Protein 5AOR (pdb70)

B-factor: mean 45.07, std 19.81, range [15.74, 197.53]

Structure (mmCIF, N/CA/C/O backbone):
data_5AOR
#
_entry.id   5AOR
#
_cell.length_a   154.373
_cell.length_b   154.373
_cell.length_c   198.194
_cell.angle_alpha   90.00
_cell.angle_beta   90.00
_cell.angle_gamma   90.00
#
_symmetry.space_group_name_H-M   'P 43 21 2'
#
loop_
_entity.id
_entity.type
_entity.pdbx_description
1 polymer 'DOSAGE COMPENSATION REGULATOR'
2 polymer "5'-R(*UP*UP*UP*UP*UP*UP*UP*UP*UP*UP*UP)-3'"
3 non-polymer "ADENOSINE-5'-DIPHOSPHATE"
4 non-polymer 'MAGNESIUM ION'
5 non-polymer 'TETRAFLUOROALUMINATE ION'
6 non-polymer GLYCEROL
7 water water
#
loop_
_atom_site.group_PDB
_atom_site.id
_atom_site.type_symbol
_atom_site.label_atom_id
_atom_site.label_alt_id
_atom_site.label_comp_id
_atom_site.label_asym_id
_atom_site.label_entity_id
_atom_site.label_seq_id
_atom_site.pdbx_PDB_ins_code
_atom_site.Cartn_x
_atom_site.Cartn_y
_atom_site.Cartn_z
_atom_site.occupancy
_atom_site.B_iso_or_equiv
_atom_site.auth_seq_id
_atom_site.auth_comp_id
_atom_site.auth_asym_id
_atom_site.auth_atom_id
_atom_site.pdbx_PDB_model_num
ATOM 1 N N . LEU A 1 119 ? 118.401 66.055 208.204 1.00 85.53 119 LEU A N 1
ATOM 2 C CA . LEU A 1 119 ? 119.311 66.131 207.015 1.00 78.23 119 LEU A CA 1
ATOM 3 C C . LEU A 1 119 ? 120.382 67.221 207.215 1.00 84.05 119 LEU A C 1
ATOM 4 O O . LEU A 1 119 ? 120.383 67.925 208.234 1.00 71.50 119 LEU A O 1
ATOM 9 N N . GLY A 1 120 ? 121.298 67.329 206.253 1.00 83.15 120 GLY A N 1
ATOM 10 C CA . GLY A 1 120 ? 122.426 68.257 206.328 1.00 69.20 120 GLY A CA 1
ATOM 11 C C . GLY A 1 120 ? 123.670 67.516 206.774 1.00 66.48 120 GLY A C 1
ATOM 12 O O . GLY A 1 120 ? 123.620 66.741 207.734 1.00 60.09 120 GLY A O 1
ATOM 13 N N . GLU A 1 121 ? 124.788 67.762 206.089 1.00 57.36 121 GLU A N 1
ATOM 14 C CA . GLU A 1 121 ? 126.018 66.987 206.300 1.00 60.31 121 GLU A CA 1
ATOM 15 C C . GLU A 1 121 ? 126.643 67.234 207.680 1.00 59.17 121 GLU A C 1
ATOM 16 O O . GLU A 1 121 ? 127.099 66.293 208.341 1.00 49.88 121 GLU A O 1
ATOM 22 N N . ALA A 1 122 ? 126.646 68.495 208.108 1.00 56.43 122 ALA A N 1
ATOM 23 C CA . ALA A 1 122 ? 127.116 68.888 209.436 1.00 53.44 122 ALA A CA 1
ATOM 24 C C . ALA A 1 122 ? 126.422 68.125 210.577 1.00 53.71 122 ALA A C 1
ATOM 25 O O . ALA A 1 122 ? 127.073 67.810 211.578 1.00 50.75 122 ALA A O 1
ATOM 27 N N . TYR A 1 123 ? 125.125 67.841 210.410 1.00 45.70 123 TYR A N 1
ATOM 28 C CA . TYR A 1 123 ? 124.273 67.178 211.411 1.00 46.13 123 TYR A CA 1
ATOM 29 C C . TYR A 1 123 ? 123.939 65.706 211.160 1.00 45.34 123 TYR A C 1
ATOM 30 O O . TYR A 1 123 ? 123.198 65.149 211.944 1.00 42.93 123 TYR A O 1
ATOM 39 N N . ARG A 1 124 ? 124.466 65.073 210.109 1.00 46.98 124 ARG A N 1
ATOM 40 C CA . ARG A 1 124 ? 124.233 63.629 209.885 1.00 58.88 124 ARG A CA 1
ATOM 41 C C . ARG A 1 124 ? 124.780 62.776 211.065 1.00 46.39 124 ARG A C 1
ATOM 42 O O . ARG A 1 124 ? 125.973 62.835 211.354 1.00 43.35 124 ARG A O 1
ATOM 50 N N . PRO A 1 125 ? 123.912 61.992 211.748 1.00 48.23 125 PRO A N 1
ATOM 51 C CA . PRO A 1 125 ? 124.386 61.115 212.840 1.00 55.41 125 PRO A CA 1
ATOM 52 C C . PRO A 1 125 ? 124.996 59.815 212.310 1.00 57.61 125 PRO A C 1
ATOM 53 O O . PRO A 1 125 ? 124.876 59.540 211.112 1.00 56.79 125 PRO A O 1
ATOM 57 N N . LEU A 1 126 ? 125.661 59.063 213.194 1.00 66.18 126 LEU A N 1
ATOM 58 C CA . LEU A 1 126 ? 126.027 57.646 212.960 1.00 69.22 126 LEU A CA 1
ATOM 59 C C . LEU A 1 126 ? 124.782 56.745 212.920 1.00 52.73 126 LEU A C 1
ATOM 60 O O . LEU A 1 126 ? 124.452 56.146 211.877 1.00 66.24 126 LEU A O 1
ATOM 65 N N . GLU A 1 145 ? 216.984 101.888 191.612 1.00 79.76 145 GLU A N 1
ATOM 66 C CA . GLU A 1 145 ? 215.675 101.859 192.225 1.00 86.86 145 GLU A CA 1
ATOM 67 C C . GLU A 1 145 ? 215.063 100.460 192.058 1.00 96.81 145 GLU A C 1
ATOM 68 O O . GLU A 1 145 ? 215.340 99.769 191.067 1.00 111.35 145 GLU A O 1
ATOM 74 N N . GLN A 1 146 ? 214.313 100.005 193.068 1.00 92.74 146 GLN A N 1
ATOM 75 C CA . GLN A 1 146 ? 213.535 98.745 192.994 1.00 88.57 146 GLN A CA 1
ATOM 76 C C . GLN A 1 146 ? 214.349 97.484 192.637 1.00 87.01 146 GLN A C 1
ATOM 77 O O . GLN A 1 146 ? 213.763 96.471 192.321 1.00 81.19 146 GLN A O 1
ATOM 83 N N . ARG A 1 147 ? 215.680 97.549 192.706 1.00 86.17 147 ARG A N 1
ATOM 84 C CA . ARG A 1 147 ? 216.553 96.374 192.481 1.00 82.79 147 ARG A CA 1
ATOM 85 C C . ARG A 1 147 ? 216.277 95.286 193.505 1.00 80.55 147 ARG A C 1
ATOM 86 O O . ARG A 1 147 ? 216.309 94.088 193.196 1.00 75.83 147 ARG A O 1
ATOM 94 N N . ASP A 1 148 ? 216.006 95.741 194.724 1.00 77.15 148 ASP A N 1
ATOM 95 C CA . ASP A 1 148 ? 215.627 94.876 195.837 1.00 73.27 148 ASP A CA 1
ATOM 96 C C . ASP A 1 148 ? 214.421 94.001 195.537 1.00 68.62 148 ASP A C 1
ATOM 97 O O . ASP A 1 148 ? 214.415 92.841 195.912 1.00 61.86 148 ASP A O 1
ATOM 102 N N . MET A 1 149 ? 213.395 94.570 194.899 1.00 66.65 149 MET A N 1
ATOM 103 C CA . MET A 1 149 ? 212.160 93.827 194.547 1.00 60.57 149 MET A CA 1
ATOM 104 C C . MET A 1 149 ? 212.372 92.537 193.749 1.00 58.65 149 MET A C 1
ATOM 105 O O . MET A 1 149 ? 211.944 91.453 194.167 1.00 51.70 149 MET A O 1
ATOM 110 N N . ASN A 1 150 ? 213.026 92.650 192.606 1.00 63.34 150 ASN A N 1
ATOM 111 C CA . ASN A 1 150 ? 213.312 91.469 191.785 1.00 68.45 150 ASN A CA 1
ATOM 112 C C . ASN A 1 150 ? 214.160 90.444 192.495 1.00 61.11 150 ASN A C 1
ATOM 113 O O . ASN A 1 150 ? 213.941 89.239 192.324 1.00 70.11 150 ASN A O 1
ATOM 118 N N . GLU A 1 151 ? 215.119 90.936 193.274 1.00 53.98 151 GLU A N 1
ATOM 119 C CA . GLU A 1 151 ? 215.965 90.083 194.105 1.00 57.56 151 GLU A CA 1
ATOM 120 C C . GLU A 1 151 ? 215.174 89.378 195.219 1.00 49.30 151 GLU A C 1
ATOM 121 O O . GLU A 1 151 ? 215.410 88.204 195.481 1.00 43.68 151 GLU A O 1
ATOM 127 N N . ALA A 1 152 ? 214.247 90.095 195.855 1.00 41.63 152 ALA A N 1
ATOM 128 C CA . ALA A 1 152 ? 213.366 89.497 196.826 1.00 40.13 152 ALA A CA 1
ATOM 129 C C . ALA A 1 152 ? 212.469 88.472 196.159 1.00 43.41 152 ALA A C 1
ATOM 130 O O . ALA A 1 152 ? 212.283 87.396 196.715 1.00 37.83 152 ALA A O 1
ATOM 132 N N . GLU A 1 153 ? 211.965 88.778 194.957 1.00 39.85 153 GLU A N 1
ATOM 133 C CA . GLU A 1 153 ? 211.121 87.844 194.215 1.00 43.37 153 GLU A CA 1
ATOM 134 C C . GLU A 1 153 ? 211.851 86.641 193.638 1.00 44.57 153 GLU A C 1
ATOM 135 O O . GLU A 1 153 ? 211.219 85.614 193.386 1.00 42.71 153 GLU A O 1
ATOM 141 N N . ALA A 1 154 ? 213.148 86.759 193.394 1.00 45.08 154 ALA A N 1
ATOM 142 C CA . ALA A 1 154 ? 213.912 85.647 192.833 1.00 47.20 154 ALA A CA 1
ATOM 143 C C . ALA A 1 154 ? 214.306 84.632 193.896 1.00 45.04 154 ALA A C 1
ATOM 144 O O . ALA A 1 154 ? 214.627 83.503 193.542 1.00 50.71 154 ALA A O 1
ATOM 146 N N . PHE A 1 155 ? 214.273 85.038 195.172 1.00 40.37 155 PHE A N 1
ATOM 147 C CA . PHE A 1 155 ? 214.555 84.175 196.324 1.00 39.31 155 PHE A CA 1
ATOM 148 C C . PHE A 1 155 ? 213.777 82.872 196.201 1.00 36.51 155 PHE A C 1
ATOM 149 O O . PHE A 1 155 ? 212.600 82.859 195.817 1.00 38.83 155 PHE A O 1
ATOM 157 N N . ASP A 1 156 ? 214.447 81.773 196.494 1.00 35.16 156 ASP A N 1
ATOM 158 C CA . ASP A 1 156 ? 213.868 80.453 196.322 1.00 36.43 156 ASP A CA 1
ATOM 159 C C . ASP A 1 156 ? 214.230 79.594 197.524 1.00 37.22 156 ASP A C 1
ATOM 160 O O . ASP A 1 156 ? 215.399 79.223 197.683 1.00 36.94 156 ASP A O 1
ATOM 165 N N . VAL A 1 157 ? 213.226 79.268 198.345 1.00 36.86 157 VAL A N 1
ATOM 166 C CA . VAL A 1 157 ? 213.441 78.519 199.595 1.00 40.09 157 VAL A CA 1
ATOM 167 C C . VAL A 1 157 ? 213.407 77.005 199.482 1.00 38.47 157 VAL A C 1
ATOM 168 O O . VAL A 1 157 ? 213.735 76.335 200.446 1.00 40.71 157 VAL A O 1
ATOM 172 N N . ASN A 1 158 ? 212.953 76.444 198.373 1.00 35.83 158 ASN A N 1
ATOM 173 C CA . ASN A 1 158 ? 212.617 75.016 198.399 1.00 36.35 158 ASN A CA 1
ATOM 174 C C . ASN A 1 158 ? 213.002 74.232 197.160 1.00 32.25 158 ASN A C 1
ATOM 175 O O . ASN A 1 158 ? 212.376 73.229 196.863 1.00 34.19 158 ASN A O 1
ATOM 180 N N . ALA A 1 159 ? 214.027 74.665 196.442 1.00 31.12 159 ALA A N 1
ATOM 181 C CA . ALA A 1 159 ? 214.468 73.926 195.269 1.00 31.40 159 ALA A CA 1
ATOM 182 C C . ALA A 1 159 ? 214.866 72.490 195.606 1.00 31.74 159 ALA A C 1
ATOM 183 O O . ALA A 1 159 ? 214.667 71.603 194.796 1.00 29.68 159 ALA A O 1
ATOM 185 N N . ALA A 1 160 ? 215.423 72.259 196.798 1.00 31.99 160 ALA A N 1
ATOM 186 C CA . ALA A 1 160 ? 215.972 70.939 197.131 1.00 33.15 160 ALA A CA 1
ATOM 187 C C . ALA A 1 160 ? 214.910 69.833 197.158 1.00 34.25 160 ALA A C 1
ATOM 188 O O . ALA A 1 160 ? 215.222 68.671 196.953 1.00 36.24 160 ALA A O 1
ATOM 190 N N . ILE A 1 161 ? 213.652 70.183 197.369 1.00 33.29 161 ILE A N 1
ATOM 191 C CA . ILE A 1 161 ? 212.579 69.197 197.312 1.00 33.12 161 ILE A CA 1
ATOM 192 C C . ILE A 1 161 ? 211.946 69.083 195.914 1.00 32.93 161 ILE A C 1
ATOM 193 O O . ILE A 1 161 ? 211.080 68.234 195.690 1.00 34.79 161 ILE A O 1
ATOM 198 N N . HIS A 1 162 ? 212.368 69.931 194.979 1.00 32.69 162 HIS A N 1
ATOM 199 C CA . HIS A 1 162 ? 211.818 69.924 193.611 1.00 33.13 162 HIS A CA 1
ATOM 200 C C . HIS A 1 162 ? 212.935 69.735 192.605 1.00 33.94 162 HIS A C 1
ATOM 201 O O . HIS A 1 162 ? 213.001 70.472 191.625 1.00 33.35 162 HIS A O 1
ATOM 208 N N . GLY A 1 163 ? 213.797 68.740 192.835 1.00 33.67 163 GLY A N 1
ATOM 209 C CA . GLY A 1 163 ? 214.788 68.350 191.860 1.00 33.90 163 GLY A CA 1
ATOM 210 C C . GLY A 1 163 ? 215.883 69.374 191.616 1.00 33.64 163 GLY A C 1
ATOM 211 O O . GLY A 1 163 ? 216.501 69.386 190.566 1.00 33.37 163 GLY A O 1
ATOM 212 N N . ASN A 1 164 ? 216.089 70.258 192.568 1.00 32.53 164 ASN A N 1
ATOM 213 C CA . ASN A 1 164 ? 216.966 71.411 192.390 1.00 33.84 164 ASN A CA 1
ATOM 214 C C . ASN A 1 164 ? 216.613 72.394 191.253 1.00 34.59 164 ASN A C 1
ATOM 215 O O . ASN A 1 164 ? 217.459 73.162 190.784 1.00 35.54 164 ASN A O 1
ATOM 220 N N . TRP A 1 165 ? 215.338 72.409 190.874 1.00 33.91 165 TRP A N 1
ATOM 221 C CA . TRP A 1 165 ? 214.838 73.354 189.913 1.00 34.00 165 TRP A CA 1
ATOM 222 C C . TRP A 1 165 ? 214.480 74.616 190.667 1.00 33.07 165 TRP A C 1
ATOM 223 O O . TRP A 1 165 ? 213.704 74.598 191.625 1.00 33.70 165 TRP A O 1
ATOM 234 N N . THR A 1 166 ? 215.061 75.709 190.209 1.00 33.54 166 THR A N 1
ATOM 235 C CA . THR A 1 166 ? 215.006 76.974 190.888 1.00 35.34 166 THR A CA 1
ATOM 236 C C . THR A 1 166 ? 214.767 78.110 189.890 1.00 36.53 166 THR A C 1
ATOM 237 O O . THR A 1 166 ? 214.780 77.897 188.665 1.00 35.72 166 THR A O 1
ATOM 241 N N . ILE A 1 167 ? 214.526 79.303 190.412 1.00 37.43 167 ILE A N 1
ATOM 242 C CA . ILE A 1 167 ? 214.234 80.474 189.581 1.00 42.31 167 ILE A CA 1
ATOM 243 C C . ILE A 1 167 ? 215.262 80.705 188.491 1.00 42.62 167 ILE A C 1
ATOM 244 O O . ILE A 1 167 ? 214.917 80.918 187.348 1.00 48.03 167 ILE A O 1
ATOM 249 N N . GLU A 1 168 ? 216.531 80.651 188.818 1.00 45.32 168 GLU A N 1
ATOM 250 C CA . GLU A 1 168 ? 217.503 81.012 187.818 1.00 46.04 168 GLU A CA 1
ATOM 251 C C . GLU A 1 168 ? 217.739 79.949 186.745 1.00 44.61 168 GLU A C 1
ATOM 252 O O . GLU A 1 168 ? 218.324 80.288 185.753 1.00 46.48 168 GLU A O 1
ATOM 258 N N . ASN A 1 169 ? 217.302 78.697 186.922 1.00 39.63 169 ASN A N 1
ATOM 259 C CA . ASN A 1 169 ? 217.528 77.670 185.898 1.00 38.58 169 ASN A CA 1
ATOM 260 C C . ASN A 1 169 ? 216.265 77.192 185.192 1.00 37.59 169 ASN A C 1
ATOM 261 O O . ASN A 1 169 ? 216.367 76.453 184.212 1.00 35.16 169 ASN A O 1
ATOM 266 N N . ALA A 1 170 ? 215.081 77.597 185.681 1.00 35.35 170 ALA A N 1
ATOM 267 C CA . ALA A 1 170 ? 213.847 76.990 185.176 1.00 35.57 170 ALA A CA 1
ATOM 268 C C . ALA A 1 170 ? 213.546 77.416 183.728 1.00 37.48 170 ALA A C 1
ATOM 269 O O . ALA A 1 170 ? 213.288 76.560 182.863 1.00 34.89 170 ALA A O 1
ATOM 271 N N . LYS A 1 171 ? 213.642 78.716 183.459 1.00 39.40 171 LYS A N 1
ATOM 272 C CA . LYS A 1 171 ? 213.401 79.234 182.096 1.00 44.52 171 LYS A CA 1
ATOM 273 C C . LYS A 1 171 ? 214.284 78.612 181.039 1.00 45.19 171 LYS A C 1
ATOM 274 O O . LYS A 1 171 ? 213.793 78.190 179.971 1.00 45.56 171 LYS A O 1
ATOM 280 N N . GLU A 1 172 ? 215.584 78.540 181.320 1.00 43.78 172 GLU A N 1
ATOM 281 C CA . GLU A 1 172 ? 216.472 77.890 180.379 1.00 45.68 172 GLU A CA 1
ATOM 282 C C . GLU A 1 172 ? 216.064 76.430 180.149 1.00 43.07 172 GLU A C 1
ATOM 283 O O . GLU A 1 172 ? 216.057 75.976 179.002 1.00 44.76 172 GLU A O 1
ATOM 289 N N . ARG A 1 173 ? 215.714 75.690 181.204 1.00 39.77 173 ARG A N 1
ATOM 290 C CA . ARG A 1 173 ? 215.364 74.286 181.024 1.00 41.49 173 ARG A CA 1
ATOM 291 C C . ARG A 1 173 ? 214.115 74.168 180.162 1.00 43.96 173 ARG A C 1
ATOM 292 O O . ARG A 1 173 ? 214.014 73.286 179.318 1.00 41.94 173 ARG A O 1
ATOM 300 N N . LEU A 1 174 ? 213.163 75.052 180.430 1.00 45.60 174 LEU A N 1
ATOM 301 C CA . LEU A 1 174 ? 211.906 75.079 179.727 1.00 48.75 174 LEU A CA 1
ATOM 302 C C . LEU A 1 174 ? 212.117 75.441 178.263 1.00 48.85 174 LEU A C 1
ATOM 303 O O . LEU A 1 174 ? 211.490 74.834 177.425 1.00 49.63 174 LEU A O 1
ATOM 308 N N . ASN A 1 175 ? 213.005 76.400 177.977 1.00 49.78 175 ASN A N 1
ATOM 309 C CA . ASN A 1 175 ? 213.418 76.730 176.607 1.00 52.20 175 ASN A CA 1
ATOM 310 C C . ASN A 1 175 ? 213.997 75.513 175.868 1.00 55.23 175 ASN A C 1
ATOM 311 O O . ASN A 1 175 ? 213.658 75.280 174.698 1.00 53.80 175 ASN A O 1
ATOM 316 N N . ILE A 1 176 ? 214.842 74.734 176.554 1.00 49.56 176 ILE A N 1
ATOM 317 C CA . ILE A 1 176 ? 215.376 73.485 176.004 1.00 48.35 176 ILE A CA 1
ATOM 318 C C . ILE A 1 176 ? 214.229 72.487 175.737 1.00 47.77 176 ILE A C 1
ATOM 319 O O . ILE A 1 176 ? 214.218 71.807 174.704 1.00 47.05 176 ILE A O 1
ATOM 324 N N . TYR A 1 177 ? 213.287 72.388 176.665 1.00 44.73 177 TYR A N 1
ATOM 325 C CA . TYR A 1 177 ? 212.151 71.489 176.499 1.00 49.23 177 TYR A CA 1
ATOM 326 C C . TYR A 1 177 ? 211.325 71.908 175.281 1.00 58.72 177 TYR A C 1
ATOM 327 O O . TYR A 1 177 ? 211.001 71.076 174.444 1.00 57.13 177 TYR A O 1
ATOM 336 N N . LYS A 1 178 ? 210.990 73.195 175.203 1.00 66.25 178 LYS A N 1
ATOM 337 C CA . LYS A 1 178 ? 210.190 73.733 174.099 1.00 71.43 178 LYS A CA 1
ATOM 338 C C . LYS A 1 178 ? 210.844 73.515 172.715 1.00 68.57 178 LYS A C 1
ATOM 339 O O . LYS A 1 178 ? 210.124 73.234 171.759 1.00 71.47 178 LYS A O 1
ATOM 345 N N . GLN A 1 179 ? 212.176 73.601 172.632 1.00 69.20 179 GLN A N 1
ATOM 346 C CA . GLN A 1 179 ? 212.928 73.329 171.380 1.00 66.76 179 GLN A CA 1
ATOM 347 C C . GLN A 1 179 ? 212.932 71.836 170.974 1.00 69.11 179 GLN A C 1
ATOM 348 O O . GLN A 1 179 ? 212.892 71.514 169.797 1.00 66.46 179 GLN A O 1
ATOM 354 N N . THR A 1 180 ? 213.048 70.948 171.956 1.00 67.98 180 THR A N 1
ATOM 355 C CA . THR A 1 180 ? 213.050 69.495 171.741 1.00 67.97 180 THR A CA 1
ATOM 356 C C . THR A 1 180 ? 211.682 69.001 171.280 1.00 66.11 180 THR A C 1
ATOM 357 O O . THR A 1 180 ? 211.591 68.118 170.456 1.00 69.83 180 THR A O 1
ATOM 361 N N . ASN A 1 181 ? 210.628 69.571 171.837 1.00 64.39 181 ASN A N 1
ATOM 362 C CA . ASN A 1 181 ? 209.275 69.066 171.654 1.00 70.69 181 ASN A CA 1
ATOM 363 C C . ASN A 1 181 ? 208.401 69.969 170.779 1.00 79.34 181 ASN A C 1
ATOM 364 O O . ASN A 1 181 ? 207.176 69.819 170.764 1.00 71.12 181 ASN A O 1
ATOM 369 N N . ASN A 1 182 ? 209.041 70.879 170.033 1.00 89.34 182 ASN A N 1
ATOM 370 C CA . ASN A 1 182 ? 208.362 71.796 169.110 1.00 90.08 182 ASN A CA 1
ATOM 371 C C . ASN A 1 182 ? 207.090 72.463 169.686 1.00 84.69 182 ASN A C 1
ATOM 372 O O . ASN A 1 182 ? 206.064 72.536 169.018 1.00 77.75 182 ASN A O 1
ATOM 377 N N . ILE A 1 183 ? 207.202 72.948 170.926 1.00 81.45 183 ILE A N 1
ATOM 378 C CA . ILE A 1 183 ? 206.122 73.655 171.630 1.00 75.90 183 ILE A CA 1
ATOM 379 C C . ILE A 1 183 ? 206.191 75.148 171.290 1.00 80.43 183 ILE A C 1
ATOM 380 O O . ILE A 1 183 ? 207.163 75.841 171.648 1.00 78.19 183 ILE A O 1
ATOM 385 N N . ARG A 1 184 ? 205.168 75.627 170.589 1.00 86.99 184 ARG A N 1
ATOM 386 C CA . ARG A 1 184 ? 205.117 77.014 170.112 1.00 96.49 184 ARG A CA 1
ATOM 387 C C . ARG A 1 184 ? 204.461 77.963 171.113 1.00 96.47 184 ARG A C 1
ATOM 388 O O . ARG A 1 184 ? 204.623 79.177 171.005 1.00 103.95 184 ARG A O 1
ATOM 396 N N . ASP A 1 185 ? 203.733 77.423 172.085 1.00 87.84 185 ASP A N 1
ATOM 397 C CA . ASP A 1 185 ? 203.026 78.259 173.066 1.00 84.14 185 ASP A CA 1
ATOM 398 C C . ASP A 1 185 ? 203.999 79.212 173.773 1.00 76.40 185 ASP A C 1
ATOM 399 O O . ASP A 1 185 ? 205.118 78.810 174.123 1.00 67.75 185 ASP A O 1
ATOM 404 N N . ASP A 1 186 ? 203.560 80.454 173.988 1.00 69.14 186 ASP A N 1
ATOM 405 C CA . ASP A 1 186 ? 204.305 81.453 174.782 1.00 66.07 186 ASP A CA 1
ATOM 406 C C . ASP A 1 186 ? 203.494 81.866 176.012 1.00 57.48 186 ASP A C 1
ATOM 407 O O . ASP A 1 186 ? 202.338 81.445 176.171 1.00 60.18 186 ASP A O 1
ATOM 412 N N . TYR A 1 187 ? 204.115 82.648 176.903 1.00 56.24 187 TYR A N 1
ATOM 413 C CA . TYR A 1 187 ? 203.455 83.110 178.138 1.00 54.47 187 TYR A CA 1
ATOM 414 C C . TYR A 1 187 ? 202.278 83.983 177.763 1.00 49.63 187 TYR A C 1
ATOM 415 O O . TYR A 1 187 ? 202.384 84.804 176.873 1.00 49.40 187 TYR A O 1
ATOM 424 N N . LYS A 1 188 ? 201.162 83.763 178.428 1.00 48.11 188 LYS A N 1
ATOM 425 C CA . LYS A 1 188 ? 200.026 84.655 178.346 1.00 51.73 188 LYS A CA 1
ATOM 426 C C . LYS A 1 188 ? 200.070 85.553 179.601 1.00 46.82 188 LYS A C 1
ATOM 427 O O . LYS A 1 188 ? 199.941 85.054 180.717 1.00 41.39 188 LYS A O 1
ATOM 433 N N . TYR A 1 189 ? 200.217 86.862 179.388 1.00 45.27 189 TYR A N 1
ATOM 434 C CA . TYR A 1 189 ? 200.251 87.859 180.455 1.00 46.78 189 TYR A CA 1
ATOM 435 C C . TYR A 1 189 ? 198.920 88.541 180.711 1.00 46.70 189 TYR A C 1
ATOM 436 O O . TYR A 1 189 ? 198.228 88.926 179.782 1.00 46.28 189 TYR A O 1
ATOM 445 N N . THR A 1 190 ? 198.587 88.701 181.985 1.00 47.48 190 THR A N 1
ATOM 446 C CA . THR A 1 190 ? 197.415 89.456 182.405 1.00 50.18 190 THR A CA 1
ATOM 447 C C . THR A 1 190 ? 197.843 90.576 183.346 1.00 49.76 190 THR A C 1
ATOM 448 O O . THR A 1 190 ? 198.407 90.310 184.406 1.00 52.64 190 THR A O 1
ATOM 452 N N . PRO A 1 191 ? 197.562 91.837 182.982 1.00 51.06 191 PRO A N 1
ATOM 453 C CA . PRO A 1 191 ? 197.710 92.967 183.916 1.00 47.80 191 PRO A CA 1
ATOM 454 C C . PRO A 1 191 ? 196.804 92.855 185.134 1.00 44.16 191 PRO A C 1
ATOM 455 O O . PRO A 1 191 ? 195.680 92.400 185.027 1.00 44.28 191 PRO A O 1
ATOM 459 N N . VAL A 1 192 ? 197.328 93.229 186.286 1.00 42.09 192 VAL A N 1
ATOM 460 C CA . VAL A 1 192 ? 196.628 93.110 187.535 1.00 41.16 192 VAL A CA 1
ATOM 461 C C . VAL A 1 192 ? 196.766 94.473 188.179 1.00 42.32 192 VAL A C 1
ATOM 462 O O . VAL A 1 192 ? 197.819 95.106 188.055 1.00 36.30 192 VAL A O 1
ATOM 466 N N . GLY A 1 193 ? 195.711 94.901 188.864 1.00 40.28 193 GLY A N 1
ATOM 467 C CA . GLY A 1 193 ? 195.774 96.048 189.753 1.00 45.86 193 GLY A CA 1
ATOM 468 C C . GLY A 1 193 ? 195.477 97.377 189.090 1.00 50.01 193 GLY A C 1
ATOM 469 O O . GLY A 1 193 ? 195.354 97.449 187.864 1.00 47.57 193 GLY A O 1
ATOM 470 N N . PRO A 1 194 ? 195.388 98.454 189.897 1.00 54.19 194 PRO A N 1
ATOM 471 C CA . PRO A 1 194 ? 195.275 99.794 189.316 1.00 56.40 194 PRO A CA 1
ATOM 472 C C . PRO A 1 194 ? 196.607 100.199 188.669 1.00 61.10 194 PRO A C 1
ATOM 473 O O . PRO A 1 194 ? 197.639 99.552 188.913 1.00 56.08 194 PRO A O 1
ATOM 477 N N . GLU A 1 195 ? 196.580 101.238 187.839 1.00 70.11 195 GLU A N 1
ATOM 478 C CA . GLU A 1 195 ? 197.797 101.723 187.152 1.00 74.83 195 GLU A CA 1
ATOM 479 C C . GLU A 1 195 ? 198.956 102.123 188.097 1.00 66.18 195 GLU A C 1
ATOM 480 O O . GLU A 1 195 ? 200.120 102.000 187.725 1.00 69.42 195 GLU A O 1
ATOM 486 N N . HIS A 1 196 ? 198.624 102.584 189.302 1.00 60.91 196 HIS A N 1
ATOM 487 C CA . HIS A 1 196 ? 199.618 102.947 190.316 1.00 60.22 196 HIS A CA 1
ATOM 488 C C . HIS A 1 196 ? 200.125 101.763 191.147 1.00 58.99 196 HIS A C 1
ATOM 489 O O . HIS A 1 196 ? 200.952 101.948 192.026 1.00 59.39 196 HIS A O 1
ATOM 496 N N . ALA A 1 197 ? 199.586 100.565 190.934 1.00 56.15 197 ALA A N 1
ATOM 497 C CA . ALA A 1 197 ? 200.094 99.348 191.585 1.00 47.62 197 ALA A CA 1
ATOM 498 C C . ALA A 1 197 ? 199.898 98.159 190.632 1.00 46.71 197 ALA A C 1
ATOM 499 O O . ALA A 1 197 ? 199.136 97.222 190.913 1.00 46.51 197 ALA A O 1
ATOM 501 N N . ARG A 1 198 ? 200.548 98.265 189.480 1.00 41.75 198 ARG A N 1
ATOM 502 C CA . ARG A 1 198 ? 200.401 97.328 188.379 1.00 46.49 198 ARG A CA 1
ATOM 503 C C . ARG A 1 198 ? 201.291 96.108 188.617 1.00 46.99 198 ARG A C 1
ATOM 504 O O . ARG A 1 198 ? 202.478 96.267 188.869 1.00 52.70 198 ARG A O 1
ATOM 512 N N . SER A 1 199 ? 200.721 94.908 188.555 1.00 41.01 199 SER A N 1
ATOM 513 C CA . SER A 1 199 ? 201.523 93.689 188.570 1.00 39.23 199 SER A CA 1
ATOM 514 C C . SER A 1 199 ? 201.030 92.795 187.437 1.00 38.25 199 SER A C 1
ATOM 515 O O . SER A 1 199 ? 200.212 93.230 186.616 1.00 37.03 199 SER A O 1
ATOM 518 N N . PHE A 1 200 ? 201.547 91.576 187.347 1.00 37.17 200 PHE A N 1
ATOM 519 C CA . PHE A 1 200 ? 201.189 90.659 186.226 1.00 38.51 200 PHE A CA 1
ATOM 520 C C . PHE A 1 200 ? 200.989 89.210 186.663 1.00 37.65 200 PHE A C 1
ATOM 521 O O . PHE A 1 200 ? 201.636 88.736 187.611 1.00 34.14 200 PHE A O 1
ATOM 529 N N . LEU A 1 201 ? 200.045 88.546 186.004 1.00 36.51 201 LEU A N 1
ATOM 530 C CA . LEU A 1 201 ? 199.975 87.093 185.986 1.00 36.02 201 LEU A CA 1
ATOM 531 C C . LEU A 1 201 ? 200.652 86.614 184.712 1.00 38.05 201 LEU A C 1
ATOM 532 O O . LEU A 1 201 ? 200.612 87.295 183.675 1.00 36.03 201 LEU A O 1
ATOM 537 N N . ALA A 1 202 ? 201.286 85.454 184.802 1.00 36.91 202 ALA A N 1
ATOM 538 C CA . ALA A 1 202 ? 201.855 84.774 183.626 1.00 39.96 202 ALA A CA 1
ATOM 539 C C . ALA A 1 202 ? 201.378 83.338 183.651 1.00 38.76 202 ALA A C 1
ATOM 540 O O . ALA A 1 202 ? 201.434 82.672 184.684 1.00 34.85 202 ALA A O 1
ATOM 542 N N . GLU A 1 203 ? 200.887 82.883 182.514 1.00 41.11 203 GLU A N 1
ATOM 543 C CA . GLU A 1 203 ? 200.277 81.570 182.381 1.00 44.43 203 GLU A CA 1
ATOM 544 C C . GLU A 1 203 ? 200.950 80.855 181.227 1.00 43.06 203 GLU A C 1
ATOM 545 O O . GLU A 1 203 ? 201.282 81.505 180.233 1.00 43.94 203 GLU A O 1
ATOM 551 N N . LEU A 1 204 ? 201.150 79.539 181.365 1.00 42.73 204 LEU A N 1
ATOM 552 C CA . LEU A 1 204 ? 201.664 78.707 180.279 1.00 42.11 204 LEU A CA 1
ATOM 553 C C . LEU A 1 204 ? 201.201 77.266 180.437 1.00 40.84 204 LEU A C 1
ATOM 554 O O . LEU A 1 204 ? 201.277 76.683 181.522 1.00 38.83 204 LEU A O 1
ATOM 559 N N . SER A 1 205 ? 200.689 76.712 179.348 1.00 40.17 205 SER A N 1
ATOM 560 C CA . SER A 1 205 ? 200.183 75.342 179.306 1.00 41.70 205 SER A CA 1
ATOM 561 C C . SER A 1 205 ? 200.976 74.553 178.290 1.00 46.43 205 SER A C 1
ATOM 562 O O . SER A 1 205 ? 201.301 75.079 177.202 1.00 47.07 205 SER A O 1
ATOM 565 N N . ILE A 1 206 ? 201.306 73.316 178.648 1.00 42.84 206 ILE A N 1
ATOM 566 C CA . ILE A 1 206 ? 202.053 72.449 177.774 1.00 44.80 206 ILE A CA 1
ATOM 567 C C . ILE A 1 206 ? 201.400 71.092 177.780 1.00 45.57 206 ILE A C 1
ATOM 568 O O . ILE A 1 206 ? 201.237 70.480 178.842 1.00 41.31 206 ILE A O 1
ATOM 573 N N . TYR A 1 207 ? 201.013 70.644 176.580 1.00 47.55 207 TYR A N 1
ATOM 574 C CA . TYR A 1 207 ? 200.523 69.303 176.373 1.00 47.85 207 TYR A CA 1
ATOM 575 C C . TYR A 1 207 ? 201.722 68.372 176.290 1.00 45.64 207 TYR A C 1
ATOM 576 O O . TYR A 1 207 ? 202.639 68.618 175.525 1.00 45.75 207 TYR A O 1
ATOM 585 N N . VAL A 1 208 ? 201.686 67.309 177.087 1.00 45.45 208 VAL A N 1
ATOM 586 C CA . VAL A 1 208 ? 202.726 66.291 177.131 1.00 48.86 208 VAL A CA 1
ATOM 587 C C . VAL A 1 208 ? 202.147 65.007 176.528 1.00 48.76 208 VAL A C 1
ATOM 588 O O . VAL A 1 208 ? 201.353 64.342 177.188 1.00 52.94 208 VAL A O 1
ATOM 592 N N . PRO A 1 209 ? 202.515 64.671 175.272 1.00 54.61 209 PRO A N 1
ATOM 593 C CA . PRO A 1 209 ? 202.008 63.438 174.622 1.00 57.98 209 PRO A CA 1
ATOM 594 C C . PRO A 1 209 ? 202.229 62.168 175.444 1.00 58.53 209 PRO A C 1
ATOM 595 O O . PRO A 1 209 ? 201.274 61.429 175.692 1.00 60.31 209 PRO A O 1
ATOM 599 N N . ALA A 1 210 ? 203.454 61.977 175.924 1.00 59.88 210 ALA A N 1
ATOM 600 C CA . ALA A 1 210 ? 203.801 60.848 176.787 1.00 61.83 210 ALA A CA 1
ATOM 601 C C . ALA A 1 210 ? 202.824 60.573 177.969 1.00 63.90 210 ALA A C 1
ATOM 602 O O . ALA A 1 210 ? 202.669 59.425 178.357 1.00 65.93 210 ALA A O 1
ATOM 604 N N . LEU A 1 211 ? 202.204 61.612 178.537 1.00 61.75 211 LEU A N 1
ATOM 605 C CA . LEU A 1 211 ? 201.255 61.480 179.659 1.00 63.97 211 LEU A CA 1
ATOM 606 C C . LEU A 1 211 ? 199.797 61.668 179.242 1.00 63.73 211 LEU A C 1
ATOM 607 O O . LEU A 1 211 ? 198.889 61.504 180.070 1.00 55.91 211 LEU A O 1
ATOM 612 N N . ASN A 1 212 ? 199.577 62.036 177.979 1.00 66.75 212 ASN A N 1
ATOM 613 C CA . ASN A 1 212 ? 198.290 62.526 177.502 1.00 67.34 212 ASN A CA 1
ATOM 614 C C . ASN A 1 212 ? 197.673 63.475 178.527 1.00 66.49 212 ASN A C 1
ATOM 615 O O . ASN A 1 212 ? 196.634 63.191 179.125 1.00 63.11 212 ASN A O 1
ATOM 620 N N . ARG A 1 213 ? 198.354 64.596 178.743 1.00 62.90 213 ARG A N 1
ATOM 621 C CA . ARG A 1 213 ? 197.994 65.501 179.821 1.00 57.21 213 ARG A CA 1
ATOM 622 C C . ARG A 1 213 ? 198.555 66.871 179.548 1.00 54.01 213 ARG A C 1
ATOM 623 O O . ARG A 1 213 ? 199.659 67.005 178.993 1.00 49.87 213 ARG A O 1
ATOM 631 N N . THR A 1 214 ? 197.778 67.883 179.928 1.00 49.47 214 THR A N 1
ATOM 632 C CA . THR A 1 214 ? 198.202 69.257 179.818 1.00 47.17 214 THR A CA 1
ATOM 633 C C . THR A 1 214 ? 198.660 69.669 181.195 1.00 42.47 214 THR A C 1
ATOM 634 O O . THR A 1 214 ? 197.937 69.499 182.152 1.00 40.22 214 THR A O 1
ATOM 638 N N . VAL A 1 215 ? 199.886 70.170 181.272 1.00 40.35 215 VAL A N 1
ATOM 639 C CA . VAL A 1 215 ? 200.434 70.706 182.513 1.00 40.57 215 VAL A CA 1
ATOM 640 C C . VAL A 1 215 ? 200.384 72.227 182.358 1.00 38.17 215 VAL A C 1
ATOM 641 O O . VAL A 1 215 ? 200.891 72.778 181.367 1.00 36.10 215 VAL A O 1
ATOM 645 N N . THR A 1 216 ? 199.797 72.887 183.347 1.00 37.41 216 THR A N 1
ATOM 646 C CA . THR A 1 216 ? 199.621 74.335 183.354 1.00 37.50 216 THR A CA 1
ATOM 647 C C . THR A 1 216 ? 200.255 74.942 184.593 1.00 36.08 216 THR A C 1
ATOM 648 O O . THR A 1 216 ? 200.211 74.376 185.693 1.00 34.81 216 THR A O 1
ATOM 652 N N . ALA A 1 217 ? 200.831 76.117 184.389 1.00 35.28 217 ALA A N 1
ATOM 653 C CA . ALA A 1 217 ? 201.303 76.930 185.457 1.00 33.88 217 ALA A CA 1
ATOM 654 C C . ALA A 1 217 ? 200.716 78.327 185.279 1.00 36.76 217 ALA A C 1
ATOM 655 O O . ALA A 1 217 ? 200.561 78.813 184.160 1.00 36.56 217 ALA A O 1
ATOM 657 N N . ARG A 1 218 ? 200.447 78.966 186.409 1.00 38.82 218 ARG A N 1
ATOM 658 C CA . ARG A 1 218 ? 199.848 80.287 186.510 1.00 41.48 218 ARG A CA 1
ATOM 659 C C . ARG A 1 218 ? 200.455 80.931 187.775 1.00 37.36 218 ARG A C 1
ATOM 660 O O . ARG A 1 218 ? 200.284 80.415 188.873 1.00 37.27 218 ARG A O 1
ATOM 668 N N . GLU A 1 219 ? 201.218 81.999 187.613 1.00 34.51 219 GLU A N 1
ATOM 669 C CA . GLU A 1 219 ? 201.896 82.646 188.740 1.00 33.62 219 GLU A CA 1
ATOM 670 C C . GLU A 1 219 ? 201.873 84.141 188.523 1.00 35.13 219 GLU A C 1
ATOM 671 O O . GLU A 1 219 ? 201.617 84.609 187.423 1.00 38.54 219 GLU A O 1
ATOM 677 N N . SER A 1 220 ? 202.148 84.886 189.576 1.00 34.21 220 SER A N 1
ATOM 678 C CA . SER A 1 220 ? 202.209 86.332 189.519 1.00 36.89 220 SER A CA 1
ATOM 679 C C . SER A 1 220 ? 203.586 86.863 189.862 1.00 35.32 220 SER A C 1
ATOM 680 O O . SER A 1 220 ? 204.429 86.148 190.381 1.00 36.19 220 SER A O 1
ATOM 683 N N . GLY A 1 221 ? 203.800 88.129 189.557 1.00 34.93 221 GLY A N 1
ATOM 684 C CA . GLY A 1 221 ? 205.026 88.815 189.931 1.00 37.06 221 GLY A CA 1
ATOM 685 C C . GLY A 1 221 ? 204.832 90.285 189.705 1.00 38.16 221 GLY A C 1
ATOM 686 O O . GLY A 1 221 ? 203.833 90.674 189.080 1.00 35.05 221 GLY A O 1
ATOM 687 N N . SER A 1 222 ? 205.747 91.092 190.250 1.00 37.45 222 SER A N 1
ATOM 688 C CA . SER A 1 222 ? 205.665 92.554 190.158 1.00 37.11 222 SER A CA 1
ATOM 689 C C . SER A 1 222 ? 205.743 93.023 188.711 1.00 40.22 222 SER A C 1
ATOM 690 O O . SER A 1 222 ? 205.123 94.018 188.383 1.00 42.67 222 SER A O 1
ATOM 693 N N . ASN A 1 223 ? 206.499 92.305 187.874 1.00 38.39 223 ASN A N 1
ATOM 694 C CA . ASN A 1 223 ? 206.607 92.593 186.446 1.00 39.16 223 ASN A CA 1
ATOM 695 C C . ASN A 1 223 ? 206.570 91.287 185.658 1.00 40.40 223 ASN A C 1
ATOM 696 O O . ASN A 1 223 ? 206.577 90.208 186.244 1.00 37.86 223 ASN A O 1
ATOM 701 N N . LYS A 1 224 ? 206.573 91.394 184.333 1.00 42.27 224 LYS A N 1
ATOM 702 C CA . LYS A 1 224 ? 206.526 90.222 183.437 1.00 42.67 224 LYS A CA 1
ATOM 703 C C . LYS A 1 224 ? 207.688 89.276 183.592 1.00 39.73 224 LYS A C 1
ATOM 704 O O . LYS A 1 224 ? 207.538 88.068 183.482 1.00 37.46 224 LYS A O 1
ATOM 710 N N . LYS A 1 225 ? 208.847 89.837 183.863 1.00 41.32 225 LYS A N 1
ATOM 711 C CA . LYS A 1 225 ? 210.042 89.036 184.072 1.00 46.53 225 LYS A CA 1
ATOM 712 C C . LYS A 1 225 ? 209.875 88.106 185.306 1.00 40.30 225 LYS A C 1
ATOM 713 O O . LYS A 1 225 ? 210.031 86.899 185.171 1.00 37.22 225 LYS A O 1
ATOM 719 N N . SER A 1 226 ? 209.512 88.652 186.468 1.00 36.13 226 SER A N 1
ATOM 720 C CA . SER A 1 226 ? 209.340 87.806 187.655 1.00 35.62 226 SER A CA 1
ATOM 721 C C . SER A 1 226 ? 208.165 86.842 187.496 1.00 33.86 226 SER A C 1
ATOM 722 O O . SER A 1 226 ? 208.245 85.685 187.905 1.00 32.82 226 SER A O 1
ATOM 725 N N . ALA A 1 227 ? 207.072 87.303 186.887 1.00 34.53 227 ALA A N 1
ATOM 726 C CA . ALA A 1 227 ? 205.897 86.453 186.738 1.00 32.58 227 ALA A CA 1
ATOM 727 C C . ALA A 1 227 ? 206.209 85.268 185.836 1.00 33.31 227 ALA A C 1
ATOM 728 O O . ALA A 1 227 ? 205.787 84.150 186.112 1.00 33.01 227 ALA A O 1
ATOM 730 N N . SER A 1 228 ? 206.936 85.523 184.758 1.00 35.31 228 SER A N 1
ATOM 731 C CA . SER A 1 228 ? 207.262 84.474 183.799 1.00 34.94 228 SER A CA 1
ATOM 732 C C . SER A 1 228 ? 208.306 83.509 184.384 1.00 34.04 228 SER A C 1
ATOM 733 O O . SER A 1 228 ? 208.201 82.319 184.155 1.00 33.49 228 SER A O 1
ATOM 736 N N . LYS A 1 229 ? 209.270 84.011 185.155 1.00 34.15 229 LYS A N 1
ATOM 737 C CA . LYS A 1 229 ? 210.197 83.129 185.877 1.00 36.61 229 LYS A CA 1
ATOM 738 C C . LYS A 1 229 ? 209.477 82.204 186.865 1.00 34.63 229 LYS A C 1
ATOM 739 O O . LYS A 1 229 ? 209.756 81.008 186.908 1.00 31.87 229 LYS A O 1
ATOM 745 N N . SER A 1 230 ? 208.561 82.750 187.666 1.00 33.75 230 SER A N 1
ATOM 746 C CA . SER A 1 230 ? 207.806 81.926 188.626 1.00 32.63 230 SER A CA 1
ATOM 747 C C . SER A 1 230 ? 206.926 80.936 187.884 1.00 32.96 230 SER A C 1
ATOM 748 O O . SER A 1 230 ? 206.822 79.793 188.292 1.00 30.10 230 SER A O 1
ATOM 751 N N . CYS A 1 231 ? 206.320 81.367 186.769 1.00 32.97 231 CYS A N 1
ATOM 752 C CA . CYS A 1 231 ? 205.486 80.493 185.972 1.00 34.04 231 CYS A CA 1
ATOM 753 C C . CYS A 1 231 ? 206.310 79.319 185.442 1.00 33.16 231 CYS A C 1
ATOM 754 O O . CYS A 1 231 ? 205.910 78.156 185.550 1.00 31.53 231 CYS A O 1
ATOM 757 N N . ALA A 1 232 ? 207.445 79.649 184.833 1.00 33.19 232 ALA A N 1
ATOM 758 C CA . ALA A 1 232 ? 208.360 78.623 184.306 1.00 35.22 232 ALA A CA 1
ATOM 759 C C . ALA A 1 232 ? 208.839 77.679 185.419 1.00 34.24 232 ALA A C 1
ATOM 760 O O . ALA A 1 232 ? 208.891 76.492 185.205 1.00 32.36 232 ALA A O 1
ATOM 762 N N . LEU A 1 233 ? 209.108 78.210 186.617 1.00 33.36 233 LEU A N 1
ATOM 763 C CA . LEU A 1 233 ? 209.522 77.377 187.725 1.00 32.76 233 LEU A CA 1
ATOM 764 C C . LEU A 1 233 ? 208.472 76.344 188.103 1.00 34.68 233 LEU A C 1
ATOM 765 O O . LEU A 1 233 ? 208.791 75.157 188.211 1.00 33.32 233 LEU A O 1
ATOM 770 N N . SER A 1 234 ? 207.228 76.784 188.285 1.00 34.63 234 SER A N 1
ATOM 771 C CA . SER A 1 234 ? 206.126 75.863 188.553 1.00 34.55 234 SER A CA 1
ATOM 772 C C . SER A 1 234 ? 205.998 74.770 187.489 1.00 33.30 234 SER A C 1
ATOM 773 O O . SER A 1 234 ? 205.842 73.598 187.815 1.00 32.72 234 SER A O 1
ATOM 776 N N . LEU A 1 235 ? 206.068 75.155 186.222 1.00 33.82 235 LEU A N 1
ATOM 777 C CA . LEU A 1 235 ? 205.862 74.220 185.131 1.00 35.33 235 LEU A CA 1
ATOM 778 C C . LEU A 1 235 ? 206.990 73.169 185.072 1.00 34.18 235 LEU A C 1
ATOM 779 O O . LEU A 1 235 ? 206.734 71.983 185.001 1.00 31.36 235 LEU A O 1
ATOM 784 N N . VAL A 1 236 ? 208.235 73.626 185.187 1.00 32.71 236 VAL A N 1
ATOM 785 C CA . VAL A 1 236 ? 209.397 72.759 185.236 1.00 32.74 236 VAL A CA 1
ATOM 786 C C . VAL A 1 236 ? 209.347 71.809 186.443 1.00 32.13 236 VAL A C 1
ATOM 787 O O . VAL A 1 236 ? 209.644 70.627 186.294 1.00 31.88 236 VAL A O 1
ATOM 791 N N . ARG A 1 237 ? 208.947 72.318 187.611 1.00 31.06 237 ARG A N 1
ATOM 792 C CA . ARG A 1 237 ? 208.842 71.480 188.810 1.00 31.12 237 ARG A CA 1
ATOM 793 C C . ARG A 1 237 ? 207.774 70.388 188.700 1.00 31.45 237 ARG A C 1
ATOM 794 O O . ARG A 1 237 ? 207.984 69.239 189.135 1.00 29.47 237 ARG A O 1
ATOM 802 N N . GLN A 1 238 ? 206.642 70.747 188.108 1.00 31.54 238 GLN A N 1
ATOM 803 C CA . GLN A 1 238 ? 205.592 69.777 187.860 1.00 33.93 238 GLN A CA 1
ATOM 804 C C . GLN A 1 238 ? 206.081 68.702 186.934 1.00 33.86 238 GLN A C 1
ATOM 805 O O . GLN A 1 238 ? 205.913 67.510 187.205 1.00 34.26 238 GLN A O 1
ATOM 811 N N . LEU A 1 239 ? 206.711 69.125 185.842 1.00 35.80 239 LEU A N 1
ATOM 812 C CA . LEU A 1 239 ? 207.306 68.176 184.893 1.00 36.03 239 LEU A CA 1
ATOM 813 C C . LEU A 1 239 ? 208.358 67.281 185.527 1.00 36.71 239 LEU A C 1
ATOM 814 O O . LEU A 1 239 ? 208.467 66.096 185.157 1.00 36.82 239 LEU A O 1
ATOM 819 N N . PHE A 1 240 ? 209.145 67.833 186.461 1.00 36.86 240 PHE A N 1
ATOM 820 C CA . PHE A 1 240 ? 210.114 67.019 187.209 1.00 36.05 240 PHE A CA 1
ATOM 821 C C . PHE A 1 240 ? 209.392 65.938 188.011 1.00 34.83 240 PHE A C 1
ATOM 822 O O . PHE A 1 240 ? 209.743 64.772 187.923 1.00 33.85 240 PHE A O 1
ATOM 830 N N . HIS A 1 241 ? 208.369 66.326 188.777 1.00 35.15 241 HIS A N 1
ATOM 831 C CA . HIS A 1 241 ? 207.655 65.350 189.627 1.00 36.67 241 HIS A CA 1
ATOM 832 C C . HIS A 1 241 ? 206.846 64.312 188.857 1.00 39.78 241 HIS A C 1
ATOM 833 O O . HIS A 1 241 ? 206.658 63.200 189.352 1.00 42.61 241 HIS A O 1
ATOM 840 N N . LEU A 1 242 ? 206.419 64.660 187.643 1.00 41.53 242 LEU A N 1
ATOM 841 C CA . LEU A 1 242 ? 205.763 63.722 186.750 1.00 43.60 242 LEU A CA 1
ATOM 842 C C . LEU A 1 242 ? 206.767 62.891 185.921 1.00 46.32 242 LEU A C 1
ATOM 843 O O . LEU A 1 242 ? 206.362 62.176 185.013 1.00 45.60 242 LEU A O 1
ATOM 848 N N . ASN A 1 243 ? 208.069 63.000 186.218 1.00 46.94 243 ASN A N 1
ATOM 849 C CA . ASN A 1 243 ? 209.128 62.282 185.509 1.00 47.99 243 ASN A CA 1
ATOM 850 C C . ASN A 1 243 ? 209.242 62.545 184.009 1.00 47.53 243 ASN A C 1
ATOM 851 O O . ASN A 1 243 ? 209.745 61.702 183.282 1.00 47.65 243 ASN A O 1
ATOM 856 N N . VAL A 1 244 ? 208.813 63.719 183.560 1.00 45.56 244 VAL A N 1
ATOM 857 C CA . VAL A 1 244 ? 209.035 64.155 182.176 1.00 45.96 244 VAL A CA 1
ATOM 858 C C . VAL A 1 244 ? 210.416 64.817 182.028 1.00 46.19 244 VAL A C 1
ATOM 859 O O . VAL A 1 244 ? 211.016 64.749 180.971 1.00 47.42 244 VAL A O 1
ATOM 863 N N . ILE A 1 245 ? 210.909 65.474 183.072 1.00 43.87 245 ILE A N 1
ATOM 864 C CA . ILE A 1 245 ? 212.255 66.022 183.025 1.00 45.43 245 ILE A CA 1
ATOM 865 C C . ILE A 1 245 ? 213.060 65.570 184.236 1.00 42.35 245 ILE A C 1
ATOM 866 O O . ILE A 1 245 ? 212.517 65.248 185.297 1.00 40.88 245 ILE A O 1
ATOM 871 N N . GLU A 1 246 ? 214.362 65.524 184.017 1.00 41.50 246 GLU A N 1
ATOM 872 C CA . GLU A 1 246 ? 215.337 65.076 184.984 1.00 41.07 246 GLU A CA 1
ATOM 873 C C . GLU A 1 246 ? 215.495 66.037 186.156 1.00 39.13 246 GLU A C 1
ATOM 874 O O . GLU A 1 246 ? 215.144 67.225 186.058 1.00 37.53 246 GLU A O 1
ATOM 880 N N . PRO A 1 247 ? 216.054 65.546 187.276 1.00 37.94 247 PRO A N 1
ATOM 881 C CA . PRO A 1 247 ? 216.577 66.494 188.277 1.00 36.43 247 PRO A CA 1
ATOM 882 C C . PRO A 1 247 ? 217.673 67.417 187.702 1.00 34.91 247 PRO A C 1
ATOM 883 O O . PRO A 1 247 ? 218.405 67.009 186.824 1.00 34.56 247 PRO A O 1
ATOM 887 N N . PHE A 1 248 ? 217.780 68.638 188.198 1.00 35.24 248 PHE A N 1
ATOM 888 C CA . PHE A 1 248 ? 218.928 69.474 187.865 1.00 36.78 248 PHE A CA 1
ATOM 889 C C . PHE A 1 248 ? 220.182 68.878 188.532 1.00 37.19 248 PHE A C 1
ATOM 890 O O . PHE A 1 248 ? 220.164 68.539 189.706 1.00 36.24 248 PHE A O 1
ATOM 898 N N . SER A 1 249 ? 221.266 68.784 187.775 1.00 39.21 249 SER A N 1
ATOM 899 C CA . SER A 1 249 ? 222.435 67.984 188.199 1.00 40.10 249 SER A CA 1
ATOM 900 C C . SER A 1 249 ? 223.543 68.785 188.849 1.00 40.80 249 SER A C 1
ATOM 901 O O . SER A 1 249 ? 224.461 68.205 189.411 1.00 44.96 249 SER A O 1
ATOM 904 N N . GLY A 1 250 ? 223.449 70.108 188.770 1.00 41.13 250 GLY A N 1
ATOM 905 C CA . GLY A 1 250 ? 224.423 71.033 189.316 1.00 41.66 250 GLY A CA 1
ATOM 906 C C . GLY A 1 250 ? 224.161 71.493 190.720 1.00 41.21 250 GLY A C 1
ATOM 907 O O . GLY A 1 250 ? 223.104 71.252 191.308 1.00 42.08 250 GLY A O 1
ATOM 908 N N . THR A 1 251 ? 225.143 72.186 191.255 1.00 41.36 251 THR A N 1
ATOM 909 C CA . THR A 1 251 ? 225.076 72.635 192.644 1.00 45.41 251 THR A CA 1
ATOM 910 C C . THR A 1 251 ? 224.359 73.955 192.642 1.00 45.70 251 THR A C 1
ATOM 911 O O . THR A 1 251 ? 224.565 74.759 191.743 1.00 46.47 251 THR A O 1
ATOM 915 N N . LEU A 1 252 ? 223.524 74.178 193.638 1.00 45.69 252 LEU A N 1
ATOM 916 C CA . LEU A 1 252 ? 222.887 75.474 193.771 1.00 55.27 252 LEU A CA 1
ATOM 917 C C . LEU A 1 252 ? 223.765 76.430 194.586 1.00 61.82 252 LEU A C 1
ATOM 918 O O . LEU A 1 252 ? 224.514 76.004 195.467 1.00 60.96 252 LEU A O 1
ATOM 923 N N . LYS A 1 253 ? 223.627 77.716 194.247 1.00 74.09 253 LYS A N 1
ATOM 924 C CA . LYS A 1 253 ? 224.465 78.839 194.695 1.00 82.24 253 LYS A CA 1
ATOM 925 C C . LYS A 1 253 ? 224.045 79.323 196.096 1.00 86.00 253 LYS A C 1
ATOM 926 O O . LYS A 1 253 ? 222.935 79.822 196.266 1.00 92.44 253 LYS A O 1
ATOM 932 N N . LYS A 1 254 ? 224.927 79.172 197.089 1.00 94.43 254 LYS A N 1
ATOM 933 C CA . LYS A 1 254 ? 224.633 79.539 198.495 1.00 91.49 254 LYS A CA 1
ATOM 934 C C . LYS A 1 254 ? 225.435 80.761 198.930 1.00 93.13 254 LYS A C 1
ATOM 935 O O . LYS A 1 254 ? 225.623 81.690 198.149 1.00 99.15 254 LYS A O 1
ATOM 937 N N . ASP A 1 257 ? 227.308 87.586 198.858 1.00 76.96 257 ASP A N 1
ATOM 938 C CA . ASP A 1 257 ? 227.766 87.007 200.110 1.00 79.75 257 ASP A CA 1
ATOM 939 C C . ASP A 1 257 ? 227.577 88.090 201.182 1.00 72.84 257 ASP A C 1
ATOM 940 O O . ASP A 1 257 ? 226.435 88.360 201.531 1.00 77.64 257 ASP A O 1
ATOM 945 N N . GLU A 1 258 ? 228.635 88.791 201.602 1.00 71.66 258 GLU A N 1
ATOM 946 C CA . GLU A 1 258 ? 228.620 89.643 202.785 1.00 68.72 258 GLU A CA 1
ATOM 947 C C . GLU A 1 258 ? 227.915 89.270 204.108 1.00 63.52 258 GLU A C 1
ATOM 948 O O . GLU A 1 258 ? 226.870 89.828 204.458 1.00 66.38 258 GLU A O 1
ATOM 950 N N . GLN A 1 259 ? 228.358 88.221 204.751 1.00 54.45 259 GLN A N 1
ATOM 951 C CA . GLN A 1 259 ? 227.794 87.770 206.031 1.00 50.87 259 GLN A CA 1
ATOM 952 C C . GLN A 1 259 ? 227.457 88.928 206.949 1.00 46.87 259 GLN A C 1
ATOM 953 O O . GLN A 1 259 ? 228.201 89.899 207.014 1.00 48.45 259 GLN A O 1
ATOM 959 N N . LEU A 1 260 ? 226.370 88.800 207.698 1.00 42.49 260 LEU A N 1
ATOM 960 C CA . LEU A 1 260 ? 226.003 89.836 208.661 1.00 41.27 260 LEU A CA 1
ATOM 961 C C . LEU A 1 260 ? 226.901 89.791 209.889 1.00 38.78 260 LEU A C 1
ATOM 962 O O . LEU A 1 260 ? 227.381 88.729 210.278 1.00 35.25 260 LEU A O 1
ATOM 967 N N . LYS A 1 261 ? 227.115 90.957 210.496 1.00 40.64 2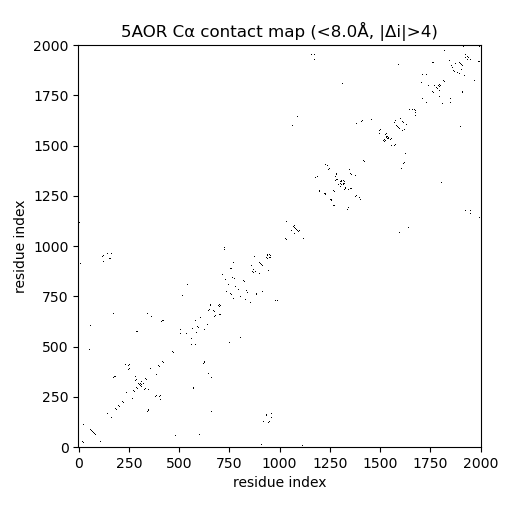61 LYS A N 1
ATOM 968 C CA . LYS A 1 261 ? 227.967 91.073 211.681 1.00 42.64 261 LYS A CA 1
ATOM 969 C C . LYS A 1 261 ? 227.463 90.147 212.819 1.00 37.39 261 LYS A C 1
ATOM 970 O O . LYS A 1 261 ? 226.250 90.015 213.021 1.00 36.37 261 LYS A O 1
ATOM 976 N N . PRO A 1 262 ? 228.384 89.485 213.538 1.00 35.86 262 PRO A N 1
ATOM 977 C CA . PRO A 1 262 ? 227.931 88.597 214.623 1.00 34.26 262 PRO A CA 1
ATOM 978 C C . PRO A 1 262 ? 227.311 89.376 215.788 1.00 32.70 262 PRO A C 1
ATOM 979 O O . PRO A 1 262 ? 227.809 90.414 216.144 1.00 31.55 262 PRO A O 1
ATOM 983 N N . TYR A 1 263 ? 226.209 88.879 216.330 1.00 31.14 263 TYR A N 1
ATOM 984 C CA . TYR A 1 263 ? 225.516 89.532 217.407 1.00 30.43 263 TYR A CA 1
ATOM 985 C C . TYR A 1 263 ? 225.951 88.867 218.726 1.00 30.15 263 TYR A C 1
ATOM 986 O O . TYR A 1 263 ? 225.794 87.647 218.877 1.00 27.41 263 TYR A O 1
ATOM 995 N N . PRO A 1 264 ? 226.475 89.665 219.692 1.00 31.46 264 PRO A N 1
ATOM 996 C CA . PRO A 1 264 ? 226.947 89.075 220.953 1.00 30.74 264 PRO A CA 1
ATOM 997 C C . PRO A 1 264 ? 225.852 88.523 221.897 1.00 29.72 264 PRO A C 1
ATOM 998 O O . PRO A 1 264 ? 224.807 89.141 222.106 1.00 28.98 264 PRO A O 1
ATOM 1002 N N . VAL A 1 265 ? 226.092 87.341 222.454 1.00 29.35 265 VAL A N 1
ATOM 1003 C CA . VAL A 1 265 ? 225.142 86.734 223.398 1.00 29.31 265 VAL A CA 1
ATOM 1004 C C . VAL A 1 265 ? 225.918 86.084 224.543 1.00 29.58 265 VAL A C 1
ATOM 1005 O O . VAL A 1 265 ? 226.869 85.329 224.316 1.00 30.21 265 VAL A O 1
ATOM 1009 N N . LYS A 1 266 ? 225.506 86.400 225.758 1.00 29.86 266 LYS A N 1
ATOM 1010 C CA . LYS A 1 266 ? 226.155 85.913 226.953 1.00 30.41 266 LYS A CA 1
ATOM 1011 C C . LYS A 1 266 ? 225.148 85.599 228.011 1.00 28.53 266 LYS A C 1
ATOM 1012 O O . LYS A 1 266 ? 224.220 86.355 228.181 1.00 26.49 266 LYS A O 1
ATOM 1018 N N . LEU A 1 267 ? 225.356 84.494 228.739 1.00 29.70 267 LEU A N 1
ATOM 1019 C CA . LEU A 1 267 ? 224.431 83.981 229.768 1.00 30.54 267 LEU A CA 1
ATOM 1020 C C . LEU A 1 267 ? 225.107 83.963 231.125 1.00 32.66 267 LEU A C 1
ATOM 1021 O O . LEU A 1 267 ? 226.323 83.841 231.204 1.00 35.68 267 LEU A O 1
ATOM 1026 N N . SER A 1 268 ? 224.328 84.019 232.196 1.00 33.71 268 SER A N 1
ATOM 1027 C CA . SER A 1 268 ? 224.891 83.936 233.555 1.00 36.06 268 SER A CA 1
ATOM 1028 C C . SER A 1 268 ? 225.354 82.496 233.860 1.00 37.03 268 SER A C 1
ATOM 1029 O O . SER A 1 268 ? 224.780 81.521 233.321 1.00 34.95 268 SER A O 1
ATOM 1032 N N . PRO A 1 269 ? 226.374 82.346 234.742 1.00 38.28 269 PRO A N 1
ATOM 1033 C CA . PRO A 1 269 ? 226.817 80.994 235.143 1.00 38.55 269 PRO A CA 1
ATOM 1034 C C . PRO A 1 269 ? 225.670 80.154 235.701 1.00 37.43 269 PRO A C 1
ATOM 1035 O O . PRO A 1 269 ? 225.540 78.961 235.401 1.00 35.71 269 PRO A O 1
ATOM 1039 N N . ASN A 1 270 ? 224.835 80.815 236.478 1.00 37.09 270 ASN A N 1
ATOM 1040 C CA . ASN A 1 270 ? 223.633 80.236 237.032 1.00 39.93 270 ASN A CA 1
ATOM 1041 C C . ASN A 1 270 ? 222.733 79.594 235.964 1.00 42.04 270 ASN A C 1
ATOM 1042 O O . ASN A 1 270 ? 222.283 78.441 236.109 1.00 38.74 270 ASN A O 1
ATOM 1047 N N . LEU A 1 271 ? 222.478 80.345 234.891 1.00 39.35 271 LEU A N 1
ATOM 1048 C CA . LEU A 1 271 ? 221.624 79.851 233.802 1.00 38.58 271 LEU A CA 1
ATOM 1049 C C . LEU A 1 271 ? 222.278 78.670 233.083 1.00 38.16 271 LEU A C 1
ATOM 1050 O O . LEU A 1 271 ? 221.625 77.652 232.811 1.00 35.52 271 LEU A O 1
ATOM 1055 N N . ILE A 1 272 ? 223.583 78.792 232.838 1.00 37.93 272 ILE A N 1
ATOM 1056 C CA . ILE A 1 272 ? 224.345 77.727 232.188 1.00 39.61 272 ILE A CA 1
ATOM 1057 C C . ILE A 1 272 ? 224.309 76.424 232.999 1.00 39.34 272 ILE A C 1
ATOM 1058 O O . ILE A 1 272 ? 224.136 75.359 232.419 1.00 39.07 272 ILE A O 1
ATOM 1063 N N . ASN A 1 273 ? 224.431 76.524 234.320 1.00 41.87 273 ASN A N 1
ATOM 1064 C CA . ASN A 1 273 ? 224.278 75.366 235.227 1.00 44.01 273 ASN A CA 1
ATOM 1065 C C . ASN A 1 273 ? 222.943 74.694 235.069 1.00 39.84 273 ASN A C 1
ATOM 1066 O O . ASN A 1 273 ? 222.878 73.474 234.975 1.00 41.24 273 ASN A O 1
ATOM 1071 N N . LYS A 1 274 ? 221.874 75.482 235.022 1.00 39.88 274 LYS A N 1
ATOM 1072 C CA . LYS A 1 274 ? 220.538 74.906 234.811 1.00 41.37 274 LYS A CA 1
ATOM 1073 C C . LYS A 1 274 ? 220.463 74.150 233.496 1.00 40.47 274 LYS A C 1
ATOM 1074 O O . LYS A 1 274 ? 219.837 73.075 233.441 1.00 39.97 274 LYS A O 1
ATOM 1080 N N . ILE A 1 275 ? 221.122 74.674 232.451 1.00 37.96 275 ILE A N 1
ATOM 1081 C CA . ILE A 1 275 ? 221.113 73.993 231.153 1.00 35.87 275 ILE A CA 1
ATOM 1082 C C . ILE A 1 275 ? 221.793 72.633 231.329 1.00 36.04 275 ILE A C 1
ATOM 1083 O O . ILE A 1 275 ? 221.251 71.604 230.890 1.00 34.39 275 ILE A O 1
ATOM 1088 N N . ASP A 1 276 ? 222.975 72.629 231.956 1.00 38.58 276 ASP A N 1
ATOM 1089 C CA . ASP A 1 276 ? 223.724 71.361 232.201 1.00 40.34 276 ASP A CA 1
ATOM 1090 C C . ASP A 1 276 ? 222.880 70.323 232.947 1.00 40.76 276 ASP A C 1
ATOM 1091 O O . ASP A 1 276 ? 222.808 69.179 232.508 1.00 40.30 276 ASP A O 1
ATOM 1096 N N . GLU A 1 277 ? 222.198 70.753 234.016 1.00 42.97 277 GLU A N 1
ATOM 1097 C CA . GLU A 1 277 ? 221.284 69.878 234.789 1.00 43.69 277 GLU A CA 1
ATOM 1098 C C . GLU A 1 277 ? 220.177 69.291 233.914 1.00 42.04 277 GLU A C 1
ATOM 1099 O O . GLU A 1 277 ? 219.875 68.092 234.017 1.00 42.24 277 GLU A O 1
ATOM 1105 N N . VAL A 1 278 ? 219.609 70.098 233.009 1.00 39.11 278 VAL A N 1
ATOM 1106 C CA . VAL A 1 278 ? 218.554 69.590 232.134 1.00 38.14 278 VAL A CA 1
ATOM 1107 C C . VAL A 1 278 ? 219.091 68.579 231.119 1.00 38.49 278 VAL A C 1
ATOM 1108 O O . VAL A 1 278 ? 218.474 67.519 230.898 1.00 36.99 278 VAL A O 1
ATOM 1112 N N . ILE A 1 279 ? 220.217 68.909 230.490 1.00 37.78 279 ILE A N 1
ATOM 1113 C CA . ILE A 1 279 ? 220.881 67.974 229.580 1.00 38.96 279 ILE A CA 1
ATOM 1114 C C . ILE A 1 279 ? 221.145 66.624 230.266 1.00 41.92 279 ILE A C 1
ATOM 1115 O O . ILE A 1 279 ? 220.857 65.575 229.707 1.00 38.59 279 ILE A O 1
ATOM 1120 N N . LYS A 1 280 ? 221.707 66.670 231.474 1.00 48.74 280 LYS A N 1
ATOM 1121 C CA . LYS A 1 280 ? 221.973 65.442 232.247 1.00 51.15 280 LYS A CA 1
ATOM 1122 C C . LYS A 1 280 ? 220.670 64.705 232.568 1.00 50.36 280 LYS A C 1
ATOM 1123 O O . LYS A 1 280 ? 220.547 63.524 232.259 1.00 49.83 280 LYS A O 1
ATOM 1129 N N . GLY A 1 281 ? 219.690 65.429 233.122 1.00 47.77 281 GLY A N 1
ATOM 1130 C CA . GLY A 1 281 ? 218.383 64.866 233.471 1.00 45.06 281 GLY A CA 1
ATOM 1131 C C . GLY A 1 281 ? 217.655 64.158 232.345 1.00 44.19 281 GLY A C 1
ATOM 1132 O O . GLY A 1 281 ? 216.982 63.178 232.588 1.00 43.73 281 GLY A O 1
ATOM 1133 N N . LEU A 1 282 ? 217.781 64.662 231.114 1.00 45.54 282 LEU A N 1
ATOM 1134 C CA . LEU A 1 282 ? 217.152 64.046 229.928 1.00 44.74 282 LEU A CA 1
ATOM 1135 C C . LEU A 1 282 ? 218.100 63.212 229.091 1.00 44.82 282 LEU A C 1
ATOM 1136 O O . LEU A 1 282 ? 217.706 62.701 228.038 1.00 45.66 282 LEU A O 1
ATOM 1141 N N . ASP A 1 283 ? 219.340 63.071 229.551 1.00 48.56 283 ASP A N 1
ATOM 1142 C CA . ASP A 1 283 ? 220.325 62.228 228.904 1.00 50.81 283 ASP A CA 1
ATOM 1143 C C . ASP A 1 283 ? 220.473 62.640 227.421 1.00 47.67 283 ASP A C 1
ATOM 1144 O O . ASP A 1 283 ? 220.446 61.795 226.506 1.00 47.43 283 ASP A O 1
ATOM 1149 N N . LEU A 1 284 ? 220.607 63.949 227.189 1.00 43.18 284 LEU A N 1
ATOM 1150 C CA . LEU A 1 284 ? 220.530 64.477 225.825 1.00 41.21 284 LEU A CA 1
ATOM 1151 C C . LEU A 1 284 ? 221.892 64.409 225.164 1.00 42.86 284 LEU A C 1
ATOM 1152 O O . LEU A 1 284 ? 222.899 64.745 225.779 1.00 41.03 284 LEU A O 1
ATOM 1157 N N . PRO A 1 285 ? 221.923 63.986 223.895 1.00 47.41 285 PRO A N 1
ATOM 1158 C CA . PRO A 1 285 ? 223.155 64.102 223.128 1.00 49.68 285 PRO A CA 1
ATOM 1159 C C . PRO A 1 285 ? 223.465 65.569 222.801 1.00 50.74 285 PRO A C 1
ATOM 1160 O O . PRO A 1 285 ? 222.578 66.311 222.351 1.00 45.58 285 PRO A O 1
ATOM 1164 N N . VAL A 1 286 ? 224.722 65.953 223.031 1.00 51.18 286 VAL A N 1
ATOM 1165 C CA . VAL A 1 286 ? 225.208 67.312 222.805 1.00 48.50 286 VAL A CA 1
ATOM 1166 C C . VAL A 1 286 ? 226.435 67.243 221.892 1.00 48.24 286 VAL A C 1
ATOM 1167 O O . VAL A 1 286 ? 227.349 66.459 222.140 1.00 42.93 286 VAL A O 1
ATOM 1171 N N . VAL A 1 287 ? 226.465 68.066 220.843 1.00 44.28 287 VAL A N 1
ATOM 1172 C CA . VAL A 1 287 ? 227.658 68.159 219.988 1.00 44.65 287 VAL A CA 1
ATOM 1173 C C . VAL A 1 287 ? 228.770 68.861 220.774 1.00 44.44 287 VAL A C 1
ATOM 1174 O O . VAL A 1 287 ? 228.524 69.837 221.445 1.00 43.41 287 VAL A O 1
ATOM 1178 N N . ASN A 1 288 ? 229.980 68.338 220.692 1.00 45.99 288 ASN A N 1
ATOM 1179 C CA . ASN A 1 288 ? 231.146 68.918 221.348 1.00 48.88 288 ASN A CA 1
ATOM 1180 C C . ASN A 1 288 ? 232.045 69.617 220.313 1.00 48.70 288 ASN A C 1
ATOM 1181 O O . ASN A 1 288 ? 232.796 68.948 219.602 1.00 53.70 288 ASN A O 1
ATOM 1186 N N . PRO A 1 289 ? 231.962 70.952 220.210 1.00 49.34 289 PRO A N 1
ATOM 1187 C CA . PRO A 1 289 ? 232.725 71.675 219.180 1.00 52.42 289 PRO A CA 1
ATOM 1188 C C . PRO A 1 289 ? 234.254 71.765 219.420 1.00 57.96 289 PRO A C 1
ATOM 1189 O O . PRO A 1 289 ? 234.958 72.231 218.526 1.00 60.63 289 PRO A O 1
ATOM 1193 N N . ARG A 1 290 ? 234.766 71.339 220.583 1.00 65.49 290 ARG A N 1
ATOM 1194 C CA . ARG A 1 290 ? 236.214 71.066 220.731 1.00 78.24 290 ARG A CA 1
ATOM 1195 C C . ARG A 1 290 ? 236.704 70.124 219.634 1.00 83.88 290 ARG A C 1
ATOM 1196 O O . ARG A 1 290 ? 237.756 70.347 219.033 1.00 81.64 290 ARG A O 1
ATOM 1204 N N . ASN A 1 291 ? 235.912 69.078 219.375 1.00 96.14 291 ASN A N 1
ATOM 1205 C CA . ASN A 1 291 ? 236.199 68.083 218.332 1.00 102.96 291 ASN A CA 1
ATOM 1206 C C . ASN A 1 291 ? 235.654 68.468 216.937 1.00 104.07 291 ASN A C 1
ATOM 1207 O O . ASN A 1 291 ? 235.317 67.590 216.131 1.00 97.52 291 ASN A O 1
ATOM 1212 N N . ILE A 1 292 ? 235.555 69.782 216.678 1.00 106.99 292 ILE A N 1
ATOM 1213 C CA . ILE A 1 292 ? 235.207 70.351 215.379 1.00 101.69 292 ILE A CA 1
ATOM 1214 C C . ILE A 1 292 ? 236.482 71.075 214.899 1.00 97.26 292 ILE A C 1
ATOM 1215 O O . ILE A 1 292 ? 236.827 72.161 215.380 1.00 79.66 292 ILE A O 1
ATOM 1220 N N . LYS A 1 293 ? 237.161 70.453 213.934 1.00 104.51 293 LYS A N 1
ATOM 1221 C CA . LYS A 1 293 ? 238.503 70.853 213.525 1.00 106.55 293 LYS A CA 1
ATOM 1222 C C . LYS A 1 293 ? 238.470 72.094 212.618 1.00 108.55 293 LYS A C 1
ATOM 1223 O O . LYS A 1 293 ? 238.800 73.208 213.051 1.00 95.57 293 LYS A O 1
ATOM 1229 N N . ILE A 1 294 ? 238.026 71.895 211.377 1.00 115.96 294 ILE A N 1
ATOM 1230 C CA . ILE A 1 294 ? 238.168 72.889 210.301 1.00 118.94 294 ILE A CA 1
ATOM 1231 C C . ILE A 1 294 ? 237.326 74.159 210.588 1.00 117.15 294 ILE A C 1
ATOM 1232 O O . ILE A 1 294 ? 236.093 74.116 210.644 1.00 115.28 294 ILE A O 1
ATOM 1237 N N . GLU A 1 295 ? 238.032 75.263 210.847 1.00 120.76 295 GLU A N 1
ATOM 1238 C CA . GLU A 1 295 ? 237.468 76.614 210.910 1.00 122.21 295 GLU A CA 1
ATOM 1239 C C . GLU A 1 295 ? 238.335 77.461 209.926 1.00 127.53 295 GLU A C 1
ATOM 1240 O O . GLU A 1 295 ? 238.804 78.549 210.297 1.00 136.77 295 GLU A O 1
ATOM 1246 N N . LEU A 1 296 ? 238.531 76.965 208.688 1.00 118.87 296 LEU A N 1
ATOM 1247 C CA . LEU A 1 296 ? 239.365 77.646 207.661 1.00 108.81 296 LEU A CA 1
ATOM 1248 C C . LEU A 1 296 ? 238.351 78.138 206.617 1.00 103.87 296 LEU A C 1
ATOM 1249 O O . LEU A 1 296 ? 237.838 79.268 206.693 1.00 84.56 296 LEU A O 1
ATOM 1254 N N . ASP A 1 297 ? 238.020 77.251 205.691 1.00 103.99 297 ASP A N 1
ATOM 1255 C CA . ASP A 1 297 ? 237.351 77.604 204.446 1.00 109.48 297 ASP A CA 1
ATOM 1256 C C . ASP A 1 297 ? 236.670 76.332 203.965 1.00 103.19 297 ASP A C 1
ATOM 1257 O O . ASP A 1 297 ? 237.027 75.724 202.951 1.00 112.95 297 ASP A O 1
ATOM 1262 N N . GLY A 1 298 ? 235.702 75.938 204.772 1.00 81.54 298 GLY A N 1
ATOM 1263 C CA . GLY A 1 298 ? 234.854 74.804 204.522 1.00 74.06 298 GLY A CA 1
ATOM 1264 C C . GLY A 1 298 ? 233.488 75.200 205.021 1.00 64.61 298 GLY A C 1
ATOM 1265 O O . GLY A 1 298 ? 233.276 76.342 205.456 1.00 61.51 298 GLY A O 1
ATOM 1266 N N . PRO A 1 299 ? 232.543 74.268 204.938 1.00 57.35 299 PRO A N 1
ATOM 1267 C CA . PRO A 1 299 ? 231.194 74.574 205.338 1.00 52.55 299 PRO A CA 1
ATOM 1268 C C . PRO A 1 299 ? 231.031 74.586 206.868 1.00 47.08 299 PRO A C 1
ATOM 1269 O O . PRO A 1 299 ? 231.777 73.915 207.572 1.00 40.57 299 PRO A O 1
ATOM 1273 N N . PRO A 1 300 ? 230.046 75.342 207.371 1.00 43.72 300 PRO A N 1
ATOM 1274 C CA . PRO A 1 300 ? 229.782 75.251 208.802 1.00 43.83 300 PRO A CA 1
ATOM 1275 C C . PRO A 1 300 ? 229.406 73.823 209.266 1.00 44.07 300 PRO A C 1
ATOM 1276 O O . PRO A 1 300 ? 228.871 73.029 208.472 1.00 41.02 300 PRO A O 1
ATOM 1280 N N . ILE A 1 301 ? 229.683 73.518 210.529 1.00 42.27 301 ILE A N 1
ATOM 1281 C CA . ILE A 1 301 ? 229.442 72.184 211.101 1.00 43.76 301 ILE A CA 1
ATOM 1282 C C . ILE A 1 301 ? 228.212 72.222 212.001 1.00 40.75 301 ILE A C 1
ATOM 1283 O O . ILE A 1 301 ? 228.096 73.125 212.833 1.00 37.20 301 ILE A O 1
ATOM 1288 N N . PRO A 1 302 ? 227.291 71.242 211.862 1.00 40.49 302 PRO A N 1
ATOM 1289 C CA . PRO A 1 302 ? 226.080 71.296 212.721 1.00 39.00 302 PRO A CA 1
ATOM 1290 C C . PRO A 1 302 ? 226.380 71.169 214.217 1.00 37.60 302 PRO A C 1
ATOM 1291 O O . PRO A 1 302 ? 227.312 70.456 214.602 1.00 36.24 302 PRO A O 1
ATOM 1295 N N . LEU A 1 303 ? 225.623 71.899 215.036 1.00 36.91 303 LEU A N 1
ATOM 1296 C CA . LEU A 1 303 ? 225.743 71.798 216.491 1.00 37.61 303 LEU A CA 1
ATOM 1297 C C . LEU A 1 303 ? 224.495 71.172 217.100 1.00 38.05 303 LEU A C 1
ATOM 1298 O O . LEU A 1 303 ? 224.408 71.114 218.334 1.00 39.52 303 LEU A O 1
ATOM 1303 N N . ILE A 1 304 ? 223.571 70.677 216.258 1.00 36.05 304 ILE A N 1
ATOM 1304 C CA . ILE A 1 304 ? 222.359 69.958 216.707 1.00 37.24 304 ILE A CA 1
ATOM 1305 C C . ILE A 1 304 ? 222.387 68.559 216.126 1.00 39.14 304 ILE A C 1
ATOM 1306 O O . ILE A 1 304 ? 222.769 68.385 214.966 1.00 39.20 304 ILE A O 1
ATOM 1311 N N . VAL A 1 305 ? 222.002 67.580 216.952 1.00 40.41 305 VAL A N 1
ATOM 1312 C CA . VAL A 1 305 ? 221.712 66.214 216.547 1.00 41.14 305 VAL A CA 1
ATOM 1313 C C . VAL A 1 305 ? 220.198 66.100 216.605 1.00 42.80 305 VAL A C 1
ATOM 1314 O O . VAL A 1 305 ? 219.642 65.978 217.693 1.00 42.62 305 VAL A O 1
ATOM 1318 N N . ASN A 1 306 ? 219.516 66.181 215.468 1.00 48.07 306 ASN A N 1
ATOM 1319 C CA . ASN A 1 306 ? 218.040 66.178 215.497 1.00 57.16 306 ASN A CA 1
ATOM 1320 C C . ASN A 1 306 ? 217.507 64.753 215.410 1.00 59.28 306 ASN A C 1
ATOM 1321 O O . ASN A 1 306 ? 217.216 64.225 214.343 1.00 62.49 306 ASN A O 1
ATOM 1326 N N . LEU A 1 307 ? 217.425 64.141 216.587 1.00 63.12 307 LEU A N 1
ATOM 1327 C CA . LEU A 1 307 ? 216.941 62.779 216.774 1.00 69.32 307 LEU A CA 1
ATOM 1328 C C . LEU A 1 307 ? 215.861 62.800 217.886 1.00 73.32 307 LEU A C 1
ATOM 1329 O O . LEU A 1 307 ? 215.981 63.544 218.864 1.00 65.32 307 LEU A O 1
ATOM 1334 N N . SER A 1 308 ? 214.807 61.997 217.731 1.00 87.68 308 SER A N 1
ATOM 1335 C CA . SER A 1 308 ? 213.721 61.901 218.738 1.00 95.64 308 SER A CA 1
ATOM 1336 C C . SER A 1 308 ? 214.014 60.833 219.821 1.00 96.88 308 SER A C 1
ATOM 1337 O O . SER A 1 308 ? 215.156 60.396 219.961 1.00 89.14 308 SER A O 1
ATOM 1340 N N . ARG A 1 309 ? 212.994 60.435 220.593 1.00 105.28 309 ARG A N 1
ATOM 1341 C CA . ARG A 1 309 ? 213.120 59.316 221.545 1.00 103.23 309 ARG A CA 1
ATOM 1342 C C . ARG A 1 309 ? 211.771 58.621 221.897 1.00 107.99 309 ARG A C 1
ATOM 1343 O O . ARG A 1 309 ? 211.523 58.305 223.064 1.00 113.65 309 ARG A O 1
ATOM 1351 N N . ILE A 1 310 ? 210.930 58.368 220.878 1.00 111.72 310 ILE A N 1
ATOM 1352 C CA . ILE A 1 310 ? 209.599 57.692 221.011 1.00 108.71 310 ILE A CA 1
ATOM 1353 C C . ILE A 1 310 ? 208.757 58.214 222.199 1.00 100.30 310 ILE A C 1
ATOM 1354 O O . ILE A 1 310 ? 208.798 59.401 222.549 1.00 86.85 310 ILE A O 1
ATOM 1359 N N . GLU A 1 322 ? 193.839 50.247 206.953 1.00 111.41 322 GLU A N 1
ATOM 1360 C CA . GLU A 1 322 ? 192.468 50.742 206.870 1.00 118.98 322 GLU A CA 1
ATOM 1361 C C . GLU A 1 322 ? 192.421 52.274 206.645 1.00 118.43 322 GLU A C 1
ATOM 1362 O O . GLU A 1 322 ? 192.952 53.045 207.457 1.00 122.28 322 GLU A O 1
ATOM 1368 N N . SER A 1 323 ? 191.799 52.691 205.535 1.00 111.09 323 SER A N 1
ATOM 1369 C CA . SER A 1 323 ? 191.518 54.110 205.234 1.00 100.60 323 SER A CA 1
ATOM 1370 C C . SER A 1 323 ? 190.050 54.268 204.784 1.00 93.78 323 SER A C 1
ATOM 1371 O O . SER A 1 323 ? 189.701 54.017 203.623 1.00 89.34 323 SER A O 1
ATOM 1374 N N . SER A 1 324 ? 189.224 54.728 205.726 1.00 83.11 324 SER A N 1
ATOM 1375 C CA . SER A 1 324 ? 187.762 54.633 205.694 1.00 74.60 324 SER A CA 1
ATOM 1376 C C . SER A 1 324 ? 186.991 55.523 204.686 1.00 68.34 324 SER A C 1
ATOM 1377 O O . SER A 1 324 ? 187.548 56.269 203.850 1.00 71.64 324 SER A O 1
ATOM 1380 N N . VAL A 1 325 ? 185.676 55.386 204.782 1.00 63.41 325 VAL A N 1
ATOM 1381 C CA . VAL A 1 325 ? 184.710 56.277 204.142 1.00 62.79 325 VAL A CA 1
ATOM 1382 C C . VAL A 1 325 ? 184.031 57.051 205.262 1.00 55.47 325 VAL A C 1
ATOM 1383 O O . VAL A 1 325 ? 184.042 56.574 206.385 1.00 48.70 325 VAL A O 1
ATOM 1387 N N . ILE A 1 326 ? 183.480 58.237 204.973 1.00 51.23 326 ILE A N 1
ATOM 1388 C CA . ILE A 1 326 ? 182.766 59.012 206.001 1.00 44.13 326 ILE A CA 1
ATOM 1389 C C . ILE A 1 326 ? 181.517 58.217 206.409 1.00 38.86 326 ILE A C 1
ATOM 1390 O O . ILE A 1 326 ? 180.754 57.814 205.527 1.00 41.85 326 ILE A O 1
ATOM 1395 N N . PRO A 1 327 ? 181.286 58.012 207.716 1.00 37.20 327 PRO A N 1
ATOM 1396 C CA . PRO A 1 327 ? 180.057 57.297 208.137 1.00 35.53 327 PRO A CA 1
ATOM 1397 C C . PRO A 1 327 ? 178.756 58.000 207.713 1.00 34.18 327 PRO A C 1
ATOM 1398 O O . PRO A 1 327 ? 178.701 59.237 207.641 1.00 32.15 327 PRO A O 1
ATOM 1402 N N . TRP A 1 328 ? 177.747 57.194 207.392 1.00 36.34 328 TRP A N 1
ATOM 1403 C CA . TRP A 1 328 ? 176.388 57.641 207.075 1.00 34.57 328 TRP A CA 1
ATOM 1404 C C . TRP A 1 328 ? 175.413 56.556 207.519 1.00 36.16 328 TRP A C 1
ATOM 1405 O O . TRP A 1 328 ? 175.781 55.396 207.605 1.00 36.27 328 TRP A O 1
ATOM 1416 N N . ALA A 1 329 ? 174.166 56.936 207.778 1.00 35.63 329 ALA A N 1
ATOM 1417 C CA . ALA A 1 329 ? 173.114 55.970 208.068 1.00 36.65 329 ALA A CA 1
ATOM 1418 C C . ALA A 1 329 ? 171.782 56.648 207.841 1.00 34.95 329 ALA A C 1
ATOM 1419 O O . ALA A 1 329 ? 171.704 57.887 207.842 1.00 33.13 329 ALA A O 1
ATOM 1421 N N . PRO A 1 330 ? 170.727 55.853 207.640 1.00 37.01 330 PRO A N 1
ATOM 1422 C CA . PRO A 1 330 ? 169.403 56.486 207.550 1.00 38.23 330 PRO A CA 1
ATOM 1423 C C . PRO A 1 330 ? 168.971 57.049 208.923 1.00 37.15 330 PRO A C 1
ATOM 1424 O O . PRO A 1 330 ? 169.733 56.939 209.897 1.00 35.51 330 PRO A O 1
ATOM 1428 N N . PRO A 1 331 ? 167.804 57.702 208.987 1.00 36.52 331 PRO A N 1
ATOM 1429 C CA . PRO A 1 331 ? 167.361 58.281 210.270 1.00 36.93 331 PRO A CA 1
ATOM 1430 C C . PRO A 1 331 ? 167.165 57.222 211.346 1.00 37.34 331 PRO A C 1
ATOM 1431 O O . PRO A 1 331 ? 166.788 56.099 211.037 1.00 36.88 331 PRO A O 1
ATOM 1435 N N . GLN A 1 332 ? 167.458 57.564 212.592 1.00 37.20 332 GLN A N 1
ATOM 1436 C CA . GLN A 1 332 ? 167.355 56.605 213.699 1.00 39.78 332 GLN A CA 1
ATOM 1437 C C . GLN A 1 332 ? 166.734 57.309 214.935 1.00 39.37 332 GLN A C 1
ATOM 1438 O O . GLN A 1 332 ? 166.950 58.530 215.144 1.00 35.35 332 GLN A O 1
ATOM 1444 N N . ALA A 1 333 ? 165.984 56.542 215.736 1.00 37.89 333 ALA A N 1
ATOM 1445 C CA . ALA A 1 333 ? 165.441 57.054 216.990 1.00 38.94 333 ALA A CA 1
ATOM 1446 C C . ALA A 1 333 ? 166.580 57.428 217.938 1.00 37.53 333 ALA A C 1
ATOM 1447 O O . ALA A 1 333 ? 167.669 56.861 217.868 1.00 35.76 333 ALA A O 1
ATOM 1449 N N . ASN A 1 334 ? 166.308 58.394 218.815 1.00 37.74 334 ASN A N 1
ATOM 1450 C CA . ASN A 1 334 ? 167.233 58.821 219.864 1.00 36.40 334 ASN A CA 1
ATOM 1451 C C . ASN A 1 334 ? 168.566 59.342 219.335 1.00 35.51 334 ASN A C 1
ATOM 1452 O O . ASN A 1 334 ? 169.605 59.195 219.989 1.00 33.96 334 ASN A O 1
ATOM 1457 N N . TRP A 1 335 ? 168.546 59.957 218.147 1.00 34.25 335 TRP A N 1
ATOM 1458 C CA . TRP A 1 335 ? 169.759 60.513 217.537 1.00 33.88 335 TRP A CA 1
ATOM 1459 C C . TRP A 1 335 ? 169.506 61.944 217.067 1.00 32.30 335 TRP A C 1
ATOM 1460 O O . TRP A 1 335 ? 168.522 62.207 216.383 1.00 33.20 335 TRP A O 1
ATOM 1471 N N . ASN A 1 336 ? 170.385 62.851 217.465 1.00 32.52 336 ASN A N 1
ATOM 1472 C CA . ASN A 1 336 ? 170.388 64.202 216.925 1.00 32.90 336 ASN A CA 1
ATOM 1473 C C . ASN A 1 336 ? 171.407 64.267 215.788 1.00 31.71 336 ASN A C 1
ATOM 1474 O O . ASN A 1 336 ? 172.624 64.186 216.004 1.00 34.13 336 ASN A O 1
ATOM 1479 N N . THR A 1 337 ? 170.897 64.408 214.579 1.00 31.38 337 THR A N 1
ATOM 1480 C CA . THR A 1 337 ? 171.718 64.445 213.348 1.00 30.94 337 THR A CA 1
ATOM 1481 C C . THR A 1 337 ? 172.715 65.609 213.362 1.00 29.68 337 THR A C 1
ATOM 1482 O O . THR A 1 337 ? 173.899 65.445 213.032 1.00 29.25 337 THR A O 1
ATOM 1486 N N . TRP A 1 338 ? 172.226 66.774 213.758 1.00 29.37 338 TRP A N 1
ATOM 1487 C CA . TRP A 1 338 ? 172.998 68.004 213.701 1.00 27.46 338 TRP A CA 1
ATOM 1488 C C . TRP A 1 338 ? 174.196 67.981 214.653 1.00 29.32 338 TRP A C 1
ATOM 1489 O O . TRP A 1 338 ? 175.271 68.487 214.300 1.00 29.37 338 TRP A O 1
ATOM 1500 N N . HIS A 1 339 ? 174.033 67.372 215.821 1.00 30.21 339 HIS A N 1
ATOM 1501 C CA . HIS A 1 339 ? 175.122 67.263 216.802 1.00 30.48 339 HIS A CA 1
ATOM 1502 C C . HIS A 1 339 ? 175.808 65.905 216.790 1.00 30.56 339 HIS A C 1
ATOM 1503 O O . HIS A 1 339 ? 176.828 65.741 217.454 1.00 32.20 339 HIS A O 1
ATOM 1510 N N . ALA A 1 340 ? 175.273 64.942 216.052 1.00 30.53 340 ALA A N 1
ATOM 1511 C CA . ALA A 1 340 ? 175.856 63.591 215.981 1.00 32.82 340 ALA A CA 1
ATOM 1512 C C . ALA A 1 340 ? 176.056 62.960 217.370 1.00 32.90 340 ALA A C 1
ATOM 1513 O O . ALA A 1 340 ? 177.145 62.537 217.723 1.00 33.65 340 ALA A O 1
ATOM 1515 N N . CYS A 1 341 ? 174.981 62.906 218.141 1.00 33.01 341 CYS A N 1
ATOM 1516 C CA . CYS A 1 341 ? 175.015 62.307 219.466 1.00 34.72 341 CYS A CA 1
ATOM 1517 C C . CYS A 1 341 ? 173.678 61.723 219.760 1.00 35.38 341 CYS A C 1
ATOM 1518 O O . CYS A 1 341 ? 172.666 62.070 219.142 1.00 31.47 341 CYS A O 1
ATOM 1521 N N . ASN A 1 342 ? 173.679 60.813 220.715 1.00 36.31 342 ASN A N 1
ATOM 1522 C CA . ASN A 1 342 ? 172.443 60.201 221.172 1.00 39.67 342 ASN A CA 1
ATOM 1523 C C . ASN A 1 342 ? 171.710 61.249 221.989 1.00 40.40 342 ASN A C 1
ATOM 1524 O O . ASN A 1 342 ? 172.332 62.101 222.584 1.00 41.31 342 ASN A O 1
ATOM 1529 N N . ILE A 1 343 ? 170.389 61.206 221.998 1.00 43.19 343 ILE A N 1
ATOM 1530 C CA . ILE A 1 343 ? 169.600 62.229 222.692 1.00 43.83 343 ILE A CA 1
ATOM 1531 C C . ILE A 1 343 ? 169.497 61.895 224.222 1.00 44.84 343 ILE A C 1
ATOM 1532 O O . ILE A 1 343 ? 169.868 62.705 225.057 1.00 41.17 343 ILE A O 1
ATOM 1537 N N . ASP A 1 344 ? 168.972 60.720 224.560 1.00 45.10 344 ASP A N 1
ATOM 1538 C CA . ASP A 1 344 ? 168.903 60.196 225.952 1.00 52.24 344 ASP A CA 1
ATOM 1539 C C . ASP A 1 344 ? 168.000 60.919 226.999 1.00 61.80 344 ASP A C 1
ATOM 1540 O O . ASP A 1 344 ? 167.690 60.336 228.049 1.00 68.51 344 ASP A O 1
ATOM 1545 N N . GLU A 1 345 ? 167.535 62.133 226.688 1.00 71.17 345 GLU A N 1
ATOM 1546 C CA . GLU A 1 345 ? 166.729 62.944 227.606 1.00 74.99 345 GLU A CA 1
ATOM 1547 C C . GLU A 1 345 ? 165.288 63.069 227.156 1.00 77.94 345 GLU A C 1
ATOM 1548 O O . GLU A 1 345 ? 165.014 63.155 225.967 1.00 71.53 345 GLU A O 1
ATOM 1554 N N . GLY A 1 346 ? 164.385 63.078 228.134 1.00 91.62 346 GLY A N 1
ATOM 1555 C CA . GLY A 1 346 ? 162.996 63.467 227.943 1.00 98.82 346 GLY A CA 1
ATOM 1556 C C . GLY A 1 346 ? 162.124 62.461 227.216 1.00 106.00 346 GLY A C 1
ATOM 1557 O O . GLY A 1 346 ? 161.746 61.413 227.775 1.00 106.60 346 GLY A O 1
ATOM 1558 N N . GLU A 1 347 ? 161.807 62.789 225.964 1.00 103.16 347 GLU A N 1
ATOM 1559 C CA . GLU A 1 347 ? 160.775 62.080 225.221 1.00 108.36 347 GLU A CA 1
ATOM 1560 C C . GLU A 1 347 ? 161.076 61.875 223.722 1.00 106.43 347 GLU A C 1
ATOM 1561 O O . GLU A 1 347 ? 160.242 62.161 222.869 1.00 107.42 347 GLU A O 1
ATOM 1567 N N . LEU A 1 348 ? 162.292 61.412 223.422 1.00 107.10 348 LEU A N 1
ATOM 1568 C CA . LEU A 1 348 ? 162.477 60.299 222.467 1.00 106.95 348 LEU A CA 1
ATOM 1569 C C . LEU A 1 348 ? 162.871 59.136 223.398 1.00 105.05 348 LEU A C 1
ATOM 1570 O O . LEU A 1 348 ? 164.024 58.682 223.460 1.00 100.22 348 LEU A O 1
ATOM 1575 N N . ALA A 1 349 ? 161.856 58.754 224.180 1.00 96.64 349 ALA A N 1
ATOM 1576 C CA . ALA A 1 349 ? 161.875 57.657 225.141 1.00 94.04 349 ALA A CA 1
ATOM 1577 C C . ALA A 1 349 ? 160.732 56.730 224.748 1.00 89.21 349 ALA A C 1
ATOM 1578 O O . ALA A 1 349 ? 160.958 55.558 224.446 1.00 86.61 349 ALA A O 1
ATOM 1580 N N . THR A 1 350 ? 159.513 57.279 224.735 1.00 88.77 350 THR A N 1
ATOM 1581 C CA . THR A 1 350 ? 158.313 56.612 224.205 1.00 86.43 350 THR A CA 1
ATOM 1582 C C . THR A 1 350 ? 157.911 57.105 222.779 1.00 81.86 350 THR A C 1
ATOM 1583 O O . THR A 1 350 ? 156.854 56.711 222.268 1.00 83.13 350 THR A O 1
ATOM 1587 N N . THR A 1 351 ? 158.763 57.923 222.139 1.00 74.79 351 THR A N 1
ATOM 1588 C CA . THR A 1 351 ? 158.412 58.656 220.900 1.00 65.35 351 THR A CA 1
ATOM 1589 C C . THR A 1 351 ? 159.260 58.198 219.700 1.00 56.92 351 THR A C 1
ATOM 1590 O O . THR A 1 351 ? 160.455 58.484 219.618 1.00 54.14 351 THR A O 1
ATOM 1594 N N . SER A 1 352 ? 158.618 57.506 218.766 1.00 52.71 352 SER A N 1
ATOM 1595 C CA . SER A 1 352 ? 159.289 56.972 217.600 1.00 51.28 352 SER A CA 1
ATOM 1596 C C . SER A 1 352 ? 159.288 58.051 216.494 1.00 51.76 352 SER A C 1
ATOM 1597 O O . SER A 1 352 ? 158.617 59.101 216.612 1.00 52.00 352 SER A O 1
ATOM 1600 N N . ILE A 1 353 ? 160.008 57.766 215.411 1.00 48.47 353 ILE A N 1
ATOM 1601 C CA . ILE A 1 353 ? 160.077 58.669 214.264 1.00 44.70 353 ILE A CA 1
ATOM 1602 C C . ILE A 1 353 ? 158.718 58.749 213.559 1.00 44.68 353 ILE A C 1
ATOM 1603 O O . ILE A 1 353 ? 158.338 59.809 213.058 1.00 45.21 353 ILE A O 1
ATOM 1608 N N . ASP A 1 354 ? 157.986 57.637 213.520 1.00 46.37 354 ASP A N 1
ATOM 1609 C CA . ASP A 1 354 ? 156.622 57.628 212.951 1.00 46.94 354 ASP A CA 1
ATOM 1610 C C . ASP A 1 354 ? 155.665 58.556 213.716 1.00 47.67 354 ASP A C 1
ATOM 1611 O O . ASP A 1 354 ? 154.902 59.288 213.084 1.00 47.37 354 ASP A O 1
ATOM 1616 N N . ASP A 1 355 ? 155.725 58.548 215.056 1.00 46.52 355 ASP A N 1
ATOM 1617 C CA . ASP A 1 355 ? 154.850 59.382 215.869 1.00 45.45 355 ASP A CA 1
ATOM 1618 C C . ASP A 1 355 ? 155.141 60.847 215.616 1.00 43.89 355 ASP A C 1
ATOM 1619 O O . ASP A 1 355 ? 154.239 61.648 215.451 1.00 45.11 355 ASP A O 1
ATOM 1624 N N . LEU A 1 356 ? 156.416 61.182 215.573 1.00 43.57 356 LEU A N 1
ATOM 1625 C CA . LEU A 1 356 ? 156.869 62.500 215.184 1.00 43.51 356 LEU A CA 1
ATOM 1626 C C . LEU A 1 356 ? 156.300 62.918 213.845 1.00 41.25 356 LEU A C 1
ATOM 1627 O O . LEU A 1 356 ? 155.762 64.013 213.715 1.00 42.30 356 LEU A O 1
ATOM 1632 N N . SER A 1 357 ? 156.433 62.034 212.866 1.00 40.79 357 SER A N 1
ATOM 1633 C CA . SER A 1 357 ? 155.966 62.304 211.498 1.00 42.15 357 SER A CA 1
ATOM 1634 C C . SER A 1 357 ? 154.486 62.653 211.515 1.00 42.60 357 SER A C 1
ATOM 1635 O O . SER A 1 357 ? 154.101 63.620 210.903 1.00 42.48 357 SER A O 1
ATOM 1638 N N . MET A 1 358 ? 153.703 61.850 212.236 1.00 47.49 358 MET A N 1
ATOM 1639 C CA . MET A 1 358 ? 152.241 62.045 212.478 1.00 52.03 358 MET A CA 1
ATOM 1640 C C . MET A 1 358 ? 151.935 63.436 213.030 1.00 49.26 358 MET A C 1
ATOM 1641 O O . MET A 1 358 ? 151.061 64.138 212.505 1.00 50.35 358 MET A O 1
ATOM 1646 N N . ASP A 1 359 ? 152.700 63.852 214.037 1.00 48.04 359 ASP A N 1
ATOM 1647 C CA . ASP A 1 359 ? 152.538 65.181 214.621 1.00 46.64 359 ASP A CA 1
ATOM 1648 C C . ASP A 1 359 ? 152.841 66.294 213.587 1.00 44.58 359 ASP A C 1
ATOM 1649 O O . ASP A 1 359 ? 152.110 67.267 213.498 1.00 42.20 359 ASP A O 1
ATOM 1654 N N . TYR A 1 360 ? 153.912 66.143 212.808 1.00 41.76 360 TYR A N 1
ATOM 1655 C CA . TYR A 1 360 ? 154.292 67.178 211.832 1.00 42.64 360 TYR A CA 1
ATOM 1656 C C . TYR A 1 360 ? 153.273 67.299 210.721 1.00 40.79 360 TYR A C 1
ATOM 1657 O O . TYR A 1 360 ? 152.966 68.400 210.280 1.00 41.56 360 TYR A O 1
ATOM 1666 N N . GLU A 1 361 ? 152.748 66.173 210.262 1.00 42.97 361 GLU A N 1
ATOM 1667 C CA . GLU A 1 361 ? 151.752 66.204 209.195 1.00 44.33 361 GLU A CA 1
ATOM 1668 C C . GLU A 1 361 ? 150.444 66.883 209.660 1.00 47.41 361 GLU A C 1
ATOM 1669 O O . GLU A 1 361 ? 149.917 67.759 208.958 1.00 47.27 361 GLU A O 1
ATOM 1675 N N . ARG A 1 362 ? 149.970 66.523 210.852 1.00 48.26 362 ARG A N 1
ATOM 1676 C CA . ARG A 1 362 ? 148.763 67.141 211.421 1.00 53.22 362 ARG A CA 1
ATOM 1677 C C . ARG A 1 362 ? 148.965 68.637 211.574 1.00 48.27 362 ARG A C 1
ATOM 1678 O O . ARG A 1 362 ? 148.110 69.424 211.218 1.00 48.16 362 ARG A O 1
ATOM 1686 N N . SER A 1 363 ? 150.108 69.021 212.103 1.00 45.43 363 SER A N 1
ATOM 1687 C CA . SER A 1 363 ? 150.400 70.424 212.345 1.00 47.07 363 SER A CA 1
ATOM 1688 C C . SER A 1 363 ? 150.478 71.206 211.026 1.00 46.72 363 SER A C 1
ATOM 1689 O O . SER A 1 363 ? 149.919 72.291 210.911 1.00 45.85 363 SER A O 1
ATOM 1692 N N . LEU A 1 364 ? 151.142 70.645 210.015 1.00 47.37 364 LEU A N 1
ATOM 1693 C CA . LEU A 1 364 ? 151.311 71.364 208.748 1.00 45.80 364 LEU A CA 1
ATOM 1694 C C . LEU A 1 364 ? 149.965 71.495 208.051 1.00 46.90 364 LEU A C 1
ATOM 1695 O O . LEU A 1 364 ? 149.635 72.556 207.514 1.00 46.11 364 LEU A O 1
ATOM 1700 N N . ARG A 1 365 ? 149.209 70.400 208.043 1.00 47.71 365 ARG A N 1
ATOM 1701 C CA . ARG A 1 365 ? 147.915 70.343 207.385 1.00 50.03 365 ARG A CA 1
ATOM 1702 C C . ARG A 1 365 ? 146.915 71.280 208.073 1.00 51.08 365 ARG A C 1
ATOM 1703 O O . ARG A 1 365 ? 146.074 71.890 207.417 1.00 49.76 365 ARG A O 1
ATOM 1711 N N . ASP A 1 366 ? 147.027 71.394 209.387 1.00 51.20 366 ASP A N 1
ATOM 1712 C CA . ASP A 1 366 ? 146.231 72.346 210.170 1.00 55.16 366 ASP A CA 1
ATOM 1713 C C . ASP A 1 366 ? 146.585 73.766 209.730 1.00 54.72 366 ASP A C 1
ATOM 1714 O O . ASP A 1 366 ? 145.695 74.537 209.361 1.00 52.77 366 ASP A O 1
ATOM 1719 N N . ARG A 1 367 ? 147.878 74.089 209.720 1.00 52.69 367 ARG A N 1
ATOM 1720 C CA . ARG A 1 367 ? 148.301 75.424 209.299 1.00 55.25 367 ARG A CA 1
ATOM 1721 C C . ARG A 1 367 ? 147.894 75.760 207.879 1.00 54.04 367 ARG A C 1
ATOM 1722 O O . ARG A 1 367 ? 147.550 76.903 207.615 1.00 54.67 367 ARG A O 1
ATOM 1730 N N . ARG A 1 368 ? 147.972 74.782 206.966 1.00 52.10 368 ARG A N 1
ATOM 1731 C CA . ARG A 1 368 ? 147.621 74.982 205.560 1.00 57.74 368 ARG A CA 1
ATOM 1732 C C . ARG A 1 368 ? 146.179 75.475 205.425 1.00 60.39 368 ARG A C 1
ATOM 1733 O O . ARG A 1 368 ? 145.887 76.292 204.553 1.00 67.50 368 ARG A O 1
ATOM 1741 N N . GLN A 1 369 ? 145.293 74.998 206.288 1.00 63.44 369 GLN A N 1
ATOM 1742 C CA . GLN A 1 369 ? 143.893 75.438 206.276 1.00 68.45 369 GLN A CA 1
ATOM 1743 C C . GLN A 1 369 ? 143.599 76.701 207.068 1.00 66.34 369 GLN A C 1
ATOM 1744 O O . GLN A 1 369 ? 142.822 77.548 206.625 1.00 67.18 369 GLN A O 1
ATOM 1750 N N . ASN A 1 370 ? 144.242 76.831 208.220 1.00 62.73 370 ASN A N 1
ATOM 1751 C CA . ASN A 1 370 ? 143.804 77.745 209.258 1.00 59.81 370 ASN A CA 1
ATOM 1752 C C . ASN A 1 370 ? 144.681 78.989 209.438 1.00 60.47 370 ASN A C 1
ATOM 1753 O O . ASN A 1 370 ? 144.231 79.962 210.039 1.00 64.83 370 ASN A O 1
ATOM 1758 N N . ASP A 1 371 ? 145.918 78.967 208.945 1.00 54.65 371 ASP A N 1
ATOM 1759 C CA . ASP A 1 371 ? 146.859 80.049 209.196 1.00 54.53 371 ASP A CA 1
ATOM 1760 C C . ASP A 1 371 ? 146.896 80.931 207.948 1.00 52.89 371 ASP A C 1
ATOM 1761 O O . ASP A 1 371 ? 147.434 80.560 206.919 1.00 54.90 371 ASP A O 1
ATOM 1766 N N . ASN A 1 372 ? 146.317 82.116 208.058 1.00 54.91 372 ASN A N 1
ATOM 1767 C CA . ASN A 1 372 ? 146.141 82.994 206.916 1.00 54.86 372 ASN A CA 1
ATOM 1768 C C . ASN A 1 372 ? 147.476 83.508 206.360 1.00 52.41 372 ASN A C 1
ATOM 1769 O O . ASN A 1 372 ? 147.654 83.612 205.154 1.00 50.33 372 ASN A O 1
ATOM 1774 N N . GLU A 1 373 ? 148.397 83.847 207.254 1.00 50.03 373 GLU A N 1
ATOM 1775 C CA . GLU A 1 373 ? 149.701 84.321 206.861 1.00 49.81 373 GLU A CA 1
ATOM 1776 C C . GLU A 1 373 ? 150.443 83.211 206.097 1.00 47.78 373 GLU A C 1
ATOM 1777 O O . GLU A 1 373 ? 151.065 83.458 205.064 1.00 44.99 373 GLU A O 1
ATOM 1783 N N . TYR A 1 374 ? 150.354 81.986 206.605 1.00 44.87 374 TYR A N 1
ATOM 1784 C CA . TYR A 1 374 ? 150.981 80.844 205.963 1.00 44.11 374 TYR A CA 1
ATOM 1785 C C . TYR A 1 374 ? 150.347 80.574 204.613 1.00 42.56 374 TYR A C 1
ATOM 1786 O O . TYR A 1 374 ? 151.053 80.347 203.641 1.00 40.09 374 TYR A O 1
ATOM 1795 N N . ARG A 1 375 ? 149.020 80.628 204.557 1.00 46.58 375 ARG A N 1
ATOM 1796 C CA . ARG A 1 375 ? 148.278 80.521 203.283 1.00 48.63 375 ARG A CA 1
ATOM 1797 C C . ARG A 1 375 ? 148.743 81.543 202.251 1.00 45.66 375 ARG A C 1
ATOM 1798 O O . ARG A 1 375 ? 148.937 81.216 201.092 1.00 46.71 375 ARG A O 1
ATOM 1806 N N . GLN A 1 376 ? 148.896 82.785 202.672 1.00 48.36 376 GLN A N 1
ATOM 1807 C CA . GLN A 1 376 ? 149.399 83.813 201.771 1.00 49.92 376 GLN A CA 1
ATOM 1808 C C . GLN A 1 376 ? 150.788 83.489 201.234 1.00 46.54 376 GLN A C 1
ATOM 1809 O O . GLN A 1 376 ? 151.054 83.692 200.061 1.00 45.97 376 GLN A O 1
ATOM 1815 N N . PHE A 1 377 ? 151.662 83.000 202.105 1.00 41.90 377 PHE A N 1
ATOM 1816 C CA . PHE A 1 377 ? 153.011 82.653 201.710 1.00 41.98 377 PHE A CA 1
ATOM 1817 C C . PHE A 1 377 ? 153.016 81.517 200.705 1.00 41.43 377 PHE A C 1
ATOM 1818 O O . PHE A 1 377 ? 153.777 81.578 199.747 1.00 36.97 377 PHE A O 1
ATOM 1826 N N . LEU A 1 378 ? 152.141 80.524 200.896 1.00 41.12 378 LEU A N 1
ATOM 1827 C CA . LEU A 1 378 ? 151.979 79.446 199.917 1.00 42.22 378 LEU A CA 1
ATOM 1828 C C . LEU A 1 378 ? 151.540 79.998 198.558 1.00 42.98 378 LEU A C 1
ATOM 1829 O O . LEU A 1 378 ? 152.083 79.597 197.522 1.00 39.28 378 LEU A O 1
ATOM 1834 N N . GLU A 1 379 ? 150.587 80.926 198.579 1.00 43.18 379 GLU A N 1
ATOM 1835 C CA . GLU A 1 379 ? 150.138 81.590 197.346 1.00 47.40 379 GLU A CA 1
ATOM 1836 C C . GLU A 1 379 ? 151.272 82.321 196.653 1.00 43.79 379 GLU A C 1
ATOM 1837 O O . GLU A 1 379 ? 151.410 82.214 195.437 1.00 41.03 379 GLU A O 1
ATOM 1843 N N . PHE A 1 380 ? 152.083 83.043 197.430 1.00 42.18 380 PHE A N 1
ATOM 1844 C CA . PHE A 1 380 ? 153.238 83.722 196.881 1.00 39.59 380 PHE A CA 1
ATOM 1845 C C . PHE A 1 380 ? 154.215 82.712 196.282 1.00 38.04 380 PHE A C 1
ATOM 1846 O O . PHE A 1 380 ? 154.681 82.879 195.148 1.00 39.64 380 PHE A O 1
ATOM 1854 N N . ARG A 1 381 ? 154.503 81.658 197.029 1.00 36.75 381 ARG A N 1
ATOM 1855 C CA . ARG A 1 381 ? 155.516 80.661 196.639 1.00 36.33 381 ARG A CA 1
ATOM 1856 C C . ARG A 1 381 ? 155.199 79.911 195.322 1.00 39.48 381 ARG A C 1
ATOM 1857 O O . ARG A 1 381 ? 156.098 79.616 194.519 1.00 36.04 381 ARG A O 1
ATOM 1865 N N . GLU A 1 382 ? 153.922 79.610 195.135 1.00 41.95 382 GLU A N 1
ATOM 1866 C CA . GLU A 1 382 ? 153.403 78.983 193.921 1.00 44.60 382 GLU A CA 1
ATOM 1867 C C . GLU A 1 382 ? 153.664 79.773 192.639 1.00 41.67 382 GLU A C 1
ATOM 1868 O O . GLU A 1 382 ? 153.667 79.198 191.582 1.00 37.70 382 GLU A O 1
ATOM 1874 N N . LYS A 1 383 ? 153.838 81.088 192.755 1.00 41.75 383 LYS A N 1
ATOM 1875 C CA . LYS A 1 383 ? 154.111 81.962 191.630 1.00 41.50 383 LYS A CA 1
ATOM 1876 C C . LYS A 1 383 ? 155.596 82.080 191.250 1.00 41.10 383 LYS A C 1
ATOM 1877 O O . LYS A 1 383 ? 155.899 82.682 190.232 1.00 40.22 383 LYS A O 1
ATOM 1883 N N . LEU A 1 384 ? 156.520 81.543 192.051 1.00 40.16 384 LEU A N 1
ATOM 1884 C CA . LEU A 1 384 ? 157.944 81.603 191.702 1.00 37.90 384 LEU A CA 1
ATOM 1885 C C . LEU A 1 384 ? 158.220 80.747 190.478 1.00 35.59 384 LEU A C 1
ATOM 1886 O O . LEU A 1 384 ? 157.585 79.702 190.304 1.00 34.66 384 LEU A O 1
ATOM 1891 N N . PRO A 1 385 ? 159.155 81.178 189.621 1.00 36.60 385 PRO A N 1
ATOM 1892 C CA . PRO A 1 385 ? 159.446 80.382 188.437 1.00 38.07 385 PRO A CA 1
ATOM 1893 C C . PRO A 1 385 ? 159.713 78.888 188.697 1.00 36.31 385 PRO A C 1
ATOM 1894 O O . PRO A 1 385 ? 159.291 78.061 187.921 1.00 33.54 385 PRO A O 1
ATOM 1898 N N . ILE A 1 386 ? 160.406 78.555 189.781 1.00 34.88 386 ILE A N 1
ATOM 1899 C CA . ILE A 1 386 ? 160.768 77.144 190.040 1.00 33.37 386 ILE A CA 1
ATOM 1900 C C . ILE A 1 386 ? 159.565 76.256 190.413 1.00 32.34 386 ILE A C 1
ATOM 1901 O O . ILE A 1 386 ? 159.628 75.038 190.280 1.00 32.65 386 ILE A O 1
ATOM 1906 N N . ALA A 1 387 ? 158.450 76.858 190.813 1.00 32.11 387 ALA A N 1
ATOM 1907 C CA . ALA A 1 387 ? 157.270 76.072 191.184 1.00 34.23 387 ALA A CA 1
ATOM 1908 C C . ALA A 1 387 ? 156.738 75.230 190.030 1.00 35.88 387 ALA A C 1
ATOM 1909 O O . ALA A 1 387 ? 156.172 74.158 190.237 1.00 36.28 387 ALA A O 1
ATOM 1911 N N . ALA A 1 388 ? 156.928 75.719 188.808 1.00 37.66 388 ALA A N 1
ATOM 1912 C CA . ALA A 1 388 ? 156.499 75.017 187.627 1.00 39.06 388 ALA A CA 1
ATOM 1913 C C . ALA A 1 388 ? 157.208 73.671 187.506 1.00 37.68 388 ALA A C 1
ATOM 1914 O O . ALA A 1 388 ? 156.720 72.805 186.781 1.00 39.39 388 ALA A O 1
ATOM 1916 N N . MET A 1 389 ? 158.328 73.482 188.220 1.00 35.91 389 MET A N 1
ATOM 1917 C CA . MET A 1 389 ? 159.069 72.223 188.127 1.00 36.03 389 MET A CA 1
ATOM 1918 C C . MET A 1 389 ? 159.192 71.405 189.409 1.00 35.97 389 MET A C 1
ATOM 1919 O O . MET A 1 389 ? 160.039 70.509 189.505 1.00 34.22 389 MET A O 1
ATOM 1924 N N . ARG A 1 390 ? 158.330 71.698 190.370 1.00 34.17 390 ARG A N 1
ATOM 1925 C CA . ARG A 1 390 ? 158.434 71.104 191.707 1.00 34.28 390 ARG A CA 1
ATOM 1926 C C . ARG A 1 390 ? 158.419 69.590 191.651 1.00 32.54 390 ARG A C 1
ATOM 1927 O O . ARG A 1 390 ? 159.315 68.931 192.179 1.00 29.79 390 ARG A O 1
ATOM 1935 N N . SER A 1 391 ? 157.406 69.057 190.976 1.00 32.85 391 SER A N 1
ATOM 1936 C CA . SER A 1 391 ? 157.192 67.626 190.870 1.00 33.72 391 SER A CA 1
ATOM 1937 C C . SER A 1 391 ? 158.341 66.938 190.123 1.00 33.73 391 SER A C 1
ATOM 1938 O O . SER A 1 391 ? 158.842 65.896 190.546 1.00 33.26 391 SER A O 1
ATOM 1941 N N . GLU A 1 392 ? 158.737 67.513 188.991 1.00 33.25 392 GLU A N 1
ATOM 1942 C CA . GLU A 1 392 ? 159.821 66.961 188.213 1.00 34.17 392 GLU A CA 1
ATOM 1943 C C . GLU A 1 392 ? 161.118 66.978 189.055 1.00 33.76 392 GLU A C 1
ATOM 1944 O O . GLU A 1 392 ? 161.876 66.017 189.044 1.00 32.00 392 GLU A O 1
ATOM 1950 N N . ILE A 1 393 ? 161.387 68.086 189.732 1.00 32.82 393 ILE A N 1
ATOM 1951 C CA . ILE A 1 393 ? 162.588 68.183 190.555 1.00 34.00 393 ILE A CA 1
ATOM 1952 C C . ILE A 1 393 ? 162.553 67.116 191.666 1.00 33.43 393 ILE A C 1
ATOM 1953 O O . ILE A 1 393 ? 163.544 66.414 191.863 1.00 31.76 393 ILE A O 1
ATOM 1958 N N . LEU A 1 394 ? 161.426 67.005 192.376 1.00 33.48 394 LEU A N 1
ATOM 1959 C CA . LEU A 1 394 ? 161.299 66.001 193.451 1.00 34.16 394 LEU A CA 1
ATOM 1960 C C . LEU A 1 394 ? 161.471 64.565 192.952 1.00 34.83 394 LEU A C 1
ATOM 1961 O O . LEU A 1 394 ? 162.141 63.773 193.575 1.00 35.01 394 LEU A O 1
ATOM 1966 N N . THR A 1 395 ? 160.898 64.251 191.799 1.00 35.23 395 THR A N 1
ATOM 1967 C CA . THR A 1 395 ? 161.066 62.929 191.210 1.00 34.92 395 THR A CA 1
ATOM 1968 C C . THR A 1 395 ? 162.529 62.644 190.869 1.00 33.52 395 THR A C 1
ATOM 1969 O O . THR A 1 395 ? 163.046 61.544 191.176 1.00 32.09 395 THR A O 1
ATOM 1973 N N . ALA A 1 396 ? 163.193 63.604 190.224 1.00 31.20 396 ALA A N 1
ATOM 1974 C CA . ALA A 1 396 ? 164.607 63.439 189.895 1.00 30.93 396 ALA A CA 1
ATOM 1975 C C . ALA A 1 396 ? 165.454 63.209 191.175 1.00 31.86 396 ALA A C 1
ATOM 1976 O O . ALA A 1 396 ? 166.306 62.309 191.226 1.00 29.52 396 ALA A O 1
ATOM 1978 N N . ILE A 1 397 ? 165.204 64.012 192.206 1.00 33.23 397 ILE A N 1
ATOM 1979 C CA . ILE A 1 397 ? 165.969 63.902 193.458 1.00 32.70 397 ILE A CA 1
ATOM 1980 C C . ILE A 1 397 ? 165.709 62.516 194.034 1.00 32.88 397 ILE A C 1
ATOM 1981 O O . ILE A 1 397 ? 166.635 61.826 194.417 1.00 31.32 397 ILE A O 1
ATOM 1986 N N . ASN A 1 398 ? 164.439 62.126 194.092 1.00 34.64 398 ASN A N 1
ATOM 1987 C CA . ASN A 1 398 ? 164.071 60.865 194.713 1.00 37.59 398 ASN A CA 1
ATOM 1988 C C . ASN A 1 398 ? 164.699 59.635 194.065 1.00 35.01 398 ASN A C 1
ATOM 1989 O O . ASN A 1 398 ? 165.084 58.710 194.755 1.00 35.39 398 ASN A O 1
ATOM 1994 N N . ASP A 1 399 ? 164.816 59.650 192.749 1.00 34.09 399 ASP A N 1
ATOM 1995 C CA . ASP A 1 399 ? 165.273 58.493 191.986 1.00 34.28 399 ASP A CA 1
ATOM 1996 C C . ASP A 1 399 ? 166.768 58.485 191.677 1.00 33.75 399 ASP A C 1
ATOM 1997 O O . ASP A 1 399 ? 167.257 57.511 191.133 1.00 34.35 399 ASP A O 1
ATOM 2002 N N . ASN A 1 400 ? 167.498 59.553 192.013 1.00 32.84 400 ASN A N 1
ATOM 2003 C CA . ASN A 1 400 ? 168.931 59.626 191.686 1.00 32.28 400 ASN A CA 1
ATOM 2004 C C . ASN A 1 400 ? 169.763 60.068 192.888 1.00 33.16 400 ASN A C 1
ATOM 2005 O O . ASN A 1 400 ? 169.331 60.922 193.680 1.00 34.74 400 ASN A O 1
ATOM 2010 N N . PRO A 1 401 ? 170.945 59.471 193.050 1.00 32.48 401 PRO A N 1
ATOM 2011 C CA . PRO A 1 401 ? 171.756 59.894 194.212 1.00 32.55 401 PRO A CA 1
ATOM 2012 C C . PRO A 1 401 ? 172.324 61.323 194.044 1.00 31.95 401 PRO A C 1
ATOM 2013 O O . PRO A 1 401 ? 172.513 62.032 195.043 1.00 30.28 401 PRO A O 1
ATOM 2017 N N . VAL A 1 402 ? 172.524 61.757 192.792 1.00 31.20 402 VAL A N 1
ATOM 2018 C CA . VAL A 1 402 ? 173.025 63.101 192.491 1.00 30.33 402 VAL A CA 1
ATOM 2019 C C . VAL A 1 402 ? 172.220 63.751 191.407 1.00 29.65 402 VAL A C 1
ATOM 2020 O O . VAL A 1 402 ? 171.987 63.144 190.371 1.00 29.45 402 VAL A O 1
ATOM 2024 N N . VAL A 1 403 ? 171.845 65.003 191.631 1.00 29.34 403 VAL A N 1
ATOM 2025 C CA . VAL A 1 403 ? 171.114 65.813 190.658 1.00 33.21 403 VAL A CA 1
ATOM 2026 C C . VAL A 1 403 ? 171.733 67.222 190.559 1.00 31.44 403 VAL A C 1
ATOM 2027 O O . VAL A 1 403 ? 172.221 67.762 191.550 1.00 27.34 403 VAL A O 1
ATOM 2031 N N . ILE A 1 404 ? 171.725 67.800 189.363 1.00 30.22 404 ILE A N 1
ATOM 2032 C CA . ILE A 1 404 ? 172.108 69.212 189.160 1.00 29.37 404 ILE A CA 1
ATOM 2033 C C . ILE A 1 404 ? 170.872 70.048 188.790 1.00 29.11 404 ILE A C 1
ATOM 2034 O O . ILE A 1 404 ? 170.094 69.668 187.897 1.00 27.77 404 ILE A O 1
ATOM 2039 N N . ILE A 1 405 ? 170.702 71.193 189.460 1.00 28.01 405 ILE A N 1
ATOM 2040 C CA . ILE A 1 405 ? 169.621 72.135 189.179 1.00 29.49 405 ILE A CA 1
ATOM 2041 C C . ILE A 1 405 ? 170.267 73.414 188.664 1.00 31.15 405 ILE A C 1
ATOM 2042 O O . ILE A 1 405 ? 171.017 74.084 189.387 1.00 29.46 405 ILE A O 1
ATOM 2047 N N . ARG A 1 406 ? 169.948 73.769 187.439 1.00 30.24 406 ARG A N 1
ATOM 2048 C CA . ARG A 1 406 ? 170.413 75.002 186.820 1.00 32.66 406 ARG A CA 1
ATOM 2049 C C . ARG A 1 406 ? 169.170 75.859 186.649 1.00 32.60 406 ARG A C 1
ATOM 2050 O O . ARG A 1 406 ? 168.263 75.495 185.878 1.00 34.80 406 ARG A O 1
ATOM 2058 N N . GLY A 1 407 ? 169.144 77.006 187.317 1.00 30.96 407 GLY A N 1
ATOM 2059 C CA . GLY A 1 407 ? 168.029 77.948 187.230 1.00 30.78 407 GLY A CA 1
ATOM 2060 C C . GLY A 1 407 ? 168.477 79.380 187.433 1.00 29.18 407 GLY A C 1
ATOM 2061 O O . GLY A 1 407 ? 169.421 79.632 188.167 1.00 28.30 407 GLY A O 1
ATOM 2062 N N . ASN A 1 408 ? 167.772 80.329 186.817 1.00 29.60 408 ASN A N 1
ATOM 2063 C CA . ASN A 1 408 ? 168.242 81.694 186.790 1.00 30.74 408 ASN A CA 1
ATOM 2064 C C . ASN A 1 408 ? 168.285 82.300 188.181 1.00 28.54 408 ASN A C 1
ATOM 2065 O O . ASN A 1 408 ? 167.649 81.801 189.130 1.00 28.27 408 ASN A O 1
ATOM 2070 N N . THR A 1 409 ? 169.035 83.395 188.275 1.00 28.47 409 THR A N 1
ATOM 2071 C CA . THR A 1 409 ? 169.144 84.139 189.514 1.00 27.45 409 THR A CA 1
ATOM 2072 C C . THR A 1 409 ? 167.745 84.552 189.927 1.00 27.64 409 THR A C 1
ATOM 2073 O O . THR A 1 409 ? 166.951 85.037 189.145 1.00 28.04 409 THR A O 1
ATOM 2077 N N . GLY A 1 410 ? 167.415 84.238 191.156 1.00 28.10 410 GLY A N 1
ATOM 2078 C CA . GLY A 1 410 ? 166.125 84.582 191.720 1.00 28.83 410 GLY A CA 1
ATOM 2079 C C . GLY A 1 410 ? 164.966 83.661 191.482 1.00 29.04 410 GLY A C 1
ATOM 2080 O O . GLY A 1 410 ? 163.881 83.942 191.982 1.00 29.15 410 GLY A O 1
ATOM 2081 N N . CYS A 1 411 ? 165.194 82.564 190.770 1.00 29.12 411 CYS A N 1
ATOM 2082 C CA . CYS A 1 411 ? 164.094 81.724 190.330 1.00 30.05 411 CYS A CA 1
ATOM 2083 C C . CYS A 1 411 ? 163.498 80.889 191.484 1.00 31.24 411 CYS A C 1
ATOM 2084 O O . CYS A 1 411 ? 162.355 80.460 191.374 1.00 30.06 411 CYS A O 1
ATOM 2087 N N . GLY A 1 412 ? 164.248 80.719 192.581 1.00 31.61 412 GLY A N 1
ATOM 2088 C CA . GLY A 1 412 ? 163.761 80.016 193.780 1.00 30.74 412 GLY A CA 1
ATOM 2089 C C . GLY A 1 412 ? 164.513 78.773 194.234 1.00 29.62 412 GLY A C 1
ATOM 2090 O O . GLY A 1 412 ? 163.983 77.978 195.009 1.00 29.58 412 GLY A O 1
ATOM 2091 N N . LYS A 1 413 ? 165.747 78.593 193.783 1.00 28.42 413 LYS A N 1
ATOM 2092 C CA . LYS A 1 413 ? 166.482 77.356 194.063 1.00 28.04 413 LYS A CA 1
ATOM 2093 C C . LYS A 1 413 ? 166.680 77.129 195.580 1.00 29.70 413 LYS A C 1
ATOM 2094 O O . LYS A 1 413 ? 166.354 76.040 196.117 1.00 28.96 413 LYS A O 1
ATOM 2100 N N . THR A 1 414 ? 167.178 78.156 196.266 1.00 28.58 414 THR A N 1
ATOM 2101 C CA . THR A 1 414 ? 167.605 78.009 197.660 1.00 29.06 414 THR A CA 1
ATOM 2102 C C . THR A 1 414 ? 166.476 78.077 198.683 1.00 27.98 414 THR A C 1
ATOM 2103 O O . THR A 1 414 ? 166.419 77.256 199.615 1.00 28.95 414 THR A O 1
ATOM 2107 N N . THR A 1 415 ? 165.566 79.021 198.474 1.00 26.87 415 THR A N 1
ATOM 2108 C CA . THR A 1 415 ? 164.403 79.153 199.313 1.00 27.30 415 THR A CA 1
ATOM 2109 C C . THR A 1 415 ? 163.414 78.005 199.152 1.00 28.83 415 THR A C 1
ATOM 2110 O O . THR A 1 415 ? 162.774 77.583 200.137 1.00 28.11 415 THR A O 1
ATOM 2114 N N . GLN A 1 416 ? 163.301 77.460 197.942 1.00 29.16 416 GLN A N 1
ATOM 2115 C CA . GLN A 1 416 ? 162.227 76.481 197.655 1.00 30.65 416 GLN A CA 1
ATOM 2116 C C . GLN A 1 416 ? 162.589 75.002 197.720 1.00 30.63 416 GLN A C 1
ATOM 2117 O O . GLN A 1 416 ? 161.793 74.219 198.236 1.00 30.25 416 GLN A O 1
ATOM 2123 N N . ILE A 1 417 ? 163.734 74.596 197.158 1.00 31.45 417 ILE A N 1
ATOM 2124 C CA . ILE A 1 417 ? 163.951 73.149 196.945 1.00 30.47 417 ILE A CA 1
ATOM 2125 C C . ILE A 1 417 ? 163.974 72.390 198.278 1.00 31.07 417 ILE A C 1
ATOM 2126 O O . ILE A 1 417 ? 163.377 71.309 198.387 1.00 29.71 417 ILE A O 1
ATOM 2131 N N . ALA A 1 418 ? 164.660 72.958 199.270 1.00 28.86 418 ALA A N 1
ATOM 2132 C CA . ALA A 1 418 ? 164.728 72.337 200.577 1.00 28.12 418 ALA A CA 1
ATOM 2133 C C . ALA A 1 418 ? 163.334 72.184 201.168 1.00 28.84 418 ALA A C 1
ATOM 2134 O O . ALA A 1 418 ? 163.009 71.135 201.743 1.00 28.13 418 ALA A O 1
ATOM 2136 N N . GLN A 1 419 ? 162.493 73.205 200.993 1.00 29.29 419 GLN A N 1
ATOM 2137 C CA . GLN A 1 419 ? 161.106 73.119 201.462 1.00 29.93 419 GLN A CA 1
ATOM 2138 C C . GLN A 1 419 ? 160.309 72.063 200.691 1.00 30.33 419 GLN A C 1
ATOM 2139 O O . GLN A 1 419 ? 159.565 71.309 201.301 1.00 30.08 419 GLN A O 1
ATOM 2145 N N . TYR A 1 420 ? 160.478 72.004 199.372 1.00 28.53 420 TYR A N 1
ATOM 2146 C CA . TYR A 1 420 ? 159.793 70.997 198.572 1.00 29.13 420 TYR A CA 1
ATOM 2147 C C . TYR A 1 420 ? 160.086 69.600 199.090 1.00 28.13 420 TYR A C 1
ATOM 2148 O O . TYR A 1 420 ? 159.184 68.789 199.231 1.00 28.02 420 TYR A O 1
ATOM 2157 N N . ILE A 1 421 ? 161.352 69.319 199.337 1.00 28.20 421 ILE A N 1
ATOM 2158 C CA . ILE A 1 421 ? 161.759 68.001 199.814 1.00 29.56 421 ILE A CA 1
ATOM 2159 C C . ILE A 1 421 ? 161.119 67.748 201.188 1.00 30.19 421 ILE A C 1
ATOM 2160 O O . ILE A 1 421 ? 160.457 66.742 201.395 1.00 29.79 421 ILE A O 1
ATOM 2165 N N . LEU A 1 422 ? 161.318 68.673 202.123 1.00 30.37 422 LEU A N 1
ATOM 2166 C CA . LEU A 1 422 ? 160.825 68.489 203.493 1.00 30.45 422 LEU A CA 1
ATOM 2167 C C . LEU A 1 422 ? 159.315 68.373 203.532 1.00 32.14 422 LEU A C 1
ATOM 2168 O O . LEU A 1 422 ? 158.766 67.491 204.206 1.00 31.19 422 LEU A O 1
ATOM 2173 N N . ASP A 1 423 ? 158.635 69.223 202.776 1.00 33.05 423 ASP A N 1
ATOM 2174 C CA . ASP A 1 423 ? 157.162 69.187 202.769 1.00 35.90 423 ASP A CA 1
ATOM 2175 C C . ASP A 1 423 ? 156.610 67.944 202.102 1.00 34.92 423 ASP A C 1
ATOM 2176 O O . ASP A 1 423 ? 155.554 67.440 202.502 1.00 35.52 423 ASP A O 1
ATOM 2181 N N . ASP A 1 424 ? 157.348 67.417 201.139 1.00 35.33 424 ASP A N 1
ATOM 2182 C CA . ASP A 1 424 ? 156.942 66.154 200.502 1.00 38.23 424 ASP A CA 1
ATOM 2183 C C . ASP A 1 424 ? 157.014 64.987 201.520 1.00 36.13 424 ASP A C 1
ATOM 2184 O O . ASP A 1 424 ? 156.122 64.160 201.591 1.00 38.22 424 ASP A O 1
ATOM 2189 N N . TYR A 1 425 ? 158.064 64.946 202.322 1.00 33.84 425 TYR A N 1
ATOM 2190 C CA . TYR A 1 425 ? 158.119 63.970 203.425 1.00 33.85 425 TYR A CA 1
ATOM 2191 C C . TYR A 1 425 ? 156.995 64.210 204.456 1.00 33.78 425 TYR A C 1
ATOM 2192 O O . TYR A 1 425 ? 156.241 63.291 204.785 1.00 32.07 425 TYR A O 1
ATOM 2201 N N . ILE A 1 426 ? 156.834 65.449 204.889 1.00 33.31 426 ILE A N 1
ATOM 2202 C CA . ILE A 1 426 ? 155.822 65.746 205.912 1.00 36.16 426 ILE A CA 1
ATOM 2203 C C . ILE A 1 426 ? 154.395 65.354 205.456 1.00 36.90 426 ILE A C 1
ATOM 2204 O O . ILE A 1 426 ? 153.669 64.619 206.162 1.00 35.59 426 ILE A O 1
ATOM 2209 N N . CYS A 1 427 ? 154.012 65.825 204.270 1.00 36.92 427 CYS A N 1
ATOM 2210 C CA . CYS A 1 427 ? 152.670 65.579 203.768 1.00 38.92 427 CYS A CA 1
ATOM 2211 C C . CYS A 1 427 ? 152.385 64.124 203.535 1.00 39.43 427 CYS A C 1
ATOM 2212 O O . CYS A 1 427 ? 151.246 63.760 203.562 1.00 40.01 427 CYS A O 1
ATOM 2215 N N . SER A 1 428 ? 153.397 63.287 203.340 1.00 39.34 428 SER A N 1
ATOM 2216 C CA . SER A 1 428 ? 153.156 61.881 203.137 1.00 41.55 428 SER A CA 1
ATOM 2217 C C . SER A 1 428 ? 153.297 61.062 204.457 1.00 40.85 428 SER A C 1
ATOM 2218 O O . SER A 1 428 ? 153.392 59.838 204.442 1.00 43.13 428 SER A O 1
ATOM 2221 N N . GLY A 1 429 ? 153.278 61.725 205.601 1.00 41.48 429 GLY A N 1
ATOM 2222 C CA . GLY A 1 429 ? 153.423 61.032 206.888 1.00 42.01 429 GLY A CA 1
ATOM 2223 C C . GLY A 1 429 ? 154.825 60.521 207.185 1.00 41.58 429 GLY A C 1
ATOM 2224 O O . GLY A 1 429 ? 154.981 59.558 207.942 1.00 39.46 429 GLY A O 1
ATOM 2225 N N . GLN A 1 430 ? 155.850 61.126 206.584 1.00 39.89 430 GLN A N 1
ATOM 2226 C CA . GLN A 1 430 ? 157.226 60.662 206.788 1.00 40.94 430 GLN A CA 1
ATOM 2227 C C . GLN A 1 430 ? 158.174 61.792 207.137 1.00 37.08 430 GLN A C 1
ATOM 2228 O O . GLN A 1 430 ? 159.402 61.672 206.939 1.00 33.86 430 GLN A O 1
ATOM 2234 N N . GLY A 1 431 ? 157.624 62.862 207.710 1.00 36.17 431 GLY A N 1
ATOM 2235 C CA . GLY A 1 431 ? 158.389 64.087 207.998 1.00 36.63 431 GLY A CA 1
ATOM 2236 C C . GLY A 1 431 ? 159.622 63.895 208.865 1.00 36.28 431 GLY A C 1
ATOM 2237 O O . GLY A 1 431 ? 160.659 64.547 208.650 1.00 36.65 431 GLY A O 1
ATOM 2238 N N . GLY A 1 432 ? 159.546 62.955 209.802 1.00 36.20 432 GLY A N 1
ATOM 2239 C CA . GLY A 1 432 ? 160.699 62.638 210.652 1.00 36.86 432 GLY A CA 1
ATOM 2240 C C . GLY A 1 432 ? 161.885 61.936 209.990 1.00 35.68 432 GLY A C 1
ATOM 2241 O O . GLY A 1 432 ? 162.943 61.830 210.592 1.00 34.62 432 GLY A O 1
ATOM 2242 N N . TYR A 1 433 ? 161.701 61.435 208.767 1.00 36.48 433 TYR A N 1
ATOM 2243 C CA . TYR A 1 433 ? 162.764 60.749 208.002 1.00 35.34 433 TYR A CA 1
ATOM 2244 C C . TYR A 1 433 ? 163.545 61.682 207.061 1.00 33.03 433 TYR A C 1
ATOM 2245 O O . TYR A 1 433 ? 164.374 61.210 206.283 1.00 33.44 433 TYR A O 1
ATOM 2254 N N . ALA A 1 434 ? 163.297 62.992 207.157 1.00 33.48 434 ALA A N 1
ATOM 2255 C CA . ALA A 1 434 ? 164.003 63.999 206.373 1.00 33.06 434 ALA A CA 1
ATOM 2256 C C . ALA A 1 434 ? 164.904 64.871 207.255 1.00 32.44 434 ALA A C 1
ATOM 2257 O O . ALA A 1 434 ? 164.501 65.331 208.313 1.00 31.52 434 ALA A O 1
ATOM 2259 N N . ASN A 1 435 ? 166.113 65.132 206.760 1.00 31.55 435 ASN A N 1
ATOM 2260 C CA . ASN A 1 435 ? 167.027 66.125 207.354 1.00 30.62 435 ASN A CA 1
ATOM 2261 C C . ASN A 1 435 ? 167.926 66.623 206.234 1.00 28.52 435 ASN A C 1
ATOM 2262 O O . ASN A 1 435 ? 168.616 65.844 205.598 1.00 27.75 435 ASN A O 1
ATOM 2267 N N . ILE A 1 436 ? 167.862 67.920 205.987 1.00 28.05 436 ILE A N 1
ATOM 2268 C CA . ILE A 1 436 ? 168.489 68.518 204.845 1.00 28.77 436 ILE A CA 1
ATOM 2269 C C . ILE A 1 436 ? 169.527 69.545 205.290 1.00 27.94 436 ILE A C 1
ATOM 2270 O O . ILE A 1 436 ? 169.211 70.501 206.009 1.00 29.00 436 ILE A O 1
ATOM 2275 N N . TYR A 1 437 ? 170.760 69.322 204.871 1.00 26.27 437 TYR A N 1
ATOM 2276 C CA . TYR A 1 437 ? 171.811 70.357 204.884 1.00 27.22 437 TYR A CA 1
ATOM 2277 C C . TYR A 1 437 ? 171.759 71.175 203.589 1.00 27.61 437 TYR A C 1
ATOM 2278 O O . TYR A 1 437 ? 171.565 70.607 202.492 1.00 28.93 437 TYR A O 1
ATOM 2287 N N . VAL A 1 438 ? 171.948 72.481 203.700 1.00 28.14 438 VAL A N 1
ATOM 2288 C CA . VAL A 1 438 ? 172.089 73.363 202.528 1.00 27.72 438 VAL A CA 1
ATOM 2289 C C . VAL A 1 438 ? 173.331 74.221 202.746 1.00 27.79 438 VAL A C 1
ATOM 2290 O O . VAL A 1 438 ? 173.325 75.088 203.645 1.00 26.76 438 VAL A O 1
ATOM 2294 N N . THR A 1 439 ? 174.379 73.974 201.962 1.00 26.56 439 THR A N 1
ATOM 2295 C CA . THR A 1 439 ? 175.615 74.739 202.083 1.00 29.10 439 THR A CA 1
ATOM 2296 C C . THR A 1 439 ? 175.534 75.994 201.223 1.00 29.78 439 THR A C 1
ATOM 2297 O O . THR A 1 439 ? 174.937 75.970 200.147 1.00 31.69 439 THR A O 1
ATOM 2301 N N . GLN A 1 440 ? 176.123 77.082 201.710 1.00 31.38 440 GLN A N 1
ATOM 2302 C CA . GLN A 1 440 ? 176.355 78.329 200.937 1.00 30.94 440 GLN A CA 1
ATOM 2303 C C . GLN A 1 440 ? 177.836 78.687 201.085 1.00 30.15 440 GLN A C 1
ATOM 2304 O O . GLN A 1 440 ? 178.446 78.371 202.097 1.00 28.31 440 GLN A O 1
ATOM 2310 N N . PRO A 1 441 ? 178.430 79.347 200.088 1.00 34.37 441 PRO A N 1
ATOM 2311 C CA . PRO A 1 441 ? 179.821 79.765 200.252 1.00 34.77 441 PRO A CA 1
ATOM 2312 C C . PRO A 1 441 ? 180.031 80.849 201.343 1.00 33.82 441 PRO A C 1
ATOM 2313 O O . PRO A 1 441 ? 181.044 80.813 202.011 1.00 33.93 441 PRO A O 1
ATOM 2317 N N . ARG A 1 442 ? 179.062 81.733 201.571 1.00 30.57 442 ARG A N 1
ATOM 2318 C CA . ARG A 1 442 ? 179.199 82.835 202.523 1.00 30.52 442 ARG A CA 1
ATOM 2319 C C . ARG A 1 442 ? 178.268 82.815 203.733 1.00 29.42 442 ARG A C 1
ATOM 2320 O O . ARG A 1 442 ? 177.149 82.360 203.668 1.00 27.38 442 ARG A O 1
ATOM 2328 N N . ARG A 1 443 ? 178.760 83.399 204.815 1.00 28.15 443 ARG A N 1
ATOM 2329 C CA . ARG A 1 443 ? 178.080 83.414 206.100 1.00 28.59 443 ARG A CA 1
ATOM 2330 C C . ARG A 1 443 ? 176.753 84.179 206.007 1.00 28.30 443 ARG A C 1
ATOM 2331 O O . ARG A 1 443 ? 175.710 83.716 206.491 1.00 29.39 443 ARG A O 1
ATOM 2339 N N . ILE A 1 444 ? 176.823 85.362 205.399 1.00 30.04 444 ILE A N 1
ATOM 2340 C CA . ILE A 1 444 ? 175.680 86.225 205.209 1.00 30.79 444 ILE A CA 1
ATOM 2341 C C . ILE A 1 444 ? 174.567 85.533 204.403 1.00 34.72 444 ILE A C 1
ATOM 2342 O O . ILE A 1 444 ? 173.410 85.752 204.686 1.00 33.66 444 ILE A O 1
ATOM 2347 N N . SER A 1 445 ? 174.927 84.709 203.418 1.00 33.19 445 SER A N 1
ATOM 2348 C CA . SER A 1 445 ? 173.957 83.917 202.649 1.00 33.48 445 SER A CA 1
ATOM 2349 C C . SER A 1 445 ? 173.269 82.878 203.495 1.00 29.76 445 SER A C 1
ATOM 2350 O O . SER A 1 445 ? 172.035 82.766 203.479 1.00 29.24 445 SER A O 1
ATOM 2353 N N . ALA A 1 446 ? 174.061 82.087 204.227 1.00 26.57 446 ALA A N 1
ATOM 2354 C CA . ALA A 1 446 ? 173.474 81.044 205.092 1.00 26.31 446 ALA A CA 1
ATOM 2355 C C . ALA A 1 446 ? 172.460 81.640 206.073 1.00 26.77 446 ALA A C 1
ATOM 2356 O O . ALA A 1 446 ? 171.356 81.103 206.254 1.00 30.35 446 ALA A O 1
ATOM 2358 N N . ILE A 1 447 ? 172.832 82.741 206.718 1.00 27.29 447 ILE A N 1
ATOM 2359 C CA . ILE A 1 447 ? 171.991 83.353 207.747 1.00 26.30 447 ILE A CA 1
ATOM 2360 C C . ILE A 1 447 ? 170.724 83.962 207.129 1.00 28.92 447 ILE A C 1
ATOM 2361 O O . ILE A 1 447 ? 169.590 83.667 207.560 1.00 28.92 447 ILE A O 1
ATOM 2366 N N . SER A 1 448 ? 170.947 84.836 206.150 1.00 28.84 448 SER A N 1
ATOM 2367 C CA . SER A 1 448 ? 169.901 85.581 205.467 1.00 29.47 448 SER A CA 1
ATOM 2368 C C . SER A 1 448 ? 168.844 84.673 204.824 1.00 28.37 448 SER A C 1
ATOM 2369 O O . SER A 1 448 ? 167.657 84.901 204.956 1.00 27.03 448 SER A O 1
ATOM 2372 N N . VAL A 1 449 ? 169.286 83.647 204.116 1.00 27.61 449 VAL A N 1
ATOM 2373 C CA . VAL A 1 449 ? 168.327 82.751 203.439 1.00 28.98 449 VAL A CA 1
ATOM 2374 C C . VAL A 1 449 ? 167.605 81.874 204.451 1.00 28.95 449 VAL A C 1
ATOM 2375 O O . VAL A 1 449 ? 166.403 81.655 204.316 1.00 28.61 449 VAL A O 1
ATOM 2379 N N . ALA A 1 450 ? 168.318 81.411 205.492 1.00 30.54 450 ALA A N 1
ATOM 2380 C CA . ALA A 1 450 ? 167.645 80.703 206.596 1.00 30.16 450 ALA A CA 1
ATOM 2381 C C . ALA A 1 450 ? 166.535 81.554 207.222 1.00 31.70 450 ALA A C 1
ATOM 2382 O O . ALA A 1 450 ? 165.421 81.052 207.445 1.00 30.88 450 ALA A O 1
ATOM 2384 N N . GLU A 1 451 ? 166.818 82.832 207.472 1.00 31.00 451 GLU A N 1
ATOM 2385 C CA . GLU A 1 451 ? 165.788 83.732 208.027 1.00 32.78 451 GLU A CA 1
ATOM 2386 C C . GLU A 1 451 ? 164.574 83.838 207.098 1.00 31.14 451 GLU A C 1
ATOM 2387 O O . GLU A 1 451 ? 163.429 83.748 207.543 1.00 31.55 451 GLU A O 1
ATOM 2393 N N . ARG A 1 452 ? 164.835 84.014 205.810 1.00 28.62 452 ARG A N 1
ATOM 2394 C CA . ARG A 1 452 ? 163.754 84.026 204.821 1.00 30.43 452 ARG A CA 1
ATOM 2395 C C . ARG A 1 452 ? 162.915 82.725 204.844 1.00 29.83 452 ARG A C 1
ATOM 2396 O O . ARG A 1 452 ? 161.691 82.782 204.845 1.00 29.60 452 ARG A O 1
ATOM 2404 N N . VAL A 1 453 ? 163.575 81.571 204.853 1.00 29.78 453 VAL A N 1
ATOM 2405 C CA . VAL A 1 453 ? 162.844 80.289 204.774 1.00 30.60 453 VAL A CA 1
ATOM 2406 C C . VAL A 1 453 ? 161.973 80.091 206.047 1.00 32.31 453 VAL A C 1
ATOM 2407 O O . VAL A 1 453 ? 160.835 79.627 205.954 1.00 32.14 453 VAL A O 1
ATOM 2411 N N . ALA A 1 454 ? 162.503 80.472 207.212 1.00 31.06 454 ALA A N 1
ATOM 2412 C CA . ALA A 1 454 ? 161.700 80.478 208.455 1.00 32.19 454 ALA A CA 1
ATOM 2413 C C . ALA A 1 454 ? 160.463 81.348 208.319 1.00 33.19 454 ALA A C 1
ATOM 2414 O O . ALA A 1 454 ? 159.359 80.910 208.658 1.00 31.88 454 ALA A O 1
ATOM 2416 N N . ARG A 1 455 ? 160.638 82.550 207.779 1.00 34.85 455 ARG A N 1
ATOM 2417 C CA . ARG A 1 455 ? 159.498 83.423 207.509 1.00 37.31 455 ARG A CA 1
ATOM 2418 C C . ARG A 1 455 ? 158.496 82.833 206.500 1.00 36.20 455 ARG A C 1
ATOM 2419 O O . ARG A 1 455 ? 157.297 82.946 206.728 1.00 34.42 455 ARG A O 1
ATOM 2427 N N . GLU A 1 456 ? 158.959 82.180 205.421 1.00 32.93 456 GLU A N 1
ATOM 2428 C CA . GLU A 1 456 ? 158.034 81.542 204.454 1.00 32.43 456 GLU A CA 1
ATOM 2429 C C . GLU A 1 456 ? 157.204 80.442 205.110 1.00 33.99 456 GLU A C 1
ATOM 2430 O O . GLU A 1 456 ? 156.093 80.127 204.655 1.00 36.09 456 GLU A O 1
ATOM 2436 N N . ARG A 1 457 ? 157.763 79.812 206.137 1.00 34.92 457 ARG A N 1
ATOM 2437 C CA . ARG A 1 457 ? 157.050 78.786 206.892 1.00 36.14 457 ARG A CA 1
ATOM 2438 C C . ARG A 1 457 ? 156.283 79.343 208.095 1.00 37.38 457 ARG A C 1
ATOM 2439 O O . ARG A 1 457 ? 155.650 78.579 208.828 1.00 37.31 457 ARG A O 1
ATOM 2447 N N . CYS A 1 458 ? 156.285 80.670 208.253 1.00 39.30 458 CYS A N 1
ATOM 2448 C CA . CYS A 1 458 ? 155.702 81.348 209.427 1.00 40.68 458 CYS A CA 1
ATOM 2449 C C . CYS A 1 458 ? 156.179 80.769 210.757 1.00 40.54 458 CYS A C 1
ATOM 2450 O O . CYS A 1 458 ? 155.391 80.571 211.660 1.00 42.25 458 CYS A O 1
ATOM 2453 N N . GLU A 1 459 ? 157.485 80.541 210.854 1.00 37.96 459 GLU A N 1
ATOM 2454 C CA . GLU A 1 459 ? 158.139 80.067 212.073 1.00 40.40 459 GLU A CA 1
ATOM 2455 C C . GLU A 1 459 ? 159.292 81.003 212.451 1.00 40.06 459 GLU A C 1
ATOM 2456 O O . GLU A 1 459 ? 159.769 81.798 211.620 1.00 42.55 459 GLU A O 1
ATOM 2462 N N . GLN A 1 460 ? 159.723 80.847 213.703 1.00 41.24 460 GLN A N 1
ATOM 2463 C CA . GLN A 1 460 ? 160.966 81.362 214.265 1.00 43.25 460 GLN A CA 1
ATOM 2464 C C . GLN A 1 460 ? 162.081 80.401 213.855 1.00 38.77 460 GLN A C 1
ATOM 2465 O O . GLN A 1 460 ? 161.823 79.205 213.744 1.00 33.90 460 GLN A O 1
ATOM 2471 N N . LEU A 1 461 ? 163.292 80.897 213.581 1.00 37.68 461 LEU A N 1
ATOM 2472 C CA . LEU A 1 461 ? 164.452 80.027 213.460 1.00 37.23 461 LEU A CA 1
ATOM 2473 C C . LEU A 1 461 ? 164.506 79.171 214.704 1.00 36.54 461 LEU A C 1
ATOM 2474 O O . LEU A 1 461 ? 164.215 79.657 215.771 1.00 37.06 461 LEU A O 1
ATOM 2479 N N . GLY A 1 462 ? 164.896 77.916 214.555 1.00 35.67 462 GLY A N 1
ATOM 2480 C CA . GLY A 1 462 ? 165.002 77.003 215.672 1.00 37.82 462 GLY A CA 1
ATOM 2481 C C . GLY A 1 462 ? 164.017 75.861 215.644 1.00 38.38 462 GLY A C 1
ATOM 2482 O O . GLY A 1 462 ? 164.190 74.899 216.382 1.00 40.22 462 GLY A O 1
ATOM 2483 N N . ASP A 1 463 ? 162.984 75.967 214.821 1.00 39.94 463 ASP A N 1
ATOM 2484 C CA . ASP A 1 463 ? 161.961 74.932 214.701 1.00 38.75 463 ASP A CA 1
ATOM 2485 C C . ASP A 1 463 ? 162.318 74.022 213.522 1.00 37.88 463 ASP A C 1
ATOM 2486 O O . ASP A 1 463 ? 163.182 73.173 213.695 1.00 35.22 463 ASP A O 1
ATOM 2491 N N . THR A 1 464 ? 161.733 74.208 212.326 1.00 36.81 464 THR A N 1
ATOM 2492 C CA . THR A 1 464 ? 162.115 73.401 211.179 1.00 36.74 464 THR A CA 1
ATOM 2493 C C . THR A 1 464 ? 163.363 73.933 210.513 1.00 36.02 464 THR A C 1
ATOM 2494 O O . THR A 1 464 ? 164.077 73.145 209.896 1.00 39.29 464 THR A O 1
ATOM 2498 N N . VAL A 1 465 ? 163.628 75.242 210.624 1.00 32.37 465 VAL A N 1
ATOM 2499 C CA . VAL A 1 465 ? 164.757 75.865 209.926 1.00 31.51 465 VAL A CA 1
ATOM 2500 C C . VAL A 1 465 ? 165.808 76.392 210.895 1.00 31.80 465 VAL A C 1
ATOM 2501 O O . VAL A 1 465 ? 165.487 77.080 211.874 1.00 30.65 465 VAL A O 1
ATOM 2505 N N . GLY A 1 466 ? 167.065 76.118 210.577 1.00 30.55 466 GLY A N 1
ATOM 2506 C CA . GLY A 1 466 ? 168.173 76.673 211.319 1.00 30.24 466 GLY A CA 1
ATOM 2507 C C . GLY A 1 466 ? 1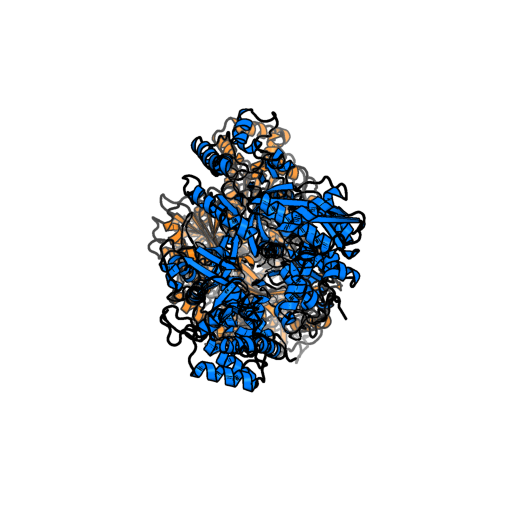69.346 77.078 210.449 1.00 28.94 466 GLY A C 1
ATOM 2508 O O . GLY A 1 466 ? 169.351 76.843 209.230 1.00 25.75 466 GLY A O 1
ATOM 2509 N N . TYR A 1 467 ? 170.342 77.698 211.095 1.00 27.78 467 TYR A N 1
ATOM 2510 C CA . TYR A 1 467 ? 171.617 77.962 210.462 1.00 27.95 467 TYR A CA 1
ATOM 2511 C C . TYR A 1 467 ? 172.791 77.661 211.383 1.00 29.76 467 TYR A C 1
ATOM 2512 O O . TYR A 1 467 ? 172.641 77.624 212.615 1.00 28.39 467 TYR A O 1
ATOM 2521 N N . SER A 1 468 ? 173.957 77.444 210.758 1.00 27.54 468 SER A N 1
ATOM 2522 C CA . SER A 1 468 ? 175.208 77.342 211.474 1.00 28.90 468 SER A CA 1
ATOM 2523 C C . SER A 1 468 ? 176.359 77.900 210.661 1.00 28.58 468 SER A C 1
ATOM 2524 O O . SER A 1 468 ? 176.653 77.423 209.560 1.00 28.74 468 SER A O 1
ATOM 2527 N N . VAL A 1 469 ? 176.968 78.959 211.201 1.00 28.03 469 VAL A N 1
ATOM 2528 C CA . VAL A 1 469 ? 178.190 79.536 210.675 1.00 28.47 469 VAL A CA 1
ATOM 2529 C C . VAL A 1 469 ? 179.136 79.669 211.839 1.00 30.34 469 VAL A C 1
ATOM 2530 O O . VAL A 1 469 ? 178.740 79.490 212.992 1.00 27.12 469 VAL A O 1
ATOM 2534 N N . ARG A 1 470 ? 180.394 79.963 211.546 1.00 29.59 470 ARG A N 1
ATOM 2535 C CA . ARG A 1 470 ? 181.368 80.014 212.611 1.00 31.89 470 ARG A CA 1
ATOM 2536 C C . ARG A 1 470 ? 180.922 81.047 213.657 1.00 28.47 470 ARG A C 1
ATOM 2537 O O . ARG A 1 470 ? 180.528 82.118 213.284 1.00 26.65 470 ARG A O 1
ATOM 2545 N N . PHE A 1 471 ? 180.952 80.685 214.933 1.00 28.47 471 PHE A N 1
ATOM 2546 C CA . PHE A 1 471 ? 180.612 81.609 216.038 1.00 32.30 471 PHE A CA 1
ATOM 2547 C C . PHE A 1 471 ? 179.133 81.908 216.205 1.00 36.11 471 PHE A C 1
ATOM 2548 O O . PHE A 1 471 ? 178.776 82.577 217.177 1.00 34.13 471 PHE A O 1
ATOM 2556 N N . GLU A 1 472 ? 178.267 81.399 215.326 1.00 32.68 472 GLU A N 1
ATOM 2557 C CA . GLU A 1 472 ? 176.871 81.734 215.408 1.00 33.98 472 GLU A CA 1
ATOM 2558 C C . GLU A 1 472 ? 175.991 80.614 214.807 1.00 35.38 472 GLU A C 1
ATOM 2559 O O . GLU A 1 472 ? 176.045 80.353 213.603 1.00 30.12 472 GLU A O 1
ATOM 2565 N N . SER A 1 473 ? 175.199 79.952 215.649 1.00 31.87 473 SER A N 1
ATOM 2566 C CA . SER A 1 473 ? 174.254 78.916 215.206 1.00 32.37 473 SER A CA 1
ATOM 2567 C C . SER A 1 473 ? 172.902 79.077 215.865 1.00 32.61 473 SER A C 1
ATOM 2568 O O . SER A 1 473 ? 172.831 79.459 217.014 1.00 28.28 473 SER A O 1
ATOM 2571 N N . VAL A 1 474 ? 171.837 78.825 215.116 1.00 30.96 474 VAL A N 1
ATOM 2572 C CA . VAL A 1 474 ? 170.526 78.542 215.681 1.00 30.85 474 VAL A CA 1
ATOM 2573 C C . VAL A 1 474 ? 170.138 77.180 215.079 1.00 33.10 474 VAL A C 1
ATOM 2574 O O . VAL A 1 474 ? 169.811 77.074 213.871 1.00 29.62 474 VAL A O 1
ATOM 2578 N N . PHE A 1 475 ? 170.233 76.139 215.894 1.00 33.45 475 PHE A N 1
ATOM 2579 C CA . PHE A 1 475 ? 169.970 74.777 215.433 1.00 34.92 475 PHE A CA 1
ATOM 2580 C C . PHE A 1 475 ? 168.471 74.503 215.407 1.00 32.86 475 PHE A C 1
ATOM 2581 O O . PHE A 1 475 ? 167.765 74.953 216.289 1.00 33.26 475 PHE A O 1
ATOM 2589 N N . PRO A 1 476 ? 167.985 73.799 214.366 1.00 31.71 476 PRO A N 1
ATOM 2590 C CA . PRO A 1 476 ? 166.596 73.413 214.304 1.00 32.03 476 PRO A CA 1
ATOM 2591 C C . PRO A 1 476 ? 166.370 72.150 215.104 1.00 32.37 476 PRO A C 1
ATOM 2592 O O . PRO A 1 476 ? 167.318 71.573 215.652 1.00 32.25 476 PRO A O 1
ATOM 2596 N N . ARG A 1 477 ? 165.114 71.726 215.139 1.00 32.69 477 ARG A N 1
ATOM 2597 C CA . ARG A 1 477 ? 164.736 70.473 215.757 1.00 33.42 477 ARG A CA 1
ATOM 2598 C C . ARG A 1 477 ? 165.493 69.290 215.130 1.00 31.76 477 ARG A C 1
ATOM 2599 O O . ARG A 1 477 ? 165.967 69.381 213.998 1.00 29.48 477 ARG A O 1
ATOM 2607 N N . PRO A 1 478 ? 165.624 68.179 215.878 1.00 32.34 478 PRO A N 1
ATOM 2608 C CA . PRO A 1 478 ? 166.479 67.101 215.361 1.00 30.29 478 PRO A CA 1
ATOM 2609 C C . PRO A 1 478 ? 165.944 66.269 214.183 1.00 30.98 478 PRO A C 1
ATOM 2610 O O . PRO A 1 478 ? 166.753 65.608 213.530 1.00 29.16 478 PRO A O 1
ATOM 2614 N N . TYR A 1 479 ? 164.625 66.222 213.958 1.00 31.53 479 TYR A N 1
ATOM 2615 C CA . TYR A 1 479 ? 164.044 65.437 212.850 1.00 32.73 479 TYR A CA 1
ATOM 2616 C C . TYR A 1 479 ? 163.166 66.346 211.984 1.00 33.12 479 TYR A C 1
ATOM 2617 O O . TYR A 1 479 ? 162.447 67.196 212.516 1.00 33.38 479 TYR A O 1
ATOM 2626 N N . GLY A 1 480 ? 163.215 66.168 210.662 1.00 32.43 480 GLY A N 1
ATOM 2627 C CA . GLY A 1 480 ? 162.328 66.919 209.758 1.00 32.28 480 GLY A CA 1
ATOM 2628 C C . GLY A 1 480 ? 162.704 68.375 209.671 1.00 31.65 480 GLY A C 1
ATOM 2629 O O . GLY A 1 480 ? 161.856 69.257 209.806 1.00 29.74 480 GLY A O 1
ATOM 2630 N N . ALA A 1 481 ? 163.985 68.629 209.423 1.00 31.90 481 ALA A N 1
ATOM 2631 C CA . ALA A 1 481 ? 164.496 69.982 209.511 1.00 30.38 481 ALA A CA 1
ATOM 2632 C C . ALA A 1 481 ? 165.507 70.303 208.429 1.00 28.05 481 ALA A C 1
ATOM 2633 O O . ALA A 1 481 ? 166.015 69.423 207.753 1.00 28.48 481 ALA A O 1
ATOM 2635 N N . ILE A 1 482 ? 165.757 71.598 208.281 1.00 27.68 482 ILE A N 1
ATOM 2636 C CA . ILE A 1 482 ? 166.682 72.156 207.296 1.00 27.74 482 ILE A CA 1
ATOM 2637 C C . ILE A 1 482 ? 167.717 73.009 208.023 1.00 27.18 482 ILE A C 1
ATOM 2638 O O . ILE A 1 482 ? 167.324 73.889 208.797 1.00 28.91 482 ILE A O 1
ATOM 2643 N N . LEU A 1 483 ? 169.005 72.726 207.795 1.00 27.07 483 LEU A N 1
ATOM 2644 C CA . LEU A 1 483 ? 170.120 73.487 208.368 1.00 26.27 483 LEU A CA 1
ATOM 2645 C C . LEU A 1 483 ? 170.950 74.117 207.271 1.00 26.20 483 LEU A C 1
ATOM 2646 O O . LEU A 1 483 ? 171.597 73.410 206.462 1.00 23.70 483 LEU A O 1
ATOM 2651 N N . PHE A 1 484 ? 170.917 75.456 207.220 1.00 27.45 484 PHE A N 1
ATOM 2652 C CA . PHE A 1 484 ? 171.755 76.252 206.289 1.00 27.34 484 PHE A CA 1
ATOM 2653 C C . PHE A 1 484 ? 173.120 76.472 206.929 1.00 27.96 484 PHE A C 1
ATOM 2654 O O . PHE A 1 484 ? 173.204 76.848 208.100 1.00 31.64 484 PHE A O 1
ATOM 2662 N N . CYS A 1 485 ? 174.191 76.237 206.194 1.00 26.71 485 CYS A N 1
ATOM 2663 C CA . CYS A 1 485 ? 175.512 76.439 206.763 1.00 28.33 485 CYS A CA 1
ATOM 2664 C C . CYS A 1 485 ? 176.505 76.836 205.683 1.00 29.46 485 CYS A C 1
ATOM 2665 O O . CYS A 1 485 ? 176.235 76.732 204.469 1.00 28.59 485 CYS A O 1
ATOM 2668 N N . THR A 1 486 ? 177.660 77.312 206.122 1.00 28.34 486 THR A N 1
ATOM 2669 C CA . THR A 1 486 ? 178.786 77.475 205.205 1.00 27.31 486 THR A CA 1
ATOM 2670 C C . THR A 1 486 ? 179.406 76.104 204.914 1.00 26.85 486 THR A C 1
ATOM 2671 O O . THR A 1 486 ? 179.269 75.140 205.700 1.00 25.56 486 THR A O 1
ATOM 2675 N N . VAL A 1 487 ? 180.086 76.018 203.783 1.00 25.15 487 VAL A N 1
ATOM 2676 C CA . VAL A 1 487 ? 180.676 74.765 203.342 1.00 25.70 487 VAL A CA 1
ATOM 2677 C C . VAL A 1 487 ? 181.645 74.278 204.439 1.00 25.08 487 VAL A C 1
ATOM 2678 O O . VAL A 1 487 ? 181.645 73.102 204.808 1.00 27.07 487 VAL A O 1
ATOM 2682 N N . GLY A 1 488 ? 182.469 75.191 204.952 1.00 27.53 488 GLY A N 1
ATOM 2683 C CA . GLY A 1 488 ? 183.450 74.876 206.013 1.00 25.89 488 GLY A CA 1
ATOM 2684 C C . GLY A 1 488 ? 182.827 74.219 207.219 1.00 26.55 488 GLY A C 1
ATOM 2685 O O . GLY A 1 488 ? 183.410 73.298 207.801 1.00 27.07 488 GLY A O 1
ATOM 2686 N N . VAL A 1 489 ? 181.642 74.680 207.617 1.00 27.69 489 VAL A N 1
ATOM 2687 C CA . VAL A 1 489 ? 180.940 74.042 208.740 1.00 27.61 489 VAL A CA 1
ATOM 2688 C C . VAL A 1 489 ? 180.614 72.595 208.404 1.00 27.97 489 VAL A C 1
ATOM 2689 O O . VAL A 1 489 ? 180.859 71.701 209.232 1.00 27.37 489 VAL A O 1
ATOM 2693 N N . LEU A 1 490 ? 180.077 72.334 207.203 1.00 26.12 490 LEU A N 1
ATOM 2694 C CA . LEU A 1 490 ? 179.769 70.949 206.848 1.00 26.35 490 LEU A CA 1
ATOM 2695 C C . LEU A 1 490 ? 181.026 70.067 206.830 1.00 27.07 490 LEU A C 1
ATOM 2696 O O . LEU A 1 490 ? 181.000 68.940 207.349 1.00 25.17 490 LEU A O 1
ATOM 2701 N N . LEU A 1 491 ? 182.123 70.581 206.268 1.00 27.12 491 LEU A N 1
ATOM 2702 C CA . LEU A 1 491 ? 183.397 69.828 206.293 1.00 28.50 491 LEU A CA 1
ATOM 2703 C C . LEU A 1 491 ? 183.823 69.469 207.730 1.00 30.41 491 LEU A C 1
ATOM 2704 O O . LEU A 1 491 ? 184.213 68.322 207.954 1.00 31.40 491 LEU A O 1
ATOM 2709 N N . ARG A 1 492 ? 183.687 70.403 208.681 1.00 27.92 492 ARG A N 1
ATOM 2710 C CA . ARG A 1 492 ? 183.978 70.093 210.096 1.00 33.13 492 ARG A CA 1
ATOM 2711 C C . ARG A 1 492 ? 183.045 69.086 210.711 1.00 35.11 492 ARG A C 1
ATOM 2712 O O . ARG A 1 492 ? 183.480 68.356 211.572 1.00 37.37 492 ARG A O 1
ATOM 2720 N N . LYS A 1 493 ? 181.782 69.050 210.280 1.00 37.44 493 LYS A N 1
ATOM 2721 C CA . LYS A 1 493 ? 180.814 68.058 210.764 1.00 39.88 493 LYS A CA 1
ATOM 2722 C C . LYS A 1 493 ? 181.126 66.649 210.252 1.00 38.79 493 LYS A C 1
ATOM 2723 O O . LYS A 1 493 ? 180.699 65.673 210.864 1.00 36.83 493 LYS A O 1
ATOM 2729 N N . LEU A 1 494 ? 181.846 66.540 209.134 1.00 35.01 494 LEU A N 1
ATOM 2730 C CA . LEU A 1 494 ? 182.209 65.237 208.556 1.00 35.75 494 LEU A CA 1
ATOM 2731 C C . LEU A 1 494 ? 182.991 64.338 209.502 1.00 34.87 494 LEU A C 1
ATOM 2732 O O . LEU A 1 494 ? 182.931 63.133 209.390 1.00 31.33 494 LEU A O 1
ATOM 2737 N N . GLU A 1 495 ? 183.695 64.939 210.445 1.00 36.55 495 GLU A N 1
ATOM 2738 C CA . GLU A 1 495 ? 184.492 64.218 211.427 1.00 37.81 495 GLU A CA 1
ATOM 2739 C C . GLU A 1 495 ? 183.593 63.252 212.223 1.00 37.81 495 GLU A C 1
ATOM 2740 O O . GLU A 1 495 ? 183.953 62.088 212.439 1.00 37.65 495 GLU A O 1
ATOM 2746 N N . ALA A 1 496 ? 182.392 63.715 212.577 1.00 34.26 496 ALA A N 1
ATOM 2747 C CA . ALA A 1 496 ? 181.459 62.916 213.367 1.00 34.16 496 ALA A CA 1
ATOM 2748 C C . ALA A 1 496 ? 180.551 62.049 212.524 1.00 32.25 496 ALA A C 1
ATOM 2749 O O . ALA A 1 496 ? 179.692 61.391 213.064 1.00 33.08 496 ALA A O 1
ATOM 2751 N N . GLY A 1 497 ? 180.728 62.033 211.203 1.00 33.03 497 GLY A N 1
ATOM 2752 C CA . GLY A 1 497 ? 179.835 61.300 210.292 1.00 30.87 497 GLY A CA 1
ATOM 2753 C C . GLY A 1 497 ? 178.588 62.098 209.995 1.00 30.16 497 GLY A C 1
ATOM 2754 O O . GLY A 1 497 ? 178.354 63.136 210.601 1.00 29.16 497 GLY A O 1
ATOM 2755 N N . LEU A 1 498 ? 177.810 61.625 209.031 1.00 30.47 498 LEU A N 1
ATOM 2756 C CA . LEU A 1 498 ? 176.563 62.281 208.621 1.00 29.77 498 LEU A CA 1
ATOM 2757 C C . LEU A 1 498 ? 175.351 61.361 208.806 1.00 32.01 498 LEU A C 1
ATOM 2758 O O . LEU A 1 498 ? 174.408 61.362 207.995 1.00 28.64 498 LEU A O 1
ATOM 2763 N N . ARG A 1 499 ? 175.364 60.592 209.895 1.00 29.77 499 ARG A N 1
ATOM 2764 C CA . ARG A 1 499 ? 174.228 59.716 210.207 1.00 30.63 499 ARG A CA 1
ATOM 2765 C C . ARG A 1 499 ? 172.966 60.566 210.342 1.00 29.42 499 ARG A C 1
ATOM 2766 O O . ARG A 1 499 ? 172.999 61.614 210.968 1.00 30.34 499 ARG A O 1
ATOM 2774 N N . GLY A 1 500 ? 171.890 60.143 209.703 1.00 29.62 500 GLY A N 1
ATOM 2775 C CA . GLY A 1 500 ? 170.608 60.841 209.771 1.00 30.41 500 GLY A CA 1
ATOM 2776 C C . GLY A 1 500 ? 170.360 62.010 208.817 1.00 30.36 500 GLY A C 1
ATOM 2777 O O . GLY A 1 500 ? 169.291 62.597 208.864 1.00 32.26 500 GLY A O 1
ATOM 2778 N N . VAL A 1 501 ? 171.325 62.364 207.973 1.00 28.59 501 VAL A N 1
ATOM 2779 C CA . VAL A 1 501 ? 171.115 63.351 206.948 1.00 28.69 501 VAL A CA 1
ATOM 2780 C C . VAL A 1 501 ? 170.489 62.617 205.767 1.00 29.72 501 VAL A C 1
ATOM 2781 O O . VAL A 1 501 ? 171.056 61.633 205.291 1.00 31.42 501 VAL A O 1
ATOM 2785 N N . SER A 1 502 ? 169.337 63.075 205.296 1.00 28.33 502 SER A N 1
ATOM 2786 C CA . SER A 1 502 ? 168.751 62.484 204.083 1.00 28.39 502 SER A CA 1
ATOM 2787 C C . SER A 1 502 ? 169.178 63.155 202.768 1.00 27.62 502 SER A C 1
ATOM 2788 O O . SER A 1 502 ? 169.303 62.488 201.714 1.00 28.16 502 SER A O 1
ATOM 2791 N N . HIS A 1 503 ? 169.371 64.464 202.816 1.00 27.85 503 HIS A N 1
ATOM 2792 C CA . HIS A 1 503 ? 169.680 65.257 201.631 1.00 27.67 503 HIS A CA 1
ATOM 2793 C C . HIS A 1 503 ? 170.761 66.314 201.918 1.00 27.86 503 HIS A C 1
ATOM 2794 O O . HIS A 1 503 ? 170.749 66.962 202.987 1.00 26.52 503 HIS A O 1
ATOM 2801 N N . ILE A 1 504 ? 171.693 66.479 200.973 1.00 26.66 504 ILE A N 1
ATOM 2802 C CA . ILE A 1 504 ? 172.687 67.549 201.034 1.00 26.04 504 ILE A CA 1
ATOM 2803 C C . ILE A 1 504 ? 172.573 68.362 199.763 1.00 26.70 504 ILE A C 1
ATOM 2804 O O . ILE A 1 504 ? 172.762 67.821 198.663 1.00 27.62 504 ILE A O 1
ATOM 2809 N N . ILE A 1 505 ? 172.248 69.642 199.924 1.00 26.35 505 ILE A N 1
ATOM 2810 C CA . ILE A 1 505 ? 172.136 70.578 198.825 1.00 28.51 505 ILE A CA 1
ATOM 2811 C C . ILE A 1 505 ? 173.397 71.441 198.868 1.00 27.22 505 ILE A C 1
ATOM 2812 O O . ILE A 1 505 ? 173.654 72.120 199.856 1.00 26.41 505 ILE A O 1
ATOM 2817 N N . VAL A 1 506 ? 174.200 71.346 197.821 1.00 27.58 506 VAL A N 1
ATOM 2818 C CA . VAL A 1 506 ? 175.416 72.151 197.682 1.00 27.34 506 VAL A CA 1
ATOM 2819 C C . VAL A 1 506 ? 175.103 73.294 196.731 1.00 26.89 506 VAL A C 1
ATOM 2820 O O . VAL A 1 506 ? 174.995 73.105 195.517 1.00 23.98 506 VAL A O 1
ATOM 2824 N N . ASP A 1 507 ? 174.946 74.483 197.307 1.00 26.65 507 ASP A N 1
ATOM 2825 C CA . ASP A 1 507 ? 174.449 75.623 196.593 1.00 28.88 507 ASP A CA 1
ATOM 2826 C C . ASP A 1 507 ? 175.623 76.486 196.117 1.00 31.14 507 ASP A C 1
ATOM 2827 O O . ASP A 1 507 ? 176.684 76.534 196.757 1.00 28.83 507 ASP A O 1
ATOM 2832 N N . GLU A 1 508 ? 175.397 77.206 195.020 1.00 29.04 508 GLU A N 1
ATOM 2833 C CA . GLU A 1 508 ? 176.398 78.090 194.411 1.00 27.98 508 GLU A CA 1
ATOM 2834 C C . GLU A 1 508 ? 177.665 77.321 194.119 1.00 30.90 508 GLU A C 1
ATOM 2835 O O . GLU A 1 508 ? 178.781 77.773 194.413 1.00 31.05 508 GLU A O 1
ATOM 2841 N N . ILE A 1 509 ? 177.468 76.153 193.510 1.00 31.45 509 ILE A N 1
ATOM 2842 C CA . ILE A 1 509 ? 178.525 75.182 193.295 1.00 32.32 509 ILE A CA 1
ATOM 2843 C C . ILE A 1 509 ? 179.559 75.626 192.266 1.00 29.87 509 ILE A C 1
ATOM 2844 O O . ILE A 1 509 ? 180.631 75.058 192.183 1.00 28.83 509 ILE A O 1
ATOM 2849 N N . HIS A 1 510 ? 179.250 76.667 191.500 1.00 30.46 510 HIS A N 1
ATOM 2850 C CA . HIS A 1 510 ? 180.205 77.283 190.577 1.00 30.58 510 HIS A CA 1
ATOM 2851 C C . HIS A 1 510 ? 181.347 78.051 191.278 1.00 31.57 510 HIS A C 1
ATOM 2852 O O . HIS A 1 510 ? 182.260 78.474 190.611 1.00 28.68 510 HIS A O 1
ATOM 2859 N N . GLU A 1 511 ? 181.277 78.298 192.589 1.00 30.57 511 GLU A N 1
ATOM 2860 C CA . GLU A 1 511 ? 182.271 79.177 193.198 1.00 32.51 511 GLU A CA 1
ATOM 2861 C C . GLU A 1 511 ? 183.720 78.737 192.998 1.00 32.18 511 GLU A C 1
ATOM 2862 O O . GLU A 1 511 ? 184.574 79.584 192.823 1.00 35.24 511 GLU A O 1
ATOM 2868 N N . ARG A 1 512 ? 184.000 77.438 193.088 1.00 31.76 512 ARG A N 1
ATOM 2869 C CA . ARG A 1 512 ? 185.370 76.883 192.949 1.00 33.89 512 ARG A CA 1
ATOM 2870 C C . ARG A 1 512 ? 186.380 77.329 194.035 1.00 32.88 512 ARG A C 1
ATOM 2871 O O . ARG A 1 512 ? 187.591 77.285 193.838 1.00 32.32 512 ARG A O 1
ATOM 2879 N N . ASP A 1 513 ? 185.891 77.719 195.196 1.00 32.62 513 ASP A N 1
ATOM 2880 C CA . ASP A 1 513 ? 186.773 77.837 196.348 1.00 33.44 513 ASP A CA 1
ATOM 2881 C C . ASP A 1 513 ? 187.198 76.428 196.751 1.00 34.45 513 ASP A C 1
ATOM 2882 O O . ASP A 1 513 ? 186.591 75.413 196.365 1.00 32.30 513 ASP A O 1
ATOM 2887 N N . VAL A 1 514 ? 188.277 76.365 197.514 1.00 32.91 514 VAL A N 1
ATOM 2888 C CA . VAL A 1 514 ? 188.911 75.096 197.810 1.00 32.49 514 VAL A CA 1
ATOM 2889 C C . VAL A 1 514 ? 188.007 74.189 198.657 1.00 29.40 514 VAL A C 1
ATOM 2890 O O . VAL A 1 514 ? 187.971 72.981 198.460 1.00 29.83 514 VAL A O 1
ATOM 2894 N N . ASN A 1 515 ? 187.267 74.777 199.588 1.00 29.40 515 ASN A N 1
ATOM 2895 C CA . ASN A 1 515 ? 186.316 74.013 200.406 1.00 30.52 515 ASN A CA 1
ATOM 2896 C C . ASN A 1 515 ? 185.217 73.321 199.590 1.00 29.22 515 ASN A C 1
ATOM 2897 O O . ASN A 1 515 ? 184.941 72.171 199.831 1.00 30.02 515 ASN A O 1
ATOM 2902 N N . SER A 1 516 ? 184.599 74.048 198.660 1.00 29.49 516 SER A N 1
ATOM 2903 C CA . SER A 1 516 ? 183.557 73.489 197.783 1.00 31.63 516 SER A CA 1
ATOM 2904 C C . SER A 1 516 ? 184.109 72.326 196.953 1.00 31.10 516 SER A C 1
ATOM 2905 O O . SER A 1 516 ? 183.501 71.253 196.933 1.00 29.35 516 SER A O 1
ATOM 2908 N N . ASP A 1 517 ? 185.251 72.532 196.284 1.00 30.14 517 ASP A N 1
ATOM 2909 C CA . ASP A 1 517 ? 185.841 71.465 195.467 1.00 32.16 517 ASP A CA 1
ATOM 2910 C C . ASP A 1 517 ? 186.183 70.270 196.337 1.00 30.02 517 ASP A C 1
ATOM 2911 O O . ASP A 1 517 ? 186.010 69.132 195.929 1.00 29.48 517 ASP A O 1
ATOM 2916 N N . PHE A 1 518 ? 186.663 70.529 197.549 1.00 29.51 518 PHE A N 1
ATOM 2917 C CA . PHE A 1 518 ? 187.010 69.454 198.473 1.00 29.83 518 PHE A CA 1
ATOM 2918 C C . PHE A 1 518 ? 185.755 68.638 198.849 1.00 28.87 518 PHE A C 1
ATOM 2919 O O . PHE A 1 518 ? 185.765 67.384 198.860 1.00 27.15 518 PHE A O 1
ATOM 2927 N N . LEU A 1 519 ? 184.684 69.360 199.186 1.00 28.62 519 LEU A N 1
ATOM 2928 C CA . LEU A 1 519 ? 183.391 68.741 199.494 1.00 29.16 519 LEU A CA 1
ATOM 2929 C C . LEU A 1 519 ? 182.863 67.893 198.329 1.00 30.09 519 LEU A C 1
ATOM 2930 O O . LEU A 1 519 ? 182.393 66.794 198.565 1.00 29.86 519 LEU A O 1
ATOM 2935 N N . LEU A 1 520 ? 182.994 68.370 197.094 1.00 31.89 520 LEU A N 1
ATOM 2936 C CA . LEU A 1 520 ? 182.557 67.563 195.928 1.00 33.99 520 LEU A CA 1
ATOM 2937 C C . LEU A 1 520 ? 183.253 66.202 195.868 1.00 34.76 520 LEU A C 1
ATOM 2938 O O . LEU A 1 520 ? 182.596 65.194 195.642 1.00 32.92 520 LEU A O 1
ATOM 2943 N N . VAL A 1 521 ? 184.559 66.163 196.115 1.00 33.82 521 VAL A N 1
ATOM 2944 C CA . VAL A 1 521 ? 185.283 64.885 196.084 1.00 34.75 521 VAL A CA 1
ATOM 2945 C C . VAL A 1 521 ? 184.675 63.921 197.085 1.00 36.13 521 VAL A C 1
ATOM 2946 O O . VAL A 1 521 ? 184.464 62.736 196.790 1.00 35.00 521 VAL A O 1
ATOM 2950 N N . ILE A 1 522 ? 184.449 64.431 198.291 1.00 33.20 522 ILE A N 1
ATOM 2951 C CA . ILE A 1 522 ? 183.939 63.612 199.397 1.00 33.67 522 ILE A CA 1
ATOM 2952 C C . ILE A 1 522 ? 182.558 63.067 199.043 1.00 31.10 522 ILE A C 1
ATOM 2953 O O . ILE A 1 522 ? 182.290 61.877 199.251 1.00 31.19 522 ILE A O 1
ATOM 2958 N N . LEU A 1 523 ? 181.685 63.961 198.574 1.00 28.23 523 LEU A N 1
ATOM 2959 C CA . LEU A 1 523 ? 180.282 63.613 198.343 1.00 31.54 523 LEU A CA 1
ATOM 2960 C C . LEU A 1 523 ? 180.143 62.616 197.178 1.00 32.25 523 LEU A C 1
ATOM 2961 O O . LEU A 1 523 ? 179.354 61.687 197.279 1.00 32.51 523 LEU A O 1
ATOM 2966 N N . ARG A 1 524 ? 180.947 62.772 196.130 1.00 31.13 524 ARG A N 1
ATOM 2967 C CA . ARG A 1 524 ? 180.962 61.781 195.067 1.00 32.28 524 ARG A CA 1
ATOM 2968 C C . ARG A 1 524 ? 181.326 60.398 195.592 1.00 34.28 524 ARG A C 1
ATOM 2969 O O . ARG A 1 524 ? 180.694 59.413 195.205 1.00 35.63 524 ARG A O 1
ATOM 2977 N N . ASP A 1 525 ? 182.312 60.309 196.484 1.00 32.71 525 ASP A N 1
ATOM 2978 C CA . ASP A 1 525 ? 182.633 59.011 197.098 1.00 35.36 525 ASP A CA 1
ATOM 2979 C C . ASP A 1 525 ? 181.501 58.512 198.007 1.00 37.38 525 ASP A C 1
ATOM 2980 O O . ASP A 1 525 ? 181.212 57.314 198.032 1.00 37.74 525 ASP A O 1
ATOM 2985 N N . MET A 1 526 ? 180.892 59.421 198.772 1.00 37.29 526 MET A N 1
ATOM 2986 C CA . MET A 1 526 ? 179.814 59.029 199.682 1.00 35.84 526 MET A CA 1
ATOM 2987 C C . MET A 1 526 ? 178.609 58.445 198.980 1.00 34.49 526 MET A C 1
ATOM 2988 O O . MET A 1 526 ? 178.095 57.428 199.446 1.00 30.24 526 MET A O 1
ATOM 2993 N N . VAL A 1 527 ? 178.191 59.022 197.845 1.00 33.79 527 VAL A N 1
ATOM 2994 C CA . VAL A 1 527 ? 177.020 58.469 197.128 1.00 34.81 527 VAL A CA 1
ATOM 2995 C C . VAL A 1 527 ? 177.317 57.118 196.498 1.00 36.34 527 VAL A C 1
ATOM 2996 O O . VAL A 1 527 ? 176.449 56.267 196.400 1.00 35.13 527 VAL A O 1
ATOM 3000 N N . ASP A 1 528 ? 178.563 56.914 196.108 1.00 36.67 528 ASP A N 1
ATOM 3001 C CA . ASP A 1 528 ? 178.978 55.610 195.637 1.00 40.96 528 ASP A CA 1
ATOM 3002 C C . ASP A 1 528 ? 178.877 54.560 196.755 1.00 41.52 528 ASP A C 1
ATOM 3003 O O . ASP A 1 528 ? 178.480 53.458 196.488 1.00 44.43 528 ASP A O 1
ATOM 3008 N N . THR A 1 529 ? 179.300 54.904 197.970 1.00 39.50 529 THR A N 1
ATOM 3009 C CA . THR A 1 529 ? 179.204 54.002 199.117 1.00 41.13 529 THR A CA 1
ATOM 3010 C C . THR A 1 529 ? 177.791 53.909 199.667 1.00 41.11 529 THR A C 1
ATOM 3011 O O . THR A 1 529 ? 177.393 52.854 200.096 1.00 42.87 529 THR A O 1
ATOM 3015 N N . TYR A 1 530 ? 177.045 55.012 199.658 1.00 40.16 530 TYR A N 1
ATOM 3016 C CA . TYR A 1 530 ? 175.713 55.065 200.244 1.00 39.09 530 TYR A CA 1
ATOM 3017 C C . TYR A 1 530 ? 174.738 55.522 199.194 1.00 39.30 530 TYR A C 1
ATOM 3018 O O . TYR A 1 530 ? 174.413 56.707 199.115 1.00 39.77 530 TYR A O 1
ATOM 3027 N N . PRO A 1 531 ? 174.230 54.579 198.383 1.00 42.28 531 PRO A N 1
ATOM 3028 C CA . PRO A 1 531 ? 173.379 54.991 197.288 1.00 41.56 531 PRO A CA 1
ATOM 3029 C C . PRO A 1 531 ? 172.004 55.513 197.705 1.00 41.29 531 PRO A C 1
ATOM 3030 O O . PRO A 1 531 ? 171.292 56.041 196.847 1.00 38.28 531 PRO A O 1
ATOM 3034 N N . ASP A 1 532 ? 171.612 55.371 198.980 1.00 39.14 532 ASP A N 1
ATOM 3035 C CA . ASP A 1 532 ? 170.396 56.037 199.499 1.00 36.95 532 ASP A CA 1
ATOM 3036 C C . ASP A 1 532 ? 170.548 57.516 199.870 1.00 36.73 532 ASP A C 1
ATOM 3037 O O . ASP A 1 532 ? 169.551 58.194 200.089 1.00 36.77 532 ASP A O 1
ATOM 3042 N N . LEU A 1 533 ? 171.776 58.023 199.958 1.00 35.24 533 LEU A N 1
ATOM 3043 C CA . LEU A 1 533 ? 171.990 59.437 200.214 1.00 34.60 533 LEU A CA 1
ATOM 3044 C C . LEU A 1 533 ? 171.610 60.221 198.955 1.00 32.34 533 LEU A C 1
ATOM 3045 O O . LEU A 1 533 ? 171.810 59.729 197.842 1.00 31.57 533 LEU A O 1
ATOM 3050 N N . HIS A 1 534 ? 171.072 61.419 199.130 1.00 30.07 534 HIS A N 1
ATOM 3051 C CA . HIS A 1 534 ? 170.787 62.312 198.022 1.00 30.22 534 HIS A CA 1
ATOM 3052 C C . HIS A 1 534 ? 171.650 63.576 198.095 1.00 30.63 534 HIS A C 1
ATOM 3053 O O . HIS A 1 534 ? 171.736 64.221 199.156 1.00 31.80 534 HIS A O 1
ATOM 3060 N N . VAL A 1 535 ? 172.264 63.925 196.959 1.00 28.92 535 VAL A N 1
ATOM 3061 C CA . VAL A 1 535 ? 173.039 65.141 196.816 1.00 29.25 535 VAL A CA 1
ATOM 3062 C C . VAL A 1 535 ? 172.440 65.981 195.677 1.00 29.93 535 VAL A C 1
ATOM 3063 O O . VAL A 1 535 ? 172.188 65.456 194.586 1.00 28.25 535 VAL A O 1
ATOM 3067 N N . ILE A 1 536 ? 172.222 67.271 195.939 1.00 27.99 536 ILE A N 1
ATOM 3068 C CA . ILE A 1 536 ? 171.651 68.192 194.957 1.00 28.80 536 ILE A CA 1
ATOM 3069 C C . ILE A 1 536 ? 172.617 69.370 194.771 1.00 30.28 536 ILE A C 1
ATOM 3070 O O . ILE A 1 536 ? 172.914 70.079 195.741 1.00 30.68 536 ILE A O 1
ATOM 3075 N N . LEU A 1 537 ? 173.107 69.565 193.549 1.00 26.28 537 LEU A N 1
ATOM 3076 C CA . LEU A 1 537 ? 174.009 70.654 193.228 1.00 27.57 537 LEU A CA 1
ATOM 3077 C C . LEU A 1 537 ? 173.212 71.738 192.512 1.00 28.42 537 LEU A C 1
ATOM 3078 O O . LEU A 1 537 ? 172.486 71.422 191.558 1.00 27.45 537 LEU A O 1
ATOM 3083 N N . MET A 1 538 ? 173.370 72.999 192.905 1.00 26.46 538 MET A N 1
ATOM 3084 C CA . MET A 1 538 ? 172.564 74.086 192.354 1.00 26.58 538 MET A CA 1
ATOM 3085 C C . MET A 1 538 ? 173.395 75.314 192.019 1.00 27.06 538 MET A C 1
ATOM 3086 O O . MET A 1 538 ? 174.283 75.720 192.814 1.00 26.09 538 MET A O 1
ATOM 3091 N N . SER A 1 539 ? 173.067 75.947 190.883 1.00 25.64 539 SER A N 1
ATOM 3092 C CA . SER A 1 539 ? 173.620 77.266 190.497 1.00 26.86 539 SER A CA 1
ATOM 3093 C C . SER A 1 539 ? 172.884 77.848 189.309 1.00 27.39 539 SER A C 1
ATOM 3094 O O . SER A 1 539 ? 172.384 77.107 188.476 1.00 27.36 539 SER A O 1
ATOM 3097 N N . ALA A 1 540 ? 172.857 79.183 189.225 1.00 28.08 540 ALA A N 1
ATOM 3098 C CA . ALA A 1 540 ? 172.433 79.886 187.990 1.00 28.77 540 ALA A CA 1
ATOM 3099 C C . ALA A 1 540 ? 173.473 79.881 186.870 1.00 28.71 540 ALA A C 1
ATOM 3100 O O . ALA A 1 540 ? 173.141 80.142 185.738 1.00 28.22 540 ALA A O 1
ATOM 3102 N N . THR A 1 541 ? 174.718 79.537 187.180 1.00 28.70 541 THR A N 1
ATOM 3103 C CA . THR A 1 541 ? 175.845 80.036 186.441 1.00 29.74 541 THR A CA 1
ATOM 3104 C C . THR A 1 541 ? 176.943 78.946 186.433 1.00 31.33 541 THR A C 1
ATOM 3105 O O . THR A 1 541 ? 177.948 79.059 187.122 1.00 31.96 541 THR A O 1
ATOM 3109 N N . ILE A 1 542 ? 176.704 77.842 185.713 1.00 31.75 542 ILE A N 1
ATOM 3110 C CA . ILE A 1 542 ? 177.590 76.647 185.735 1.00 32.69 542 ILE A CA 1
ATOM 3111 C C . ILE A 1 542 ? 177.667 75.976 184.393 1.00 33.67 542 ILE A C 1
ATOM 3112 O O . ILE A 1 542 ? 176.704 75.999 183.616 1.00 35.63 542 ILE A O 1
ATOM 3117 N N . ASP A 1 543 ? 178.781 75.294 184.180 1.00 33.72 543 ASP A N 1
ATOM 3118 C CA . ASP A 1 543 ? 178.962 74.390 183.045 1.00 36.60 543 ASP A CA 1
ATOM 3119 C C . ASP A 1 543 ? 178.395 73.040 183.485 1.00 35.68 543 ASP A C 1
ATOM 3120 O O . ASP A 1 543 ? 179.049 72.262 184.169 1.00 35.71 543 ASP A O 1
ATOM 3125 N N . THR A 1 544 ? 177.139 72.802 183.147 1.00 35.53 544 THR A N 1
ATOM 3126 C CA . THR A 1 544 ? 176.439 71.586 183.596 1.00 35.12 544 THR A CA 1
ATOM 3127 C C . THR A 1 544 ? 177.093 70.304 183.089 1.00 33.39 544 THR A C 1
ATOM 3128 O O . THR A 1 544 ? 177.088 69.288 183.781 1.00 32.39 544 THR A O 1
ATOM 3132 N N . THR A 1 545 ? 177.645 70.355 181.877 1.00 33.25 545 THR A N 1
ATOM 3133 C CA . THR A 1 545 ? 178.326 69.207 181.285 1.00 36.77 545 THR A CA 1
ATOM 3134 C C . THR A 1 545 ? 179.542 68.774 182.102 1.00 35.28 545 THR A C 1
ATOM 3135 O O . THR A 1 545 ? 179.712 67.593 182.360 1.00 34.33 545 THR A O 1
ATOM 3139 N N . LYS A 1 546 ? 180.345 69.733 182.543 1.00 34.78 546 LYS A N 1
ATOM 3140 C CA . LYS A 1 546 ? 181.524 69.435 183.362 1.00 33.90 546 LYS A CA 1
ATOM 3141 C C . LYS A 1 546 ? 181.155 68.811 184.716 1.00 31.58 546 LYS A C 1
ATOM 3142 O O . LYS A 1 546 ? 181.760 67.829 185.133 1.00 30.90 546 LYS A O 1
ATOM 3148 N N . PHE A 1 547 ? 180.151 69.364 185.385 1.00 30.66 547 PHE A N 1
ATOM 3149 C CA . PHE A 1 547 ? 179.715 68.813 186.671 1.00 30.90 547 PHE A CA 1
ATOM 3150 C C . PHE A 1 547 ? 179.023 67.457 186.494 1.00 30.35 547 PHE A C 1
ATOM 3151 O O . PHE A 1 547 ? 179.290 66.523 187.239 1.00 30.91 547 PHE A O 1
ATOM 3159 N N . SER A 1 548 ? 178.179 67.339 185.476 1.00 28.38 548 SER A N 1
ATOM 3160 C CA . SER A 1 548 ? 177.509 66.067 185.167 1.00 30.68 548 SER A CA 1
ATOM 3161 C C . SER A 1 548 ? 178.514 64.951 184.899 1.00 30.20 548 SER A C 1
ATOM 3162 O O . SER A 1 548 ? 178.423 63.879 185.507 1.00 30.53 548 SER A O 1
ATOM 3165 N N . LYS A 1 549 ? 179.482 65.226 184.025 1.00 31.54 549 LYS A N 1
ATOM 3166 C CA . LYS A 1 549 ? 180.594 64.302 183.766 1.00 33.50 549 LYS A CA 1
ATOM 3167 C C . LYS A 1 549 ? 181.354 63.923 185.028 1.00 33.76 549 LYS A C 1
ATOM 3168 O O . LYS A 1 549 ? 181.591 62.742 185.260 1.00 32.65 549 LYS A O 1
ATOM 3174 N N . TYR A 1 550 ? 181.710 64.906 185.863 1.00 31.22 550 TYR A N 1
ATOM 3175 C CA . TYR A 1 550 ? 182.438 64.587 187.084 1.00 32.34 550 TYR A CA 1
ATOM 3176 C C . TYR A 1 550 ? 181.693 63.516 187.916 1.00 33.90 550 TYR A C 1
ATOM 3177 O O . TYR A 1 550 ? 182.306 62.597 188.461 1.00 30.89 550 TYR A O 1
ATOM 3186 N N . PHE A 1 551 ? 180.361 63.631 187.975 1.00 35.26 551 PHE A N 1
ATOM 3187 C CA . PHE A 1 551 ? 179.517 62.721 188.768 1.00 35.16 551 PHE A CA 1
ATOM 3188 C C . PHE A 1 551 ? 179.050 61.479 187.998 1.00 34.40 551 PHE A C 1
ATOM 3189 O O . PHE A 1 551 ? 178.153 60.798 188.441 1.00 39.40 551 PHE A O 1
ATOM 3197 N N . GLY A 1 552 ? 179.654 61.203 186.846 1.00 33.42 552 GLY A N 1
ATOM 3198 C CA . GLY A 1 552 ? 179.385 59.992 186.063 1.00 33.50 552 GLY A CA 1
ATOM 3199 C C . GLY A 1 552 ? 178.180 60.129 185.147 1.00 34.62 552 GLY A C 1
ATOM 3200 O O . GLY A 1 552 ? 177.586 59.127 184.766 1.00 34.20 552 GLY A O 1
ATOM 3201 N N . ILE A 1 553 ? 177.811 61.374 184.806 1.00 37.07 553 ILE A N 1
ATOM 3202 C CA . ILE A 1 553 ? 176.550 61.743 184.123 1.00 38.12 553 ILE A CA 1
ATOM 3203 C C . ILE A 1 553 ? 175.379 61.595 185.098 1.00 38.11 553 ILE A C 1
ATOM 3204 O O . ILE A 1 553 ? 175.056 60.491 185.501 1.00 39.57 553 ILE A O 1
ATOM 3209 N N . CYS A 1 554 ? 174.821 62.708 185.555 1.00 34.46 554 CYS A N 1
ATOM 3210 C CA . CYS A 1 554 ? 173.626 62.701 186.392 1.00 33.87 554 CYS A CA 1
ATOM 3211 C C . CYS A 1 554 ? 172.594 63.597 185.733 1.00 31.70 554 CYS A C 1
ATOM 3212 O O . CYS A 1 554 ? 172.943 64.381 184.854 1.00 33.45 554 CYS A O 1
ATOM 3215 N N . PRO A 1 555 ? 171.341 63.532 186.186 1.00 31.13 555 PRO A N 1
ATOM 3216 C CA . PRO A 1 555 ? 170.345 64.456 185.691 1.00 31.48 555 PRO A CA 1
ATOM 3217 C C . PRO A 1 555 ? 170.718 65.928 185.865 1.00 30.57 555 PRO A C 1
ATOM 3218 O O . PRO A 1 555 ? 171.264 66.328 186.915 1.00 28.72 555 PRO A O 1
ATOM 3222 N N . VAL A 1 556 ? 170.400 66.712 184.844 1.00 28.81 556 VAL A N 1
ATOM 3223 C CA . VAL A 1 556 ? 170.499 68.156 184.869 1.00 29.77 556 VAL A CA 1
ATOM 3224 C C . VAL A 1 556 ? 169.112 68.711 184.668 1.00 29.54 556 VAL A C 1
ATOM 3225 O O . VAL A 1 556 ? 168.534 68.523 183.624 1.00 29.76 556 VAL A O 1
ATOM 3229 N N . LEU A 1 557 ? 168.561 69.406 185.659 1.00 32.26 557 LEU A N 1
ATOM 3230 C CA . LEU A 1 557 ? 167.249 70.048 185.501 1.00 33.98 557 LEU A CA 1
ATOM 3231 C C . LEU A 1 557 ? 167.393 71.544 185.220 1.00 34.09 557 LEU A C 1
ATOM 3232 O O . LEU A 1 557 ? 167.917 72.289 186.037 1.00 32.82 557 LEU A O 1
ATOM 3237 N N . GLU A 1 558 ? 166.871 71.968 184.072 1.00 34.74 558 GLU A N 1
ATOM 3238 C CA . GLU A 1 558 ? 166.884 73.349 183.611 1.00 37.40 558 GLU A CA 1
ATOM 3239 C C . GLU A 1 558 ? 165.595 74.030 183.998 1.00 36.29 558 GLU A C 1
ATOM 3240 O O . GLU A 1 558 ? 164.530 73.641 183.548 1.00 35.60 558 GLU A O 1
ATOM 3246 N N . VAL A 1 559 ? 165.686 75.024 184.878 1.00 36.06 559 VAL A N 1
ATOM 3247 C CA . VAL A 1 559 ? 164.507 75.756 185.295 1.00 37.14 559 VAL A CA 1
ATOM 3248 C C . VAL A 1 559 ? 164.416 77.002 184.423 1.00 38.01 559 VAL A C 1
ATOM 3249 O O . VAL A 1 559 ? 165.283 77.848 184.518 1.00 38.09 559 VAL A O 1
ATOM 3253 N N . PRO A 1 560 ? 163.352 77.130 183.601 1.00 40.35 560 PRO A N 1
ATOM 3254 C CA . PRO A 1 560 ? 163.226 78.386 182.866 1.00 40.07 560 PRO A CA 1
ATOM 3255 C C . PRO A 1 560 ? 162.606 79.529 183.704 1.00 39.93 560 PRO A C 1
ATOM 3256 O O . PRO A 1 560 ? 161.955 79.276 184.718 1.00 37.72 560 PRO A O 1
ATOM 3260 N N . GLY A 1 561 ? 162.863 80.772 183.290 1.00 37.95 561 GLY A N 1
ATOM 3261 C CA . GLY A 1 561 ? 162.163 81.953 183.773 1.00 36.19 561 GLY A CA 1
ATOM 3262 C C . GLY A 1 561 ? 162.920 82.714 184.835 1.00 38.54 561 GLY A C 1
ATOM 3263 O O . GLY A 1 561 ? 163.907 82.246 185.398 1.00 38.57 561 GLY A O 1
ATOM 3264 N N . ARG A 1 562 ? 162.437 83.910 185.124 1.00 42.13 562 ARG A N 1
ATOM 3265 C CA . ARG A 1 562 ? 162.923 84.654 186.263 1.00 42.38 562 ARG A CA 1
ATOM 3266 C C . ARG A 1 562 ? 161.792 85.397 186.923 1.00 43.19 562 ARG A C 1
ATOM 3267 O O . ARG A 1 562 ? 160.706 85.485 186.364 1.00 35.91 562 ARG A O 1
ATOM 3275 N N . ALA A 1 563 ? 162.030 85.877 188.149 1.00 42.66 563 ALA A N 1
ATOM 3276 C CA . ALA A 1 563 ? 160.975 86.611 188.875 1.00 47.19 563 ALA A CA 1
ATOM 3277 C C . ALA A 1 563 ? 160.585 87.919 188.147 1.00 45.18 563 ALA A C 1
ATOM 3278 O O . ALA A 1 563 ? 159.403 88.162 187.914 1.00 45.93 563 ALA A O 1
ATOM 3280 N N . PHE A 1 564 ? 161.582 88.731 187.775 1.00 40.78 564 PHE A N 1
ATOM 3281 C CA . PHE A 1 564 ? 161.344 90.027 187.116 1.00 39.52 564 PHE A CA 1
ATOM 3282 C C . PHE A 1 564 ? 162.500 90.358 186.183 1.00 39.48 564 PHE A C 1
ATOM 3283 O O . PHE A 1 564 ? 163.598 89.861 186.370 1.00 37.22 564 PHE A O 1
ATOM 3291 N N . PRO A 1 565 ? 162.263 91.190 185.171 1.00 38.33 565 PRO A N 1
ATOM 3292 C CA . PRO A 1 565 ? 163.375 91.458 184.252 1.00 38.14 565 PRO A CA 1
ATOM 3293 C C . PRO A 1 565 ? 164.397 92.461 184.828 1.00 38.57 565 PRO A C 1
ATOM 3294 O O . PRO A 1 565 ? 164.064 93.247 185.731 1.00 36.54 565 PRO A O 1
ATOM 3298 N N . VAL A 1 566 ? 165.633 92.392 184.331 1.00 36.86 566 VAL A N 1
ATOM 3299 C CA . VAL A 1 566 ? 166.686 93.364 184.657 1.00 36.86 566 VAL A CA 1
ATOM 3300 C C . VAL A 1 566 ? 167.242 93.941 183.358 1.00 37.90 566 VAL A C 1
ATOM 3301 O O . VAL A 1 566 ? 167.726 93.217 182.513 1.00 36.20 566 VAL A O 1
ATOM 3305 N N . GLN A 1 567 ? 167.174 95.249 183.208 1.00 39.04 567 GLN A N 1
ATOM 3306 C CA . GLN A 1 567 ? 167.632 95.896 182.003 1.00 38.69 567 GLN A CA 1
ATOM 3307 C C . GLN A 1 567 ? 169.132 96.164 182.134 1.00 38.47 567 GLN A C 1
ATOM 3308 O O . GLN A 1 567 ? 169.566 96.680 183.172 1.00 37.03 567 GLN A O 1
ATOM 3314 N N . GLN A 1 568 ? 169.941 95.711 181.167 1.00 35.65 568 GLN A N 1
ATOM 3315 C CA . GLN A 1 568 ? 171.405 95.775 181.295 1.00 36.13 568 GLN A CA 1
ATOM 3316 C C . GLN A 1 568 ? 171.963 96.861 180.439 1.00 35.21 568 GLN A C 1
ATOM 3317 O O . GLN A 1 568 ? 171.488 97.059 179.337 1.00 37.37 568 GLN A O 1
ATOM 3323 N N . PHE A 1 569 ? 172.970 97.570 180.952 1.00 34.06 569 PHE A N 1
ATOM 3324 C CA . PHE A 1 569 ? 173.687 98.623 180.213 1.00 35.60 569 PHE A CA 1
ATOM 3325 C C . PHE A 1 569 ? 175.178 98.474 180.411 1.00 35.21 569 PHE A C 1
ATOM 3326 O O . PHE A 1 569 ? 175.624 98.142 181.537 1.00 31.53 569 PHE A O 1
ATOM 3334 N N . PHE A 1 570 ? 175.947 98.743 179.348 1.00 31.48 570 PHE A N 1
ATOM 3335 C CA . PHE A 1 570 ? 177.404 98.673 179.428 1.00 31.16 570 PHE A CA 1
ATOM 3336 C C . PHE A 1 570 ? 177.998 100.092 179.430 1.00 31.30 570 PHE A C 1
ATOM 3337 O O . PHE A 1 570 ? 177.247 101.074 179.369 1.00 32.48 570 PHE A O 1
ATOM 3345 N N . LEU A 1 571 ? 179.325 100.198 179.520 1.00 30.58 571 LEU A N 1
ATOM 3346 C CA . LEU A 1 571 ? 179.981 101.492 179.688 1.00 31.92 571 LEU A CA 1
ATOM 3347 C C . LEU A 1 571 ? 179.586 102.505 178.602 1.00 34.02 571 LEU A C 1
ATOM 3348 O O . LEU A 1 571 ? 179.301 103.666 178.917 1.00 33.38 571 LEU A O 1
ATOM 3353 N N . GLU A 1 572 ? 179.536 102.060 177.344 1.00 35.03 572 GLU A N 1
ATOM 3354 C CA . GLU A 1 572 ? 179.126 102.913 176.218 1.00 37.42 572 GLU A CA 1
ATOM 3355 C C . GLU A 1 572 ? 177.767 103.493 176.447 1.00 36.66 572 GLU A C 1
ATOM 3356 O O . GLU A 1 572 ? 177.522 104.651 176.093 1.00 38.89 572 GLU A O 1
ATOM 3362 N N . ASP A 1 573 ? 176.843 102.638 176.884 1.00 35.25 573 ASP A N 1
ATOM 3363 C CA . ASP A 1 573 ? 175.462 103.046 177.070 1.00 35.78 573 ASP A CA 1
ATOM 3364 C C . ASP A 1 573 ? 175.424 104.062 178.201 1.00 35.97 573 ASP A C 1
ATOM 3365 O O . ASP A 1 573 ? 174.681 105.014 178.136 1.00 38.16 573 ASP A O 1
ATOM 3370 N N . ILE A 1 574 ? 176.232 103.831 179.228 1.00 35.32 574 ILE A N 1
ATOM 3371 C CA . ILE A 1 574 ? 176.239 104.685 180.403 1.00 36.40 574 ILE A CA 1
ATOM 3372 C C . ILE A 1 574 ? 176.808 106.066 180.068 1.00 37.68 574 ILE A C 1
ATOM 3373 O O . ILE A 1 574 ? 176.216 107.067 180.450 1.00 35.34 574 ILE A O 1
ATOM 3378 N N . ILE A 1 575 ? 177.911 106.107 179.313 1.00 39.20 575 ILE A N 1
ATOM 3379 C CA . ILE A 1 575 ? 178.483 107.374 178.825 1.00 41.35 575 ILE A CA 1
ATOM 3380 C C . ILE A 1 575 ? 177.484 108.134 177.962 1.00 43.70 575 ILE A C 1
ATOM 3381 O O . ILE A 1 575 ? 177.289 109.343 178.144 1.00 44.08 575 ILE A O 1
ATOM 3386 N N . GLN A 1 576 ? 176.827 107.430 177.041 1.00 43.64 576 GLN A N 1
ATOM 3387 C CA . GLN A 1 576 ? 175.885 108.079 176.148 1.00 42.14 576 GLN A CA 1
ATOM 3388 C C . GLN A 1 576 ? 174.629 108.613 176.855 1.00 42.67 576 GLN A C 1
ATOM 3389 O O . GLN A 1 576 ? 174.208 109.731 176.567 1.00 42.26 576 GLN A O 1
ATOM 3395 N N . MET A 1 577 ? 174.019 107.833 177.748 1.00 42.09 577 MET A N 1
ATOM 3396 C CA . MET A 1 577 ? 172.819 108.304 178.454 1.00 45.00 577 MET A CA 1
ATOM 3397 C C . MET A 1 577 ? 173.118 109.497 179.387 1.00 45.56 577 MET A C 1
ATOM 3398 O O . MET A 1 577 ? 172.271 110.362 179.561 1.00 47.15 577 MET A O 1
ATOM 3403 N N . THR A 1 578 ? 174.317 109.539 179.962 1.00 46.93 578 THR A N 1
ATOM 3404 C CA . THR A 1 578 ? 174.718 110.624 180.871 1.00 47.59 578 THR A CA 1
ATOM 3405 C C . THR A 1 578 ? 175.393 111.808 180.184 1.00 48.66 578 THR A C 1
ATOM 3406 O O . THR A 1 578 ? 175.624 112.821 180.829 1.00 50.59 578 THR A O 1
ATOM 3410 N N . ASP A 1 579 ? 175.754 111.651 178.910 1.00 46.32 579 ASP A N 1
ATOM 3411 C CA . ASP A 1 579 ? 176.584 112.604 178.192 1.00 48.86 579 ASP A CA 1
ATOM 3412 C C . ASP A 1 579 ? 177.894 112.889 178.951 1.00 48.27 579 ASP A C 1
ATOM 3413 O O . ASP A 1 579 ? 178.360 114.028 179.033 1.00 50.60 579 ASP A O 1
ATOM 3418 N N . PHE A 1 580 ? 178.499 111.827 179.471 1.00 42.95 580 PHE A N 1
ATOM 3419 C CA . PHE A 1 580 ? 179.657 111.955 180.313 1.00 43.84 580 PHE A CA 1
ATOM 3420 C C . PHE A 1 580 ? 180.875 112.292 179.485 1.00 45.58 580 PHE A C 1
ATOM 3421 O O . PHE A 1 580 ? 181.070 111.719 178.420 1.00 46.34 580 PHE A O 1
ATOM 3429 N N . VAL A 1 581 ? 181.692 113.201 180.007 1.00 47.05 581 VAL A N 1
ATOM 3430 C CA . VAL A 1 581 ? 183.046 113.439 179.512 1.00 49.00 581 VAL A CA 1
ATOM 3431 C C . VAL A 1 581 ? 183.937 113.621 180.723 1.00 49.15 581 VAL A C 1
ATOM 3432 O O . VAL A 1 581 ? 183.602 114.423 181.577 1.00 49.16 581 VAL A O 1
ATOM 3436 N N . PRO A 1 582 ? 185.048 112.850 180.837 1.00 53.04 582 PRO A N 1
ATOM 3437 C CA . PRO A 1 582 ? 185.882 112.988 182.044 1.00 53.23 582 PRO A CA 1
ATOM 3438 C C . PRO A 1 582 ? 186.551 114.353 182.074 1.00 55.22 582 PRO A C 1
ATOM 3439 O O . PRO A 1 582 ? 186.830 114.913 181.026 1.00 57.45 582 PRO A O 1
ATOM 3443 N N . SER A 1 583 ? 186.789 114.898 183.258 1.00 62.61 583 SER A N 1
ATOM 3444 C CA . SER A 1 583 ? 187.273 116.286 183.360 1.00 60.24 583 SER A CA 1
ATOM 3445 C C . SER A 1 583 ? 188.722 116.434 182.870 1.00 63.15 583 SER A C 1
ATOM 3446 O O . SER A 1 583 ? 189.520 115.468 182.886 1.00 65.54 583 SER A O 1
ATOM 3449 N N . ALA A 1 584 ? 189.040 117.651 182.427 1.00 68.61 584 ALA A N 1
ATOM 3450 C CA . ALA A 1 584 ? 190.405 118.057 182.087 1.00 70.77 584 ALA A CA 1
ATOM 3451 C C . ALA A 1 584 ? 191.387 117.579 183.154 1.00 67.30 584 ALA A C 1
ATOM 3452 O O . ALA A 1 584 ? 192.373 116.907 182.838 1.00 65.48 584 ALA A O 1
ATOM 3454 N N . GLU A 1 585 ? 191.057 117.877 184.413 1.00 69.42 585 GLU A N 1
ATOM 3455 C CA . GLU A 1 585 ? 191.852 117.484 185.588 1.00 74.47 585 GLU A CA 1
ATOM 3456 C C . GLU A 1 585 ? 192.169 115.977 185.634 1.00 79.86 585 GLU A C 1
ATOM 3457 O O . GLU A 1 585 ? 193.337 115.571 185.846 1.00 90.62 585 GLU A O 1
ATOM 3463 N N . SER A 1 586 ? 191.134 115.155 185.448 1.00 75.29 586 SER A N 1
ATOM 3464 C CA . SER A 1 586 ? 191.286 113.708 185.543 1.00 73.23 586 SER A CA 1
ATOM 3465 C C . SER A 1 586 ? 192.096 113.139 184.380 1.00 74.90 586 SER A C 1
ATOM 3466 O O . SER A 1 586 ? 192.872 112.210 184.595 1.00 72.88 586 SER A O 1
ATOM 3469 N N . ARG A 1 587 ? 191.943 113.692 183.175 1.00 72.39 587 ARG A N 1
ATOM 3470 C CA . ARG A 1 587 ? 192.761 113.262 182.034 1.00 79.17 587 ARG A CA 1
ATOM 3471 C C . ARG A 1 587 ? 194.246 113.541 182.255 1.00 90.00 587 ARG A C 1
ATOM 3472 O O . ARG A 1 587 ? 195.085 112.640 182.054 1.00 91.83 587 ARG A O 1
ATOM 3480 N N . ARG A 1 588 ? 194.558 114.769 182.694 1.00 96.89 588 ARG A N 1
ATOM 3481 C CA . ARG A 1 588 ? 195.959 115.170 182.948 1.00 95.82 588 ARG A CA 1
ATOM 3482 C C . ARG A 1 588 ? 196.614 114.292 184.040 1.00 99.84 588 ARG A C 1
ATOM 3483 O O . ARG A 1 588 ? 197.731 113.782 183.852 1.00 86.71 588 ARG A O 1
ATOM 3491 N N . LYS A 1 589 ? 195.892 114.078 185.145 1.00 100.30 589 LYS A N 1
ATOM 3492 C CA . LYS A 1 589 ? 196.392 113.247 186.258 1.00 108.34 589 LYS A CA 1
ATOM 3493 C C . LYS A 1 589 ? 196.734 111.798 185.821 1.00 120.68 589 LYS A C 1
ATOM 3494 O O . LYS A 1 589 ? 197.724 111.228 186.286 1.00 143.17 589 LYS A O 1
ATOM 3500 N N . ARG A 1 590 ? 195.959 111.235 184.889 1.00 119.80 590 ARG A N 1
ATOM 3501 C CA . ARG A 1 590 ? 196.177 109.861 184.398 1.00 112.36 590 ARG A CA 1
ATOM 3502 C C . ARG A 1 590 ? 197.382 109.745 183.445 1.00 108.41 590 ARG A C 1
ATOM 3503 O O . ARG A 1 590 ? 198.110 108.754 183.512 1.00 105.96 590 ARG A O 1
ATOM 3511 N N . LYS A 1 591 ? 197.591 110.740 182.572 1.00 110.78 591 LYS A N 1
ATOM 3512 C CA . LYS A 1 591 ? 198.815 110.791 181.734 1.00 112.23 591 LYS A CA 1
ATOM 3513 C C . LYS A 1 591 ? 200.074 110.977 182.582 1.00 113.06 591 LYS A C 1
ATOM 3514 O O . LYS A 1 591 ? 201.095 110.355 182.311 1.00 113.23 591 LYS A O 1
ATOM 3520 N N . GLU A 1 592 ? 199.979 111.834 183.599 1.00 111.19 592 GLU A N 1
ATOM 3521 C CA . GLU A 1 592 ? 201.031 112.033 184.614 1.00 118.02 592 GLU A CA 1
ATOM 3522 C C . GLU A 1 592 ? 201.498 110.749 185.343 1.00 124.67 592 GLU A C 1
ATOM 3523 O O . GLU A 1 592 ? 202.708 110.533 185.486 1.00 127.67 592 GLU A O 1
ATOM 3529 N N . VAL A 1 593 ? 200.551 109.916 185.794 1.00 133.54 593 VAL A N 1
ATOM 3530 C CA . VAL A 1 593 ? 200.867 108.585 186.370 1.00 128.06 593 VAL A CA 1
ATOM 3531 C C . VAL A 1 593 ? 201.400 107.625 185.275 1.00 134.78 593 VAL A C 1
ATOM 3532 O O . VAL A 1 593 ? 202.319 106.845 185.538 1.00 140.35 593 VAL A O 1
ATOM 3536 N N . GLU A 1 594 ? 200.840 107.698 184.061 1.00 136.69 594 GLU A N 1
ATOM 3537 C CA . GLU A 1 594 ? 201.297 106.890 182.904 1.00 140.08 594 GLU A CA 1
ATOM 3538 C C . GLU A 1 594 ? 202.730 107.228 182.421 1.00 157.36 594 GLU A C 1
ATOM 3539 O O . GLU A 1 594 ? 203.508 106.317 182.112 1.00 165.54 594 GLU A O 1
ATOM 3545 N N . ASP A 1 595 ? 203.073 108.520 182.358 1.00 164.07 595 ASP A N 1
ATOM 3546 C CA . ASP A 1 595 ? 204.400 108.975 181.871 1.00 153.28 595 ASP A CA 1
ATOM 3547 C C . ASP A 1 595 ? 205.599 108.626 182.791 1.00 152.30 595 ASP A C 1
ATOM 3548 O O . ASP A 1 595 ? 206.743 108.664 182.336 1.00 146.02 595 ASP A O 1
ATOM 3553 N N . GLU A 1 596 ? 205.335 108.297 184.062 1.00 147.37 596 GLU A N 1
ATOM 3554 C CA . GLU A 1 596 ? 206.348 107.734 184.995 1.00 135.29 596 GLU A CA 1
ATOM 3555 C C . GLU A 1 596 ? 206.382 106.185 184.978 1.00 139.96 596 GLU A C 1
ATOM 3556 O O . GLU A 1 596 ? 207.347 105.586 185.451 1.00 125.32 596 GLU A O 1
ATOM 3562 N N . GLU A 1 597 ? 205.310 105.568 184.461 1.00 151.37 597 GLU A N 1
ATOM 3563 C CA . GLU A 1 597 ? 205.292 104.140 184.022 1.00 153.02 597 GLU A CA 1
ATOM 3564 C C . GLU A 1 597 ? 206.064 103.956 182.695 1.00 160.71 597 GLU A C 1
ATOM 3565 O O . GLU A 1 597 ? 206.607 102.882 182.446 1.00 160.78 597 GLU A O 1
ATOM 3571 N N . GLN A 1 598 ? 206.079 104.989 181.842 1.00 163.55 598 GLN A N 1
ATOM 3572 C CA . GLN A 1 598 ? 206.812 104.971 180.547 1.00 150.16 598 GLN A CA 1
ATOM 3573 C C . GLN A 1 598 ? 208.322 104.677 180.720 1.00 150.88 598 GLN A C 1
ATOM 3574 O O . GLN A 1 598 ? 208.933 104.126 179.812 1.00 143.92 598 GLN A O 1
ATOM 3580 N N . LEU A 1 599 ? 208.895 105.021 181.883 1.00 152.16 599 LEU A N 1
ATOM 3581 C CA . LEU A 1 599 ? 210.289 104.674 182.232 1.00 146.19 599 LEU A CA 1
ATOM 3582 C C . LEU A 1 599 ? 210.447 103.235 182.740 1.00 147.66 599 LEU A C 1
ATOM 3583 O O . LEU A 1 599 ? 211.423 102.572 182.389 1.00 149.25 599 LEU A O 1
ATOM 3588 N N . LEU A 1 600 ? 209.505 102.757 183.556 1.00 150.53 600 LEU A N 1
ATOM 3589 C CA . LEU A 1 600 ? 209.538 101.372 184.061 1.00 150.35 600 LEU A CA 1
ATOM 3590 C C . LEU A 1 600 ? 208.790 100.353 183.153 1.00 156.87 600 LEU A C 1
ATOM 3591 O O . LEU A 1 600 ? 208.779 99.155 183.460 1.00 156.49 600 LEU A O 1
ATOM 3596 N N . SER A 1 601 ? 208.186 100.821 182.050 1.00 161.30 601 SER A N 1
ATOM 3597 C CA . SER A 1 601 ? 207.330 99.981 181.172 1.00 150.39 601 SER A CA 1
ATOM 3598 C C . SER A 1 601 ? 208.002 98.748 180.562 1.00 146.79 601 SER A C 1
ATOM 3599 O O . SER A 1 601 ? 209.151 98.784 180.145 1.00 136.57 601 SER A O 1
ATOM 3602 N N . GLU A 1 602 ? 207.229 97.673 180.487 1.00 147.30 602 GLU A N 1
ATOM 3603 C CA . GLU A 1 602 ? 207.604 96.472 179.744 1.00 145.30 602 GLU A CA 1
ATOM 3604 C C . GLU A 1 602 ? 206.903 96.490 178.402 1.00 157.28 602 GLU A C 1
ATOM 3605 O O . GLU A 1 602 ? 206.162 97.424 178.114 1.00 177.20 602 GLU A O 1
ATOM 3611 N N . ASP A 1 603 ? 207.147 95.471 177.582 1.00 153.50 603 ASP A N 1
ATOM 3612 C CA . ASP A 1 603 ? 206.479 95.348 176.282 1.00 154.49 603 ASP A CA 1
ATOM 3613 C C . ASP A 1 603 ? 204.964 95.314 176.473 1.00 167.73 603 ASP A C 1
ATOM 3614 O O . ASP A 1 603 ? 204.471 94.567 177.321 1.00 185.34 603 ASP A O 1
ATOM 3619 N N . LYS A 1 604 ? 204.250 96.146 175.709 1.00 157.37 604 LYS A N 1
ATOM 3620 C CA . LYS A 1 604 ? 202.791 96.077 175.605 1.00 143.28 604 LYS A CA 1
ATOM 3621 C C . LYS A 1 604 ? 202.451 95.059 174.516 1.00 152.78 604 LYS A C 1
ATOM 3622 O O . LYS A 1 604 ? 202.688 95.306 173.331 1.00 148.55 604 LYS A O 1
ATOM 3628 N N . ASP A 1 605 ? 201.926 93.902 174.923 1.00 165.23 605 ASP A N 1
ATOM 3629 C CA . ASP A 1 605 ? 201.537 92.853 173.978 1.00 168.63 605 ASP A CA 1
ATOM 3630 C C . ASP A 1 605 ? 200.028 92.968 173.682 1.00 181.42 605 ASP A C 1
ATOM 3631 O O . ASP A 1 605 ? 199.299 93.675 174.392 1.00 197.53 605 ASP A O 1
ATOM 3636 N N . GLU A 1 606 ? 199.567 92.298 172.622 1.00 175.61 606 GLU A N 1
ATOM 3637 C CA . GLU A 1 606 ? 198.117 92.157 172.315 1.00 160.23 606 GLU A CA 1
ATOM 3638 C C . GLU A 1 606 ? 197.259 91.670 173.517 1.00 166.33 606 GLU A C 1
ATOM 3639 O O . GLU A 1 606 ? 196.050 91.864 173.522 1.00 163.29 606 GLU A O 1
ATOM 3645 N N . ALA A 1 607 ? 197.882 91.068 174.537 1.00 166.32 607 ALA A N 1
ATOM 3646 C CA . ALA A 1 607 ? 197.227 90.836 175.845 1.00 148.39 607 ALA A CA 1
ATOM 3647 C C . ALA A 1 607 ? 196.952 92.106 176.699 1.00 143.75 607 ALA A C 1
ATOM 3648 O O . ALA A 1 607 ? 196.313 91.998 177.750 1.00 129.72 607 ALA A O 1
ATOM 3650 N N . GLU A 1 608 ? 197.439 93.284 176.273 1.00 131.26 608 GLU A N 1
ATOM 3651 C CA . GLU A 1 608 ? 197.099 94.590 176.895 1.00 104.13 608 GLU A CA 1
ATOM 3652 C C . GLU A 1 608 ? 196.436 95.568 175.926 1.00 85.35 608 GLU A C 1
ATOM 3653 O O . GLU A 1 608 ? 196.716 96.770 175.935 1.00 77.34 608 GLU A O 1
ATOM 3659 N N . ILE A 1 609 ? 195.525 95.027 175.121 1.00 72.23 609 ILE A N 1
ATOM 3660 C CA . ILE A 1 609 ? 194.564 95.826 174.377 1.00 64.14 609 ILE A CA 1
ATOM 3661 C C . ILE A 1 609 ? 193.777 96.715 175.350 1.00 53.90 609 ILE A C 1
ATOM 3662 O O . ILE A 1 609 ? 193.423 96.309 176.465 1.00 56.91 609 ILE A O 1
ATOM 3667 N N . ASN A 1 610 ? 193.522 97.938 174.922 1.00 48.93 610 ASN A N 1
ATOM 3668 C CA . ASN A 1 610 ? 192.637 98.831 175.623 1.00 45.47 610 ASN A CA 1
ATOM 3669 C C . ASN A 1 610 ? 191.219 98.697 175.047 1.00 43.99 610 ASN A C 1
ATOM 3670 O O . ASN A 1 610 ? 190.911 99.228 173.979 1.00 40.91 610 ASN A O 1
ATOM 3675 N N . TYR A 1 611 ? 190.356 97.976 175.764 1.00 39.77 611 TYR A N 1
ATOM 3676 C CA . TYR A 1 611 ? 189.024 97.698 175.244 1.00 40.34 611 TYR A CA 1
ATOM 3677 C C . TYR A 1 611 ? 188.071 98.880 175.379 1.00 39.46 611 TYR A C 1
ATOM 3678 O O . TYR A 1 611 ? 186.973 98.834 174.825 1.00 36.74 611 TYR A O 1
ATOM 3687 N N . ASN A 1 612 ? 188.482 99.938 176.085 1.00 37.58 612 ASN A N 1
ATOM 3688 C CA . ASN A 1 612 ? 187.743 101.205 176.022 1.00 37.65 612 ASN A CA 1
ATOM 3689 C C . ASN A 1 612 ? 187.949 101.997 174.729 1.00 38.88 612 ASN A C 1
ATOM 3690 O O . ASN A 1 612 ? 187.245 102.968 174.490 1.00 38.02 612 ASN A O 1
ATOM 3695 N N . LYS A 1 613 ? 188.897 101.590 173.895 1.00 41.69 613 LYS A N 1
ATOM 3696 C CA . LYS A 1 613 ? 189.037 102.164 172.555 1.00 44.15 613 LYS A CA 1
ATOM 3697 C C . LYS A 1 613 ? 188.435 101.272 171.485 1.00 42.40 613 LYS A C 1
ATOM 3698 O O . LYS A 1 613 ? 188.666 101.507 170.312 1.00 43.33 613 LYS A O 1
ATOM 3704 N N . VAL A 1 614 ? 187.664 100.266 171.881 1.00 39.45 614 VAL A N 1
ATOM 3705 C CA . VAL A 1 614 ? 186.880 99.462 170.957 1.00 40.84 614 VAL A CA 1
ATOM 3706 C C . VAL A 1 614 ? 185.412 99.725 171.254 1.00 40.42 614 VAL A C 1
ATOM 3707 O O . VAL A 1 614 ? 184.949 99.511 172.393 1.00 39.38 614 VAL A O 1
ATOM 3711 N N . CYS A 1 615 ? 184.690 100.152 170.234 1.00 38.56 615 CYS A N 1
ATOM 3712 C CA . CYS A 1 615 ? 183.292 100.497 170.357 1.00 40.73 615 CYS A CA 1
ATOM 3713 C C . CYS A 1 615 ? 182.650 100.515 168.977 1.00 41.01 615 CYS A C 1
ATOM 3714 O O . CYS A 1 615 ? 183.249 100.983 168.036 1.00 40.64 615 CYS A O 1
ATOM 3717 N N . GLU A 1 616 ? 181.435 100.004 168.858 1.00 40.93 616 GLU A N 1
ATOM 3718 C CA . GLU A 1 616 ? 180.760 99.999 167.553 1.00 43.86 616 GLU A CA 1
ATOM 3719 C C . GLU A 1 616 ? 180.194 101.380 167.247 1.00 44.59 616 GLU A C 1
ATOM 3720 O O . GLU A 1 616 ? 179.813 102.101 168.175 1.00 42.71 616 GLU A O 1
ATOM 3726 N N . ASP A 1 617 ? 180.086 101.714 165.949 1.00 47.48 617 ASP A N 1
ATOM 3727 C CA . ASP A 1 617 ? 179.575 103.023 165.508 1.00 46.82 617 ASP A CA 1
ATOM 3728 C C . ASP A 1 617 ? 178.069 103.222 165.750 1.00 46.51 617 ASP A C 1
ATOM 3729 O O . ASP A 1 617 ? 177.533 104.266 165.451 1.00 47.60 617 ASP A O 1
ATOM 3734 N N . LYS A 1 618 ? 177.393 102.200 166.265 1.00 46.66 618 LYS A N 1
ATOM 3735 C CA . LYS A 1 618 ? 176.045 102.308 166.871 1.00 47.59 618 LYS A CA 1
ATOM 3736 C C . LYS A 1 618 ? 175.958 103.421 167.918 1.00 45.98 618 LYS A C 1
ATOM 3737 O O . LYS A 1 618 ? 174.883 103.971 168.164 1.00 43.78 618 LYS A O 1
ATOM 3743 N N . TYR A 1 619 ? 177.099 103.695 168.557 1.00 44.38 619 TYR A N 1
ATOM 3744 C CA . TYR A 1 619 ? 177.238 104.773 169.539 1.00 42.74 619 TYR A CA 1
ATOM 3745 C C . TYR A 1 619 ? 177.784 106.024 168.868 1.00 43.55 619 TYR A C 1
ATOM 3746 O O . TYR A 1 619 ? 178.461 105.924 167.867 1.00 42.48 619 TYR A O 1
ATOM 3755 N N . SER A 1 620 ? 177.450 107.200 169.391 1.00 43.97 620 SER A N 1
ATOM 3756 C CA . SER A 1 620 ? 177.954 108.455 168.832 1.00 43.36 620 SER A CA 1
ATOM 3757 C C . SER A 1 620 ? 179.467 108.552 168.935 1.00 43.86 620 SER A C 1
ATOM 3758 O O . SER A 1 620 ? 180.110 107.945 169.809 1.00 41.73 620 SER A O 1
ATOM 3761 N N . GLN A 1 621 ? 180.019 109.362 168.046 1.00 46.37 621 GLN A N 1
ATOM 3762 C CA . GLN A 1 621 ? 181.440 109.666 168.007 1.00 48.85 621 GLN A CA 1
ATOM 3763 C C . GLN A 1 621 ? 181.885 110.260 169.347 1.00 47.62 621 GLN A C 1
ATOM 3764 O O . GLN A 1 621 ? 182.964 109.951 169.832 1.00 44.93 621 GLN A O 1
ATOM 3770 N N . LYS A 1 622 ? 181.025 111.072 169.951 1.00 47.48 622 LYS A N 1
ATOM 3771 C CA . LYS A 1 622 ? 181.313 111.654 171.252 1.00 47.44 622 LYS A CA 1
ATOM 3772 C C . LYS A 1 622 ? 181.414 110.580 1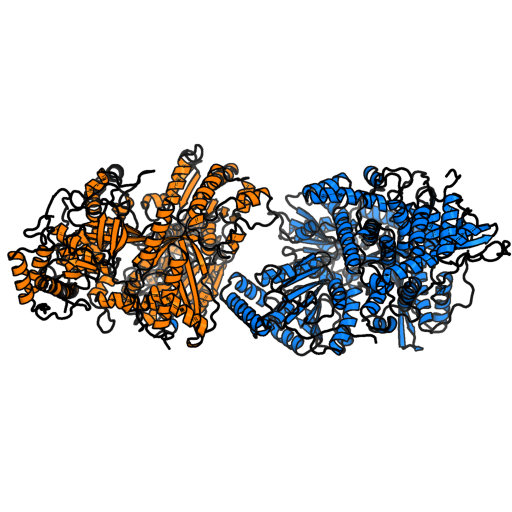72.354 1.00 43.89 622 LYS A C 1
ATOM 3773 O O . LYS A 1 622 ? 182.350 110.603 173.173 1.00 42.63 622 LYS A O 1
ATOM 3779 N N . THR A 1 623 ? 180.442 109.665 172.390 1.00 42.57 623 THR A N 1
ATOM 3780 C CA . THR A 1 623 ? 180.480 108.538 173.321 1.00 41.30 623 THR A CA 1
ATOM 3781 C C . THR A 1 623 ? 181.795 107.769 173.141 1.00 41.98 623 THR A C 1
ATOM 3782 O O . THR A 1 623 ? 182.463 107.470 174.115 1.00 39.48 623 THR A O 1
ATOM 3786 N N . ARG A 1 624 ? 182.183 107.487 171.899 1.00 42.92 624 ARG A N 1
ATOM 3787 C CA . ARG A 1 624 ? 183.413 106.725 171.658 1.00 44.60 624 ARG A CA 1
ATOM 3788 C C . ARG A 1 624 ? 184.674 107.439 172.112 1.00 43.15 624 ARG A C 1
ATOM 3789 O O . ARG A 1 624 ? 185.529 106.792 172.736 1.00 43.40 624 ARG A O 1
ATOM 3797 N N . ASN A 1 625 ? 184.771 108.751 171.842 1.00 43.74 625 ASN A N 1
ATOM 3798 C CA . ASN A 1 625 ? 185.926 109.578 172.262 1.00 44.20 625 ASN A CA 1
ATOM 3799 C C . ASN A 1 625 ? 186.058 109.604 173.779 1.00 41.67 625 ASN A C 1
ATOM 3800 O O . ASN A 1 625 ? 187.140 109.426 174.327 1.00 40.10 625 ASN A O 1
ATOM 3805 N N . ALA A 1 626 ? 184.931 109.831 174.443 1.00 41.16 626 ALA A N 1
ATOM 3806 C CA . ALA A 1 626 ? 184.865 109.857 175.903 1.00 39.88 626 ALA A CA 1
ATOM 3807 C C . ALA A 1 626 ? 185.283 108.520 176.513 1.00 38.74 626 ALA A C 1
ATOM 3808 O O . ALA A 1 626 ? 186.096 108.474 177.471 1.00 37.38 626 ALA A O 1
ATOM 3810 N N . MET A 1 627 ? 184.744 107.427 175.978 1.00 37.60 627 MET A N 1
ATOM 3811 C CA . MET A 1 627 ? 185.123 106.105 176.491 1.00 38.12 627 MET A CA 1
ATOM 3812 C C . MET A 1 627 ? 186.615 105.867 176.353 1.00 39.11 627 MET A C 1
ATOM 3813 O O . MET A 1 627 ? 187.251 105.314 177.282 1.00 40.68 627 MET A O 1
ATOM 3818 N N . ALA A 1 628 ? 187.160 106.281 175.210 1.00 41.05 628 ALA A N 1
ATOM 3819 C CA . ALA A 1 628 ? 188.591 106.147 174.926 1.00 43.00 628 ALA A CA 1
ATOM 3820 C C . ALA A 1 628 ? 189.476 106.962 175.867 1.00 43.11 628 ALA A C 1
ATOM 3821 O O . ALA A 1 628 ? 190.635 106.641 176.009 1.00 41.73 628 ALA A O 1
ATOM 3823 N N . MET A 1 629 ? 188.932 107.987 176.514 1.00 45.01 629 MET A N 1
ATOM 3824 C CA . MET A 1 629 ? 189.679 108.732 177.545 1.00 47.17 629 MET A CA 1
ATOM 3825 C C . MET A 1 629 ? 189.754 108.055 178.918 1.00 46.80 629 MET A C 1
ATOM 3826 O O . MET A 1 629 ? 190.562 108.450 179.730 1.00 49.11 629 MET A O 1
ATOM 3831 N N . LEU A 1 630 ? 188.911 107.066 179.197 1.00 45.33 630 LEU A N 1
ATOM 3832 C CA . LEU A 1 630 ? 188.852 106.448 180.530 1.00 41.44 630 LEU A CA 1
ATOM 3833 C C . LEU A 1 630 ? 189.787 105.265 180.741 1.00 40.64 630 LEU A C 1
ATOM 3834 O O . LEU A 1 630 ? 189.834 104.381 179.912 1.00 40.70 630 LEU A O 1
ATOM 3839 N N . SER A 1 631 ? 190.454 105.207 181.890 1.00 41.19 631 SER A N 1
ATOM 3840 C CA . SER A 1 631 ? 191.219 104.028 182.299 1.00 41.00 631 SER A CA 1
ATOM 3841 C C . SER A 1 631 ? 190.304 102.831 182.528 1.00 40.20 631 SER A C 1
ATOM 3842 O O . SER A 1 631 ? 189.299 102.956 183.184 1.00 41.46 631 SER A O 1
ATOM 3845 N N . GLU A 1 632 ? 190.710 101.671 182.029 1.00 39.40 632 GLU A N 1
ATOM 3846 C CA . GLU A 1 632 ? 190.085 100.408 182.377 1.00 40.05 632 GLU A CA 1
ATOM 3847 C C . GLU A 1 632 ? 190.458 99.896 183.775 1.00 40.49 632 GLU A C 1
ATOM 3848 O O . GLU A 1 632 ? 189.718 99.106 184.351 1.00 43.93 632 GLU A O 1
ATOM 3854 N N . SER A 1 633 ? 191.586 100.343 184.315 1.00 41.65 633 SER A N 1
ATOM 3855 C CA . SER A 1 633 ? 192.105 99.855 185.610 1.00 46.17 633 SER A CA 1
ATOM 3856 C C . SER A 1 633 ? 191.550 100.603 186.813 1.00 45.96 633 SER A C 1
ATOM 3857 O O . SER A 1 633 ? 191.257 100.003 187.836 1.00 50.31 633 SER A O 1
ATOM 3860 N N . ASP A 1 634 ? 191.422 101.914 186.682 1.00 49.87 634 ASP A N 1
ATOM 3861 C CA . ASP A 1 634 ? 191.005 102.762 187.789 1.00 51.30 634 ASP A CA 1
ATOM 3862 C C . ASP A 1 634 ? 189.506 103.023 187.682 1.00 48.77 634 ASP A C 1
ATOM 3863 O O . ASP A 1 634 ? 188.943 103.048 186.608 1.00 57.84 634 ASP A O 1
ATOM 3868 N N . VAL A 1 635 ? 188.869 103.220 188.811 1.00 44.19 635 VAL A N 1
ATOM 3869 C CA . VAL A 1 635 ? 187.437 103.519 188.895 1.00 43.72 635 VAL A CA 1
ATOM 3870 C C . VAL A 1 635 ? 187.297 105.046 188.770 1.00 41.34 635 VAL A C 1
ATOM 3871 O O . VAL A 1 635 ? 187.902 105.756 189.552 1.00 41.18 635 VAL A O 1
ATOM 3875 N N . SER A 1 636 ? 186.521 105.560 187.826 1.00 40.05 636 SER A N 1
ATOM 3876 C CA . SER A 1 636 ? 186.217 107.023 187.776 1.00 40.05 636 SER A CA 1
ATOM 3877 C C . SER A 1 636 ? 185.061 107.404 188.733 1.00 40.51 636 SER A C 1
ATOM 3878 O O . SER A 1 636 ? 183.890 107.105 188.461 1.00 36.85 636 SER A O 1
ATOM 3881 N N . PHE A 1 637 ? 185.380 108.044 189.855 1.00 37.87 637 PHE A N 1
ATOM 3882 C CA . PHE A 1 637 ? 184.323 108.500 190.761 1.00 40.11 637 PHE A CA 1
ATOM 3883 C C . PHE A 1 637 ? 183.444 109.570 190.119 1.00 39.64 637 PHE A C 1
ATOM 3884 O O . PHE A 1 637 ? 182.292 109.671 190.485 1.00 39.96 637 PHE A O 1
ATOM 3892 N N . GLU A 1 638 ? 183.992 110.346 189.180 1.00 40.97 638 GLU A N 1
ATOM 3893 C CA . GLU A 1 638 ? 183.213 111.300 188.382 1.00 42.55 638 GLU A CA 1
ATOM 3894 C C . GLU A 1 638 ? 182.120 110.588 187.611 1.00 40.78 638 GLU A C 1
ATOM 3895 O O . GLU A 1 638 ? 180.977 111.033 187.578 1.00 38.03 638 GLU A O 1
ATOM 3901 N N . LEU A 1 639 ? 182.475 109.474 186.982 1.00 39.88 639 LEU A N 1
ATOM 3902 C CA . LEU A 1 639 ? 181.469 108.724 186.217 1.00 39.95 639 LEU A CA 1
ATOM 3903 C C . LEU A 1 639 ? 180.394 108.173 187.149 1.00 36.88 639 LEU A C 1
ATOM 3904 O O . LEU A 1 639 ? 179.219 108.242 186.835 1.00 35.76 639 LEU A O 1
ATOM 3909 N N . LEU A 1 640 ? 180.817 107.621 188.293 1.00 36.47 640 LEU A N 1
ATOM 3910 C CA . LEU A 1 640 ? 179.899 107.081 189.285 1.00 35.25 640 LEU A CA 1
ATOM 3911 C C . LEU A 1 640 ? 178.924 108.163 189.715 1.00 35.64 640 LEU A C 1
ATOM 3912 O O . LEU A 1 640 ? 177.717 107.933 189.737 1.00 32.76 640 LEU A O 1
ATOM 3917 N N . GLU A 1 641 ? 179.444 109.360 189.995 1.00 35.79 641 GLU A N 1
ATOM 3918 C CA . GLU A 1 641 ? 178.586 110.482 190.381 1.00 37.45 641 GLU A CA 1
ATOM 3919 C C . GLU A 1 641 ? 177.579 110.809 189.288 1.00 35.85 641 GLU A C 1
ATOM 3920 O O . GLU A 1 641 ? 176.400 110.925 189.562 1.00 36.47 641 GLU A O 1
ATOM 3926 N N . ALA A 1 642 ? 178.050 110.932 188.056 1.00 35.56 642 ALA A N 1
ATOM 3927 C CA . ALA A 1 642 ? 177.157 111.165 186.916 1.00 37.01 642 ALA A CA 1
ATOM 3928 C C . ALA A 1 642 ? 176.105 110.060 186.751 1.00 35.25 642 ALA A C 1
ATOM 3929 O O . ALA A 1 642 ? 174.951 110.338 186.460 1.00 36.39 642 ALA A O 1
ATOM 3931 N N . LEU A 1 643 ? 176.485 108.809 186.961 1.00 35.36 643 LEU A N 1
ATOM 3932 C CA . LEU A 1 643 ? 175.496 107.722 186.881 1.00 34.52 643 LEU A CA 1
ATOM 3933 C C . LEU A 1 643 ? 174.451 107.839 188.009 1.00 34.24 643 LEU A C 1
ATOM 3934 O O . LEU A 1 643 ? 173.240 107.670 187.788 1.00 33.08 643 LEU A O 1
ATOM 3939 N N . LEU A 1 644 ? 174.922 108.129 189.217 1.00 35.66 644 LEU A N 1
ATOM 3940 C CA . LEU A 1 644 ? 174.025 108.245 190.374 1.00 36.22 644 LEU A CA 1
ATOM 3941 C C . LEU A 1 644 ? 173.036 109.400 190.184 1.00 37.72 644 LEU A C 1
ATOM 3942 O O . LEU A 1 644 ? 171.858 109.269 190.555 1.00 38.17 644 LEU A O 1
ATOM 3947 N N . MET A 1 645 ? 173.508 110.506 189.592 1.00 38.92 645 MET A N 1
ATOM 3948 C CA . MET A 1 645 ? 172.637 111.664 189.260 1.00 40.37 645 MET A CA 1
ATOM 3949 C C . MET A 1 645 ? 171.612 111.325 188.182 1.00 39.21 645 MET A C 1
ATOM 3950 O O . MET A 1 645 ? 170.475 111.749 188.232 1.00 36.81 645 MET A O 1
ATOM 3955 N N . HIS A 1 646 ? 172.038 110.564 187.184 1.00 40.44 646 HIS A N 1
ATOM 3956 C CA . HIS A 1 646 ? 171.136 110.130 186.142 1.00 40.38 646 HIS A CA 1
ATOM 3957 C C . HIS A 1 646 ? 170.037 109.237 186.740 1.00 38.70 646 HIS A C 1
ATOM 3958 O O . HIS A 1 646 ? 168.875 109.411 186.431 1.00 40.41 646 HIS A O 1
ATOM 3965 N N . ILE A 1 647 ? 170.410 108.305 187.611 1.00 37.70 647 ILE A N 1
ATOM 3966 C CA . ILE A 1 647 ? 169.435 107.455 188.292 1.00 38.75 647 ILE A CA 1
ATOM 3967 C C . ILE A 1 647 ? 168.430 108.330 189.079 1.00 40.75 647 ILE A C 1
ATOM 3968 O O . ILE A 1 647 ? 167.220 108.153 188.937 1.00 38.50 647 ILE A O 1
ATOM 3973 N N . LYS A 1 648 ? 168.951 109.271 189.877 1.00 40.39 648 LYS A N 1
ATOM 3974 C CA . LYS A 1 648 ? 168.126 110.227 190.613 1.00 40.78 648 LYS A CA 1
ATOM 3975 C C . LYS A 1 648 ? 167.114 110.910 189.683 1.00 42.88 648 LYS A C 1
ATOM 3976 O O . LYS A 1 648 ? 165.936 110.943 190.002 1.00 43.84 648 LYS A O 1
ATOM 3982 N N . SER A 1 649 ? 167.567 111.418 188.532 1.00 43.92 649 SER A N 1
ATOM 3983 C CA . SER A 1 649 ? 166.693 112.152 187.586 1.00 46.62 649 SER A CA 1
ATOM 3984 C C . SER A 1 649 ? 165.487 111.336 187.073 1.00 48.03 649 SER A C 1
ATOM 3985 O O . SER A 1 649 ? 164.479 111.908 186.716 1.00 48.26 649 SER A O 1
ATOM 3988 N N . LYS A 1 650 ? 165.589 110.009 187.039 1.00 52.00 650 LYS A N 1
ATOM 3989 C CA . LYS A 1 650 ? 164.487 109.156 186.566 1.00 51.55 650 LYS A CA 1
ATOM 3990 C C . LYS A 1 650 ? 163.278 109.109 187.526 1.00 52.17 650 LYS A C 1
ATOM 3991 O O . LYS A 1 650 ? 162.180 108.685 187.137 1.00 50.68 650 LYS A O 1
ATOM 3997 N N . ASN A 1 651 ? 163.504 109.506 188.781 1.00 53.18 651 ASN A N 1
ATOM 3998 C CA . ASN A 1 651 ? 162.496 109.497 189.842 1.00 54.38 651 ASN A CA 1
ATOM 3999 C C . ASN A 1 651 ? 161.864 108.129 190.098 1.00 49.15 651 ASN A C 1
ATOM 4000 O O . ASN A 1 651 ? 160.665 108.004 190.311 1.00 52.70 651 ASN A O 1
ATOM 4005 N N . ILE A 1 652 ? 162.692 107.096 190.080 1.00 48.82 652 ILE A N 1
ATOM 4006 C CA . ILE A 1 652 ? 162.259 105.712 190.331 1.00 47.45 652 ILE A CA 1
ATOM 4007 C C . ILE A 1 652 ? 162.783 105.350 191.723 1.00 45.61 652 ILE A C 1
ATOM 4008 O O . ILE A 1 652 ? 163.980 105.362 191.933 1.00 38.53 652 ILE A O 1
ATOM 4013 N N . PRO A 1 653 ? 161.882 105.052 192.681 1.00 49.63 653 PRO A N 1
ATOM 4014 C CA . PRO A 1 653 ? 162.399 104.695 194.004 1.00 44.57 653 PRO A CA 1
ATOM 4015 C C . PRO A 1 653 ? 163.071 103.348 194.001 1.00 40.13 653 PRO A C 1
ATOM 4016 O O . PRO A 1 653 ? 162.759 102.496 193.180 1.00 37.60 653 PRO A O 1
ATOM 4020 N N . GLY A 1 654 ? 164.015 103.176 194.919 1.00 37.36 654 GLY A N 1
ATOM 4021 C CA . GLY A 1 654 ? 164.741 101.913 195.035 1.00 36.79 654 GLY A CA 1
ATOM 4022 C C . GLY A 1 654 ? 166.197 102.071 195.413 1.00 34.82 654 GLY A C 1
ATOM 4023 O O . GLY A 1 654 ? 166.827 103.102 195.142 1.00 36.40 654 GLY A O 1
ATOM 4024 N N . ALA A 1 655 ? 166.715 101.035 196.049 1.00 32.76 655 ALA A N 1
ATOM 4025 C CA . ALA A 1 655 ? 168.073 101.031 196.560 1.00 31.60 655 ALA A CA 1
ATOM 4026 C C . ALA A 1 655 ? 169.060 100.749 195.431 1.00 30.95 655 ALA A C 1
ATOM 4027 O O . ALA A 1 655 ? 168.698 100.134 194.423 1.00 29.82 655 ALA A O 1
ATOM 4029 N N . ILE A 1 656 ? 170.293 101.225 195.626 1.00 29.61 656 ILE A N 1
ATOM 4030 C CA . ILE A 1 656 ? 171.379 101.122 194.677 1.00 29.48 656 ILE A CA 1
ATOM 4031 C C . ILE A 1 656 ? 172.498 100.305 195.316 1.00 30.20 656 ILE A C 1
ATOM 4032 O O . ILE A 1 656 ? 172.935 100.655 196.399 1.00 29.94 656 ILE A O 1
ATOM 4037 N N . LEU A 1 657 ? 172.941 99.231 194.630 1.00 28.28 657 LEU A N 1
ATOM 4038 C CA . LEU A 1 657 ? 173.972 98.322 195.089 1.00 26.64 657 LEU A CA 1
ATOM 4039 C C . LEU A 1 657 ? 175.155 98.417 194.161 1.00 25.99 657 LEU A C 1
ATOM 4040 O O . LEU A 1 657 ? 175.051 98.098 192.958 1.00 25.15 657 LEU A O 1
ATOM 4045 N N . VAL A 1 658 ? 176.289 98.850 194.709 1.00 25.51 658 VAL A N 1
ATOM 4046 C CA . VAL A 1 658 ? 177.542 99.090 193.943 1.00 26.56 658 VAL A CA 1
ATOM 4047 C C . VAL A 1 658 ? 178.576 98.029 194.344 1.00 26.79 658 VAL A C 1
ATOM 4048 O O . VAL A 1 658 ? 178.940 97.943 195.517 1.00 26.04 658 VAL A O 1
ATOM 4052 N N . PHE A 1 659 ? 179.024 97.223 193.381 1.00 25.75 659 PHE A N 1
ATOM 4053 C CA . PHE A 1 659 ? 180.040 96.181 193.615 1.00 25.75 659 PHE A CA 1
ATOM 4054 C C . PHE A 1 659 ? 181.465 96.698 193.374 1.00 25.88 659 PHE A C 1
ATOM 4055 O O . PHE A 1 659 ? 181.817 97.133 192.270 1.00 26.18 659 PHE A O 1
ATOM 4063 N N . LEU A 1 660 ? 182.250 96.689 194.439 1.00 25.59 660 LEU A N 1
ATOM 4064 C CA . LEU A 1 660 ? 183.639 97.163 194.448 1.00 26.82 660 LEU A CA 1
ATOM 4065 C C . LEU A 1 660 ? 184.540 96.035 194.969 1.00 26.32 660 LEU A C 1
ATOM 4066 O O . LEU A 1 660 ? 184.079 95.171 195.702 1.00 23.93 660 LEU A O 1
ATOM 4071 N N . PRO A 1 661 ? 185.820 96.038 194.595 1.00 27.16 661 PRO A N 1
ATOM 4072 C CA . PRO A 1 661 ? 186.665 94.879 194.945 1.00 27.88 661 PRO A CA 1
ATOM 4073 C C . PRO A 1 661 ? 187.099 94.778 196.418 1.00 28.35 661 PRO A C 1
ATOM 4074 O O . PRO A 1 661 ? 187.389 93.688 196.875 1.00 27.77 661 PRO A O 1
ATOM 4078 N N . GLY A 1 662 ? 187.134 95.884 197.146 1.00 28.45 662 GLY A N 1
ATOM 4079 C CA . GLY A 1 662 ? 187.649 95.856 198.510 1.00 29.05 662 GLY A CA 1
ATOM 4080 C C . GLY A 1 662 ? 187.399 97.116 199.323 1.00 28.82 662 GLY A C 1
ATOM 4081 O O . GLY A 1 662 ? 186.801 98.100 198.848 1.00 26.47 662 GLY A O 1
ATOM 4082 N N . TRP A 1 663 ? 187.884 97.044 200.553 1.00 28.47 663 TRP A N 1
ATOM 4083 C CA . TRP A 1 663 ? 187.673 98.046 201.600 1.00 31.29 663 TRP A CA 1
ATOM 4084 C C . TRP A 1 663 ? 188.080 99.433 201.120 1.00 30.16 663 TRP A C 1
ATOM 4085 O O . TRP A 1 663 ? 187.334 100.395 201.240 1.00 28.81 663 TRP A O 1
ATOM 4096 N N . ASN A 1 664 ? 189.269 99.512 200.559 1.00 31.69 664 ASN A N 1
ATOM 4097 C CA . ASN A 1 664 ? 189.858 100.795 200.219 1.00 36.25 664 ASN A CA 1
ATOM 4098 C C . ASN A 1 664 ? 188.966 101.597 199.253 1.00 34.35 664 ASN A C 1
ATOM 4099 O O . ASN A 1 664 ? 188.701 102.791 199.474 1.00 33.88 664 ASN A O 1
ATOM 4104 N N . LEU A 1 665 ? 188.480 100.939 198.202 1.00 31.27 665 LEU A N 1
ATOM 4105 C CA . LEU A 1 665 ? 187.589 101.607 197.273 1.00 32.77 665 LEU A CA 1
ATOM 4106 C C . LEU A 1 665 ? 186.230 101.916 197.874 1.00 30.38 665 LEU A C 1
ATOM 4107 O O . LEU A 1 665 ? 185.646 102.959 197.584 1.00 29.58 665 LEU A O 1
ATOM 4112 N N . ILE A 1 666 ? 185.727 101.008 198.707 1.00 30.06 666 ILE A N 1
ATOM 4113 C CA . ILE A 1 666 ? 184.450 101.205 199.360 1.00 29.32 666 ILE A CA 1
ATOM 4114 C C . ILE A 1 666 ? 184.494 102.493 200.188 1.00 31.05 666 ILE A C 1
ATOM 4115 O O . ILE A 1 666 ? 183.643 103.368 200.045 1.00 29.97 666 ILE A O 1
ATOM 4120 N N . PHE A 1 667 ? 185.495 102.607 201.054 1.00 30.28 667 PHE A N 1
ATOM 4121 C CA . PHE A 1 667 ? 185.584 103.759 201.935 1.00 31.57 667 PHE A CA 1
ATOM 4122 C C . PHE A 1 667 ? 186.015 105.026 201.219 1.00 30.30 667 PHE A C 1
ATOM 4123 O O . PHE A 1 667 ? 185.511 106.077 201.567 1.00 29.79 667 PHE A O 1
ATOM 4131 N N . ALA A 1 668 ? 186.818 104.933 200.155 1.00 29.65 668 ALA A N 1
ATOM 4132 C CA . ALA A 1 668 ? 187.151 106.132 199.361 1.00 29.97 668 ALA A CA 1
ATOM 4133 C C . ALA A 1 668 ? 185.953 106.677 198.626 1.00 31.06 668 ALA A C 1
ATOM 4134 O O . ALA A 1 668 ? 185.709 107.885 198.642 1.00 30.68 668 ALA A O 1
ATOM 4136 N N . LEU A 1 669 ? 185.175 105.788 198.016 1.00 32.95 669 LEU A N 1
ATOM 4137 C CA . LEU A 1 669 ? 183.929 106.212 197.339 1.00 34.14 669 LEU A CA 1
ATOM 4138 C C . LEU A 1 669 ? 182.881 106.751 198.317 1.00 35.77 669 LEU A C 1
ATOM 4139 O O . LEU A 1 669 ? 182.194 107.733 198.001 1.00 37.50 669 LEU A O 1
ATOM 4144 N N . MET A 1 670 ? 182.775 106.134 199.500 1.00 35.00 670 MET A N 1
ATOM 4145 C CA . MET A 1 670 ? 181.874 106.624 200.557 1.00 37.58 670 MET A CA 1
ATOM 4146 C C . MET A 1 670 ? 182.207 108.074 200.921 1.00 38.74 670 MET A C 1
ATOM 4147 O O . MET A 1 670 ? 181.339 108.946 200.867 1.00 36.42 670 MET A O 1
ATOM 4152 N N . LYS A 1 671 ? 183.488 108.313 201.226 1.00 42.10 671 LYS A N 1
ATOM 4153 C CA . LYS A 1 671 ? 184.001 109.667 201.539 1.00 44.31 671 LYS A CA 1
ATOM 4154 C C . LYS A 1 671 ? 183.710 110.645 200.396 1.00 41.14 671 LYS A C 1
ATOM 4155 O O . LYS A 1 671 ? 183.126 111.690 200.623 1.00 39.11 671 LYS A O 1
ATOM 4161 N N . PHE A 1 672 ? 184.082 110.266 199.174 1.00 40.20 672 PHE A N 1
ATOM 4162 C CA . PHE A 1 672 ? 183.788 111.074 197.979 1.00 37.70 672 PHE A CA 1
ATOM 4163 C C . PHE A 1 672 ? 182.309 111.464 197.890 1.00 37.39 672 PHE A C 1
ATOM 4164 O O . PHE A 1 672 ? 181.981 112.650 197.761 1.00 37.96 672 PHE A O 1
ATOM 4172 N N . LEU A 1 673 ? 181.416 110.488 198.017 1.00 35.51 673 LEU A N 1
ATOM 4173 C CA . LEU A 1 673 ? 179.977 110.766 197.928 1.00 38.12 673 LEU A CA 1
ATOM 4174 C C . LEU A 1 673 ? 179.458 111.620 199.106 1.00 39.44 673 LEU A C 1
ATOM 4175 O O . LEU A 1 673 ? 178.648 112.521 198.905 1.00 40.64 673 LEU A O 1
ATOM 4180 N N . GLN A 1 674 ? 179.954 111.360 200.313 1.00 39.25 674 GLN A N 1
ATOM 4181 C CA . GLN A 1 674 ? 179.506 112.101 201.499 1.00 42.64 674 GLN A CA 1
ATOM 4182 C C . GLN A 1 674 ? 179.920 113.545 201.468 1.00 45.19 674 GLN A C 1
ATOM 4183 O O . GLN A 1 674 ? 179.245 114.380 202.031 1.00 49.57 674 GLN A O 1
ATOM 4189 N N . ASN A 1 675 ? 181.010 113.838 200.774 1.00 48.61 675 ASN A N 1
ATOM 4190 C CA . ASN A 1 675 ? 181.419 115.204 200.537 1.00 47.08 675 ASN A CA 1
ATOM 4191 C C . ASN A 1 675 ? 180.616 115.975 199.491 1.00 48.08 675 ASN A C 1
ATOM 4192 O O . ASN A 1 675 ? 180.785 117.189 199.397 1.00 48.78 675 ASN A O 1
ATOM 4197 N N . THR A 1 676 ? 179.768 115.320 198.694 1.00 44.21 676 THR A N 1
ATOM 4198 C CA . THR A 1 676 ? 178.909 116.047 197.768 1.00 44.65 676 THR A CA 1
ATOM 4199 C C . THR A 1 676 ? 177.662 116.615 198.447 1.00 44.67 676 THR A C 1
ATOM 4200 O O . THR A 1 676 ? 177.173 116.083 199.446 1.00 45.42 676 THR A O 1
ATOM 4204 N N . ASN A 1 677 ? 177.126 117.681 197.865 1.00 46.27 677 ASN A N 1
ATOM 4205 C CA . ASN A 1 677 ? 175.891 118.285 198.356 1.00 47.49 677 ASN A CA 1
ATOM 4206 C C . ASN A 1 677 ? 174.718 117.337 198.245 1.00 46.58 677 ASN A C 1
ATOM 4207 O O . ASN A 1 677 ? 173.917 117.255 199.156 1.00 49.38 677 ASN A O 1
ATOM 4212 N N . ILE A 1 678 ? 174.612 116.612 197.139 1.00 44.57 678 ILE A N 1
ATOM 4213 C CA . ILE A 1 678 ? 173.451 115.737 196.913 1.00 43.44 678 ILE A CA 1
ATOM 4214 C C . ILE A 1 678 ? 173.562 114.464 197.762 1.00 40.96 678 ILE A C 1
ATOM 4215 O O . ILE A 1 678 ? 172.669 114.137 198.528 1.00 39.80 678 ILE A O 1
ATOM 4220 N N . PHE A 1 679 ? 174.662 113.744 197.607 1.00 40.23 679 PHE A N 1
ATOM 4221 C CA . PHE A 1 679 ? 174.765 112.395 198.167 1.00 40.60 679 PHE A CA 1
ATOM 4222 C C . PHE A 1 679 ? 175.240 112.424 199.596 1.00 40.69 679 PHE A C 1
ATOM 4223 O O . PHE A 1 679 ? 175.084 111.437 200.293 1.00 40.76 679 PHE A O 1
ATOM 4231 N N . GLY A 1 680 ? 175.767 113.569 200.040 1.00 41.20 680 GLY A N 1
ATOM 4232 C CA . GLY A 1 680 ? 176.096 113.780 201.447 1.00 43.54 680 GLY A CA 1
ATOM 4233 C C . GLY A 1 680 ? 174.952 114.257 202.325 1.00 44.22 680 GLY A C 1
ATOM 4234 O O . GLY A 1 680 ? 175.120 114.411 203.528 1.00 46.38 680 GLY A O 1
ATOM 4235 N N . ASP A 1 681 ? 173.782 114.468 201.732 1.00 45.75 681 ASP A N 1
ATOM 4236 C CA . ASP A 1 681 ? 172.599 114.899 202.463 1.00 46.99 681 ASP A CA 1
ATOM 4237 C C . ASP A 1 681 ? 171.854 113.664 202.982 1.00 45.40 681 ASP A C 1
ATOM 4238 O O . ASP A 1 681 ? 171.164 112.986 202.216 1.00 46.17 681 ASP A O 1
ATOM 4243 N N . THR A 1 682 ? 171.925 113.424 204.295 1.00 47.31 682 THR A N 1
ATOM 4244 C CA . THR A 1 682 ? 171.298 112.237 204.908 1.00 46.49 682 THR A CA 1
ATOM 4245 C C . THR A 1 682 ? 169.761 112.208 204.889 1.00 46.40 682 THR A C 1
ATOM 4246 O O . THR A 1 682 ? 169.161 111.180 205.204 1.00 45.50 682 THR A O 1
ATOM 4250 N N . SER A 1 683 ? 169.124 113.324 204.548 1.00 48.42 683 SER A N 1
ATOM 4251 C CA . SER A 1 683 ? 167.677 113.338 204.321 1.00 52.30 683 SER A CA 1
ATOM 4252 C C . SER A 1 683 ? 167.312 112.790 202.939 1.00 51.88 683 SER A C 1
ATOM 4253 O O . SER A 1 683 ? 166.164 112.461 202.695 1.00 54.21 683 SER A O 1
ATOM 4256 N N . GLN A 1 684 ? 168.303 112.697 202.049 1.00 52.42 684 GLN A N 1
ATOM 4257 C CA . GLN A 1 684 ? 168.125 112.170 200.701 1.00 49.13 684 GLN A CA 1
ATOM 4258 C C . GLN A 1 684 ? 168.802 110.810 200.473 1.00 46.18 684 GLN A C 1
ATOM 4259 O O . GLN A 1 684 ? 168.257 109.994 199.741 1.00 42.79 684 GLN A O 1
ATOM 4265 N N . TYR A 1 685 ? 169.981 110.574 201.071 1.00 42.05 685 TYR A N 1
ATOM 4266 C CA . TYR A 1 685 ? 170.749 109.348 200.851 1.00 40.15 685 TYR A CA 1
ATOM 4267 C C . TYR A 1 685 ? 171.415 108.855 202.111 1.00 42.72 685 TYR A C 1
ATOM 4268 O O . TYR A 1 685 ? 171.873 109.651 202.928 1.00 45.47 685 TYR A O 1
ATOM 4277 N N . GLN A 1 686 ? 171.470 107.533 202.246 1.00 41.54 686 GLN A N 1
ATOM 4278 C CA . GLN A 1 686 ? 172.249 106.871 203.253 1.00 41.44 686 GLN A CA 1
ATOM 4279 C C . GLN A 1 686 ? 173.163 105.895 202.529 1.00 40.08 686 GLN A C 1
ATOM 4280 O O . GLN A 1 686 ? 172.690 105.000 201.781 1.00 38.95 686 GLN A O 1
ATOM 4286 N N . ILE A 1 687 ? 174.461 106.051 202.762 1.00 35.62 687 ILE A N 1
ATOM 4287 C CA . ILE A 1 687 ? 175.465 105.255 202.110 1.00 36.45 687 ILE A CA 1
ATOM 4288 C C . ILE A 1 687 ? 175.950 104.213 203.097 1.00 35.47 687 ILE A C 1
ATOM 4289 O O . ILE A 1 687 ? 176.425 104.568 204.153 1.00 36.17 687 ILE A O 1
ATOM 4294 N N . LEU A 1 688 ? 175.808 102.932 202.770 1.00 33.41 688 LEU A N 1
ATOM 4295 C CA . LEU A 1 688 ? 176.114 101.843 203.692 1.00 34.14 688 LEU A CA 1
ATOM 4296 C C . LEU A 1 688 ? 177.215 100.964 203.105 1.00 34.86 688 LEU A C 1
ATOM 4297 O O . LEU A 1 688 ? 177.083 100.475 201.983 1.00 32.94 688 LEU A O 1
ATOM 4302 N N . PRO A 1 689 ? 178.297 100.753 203.853 1.00 33.69 689 PRO A N 1
ATOM 4303 C CA . PRO A 1 689 ? 179.285 99.782 203.398 1.00 34.11 689 PRO A CA 1
ATOM 4304 C C . PRO A 1 689 ? 178.851 98.351 203.652 1.00 31.50 689 PRO A C 1
ATOM 4305 O O . PRO A 1 689 ? 178.071 98.087 204.539 1.00 29.98 689 PRO A O 1
ATOM 4309 N N . CYS A 1 690 ? 179.401 97.425 202.885 1.00 30.11 690 CYS A N 1
ATOM 4310 C CA . CYS A 1 690 ? 179.096 96.010 203.055 1.00 30.31 690 CYS A CA 1
ATOM 4311 C C . CYS A 1 690 ? 180.352 95.207 202.728 1.00 28.66 690 CYS A C 1
ATOM 4312 O O . CYS A 1 690 ? 180.798 95.149 201.567 1.00 25.21 690 CYS A O 1
ATOM 4315 N N . HIS A 1 691 ? 180.925 94.631 203.776 1.00 26.66 691 HIS A N 1
ATOM 4316 C CA . HIS A 1 691 ? 182.228 93.975 203.726 1.00 27.67 691 HIS A CA 1
ATOM 4317 C C . HIS A 1 691 ? 182.223 93.000 204.882 1.00 28.03 691 HIS A C 1
ATOM 4318 O O . HIS A 1 691 ? 181.551 93.264 205.877 1.00 29.66 691 HIS A O 1
ATOM 4325 N N . SER A 1 692 ? 182.991 91.919 204.797 1.00 28.89 692 SER A N 1
ATOM 4326 C CA . SER A 1 692 ? 183.023 90.893 205.867 1.00 30.85 692 SER A CA 1
ATOM 4327 C C . SER A 1 692 ? 183.513 91.396 207.222 1.00 31.24 692 SER A C 1
ATOM 4328 O O . SER A 1 692 ? 183.186 90.819 208.240 1.00 34.13 692 SER A O 1
ATOM 4331 N N . GLN A 1 693 ? 184.224 92.504 207.229 1.00 31.71 693 GLN A N 1
ATOM 4332 C CA . GLN A 1 693 ? 184.946 92.957 208.366 1.00 37.93 693 GLN A CA 1
ATOM 4333 C C . GLN A 1 693 ? 184.413 94.259 208.929 1.00 40.55 693 GLN A C 1
ATOM 4334 O O . GLN A 1 693 ? 185.114 94.950 209.643 1.00 46.35 693 GLN A O 1
ATOM 4340 N N . ILE A 1 694 ? 183.160 94.587 208.613 1.00 37.48 694 ILE A N 1
ATOM 4341 C CA . ILE A 1 694 ? 182.444 95.593 209.352 1.00 38.31 694 ILE A CA 1
ATOM 4342 C C . ILE A 1 694 ? 181.604 94.874 210.421 1.00 38.46 694 ILE A C 1
ATOM 4343 O O . ILE A 1 694 ? 181.308 93.682 210.277 1.00 36.80 694 ILE A O 1
ATOM 4348 N N . PRO A 1 695 ? 181.208 95.594 211.489 1.00 36.50 695 PRO A N 1
ATOM 4349 C CA . PRO A 1 695 ? 180.413 94.941 212.562 1.00 41.52 695 PRO A CA 1
ATOM 4350 C C . PRO A 1 695 ? 179.148 94.243 212.047 1.00 46.96 695 PRO A C 1
ATOM 4351 O O . PRO A 1 695 ? 178.531 94.726 211.100 1.00 50.98 695 PRO A O 1
ATOM 4355 N N . ARG A 1 696 ? 178.824 93.088 212.617 1.00 48.53 696 ARG A N 1
ATOM 4356 C CA . ARG A 1 696 ? 177.653 92.277 212.220 1.00 55.39 696 ARG A CA 1
ATOM 4357 C C . ARG A 1 696 ? 176.354 93.074 212.087 1.00 58.06 696 ARG A C 1
ATOM 4358 O O . ARG A 1 696 ? 175.601 92.888 211.129 1.00 58.17 696 ARG A O 1
ATOM 4366 N N . ASP A 1 697 ? 176.130 93.990 213.021 1.00 55.48 697 ASP A N 1
ATOM 4367 C CA . ASP A 1 697 ? 174.946 94.839 213.004 1.00 56.87 697 ASP A CA 1
ATOM 4368 C C . ASP A 1 697 ? 174.924 95.804 211.802 1.00 60.88 697 ASP A C 1
ATOM 4369 O O . ASP A 1 697 ? 173.853 96.058 211.243 1.00 63.56 697 ASP A O 1
ATOM 4374 N N . GLU A 1 698 ? 176.092 96.296 211.372 1.00 58.88 698 GLU A N 1
ATOM 4375 C CA . GLU A 1 698 ? 176.177 97.185 210.209 1.00 56.41 698 GLU A CA 1
ATOM 4376 C C . GLU A 1 698 ? 175.931 96.438 208.890 1.00 53.97 698 GLU A C 1
ATOM 4377 O O . GLU A 1 698 ? 175.439 97.031 207.931 1.00 52.35 698 GLU A O 1
ATOM 4383 N N . GLN A 1 699 ? 176.274 95.149 208.854 1.00 47.79 699 GLN A N 1
ATOM 4384 C CA . GLN A 1 699 ? 175.979 94.298 207.706 1.00 48.63 699 GLN A CA 1
ATOM 4385 C C . GLN A 1 699 ? 174.488 94.107 207.568 1.00 50.81 699 GLN A C 1
ATOM 4386 O O . GLN A 1 699 ? 173.968 94.090 206.459 1.00 45.14 699 GLN A O 1
ATOM 4392 N N . ARG A 1 700 ? 173.816 93.948 208.703 1.00 50.12 700 ARG A N 1
ATOM 4393 C CA . ARG A 1 700 ? 172.392 93.685 208.719 1.00 52.21 700 ARG A CA 1
ATOM 4394 C C . ARG A 1 700 ? 171.617 94.922 208.257 1.00 47.66 700 ARG A C 1
ATOM 4395 O O . ARG A 1 700 ? 170.588 94.792 207.617 1.00 45.40 700 ARG A O 1
ATOM 4403 N N . LYS A 1 701 ? 172.138 96.114 208.541 1.00 45.16 701 LYS A N 1
ATOM 4404 C CA . LYS A 1 701 ? 171.562 97.372 208.012 1.00 46.24 701 LYS A CA 1
ATOM 4405 C C . LYS A 1 701 ? 171.359 97.433 206.494 1.00 40.23 701 LYS A C 1
ATOM 4406 O O . LYS A 1 701 ? 170.478 98.162 206.037 1.00 37.20 701 LYS A O 1
ATOM 4412 N N . VAL A 1 702 ? 172.159 96.695 205.715 1.00 37.02 702 VAL A N 1
ATOM 4413 C CA . VAL A 1 702 ? 171.989 96.711 204.245 1.00 38.31 702 VAL A CA 1
ATOM 4414 C C . VAL A 1 702 ? 170.634 96.115 203.848 1.00 36.47 702 VAL A C 1
ATOM 4415 O O . VAL A 1 702 ? 170.057 96.531 202.866 1.00 34.76 702 VAL A O 1
ATOM 4419 N N . PHE A 1 703 ? 170.138 95.154 204.625 1.00 36.97 703 PHE A N 1
ATOM 4420 C CA . PHE A 1 703 ? 168.830 94.515 204.377 1.00 41.34 703 PHE A CA 1
ATOM 4421 C C . PHE A 1 703 ? 167.626 95.348 204.789 1.00 44.18 703 PHE A C 1
ATOM 4422 O O . PHE A 1 703 ? 166.537 95.095 204.308 1.00 42.90 703 PHE A O 1
ATOM 4430 N N . GLU A 1 704 ? 167.829 96.290 205.713 1.00 46.26 704 GLU A N 1
ATOM 4431 C CA . GLU A 1 704 ? 166.753 97.021 206.381 1.00 45.60 704 GLU A CA 1
ATOM 4432 C C . GLU A 1 704 ? 166.319 98.271 205.633 1.00 49.38 704 GLU A C 1
ATOM 4433 O O . GLU A 1 704 ? 167.094 98.844 204.876 1.00 47.96 704 GLU A O 1
ATOM 4439 N N . PRO A 1 705 ? 165.073 98.726 205.856 1.00 51.89 705 PRO A N 1
ATOM 4440 C CA . PRO A 1 705 ? 164.677 99.983 205.215 1.00 48.76 705 PRO A CA 1
ATOM 4441 C C . PRO A 1 705 ? 165.403 101.222 205.748 1.00 48.11 705 PRO A C 1
ATOM 4442 O O . PRO A 1 705 ? 166.025 101.192 206.811 1.00 52.93 705 PRO A O 1
ATOM 4446 N N . VAL A 1 706 ? 165.260 102.313 205.012 1.00 46.00 706 VAL A N 1
ATOM 4447 C CA . VAL A 1 706 ? 165.749 103.634 205.409 1.00 43.94 706 VAL A CA 1
ATOM 4448 C C . VAL A 1 706 ? 164.533 104.556 205.525 1.00 45.77 706 VAL A C 1
ATOM 4449 O O . VAL A 1 706 ? 163.441 104.172 205.092 1.00 45.09 706 VAL A O 1
ATOM 4453 N N . PRO A 1 707 ? 164.689 105.762 206.126 1.00 50.02 707 PRO A N 1
ATOM 4454 C CA . PRO A 1 707 ? 163.501 106.625 206.308 1.00 51.33 707 PRO A CA 1
ATOM 4455 C C . PRO A 1 707 ? 162.857 107.059 204.988 1.00 53.57 707 PRO A C 1
ATOM 4456 O O . PRO A 1 707 ? 163.418 106.825 203.897 1.00 53.32 707 PRO A O 1
ATOM 4460 N N . GLU A 1 708 ? 161.668 107.647 205.107 1.00 54.30 708 GLU A N 1
ATOM 4461 C CA . GLU A 1 708 ? 160.837 108.037 203.976 1.00 55.53 708 GLU A CA 1
ATOM 4462 C C . GLU A 1 708 ? 161.564 109.029 203.095 1.00 52.28 708 GLU A C 1
ATOM 4463 O O . GLU A 1 708 ? 162.174 109.965 203.603 1.00 50.07 708 GLU A O 1
ATOM 4469 N N . GLY A 1 709 ? 161.514 108.799 201.782 1.00 51.12 709 GLY A N 1
ATOM 4470 C CA . GLY A 1 709 ? 162.248 109.628 200.832 1.00 53.88 709 GLY A CA 1
ATOM 4471 C C . GLY A 1 709 ? 163.777 109.526 200.845 1.00 50.12 709 GLY A C 1
ATOM 4472 O O . GLY A 1 709 ? 164.437 110.304 200.172 1.00 52.63 709 GLY A O 1
ATOM 4473 N N . VAL A 1 710 ? 164.357 108.604 201.612 1.00 47.26 710 VAL A N 1
ATOM 4474 C CA . VAL A 1 710 ? 165.810 108.426 201.629 1.00 44.87 710 VAL A CA 1
ATOM 4475 C C . VAL A 1 710 ? 166.113 107.257 200.699 1.00 42.68 710 VAL A C 1
ATOM 4476 O O . VAL A 1 710 ? 165.419 106.245 200.724 1.00 41.46 710 VAL A O 1
ATOM 4480 N N . THR A 1 711 ? 167.157 107.395 199.892 1.00 40.08 711 THR A N 1
ATOM 4481 C CA . THR A 1 711 ? 167.614 106.312 199.022 1.00 38.11 711 THR A CA 1
ATOM 4482 C C . THR A 1 711 ? 168.842 105.662 199.630 1.00 36.07 711 THR A C 1
ATOM 4483 O O . THR A 1 711 ? 169.810 106.343 199.979 1.00 35.12 711 THR A O 1
ATOM 4487 N N . LYS A 1 712 ? 168.809 104.336 199.717 1.00 35.12 712 LYS A N 1
ATOM 4488 C CA . LYS A 1 712 ? 169.926 103.532 200.229 1.00 34.26 712 LYS A CA 1
ATOM 4489 C C . LYS A 1 712 ? 170.948 103.263 199.100 1.00 34.22 712 LYS A C 1
ATOM 4490 O O . LYS A 1 712 ? 170.560 102.778 198.036 1.00 32.10 712 LYS A O 1
ATOM 4496 N N . ILE A 1 713 ? 172.222 103.617 199.321 1.00 32.02 713 ILE A N 1
ATOM 4497 C CA . ILE A 1 713 ? 173.310 103.245 198.424 1.00 32.22 713 ILE A CA 1
ATOM 4498 C C . ILE A 1 713 ? 174.214 102.279 199.183 1.00 31.31 713 ILE A C 1
ATOM 4499 O O . ILE A 1 713 ? 174.765 102.659 200.200 1.00 30.58 713 ILE A O 1
ATOM 4504 N N . ILE A 1 714 ? 174.374 101.053 198.691 1.00 28.95 714 ILE A N 1
ATOM 4505 C CA . ILE A 1 714 ? 175.197 100.065 199.344 1.00 28.07 714 ILE A CA 1
ATOM 4506 C C . ILE A 1 714 ? 176.489 99.925 198.534 1.00 29.82 714 ILE A C 1
ATOM 4507 O O . ILE A 1 714 ? 176.430 99.726 197.316 1.00 26.56 714 ILE A O 1
ATOM 4512 N N . LEU A 1 715 ? 177.638 100.035 199.204 1.00 27.95 715 LEU A N 1
ATOM 4513 C CA . LEU A 1 715 ? 178.929 99.904 198.572 1.00 28.97 715 LEU A CA 1
ATOM 4514 C C . LEU A 1 715 ? 179.519 98.604 199.107 1.00 30.11 715 LEU A C 1
ATOM 4515 O O . LEU A 1 715 ? 179.898 98.536 200.294 1.00 25.76 715 LEU A O 1
ATOM 4520 N N . SER A 1 716 ? 179.575 97.579 198.236 1.00 26.89 716 SER A N 1
ATOM 4521 C CA . SER A 1 716 ? 179.741 96.202 198.699 1.00 26.38 716 SER A CA 1
ATOM 4522 C C . SER A 1 716 ? 180.820 95.436 197.981 1.00 25.87 716 SER A C 1
ATOM 4523 O O . SER A 1 716 ? 181.110 95.658 196.792 1.00 25.15 716 SER A O 1
ATOM 4526 N N . THR A 1 717 ? 181.428 94.507 198.701 1.00 26.82 717 THR A N 1
ATOM 4527 C CA . THR A 1 717 ? 182.249 93.501 198.078 1.00 26.50 717 THR A CA 1
ATOM 4528 C C . THR A 1 717 ? 181.330 92.376 197.578 1.00 29.06 717 THR A C 1
ATOM 4529 O O . THR A 1 717 ? 180.089 92.425 197.708 1.00 29.83 717 THR A O 1
ATOM 4533 N N . ASN A 1 718 ? 181.972 91.339 197.047 1.00 27.65 718 ASN A N 1
ATOM 4534 C CA . ASN A 1 718 ? 181.303 90.153 196.615 1.00 30.27 718 ASN A CA 1
ATOM 4535 C C . ASN A 1 718 ? 180.670 89.333 197.750 1.00 30.61 718 ASN A C 1
ATOM 4536 O O . ASN A 1 718 ? 180.120 88.280 197.476 1.00 31.04 718 ASN A O 1
ATOM 4541 N N . ILE A 1 719 ? 180.714 89.756 199.020 1.00 29.56 719 ILE A N 1
ATOM 4542 C CA . ILE A 1 719 ? 179.852 89.063 199.983 1.00 31.74 719 ILE A CA 1
ATOM 4543 C C . ILE A 1 719 ? 178.363 89.172 199.643 1.00 31.15 719 ILE A C 1
ATOM 4544 O O . ILE A 1 719 ? 177.590 88.357 200.131 1.00 29.87 719 ILE A O 1
ATOM 4549 N N . ALA A 1 720 ? 177.979 90.199 198.875 1.00 26.75 720 ALA A N 1
ATOM 4550 C CA . ALA A 1 720 ? 176.612 90.376 198.429 1.00 28.31 720 ALA A CA 1
ATOM 4551 C C . ALA A 1 720 ? 176.393 89.917 196.971 1.00 28.74 720 ALA A C 1
ATOM 4552 O O . ALA A 1 720 ? 175.390 90.268 196.370 1.00 29.69 720 ALA A O 1
ATOM 4554 N N . GLU A 1 721 ? 177.345 89.166 196.407 1.00 30.59 721 GLU A N 1
ATOM 4555 C CA . GLU A 1 721 ? 177.305 88.816 194.997 1.00 31.29 721 GLU A CA 1
ATOM 4556 C C . GLU A 1 721 ? 176.257 87.741 194.677 1.00 29.51 721 GLU A C 1
ATOM 4557 O O . GLU A 1 721 ? 175.643 87.806 193.639 1.00 29.03 721 GLU A O 1
ATOM 4563 N N . THR A 1 722 ? 176.115 86.730 195.526 1.00 28.46 722 THR A N 1
ATOM 4564 C CA . THR A 1 722 ? 175.215 85.608 195.252 1.00 29.91 722 THR A CA 1
ATOM 4565 C C . THR A 1 722 ? 174.196 85.497 196.364 1.00 31.17 722 THR A C 1
ATOM 4566 O O . THR A 1 722 ? 174.348 86.130 197.414 1.00 27.96 722 THR A O 1
ATOM 4570 N N . SER A 1 723 ? 173.158 84.683 196.132 1.00 29.63 723 SER A N 1
ATOM 4571 C CA . SER A 1 723 ? 172.339 84.103 197.217 1.00 31.74 723 SER A CA 1
ATOM 4572 C C . SER A 1 723 ? 171.325 85.034 197.868 1.00 28.64 723 SER A C 1
ATOM 4573 O O . SER A 1 723 ? 170.192 84.615 198.133 1.00 31.09 723 SER A O 1
ATOM 4576 N N . ILE A 1 724 ? 171.715 86.283 198.140 1.00 28.46 724 ILE A N 1
ATOM 4577 C CA . ILE A 1 724 ? 170.892 87.158 198.984 1.00 27.77 724 ILE A CA 1
ATOM 4578 C C . ILE A 1 724 ? 169.866 87.985 198.232 1.00 28.92 724 ILE A C 1
ATOM 4579 O O . ILE A 1 724 ? 170.080 88.374 197.064 1.00 29.49 724 ILE A O 1
ATOM 4584 N N . THR A 1 725 ? 168.746 88.221 198.906 1.00 27.61 725 THR A N 1
ATOM 4585 C CA . THR A 1 725 ? 167.725 89.147 198.461 1.00 29.27 725 THR A CA 1
ATOM 4586 C C . THR A 1 725 ? 167.714 90.349 199.395 1.00 31.52 725 THR A C 1
ATOM 4587 O O . THR A 1 725 ? 167.280 90.257 200.544 1.00 30.42 725 THR A O 1
ATOM 4591 N N . ILE A 1 726 ? 168.210 91.480 198.901 1.00 30.96 726 ILE A N 1
ATOM 4592 C CA . ILE A 1 726 ? 168.022 92.755 199.577 1.00 31.00 726 ILE A CA 1
ATOM 4593 C C . ILE A 1 726 ? 166.803 93.305 198.898 1.00 32.85 726 ILE A C 1
ATOM 4594 O O . ILE A 1 726 ? 166.841 93.652 197.706 1.00 33.78 726 ILE A O 1
ATOM 4599 N N . ASP A 1 727 ? 165.704 93.385 199.652 1.00 33.26 727 ASP A N 1
ATOM 4600 C CA . ASP A 1 727 ? 164.396 93.469 199.027 1.00 33.60 727 ASP A CA 1
ATOM 4601 C C . ASP A 1 727 ? 164.096 94.774 198.306 1.00 32.45 727 ASP A C 1
ATOM 4602 O O . ASP A 1 727 ? 163.175 94.805 197.509 1.00 34.04 727 ASP A O 1
ATOM 4607 N N . ASP A 1 728 ? 164.848 95.842 198.581 1.00 30.45 728 ASP A N 1
ATOM 4608 C CA . ASP A 1 728 ? 164.587 97.120 197.937 1.00 31.65 728 ASP A CA 1
ATOM 4609 C C . ASP A 1 728 ? 165.546 97.479 196.779 1.00 32.46 728 ASP A C 1
ATOM 4610 O O . ASP A 1 728 ? 165.430 98.577 196.224 1.00 32.31 728 ASP A O 1
ATOM 4615 N N . ILE A 1 729 ? 166.407 96.555 196.355 1.00 32.33 729 ILE A N 1
ATOM 4616 C CA . ILE A 1 729 ? 167.333 96.841 195.262 1.00 32.74 729 ILE A CA 1
ATOM 4617 C C . ILE A 1 729 ? 166.549 97.029 193.963 1.00 32.07 729 ILE A C 1
ATOM 4618 O O . ILE A 1 729 ? 165.785 96.159 193.569 1.00 33.36 729 ILE A O 1
ATOM 4623 N N . VAL A 1 730 ? 166.769 98.155 193.312 1.00 30.86 730 VAL A N 1
ATOM 4624 C CA . VAL A 1 730 ? 166.329 98.372 191.941 1.00 31.87 730 VAL A CA 1
ATOM 4625 C C . VAL A 1 730 ? 167.512 98.567 190.966 1.00 31.89 730 VAL A C 1
ATOM 4626 O O . VAL A 1 730 ? 167.381 98.222 189.791 1.00 30.43 730 VAL A O 1
ATOM 4630 N N . PHE A 1 731 ? 168.651 99.092 191.443 1.00 31.34 731 PHE A N 1
ATOM 4631 C CA . PHE A 1 731 ? 169.781 99.403 190.573 1.00 31.76 731 PHE A CA 1
ATOM 4632 C C . PHE A 1 731 ? 171.059 98.751 191.074 1.00 31.21 731 PHE A C 1
ATOM 4633 O O . PHE A 1 731 ? 171.397 98.895 192.248 1.00 29.25 731 PHE A O 1
ATOM 4641 N N . VAL A 1 732 ? 171.757 98.051 190.186 1.00 28.29 732 VAL A N 1
ATOM 4642 C CA . VAL A 1 732 ? 173.056 97.488 190.466 1.00 27.77 732 VAL A CA 1
ATOM 4643 C C . VAL A 1 732 ? 174.078 98.246 189.611 1.00 27.72 732 VAL A C 1
ATOM 4644 O O . VAL A 1 732 ? 173.828 98.472 188.422 1.00 28.54 732 VAL A O 1
ATOM 4648 N N . ILE A 1 733 ? 175.199 98.630 190.226 1.00 25.48 733 ILE A N 1
ATOM 4649 C CA . ILE A 1 733 ? 176.312 99.232 189.543 1.00 26.30 733 ILE A CA 1
ATOM 4650 C C . ILE A 1 733 ? 177.517 98.336 189.745 1.00 26.15 733 ILE A C 1
ATOM 4651 O O . ILE A 1 733 ? 177.939 98.098 190.885 1.00 27.27 733 ILE A O 1
ATOM 4656 N N . ASP A 1 734 ? 178.082 97.815 188.658 1.00 26.13 734 ASP A N 1
ATOM 4657 C CA . ASP A 1 734 ? 179.124 96.800 188.769 1.00 26.94 734 ASP A CA 1
ATOM 4658 C C . ASP A 1 734 ? 180.424 97.345 188.201 1.00 27.41 734 ASP A C 1
ATOM 4659 O O . ASP A 1 734 ? 180.490 97.652 187.022 1.00 29.66 734 ASP A O 1
ATOM 4664 N N . ILE A 1 735 ? 181.436 97.474 189.058 1.00 28.59 735 ILE A N 1
ATOM 4665 C CA . ILE A 1 735 ? 182.768 97.928 188.658 1.00 29.77 735 ILE A CA 1
ATOM 4666 C C . ILE A 1 735 ? 183.541 96.799 187.960 1.00 29.51 735 ILE A C 1
ATOM 4667 O O . ILE A 1 735 ? 184.539 97.070 187.312 1.00 28.98 735 ILE A O 1
ATOM 4672 N N . CYS A 1 736 ? 183.042 95.565 188.009 1.00 27.97 736 CYS A N 1
ATOM 4673 C CA . CYS A 1 736 ? 183.575 94.440 187.220 1.00 29.38 736 CYS A CA 1
ATOM 4674 C C . CYS A 1 736 ? 184.954 93.955 187.685 1.00 30.76 736 CYS A C 1
ATOM 4675 O O . CYS A 1 736 ? 185.722 93.415 186.880 1.00 30.75 736 CYS A O 1
ATOM 4678 N N . LYS A 1 737 ? 185.274 94.154 188.960 1.00 27.84 737 LYS A N 1
ATOM 4679 C CA . LYS A 1 737 ? 186.528 93.687 189.488 1.00 30.61 737 LYS A CA 1
ATOM 4680 C C . LYS A 1 737 ? 186.299 92.745 190.644 1.00 29.54 737 LYS A C 1
ATOM 4681 O O . LYS A 1 737 ? 185.201 92.666 191.209 1.00 28.19 737 LYS A O 1
ATOM 4687 N N . ALA A 1 738 ? 187.360 92.022 190.971 1.00 29.64 738 ALA A N 1
ATOM 4688 C CA . ALA A 1 738 ? 187.383 91.160 192.160 1.00 30.17 738 ALA A CA 1
ATOM 4689 C C . ALA A 1 738 ? 188.801 91.177 192.711 1.00 31.21 738 ALA A C 1
ATOM 4690 O O . ALA A 1 738 ? 189.753 91.464 191.981 1.00 29.39 738 ALA A O 1
ATOM 4692 N N . ARG A 1 739 ? 188.934 90.803 193.969 1.00 29.52 739 ARG A N 1
ATOM 4693 C CA . ARG A 1 739 ? 190.223 90.770 194.641 1.00 33.19 739 ARG A CA 1
ATOM 4694 C C . ARG A 1 739 ? 190.567 89.355 195.086 1.00 31.47 739 ARG A C 1
ATOM 4695 O O . ARG A 1 739 ? 189.731 88.665 195.640 1.00 31.06 739 ARG A O 1
ATOM 4703 N N . MET A 1 740 ? 191.806 88.958 194.840 1.00 30.06 740 MET A N 1
ATOM 4704 C CA . MET A 1 740 ? 192.342 87.689 195.294 1.00 34.08 740 MET A CA 1
ATOM 4705 C C . MET A 1 740 ? 193.561 87.948 196.175 1.00 32.77 740 MET A C 1
ATOM 4706 O O . MET A 1 740 ? 194.287 88.906 195.971 1.00 30.37 740 MET A O 1
ATOM 4711 N N . LYS A 1 741 ? 193.797 87.039 197.107 1.00 39.26 741 LYS A N 1
ATOM 4712 C CA . LYS A 1 741 ? 195.021 87.009 197.896 1.00 41.47 741 LYS A CA 1
ATOM 4713 C C . LYS A 1 741 ? 195.904 85.904 197.354 1.00 37.39 741 LYS A C 1
ATOM 4714 O O . LYS A 1 741 ? 195.514 84.752 197.376 1.00 36.51 741 LYS A O 1
ATOM 4720 N N . LEU A 1 742 ? 197.066 86.270 196.814 1.00 36.92 742 LEU A N 1
ATOM 4721 C CA . LEU A 1 742 ? 198.011 85.340 196.221 1.00 35.65 742 LEU A CA 1
ATOM 4722 C C . LEU A 1 742 ? 199.164 85.030 197.188 1.00 41.64 742 LEU A C 1
ATOM 4723 O O . LEU A 1 742 ? 199.490 85.839 198.074 1.00 36.30 742 LEU A O 1
ATOM 4728 N N . PHE A 1 743 ? 199.747 83.838 197.031 1.00 40.03 743 PHE A N 1
ATOM 4729 C CA . PHE A 1 743 ? 200.906 83.386 197.797 1.00 37.95 743 PHE A CA 1
ATOM 4730 C C . PHE A 1 743 ? 201.801 82.677 196.811 1.00 43.51 743 PHE A C 1
ATOM 4731 O O . PHE A 1 743 ? 201.338 81.747 196.181 1.00 42.89 743 PHE A O 1
ATOM 4739 N N . THR A 1 744 ? 203.049 83.132 196.649 1.00 40.89 744 THR A N 1
ATOM 4740 C CA . THR A 1 744 ? 204.048 82.401 195.888 1.00 42.39 744 THR A CA 1
ATOM 4741 C C . THR A 1 744 ? 204.921 81.628 196.879 1.00 44.03 744 THR A C 1
ATOM 4742 O O . THR A 1 744 ? 205.650 82.232 197.714 1.00 39.40 744 THR A O 1
ATOM 4746 N N . SER A 1 745 ? 204.826 80.301 196.807 1.00 41.68 745 SER A N 1
ATOM 4747 C CA . SER A 1 745 ? 205.520 79.403 197.759 1.00 48.57 745 SER A CA 1
ATOM 4748 C C . SER A 1 745 ? 207.059 79.533 197.740 1.00 44.92 745 SER A C 1
ATOM 4749 O O . SER A 1 745 ? 207.683 79.590 198.788 1.00 43.61 745 SER A O 1
ATOM 4752 N N . HIS A 1 746 ? 207.663 79.630 196.563 1.00 38.81 746 HIS A N 1
ATOM 4753 C CA . HIS A 1 746 ? 209.125 79.611 196.504 1.00 39.16 746 HIS A CA 1
ATOM 4754 C C . HIS A 1 746 ? 209.823 80.794 197.196 1.00 41.64 746 HIS A C 1
ATOM 4755 O O . HIS A 1 746 ? 210.957 80.659 197.637 1.00 38.54 746 HIS A O 1
ATOM 4762 N N . ASN A 1 747 ? 209.159 81.945 197.268 1.00 39.01 747 ASN A N 1
ATOM 4763 C CA . ASN A 1 747 ? 209.744 83.143 197.888 1.00 35.83 747 ASN A CA 1
ATOM 4764 C C . ASN A 1 747 ? 209.001 83.611 199.142 1.00 35.93 747 ASN A C 1
ATOM 4765 O O . ASN A 1 747 ? 209.384 84.631 199.727 1.00 36.84 747 ASN A O 1
ATOM 4770 N N . ASN A 1 748 ? 207.965 82.859 199.556 1.00 36.64 748 ASN A N 1
ATOM 4771 C CA . ASN A 1 748 ? 207.125 83.204 200.695 1.00 41.92 748 ASN A CA 1
ATOM 4772 C C . ASN A 1 748 ? 206.425 84.604 200.648 1.00 37.61 748 ASN A C 1
ATOM 4773 O O . ASN A 1 748 ? 206.066 85.153 201.686 1.00 38.02 748 ASN A O 1
ATOM 4778 N N . LEU A 1 749 ? 206.205 85.142 199.448 1.00 33.07 749 LEU A N 1
ATOM 4779 C CA . LEU A 1 749 ? 205.557 86.446 199.267 1.00 32.60 749 LEU A CA 1
ATOM 4780 C C . LEU A 1 749 ? 204.058 86.327 199.110 1.00 32.73 749 LEU A C 1
ATOM 4781 O O . LEU A 1 749 ? 203.581 85.512 198.326 1.00 31.58 749 LEU A O 1
ATOM 4786 N N . THR A 1 750 ? 203.314 87.137 199.863 1.00 31.90 750 THR A N 1
ATOM 4787 C CA . THR A 1 750 ? 201.877 87.270 199.650 1.00 33.90 750 THR A CA 1
ATOM 4788 C C . THR A 1 750 ? 201.651 88.601 198.970 1.00 32.65 750 THR A C 1
ATOM 4789 O O . THR A 1 750 ? 202.463 89.541 199.097 1.00 31.75 750 THR A O 1
ATOM 4793 N N . SER A 1 751 ? 200.549 88.680 198.241 1.00 29.99 751 SER A N 1
ATOM 4794 C CA . SER A 1 751 ? 200.094 89.930 197.662 1.00 31.88 751 SER A CA 1
ATOM 4795 C C . SER A 1 751 ? 198.593 89.860 197.404 1.00 35.02 751 SER A C 1
ATOM 4796 O O . SER A 1 751 ? 197.996 88.788 197.387 1.00 30.70 751 SER A O 1
ATOM 4799 N N . TYR A 1 752 ? 197.983 91.030 197.289 1.00 38.93 752 TYR A N 1
ATOM 4800 C CA . TYR A 1 752 ? 196.596 91.140 196.893 1.00 39.87 752 TYR A CA 1
ATOM 4801 C C . TYR A 1 752 ? 196.603 91.513 195.415 1.00 39.07 752 TYR A C 1
ATOM 4802 O O . TYR A 1 752 ? 197.423 92.298 194.978 1.00 37.46 752 TYR A O 1
ATOM 4811 N N . ALA A 1 753 ? 195.701 90.923 194.653 1.00 37.78 753 ALA A N 1
ATOM 4812 C CA . ALA A 1 753 ? 195.576 91.200 193.227 1.00 34.84 753 ALA A CA 1
ATOM 4813 C C . ALA A 1 753 ? 194.150 91.649 192.927 1.00 33.69 753 ALA A C 1
ATOM 4814 O O . ALA A 1 753 ? 193.180 90.947 193.265 1.00 31.18 753 ALA A O 1
ATOM 4816 N N . THR A 1 754 ? 194.005 92.834 192.345 1.00 31.33 754 THR A N 1
ATOM 4817 C CA . THR A 1 754 ? 192.707 93.264 191.830 1.00 32.20 754 THR A CA 1
ATOM 4818 C C . THR A 1 754 ? 192.656 92.862 190.365 1.00 30.19 754 THR A C 1
ATOM 4819 O O . THR A 1 754 ? 193.435 93.354 189.524 1.00 30.24 754 THR A O 1
ATOM 4823 N N . VAL A 1 755 ? 191.752 91.938 190.080 1.00 29.10 755 VAL A N 1
ATOM 4824 C CA . VAL A 1 755 ? 191.620 91.363 188.744 1.00 30.91 755 VAL A CA 1
ATOM 4825 C C . VAL A 1 755 ? 190.240 91.667 188.179 1.00 29.40 755 VAL A C 1
ATOM 4826 O O . VAL A 1 755 ? 189.331 92.039 188.935 1.00 29.06 755 VAL A O 1
ATOM 4830 N N . TRP A 1 756 ? 190.113 91.539 186.862 1.00 28.08 756 TRP A N 1
ATOM 4831 C CA . TRP A 1 756 ? 188.817 91.480 186.201 1.00 29.07 756 TRP A CA 1
ATOM 4832 C C . TRP A 1 756 ? 187.957 90.346 186.769 1.00 28.79 756 TRP A C 1
ATOM 4833 O O . TRP A 1 756 ? 188.392 89.214 186.939 1.00 27.66 756 TRP A O 1
ATOM 4844 N N . ALA A 1 757 ? 186.735 90.697 187.115 1.00 28.59 757 ALA A N 1
ATOM 4845 C CA . ALA A 1 757 ? 185.737 89.719 187.444 1.00 28.58 757 ALA A CA 1
ATOM 4846 C C . ALA A 1 757 ? 185.424 88.878 186.189 1.00 28.20 757 ALA A C 1
ATOM 4847 O O . ALA A 1 757 ? 185.743 89.283 185.062 1.00 29.74 757 ALA A O 1
ATOM 4849 N N . SER A 1 758 ? 184.814 87.716 186.415 1.00 27.73 758 SER A N 1
ATOM 4850 C CA . SER A 1 758 ? 184.412 86.817 185.357 1.00 27.37 758 SER A CA 1
ATOM 4851 C C . SER A 1 758 ? 182.969 87.107 184.937 1.00 27.89 758 SER A C 1
ATOM 4852 O O . SER A 1 758 ? 182.243 87.838 185.618 1.00 25.23 758 SER A O 1
ATOM 4855 N N . LYS A 1 759 ? 182.575 86.565 183.782 1.00 27.28 759 LYS A N 1
ATOM 4856 C CA . LYS A 1 759 ? 181.191 86.679 183.325 1.00 27.84 759 LYS A CA 1
ATOM 4857 C C . LYS A 1 759 ? 180.214 86.086 184.340 1.00 25.44 759 LYS A C 1
ATOM 4858 O O . LYS A 1 759 ? 179.168 86.646 184.588 1.00 25.69 759 LYS A O 1
ATOM 4864 N N . THR A 1 760 ? 180.586 84.970 184.935 1.00 25.02 760 THR A N 1
ATOM 4865 C CA . THR A 1 760 ? 179.853 84.416 186.083 1.00 27.57 760 THR A CA 1
ATOM 4866 C C . THR A 1 760 ? 179.624 85.422 187.209 1.00 26.23 760 THR A C 1
ATOM 4867 O O . THR A 1 760 ? 178.489 85.557 187.710 1.00 26.57 760 THR A O 1
ATOM 4871 N N . ASN A 1 761 ? 180.688 86.096 187.632 1.00 26.99 761 ASN A N 1
ATOM 4872 C CA . ASN A 1 761 ? 180.565 87.112 188.692 1.00 27.59 761 ASN A CA 1
ATOM 4873 C C . ASN A 1 761 ? 179.556 88.221 188.291 1.00 29.02 761 ASN A C 1
ATOM 4874 O O . ASN A 1 761 ? 178.676 88.571 189.090 1.00 29.81 761 ASN A O 1
ATOM 4879 N N . LEU A 1 762 ? 179.666 88.735 187.065 1.00 26.03 762 LEU A N 1
ATOM 4880 C CA . LEU A 1 762 ? 178.802 89.818 186.572 1.00 27.83 762 LEU A CA 1
ATOM 4881 C C . LEU A 1 762 ? 177.333 89.399 186.548 1.00 28.15 762 LEU A C 1
ATOM 4882 O O . LEU A 1 762 ? 176.457 90.189 186.879 1.00 27.90 762 LEU A O 1
ATOM 4887 N N . GLU A 1 763 ? 177.079 88.166 186.140 1.00 27.56 763 GLU A N 1
ATOM 4888 C CA . GLU A 1 763 ? 175.713 87.652 186.075 1.00 29.14 763 GLU A CA 1
ATOM 4889 C C . GLU A 1 763 ? 175.104 87.494 187.486 1.00 28.95 763 GLU A C 1
ATOM 4890 O O . GLU A 1 763 ? 173.953 87.817 187.693 1.00 29.66 763 GLU A O 1
ATOM 4896 N N . GLN A 1 764 ? 175.890 87.021 188.451 1.00 27.20 764 GLN A N 1
ATOM 4897 C CA . GLN A 1 764 ? 175.413 86.910 189.822 1.00 26.13 764 GLN A CA 1
ATOM 4898 C C . GLN A 1 764 ? 175.139 88.271 190.432 1.00 26.34 764 GLN A C 1
ATOM 4899 O O . GLN A 1 764 ? 174.093 88.468 191.075 1.00 24.66 764 GLN A O 1
ATOM 4905 N N . ARG A 1 765 ? 176.044 89.214 190.194 1.00 25.27 765 ARG A N 1
ATOM 4906 C CA . ARG A 1 765 ? 175.887 90.578 190.684 1.00 27.58 765 ARG A CA 1
ATOM 4907 C C . ARG A 1 765 ? 174.613 91.228 190.120 1.00 28.02 765 ARG A C 1
ATOM 4908 O O . ARG A 1 765 ? 173.816 91.831 190.867 1.00 27.13 765 ARG A O 1
ATOM 4916 N N . LYS A 1 766 ? 174.429 91.078 188.816 1.00 26.79 766 LYS A N 1
ATOM 4917 C CA . LYS A 1 766 ? 173.228 91.560 188.113 1.00 28.44 766 LYS A CA 1
ATOM 4918 C C . LYS A 1 766 ? 171.948 90.999 188.772 1.00 29.03 766 LYS A C 1
ATOM 4919 O O . LYS A 1 766 ? 170.964 91.724 188.979 1.00 28.61 766 LYS A O 1
ATOM 4925 N N . GLY A 1 767 ? 171.994 89.704 189.087 1.00 27.49 767 GLY A N 1
ATOM 4926 C CA . GLY A 1 767 ? 170.898 89.008 189.716 1.00 27.71 767 GLY A CA 1
ATOM 4927 C C . GLY A 1 767 ? 170.577 89.426 191.151 1.00 28.73 767 GLY A C 1
ATOM 4928 O O . GLY A 1 767 ? 169.698 88.843 191.722 1.00 27.41 767 GLY A O 1
ATOM 4929 N N . ARG A 1 768 ? 171.252 90.420 191.739 1.00 28.88 768 ARG A N 1
ATOM 4930 C CA . ARG A 1 768 ? 170.772 91.013 192.996 1.00 30.26 768 ARG A CA 1
ATOM 4931 C C . ARG A 1 768 ? 169.540 91.890 192.775 1.00 31.19 768 ARG A C 1
ATOM 4932 O O . ARG A 1 768 ? 168.816 92.151 193.730 1.00 30.60 768 ARG A O 1
ATOM 4940 N N . ALA A 1 769 ? 169.299 92.318 191.560 1.00 29.76 769 ALA A N 1
ATOM 4941 C CA . ALA A 1 769 ? 168.069 93.015 191.179 1.00 31.39 769 ALA A CA 1
ATOM 4942 C C . ALA A 1 769 ? 167.178 92.043 190.405 1.00 31.33 769 ALA A C 1
ATOM 4943 O O . ALA A 1 769 ? 167.622 90.972 190.035 1.00 30.87 769 ALA A O 1
ATOM 4945 N N . GLY A 1 770 ? 165.942 92.442 190.134 1.00 33.10 770 GLY A N 1
ATOM 4946 C CA . GLY A 1 770 ? 165.011 91.596 189.348 1.00 33.49 770 GLY A CA 1
ATOM 4947 C C . GLY A 1 770 ? 164.466 90.408 190.143 1.00 32.64 770 GLY A C 1
ATOM 4948 O O . GLY A 1 770 ? 164.128 89.370 189.579 1.00 29.95 770 GLY A O 1
ATOM 4949 N N . ARG A 1 771 ? 164.426 90.574 191.466 1.00 33.18 771 ARG A N 1
ATOM 4950 C CA A ARG A 1 771 ? 164.023 89.519 192.402 0.50 35.32 771 ARG A CA 1
ATOM 4951 C CA B ARG A 1 771 ? 164.019 89.518 192.395 0.50 30.89 771 ARG A CA 1
ATOM 4952 C C . ARG A 1 771 ? 162.621 89.766 192.956 1.00 34.79 771 ARG A C 1
ATOM 4953 O O . ARG A 1 771 ? 161.764 88.882 192.918 1.00 33.25 771 ARG A O 1
ATOM 4968 N N . VAL A 1 772 ? 162.411 90.969 193.481 1.00 36.05 772 VAL A N 1
ATOM 4969 C CA . VAL A 1 772 ? 161.132 91.353 194.026 1.00 38.79 772 VAL A CA 1
ATOM 4970 C C . VAL A 1 772 ? 160.422 92.355 193.108 1.00 41.36 772 VAL A C 1
ATOM 4971 O O . VAL A 1 772 ? 159.240 92.484 193.216 1.00 39.88 772 VAL A O 1
ATOM 4975 N N . ARG A 1 773 ? 161.084 93.093 192.264 1.00 40.14 773 ARG A N 1
ATOM 4976 C CA . ARG A 1 773 ? 160.490 93.941 191.222 1.00 39.03 773 ARG A CA 1
ATOM 4977 C C . ARG A 1 773 ? 161.493 94.108 190.063 1.00 35.32 773 ARG A C 1
ATOM 4978 O O . ARG A 1 773 ? 162.613 93.629 190.177 1.00 33.43 773 ARG A O 1
ATOM 4986 N N . PRO A 1 774 ? 161.084 94.744 188.946 1.00 34.38 774 PRO A N 1
ATOM 4987 C CA . PRO A 1 774 ? 162.053 94.969 187.871 1.00 33.90 774 PRO A CA 1
ATOM 4988 C C . PRO A 1 774 ? 163.241 95.836 188.316 1.00 33.52 774 PRO A C 1
ATOM 4989 O O . PRO A 1 774 ? 163.121 96.647 189.229 1.00 34.11 774 PRO A O 1
ATOM 4993 N N . GLY A 1 775 ? 164.376 95.648 187.667 1.00 33.68 775 GLY A N 1
ATOM 4994 C CA . GLY A 1 775 ? 165.585 96.388 188.000 1.00 33.91 775 GLY A CA 1
ATOM 4995 C C . GLY A 1 775 ? 166.432 96.741 186.804 1.00 34.61 775 GLY A C 1
ATOM 4996 O O . GLY A 1 775 ? 166.042 96.540 185.650 1.00 34.04 775 GLY A O 1
ATOM 4997 N N . PHE A 1 776 ? 167.612 97.268 187.108 1.00 33.37 776 PHE A N 1
ATOM 4998 C CA . PHE A 1 776 ? 168.545 97.823 186.128 1.00 33.29 776 PHE A CA 1
ATOM 4999 C C . PHE A 1 776 ? 169.945 97.460 186.591 1.00 33.09 776 PHE A C 1
ATOM 5000 O O . PHE A 1 776 ? 170.199 97.457 187.796 1.00 30.97 776 PHE A O 1
ATOM 5008 N N . CYS A 1 777 ? 170.819 97.107 185.643 1.00 32.74 777 CYS A N 1
ATOM 5009 C CA . CYS A 1 777 ? 172.196 96.742 185.930 1.00 31.21 777 CYS A CA 1
ATOM 5010 C C . CYS A 1 777 ? 173.090 97.589 185.036 1.00 31.56 777 CYS A C 1
ATOM 5011 O O . CYS A 1 777 ? 172.968 97.548 183.819 1.00 30.45 777 CYS A O 1
ATOM 5014 N N . PHE A 1 778 ? 173.930 98.411 185.673 1.00 31.77 778 PHE A N 1
ATOM 5015 C CA . PHE A 1 778 ? 174.892 99.271 184.983 1.00 32.05 778 PHE A CA 1
ATOM 5016 C C . PHE A 1 778 ? 176.259 98.610 185.158 1.00 32.83 778 PHE A C 1
ATOM 5017 O O . PHE A 1 778 ? 176.905 98.717 186.232 1.00 30.17 778 PHE A O 1
ATOM 5025 N N . THR A 1 779 ? 176.666 97.898 184.105 1.00 30.08 779 THR A N 1
ATOM 5026 C CA . THR A 1 779 ? 177.912 97.141 184.087 1.00 29.42 779 THR A CA 1
ATOM 5027 C C . THR A 1 779 ? 179.004 98.041 183.485 1.00 30.02 779 THR A C 1
ATOM 5028 O O . THR A 1 779 ? 178.986 98.339 182.294 1.00 27.57 779 THR A O 1
ATOM 5032 N N . LEU A 1 780 ? 179.955 98.471 184.329 1.00 30.90 780 LEU A N 1
ATOM 5033 C CA . LEU A 1 780 ? 180.922 99.507 183.942 1.00 33.16 780 LEU A CA 1
ATOM 5034 C C . LEU A 1 780 ? 182.180 98.989 183.226 1.00 32.91 780 LEU A C 1
ATOM 5035 O O . LEU A 1 780 ? 183.298 99.291 183.614 1.00 29.83 780 LEU A O 1
ATOM 5040 N N . CYS A 1 781 ? 181.986 98.237 182.154 1.00 31.88 781 CYS A N 1
ATOM 5041 C CA . CYS A 1 781 ? 183.071 97.871 181.260 1.00 30.97 781 CYS A CA 1
ATOM 5042 C C . CYS A 1 781 ? 182.517 97.980 179.868 1.00 31.37 781 CYS A C 1
ATOM 5043 O O . CYS A 1 781 ? 181.294 97.910 179.674 1.00 30.51 781 CYS A O 1
ATOM 5046 N N . SER A 1 782 ? 183.392 98.154 178.895 1.00 31.08 782 SER A N 1
ATOM 5047 C CA . SER A 1 782 ? 182.924 98.248 177.515 1.00 32.83 782 SER A CA 1
ATOM 5048 C C . SER A 1 782 ? 182.356 96.873 177.040 1.00 32.59 782 SER A C 1
ATOM 5049 O O . SER A 1 782 ? 182.672 95.843 177.632 1.00 31.55 782 SER A O 1
ATOM 5052 N N . ARG A 1 783 ? 181.496 96.881 176.009 1.00 31.21 783 ARG A N 1
ATOM 5053 C CA . ARG A 1 783 ? 180.973 95.645 175.476 1.00 32.61 783 ARG A CA 1
ATOM 5054 C C . ARG A 1 783 ? 182.125 94.756 174.995 1.00 32.86 783 ARG A C 1
ATOM 5055 O O . ARG A 1 783 ? 182.099 93.560 175.198 1.00 32.92 783 ARG A O 1
ATOM 5063 N N . ALA A 1 784 ? 183.153 95.355 174.410 1.00 33.90 784 ALA A N 1
ATOM 5064 C CA . ALA A 1 784 ? 184.297 94.592 173.947 1.00 34.36 784 ALA A CA 1
ATOM 5065 C C . ALA A 1 784 ? 185.090 94.016 175.146 1.00 36.27 784 ALA A C 1
ATOM 5066 O O . ALA A 1 784 ? 185.517 92.863 175.090 1.00 36.63 784 ALA A O 1
ATOM 5068 N N . ARG A 1 785 ? 185.245 94.781 176.233 1.00 34.64 785 ARG A N 1
ATOM 5069 C CA . ARG A 1 785 ? 185.862 94.222 177.439 1.00 33.94 785 ARG A CA 1
ATOM 5070 C C . ARG A 1 785 ? 185.058 93.024 177.959 1.00 32.49 785 ARG A C 1
ATOM 5071 O O . ARG A 1 785 ? 185.634 91.992 178.308 1.00 32.26 785 ARG A O 1
ATOM 5079 N N . PHE A 1 786 ? 183.742 93.154 177.999 1.00 31.58 786 PHE A N 1
ATOM 5080 C CA . PHE A 1 786 ? 182.897 92.058 178.472 1.00 32.62 786 PHE A CA 1
ATOM 5081 C C . PHE A 1 786 ? 183.175 90.753 177.716 1.00 34.14 786 PHE A C 1
ATOM 5082 O O . PHE A 1 786 ? 183.344 89.709 178.340 1.00 32.62 786 PHE A O 1
ATOM 5090 N N . GLN A 1 787 ? 183.218 90.823 176.384 1.00 36.04 787 GLN A N 1
ATOM 5091 C CA . GLN A 1 787 ? 183.480 89.647 175.549 1.00 40.27 787 GLN A CA 1
ATOM 5092 C C . GLN A 1 787 ? 184.838 89.019 175.822 1.00 38.98 787 GLN A C 1
ATOM 5093 O O . GLN A 1 787 ? 184.985 87.807 175.674 1.00 41.65 787 GLN A O 1
ATOM 5099 N N . ALA A 1 788 ? 185.803 89.830 176.247 1.00 37.88 788 ALA A N 1
ATOM 5100 C CA . ALA A 1 788 ? 187.144 89.361 176.602 1.00 36.55 788 ALA A CA 1
ATOM 5101 C C . ALA A 1 788 ? 187.296 88.849 178.040 1.00 36.37 788 ALA A C 1
ATOM 5102 O O . ALA A 1 788 ? 188.380 88.402 178.411 1.00 35.60 788 ALA A O 1
ATOM 5104 N N . LEU A 1 789 ? 186.253 88.954 178.869 1.00 35.44 789 LEU A N 1
ATOM 5105 C CA . LEU A 1 789 ? 186.311 88.437 180.245 1.00 35.15 789 LEU A CA 1
ATOM 5106 C C . LEU A 1 789 ? 186.299 86.917 180.235 1.00 33.50 789 LEU A C 1
ATOM 5107 O O . LEU A 1 789 ? 185.734 86.323 179.358 1.00 30.30 789 LEU A O 1
ATOM 5112 N N . GLU A 1 790 ? 186.966 86.311 181.203 1.00 33.89 790 GLU A N 1
ATOM 5113 C CA . GLU A 1 790 ? 186.874 84.866 181.437 1.00 35.13 790 GLU A CA 1
ATOM 5114 C C . GLU A 1 790 ? 185.454 84.491 181.807 1.00 33.48 790 GLU A C 1
ATOM 5115 O O . GLU A 1 790 ? 184.753 85.256 182.495 1.00 31.73 790 GLU A O 1
ATOM 5121 N N . ASP A 1 791 ? 185.026 83.310 181.394 1.00 32.59 791 ASP A N 1
ATOM 5122 C CA . ASP A 1 791 ? 183.736 82.775 181.862 1.00 36.67 791 ASP A CA 1
ATOM 5123 C C . ASP A 1 791 ? 183.714 82.618 183.379 1.00 34.45 791 ASP A C 1
ATOM 5124 O O . ASP A 1 791 ? 182.709 82.927 184.003 1.00 32.71 791 ASP A O 1
ATOM 5129 N N . ASN A 1 792 ? 184.829 82.131 183.936 1.00 34.94 792 ASN A N 1
ATOM 5130 C CA . ASN A 1 792 ? 185.019 81.937 185.369 1.00 37.31 792 ASN A CA 1
ATOM 5131 C C . ASN A 1 792 ? 186.410 82.314 185.813 1.00 38.10 792 ASN A C 1
ATOM 5132 O O . ASN A 1 792 ? 187.329 82.297 185.011 1.00 39.91 792 ASN A O 1
ATOM 5137 N N . LEU A 1 793 ? 186.559 82.670 187.086 1.00 42.04 793 LEU A N 1
ATOM 5138 C CA . LEU A 1 793 ? 187.893 82.879 187.672 1.00 41.71 793 LEU A CA 1
ATOM 5139 C C . LEU A 1 793 ? 188.511 81.502 187.930 1.00 40.50 793 LEU A C 1
ATOM 5140 O O . LEU A 1 793 ? 187.805 80.496 188.080 1.00 35.72 793 LEU A O 1
ATOM 5145 N N . THR A 1 794 ? 189.835 81.459 187.944 1.00 41.62 794 THR A N 1
ATOM 5146 C CA . THR A 1 794 ? 190.528 80.178 188.062 1.00 44.24 794 THR A CA 1
ATOM 5147 C C . THR A 1 794 ? 190.268 79.571 189.482 1.00 40.04 794 THR A C 1
ATOM 5148 O O . THR A 1 794 ? 190.246 80.292 190.475 1.00 37.76 794 THR A O 1
ATOM 5152 N N . PRO A 1 795 ? 190.006 78.253 189.567 1.00 37.24 795 PRO A N 1
ATOM 5153 C CA . PRO A 1 795 ? 189.721 77.608 190.852 1.00 33.46 795 PRO A CA 1
ATOM 5154 C C . PRO A 1 795 ? 190.793 77.854 191.922 1.00 32.37 795 PRO A C 1
ATOM 5155 O O . PRO A 1 795 ? 192.003 77.852 191.638 1.00 30.05 795 PRO A O 1
ATOM 5159 N N . GLU A 1 796 ? 190.345 78.077 193.140 1.00 31.59 796 GLU A N 1
ATOM 5160 C CA . GLU A 1 796 ? 191.245 78.344 194.247 1.00 32.95 796 GLU A CA 1
ATOM 5161 C C . GLU A 1 796 ? 192.276 77.218 194.471 1.00 37.43 796 GLU A C 1
ATOM 5162 O O . GLU A 1 796 ? 193.420 77.481 194.871 1.00 34.55 796 GLU A O 1
ATOM 5168 N N . MET A 1 797 ? 191.841 75.982 194.247 1.00 34.41 797 MET A N 1
ATOM 5169 C CA . MET A 1 797 ? 192.674 74.805 194.370 1.00 36.03 797 MET A CA 1
ATOM 5170 C C . MET A 1 797 ? 194.014 74.911 193.625 1.00 38.60 797 MET A C 1
ATOM 5171 O O . MET A 1 797 ? 194.986 74.312 194.057 1.00 36.93 797 MET A O 1
ATOM 5176 N N . PHE A 1 798 ? 194.050 75.667 192.525 1.00 38.94 798 PHE A N 1
ATOM 5177 C CA . PHE A 1 798 ? 195.221 75.787 191.667 1.00 43.99 798 PHE A CA 1
ATOM 5178 C C . PHE A 1 798 ? 196.286 76.745 192.252 1.00 40.03 798 PHE A C 1
ATOM 5179 O O . PHE A 1 798 ? 197.409 76.660 191.869 1.00 46.90 798 PHE A O 1
ATOM 5187 N N . ARG A 1 799 ? 195.958 77.586 193.220 1.00 39.97 799 ARG A N 1
ATOM 5188 C CA . ARG A 1 799 ? 196.853 78.662 193.657 1.00 42.35 799 ARG A CA 1
ATOM 5189 C C . ARG A 1 799 ? 196.832 78.830 195.176 1.00 45.80 799 ARG A C 1
ATOM 5190 O O . ARG A 1 799 ? 196.867 79.963 195.689 1.00 52.08 799 ARG A O 1
ATOM 5198 N N . THR A 1 800 ? 196.711 77.730 195.908 1.00 40.54 800 THR A N 1
ATOM 5199 C CA . THR A 1 800 ? 196.674 77.825 197.362 1.00 38.89 800 THR A CA 1
ATOM 5200 C C . THR A 1 800 ? 197.473 76.699 197.996 1.00 32.87 800 THR A C 1
ATOM 5201 O O . THR A 1 800 ? 197.446 75.593 197.510 1.00 31.60 800 THR A O 1
ATOM 5205 N N . PRO A 1 801 ? 198.212 76.992 199.075 1.00 34.14 801 PRO A N 1
ATOM 5206 C CA . PRO A 1 801 ? 198.926 75.872 199.751 1.00 34.41 801 PRO A CA 1
ATOM 5207 C C . PRO A 1 801 ? 197.936 74.809 200.238 1.00 31.11 801 PRO A C 1
ATOM 5208 O O . PRO A 1 801 ? 196.822 75.149 200.623 1.00 31.93 801 PRO A O 1
ATOM 5212 N N . LEU A 1 802 ? 198.355 73.559 200.222 1.00 28.89 802 LEU A N 1
ATOM 5213 C CA . LEU A 1 802 ? 197.456 72.440 200.376 1.00 30.42 802 LEU A CA 1
ATOM 5214 C C . LEU A 1 802 ? 197.600 71.686 201.700 1.00 29.74 802 LEU A C 1
ATOM 5215 O O . LEU A 1 802 ? 196.943 70.652 201.903 1.00 30.43 802 LEU A O 1
ATOM 5220 N N . HIS A 1 803 ? 198.462 72.172 202.591 1.00 27.96 803 HIS A N 1
ATOM 5221 C CA . HIS A 1 803 ? 198.808 71.408 203.806 1.00 28.10 803 HIS A CA 1
ATOM 5222 C C . HIS A 1 803 ? 197.644 71.281 204.807 1.00 27.00 803 HIS A C 1
ATOM 5223 O O . HIS A 1 803 ? 197.509 70.239 205.436 1.00 28.12 803 HIS A O 1
ATOM 5230 N N . GLU A 1 804 ? 196.791 72.299 204.910 1.00 26.83 804 GLU A N 1
ATOM 5231 C CA . GLU A 1 804 ? 195.588 72.202 205.760 1.00 28.96 804 GLU A CA 1
ATOM 5232 C C . GLU A 1 804 ? 194.615 71.162 205.203 1.00 27.23 804 GLU A C 1
ATOM 5233 O O . GLU A 1 804 ? 194.108 70.329 205.922 1.00 25.40 804 GLU A O 1
ATOM 5239 N N . MET A 1 805 ? 194.410 71.170 203.906 1.00 28.37 805 MET A N 1
ATOM 5240 C CA . MET A 1 805 ? 193.547 70.169 203.274 1.00 30.60 805 MET A CA 1
ATOM 5241 C C . MET A 1 805 ? 194.104 68.758 203.396 1.00 30.08 805 MET A C 1
ATOM 5242 O O . MET A 1 805 ? 193.354 67.816 203.652 1.00 30.89 805 MET A O 1
ATOM 5247 N N . ALA A 1 806 ? 195.416 68.615 203.255 1.00 26.95 806 ALA A N 1
ATOM 5248 C CA . ALA A 1 806 ? 196.080 67.314 203.434 1.00 27.83 806 ALA A CA 1
ATOM 5249 C C . ALA A 1 806 ? 195.887 66.724 204.826 1.00 27.27 806 ALA A C 1
ATOM 5250 O O . ALA A 1 806 ? 195.724 65.512 204.981 1.00 24.71 806 ALA A O 1
ATOM 5252 N N . LEU A 1 807 ? 195.934 67.593 205.830 1.00 27.06 807 LEU A N 1
ATOM 5253 C CA . LEU A 1 807 ? 195.653 67.197 207.192 1.00 28.46 807 LEU A CA 1
ATOM 5254 C C . LEU A 1 807 ? 194.219 66.704 207.312 1.00 28.24 807 LEU A C 1
ATOM 5255 O O . LEU A 1 807 ? 193.981 65.703 207.962 1.00 29.70 807 LEU A O 1
ATOM 5260 N N . THR A 1 808 ? 193.287 67.402 206.680 1.00 27.05 808 THR A N 1
ATOM 5261 C CA . THR A 1 808 ? 191.889 67.011 206.720 1.00 28.87 808 THR A CA 1
ATOM 5262 C C . THR A 1 808 ? 191.679 65.648 206.065 1.00 28.92 808 THR A C 1
ATOM 5263 O O . THR A 1 808 ? 190.991 64.793 206.615 1.00 29.05 808 THR A O 1
ATOM 5267 N N . ILE A 1 809 ? 192.336 65.431 204.936 1.00 29.13 809 ILE A N 1
ATOM 5268 C CA . ILE A 1 809 ? 192.262 64.146 204.256 1.00 31.16 809 ILE A CA 1
ATOM 5269 C C . ILE A 1 809 ? 192.676 63.024 205.215 1.00 33.94 809 ILE A C 1
ATOM 5270 O O . ILE A 1 809 ? 191.970 62.005 205.330 1.00 33.77 809 ILE A O 1
ATOM 5275 N N . LYS A 1 810 ? 193.787 63.236 205.921 1.00 33.23 810 LYS A N 1
ATOM 5276 C CA . LYS A 1 810 ? 194.291 62.251 206.870 1.00 35.68 810 LYS A CA 1
ATOM 5277 C C . LYS A 1 810 ? 193.400 62.124 208.113 1.00 36.65 810 LYS A C 1
ATOM 5278 O O . LYS A 1 810 ? 193.169 61.024 208.568 1.00 38.33 810 LYS A O 1
ATOM 5284 N N . LEU A 1 811 ? 192.909 63.239 208.659 1.00 34.49 811 LEU A N 1
ATOM 5285 C CA . LEU A 1 811 ? 192.010 63.201 209.802 1.00 35.22 811 LEU A CA 1
ATOM 5286 C C . LEU A 1 811 ? 190.767 62.366 209.498 1.00 37.69 811 LEU A C 1
ATOM 5287 O O . LEU A 1 811 ? 190.380 61.518 210.287 1.00 37.38 811 LEU A O 1
ATOM 5292 N N . LEU A 1 812 ? 190.171 62.602 208.332 1.00 38.80 812 LEU A N 1
ATOM 5293 C CA . LEU A 1 812 ? 188.961 61.902 207.902 1.00 38.19 812 LEU A CA 1
ATOM 5294 C C . LEU A 1 812 ? 189.243 60.521 207.358 1.00 42.60 812 LEU A C 1
ATOM 5295 O O . LEU A 1 812 ? 188.335 59.867 206.851 1.00 42.29 812 LEU A O 1
ATOM 5300 N N . ARG A 1 813 ? 190.505 60.095 207.420 1.00 47.82 813 ARG A N 1
ATOM 5301 C CA . ARG A 1 813 ? 190.936 58.763 207.004 1.00 51.69 813 ARG A CA 1
ATOM 5302 C C . ARG A 1 813 ? 190.483 58.429 205.592 1.00 47.35 813 ARG A C 1
ATOM 5303 O O . ARG A 1 813 ? 190.019 57.333 205.327 1.00 51.56 813 ARG A O 1
ATOM 5311 N N . LEU A 1 814 ? 190.615 59.388 204.682 1.00 46.48 814 LEU A N 1
ATOM 5312 C CA . LEU A 1 814 ? 190.233 59.182 203.286 1.00 42.72 814 LEU A CA 1
ATOM 5313 C C . LEU A 1 814 ? 191.401 58.679 202.421 1.00 45.63 814 LEU A C 1
ATOM 5314 O O . LEU A 1 814 ? 191.285 58.653 201.192 1.00 47.59 814 LEU A O 1
ATOM 5319 N N . GLY A 1 815 ? 192.521 58.303 203.053 1.00 45.41 815 GLY A N 1
ATOM 5320 C CA . GLY A 1 815 ? 193.601 57.603 202.392 1.00 47.83 815 GLY A CA 1
ATOM 5321 C C . GLY A 1 815 ? 194.724 58.516 201.950 1.00 45.11 815 GLY A C 1
ATOM 5322 O O . GLY A 1 815 ? 195.098 59.442 202.671 1.00 43.81 815 GLY A O 1
ATOM 5323 N N . SER A 1 816 ? 195.245 58.254 200.748 1.00 41.62 816 SER A N 1
ATOM 5324 C CA . SER A 1 816 ? 196.454 58.914 200.254 1.00 39.46 816 SER A CA 1
ATOM 5325 C C . SER A 1 816 ? 196.160 60.342 199.805 1.00 37.62 816 SER A C 1
ATOM 5326 O O . SER A 1 816 ? 195.142 60.622 199.163 1.00 37.21 816 SER A O 1
ATOM 5329 N N . ILE A 1 817 ? 197.051 61.251 200.179 1.00 36.51 817 ILE A N 1
ATOM 5330 C CA . ILE A 1 817 ? 196.897 62.659 199.839 1.00 35.83 817 ILE A CA 1
ATOM 5331 C C . ILE A 1 817 ? 196.896 62.853 198.309 1.00 40.38 817 ILE A C 1
ATOM 5332 O O . ILE A 1 817 ? 196.076 63.621 197.781 1.00 40.35 817 ILE A O 1
ATOM 5337 N N . HIS A 1 818 ? 197.819 62.185 197.616 1.00 36.13 818 HIS A N 1
ATOM 5338 C CA . HIS A 1 818 ? 197.931 62.307 196.151 1.00 41.22 818 HIS A CA 1
ATOM 5339 C C . HIS A 1 818 ? 196.701 61.741 195.474 1.00 39.87 818 HIS A C 1
ATOM 5340 O O . HIS A 1 818 ? 196.119 62.367 194.590 1.00 42.11 818 HIS A O 1
ATOM 5347 N N . HIS A 1 819 ? 196.294 60.561 195.908 1.00 41.87 819 HIS A N 1
ATOM 5348 C CA . HIS A 1 819 ? 195.157 59.890 195.304 1.00 44.03 819 HIS A CA 1
ATOM 5349 C C . HIS A 1 819 ? 193.860 60.695 195.480 1.00 41.52 819 HIS A C 1
ATOM 5350 O O . HIS A 1 819 ? 193.140 60.927 194.505 1.00 43.52 819 HIS A O 1
ATOM 5357 N N . PHE A 1 820 ? 193.583 61.140 196.707 1.00 36.30 820 PHE A N 1
ATOM 5358 C CA . PHE A 1 820 ? 192.413 61.962 196.968 1.00 34.18 820 PHE A CA 1
ATOM 5359 C C . PHE A 1 820 ? 192.407 63.217 196.091 1.00 33.87 820 PHE A C 1
ATOM 5360 O O . PHE A 1 820 ? 191.388 63.540 195.478 1.00 32.30 820 PHE A O 1
ATOM 5368 N N . LEU A 1 821 ? 193.525 63.948 196.048 1.00 33.66 821 LEU A N 1
ATOM 5369 C CA . LEU A 1 821 ? 193.579 65.208 195.288 1.00 32.83 821 LEU A CA 1
ATOM 5370 C C . LEU A 1 821 ? 193.520 64.979 193.768 1.00 34.45 821 LEU A C 1
ATOM 5371 O O . LEU A 1 821 ? 193.073 65.864 193.042 1.00 35.44 821 LEU A O 1
ATOM 5376 N N . SER A 1 822 ? 193.950 63.812 193.299 1.00 35.89 822 SER A N 1
ATOM 5377 C CA . SER A 1 822 ? 193.852 63.460 191.855 1.00 38.18 822 SER A CA 1
ATOM 5378 C C . SER A 1 822 ? 192.396 63.276 191.417 1.00 35.88 822 SER A C 1
ATOM 5379 O O . SER A 1 822 ? 192.114 63.333 190.261 1.00 34.43 822 SER A O 1
ATOM 5382 N N . LYS A 1 823 ? 191.494 63.061 192.382 1.00 36.52 823 LYS A N 1
ATOM 5383 C CA . LYS A 1 823 ? 190.051 62.939 192.161 1.00 34.48 823 LYS A CA 1
ATOM 5384 C C . LYS A 1 823 ? 189.291 64.284 192.194 1.00 35.81 823 LYS A C 1
ATOM 5385 O O . LYS A 1 823 ? 188.070 64.299 191.978 1.00 35.44 823 LYS A O 1
ATOM 5391 N N . ALA A 1 824 ? 189.986 65.391 192.476 1.00 32.45 824 ALA A N 1
ATOM 5392 C CA . ALA A 1 824 ? 189.371 66.712 192.490 1.00 33.02 824 ALA A CA 1
ATOM 5393 C C . ALA A 1 824 ? 188.877 67.120 191.114 1.00 31.39 824 ALA A C 1
ATOM 5394 O O . ALA A 1 824 ? 189.398 66.663 190.116 1.00 31.51 824 ALA A O 1
ATOM 5396 N N . LEU A 1 825 ? 187.845 67.951 191.098 1.00 32.96 825 LEU A N 1
ATOM 5397 C CA . LEU A 1 825 ? 187.272 68.437 189.859 1.00 35.02 825 LEU A CA 1
ATOM 5398 C C . LEU A 1 825 ? 188.369 69.056 188.992 1.00 38.56 825 LEU A C 1
ATOM 5399 O O . LEU A 1 825 ? 188.421 68.803 187.784 1.00 45.37 825 LEU A O 1
ATOM 5404 N N . GLU A 1 826 ? 189.270 69.820 189.600 1.00 38.55 826 GLU A N 1
ATOM 5405 C CA . GLU A 1 826 ? 190.541 70.178 188.944 1.00 44.87 826 GLU A CA 1
ATOM 5406 C C . GLU A 1 826 ? 191.723 69.845 189.842 1.00 37.59 826 GLU A C 1
ATOM 5407 O O . GLU A 1 826 ? 191.982 70.560 190.793 1.00 37.12 826 GLU A O 1
ATOM 5413 N N . PRO A 1 827 ? 192.423 68.738 189.554 1.00 35.00 827 PRO A N 1
ATOM 5414 C CA . PRO A 1 827 ? 193.515 68.382 190.451 1.00 33.26 827 PRO A CA 1
ATOM 5415 C C . PRO A 1 827 ? 194.570 69.487 190.577 1.00 32.46 827 PRO A C 1
ATOM 5416 O O . PRO A 1 827 ? 194.856 70.177 189.592 1.00 33.26 827 PRO A O 1
ATOM 5420 N N . PRO A 1 828 ? 195.075 69.731 191.809 1.00 30.77 828 PRO A N 1
ATOM 5421 C CA . PRO A 1 828 ? 196.076 70.782 191.960 1.00 31.83 828 PRO A CA 1
ATOM 5422 C C . PRO A 1 828 ? 197.414 70.378 191.350 1.00 30.29 828 PRO A C 1
ATOM 5423 O O . PRO A 1 828 ? 197.673 69.194 191.189 1.00 28.39 828 PRO A O 1
ATOM 5427 N N . PRO A 1 829 ? 198.256 71.360 191.052 1.00 32.19 829 PRO A N 1
ATOM 5428 C CA . PRO A 1 829 ? 199.574 71.026 190.518 1.00 33.10 829 PRO A CA 1
ATOM 5429 C C . PRO A 1 829 ? 200.388 70.215 191.532 1.00 32.73 829 PRO A C 1
ATOM 5430 O O . PRO A 1 829 ? 200.349 70.483 192.743 1.00 32.00 829 PRO A O 1
ATOM 5434 N N . VAL A 1 830 ? 201.076 69.200 191.027 1.00 32.11 830 VAL A N 1
ATOM 5435 C CA . VAL A 1 830 ? 201.749 68.217 191.862 1.00 32.70 830 VAL A CA 1
ATOM 5436 C C . VAL A 1 830 ? 202.891 68.785 192.752 1.00 33.38 830 VAL A C 1
ATOM 5437 O O . VAL A 1 830 ? 203.159 68.240 193.828 1.00 33.03 830 VAL A O 1
ATOM 5441 N N . ASP A 1 831 ? 203.550 69.864 192.325 1.00 34.11 831 ASP A N 1
ATOM 5442 C CA . ASP A 1 831 ? 204.562 70.501 193.184 1.00 33.58 831 ASP A CA 1
ATOM 5443 C C . ASP A 1 831 ? 203.952 71.035 194.482 1.00 31.37 831 ASP A C 1
ATOM 5444 O O . ASP A 1 831 ? 204.583 70.969 195.524 1.00 29.70 831 ASP A O 1
ATOM 5449 N N . ALA A 1 832 ? 202.738 71.574 194.417 1.00 31.54 832 ALA A N 1
ATOM 5450 C CA . ALA A 1 832 ? 202.043 72.040 195.640 1.00 31.01 832 ALA A CA 1
ATOM 5451 C C . ALA A 1 832 ? 201.652 70.877 196.558 1.00 29.76 832 ALA A C 1
ATOM 5452 O O . ALA A 1 832 ? 201.694 70.992 197.781 1.00 30.01 832 ALA A O 1
ATOM 5454 N N . VAL A 1 833 ? 201.338 69.739 195.968 1.00 30.54 833 VAL A N 1
ATOM 5455 C CA . VAL A 1 833 ? 201.023 68.551 196.750 1.00 31.86 833 VAL A CA 1
ATOM 5456 C C . VAL A 1 833 ? 202.274 68.085 197.511 1.00 35.04 833 VAL A C 1
ATOM 5457 O O . VAL A 1 833 ? 202.214 67.809 198.730 1.00 30.44 833 VAL A O 1
ATOM 5461 N N . ILE A 1 834 ? 203.406 68.047 196.800 1.00 35.22 834 ILE A N 1
ATOM 5462 C CA . ILE A 1 834 ? 204.689 67.645 197.376 1.00 34.87 834 ILE A CA 1
ATOM 5463 C C . ILE A 1 834 ? 205.094 68.577 198.518 1.00 33.35 834 ILE A C 1
ATOM 5464 O O . ILE A 1 834 ? 205.488 68.103 199.576 1.00 30.08 834 ILE A O 1
ATOM 5469 N N . GLU A 1 835 ? 204.999 69.887 198.289 1.00 32.19 835 GLU A N 1
ATOM 5470 C CA . GLU A 1 835 ? 205.282 70.886 199.321 1.00 35.20 835 GLU A CA 1
ATOM 5471 C C . GLU A 1 835 ? 204.490 70.619 200.605 1.00 33.87 835 GLU A C 1
ATOM 5472 O O . GLU A 1 835 ? 205.050 70.645 201.699 1.00 30.83 835 GLU A O 1
ATOM 5478 N N . ALA A 1 836 ? 203.196 70.355 200.448 1.00 30.79 836 ALA A N 1
ATOM 5479 C CA . ALA A 1 836 ? 202.315 70.072 201.578 1.00 30.73 836 ALA A CA 1
ATOM 5480 C C . ALA A 1 836 ? 202.775 68.845 202.352 1.00 30.68 836 ALA A C 1
ATOM 5481 O O . ALA A 1 836 ? 202.801 68.874 203.566 1.00 28.69 836 ALA A O 1
ATOM 5483 N N . GLU A 1 837 ? 203.106 67.768 201.642 1.00 31.54 837 GLU A N 1
ATOM 5484 C CA . GLU A 1 837 ? 203.513 66.534 202.296 1.00 33.16 837 GLU A CA 1
ATOM 5485 C C . GLU A 1 837 ? 204.798 66.774 203.078 1.00 32.86 837 GLU A C 1
ATOM 5486 O O . GLU A 1 837 ? 204.911 66.381 204.250 1.00 30.27 837 GLU A O 1
ATOM 5492 N N . VAL A 1 838 ? 205.761 67.422 202.426 1.00 33.45 838 VAL A N 1
ATOM 5493 C CA . VAL A 1 838 ? 207.075 67.699 203.057 1.00 34.27 838 VAL A CA 1
ATOM 5494 C C . VAL A 1 838 ? 206.920 68.586 204.284 1.00 33.56 838 VAL A C 1
ATOM 5495 O O . VAL A 1 838 ? 207.512 68.303 205.333 1.00 34.27 838 VAL A O 1
ATOM 5499 N N . LEU A 1 839 ? 206.090 69.616 204.184 1.00 32.15 839 LEU A N 1
ATOM 5500 C CA . LEU A 1 839 ? 205.834 70.490 205.343 1.00 33.01 839 LEU A CA 1
ATOM 5501 C C . LEU A 1 839 ? 205.323 69.680 206.559 1.00 32.55 839 LEU A C 1
ATOM 5502 O O . LEU A 1 839 ? 205.794 69.838 207.684 1.00 31.33 839 LEU A O 1
ATOM 5507 N N . LEU A 1 840 ? 204.319 68.855 206.319 1.00 30.89 840 LEU A N 1
ATOM 5508 C CA . LEU A 1 840 ? 203.681 68.089 207.386 1.00 30.51 840 LEU A CA 1
ATOM 5509 C C . LEU A 1 840 ? 204.612 67.013 207.974 1.00 31.40 840 LEU A C 1
ATOM 5510 O O . LEU A 1 840 ? 204.603 66.772 209.199 1.00 29.14 840 LEU A O 1
ATOM 5515 N N . ARG A 1 841 ? 205.433 66.392 207.123 1.00 31.06 841 ARG A N 1
ATOM 5516 C CA . ARG A 1 841 ? 206.453 65.454 207.611 1.00 31.87 841 ARG A CA 1
ATOM 5517 C C . ARG A 1 841 ? 207.460 66.184 208.498 1.00 33.98 841 ARG A C 1
ATOM 5518 O O . ARG A 1 841 ? 207.792 65.710 209.577 1.00 32.14 841 ARG A O 1
ATOM 5526 N N . GLU A 1 842 ? 207.944 67.335 208.046 1.00 34.52 842 GLU A N 1
ATOM 5527 C CA . GLU A 1 842 ? 208.963 68.068 208.796 1.00 36.75 842 GLU A CA 1
ATOM 5528 C C . GLU A 1 842 ? 208.423 68.641 210.115 1.00 37.37 842 GLU A C 1
ATOM 5529 O O . GLU A 1 842 ? 209.132 68.694 211.108 1.00 34.90 842 GLU A O 1
ATOM 5535 N N . MET A 1 843 ? 207.155 69.009 210.117 1.00 32.69 843 MET A N 1
ATOM 5536 C CA . MET A 1 843 ? 206.482 69.455 211.342 1.00 33.10 843 MET A CA 1
ATOM 5537 C C . MET A 1 843 ? 206.115 68.304 212.315 1.00 33.02 843 MET A C 1
ATOM 5538 O O . MET A 1 843 ? 205.694 68.560 213.457 1.00 33.90 843 MET A O 1
ATOM 5543 N N . ARG A 1 844 ? 206.277 67.066 211.859 1.00 31.78 844 ARG A N 1
ATOM 5544 C CA . ARG A 1 844 ? 205.961 65.840 212.607 1.00 36.42 844 ARG A CA 1
ATOM 5545 C C . ARG A 1 844 ? 204.454 65.594 212.780 1.00 33.96 844 ARG A C 1
ATOM 5546 O O . ARG A 1 844 ? 204.054 64.867 213.683 1.00 33.40 844 ARG A O 1
ATOM 5554 N N . CYS A 1 845 ? 203.650 66.148 211.873 1.00 31.86 845 CYS A N 1
ATOM 5555 C CA . CYS A 1 845 ? 202.217 65.803 211.745 1.00 32.16 845 CYS A CA 1
ATOM 5556 C C . CYS A 1 845 ? 201.966 64.443 211.095 1.00 33.08 845 CYS A C 1
ATOM 5557 O O . CYS A 1 845 ? 200.918 63.825 211.297 1.00 31.52 845 CYS A O 1
ATOM 5560 N N . LEU A 1 846 ? 202.908 64.035 210.255 1.00 35.96 846 LEU A N 1
ATOM 5561 C CA . LEU A 1 846 ? 202.913 62.738 209.607 1.00 39.11 846 LEU A CA 1
ATOM 5562 C C . LEU A 1 846 ? 204.186 62.021 210.037 1.00 41.85 846 LEU A C 1
ATOM 5563 O O . LEU A 1 846 ? 205.237 62.654 210.161 1.00 43.08 846 LEU A O 1
ATOM 5568 N N . ASP A 1 847 ? 204.085 60.717 210.247 1.00 41.23 847 ASP A N 1
ATOM 5569 C CA . ASP A 1 847 ? 205.225 59.899 210.636 1.00 46.78 847 ASP A CA 1
ATOM 5570 C C . ASP A 1 847 ? 205.988 59.421 209.378 1.00 49.67 847 ASP A C 1
ATOM 5571 O O . ASP A 1 847 ? 205.781 59.958 208.281 1.00 50.92 847 ASP A O 1
ATOM 5576 N N . ALA A 1 848 ? 206.881 58.448 209.548 1.00 51.85 848 ALA A N 1
ATOM 5577 C CA . ALA A 1 848 ? 207.614 57.841 208.431 1.00 57.16 848 ALA A CA 1
ATOM 5578 C C . ALA A 1 848 ? 206.740 57.115 207.379 1.00 53.93 848 ALA A C 1
ATOM 5579 O O . ALA A 1 848 ? 207.162 56.980 206.240 1.00 63.55 848 ALA A O 1
ATOM 5581 N N . ASN A 1 849 ? 205.538 56.665 207.749 1.00 53.79 849 ASN A N 1
ATOM 5582 C CA . ASN A 1 849 ? 204.583 56.043 206.808 1.00 50.87 849 ASN A CA 1
ATOM 5583 C C . ASN A 1 849 ? 203.496 56.965 206.258 1.00 47.82 849 ASN A C 1
ATOM 5584 O O . ASN A 1 849 ? 202.489 56.495 205.722 1.00 48.36 849 ASN A O 1
ATOM 5589 N N . ASP A 1 850 ? 203.695 58.273 206.385 1.00 47.73 850 ASP A N 1
ATOM 5590 C CA . ASP A 1 850 ? 202.676 59.280 206.037 1.00 45.17 850 ASP A CA 1
ATOM 5591 C C . ASP A 1 850 ? 201.329 59.100 206.738 1.00 45.00 850 ASP A C 1
ATOM 5592 O O . ASP A 1 850 ? 200.273 59.469 206.202 1.00 43.42 850 ASP A O 1
ATOM 5597 N N . GLU A 1 851 ? 201.377 58.536 207.940 1.00 44.50 851 GLU A N 1
ATOM 5598 C CA . GLU A 1 851 ? 200.199 58.417 208.780 1.00 43.65 851 GLU A CA 1
ATOM 5599 C C . GLU A 1 851 ? 200.209 59.531 209.815 1.00 40.46 851 GLU A C 1
ATOM 5600 O O . GLU A 1 851 ? 201.258 60.028 210.237 1.00 37.65 851 GLU A O 1
ATOM 5606 N N . LEU A 1 852 ? 199.015 59.880 210.254 1.00 39.70 852 LEU A N 1
ATOM 5607 C CA . LEU A 1 852 ? 198.804 61.003 211.131 1.00 39.17 852 LEU A CA 1
ATOM 5608 C C . LEU A 1 852 ? 199.356 60.694 212.526 1.00 37.54 852 LEU A C 1
ATOM 5609 O O . LEU A 1 852 ? 199.128 59.624 213.061 1.00 36.22 852 LEU A O 1
ATOM 5614 N N . THR A 1 853 ? 200.155 61.597 213.074 1.00 34.41 853 THR A N 1
ATOM 5615 C CA . THR A 1 853 ? 200.624 61.452 214.447 1.00 33.31 853 THR A CA 1
ATOM 5616 C C . THR A 1 853 ? 199.564 62.063 215.366 1.00 31.76 853 THR A C 1
ATOM 5617 O O . THR A 1 853 ? 198.699 62.786 214.882 1.00 30.20 853 THR A O 1
ATOM 5621 N N . PRO A 1 854 ? 199.659 61.828 216.695 1.00 32.21 854 PRO A N 1
ATOM 5622 C CA . PRO A 1 854 ? 198.765 62.563 217.591 1.00 31.97 854 PRO A CA 1
ATOM 5623 C C . PRO A 1 854 ? 198.865 64.078 217.469 1.00 31.58 854 PRO A C 1
ATOM 5624 O O . PRO A 1 854 ? 197.844 64.767 217.568 1.00 30.16 854 PRO A O 1
ATOM 5628 N N . LEU A 1 855 ? 200.066 64.603 217.235 1.00 32.27 855 LEU A N 1
ATOM 5629 C CA . LEU A 1 855 ? 200.199 66.052 217.000 1.00 31.83 855 LEU A CA 1
ATOM 5630 C C . LEU A 1 855 ? 199.387 66.476 215.773 1.00 29.08 855 LEU A C 1
ATOM 5631 O O . LEU A 1 855 ? 198.613 67.421 215.831 1.00 26.36 855 LEU A O 1
ATOM 5636 N N . GLY A 1 856 ? 199.585 65.755 214.681 1.00 30.52 856 GLY A N 1
ATOM 5637 C CA . GLY A 1 856 ? 198.876 66.005 213.414 1.00 30.89 856 GLY A CA 1
ATOM 5638 C C . GLY A 1 856 ? 197.364 65.955 213.541 1.00 29.38 856 GLY A C 1
ATOM 5639 O O . GLY A 1 856 ? 196.654 66.791 212.974 1.00 26.69 856 GLY A O 1
ATOM 5640 N N . ARG A 1 857 ? 196.880 64.989 214.308 1.00 31.75 857 ARG A N 1
ATOM 5641 C CA . ARG A 1 857 ? 195.427 64.826 214.536 1.00 34.84 857 ARG A CA 1
ATOM 5642 C C . ARG A 1 857 ? 194.840 66.027 215.279 1.00 31.27 857 ARG A C 1
ATOM 5643 O O . ARG A 1 857 ? 193.775 66.542 214.911 1.00 30.17 857 ARG A O 1
ATOM 5651 N N . LEU A 1 858 ? 195.541 66.457 216.326 1.00 32.16 858 LEU A N 1
ATOM 5652 C CA . LEU A 1 858 ? 195.156 67.645 217.079 1.00 30.77 858 LEU A CA 1
ATOM 5653 C C . LEU A 1 858 ? 195.161 68.889 216.202 1.00 29.90 858 LEU A C 1
ATOM 5654 O O . LEU A 1 858 ? 194.183 69.663 216.200 1.00 27.42 858 LEU A O 1
ATOM 5659 N N . LEU A 1 859 ? 196.234 69.055 215.418 1.00 27.29 859 LEU A N 1
ATOM 5660 C CA . LEU A 1 859 ? 196.362 70.217 214.575 1.00 29.62 859 LEU A CA 1
ATOM 5661 C C . LEU A 1 859 ? 195.313 70.240 213.453 1.00 29.46 859 LEU A C 1
ATOM 5662 O O . LEU A 1 859 ? 194.803 71.298 213.112 1.00 29.49 859 LEU A O 1
ATOM 5667 N N . ALA A 1 860 ? 194.957 69.071 212.927 1.00 29.61 860 ALA A N 1
ATOM 5668 C CA . ALA A 1 860 ? 193.888 68.974 211.932 1.00 29.91 860 ALA A CA 1
ATOM 5669 C C . ALA A 1 860 ? 192.547 69.473 212.463 1.00 29.95 860 ALA A C 1
ATOM 5670 O O . ALA A 1 860 ? 191.701 69.904 211.695 1.00 28.60 860 ALA A O 1
ATOM 5672 N N . ARG A 1 861 ? 192.361 69.391 213.769 1.00 32.73 861 ARG A N 1
ATOM 5673 C CA . ARG A 1 861 ? 191.131 69.830 214.402 1.00 37.09 861 ARG A CA 1
ATOM 5674 C C . ARG A 1 861 ? 191.115 71.297 214.776 1.00 36.41 861 ARG A C 1
ATOM 5675 O O . ARG A 1 861 ? 190.074 71.778 215.142 1.00 42.98 861 ARG A O 1
ATOM 5683 N N . LEU A 1 862 ? 192.230 72.016 214.716 1.00 34.74 862 LEU A N 1
ATOM 5684 C CA . LEU A 1 862 ? 192.208 73.425 215.077 1.00 33.40 862 LEU A CA 1
ATOM 5685 C C . LEU A 1 862 ? 192.045 74.292 213.823 1.00 33.96 862 LEU A C 1
ATOM 5686 O O . LEU A 1 862 ? 192.611 73.957 212.774 1.00 35.46 862 LEU A O 1
ATOM 5691 N N . PRO A 1 863 ? 191.247 75.380 213.900 1.00 35.74 863 PRO A N 1
ATOM 5692 C CA . PRO A 1 863 ? 191.005 76.182 212.704 1.00 36.86 863 PRO A CA 1
ATOM 5693 C C . PRO A 1 863 ? 192.086 77.254 212.567 1.00 35.93 863 PRO A C 1
ATOM 5694 O O . PRO A 1 863 ? 191.776 78.416 212.472 1.00 34.20 863 PRO A O 1
ATOM 5698 N N . ILE A 1 864 ? 193.354 76.833 212.574 1.00 34.09 864 ILE A N 1
ATOM 5699 C CA . ILE A 1 864 ? 194.476 77.725 212.375 1.00 31.06 864 ILE A CA 1
ATOM 5700 C C . ILE A 1 864 ? 195.550 76.949 211.641 1.00 30.91 864 ILE A C 1
ATOM 5701 O O . ILE A 1 864 ? 195.542 75.706 211.646 1.00 27.49 864 ILE A O 1
ATOM 5706 N N . GLU A 1 865 ? 196.488 77.683 211.063 1.00 27.52 865 GLU A N 1
ATOM 5707 C CA . GLU A 1 865 ? 197.676 77.079 210.481 1.00 29.67 865 GLU A CA 1
ATOM 5708 C C . GLU A 1 865 ? 198.278 76.061 211.434 1.00 27.10 865 GLU A C 1
ATOM 5709 O O . GLU A 1 865 ? 198.406 76.344 212.648 1.00 26.36 865 GLU A O 1
ATOM 5715 N N . PRO A 1 866 ? 198.653 74.889 210.914 1.00 27.87 866 PRO A N 1
ATOM 5716 C CA . PRO A 1 866 ? 199.277 73.833 211.756 1.00 27.85 866 PRO A CA 1
ATOM 5717 C C . PRO A 1 866 ? 200.478 74.316 212.577 1.00 26.93 866 PRO A C 1
ATOM 5718 O O . PRO A 1 866 ? 200.646 73.933 213.748 1.00 24.62 866 PRO A O 1
ATOM 5722 N N . ARG A 1 867 ? 201.300 75.169 211.980 1.00 27.51 867 ARG A N 1
ATOM 5723 C CA . ARG A 1 867 ? 202.440 75.742 212.697 1.00 30.00 867 ARG A CA 1
ATOM 5724 C C . ARG A 1 867 ? 201.997 76.577 213.924 1.00 28.46 867 ARG A C 1
ATOM 5725 O O . ARG A 1 867 ? 202.648 76.540 214.976 1.00 28.63 867 ARG A O 1
ATOM 5733 N N . LEU A 1 868 ? 200.923 77.357 213.771 1.00 26.16 868 LEU A N 1
ATOM 5734 C CA . LEU A 1 868 ? 200.331 78.058 214.909 1.00 27.29 868 LEU A CA 1
ATOM 5735 C C . LEU A 1 868 ? 199.727 77.082 215.930 1.00 27.23 868 LEU A C 1
ATOM 5736 O O . LEU A 1 868 ? 199.799 77.310 217.133 1.00 25.60 868 LEU A O 1
ATOM 5741 N N . GLY A 1 869 ? 199.167 75.975 215.443 1.00 27.23 869 GLY A N 1
ATOM 5742 C CA . GLY A 1 869 ? 198.648 74.943 216.320 1.00 28.95 869 GLY A CA 1
ATOM 5743 C C . GLY A 1 869 ? 199.739 74.311 217.189 1.00 30.04 869 GLY A C 1
ATOM 5744 O O . GLY A 1 869 ? 199.540 74.085 218.389 1.00 29.18 869 GLY A O 1
ATOM 5745 N N . LYS A 1 870 ? 200.882 74.039 216.570 1.00 27.56 870 LYS A N 1
ATOM 5746 C CA . LYS A 1 870 ? 201.987 73.440 217.238 1.00 26.93 870 LYS A CA 1
ATOM 5747 C C . LYS A 1 870 ? 202.512 74.381 218.311 1.00 25.86 870 LYS A C 1
ATOM 5748 O O . LYS A 1 870 ? 202.862 73.961 219.417 1.00 24.86 870 LYS A O 1
ATOM 5754 N N . MET A 1 871 ? 202.550 75.660 217.975 1.00 26.47 871 MET A N 1
ATOM 5755 C CA . MET A 1 871 ? 202.894 76.705 218.935 1.00 27.61 871 MET A CA 1
ATOM 5756 C C . MET A 1 871 ? 201.932 76.685 220.152 1.00 28.24 871 MET A C 1
ATOM 5757 O O . MET A 1 871 ? 202.370 76.845 221.299 1.00 28.98 871 MET A O 1
ATOM 5762 N N . MET A 1 872 ? 200.646 76.534 219.888 1.00 27.65 872 MET A N 1
ATOM 5763 C CA . MET A 1 872 ? 199.615 76.420 220.950 1.00 29.75 872 MET A CA 1
ATOM 5764 C C . MET A 1 872 ? 199.844 75.287 221.938 1.00 29.15 872 MET A C 1
ATOM 5765 O O . MET A 1 872 ? 199.651 75.468 223.149 1.00 27.94 872 MET A O 1
ATOM 5770 N N . VAL A 1 873 ? 200.245 74.135 221.410 1.00 30.36 873 VAL A N 1
ATOM 5771 C CA . VAL A 1 873 ? 200.566 72.964 222.241 1.00 32.49 873 VAL A CA 1
ATOM 5772 C C . VAL A 1 873 ? 201.683 73.335 223.230 1.00 35.55 873 VAL A C 1
ATOM 5773 O O . VAL A 1 873 ? 201.537 73.125 224.443 1.00 33.24 873 VAL A O 1
ATOM 5777 N N . LEU A 1 874 ? 202.753 73.966 222.744 1.00 33.45 874 LEU A N 1
ATOM 5778 C CA . LEU A 1 874 ? 203.785 74.415 223.670 1.00 33.28 874 LEU A CA 1
ATOM 5779 C C . LEU A 1 874 ? 203.282 75.509 224.591 1.00 31.42 874 LEU A C 1
ATOM 5780 O O . LEU A 1 874 ? 203.617 75.509 225.765 1.00 29.50 874 LEU A O 1
ATOM 5785 N N . GLY A 1 875 ? 202.459 76.415 224.083 1.00 26.11 875 GLY A N 1
ATOM 5786 C CA . GLY A 1 875 ? 201.776 77.385 224.924 1.00 28.14 875 GLY A CA 1
ATOM 5787 C C . GLY A 1 875 ? 201.083 76.747 226.141 1.00 28.49 875 GLY A C 1
ATOM 5788 O O . GLY A 1 875 ? 201.288 77.174 227.275 1.00 28.18 875 GLY A O 1
ATOM 5789 N N . ALA A 1 876 ? 200.318 75.694 225.883 1.00 29.08 876 ALA A N 1
ATOM 5790 C CA . ALA A 1 876 ? 199.632 74.970 226.936 1.00 29.63 876 ALA A CA 1
ATOM 5791 C C . ALA A 1 876 ? 200.641 74.431 227.955 1.00 29.37 876 ALA A C 1
ATOM 5792 O O . ALA A 1 876 ? 200.518 74.699 229.138 1.00 28.39 876 ALA A O 1
ATOM 5794 N N . VAL A 1 877 ? 201.688 73.772 227.474 1.00 29.39 877 VAL A N 1
ATOM 5795 C CA . VAL A 1 877 ? 202.712 73.207 228.313 1.00 30.04 877 VAL A CA 1
ATOM 5796 C C . VAL A 1 877 ? 203.386 74.255 229.197 1.00 31.98 877 VAL A C 1
ATOM 5797 O O . VAL A 1 877 ? 203.670 73.988 230.368 1.00 30.38 877 VAL A O 1
ATOM 5801 N N . PHE A 1 878 ? 203.606 75.437 228.637 1.00 28.27 878 PHE A N 1
ATOM 5802 C CA . PHE A 1 878 ? 204.241 76.525 229.330 1.00 28.88 878 PHE A CA 1
ATOM 5803 C C . PHE A 1 878 ? 203.262 77.412 230.122 1.00 29.98 878 PHE A C 1
ATOM 5804 O O . PHE A 1 878 ? 203.688 78.376 230.734 1.00 34.38 878 PHE A O 1
ATOM 5812 N N . GLY A 1 879 ? 201.977 77.065 230.175 1.00 29.60 879 GLY A N 1
ATOM 5813 C CA . GLY A 1 879 ? 201.012 77.801 231.021 1.00 29.54 879 GLY A CA 1
ATOM 5814 C C . GLY A 1 879 ? 200.573 79.142 230.456 1.00 31.28 879 GLY A C 1
ATOM 5815 O O . GLY A 1 879 ? 200.013 79.965 231.181 1.00 32.25 879 GLY A O 1
ATOM 5816 N N . CYS A 1 880 ? 200.823 79.373 229.164 1.00 29.77 880 CYS A N 1
ATOM 5817 C CA . CYS A 1 880 ? 200.518 80.658 228.545 1.00 29.84 880 CYS A CA 1
ATOM 5818 C C . CYS A 1 880 ? 199.629 80.478 227.305 1.00 29.86 880 CYS A C 1
ATOM 5819 O O . CYS A 1 880 ? 199.680 81.281 226.362 1.00 29.35 880 CYS A O 1
ATOM 5822 N N . ALA A 1 881 ? 198.780 79.448 227.327 1.00 27.40 881 ALA A N 1
ATOM 5823 C CA . ALA A 1 881 ? 197.914 79.165 226.192 1.00 27.05 881 ALA A CA 1
ATOM 5824 C C . ALA A 1 881 ? 196.979 80.311 225.872 1.00 27.80 881 ALA A C 1
ATOM 5825 O O . ALA A 1 881 ? 196.609 80.464 224.735 1.00 24.56 881 ALA A O 1
ATOM 5827 N N . ASP A 1 882 ? 196.572 81.086 226.885 1.00 31.00 882 ASP A N 1
ATOM 5828 C CA . ASP A 1 882 ? 195.659 82.203 226.656 1.00 30.99 882 ASP A CA 1
ATOM 5829 C C . ASP A 1 882 ? 196.303 83.256 225.739 1.00 28.55 882 ASP A C 1
ATOM 5830 O O . ASP A 1 882 ? 195.729 83.673 224.739 1.00 23.89 882 ASP A O 1
ATOM 5835 N N . LEU A 1 883 ? 197.494 83.693 226.115 1.00 27.21 883 LEU A N 1
ATOM 5836 C CA . LEU A 1 883 ? 198.250 84.630 225.301 1.00 28.81 883 LEU A CA 1
ATOM 5837 C C . LEU A 1 883 ? 198.565 84.056 223.912 1.00 29.23 883 LEU A C 1
ATOM 5838 O O . LEU A 1 883 ? 198.446 84.792 222.907 1.00 28.89 883 LEU A O 1
ATOM 5843 N N . MET A 1 884 ? 198.922 82.762 223.840 1.00 26.70 884 MET A N 1
ATOM 5844 C CA . MET A 1 884 ? 199.210 82.128 222.551 1.00 29.02 884 MET A CA 1
ATOM 5845 C C . MET A 1 884 ? 197.978 82.068 221.645 1.00 28.20 884 MET A C 1
ATOM 5846 O O . MET A 1 884 ? 198.088 82.299 220.437 1.00 25.67 884 MET A O 1
ATOM 5851 N N . ALA A 1 885 ? 196.828 81.767 222.237 1.00 26.74 885 ALA A N 1
ATOM 5852 C CA . ALA A 1 885 ? 195.582 81.688 221.478 1.00 26.41 885 ALA A CA 1
ATOM 5853 C C . ALA A 1 885 ? 195.226 83.044 220.869 1.00 26.31 885 ALA A C 1
ATOM 5854 O O . ALA A 1 885 ? 194.881 83.117 219.690 1.00 24.17 885 ALA A O 1
ATOM 5856 N N . ILE A 1 886 ? 195.355 84.114 221.653 1.00 26.14 886 ILE A N 1
ATOM 5857 C CA . ILE A 1 886 ? 194.996 85.414 221.129 1.00 28.09 886 ILE A CA 1
ATOM 5858 C C . ILE A 1 886 ? 195.967 85.850 220.023 1.00 24.67 886 ILE A C 1
ATOM 5859 O O . ILE A 1 886 ? 195.552 86.430 219.041 1.00 23.72 886 ILE A O 1
ATOM 5864 N N . MET A 1 887 ? 197.230 85.524 220.163 1.00 24.86 887 MET A N 1
ATOM 5865 C CA . MET A 1 887 ? 198.211 85.833 219.119 1.00 26.92 887 MET A CA 1
ATOM 5866 C C . MET A 1 887 ? 198.004 84.977 217.882 1.00 25.12 887 MET A C 1
ATOM 5867 O O . MET A 1 887 ? 198.201 85.457 216.760 1.00 26.10 887 MET A O 1
ATOM 5872 N N . ALA A 1 888 ? 197.647 83.704 218.077 1.00 26.09 888 ALA A N 1
ATOM 5873 C CA . ALA A 1 888 ? 197.347 82.824 216.932 1.00 25.96 888 ALA A CA 1
ATOM 5874 C C . ALA A 1 888 ? 196.128 83.339 216.170 1.00 25.82 888 ALA A C 1
ATOM 5875 O O . ALA A 1 888 ? 196.092 83.329 214.935 1.00 23.88 888 ALA A O 1
ATOM 5877 N N . SER A 1 889 ? 195.133 83.787 216.942 1.00 24.93 889 SER A N 1
ATOM 5878 C CA . SER A 1 889 ? 193.900 84.297 216.400 1.00 25.71 889 SER A CA 1
ATOM 5879 C C . SER A 1 889 ? 194.151 85.588 215.558 1.00 24.54 889 SER A C 1
ATOM 5880 O O . SER A 1 889 ? 193.730 85.690 214.389 1.00 24.67 889 SER A O 1
ATOM 5883 N N . TYR A 1 890 ? 194.920 86.515 216.105 1.00 23.73 890 TYR A N 1
ATOM 5884 C CA . TYR A 1 890 ? 195.365 87.723 215.376 1.00 25.01 890 TYR A CA 1
ATOM 5885 C C . TYR A 1 890 ? 196.134 87.386 214.107 1.00 27.09 890 TYR A C 1
ATOM 5886 O O . TYR A 1 890 ? 195.965 88.046 213.095 1.00 26.66 890 TYR A O 1
ATOM 5895 N N . SER A 1 891 ? 196.993 86.365 214.190 1.00 27.36 891 SER A N 1
ATOM 5896 C CA . SER A 1 891 ? 197.749 85.857 213.044 1.00 27.43 891 SER A CA 1
ATOM 5897 C C . SER A 1 891 ? 196.883 85.136 211.981 1.00 31.75 891 SER A C 1
ATOM 5898 O O . SER A 1 891 ? 197.377 84.853 210.906 1.00 35.34 891 SER A O 1
ATOM 5901 N N . SER A 1 892 ? 195.613 84.850 212.285 1.00 31.63 892 SER A N 1
ATOM 5902 C CA . SER A 1 892 ? 194.711 84.073 211.416 1.00 32.71 892 SER A CA 1
ATOM 5903 C C . SER A 1 892 ? 193.539 84.872 210.842 1.00 34.00 892 SER A C 1
ATOM 5904 O O . SER A 1 892 ? 192.546 84.281 210.390 1.00 33.83 892 SER A O 1
ATOM 5907 N N . THR A 1 893 ? 193.609 86.194 210.906 1.00 31.68 893 THR A N 1
ATOM 5908 C CA . THR A 1 893 ? 192.571 87.046 210.319 1.00 33.69 893 THR A CA 1
ATOM 5909 C C . THR A 1 893 ? 193.202 88.187 209.549 1.00 32.09 893 THR A C 1
ATOM 5910 O O . THR A 1 893 ? 194.262 88.669 209.929 1.00 34.20 893 THR A O 1
ATOM 5914 N N . PHE A 1 894 ? 192.553 88.613 208.466 1.00 33.30 894 PHE A N 1
ATOM 5915 C CA . PHE A 1 894 ? 193.013 89.767 207.690 1.00 36.04 894 PHE A CA 1
ATOM 5916 C C . PHE A 1 894 ? 192.377 91.044 208.227 1.00 34.81 894 PHE A C 1
ATOM 5917 O O . PHE A 1 894 ? 192.760 92.136 207.830 1.00 35.09 894 PHE A O 1
ATOM 5925 N N . SER A 1 895 ? 191.466 90.907 209.193 1.00 32.46 895 SER A N 1
ATOM 5926 C CA . SER A 1 895 ? 190.782 92.055 209.775 1.00 33.68 895 SER A CA 1
ATOM 5927 C C . SER A 1 895 ? 191.811 92.863 210.595 1.00 34.12 895 SER A C 1
ATOM 5928 O O . SER A 1 895 ? 192.562 92.282 211.367 1.00 28.47 895 SER A O 1
ATOM 5931 N N . GLU A 1 896 ? 191.881 94.178 210.376 1.00 30.56 896 GLU A N 1
ATOM 5932 C CA . GLU A 1 896 ? 192.951 95.016 210.945 1.00 30.77 896 GLU A CA 1
ATOM 5933 C C . GLU A 1 896 ? 192.579 95.574 212.335 1.00 28.46 896 GLU A C 1
ATOM 5934 O O . GLU A 1 896 ? 191.423 95.931 212.578 1.00 24.04 896 GLU A O 1
ATOM 5940 N N . VAL A 1 897 ? 193.571 95.664 213.222 1.00 27.45 897 VAL A N 1
ATOM 5941 C CA . VAL A 1 897 ? 193.340 96.096 214.576 1.00 26.98 897 VAL A CA 1
ATOM 5942 C C . VAL A 1 897 ? 193.108 97.595 214.682 1.00 28.05 897 VAL A C 1
ATOM 5943 O O . VAL A 1 897 ? 192.202 98.037 215.389 1.00 23.57 897 VAL A O 1
ATOM 5947 N N . PHE A 1 898 ? 193.961 98.373 214.024 1.00 26.61 898 PHE A N 1
ATOM 5948 C CA . PHE A 1 898 ? 193.914 99.822 214.128 1.00 27.82 898 PHE A CA 1
ATOM 5949 C C . PHE A 1 898 ? 193.283 100.417 212.879 1.00 30.64 898 PHE A C 1
ATOM 5950 O O . PHE A 1 898 ? 193.538 99.949 211.776 1.00 29.69 898 PHE A O 1
ATOM 5958 N N . SER A 1 899 ? 192.485 101.452 213.064 1.00 34.59 899 SER A N 1
ATOM 5959 C CA . SER A 1 899 ? 191.984 102.225 211.937 1.00 39.14 899 SER A CA 1
ATOM 5960 C C . SER A 1 899 ? 192.962 103.365 211.631 1.00 38.45 899 SER A C 1
ATOM 5961 O O . SER A 1 899 ? 193.539 103.982 212.530 1.00 37.56 899 SER A O 1
ATOM 5964 N N . LEU A 1 900 ? 193.181 103.581 210.347 1.00 42.37 900 LEU A N 1
ATOM 5965 C CA . LEU A 1 900 ? 193.973 104.677 209.830 1.00 51.97 900 LEU A CA 1
ATOM 5966 C C . LEU A 1 900 ? 193.066 105.397 208.829 1.00 63.20 900 LEU A C 1
ATOM 5967 O O . LEU A 1 900 ? 192.270 104.754 208.135 1.00 53.48 900 LEU A O 1
ATOM 5972 N N . ASP A 1 901 ? 193.192 106.726 208.788 1.00 81.26 901 ASP A N 1
ATOM 5973 C CA . ASP A 1 901 ? 192.491 107.630 207.846 1.00 88.05 901 ASP A CA 1
ATOM 5974 C C . ASP A 1 901 ? 192.885 107.295 206.388 1.00 91.08 901 ASP A C 1
ATOM 5975 O O . ASP A 1 901 ? 193.776 106.478 206.137 1.00 80.99 901 ASP A O 1
ATOM 5980 N N . ILE A 1 902 ? 192.186 107.887 205.425 1.00 107.20 902 ILE A N 1
ATOM 5981 C CA . ILE A 1 902 ? 192.598 107.797 204.017 1.00 109.19 902 ILE A CA 1
ATOM 5982 C C . ILE A 1 902 ? 193.971 108.472 203.832 1.00 101.27 902 ILE A C 1
ATOM 5983 O O . ILE A 1 902 ? 194.210 109.583 204.328 1.00 93.67 902 ILE A O 1
ATOM 5988 N N . GLY A 1 903 ? 194.866 107.759 203.148 1.00 87.77 903 GLY A N 1
ATOM 5989 C CA . GLY A 1 903 ? 196.237 108.197 202.929 1.00 79.58 903 GLY A CA 1
ATOM 5990 C C . GLY A 1 903 ? 197.009 108.568 204.186 1.00 79.19 903 GLY A C 1
ATOM 5991 O O . GLY A 1 903 ? 197.888 109.423 204.109 1.00 74.99 903 GLY A O 1
ATOM 5992 N N . GLN A 1 904 ? 196.689 107.956 205.341 1.00 82.78 904 GLN A N 1
ATOM 5993 C CA . GLN A 1 904 ? 197.465 108.178 206.582 1.00 76.50 904 GLN A CA 1
ATOM 5994 C C . GLN A 1 904 ? 198.736 107.376 206.427 1.00 67.91 904 GLN A C 1
ATOM 5995 O O . GLN A 1 904 ? 198.695 106.203 206.036 1.00 70.84 904 GLN A O 1
ATOM 6001 N N . ARG A 1 905 ? 199.854 108.018 206.715 1.00 64.07 905 ARG A N 1
ATOM 6002 C CA . ARG A 1 905 ? 201.144 107.405 206.498 1.00 67.22 905 ARG A CA 1
ATOM 6003 C C . ARG A 1 905 ? 201.512 106.435 207.640 1.00 64.86 905 ARG A C 1
ATOM 6004 O O . ARG A 1 905 ? 202.275 105.505 207.415 1.00 63.64 905 ARG A O 1
ATOM 6012 N N . ARG A 1 906 ? 200.953 106.612 208.844 1.00 57.89 906 ARG A N 1
ATOM 6013 C CA . ARG A 1 906 ? 201.345 105.735 209.969 1.00 54.61 906 ARG A CA 1
ATOM 6014 C C . ARG A 1 906 ? 200.368 105.758 211.149 1.00 43.62 906 ARG A C 1
ATOM 6015 O O . ARG A 1 906 ? 199.426 106.539 211.156 1.00 42.41 906 ARG A O 1
ATOM 6023 N N . LEU A 1 907 ? 200.606 104.900 212.143 1.00 36.43 907 LEU A N 1
ATOM 6024 C CA . LEU A 1 907 ? 199.814 104.909 213.360 1.00 32.08 907 LEU A CA 1
ATOM 6025 C C . LEU A 1 907 ? 200.043 106.209 214.137 1.00 30.24 907 LEU A C 1
ATOM 6026 O O . LEU A 1 907 ? 201.143 106.719 214.194 1.00 29.48 907 LEU A O 1
ATOM 6031 N N . ALA A 1 908 ? 199.000 106.710 214.775 1.00 30.51 908 ALA A N 1
ATOM 6032 C CA . ALA A 1 908 ? 199.117 107.799 215.745 1.00 31.87 908 ALA A CA 1
ATOM 6033 C C . ALA A 1 908 ? 199.812 107.333 217.002 1.00 30.69 908 ALA A C 1
ATOM 6034 O O . ALA A 1 908 ? 199.934 106.109 217.263 1.00 30.76 908 ALA A O 1
ATOM 6036 N N . ASN A 1 909 ? 200.280 108.292 217.792 1.00 32.96 909 ASN A N 1
ATOM 6037 C CA . ASN A 1 909 ? 201.022 107.968 219.022 1.00 35.33 909 ASN A CA 1
ATOM 6038 C C . ASN A 1 909 ? 200.233 107.182 220.063 1.00 34.70 909 ASN A C 1
ATOM 6039 O O . ASN A 1 909 ? 200.804 106.333 220.762 1.00 35.11 909 ASN A O 1
ATOM 6044 N N . HIS A 1 910 ? 198.936 107.473 220.178 1.00 34.61 910 HIS A N 1
ATOM 6045 C CA . HIS A 1 910 ? 198.075 106.784 221.167 1.00 34.49 910 HIS A CA 1
ATOM 6046 C C . HIS A 1 910 ? 197.833 105.328 220.782 1.00 32.38 910 HIS A C 1
ATOM 6047 O O . HIS A 1 910 ? 197.565 104.498 221.655 1.00 35.77 910 HIS A O 1
ATOM 6054 N N . GLN A 1 911 ? 197.961 105.013 219.484 1.00 31.44 911 GLN A N 1
ATOM 6055 C CA . GLN A 1 911 ? 197.894 103.631 219.023 1.00 28.94 911 GLN A CA 1
ATOM 6056 C C . GLN A 1 911 ? 199.216 102.903 219.294 1.00 28.52 911 GLN A C 1
ATOM 6057 O O . GLN A 1 911 ? 199.207 101.819 219.843 1.00 28.98 911 GLN A O 1
ATOM 6063 N N . LYS A 1 912 ? 200.346 103.532 218.943 1.00 31.01 912 LYS A N 1
ATOM 6064 C CA . LYS A 1 912 ? 201.711 103.009 219.224 1.00 29.69 912 LYS A CA 1
ATOM 6065 C C . LYS A 1 912 ? 201.968 102.771 220.689 1.00 28.02 912 LYS A C 1
ATOM 6066 O O . LYS A 1 912 ? 202.638 101.823 221.045 1.00 25.76 912 LYS A O 1
ATOM 6072 N N . ALA A 1 913 ? 201.398 103.620 221.530 1.00 28.51 913 ALA A N 1
ATOM 6073 C CA . ALA A 1 913 ? 201.559 103.513 222.980 1.00 28.63 913 ALA A CA 1
ATOM 6074 C C . ALA A 1 913 ? 201.036 102.220 223.560 1.00 25.80 913 ALA A C 1
ATOM 6075 O O . ALA A 1 913 ? 201.499 101.803 224.582 1.00 26.75 913 ALA A O 1
ATOM 6077 N N . LEU A 1 914 ? 200.116 101.551 222.883 1.00 26.89 914 LEU A N 1
ATOM 6078 C CA . LEU A 1 914 ? 199.640 100.226 223.346 1.00 26.75 914 LEU A CA 1
ATOM 6079 C C . LEU A 1 914 ? 200.743 99.155 223.356 1.00 26.92 914 LEU A C 1
ATOM 6080 O O . LEU A 1 914 ? 200.629 98.155 224.092 1.00 27.53 914 LEU A O 1
ATOM 6085 N N . SER A 1 915 ? 201.815 99.376 222.589 1.00 25.28 915 SER A N 1
ATOM 6086 C CA . SER A 1 915 ? 203.001 98.496 222.621 1.00 26.20 915 SER A CA 1
ATOM 6087 C C . SER A 1 915 ? 203.874 98.740 223.864 1.00 26.67 915 SER A C 1
ATOM 6088 O O . SER A 1 915 ? 204.707 97.899 224.236 1.00 25.15 915 SER A O 1
ATOM 6091 N N . GLY A 1 916 ? 203.711 99.901 224.484 1.00 29.10 916 GLY A N 1
ATOM 6092 C CA . GLY A 1 916 ? 204.501 100.275 225.651 1.00 29.84 916 GLY A CA 1
ATOM 6093 C C . GLY A 1 916 ? 205.980 100.286 225.338 1.00 30.06 916 GLY A C 1
ATOM 6094 O O . GLY A 1 916 ? 206.419 100.959 224.432 1.00 31.25 916 GLY A O 1
ATOM 6095 N N . THR A 1 917 ? 206.741 99.502 226.087 1.00 32.02 917 THR A N 1
ATOM 6096 C CA . THR A 1 917 ? 208.177 99.387 225.915 1.00 31.78 917 THR A CA 1
ATOM 6097 C C . THR A 1 917 ? 208.563 98.233 224.972 1.00 31.51 917 THR A C 1
ATOM 6098 O O . THR A 1 917 ? 209.758 97.994 224.775 1.00 33.94 917 THR A O 1
ATOM 6102 N N . LYS A 1 918 ? 207.588 97.484 224.434 1.00 28.05 918 LYS A N 1
ATOM 6103 C CA . LYS A 1 918 ? 207.866 96.133 223.906 1.00 25.81 918 LYS A CA 1
ATOM 6104 C C . LYS A 1 918 ? 208.217 96.042 222.436 1.00 25.06 918 LYS A C 1
ATOM 6105 O O . LYS A 1 918 ? 208.688 94.999 221.998 1.00 24.72 918 LYS A O 1
ATOM 6111 N N . CYS A 1 919 ? 207.947 97.105 221.682 1.00 25.01 919 CYS A N 1
ATOM 6112 C CA . CYS A 1 919 ? 208.221 97.178 220.258 1.00 23.78 919 CYS A CA 1
ATOM 6113 C C . CYS A 1 919 ? 207.524 96.014 219.551 1.00 24.03 919 CYS A C 1
ATOM 6114 O O . CYS A 1 919 ? 208.168 95.192 218.890 1.00 23.39 919 CYS A O 1
ATOM 6117 N N . SER A 1 920 ? 206.216 95.904 219.771 1.00 22.74 920 SER A N 1
ATOM 6118 C CA . SER A 1 920 ? 205.496 94.692 219.433 1.00 22.35 920 SER A CA 1
ATOM 6119 C C . SER A 1 920 ? 204.058 95.008 219.052 1.00 21.99 920 SER A C 1
ATOM 6120 O O . SER A 1 920 ? 203.286 95.503 219.870 1.00 20.98 920 SER A O 1
ATOM 6123 N N . ASP A 1 921 ? 203.728 94.714 217.805 1.00 22.15 921 ASP A N 1
ATOM 6124 C CA . ASP A 1 921 ? 202.352 94.756 217.305 1.00 22.56 921 ASP A CA 1
ATOM 6125 C C . ASP A 1 921 ? 201.487 93.734 218.047 1.00 21.51 921 ASP A C 1
ATOM 6126 O O . ASP A 1 921 ? 200.327 94.021 218.321 1.00 21.98 921 ASP A O 1
ATOM 6131 N N . HIS A 1 922 ? 202.056 92.583 218.404 1.00 20.99 922 HIS A N 1
ATOM 6132 C CA . HIS A 1 922 ? 201.312 91.547 219.119 1.00 21.62 922 HIS A CA 1
ATOM 6133 C C . HIS A 1 922 ? 200.901 92.033 220.504 1.00 22.52 922 HIS A C 1
ATOM 6134 O O . HIS A 1 922 ? 199.754 91.873 220.907 1.00 22.14 922 HIS A O 1
ATOM 6141 N N . VAL A 1 923 ? 201.818 92.691 221.191 1.00 22.36 923 VAL A N 1
ATOM 6142 C CA . VAL A 1 923 ? 201.522 93.283 222.484 1.00 23.74 923 VAL A CA 1
ATOM 6143 C C . VAL A 1 923 ? 200.475 94.379 222.384 1.00 24.78 923 VAL A C 1
ATOM 6144 O O . VAL A 1 923 ? 199.538 94.431 223.221 1.00 22.02 923 VAL A O 1
ATOM 6148 N N . ALA A 1 924 ? 200.631 95.276 221.398 1.00 24.50 924 ALA A N 1
ATOM 6149 C CA . ALA A 1 924 ? 199.630 96.327 221.165 1.00 24.19 924 ALA A CA 1
ATOM 6150 C C . ALA A 1 924 ? 198.245 95.723 220.984 1.00 23.27 924 ALA A C 1
ATOM 6151 O O . ALA A 1 924 ? 197.276 96.189 221.607 1.00 23.56 924 ALA A O 1
ATOM 6153 N N . MET A 1 925 ? 198.165 94.670 220.179 1.00 22.45 925 MET A N 1
ATOM 6154 C CA . MET A 1 925 ? 196.906 93.943 219.990 1.00 23.76 925 MET A CA 1
ATOM 6155 C C . MET A 1 925 ? 196.388 93.317 221.305 1.00 23.82 925 MET A C 1
ATOM 6156 O O . MET A 1 925 ? 195.202 93.409 221.602 1.00 23.00 925 MET A O 1
ATOM 6161 N N . ILE A 1 926 ? 197.277 92.698 222.078 1.00 24.49 926 ILE A N 1
ATOM 6162 C CA . ILE A 1 926 ? 196.898 92.096 223.399 1.00 25.76 926 ILE A CA 1
ATOM 6163 C C . ILE A 1 926 ? 196.351 93.154 224.346 1.00 25.22 926 ILE A C 1
ATOM 6164 O O . ILE A 1 926 ? 195.301 92.962 224.962 1.00 25.30 926 ILE A O 1
ATOM 6169 N N . VAL A 1 927 ? 197.079 94.261 224.459 1.00 26.17 927 VAL A N 1
ATOM 6170 C CA . VAL A 1 927 ? 196.696 95.357 225.337 1.00 27.54 927 VAL A CA 1
ATOM 6171 C C . VAL A 1 927 ? 195.355 95.954 224.898 1.00 27.33 927 VAL A C 1
ATOM 6172 O O . VAL A 1 927 ? 194.484 96.193 225.735 1.00 26.57 927 VAL A O 1
ATOM 6176 N N . ALA A 1 928 ? 195.208 96.173 223.591 1.00 25.52 928 ALA A N 1
ATOM 6177 C CA . ALA A 1 928 ? 193.947 96.674 223.036 1.00 27.07 928 ALA A CA 1
ATOM 6178 C C . ALA A 1 928 ? 192.777 95.733 223.413 1.00 26.05 928 ALA A C 1
ATOM 6179 O O . ALA A 1 928 ? 191.719 96.196 223.837 1.00 26.00 928 ALA A O 1
ATOM 6181 N N . SER A 1 929 ? 193.010 94.438 223.271 1.00 25.49 929 SER A N 1
ATOM 6182 C CA . SER A 1 929 ? 192.051 93.408 223.622 1.00 28.02 929 SER A CA 1
ATOM 6183 C C . SER A 1 929 ? 191.666 93.391 225.106 1.00 26.67 929 SER A C 1
ATOM 6184 O O . SER A 1 929 ? 190.499 93.300 225.426 1.00 26.77 929 SER A O 1
ATOM 6187 N N . GLN A 1 930 ? 192.652 93.518 225.984 1.00 26.19 930 GLN A N 1
ATOM 6188 C CA . GLN A 1 930 ? 192.434 93.586 227.433 1.00 28.32 930 GLN A CA 1
ATOM 6189 C C . GLN A 1 930 ? 191.567 94.776 227.820 1.00 28.30 930 GLN A C 1
ATOM 6190 O O . GLN A 1 930 ? 190.624 94.637 228.612 1.00 28.15 930 GLN A O 1
ATOM 6196 N N . MET A 1 931 ? 191.815 95.920 227.204 1.00 28.76 931 MET A N 1
ATOM 6197 C CA . MET A 1 931 ? 190.998 97.084 227.477 1.00 30.52 931 MET A CA 1
ATOM 6198 C C . MET A 1 931 ? 189.614 96.946 226.866 1.00 30.00 931 MET A C 1
ATOM 6199 O O . MET A 1 931 ? 188.594 97.212 227.533 1.00 27.24 931 MET A O 1
ATOM 6204 N N . TRP A 1 932 ? 189.570 96.522 225.614 1.00 26.86 932 TRP A N 1
ATOM 6205 C CA . TRP A 1 932 ? 188.305 96.387 224.873 1.00 27.99 932 TRP A CA 1
ATOM 6206 C C . TRP A 1 932 ? 187.339 95.425 225.600 1.00 30.26 932 TRP A C 1
ATOM 6207 O O . TRP A 1 932 ? 186.151 95.697 225.703 1.00 28.80 932 TRP A O 1
ATOM 6218 N N . ARG A 1 933 ? 187.893 94.327 226.099 1.00 30.90 933 ARG A N 1
ATOM 6219 C CA . ARG A 1 933 ? 187.144 93.265 226.770 1.00 35.26 933 ARG A CA 1
ATOM 6220 C C . ARG A 1 933 ? 186.275 93.809 227.902 1.00 32.46 933 ARG A C 1
ATOM 6221 O O . ARG A 1 933 ? 185.103 93.458 228.018 1.00 32.88 933 ARG A O 1
ATOM 6229 N N . ARG A 1 934 ? 186.848 94.688 228.699 1.00 31.45 934 ARG A N 1
ATOM 6230 C CA . ARG A 1 934 ? 186.121 95.314 229.793 1.00 33.63 934 ARG A CA 1
ATOM 6231 C C . ARG A 1 934 ? 185.048 96.264 229.277 1.00 34.69 934 ARG A C 1
ATOM 6232 O O . ARG A 1 934 ? 183.942 96.320 229.836 1.00 31.70 934 ARG A O 1
ATOM 6240 N N . GLU A 1 935 ? 185.319 96.951 228.161 1.00 32.78 935 GLU A N 1
ATOM 6241 C CA . GLU A 1 935 ? 184.302 97.873 227.586 1.00 33.61 935 GLU A CA 1
ATOM 6242 C C . GLU A 1 935 ? 183.156 97.119 226.895 1.00 32.40 935 GLU A C 1
ATOM 6243 O O . GLU A 1 935 ? 181.995 97.509 227.020 1.00 34.98 935 GLU A O 1
ATOM 6249 N N . LYS A 1 936 ? 183.470 96.022 226.232 1.00 32.82 936 LYS A N 1
ATOM 6250 C CA . LYS A 1 936 ? 182.438 95.129 225.689 1.00 36.84 936 LYS A CA 1
ATOM 6251 C C . LYS A 1 936 ? 181.418 94.665 226.772 1.00 37.68 936 LYS A C 1
ATOM 6252 O O . LYS A 1 936 ? 180.240 94.576 226.492 1.00 34.32 936 LYS A O 1
ATOM 6258 N N . GLN A 1 937 ? 181.906 94.368 227.980 1.00 39.49 937 GLN A N 1
ATOM 6259 C CA . GLN A 1 937 ? 181.090 93.896 229.132 1.00 43.21 937 GLN A CA 1
ATOM 6260 C C . GLN A 1 937 ? 180.086 94.969 229.598 1.00 45.29 937 GLN A C 1
ATOM 6261 O O . GLN A 1 937 ? 178.997 94.649 230.084 1.00 54.40 937 GLN A O 1
ATOM 6267 N N . ARG A 1 938 ? 180.415 96.242 229.371 1.00 46.76 938 ARG A N 1
ATOM 6268 C CA . ARG A 1 938 ? 179.542 97.371 229.706 1.00 46.01 938 ARG A CA 1
ATOM 6269 C C . ARG A 1 938 ? 178.481 97.694 228.649 1.00 40.72 938 ARG A C 1
ATOM 6270 O O . ARG A 1 938 ? 177.638 98.538 228.884 1.00 49.40 938 ARG A O 1
ATOM 6278 N N . GLY A 1 939 ? 178.534 97.065 227.492 1.00 37.78 939 GLY A N 1
ATOM 6279 C CA . GLY A 1 939 ? 177.479 97.216 226.474 1.00 38.28 939 GLY A CA 1
ATOM 6280 C C . GLY A 1 939 ? 177.992 97.782 225.154 1.00 41.60 939 GLY A C 1
ATOM 6281 O O . GLY A 1 939 ? 179.114 98.282 225.093 1.00 43.68 939 GLY A O 1
ATOM 6282 N N . GLU A 1 940 ? 177.139 97.721 224.134 1.00 42.74 940 GLU A N 1
ATOM 6283 C CA . GLU A 1 940 ? 177.394 98.172 222.755 1.00 49.45 940 GLU A CA 1
ATOM 6284 C C . GLU A 1 940 ? 177.864 99.641 222.614 1.00 53.88 940 GLU A C 1
ATOM 6285 O O . GLU A 1 940 ? 178.900 99.919 221.982 1.00 51.23 940 GLU A O 1
ATOM 6291 N N . HIS A 1 941 ? 177.167 100.573 223.263 1.00 52.69 941 HIS A N 1
ATOM 6292 C CA . HIS A 1 941 ? 177.559 101.982 223.252 1.00 53.99 941 HIS A CA 1
ATOM 6293 C C . HIS A 1 941 ? 178.991 102.100 223.803 1.00 46.20 941 HIS A C 1
ATOM 6294 O O . HIS A 1 941 ? 179.857 102.720 223.175 1.00 46.07 941 HIS A O 1
ATOM 6301 N N . MET A 1 942 ? 179.249 101.505 224.962 1.00 40.27 942 MET A N 1
ATOM 6302 C CA . MET A 1 942 ? 180.564 101.641 225.575 1.00 40.36 942 MET A CA 1
ATOM 6303 C C . MET A 1 942 ? 181.660 101.035 224.719 1.00 35.13 942 MET A C 1
ATOM 6304 O O . MET A 1 942 ? 182.755 101.593 224.635 1.00 31.40 942 MET A O 1
ATOM 6309 N N . GLU A 1 943 ? 181.368 99.900 224.089 1.00 33.75 943 GLU A N 1
ATOM 6310 C CA . GLU A 1 943 ? 182.368 99.199 223.278 1.00 32.53 943 GLU A CA 1
ATOM 6311 C C . GLU A 1 943 ? 182.764 100.070 222.090 1.00 29.81 943 GLU A C 1
ATOM 6312 O O . GLU A 1 943 ? 183.940 100.253 221.823 1.00 28.18 943 GLU A O 1
ATOM 6318 N N . ALA A 1 944 ? 181.758 100.593 221.408 1.00 30.24 944 ALA A N 1
ATOM 6319 C CA . ALA A 1 944 ? 181.938 101.434 220.214 1.00 33.00 944 ALA A CA 1
ATOM 6320 C C . ALA A 1 944 ? 182.627 102.737 220.557 1.00 32.46 944 ALA A C 1
ATOM 6321 O O . ALA A 1 944 ? 183.567 103.150 219.895 1.00 30.60 944 ALA A O 1
ATOM 6323 N N . ARG A 1 945 ? 182.191 103.367 221.633 1.00 32.44 945 ARG A N 1
ATOM 6324 C CA . ARG A 1 945 ? 182.873 104.554 222.108 1.00 31.51 945 ARG A CA 1
ATOM 6325 C C . ARG A 1 945 ? 184.366 104.305 222.403 1.00 31.62 945 ARG A C 1
ATOM 6326 O O . ARG A 1 945 ? 185.221 105.170 222.116 1.00 30.04 945 ARG A O 1
ATOM 6334 N N . PHE A 1 946 ? 184.678 103.171 223.036 1.00 29.35 946 PHE A N 1
ATOM 6335 C CA . PHE A 1 946 ? 186.059 102.856 223.337 1.00 29.39 946 PHE A CA 1
ATOM 6336 C C . PHE A 1 946 ? 186.859 102.719 222.027 1.00 28.18 946 PHE A C 1
ATOM 6337 O O . PHE A 1 946 ? 187.949 103.245 221.909 1.00 27.19 946 PHE A O 1
ATOM 6345 N N . CYS A 1 947 ? 186.323 101.978 221.076 1.00 29.12 947 CYS A N 1
ATOM 6346 C CA . CYS A 1 947 ? 187.027 101.758 219.820 1.00 31.67 947 CYS A CA 1
ATOM 6347 C C . CYS A 1 947 ? 187.290 103.095 219.074 1.00 33.28 947 CYS A C 1
ATOM 6348 O O . CYS A 1 947 ? 188.392 103.301 218.558 1.00 32.37 947 CYS A O 1
ATOM 6351 N N . ASP A 1 948 ? 186.306 103.996 219.081 1.00 33.06 948 ASP A N 1
ATOM 6352 C CA . ASP A 1 948 ? 186.477 105.341 218.506 1.00 36.52 948 ASP A CA 1
ATOM 6353 C C . ASP A 1 948 ? 187.501 106.166 219.213 1.00 37.79 948 ASP A C 1
ATOM 6354 O O . ASP A 1 948 ? 188.276 106.838 218.566 1.00 41.68 948 ASP A O 1
ATOM 6359 N N . TRP A 1 949 ? 187.516 106.081 220.534 1.00 35.08 949 TRP A N 1
ATOM 6360 C CA . TRP A 1 949 ? 188.480 106.778 221.327 1.00 35.51 949 TRP A CA 1
ATOM 6361 C C . TRP A 1 949 ? 189.949 106.343 221.068 1.00 32.76 949 TRP A C 1
ATOM 6362 O O . TRP A 1 949 ? 190.829 107.182 221.052 1.00 35.42 949 TRP A O 1
ATOM 6373 N N . LYS A 1 950 ? 190.204 105.045 220.923 1.00 30.57 950 LYS A N 1
ATOM 6374 C CA . LYS A 1 950 ? 191.554 104.494 220.720 1.00 33.87 950 LYS A CA 1
ATOM 6375 C C . LYS A 1 950 ? 191.962 104.281 219.236 1.00 30.49 950 LYS A C 1
ATOM 6376 O O . LYS A 1 950 ? 193.127 103.955 218.953 1.00 30.65 950 LYS A O 1
ATOM 6382 N N . GLY A 1 951 ? 190.998 104.409 218.318 1.00 29.10 951 GLY A N 1
ATOM 6383 C CA . GLY A 1 951 ? 191.225 104.086 216.914 1.00 29.60 951 GLY A CA 1
ATOM 6384 C C . GLY A 1 951 ? 191.391 102.598 216.662 1.00 28.34 951 GLY A C 1
ATOM 6385 O O . GLY A 1 951 ? 192.286 102.170 215.898 1.00 27.41 951 GLY A O 1
ATOM 6386 N N . LEU A 1 952 ? 190.530 101.807 217.293 1.00 25.46 952 LEU A N 1
ATOM 6387 C CA . LEU A 1 952 ? 190.506 100.364 217.064 1.00 26.57 952 LEU A CA 1
ATOM 6388 C C . LEU A 1 952 ? 189.339 100.023 216.166 1.00 26.75 952 LEU A C 1
ATOM 6389 O O . LEU A 1 952 ? 188.316 100.681 216.179 1.00 25.67 952 LEU A O 1
ATOM 6394 N N . GLN A 1 953 ? 189.491 98.953 215.429 1.00 27.08 953 GLN A N 1
ATOM 6395 C CA . GLN A 1 953 ? 188.433 98.450 214.613 1.00 29.22 953 GLN A CA 1
ATOM 6396 C C . GLN A 1 953 ? 187.653 97.425 215.460 1.00 28.91 953 GLN A C 1
ATOM 6397 O O . GLN A 1 953 ? 188.125 96.308 215.728 1.00 27.26 953 GLN A O 1
ATOM 6403 N N . MET A 1 954 ? 186.444 97.817 215.848 1.00 29.39 954 MET A N 1
ATOM 6404 C CA . MET A 1 954 ? 185.559 96.987 216.680 1.00 29.30 954 MET A CA 1
ATOM 6405 C C . MET A 1 954 ? 185.356 95.562 216.196 1.00 28.32 954 MET A C 1
ATOM 6406 O O . MET A 1 954 ? 185.498 94.613 216.977 1.00 26.72 954 MET A O 1
ATOM 6411 N N . SER A 1 955 ? 185.074 95.386 214.914 1.00 27.48 955 SER A N 1
ATOM 6412 C CA . SER A 1 955 ? 184.843 94.044 214.394 1.00 29.87 955 SER A CA 1
ATOM 6413 C C . SER A 1 955 ? 186.079 93.144 214.547 1.00 28.11 955 SER A C 1
ATOM 6414 O O . SER A 1 955 ? 185.946 91.945 214.805 1.00 29.52 955 SER A O 1
ATOM 6417 N N . THR A 1 956 ? 187.278 93.709 214.356 1.00 26.91 956 THR A N 1
ATOM 6418 C CA . THR A 1 956 ? 188.535 92.956 214.539 1.00 26.13 956 THR A CA 1
ATOM 6419 C C . THR A 1 956 ? 188.691 92.491 215.988 1.00 25.20 956 THR A C 1
ATOM 6420 O O . THR A 1 956 ? 189.032 91.320 216.242 1.00 23.72 956 THR A O 1
ATOM 6424 N N . MET A 1 957 ? 188.431 93.394 216.932 1.00 24.67 957 MET A N 1
ATOM 6425 C CA . MET A 1 957 ? 188.520 93.000 218.359 1.00 26.18 957 MET A CA 1
ATOM 6426 C C . MET A 1 957 ? 187.597 91.776 218.644 1.00 26.44 957 MET A C 1
ATOM 6427 O O . MET A 1 957 ? 187.996 90.803 219.308 1.00 24.27 957 MET A O 1
ATOM 6432 N N . ASN A 1 958 ? 186.399 91.807 218.074 1.00 24.51 958 ASN A N 1
ATOM 6433 C CA . ASN A 1 958 ? 185.429 90.730 218.261 1.00 25.63 958 ASN A CA 1
ATOM 6434 C C . ASN A 1 958 ? 185.863 89.431 217.647 1.00 26.41 958 ASN A C 1
ATOM 6435 O O . ASN A 1 958 ? 185.792 88.391 218.312 1.00 25.61 958 ASN A O 1
ATOM 6440 N N . VAL A 1 959 ? 186.343 89.467 216.411 1.00 26.08 959 VAL A N 1
ATOM 6441 C CA . VAL A 1 959 ? 186.753 88.228 215.780 1.00 27.85 959 VAL A CA 1
ATOM 6442 C C . VAL A 1 959 ? 187.988 87.652 216.474 1.00 26.13 959 VAL A C 1
ATOM 6443 O O . VAL A 1 959 ? 188.117 86.440 216.583 1.00 23.45 959 VAL A O 1
ATOM 6447 N N . ILE A 1 960 ? 188.927 88.500 216.867 1.00 26.70 960 ILE A N 1
ATOM 6448 C CA . ILE A 1 960 ? 190.130 87.983 217.538 1.00 26.87 960 ILE A CA 1
ATOM 6449 C C . ILE A 1 960 ? 189.728 87.273 218.835 1.00 25.39 960 ILE A C 1
ATOM 6450 O O . ILE A 1 960 ? 190.152 86.140 219.091 1.00 23.31 960 ILE A O 1
ATOM 6455 N N . TRP A 1 961 ? 188.843 87.913 219.594 1.00 24.35 961 TRP A N 1
ATOM 6456 C CA . TRP A 1 961 ? 188.307 87.310 220.816 1.00 26.82 961 TRP A CA 1
ATOM 6457 C C . TRP A 1 961 ? 187.554 85.963 220.597 1.00 25.80 961 TRP A C 1
ATOM 6458 O O . TRP A 1 961 ? 187.837 84.950 221.246 1.00 25.55 961 TRP A O 1
ATOM 6469 N N . ASP A 1 962 ? 186.594 85.962 219.680 1.00 26.91 962 ASP A N 1
ATOM 6470 C CA . ASP A 1 962 ? 185.775 84.772 219.430 1.00 26.51 962 ASP A CA 1
ATOM 6471 C C . ASP A 1 962 ? 186.672 83.601 218.981 1.00 24.87 962 ASP A C 1
ATOM 6472 O O . ASP A 1 962 ? 186.518 82.482 219.444 1.00 24.89 962 ASP A O 1
ATOM 6477 N N . ALA A 1 963 ? 187.620 83.860 218.081 1.00 23.19 963 ALA A N 1
ATOM 6478 C CA . ALA A 1 963 ? 188.522 82.808 217.592 1.00 22.32 963 ALA A CA 1
ATOM 6479 C C . ALA A 1 963 ? 189.420 82.304 218.697 1.00 23.94 963 ALA A C 1
ATOM 6480 O O . ALA A 1 963 ? 189.694 81.121 218.794 1.00 24.07 963 ALA A O 1
ATOM 6482 N N . LYS A 1 964 ? 189.859 83.223 219.541 1.00 25.30 964 LYS A N 1
ATOM 6483 C CA . LYS A 1 964 ? 190.721 82.873 220.655 1.00 29.03 964 LYS A CA 1
ATOM 6484 C C . LYS A 1 964 ? 189.986 81.954 221.648 1.00 29.32 964 LYS A C 1
ATOM 6485 O O . LYS A 1 964 ? 190.528 80.920 222.069 1.00 26.94 964 LYS A O 1
ATOM 6491 N N . GLN A 1 965 ? 188.745 82.299 221.961 1.00 28.31 965 GLN A N 1
ATOM 6492 C CA . GLN A 1 965 ? 187.924 81.469 222.854 1.00 30.20 965 GLN A CA 1
ATOM 6493 C C . GLN A 1 965 ? 187.624 80.105 222.264 1.00 28.87 965 GLN A C 1
ATOM 6494 O O . GLN A 1 965 ? 187.673 79.089 222.969 1.00 28.48 965 GLN A O 1
ATOM 6500 N N . GLN A 1 966 ? 187.341 80.080 220.980 1.00 28.20 966 GLN A N 1
ATOM 6501 C CA . GLN A 1 966 ? 187.162 78.827 220.278 1.00 29.54 966 GLN A CA 1
ATOM 6502 C C . GLN A 1 966 ? 188.401 77.932 220.369 1.00 28.29 966 GLN A C 1
ATOM 6503 O O . GLN A 1 966 ? 188.260 76.740 220.643 1.00 26.36 966 GLN A O 1
ATOM 6509 N N . LEU A 1 967 ? 189.594 78.496 220.166 1.00 27.46 967 LEU A N 1
ATOM 6510 C CA . LEU A 1 967 ? 190.817 77.715 220.209 1.00 28.55 967 LEU A CA 1
ATOM 6511 C C . LEU A 1 967 ? 191.013 77.083 221.577 1.00 27.65 967 LEU A C 1
ATOM 6512 O O . LEU A 1 967 ? 191.406 75.908 221.667 1.00 25.68 967 LEU A O 1
ATOM 6517 N N . LEU A 1 968 ? 190.783 77.880 222.611 1.00 27.17 968 LEU A N 1
ATOM 6518 C CA . LEU A 1 968 ? 190.905 77.402 223.989 1.00 31.59 968 LEU A CA 1
ATOM 6519 C C . LEU A 1 968 ? 189.878 76.304 224.305 1.00 31.77 968 LEU A C 1
ATOM 6520 O O . LEU A 1 968 ? 190.237 75.290 224.899 1.00 34.11 968 LEU A O 1
ATOM 6525 N N . ASP A 1 969 ? 188.637 76.480 223.874 1.00 32.61 969 ASP A N 1
ATOM 6526 C CA . ASP A 1 969 ? 187.615 75.439 224.057 1.00 34.52 969 ASP A CA 1
ATOM 6527 C C . ASP A 1 969 ? 188.062 74.130 223.379 1.00 32.96 969 ASP A C 1
ATOM 6528 O O . ASP A 1 969 ? 187.954 73.063 223.963 1.00 31.32 969 ASP A O 1
ATOM 6533 N N . LEU A 1 970 ? 188.575 74.227 222.151 1.00 31.76 970 LEU A N 1
ATOM 6534 C CA . LEU A 1 970 ? 189.018 73.037 221.421 1.00 31.39 970 LEU A CA 1
ATOM 6535 C C . LEU A 1 970 ? 190.175 72.334 222.115 1.00 31.42 970 LEU A C 1
ATOM 6536 O O . LEU A 1 970 ? 190.209 71.115 222.157 1.00 32.02 970 LEU A O 1
ATOM 6541 N N . LEU A 1 971 ? 191.090 73.110 222.701 1.00 33.04 971 LEU A N 1
ATOM 6542 C CA . LEU A 1 971 ? 192.177 72.543 223.471 1.00 32.74 971 LEU A CA 1
ATOM 6543 C C . LEU A 1 971 ? 191.655 71.839 224.732 1.00 35.41 971 LEU A C 1
ATOM 6544 O O . LEU A 1 971 ? 192.153 70.756 225.077 1.00 31.71 971 LEU A O 1
ATOM 6549 N N . GLN A 1 972 ? 190.651 72.441 225.388 1.00 34.77 972 GLN A N 1
ATOM 6550 C CA . GLN A 1 972 ? 189.974 71.798 226.531 1.00 38.71 972 GLN A CA 1
ATOM 6551 C C . GLN A 1 972 ? 189.321 70.512 226.105 1.00 36.05 972 GLN A C 1
ATOM 6552 O O . GLN A 1 972 ? 189.497 69.512 226.761 1.00 33.13 972 GLN A O 1
ATOM 6558 N N . GLN A 1 973 ? 188.620 70.519 224.972 1.00 37.10 973 GLN A N 1
ATOM 6559 C CA . GLN A 1 973 ? 188.045 69.284 224.445 1.00 37.61 973 GLN A CA 1
ATOM 6560 C C . GLN A 1 973 ? 189.064 68.185 224.152 1.00 34.78 973 GLN A C 1
ATOM 6561 O O . GLN A 1 973 ? 188.757 67.030 224.349 1.00 37.22 973 GLN A O 1
ATOM 6567 N N . ALA A 1 974 ? 190.261 68.545 223.688 1.00 35.01 974 ALA A N 1
ATOM 6568 C CA . ALA A 1 974 ? 191.331 67.561 223.452 1.00 32.02 974 ALA A CA 1
ATOM 6569 C C . ALA A 1 974 ? 191.973 67.045 224.735 1.00 33.75 974 ALA A C 1
ATOM 6570 O O . ALA A 1 974 ? 192.803 66.152 224.678 1.00 35.57 974 ALA A O 1
ATOM 6572 N N . GLY A 1 975 ? 191.607 67.617 225.884 1.00 33.95 975 GLY A N 1
ATOM 6573 C CA . GLY A 1 975 ? 192.035 67.116 227.188 1.00 35.48 975 GLY A CA 1
ATOM 6574 C C . GLY A 1 975 ? 192.987 68.007 227.954 1.00 37.18 975 GLY A C 1
ATOM 6575 O O . GLY A 1 975 ? 193.332 67.677 229.064 1.00 38.05 975 GLY A O 1
ATOM 6576 N N . PHE A 1 976 ? 193.428 69.133 227.365 1.00 36.93 976 PHE A N 1
ATOM 6577 C CA . PHE A 1 976 ? 194.341 70.042 228.041 1.00 35.21 976 PHE A CA 1
ATOM 6578 C C . PHE A 1 976 ? 193.620 70.730 229.210 1.00 36.64 976 PHE A C 1
ATOM 6579 O O . PHE A 1 976 ? 192.482 71.165 229.051 1.00 36.67 976 PHE A O 1
ATOM 6587 N N . PRO A 1 977 ? 194.272 70.821 230.382 1.00 38.90 977 PRO A N 1
ATOM 6588 C CA . PRO A 1 977 ? 193.593 71.351 231.567 1.00 40.98 977 PRO A CA 1
ATOM 6589 C C . PRO A 1 977 ? 193.372 72.864 231.530 1.00 40.90 977 PRO A C 1
ATOM 6590 O O . PRO A 1 977 ? 194.184 73.607 230.946 1.00 35.63 977 PRO A O 1
ATOM 6594 N N . GLU A 1 978 ? 192.273 73.300 232.155 1.00 40.28 978 GLU A N 1
ATOM 6595 C CA . GLU A 1 978 ? 191.913 74.737 232.311 1.00 42.15 978 GLU A CA 1
ATOM 6596 C C . GLU A 1 978 ? 193.058 75.574 232.868 1.00 40.59 978 GLU A C 1
ATOM 6597 O O . GLU A 1 978 ? 193.230 76.753 232.509 1.00 36.71 978 GLU A O 1
ATOM 6603 N N . GLU A 1 979 ? 193.819 74.962 233.773 1.00 40.37 979 GLU A N 1
ATOM 6604 C CA . GLU A 1 979 ? 194.914 75.626 234.461 1.00 40.87 979 GLU A CA 1
ATOM 6605 C C . GLU A 1 979 ? 196.049 76.096 233.523 1.00 40.60 979 GLU A C 1
ATOM 6606 O O . GLU A 1 979 ? 196.771 77.004 233.874 1.00 39.84 979 GLU A O 1
ATOM 6612 N N . CYS A 1 980 ? 196.187 75.504 232.341 1.00 36.94 980 CYS A N 1
ATOM 6613 C CA . CYS A 1 980 ? 197.226 75.942 231.415 1.00 38.90 980 CYS A CA 1
ATOM 6614 C C . CYS A 1 980 ? 196.822 77.152 230.561 1.00 39.17 980 CYS A C 1
ATOM 6615 O O . CYS A 1 980 ? 197.648 77.666 229.813 1.00 35.90 980 CYS A O 1
ATOM 6618 N N . MET A 1 981 ? 195.569 77.605 230.699 1.00 38.92 981 MET A N 1
ATOM 6619 C CA . MET A 1 981 ? 195.016 78.687 229.893 1.00 37.43 981 MET A CA 1
ATOM 6620 C C . MET A 1 981 ? 194.298 79.769 230.735 1.00 39.42 981 MET A C 1
ATOM 6621 O O . MET A 1 981 ? 193.344 80.398 230.301 1.00 39.99 981 MET A O 1
ATOM 6626 N N . ILE A 1 982 ? 194.808 79.982 231.945 1.00 38.07 982 ILE A N 1
ATOM 6627 C CA . ILE A 1 982 ? 194.452 81.096 232.818 1.00 39.24 982 ILE A CA 1
ATOM 6628 C C . ILE A 1 982 ? 194.904 82.430 232.189 1.00 40.08 982 ILE A C 1
ATOM 6629 O O . ILE A 1 982 ? 196.021 82.545 231.682 1.00 39.72 982 ILE A O 1
ATOM 6634 N N . SER A 1 983 ? 194.034 83.432 232.242 1.00 39.38 983 SER A N 1
ATOM 6635 C CA . SER A 1 983 ? 194.358 84.783 231.813 1.00 39.50 983 SER A CA 1
ATOM 6636 C C . SER A 1 983 ? 195.491 85.348 232.620 1.00 40.51 983 SER A C 1
ATOM 6637 O O . SER A 1 983 ? 195.481 85.255 233.834 1.00 42.34 983 SER A O 1
ATOM 6640 N N . HIS A 1 984 ? 196.428 85.960 231.914 1.00 40.72 984 HIS A N 1
ATOM 6641 C CA . HIS A 1 984 ? 197.523 86.725 232.455 1.00 48.20 984 HIS A CA 1
ATOM 6642 C C . HIS A 1 984 ? 197.439 88.123 231.810 1.00 46.00 984 HIS A C 1
ATOM 6643 O O . HIS A 1 984 ? 197.544 88.255 230.589 1.00 47.31 984 HIS A O 1
ATOM 6650 N N . GLU A 1 985 ? 197.190 89.149 232.615 1.00 41.96 985 GLU A N 1
ATOM 6651 C CA . GLU A 1 985 ? 197.104 90.516 232.102 1.00 46.38 985 GLU A CA 1
ATOM 6652 C C . GLU A 1 985 ? 198.525 90.946 231.783 1.00 41.11 985 GLU A C 1
ATOM 6653 O O . GLU A 1 985 ? 199.395 90.847 232.624 1.00 39.52 985 GLU A O 1
ATOM 6659 N N . VAL A 1 986 ? 198.746 91.446 230.584 1.00 34.86 986 VAL A N 1
ATOM 6660 C CA . VAL A 1 986 ? 200.049 92.016 230.228 1.00 33.49 986 VAL A CA 1
ATOM 6661 C C . VAL A 1 986 ? 200.092 93.485 230.631 1.00 31.04 986 VAL A C 1
ATOM 6662 O O . VAL A 1 986 ? 199.199 94.255 230.307 1.00 31.33 986 VAL A O 1
ATOM 6666 N N . ASP A 1 987 ? 201.142 93.870 231.322 1.00 29.97 987 ASP A N 1
ATOM 6667 C CA . ASP A 1 987 ? 201.421 95.272 231.578 1.00 31.01 987 ASP A CA 1
ATOM 6668 C C . ASP A 1 987 ? 202.527 95.730 230.617 1.00 30.25 987 ASP A C 1
ATOM 6669 O O . ASP A 1 987 ? 203.723 95.538 230.888 1.00 27.99 987 ASP A O 1
ATOM 6674 N N . GLU A 1 988 ? 202.111 96.348 229.507 1.00 30.08 988 GLU A N 1
ATOM 6675 C CA . GLU A 1 988 ? 203.038 96.880 228.482 1.00 31.47 988 GLU A CA 1
ATOM 6676 C C . GLU A 1 988 ? 204.032 97.942 228.965 1.00 32.75 988 GLU A C 1
ATOM 6677 O O . GLU A 1 988 ? 205.078 98.140 228.338 1.00 35.64 988 GLU A O 1
ATOM 6683 N N . ARG A 1 989 ? 203.698 98.621 230.049 1.00 35.10 989 ARG A N 1
ATOM 6684 C CA . ARG A 1 989 ? 204.527 99.711 230.603 1.00 39.73 989 ARG A CA 1
ATOM 6685 C C . ARG A 1 989 ? 205.774 99.243 231.351 1.00 35.83 989 ARG A C 1
ATOM 6686 O O . ARG A 1 989 ? 206.664 100.051 231.591 1.00 37.51 989 ARG A O 1
ATOM 6694 N N . ILE A 1 990 ? 205.846 97.960 231.706 1.00 37.07 990 ILE A N 1
ATOM 6695 C CA . ILE A 1 990 ? 207.056 97.384 232.339 1.00 36.30 990 ILE A CA 1
ATOM 6696 C C . ILE A 1 990 ? 208.224 97.458 231.367 1.00 35.12 990 ILE A C 1
ATOM 6697 O O . ILE A 1 990 ? 208.151 96.914 230.270 1.00 32.71 990 ILE A O 1
ATOM 6702 N N . ASP A 1 991 ? 209.294 98.125 231.789 1.00 37.30 991 ASP A N 1
ATOM 6703 C CA . ASP A 1 991 ? 210.520 98.265 230.999 1.00 39.91 991 ASP A CA 1
ATOM 6704 C C . ASP A 1 991 ? 211.523 97.248 231.487 1.00 37.45 991 ASP A C 1
ATOM 6705 O O . ASP A 1 991 ? 212.250 97.500 232.421 1.00 38.98 991 ASP A O 1
ATOM 6710 N N . GLY A 1 992 ? 211.528 96.065 230.885 1.00 38.86 992 GLY A N 1
ATOM 6711 C CA . GLY A 1 992 ? 212.455 95.005 231.298 1.00 37.48 992 GLY A CA 1
ATOM 6712 C C . GLY A 1 992 ? 211.788 93.648 231.201 1.00 37.50 992 GLY A C 1
ATOM 6713 O O . GLY A 1 992 ? 210.844 93.479 230.435 1.00 32.64 992 GLY A O 1
ATOM 6714 N N . ASP A 1 993 ? 212.273 92.698 231.998 1.00 32.55 993 ASP A N 1
ATOM 6715 C CA . ASP A 1 993 ? 211.823 91.322 231.915 1.00 34.30 993 ASP A CA 1
ATOM 6716 C C . ASP A 1 993 ? 210.401 91.139 232.381 1.00 36.74 993 ASP A C 1
ATOM 6717 O O . ASP A 1 993 ? 209.947 91.831 233.282 1.00 36.05 993 ASP A O 1
ATOM 6722 N N . ASP A 1 994 ? 209.702 90.194 231.759 1.00 35.33 994 ASP A N 1
ATOM 6723 C CA . ASP A 1 994 ? 208.358 89.834 232.147 1.00 35.68 994 ASP A CA 1
ATOM 6724 C C . ASP A 1 994 ? 208.178 88.377 231.746 1.00 34.05 994 ASP A C 1
ATOM 6725 O O . ASP A 1 994 ? 207.811 88.107 230.613 1.00 32.76 994 ASP A O 1
ATOM 6730 N N . PRO A 1 995 ? 208.390 87.437 232.688 1.00 37.62 995 PRO A N 1
ATOM 6731 C CA . PRO A 1 995 ? 208.541 86.005 232.312 1.00 37.26 995 PRO A CA 1
ATOM 6732 C C . PRO A 1 995 ? 207.456 85.397 231.435 1.00 36.24 995 PRO A C 1
ATOM 6733 O O . PRO A 1 995 ? 207.774 84.697 230.486 1.00 35.20 995 PRO A O 1
ATOM 6737 N N . VAL A 1 996 ? 206.192 85.660 231.745 1.00 35.61 996 VAL A N 1
ATOM 6738 C CA . VAL A 1 996 ? 205.106 85.047 231.011 1.00 35.71 996 VAL A CA 1
ATOM 6739 C C . VAL A 1 996 ? 205.002 85.655 229.589 1.00 33.76 996 VAL A C 1
ATOM 6740 O O . VAL A 1 996 ? 204.896 84.914 228.608 1.00 30.69 996 VAL A O 1
ATOM 6744 N N . LEU A 1 997 ? 205.038 86.984 229.500 1.00 31.28 997 LEU A N 1
ATOM 6745 C CA . LEU A 1 997 ? 205.088 87.625 228.193 1.00 29.32 997 LEU A CA 1
ATOM 6746 C C . LEU A 1 997 ? 206.289 87.163 227.362 1.00 27.02 997 LEU A C 1
ATOM 6747 O O . LEU A 1 997 ? 206.136 86.879 226.185 1.00 24.04 997 LEU A O 1
ATOM 6752 N N . ASP A 1 998 ? 207.457 87.074 227.988 1.00 27.07 998 ASP A N 1
ATOM 6753 C CA . ASP A 1 998 ? 208.693 86.790 227.293 1.00 27.44 998 ASP A CA 1
ATOM 6754 C C . ASP A 1 998 ? 208.678 85.410 226.635 1.00 28.77 998 ASP A C 1
ATOM 6755 O O . ASP A 1 998 ? 209.051 85.297 225.448 1.00 26.86 998 ASP A O 1
ATOM 6760 N N . VAL A 1 999 ? 208.234 84.381 227.364 1.00 27.05 999 VAL A N 1
ATOM 6761 C CA . VAL A 1 999 ? 208.133 83.051 226.782 1.00 28.51 999 VAL A CA 1
ATOM 6762 C C . VAL A 1 999 ? 207.032 82.982 225.690 1.00 27.45 999 VAL A C 1
ATOM 6763 O O . VAL A 1 999 ? 207.192 82.301 224.681 1.00 24.17 999 VAL A O 1
ATOM 6767 N N . SER A 1 1000 ? 205.966 83.743 225.889 1.00 26.04 1000 SER A N 1
ATOM 6768 C CA . SER A 1 1000 ? 204.912 83.894 224.904 1.00 28.02 1000 SER A CA 1
ATOM 6769 C C . SER A 1 1000 ? 205.395 84.454 223.558 1.00 28.33 1000 SER A C 1
ATOM 6770 O O . SER A 1 1000 ? 205.079 83.906 222.489 1.00 24.39 1000 SER A O 1
ATOM 6773 N N . LEU A 1 1001 ? 206.132 85.560 223.610 1.00 27.59 1001 LEU A N 1
ATOM 6774 C CA . LEU A 1 1001 ? 206.719 86.135 222.389 1.00 28.94 1001 LEU A CA 1
ATOM 6775 C C . LEU A 1 1001 ? 207.780 85.218 221.796 1.00 27.29 1001 LEU A C 1
ATOM 6776 O O . LEU A 1 1001 ? 207.877 85.136 220.592 1.00 26.70 1001 LEU A O 1
ATOM 6781 N N . ALA A 1 1002 ? 208.539 84.524 222.642 1.00 26.78 1002 ALA A N 1
ATOM 6782 C CA . ALA A 1 1002 ? 209.508 83.531 222.172 1.00 26.84 1002 ALA A CA 1
ATOM 6783 C C . ALA A 1 1002 ? 208.822 82.444 221.343 1.00 27.15 1002 ALA A C 1
ATOM 6784 O O . ALA A 1 1002 ? 209.312 82.071 220.285 1.00 27.44 1002 ALA A O 1
ATOM 6786 N N . LEU A 1 1003 ? 207.678 81.964 221.820 1.00 25.29 1003 LEU A N 1
ATOM 6787 C CA . LEU A 1 1003 ? 206.969 80.909 221.139 1.00 26.80 1003 LEU A CA 1
ATOM 6788 C C . LEU A 1 1003 ? 206.368 81.352 219.796 1.00 27.03 1003 LEU A C 1
ATOM 6789 O O . LEU A 1 1003 ? 206.200 80.505 218.911 1.00 25.97 1003 LEU A O 1
ATOM 6794 N N . LEU A 1 1004 ? 206.142 82.652 219.605 1.00 26.48 1004 LEU A N 1
ATOM 6795 C CA . LEU A 1 1004 ? 205.852 83.194 218.272 1.00 29.58 1004 LEU A CA 1
ATOM 6796 C C . LEU A 1 1004 ? 206.906 82.858 217.240 1.00 27.95 1004 LEU A C 1
ATOM 6797 O O . LEU A 1 1004 ? 206.587 82.735 216.050 1.00 28.77 1004 LEU A O 1
ATOM 6802 N N . CYS A 1 1005 ? 208.171 82.794 217.655 1.00 28.95 1005 CYS A N 1
ATOM 6803 C CA . CYS A 1 1005 ? 209.240 82.461 216.709 1.00 26.56 1005 CYS A CA 1
ATOM 6804 C C . CYS A 1 1005 ? 209.029 81.070 216.101 1.00 27.67 1005 CYS A C 1
ATOM 6805 O O . CYS A 1 1005 ? 209.440 80.840 214.970 1.00 27.00 1005 CYS A O 1
ATOM 6808 N N . LEU A 1 1006 ? 208.409 80.159 216.863 1.00 27.35 1006 LEU A N 1
ATOM 6809 C CA . LEU A 1 1006 ? 208.044 78.836 216.384 1.00 28.54 1006 LEU A CA 1
ATOM 6810 C C . LEU A 1 1006 ? 206.813 78.943 215.493 1.00 24.63 1006 LEU A C 1
ATOM 6811 O O . LEU A 1 1006 ? 206.809 78.428 214.398 1.00 25.76 1006 LEU A O 1
ATOM 6816 N N . GLY A 1 1007 ? 205.764 79.594 215.962 1.00 23.59 1007 GLY A N 1
ATOM 6817 C CA . GLY A 1 1007 ? 204.515 79.663 215.227 1.00 24.83 1007 GLY A CA 1
ATOM 6818 C C . GLY A 1 1007 ? 204.591 80.385 213.875 1.00 25.95 1007 GLY A C 1
ATOM 6819 O O . GLY A 1 1007 ? 203.842 80.054 212.956 1.00 26.41 1007 GLY A O 1
ATOM 6820 N N . LEU A 1 1008 ? 205.478 81.383 213.780 1.00 24.27 1008 LEU A N 1
ATOM 6821 C CA . LEU A 1 1008 ? 205.635 82.213 212.603 1.00 23.66 1008 LEU A CA 1
ATOM 6822 C C . LEU A 1 1008 ? 206.906 81.927 211.819 1.00 23.34 1008 LEU A C 1
ATOM 6823 O O . LEU A 1 1008 ? 207.178 82.606 210.844 1.00 21.96 1008 LEU A O 1
ATOM 6828 N N . TYR A 1 1009 ? 207.681 80.941 212.247 1.00 24.78 1009 TYR A N 1
ATOM 6829 C CA . TYR A 1 1009 ? 208.880 80.501 211.522 1.00 26.88 1009 TYR A CA 1
ATOM 6830 C C . TYR A 1 1009 ? 208.509 80.213 210.044 1.00 27.08 1009 TYR A C 1
ATOM 6831 O O . TYR A 1 1009 ? 207.492 79.563 209.813 1.00 25.92 1009 TYR A O 1
ATOM 6840 N N . PRO A 1 1010 ? 209.287 80.652 209.043 1.00 26.84 1010 PRO A N 1
ATOM 6841 C CA . PRO A 1 1010 ? 210.618 81.246 209.153 1.00 26.32 1010 PRO A CA 1
ATOM 6842 C C . PRO A 1 1010 ? 210.670 82.784 209.135 1.00 24.92 1010 PRO A C 1
ATOM 6843 O O . PRO A 1 1010 ? 211.663 83.352 208.708 1.00 24.15 1010 PRO A O 1
ATOM 6847 N N . ASN A 1 1011 ? 209.629 83.464 209.582 1.00 24.79 1011 ASN A N 1
ATOM 6848 C CA . ASN A 1 1011 ? 209.583 84.913 209.475 1.00 24.82 1011 ASN A CA 1
ATOM 6849 C C . ASN A 1 1011 ? 210.321 85.631 210.613 1.00 23.78 1011 ASN A C 1
ATOM 6850 O O . ASN A 1 1011 ? 209.695 86.128 211.554 1.00 22.00 1011 ASN A O 1
ATOM 6855 N N . ILE A 1 1012 ? 211.646 85.676 210.495 1.00 24.85 1012 ILE A N 1
ATOM 6856 C CA . ILE A 1 1012 ? 212.499 86.475 211.350 1.00 26.17 1012 ILE A CA 1
ATOM 6857 C C . ILE A 1 1012 ? 213.202 87.484 210.465 1.00 24.61 1012 ILE A C 1
ATOM 6858 O O . ILE A 1 1012 ? 213.757 87.107 209.460 1.00 25.08 1012 ILE A O 1
ATOM 6863 N N . CYS A 1 1013 ? 213.209 88.754 210.844 1.00 23.83 1013 CYS A N 1
ATOM 6864 C CA . CYS A 1 1013 ? 213.996 89.748 210.167 1.00 24.69 1013 CYS A CA 1
ATOM 6865 C C . CYS A 1 1013 ? 214.909 90.467 211.155 1.00 27.19 1013 CYS A C 1
ATOM 6866 O O . CYS A 1 1013 ? 214.799 90.294 212.380 1.00 26.72 1013 CYS A O 1
ATOM 6869 N N . VAL A 1 1014 ? 215.818 91.250 210.591 1.00 27.34 1014 VAL A N 1
ATOM 6870 C CA . VAL A 1 1014 ? 216.830 91.968 211.334 1.00 29.82 1014 VAL A CA 1
ATOM 6871 C C . VAL A 1 1014 ? 216.734 93.413 210.909 1.00 27.97 1014 VAL A C 1
ATOM 6872 O O . VAL A 1 1014 ? 216.799 93.705 209.720 1.00 25.55 1014 VAL A O 1
ATOM 6876 N N . HIS A 1 1015 ? 216.602 94.303 211.889 1.00 27.96 1015 HIS A N 1
ATOM 6877 C CA . HIS A 1 1015 ? 216.499 95.728 211.621 1.00 28.10 1015 HIS A CA 1
ATOM 6878 C C . HIS A 1 1015 ? 217.824 96.262 211.142 1.00 27.99 1015 HIS A C 1
ATOM 6879 O O . HIS A 1 1015 ? 218.849 95.911 211.696 1.00 28.40 1015 HIS A O 1
ATOM 6886 N N . LYS A 1 1016 ? 217.809 97.047 210.074 1.00 29.98 1016 LYS A N 1
ATOM 6887 C CA . LYS A 1 1016 ? 219.024 97.629 209.556 1.00 32.57 1016 LYS A CA 1
ATOM 6888 C C . LYS A 1 1016 ? 219.088 99.104 209.920 1.00 32.29 1016 LYS A C 1
ATOM 6889 O O . LYS A 1 1016 ? 220.023 99.527 210.555 1.00 32.29 1016 LYS A O 1
ATOM 6895 N N . GLU A 1 1017 ? 218.103 99.885 209.486 1.00 32.09 1017 GLU A N 1
ATOM 6896 C CA . GLU A 1 1017 ? 218.006 101.306 209.833 1.00 33.92 1017 GLU A CA 1
ATOM 6897 C C . GLU A 1 1017 ? 216.634 101.824 209.385 1.00 32.88 1017 GLU A C 1
ATOM 6898 O O . GLU A 1 1017 ? 216.098 101.374 208.363 1.00 29.05 1017 GLU A O 1
ATOM 6904 N N . LYS A 1 1018 ? 216.073 102.755 210.160 1.00 32.53 1018 LYS A N 1
ATOM 6905 C CA . LYS A 1 1018 ? 214.795 103.386 209.848 1.00 32.04 1018 LYS A CA 1
ATOM 6906 C C . LYS A 1 1018 ? 213.737 102.311 209.594 1.00 29.51 1018 LYS A C 1
ATOM 6907 O O . LYS A 1 1018 ? 213.584 101.449 210.445 1.00 27.84 1018 LYS A O 1
ATOM 6913 N N . ARG A 1 1019 ? 213.060 102.296 208.438 1.00 28.21 1019 ARG A N 1
ATOM 6914 C CA . ARG A 1 1019 ? 212.107 101.259 208.117 1.00 29.52 1019 ARG A CA 1
ATOM 6915 C C . ARG A 1 1019 ? 212.739 100.013 207.492 1.00 28.42 1019 ARG A C 1
ATOM 6916 O O . ARG A 1 1019 ? 212.035 99.046 207.267 1.00 27.78 1019 ARG A O 1
ATOM 6924 N N . LYS A 1 1020 ? 214.020 100.051 207.149 1.00 28.24 1020 LYS A N 1
ATOM 6925 C CA . LYS A 1 1020 ? 214.648 98.943 206.418 1.00 28.75 1020 LYS A CA 1
ATOM 6926 C C . LYS A 1 1020 ? 214.996 97.794 207.352 1.00 26.80 1020 LYS A C 1
ATOM 6927 O O . LYS A 1 1020 ? 215.621 97.998 208.411 1.00 26.08 1020 LYS A O 1
ATOM 6933 N N . VAL A 1 1021 ? 214.639 96.593 206.921 1.00 25.51 1021 VAL A N 1
ATOM 6934 C CA . VAL A 1 1021 ? 215.021 95.366 207.595 1.00 27.02 1021 VAL A CA 1
ATOM 6935 C C . VAL A 1 1021 ? 215.580 94.400 206.529 1.00 27.73 1021 VAL A C 1
ATOM 6936 O O . VAL A 1 1021 ? 215.447 94.646 205.344 1.00 25.83 1021 VAL A O 1
ATOM 6940 N N . LEU A 1 1022 ? 216.190 93.321 206.987 1.00 27.67 1022 LEU A N 1
ATOM 6941 C CA . LEU A 1 1022 ? 216.659 92.238 206.145 1.00 28.67 1022 LEU A CA 1
ATOM 6942 C C . LEU A 1 1022 ? 215.923 90.957 206.527 1.00 29.28 1022 LEU A C 1
ATOM 6943 O O . LEU A 1 1022 ? 215.801 90.633 207.722 1.00 27.97 1022 LEU A O 1
ATOM 6948 N N . THR A 1 1023 ? 215.396 90.253 205.527 1.00 30.23 1023 THR A N 1
ATOM 6949 C CA . THR A 1 1023 ? 214.806 88.927 205.705 1.00 30.45 1023 THR A CA 1
ATOM 6950 C C . THR A 1 1023 ? 215.837 87.862 205.306 1.00 32.16 1023 THR A C 1
ATOM 6951 O O . THR A 1 1023 ? 216.965 88.197 204.919 1.00 31.72 1023 THR A O 1
ATOM 6955 N N . THR A 1 1024 ? 215.440 86.596 205.383 1.00 34.89 1024 THR A N 1
ATOM 6956 C CA . THR A 1 1024 ? 216.335 85.434 205.091 1.00 39.52 1024 THR A CA 1
ATOM 6957 C C . THR A 1 1024 ? 217.309 85.677 203.939 1.00 36.94 1024 THR A C 1
ATOM 6958 O O . THR A 1 1024 ? 216.895 86.074 202.856 1.00 33.64 1024 THR A O 1
ATOM 6962 N N . GLU A 1 1025 ? 218.593 85.433 204.217 1.00 42.90 1025 GLU A N 1
ATOM 6963 C CA . GLU A 1 1025 ? 219.718 85.640 203.285 1.00 44.25 1025 GLU A CA 1
ATOM 6964 C C . GLU A 1 1025 ? 219.869 87.084 202.832 1.00 42.41 1025 GLU A C 1
ATOM 6965 O O . GLU A 1 1025 ? 220.239 87.356 201.694 1.00 39.26 1025 GLU A O 1
ATOM 6971 N N . SER A 1 1026 ? 219.593 87.998 203.760 1.00 42.03 1026 SER A N 1
ATOM 6972 C CA . SER A 1 1026 ? 219.786 89.430 203.575 1.00 40.54 1026 SER A CA 1
ATOM 6973 C C . SER A 1 1026 ? 219.058 90.055 202.366 1.00 39.21 1026 SER A C 1
ATOM 6974 O O . SER A 1 1026 ? 219.605 90.900 201.678 1.00 42.92 1026 SER A O 1
ATOM 6977 N N . LYS A 1 1027 ? 217.805 89.667 202.149 1.00 39.38 1027 LYS A N 1
ATOM 6978 C CA . LYS A 1 1027 ? 216.938 90.350 201.181 1.00 37.86 1027 LYS A CA 1
ATOM 6979 C C . LYS A 1 1027 ? 216.307 91.551 201.857 1.00 37.61 1027 LYS A C 1
ATOM 6980 O O . LYS A 1 1027 ? 215.879 91.467 203.010 1.00 38.56 1027 LYS A O 1
ATOM 6986 N N . ALA A 1 1028 ? 216.202 92.654 201.131 1.00 38.97 1028 ALA A N 1
ATOM 6987 C CA . ALA A 1 1028 ? 215.699 93.907 201.699 1.00 37.53 1028 ALA A CA 1
ATOM 6988 C C . ALA A 1 1028 ? 214.177 93.839 201.881 1.00 35.71 1028 ALA A C 1
ATOM 6989 O O . ALA A 1 1028 ? 213.448 93.199 201.086 1.00 39.42 1028 ALA A O 1
ATOM 6991 N N . ALA A 1 1029 ? 213.686 94.490 202.930 1.00 30.42 1029 ALA A N 1
ATOM 6992 C CA . ALA A 1 1029 ? 212.238 94.706 203.099 1.00 28.68 1029 ALA A CA 1
ATOM 6993 C C . ALA A 1 1029 ? 212.018 95.904 203.990 1.00 26.96 1029 ALA A C 1
ATOM 6994 O O . ALA A 1 1029 ? 212.980 96.446 204.557 1.00 28.59 1029 ALA A O 1
ATOM 6996 N N . LEU A 1 1030 ? 210.763 96.318 204.096 1.00 25.95 1030 LEU A N 1
ATOM 6997 C CA . LEU A 1 1030 ? 210.385 97.474 204.921 1.00 28.01 1030 LEU A CA 1
ATOM 6998 C C . LEU A 1 1030 ? 209.446 97.060 206.046 1.00 26.42 1030 LEU A C 1
ATOM 6999 O O . LEU A 1 1030 ? 208.666 96.118 205.911 1.00 26.79 1030 LEU A O 1
ATOM 7004 N N . LEU A 1 1031 ? 209.530 97.749 207.169 1.00 27.52 1031 LEU A N 1
ATOM 7005 C CA . LEU A 1 1031 ? 208.495 97.612 208.199 1.00 27.42 1031 LEU A CA 1
ATOM 7006 C C . LEU A 1 1031 ? 207.209 98.202 207.666 1.00 26.81 1031 LEU A C 1
ATOM 7007 O O . LEU A 1 1031 ? 207.191 99.319 207.165 1.00 25.22 1031 LEU A O 1
ATOM 7012 N N . HIS A 1 1032 ? 206.130 97.437 207.749 1.00 27.35 1032 HIS A N 1
ATOM 7013 C CA . HIS A 1 1032 ? 204.836 97.879 207.227 1.00 27.43 1032 HIS A CA 1
ATOM 7014 C C . HIS A 1 1032 ? 204.397 99.175 207.930 1.00 27.98 1032 HIS A C 1
ATOM 7015 O O . HIS A 1 1032 ? 204.639 99.359 209.139 1.00 23.69 1032 HIS A O 1
ATOM 7022 N N . LYS A 1 1033 ? 203.766 100.075 207.170 1.00 26.86 1033 LYS A N 1
ATOM 7023 C CA . LYS A 1 1033 ? 203.348 101.375 207.687 1.00 28.87 1033 LYS A CA 1
ATOM 7024 C C . LYS A 1 1033 ? 202.387 101.331 208.876 1.00 27.73 1033 LYS A C 1
ATOM 7025 O O . LYS A 1 1033 ? 202.263 102.261 209.617 1.00 28.63 1033 LYS A O 1
ATOM 7031 N N . THR A 1 1034 ? 201.765 100.197 209.057 1.00 26.22 1034 THR A N 1
ATOM 7032 C CA . THR A 1 1034 ? 200.760 99.958 210.053 1.00 28.49 1034 THR A CA 1
ATOM 7033 C C . THR A 1 1034 ? 201.396 99.399 211.381 1.00 26.35 1034 THR A C 1
ATOM 7034 O O . THR A 1 1034 ? 200.703 99.227 212.386 1.00 25.35 1034 THR A O 1
ATOM 7038 N N . SER A 1 1035 ? 202.708 99.113 211.372 1.00 24.10 1035 SER A N 1
ATOM 7039 C CA . SER A 1 1035 ? 203.371 98.563 212.550 1.00 22.71 1035 SER A CA 1
ATOM 7040 C C . SER A 1 1035 ? 203.610 99.669 213.580 1.00 23.07 1035 SER A C 1
ATOM 7041 O O . SER A 1 1035 ? 203.917 100.801 213.226 1.00 21.76 1035 SER A O 1
ATOM 7044 N N . VAL A 1 1036 ? 203.495 99.306 214.853 1.00 22.47 1036 VAL A N 1
ATOM 7045 C CA . VAL A 1 1036 ? 203.928 100.178 215.932 1.00 23.61 1036 VAL A CA 1
ATOM 7046 C C . VAL A 1 1036 ? 205.421 100.438 215.827 1.00 24.08 1036 VAL A C 1
ATOM 7047 O O . VAL A 1 1036 ? 205.915 101.384 216.413 1.00 23.63 1036 VAL A O 1
ATOM 7051 N N . ASN A 1 1037 ? 206.152 99.597 215.095 1.00 24.04 1037 ASN A N 1
ATOM 7052 C CA . ASN A 1 1037 ? 207.601 99.776 214.989 1.00 23.89 1037 ASN A CA 1
ATOM 7053 C C . ASN A 1 1037 ? 208.052 100.655 213.816 1.00 24.63 1037 ASN A C 1
ATOM 7054 O O . ASN A 1 1037 ? 209.231 100.907 213.663 1.00 23.23 1037 ASN A O 1
ATOM 7059 N N . CYS A 1 1038 ? 207.113 101.108 213.006 1.00 25.83 1038 CYS A N 1
ATOM 7060 C CA . CYS A 1 1038 ? 207.421 101.846 211.794 1.00 29.15 1038 CYS A CA 1
ATOM 7061 C C . CYS A 1 1038 ? 207.632 103.306 212.094 1.00 32.25 1038 CYS A C 1
ATOM 7062 O O . CYS A 1 1038 ? 206.781 103.953 212.666 1.00 36.16 1038 CYS A O 1
ATOM 7065 N N . SER A 1 1039 ? 208.786 103.807 211.690 1.00 35.57 1039 SER A N 1
ATOM 7066 C CA . SER A 1 1039 ? 209.097 105.209 211.797 1.00 41.67 1039 SER A CA 1
ATOM 7067 C C . SER A 1 1039 ? 210.024 105.593 210.648 1.00 46.90 1039 SER A C 1
ATOM 7068 O O . SER A 1 1039 ? 210.925 104.824 210.247 1.00 49.50 1039 SER A O 1
ATOM 7071 N N . ASN A 1 1040 ? 209.843 106.804 210.149 1.00 54.67 1040 ASN A N 1
ATOM 7072 C CA . ASN A 1 1040 ? 210.811 107.356 209.189 1.00 65.61 1040 ASN A CA 1
ATOM 7073 C C . ASN A 1 1040 ? 212.043 107.969 209.846 1.00 61.16 1040 ASN A C 1
ATOM 7074 O O . ASN A 1 1040 ? 213.094 108.105 209.195 1.00 62.94 1040 ASN A O 1
ATOM 7079 N N . LEU A 1 1041 ? 211.940 108.243 211.146 1.00 51.06 1041 LEU A N 1
ATOM 7080 C CA . LEU A 1 1041 ? 213.083 108.706 211.926 1.00 50.08 1041 LEU A CA 1
ATOM 7081 C C . LEU A 1 1041 ? 214.066 107.554 212.219 1.00 47.09 1041 LEU A C 1
ATOM 7082 O O . LEU A 1 1041 ? 213.709 106.380 212.117 1.00 51.27 1041 LEU A O 1
ATOM 7087 N N . ALA A 1 1042 ? 215.281 107.908 212.624 1.00 41.90 1042 ALA A N 1
ATOM 7088 C CA . ALA A 1 1042 ? 216.389 106.977 212.791 1.00 41.74 1042 ALA A CA 1
ATOM 7089 C C . ALA A 1 1042 ? 216.369 106.190 214.118 1.00 42.66 1042 ALA A C 1
ATOM 7090 O O . ALA A 1 1042 ? 217.307 106.260 214.924 1.00 52.91 1042 ALA A O 1
ATOM 7092 N N . VAL A 1 1043 ? 215.327 105.401 214.305 1.00 38.28 1043 VAL A N 1
ATOM 7093 C CA . VAL A 1 1043 ? 215.139 104.577 215.503 1.00 36.93 1043 VAL A CA 1
ATOM 7094 C C . VAL A 1 1043 ? 216.172 103.445 215.665 1.00 36.84 1043 VAL A C 1
ATOM 7095 O O . VAL A 1 1043 ? 216.674 102.916 214.698 1.00 42.13 1043 VAL A O 1
ATOM 7099 N N . THR A 1 1044 ? 216.545 103.126 216.890 1.00 35.51 1044 THR A N 1
ATOM 7100 C CA . THR A 1 1044 ? 217.289 101.898 217.176 1.00 36.47 1044 THR A CA 1
ATOM 7101 C C . THR A 1 1044 ? 216.515 101.113 218.234 1.00 34.01 1044 THR A C 1
ATOM 7102 O O . THR A 1 1044 ? 215.916 101.707 219.130 1.00 36.13 1044 THR A O 1
ATOM 7106 N N . PHE A 1 1045 ? 216.509 99.790 218.108 1.00 27.69 1045 PHE A N 1
ATOM 7107 C CA . PHE A 1 1045 ? 215.711 98.946 218.981 1.00 27.08 1045 PHE A CA 1
ATOM 7108 C C . PHE A 1 1045 ? 216.621 98.234 219.983 1.00 26.46 1045 PHE A C 1
ATOM 7109 O O . PHE A 1 1045 ? 217.766 97.944 219.667 1.00 26.89 1045 PHE A O 1
ATOM 7117 N N . PRO A 1 1046 ? 216.110 97.928 221.174 1.00 26.64 1046 PRO A N 1
ATOM 7118 C CA . PRO A 1 1046 ? 216.928 97.194 222.135 1.00 27.37 1046 PRO A CA 1
ATOM 7119 C C . PRO A 1 1046 ? 217.538 95.894 221.572 1.00 27.27 1046 PRO A C 1
ATOM 7120 O O . PRO A 1 1046 ? 218.678 95.599 221.897 1.00 30.50 1046 PRO A O 1
ATOM 7124 N N . TYR A 1 1047 ? 216.775 95.133 220.769 1.00 25.98 1047 TYR A N 1
ATOM 7125 C CA . TYR A 1 1047 ? 217.284 94.001 219.971 1.00 24.62 1047 TYR A CA 1
ATOM 7126 C C . TYR A 1 1047 ? 216.871 94.179 218.505 1.00 24.79 1047 TYR A C 1
ATOM 7127 O O . TYR A 1 1047 ? 215.840 94.803 218.213 1.00 23.40 1047 TYR A O 1
ATOM 7136 N N . PRO A 1 1048 ? 217.705 93.708 217.574 1.00 25.16 1048 PRO A N 1
ATOM 7137 C CA . PRO A 1 1048 ? 217.383 93.976 216.177 1.00 24.77 1048 PRO A CA 1
ATOM 7138 C C . PRO A 1 1048 ? 216.523 92.915 215.540 1.00 23.98 1048 PRO A C 1
ATOM 7139 O O . PRO A 1 1048 ? 216.149 93.081 214.367 1.00 24.90 1048 PRO A O 1
ATOM 7143 N N . PHE A 1 1049 ? 216.150 91.877 216.284 1.00 23.51 1049 PHE A N 1
ATOM 7144 C CA . PHE A 1 1049 ? 215.443 90.750 215.696 1.00 23.43 1049 PHE A CA 1
ATOM 7145 C C . PHE A 1 1049 ? 213.959 90.972 215.849 1.00 23.75 1049 PHE A C 1
ATOM 7146 O O . PHE A 1 1049 ? 213.514 91.409 216.907 1.00 22.48 1049 PHE A O 1
ATOM 7154 N N . PHE A 1 1050 ? 213.208 90.736 214.765 1.00 22.75 1050 PHE A N 1
ATOM 7155 C CA . PHE A 1 1050 ? 211.751 90.779 214.789 1.00 22.79 1050 PHE A CA 1
ATOM 7156 C C . PHE A 1 1050 ? 211.149 89.488 214.192 1.00 23.84 1050 PHE A C 1
ATOM 7157 O O . PHE A 1 1050 ? 211.563 89.022 213.124 1.00 23.58 1050 PHE A O 1
ATOM 7165 N N . VAL A 1 1051 ? 210.169 88.938 214.877 1.00 22.48 1051 VAL A N 1
ATOM 7166 C CA . VAL A 1 1051 ? 209.334 87.911 214.309 1.00 24.17 1051 VAL A CA 1
ATOM 7167 C C . VAL A 1 1051 ? 208.158 88.612 213.614 1.00 25.30 1051 VAL A C 1
ATOM 7168 O O . VAL A 1 1051 ? 207.664 89.647 214.091 1.00 25.00 1051 VAL A O 1
ATOM 7172 N N . PHE A 1 1052 ? 207.695 88.077 212.498 1.00 24.73 1052 PHE A N 1
ATOM 7173 C CA . PHE A 1 1052 ? 206.582 88.724 211.810 1.00 24.94 1052 PHE A CA 1
ATOM 7174 C C . PHE A 1 1052 ? 205.579 87.772 211.149 1.00 25.71 1052 PHE A C 1
ATOM 7175 O O . PHE A 1 1052 ? 205.894 86.623 210.858 1.00 23.02 1052 PHE A O 1
ATOM 7183 N N . GLY A 1 1053 ? 204.345 88.252 211.005 1.00 24.00 1053 GLY A N 1
ATOM 7184 C CA . GLY A 1 1053 ? 203.252 87.422 210.551 1.00 24.67 1053 GLY A CA 1
ATOM 7185 C C . GLY A 1 1053 ? 203.271 87.219 209.036 1.00 25.25 1053 GLY A C 1
ATOM 7186 O O . GLY A 1 1053 ? 203.015 86.145 208.586 1.00 23.83 1053 GLY A O 1
ATOM 7187 N N . GLU A 1 1054 ? 203.631 88.231 208.268 1.00 24.91 1054 GLU A N 1
ATOM 7188 C CA . GLU A 1 1054 ? 203.385 88.192 206.821 1.00 29.89 1054 GLU A CA 1
ATOM 7189 C C . GLU A 1 1054 ? 204.438 89.000 206.089 1.00 29.00 1054 GLU A C 1
ATOM 7190 O O . GLU A 1 1054 ? 204.791 90.114 206.535 1.00 25.38 1054 GLU A O 1
ATOM 7196 N N . LYS A 1 1055 ? 204.920 88.458 204.966 1.00 28.00 1055 LYS A N 1
ATOM 7197 C CA . LYS A 1 1055 ? 205.837 89.145 204.057 1.00 30.50 1055 LYS A CA 1
ATOM 7198 C C . LYS A 1 1055 ? 205.017 89.507 202.797 1.00 30.90 1055 LYS A C 1
ATOM 7199 O O . LYS A 1 1055 ? 204.658 88.628 202.008 1.00 30.36 1055 LYS A O 1
ATOM 7205 N N . ILE A 1 1056 ? 204.717 90.789 202.623 1.00 28.69 1056 ILE A N 1
ATOM 7206 C CA . ILE A 1 1056 ? 203.779 91.262 201.602 1.00 31.67 1056 ILE A CA 1
ATOM 7207 C C . ILE A 1 1056 ? 204.521 91.971 200.458 1.00 31.80 1056 ILE A C 1
ATOM 7208 O O . ILE A 1 1056 ? 205.399 92.818 200.719 1.00 32.27 1056 ILE A O 1
ATOM 7213 N N . ARG A 1 1057 ? 204.123 91.666 199.221 1.00 30.18 1057 ARG A N 1
ATOM 7214 C CA . ARG A 1 1057 ? 204.670 92.338 198.029 1.00 34.08 1057 ARG A CA 1
ATOM 7215 C C . ARG A 1 1057 ? 203.768 93.466 197.551 1.00 34.55 1057 ARG A C 1
ATOM 7216 O O . ARG A 1 1057 ? 202.689 93.216 197.059 1.00 34.27 1057 ARG A O 1
ATOM 7224 N N . THR A 1 1058 ? 204.317 94.673 197.593 1.00 40.50 1058 THR A N 1
ATOM 7225 C CA . THR A 1 1058 ? 203.700 95.939 197.177 1.00 48.60 1058 THR A CA 1
ATOM 7226 C C . THR A 1 1058 ? 204.670 96.512 196.099 1.00 54.60 1058 THR A C 1
ATOM 7227 O O . THR A 1 1058 ? 205.218 95.724 195.312 1.00 57.70 1058 THR A O 1
ATOM 7231 N N . ARG A 1 1059 ? 204.827 97.827 195.961 1.00 58.19 1059 ARG A N 1
ATOM 7232 C CA . ARG A 1 1059 ? 206.017 98.398 195.303 1.00 57.16 1059 ARG A CA 1
ATOM 7233 C C . ARG A 1 1059 ? 207.320 98.010 196.026 1.00 51.63 1059 ARG A C 1
ATOM 7234 O O . ARG A 1 1059 ? 208.384 97.962 195.400 1.00 50.52 1059 ARG A O 1
ATOM 7242 N N . ALA A 1 1060 ? 207.250 97.756 197.338 1.00 45.67 1060 ALA A N 1
ATOM 7243 C CA . ALA A 1 1060 ? 208.357 97.127 198.085 1.00 44.78 1060 ALA A CA 1
ATOM 7244 C C . ALA A 1 1060 ? 207.869 95.863 198.779 1.00 35.06 1060 ALA A C 1
ATOM 7245 O O . ALA A 1 1060 ? 206.704 95.564 198.774 1.00 42.13 1060 ALA A O 1
ATOM 7247 N N . VAL A 1 1061 ? 208.797 95.094 199.307 1.00 32.81 1061 VAL A N 1
ATOM 7248 C CA . VAL A 1 1061 ? 208.477 93.985 200.160 1.00 33.29 1061 VAL A CA 1
ATOM 7249 C C . VAL A 1 1061 ? 208.326 94.536 201.573 1.00 31.47 1061 VAL A C 1
ATOM 7250 O O . VAL A 1 1061 ? 209.200 95.272 202.027 1.00 32.06 1061 VAL A O 1
ATOM 7254 N N . SER A 1 1062 ? 207.227 94.187 202.225 1.00 29.69 1062 SER A N 1
ATOM 7255 C CA . SER A 1 1062 ? 206.923 94.635 203.593 1.00 34.58 1062 SER A CA 1
ATOM 7256 C C . SER A 1 1062 ? 206.778 93.475 204.559 1.00 30.25 1062 SER A C 1
ATOM 7257 O O . SER A 1 1062 ? 206.127 92.505 204.230 1.00 30.05 1062 SER A O 1
ATOM 7260 N N . CYS A 1 1063 ? 207.318 93.628 205.766 1.00 29.03 1063 CYS A N 1
ATOM 7261 C CA . CYS A 1 1063 ? 207.019 92.716 206.876 1.00 27.39 1063 CYS A CA 1
ATOM 7262 C C . CYS A 1 1063 ? 205.896 93.310 207.734 1.00 27.58 1063 CYS A C 1
ATOM 7263 O O . CYS A 1 1063 ? 205.955 94.472 208.154 1.00 29.71 1063 CYS A O 1
ATOM 7266 N N . LYS A 1 1064 ? 204.917 92.490 208.062 1.00 26.06 1064 LYS A N 1
ATOM 7267 C CA . LYS A 1 1064 ? 203.743 92.952 208.757 1.00 27.61 1064 LYS A CA 1
ATOM 7268 C C . LYS A 1 1064 ? 203.434 92.054 209.960 1.00 24.90 1064 LYS A C 1
ATOM 7269 O O . LYS A 1 1064 ? 203.563 90.842 209.883 1.00 23.65 1064 LYS A O 1
ATOM 7275 N N . GLN A 1 1065 ? 202.961 92.690 211.042 1.00 25.45 1065 GLN A N 1
ATOM 7276 C CA . GLN A 1 1065 ? 202.713 92.070 212.344 1.00 24.15 1065 GLN A CA 1
ATOM 7277 C C . GLN A 1 1065 ? 204.035 91.681 212.961 1.00 22.44 1065 GLN A C 1
ATOM 7278 O O . GLN A 1 1065 ? 204.415 90.500 212.950 1.00 20.76 1065 GLN A O 1
ATOM 7284 N N . LEU A 1 1066 ? 204.686 92.656 213.579 1.00 21.32 1066 LEU A N 1
ATOM 7285 C CA . LEU A 1 1066 ? 206.051 92.482 214.061 1.00 23.68 1066 LEU A CA 1
ATOM 7286 C C . LEU A 1 1066 ? 206.225 92.546 215.580 1.00 24.08 1066 LEU A C 1
ATOM 7287 O O . LEU A 1 1066 ? 205.667 93.438 216.225 1.00 24.56 1066 LEU A O 1
ATOM 7292 N N . SER A 1 1067 ? 206.990 91.606 216.146 1.00 24.17 1067 SER A N 1
ATOM 7293 C CA . SER A 1 1067 ? 207.440 91.679 217.556 1.00 25.20 1067 SER A CA 1
ATOM 7294 C C . SER A 1 1067 ? 208.958 91.575 217.664 1.00 24.63 1067 SER A C 1
ATOM 7295 O O . SER A 1 1067 ? 209.555 90.648 217.110 1.00 23.88 1067 SER A O 1
ATOM 7298 N N . MET A 1 1068 ? 209.570 92.526 218.362 1.00 24.19 1068 MET A N 1
ATOM 7299 C CA . MET A 1 1068 ? 210.977 92.435 218.738 1.00 23.20 1068 MET A CA 1
ATOM 7300 C C . MET A 1 1068 ? 211.177 91.190 219.602 1.00 24.50 1068 MET A C 1
ATOM 7301 O O . MET A 1 1068 ? 210.394 90.942 220.530 1.00 23.26 1068 MET A O 1
ATOM 7306 N N . VAL A 1 1069 ? 212.198 90.405 219.267 1.00 21.32 1069 VAL A N 1
ATOM 7307 C CA . VAL A 1 1069 ? 212.545 89.215 220.032 1.00 22.54 1069 VAL A CA 1
ATOM 7308 C C . VAL A 1 1069 ? 214.033 89.253 220.404 1.00 22.39 1069 VAL A C 1
ATOM 7309 O O . VAL A 1 1069 ? 214.851 89.828 219.678 1.00 22.89 1069 VAL A O 1
ATOM 7313 N N . SER A 1 1070 ? 214.380 88.645 221.533 1.00 22.95 1070 SER A N 1
ATOM 7314 C CA A SER A 1 1070 ? 215.789 88.601 221.975 0.50 22.77 1070 SER A CA 1
ATOM 7315 C CA B SER A 1 1070 ? 215.755 88.552 221.987 0.50 22.16 1070 SER A CA 1
ATOM 7316 C C . SER A 1 1070 ? 216.555 87.468 221.266 1.00 23.24 1070 SER A C 1
ATOM 7317 O O . SER A 1 1070 ? 215.943 86.533 220.689 1.00 22.48 1070 SER A O 1
ATOM 7322 N N . PRO A 1 1071 ? 217.908 87.533 221.314 1.00 23.73 1071 PRO A N 1
ATOM 7323 C CA . PRO A 1 1071 ? 218.675 86.527 220.534 1.00 26.52 1071 PRO A CA 1
ATOM 7324 C C . PRO A 1 1071 ? 218.398 85.070 220.897 1.00 26.91 1071 PRO A C 1
ATOM 7325 O O . PRO A 1 1071 ? 218.320 84.228 219.992 1.00 26.92 1071 PRO A O 1
ATOM 7329 N N . LEU A 1 1072 ? 218.275 84.757 222.181 1.00 25.49 1072 LEU A N 1
ATOM 7330 C CA . LEU A 1 1072 ? 218.043 83.372 222.591 1.00 25.27 1072 LEU A CA 1
ATOM 7331 C C . LEU A 1 1072 ? 216.678 82.862 222.171 1.00 24.93 1072 LEU A C 1
ATOM 7332 O O . LEU A 1 1072 ? 216.507 81.665 221.922 1.00 25.85 1072 LEU A O 1
ATOM 7337 N N . GLN A 1 1073 ? 215.701 83.755 222.113 1.00 24.75 1073 GLN A N 1
ATOM 7338 C CA . GLN A 1 1073 ? 214.373 83.387 221.636 1.00 25.13 1073 GLN A CA 1
ATOM 7339 C C . GLN A 1 1073 ? 214.448 82.920 220.175 1.00 25.76 1073 GLN A C 1
ATOM 7340 O O . GLN A 1 1073 ? 213.870 81.884 219.821 1.00 27.53 1073 GLN A O 1
ATOM 7346 N N . VAL A 1 1074 ? 215.218 83.642 219.365 1.00 25.09 1074 VAL A N 1
ATOM 7347 C CA . VAL A 1 1074 ? 215.486 83.251 217.982 1.00 25.60 1074 VAL A CA 1
ATOM 7348 C C . VAL A 1 1074 ? 216.252 81.941 217.907 1.00 26.17 1074 VAL A C 1
ATOM 7349 O O . VAL A 1 1074 ? 215.879 81.043 217.135 1.00 27.23 1074 VAL A O 1
ATOM 7353 N N . ILE A 1 1075 ? 217.336 81.820 218.675 1.00 26.66 1075 ILE A N 1
ATOM 7354 C CA . ILE A 1 1075 ? 218.198 80.621 218.596 1.00 26.29 1075 ILE A CA 1
ATOM 7355 C C . ILE A 1 1075 ? 217.427 79.357 218.978 1.00 26.95 1075 ILE A C 1
ATOM 7356 O O . ILE A 1 1075 ? 217.593 78.315 218.375 1.00 27.10 1075 ILE A O 1
ATOM 7361 N N . LEU A 1 1076 ? 216.591 79.465 219.997 1.00 28.54 1076 LEU A N 1
ATOM 7362 C CA . LEU A 1 1076 ? 215.894 78.305 220.517 1.00 30.49 1076 LEU A CA 1
ATOM 7363 C C . LEU A 1 1076 ? 214.685 77.960 219.679 1.00 29.06 1076 LEU A C 1
ATOM 7364 O O . LEU A 1 1076 ? 214.545 76.827 219.243 1.00 29.57 1076 LEU A O 1
ATOM 7369 N N . PHE A 1 1077 ? 213.830 78.945 219.434 1.00 26.70 1077 PHE A N 1
ATOM 7370 C CA . PHE A 1 1077 ? 212.536 78.712 218.808 1.00 26.10 1077 PHE A CA 1
ATOM 7371 C C . PHE A 1 1077 ? 212.402 79.201 217.360 1.00 26.22 1077 PHE A C 1
ATOM 7372 O O . PHE A 1 1077 ? 211.453 78.811 216.679 1.00 26.74 1077 PHE A O 1
ATOM 7380 N N . GLY A 1 1078 ? 213.313 80.049 216.912 1.00 26.28 1078 GLY A N 1
ATOM 7381 C CA . GLY A 1 1078 ? 213.254 80.615 215.580 1.00 26.52 1078 GLY A CA 1
ATOM 7382 C C . GLY A 1 1078 ? 214.274 80.077 214.589 1.00 26.98 1078 GLY A C 1
ATOM 7383 O O . GLY A 1 1078 ? 214.708 80.816 213.702 1.00 26.25 1078 GLY A O 1
ATOM 7384 N N . SER A 1 1079 ? 214.658 78.807 214.744 1.00 26.59 1079 SER A N 1
ATOM 7385 C CA . SER A 1 1079 ? 215.778 78.220 214.024 1.00 27.26 1079 SER A CA 1
ATOM 7386 C C . SER A 1 1079 ? 215.554 76.744 213.712 1.00 29.52 1079 SER A C 1
ATOM 7387 O O . SER A 1 1079 ? 214.912 76.044 214.485 1.00 26.84 1079 SER A O 1
ATOM 7390 N N . ARG A 1 1080 ? 216.089 76.282 212.584 1.00 33.22 1080 ARG A N 1
ATOM 7391 C CA . ARG A 1 1080 ? 216.188 74.849 212.287 1.00 36.65 1080 ARG A CA 1
ATOM 7392 C C . ARG A 1 1080 ? 217.606 74.351 212.435 1.00 34.15 1080 ARG A C 1
ATOM 7393 O O . ARG A 1 1080 ? 217.799 73.239 212.909 1.00 35.68 1080 ARG A O 1
ATOM 7401 N N . LYS A 1 1081 ? 218.569 75.145 211.991 1.00 31.77 1081 LYS A N 1
ATOM 7402 C CA . LYS A 1 1081 ? 219.988 74.818 212.094 1.00 34.36 1081 LYS A CA 1
ATOM 7403 C C . LYS A 1 1081 ? 220.736 75.789 213.018 1.00 31.47 1081 LYS A C 1
ATOM 7404 O O . LYS A 1 1081 ? 220.549 77.016 212.938 1.00 29.34 1081 LYS A O 1
ATOM 7410 N N . ILE A 1 1082 ? 221.611 75.232 213.837 1.00 31.83 1082 ILE A N 1
ATOM 7411 C CA . ILE A 1 1082 ? 222.563 76.008 214.609 1.00 33.13 1082 ILE A CA 1
ATOM 7412 C C . ILE A 1 1082 ? 223.910 75.387 214.299 1.00 34.66 1082 ILE A C 1
ATOM 7413 O O . ILE A 1 1082 ? 224.215 74.309 214.797 1.00 36.54 1082 ILE A O 1
ATOM 7418 N N . ASP A 1 1083 ? 224.695 76.077 213.472 1.00 33.95 1083 ASP A N 1
ATOM 7419 C CA . ASP A 1 1083 ? 225.989 75.602 213.017 1.00 34.73 1083 ASP A CA 1
ATOM 7420 C C . ASP A 1 1083 ? 227.152 76.448 213.537 1.00 36.54 1083 ASP A C 1
ATOM 7421 O O . ASP A 1 1083 ? 226.970 77.612 213.861 1.00 35.43 1083 ASP A O 1
ATOM 7426 N N . LEU A 1 1084 ? 228.343 75.840 213.599 1.00 37.73 1084 LEU A N 1
ATOM 7427 C CA . LEU A 1 1084 ? 229.581 76.532 213.896 1.00 37.86 1084 LEU A CA 1
ATOM 7428 C C . LEU A 1 1084 ? 230.208 76.874 212.564 1.00 40.58 1084 LEU A C 1
ATOM 7429 O O . LEU A 1 1084 ? 230.463 75.991 211.753 1.00 42.28 1084 LEU A O 1
ATOM 7434 N N . ALA A 1 1085 ? 230.412 78.166 212.329 1.00 41.23 1085 ALA A N 1
ATOM 7435 C CA . ALA A 1 1085 ? 231.078 78.659 211.134 1.00 40.65 1085 ALA A CA 1
ATOM 7436 C C . ALA A 1 1085 ? 232.517 78.957 211.490 1.00 40.28 1085 ALA A C 1
ATOM 7437 O O . ALA A 1 1085 ? 232.930 78.780 212.629 1.00 38.03 1085 ALA A O 1
ATOM 7439 N N . ALA A 1 1086 ? 233.258 79.422 210.494 1.00 42.47 1086 ALA A N 1
ATOM 7440 C CA . ALA A 1 1086 ? 234.616 79.936 210.653 1.00 44.72 1086 ALA A CA 1
ATOM 7441 C C . ALA A 1 1086 ? 234.734 80.986 211.775 1.00 43.81 1086 ALA A C 1
ATOM 7442 O O . ALA A 1 1086 ? 233.784 81.730 212.054 1.00 44.22 1086 ALA A O 1
ATOM 7444 N N . ASN A 1 1087 ? 235.911 81.040 212.383 1.00 46.62 1087 ASN A N 1
ATOM 7445 C CA . ASN A 1 1087 ? 236.238 81.993 213.449 1.00 48.50 1087 ASN A CA 1
ATOM 7446 C C . ASN A 1 1087 ? 235.316 81.967 214.652 1.00 49.02 1087 ASN A C 1
ATOM 7447 O O . ASN A 1 1087 ? 235.051 82.988 215.275 1.00 45.14 1087 ASN A O 1
ATOM 7452 N N . ASN A 1 1088 ? 234.848 80.769 214.985 1.00 50.83 1088 ASN A N 1
ATOM 7453 C CA . ASN A 1 1088 ? 233.988 80.556 216.143 1.00 49.85 1088 ASN A CA 1
ATOM 7454 C C . ASN A 1 1088 ? 232.660 81.315 216.162 1.00 43.97 1088 ASN A C 1
ATOM 7455 O O . ASN A 1 1088 ? 232.065 81.487 217.222 1.00 39.84 1088 ASN A O 1
ATOM 7460 N N . ILE A 1 1089 ? 232.192 81.704 214.979 1.00 40.72 1089 ILE A N 1
ATOM 7461 C CA . ILE A 1 1089 ? 230.899 82.348 214.828 1.00 38.32 1089 ILE A CA 1
ATOM 7462 C C . ILE A 1 1089 ? 229.857 81.240 214.682 1.00 36.34 1089 ILE A C 1
ATOM 7463 O O . ILE A 1 1089 ? 230.035 80.287 213.924 1.00 34.05 1089 ILE A O 1
ATOM 7468 N N . VAL A 1 1090 ? 228.768 81.373 215.410 1.00 33.71 1090 VAL A N 1
ATOM 7469 C CA . VAL A 1 1090 ? 227.676 80.416 215.364 1.00 31.24 1090 VAL A CA 1
ATOM 7470 C C . VAL A 1 1090 ? 226.657 81.014 214.430 1.00 30.70 1090 VAL A C 1
ATOM 7471 O O . VAL A 1 1090 ? 226.262 82.173 214.596 1.00 31.49 1090 VAL A O 1
ATOM 7475 N N . ARG A 1 1091 ? 226.257 80.238 213.432 1.00 30.85 1091 ARG A N 1
ATOM 7476 C CA . ARG A 1 1091 ? 225.351 80.704 212.402 1.00 30.15 1091 ARG A CA 1
ATOM 7477 C C . ARG A 1 1091 ? 224.037 79.933 212.463 1.00 31.07 1091 ARG A C 1
ATOM 7478 O O . ARG A 1 1091 ? 224.036 78.699 212.477 1.00 31.08 1091 ARG A O 1
ATOM 7486 N N . VAL A 1 1092 ? 222.933 80.684 212.480 1.00 29.62 1092 VAL A N 1
ATOM 7487 C CA . VAL A 1 1092 ? 221.601 80.148 212.521 1.00 28.10 1092 VAL A CA 1
ATOM 7488 C C . VAL A 1 1092 ? 220.976 80.265 211.126 1.00 28.23 1092 VAL A C 1
ATOM 7489 O O . VAL A 1 1092 ? 221.004 81.351 210.509 1.00 26.46 1092 VAL A O 1
ATOM 7493 N N . ASP A 1 1093 ? 220.433 79.135 210.638 1.00 27.66 1093 ASP A N 1
ATOM 7494 C CA . ASP A 1 1093 ? 219.748 79.028 209.344 1.00 27.98 1093 ASP A CA 1
ATOM 7495 C C . ASP A 1 1093 ? 220.519 79.645 208.197 1.00 28.97 1093 ASP A C 1
ATOM 7496 O O . ASP A 1 1093 ? 219.934 80.278 207.322 1.00 26.14 1093 ASP A O 1
ATOM 7501 N N . ASN A 1 1094 ? 221.844 79.472 208.227 1.00 30.66 1094 ASN A N 1
ATOM 7502 C CA . ASN A 1 1094 ? 222.739 80.023 207.208 1.00 33.80 1094 ASN A CA 1
ATOM 7503 C C . ASN A 1 1094 ? 222.727 81.537 206.946 1.00 32.67 1094 ASN A C 1
ATOM 7504 O O . ASN A 1 1094 ? 223.146 81.976 205.878 1.00 33.53 1094 ASN A O 1
ATOM 7509 N N . TRP A 1 1095 ? 222.286 82.341 207.905 1.00 31.81 1095 TRP A N 1
ATOM 7510 C CA . TRP A 1 1095 ? 222.384 83.809 207.750 1.00 31.78 1095 TRP A CA 1
ATOM 7511 C C . TRP A 1 1095 ? 222.445 84.689 209.019 1.00 29.32 1095 TRP A C 1
ATOM 7512 O O . TRP A 1 1095 ? 222.895 85.803 208.918 1.00 29.76 1095 TRP A O 1
ATOM 7523 N N . LEU A 1 1096 ? 221.956 84.242 210.168 1.00 28.38 1096 LEU A N 1
ATOM 7524 C CA . LEU A 1 1096 ? 222.067 85.048 211.414 1.00 28.76 1096 LEU A CA 1
ATOM 7525 C C . LEU A 1 1096 ? 223.288 84.616 212.161 1.00 29.28 1096 LEU A C 1
ATOM 7526 O O . LEU A 1 1096 ? 223.392 83.437 212.562 1.00 31.27 1096 LEU A O 1
ATOM 7531 N N . ASN A 1 1097 ? 224.224 85.539 212.331 1.00 27.29 1097 ASN A N 1
ATOM 7532 C CA . ASN A 1 1097 ? 225.470 85.231 213.003 1.00 28.81 1097 ASN A CA 1
ATOM 7533 C C . ASN A 1 1097 ? 225.489 85.716 214.442 1.00 29.77 1097 ASN A C 1
ATOM 7534 O O . ASN A 1 1097 ? 225.053 86.837 214.733 1.00 29.03 1097 ASN A O 1
ATOM 7539 N N . PHE A 1 1098 ? 226.018 84.868 215.324 1.00 30.08 1098 PHE A N 1
ATOM 7540 C CA . PHE A 1 1098 ? 226.052 85.125 216.741 1.00 29.61 1098 PHE A CA 1
ATOM 7541 C C . PHE A 1 1098 ? 227.448 84.908 217.285 1.00 32.72 1098 PHE A C 1
ATOM 7542 O O . PHE A 1 1098 ? 228.106 83.928 216.933 1.00 32.21 1098 PHE A O 1
ATOM 7550 N N . ASP A 1 1099 ? 227.894 85.853 218.122 1.00 31.27 1099 ASP A N 1
ATOM 7551 C CA . ASP A 1 1099 ? 229.072 85.705 218.908 1.00 32.23 1099 ASP A CA 1
ATOM 7552 C C . ASP A 1 1099 ? 228.659 85.173 220.290 1.00 31.90 1099 ASP A C 1
ATOM 7553 O O . ASP A 1 1099 ? 228.332 85.923 221.209 1.00 30.42 1099 ASP A O 1
ATOM 7558 N N . ILE A 1 1100 ? 228.651 83.860 220.393 1.00 30.50 1100 ILE A N 1
ATOM 7559 C CA . ILE A 1 1100 ? 228.267 83.155 221.580 1.00 31.95 1100 ILE A CA 1
ATOM 7560 C C . ILE A 1 1100 ? 229.191 81.948 221.652 1.00 33.23 1100 ILE A C 1
ATOM 7561 O O . ILE A 1 1100 ? 229.699 81.494 220.625 1.00 35.10 1100 ILE A O 1
ATOM 7566 N N . GLU A 1 1101 ? 229.465 81.468 222.862 1.00 37.32 1101 GLU A N 1
ATOM 7567 C CA . GLU A 1 1101 ? 230.424 80.361 223.062 1.00 39.13 1101 GLU A CA 1
ATOM 7568 C C . GLU A 1 1101 ? 229.882 79.160 222.281 1.00 37.75 1101 GLU A C 1
ATOM 7569 O O . GLU A 1 1101 ? 228.736 78.787 222.489 1.00 35.56 1101 GLU A O 1
ATOM 7575 N N . PRO A 1 1102 ? 230.675 78.585 221.360 1.00 38.27 1102 PRO A N 1
ATOM 7576 C CA . PRO A 1 1102 ? 230.098 77.496 220.547 1.00 38.15 1102 PRO A CA 1
ATOM 7577 C C . PRO A 1 1102 ? 229.579 76.300 221.367 1.00 38.58 1102 PRO A C 1
ATOM 7578 O O . PRO A 1 1102 ? 228.531 75.731 221.021 1.00 37.71 1102 PRO A O 1
ATOM 7582 N N . GLU A 1 1103 ? 230.302 75.952 222.440 1.00 38.97 1103 GLU A N 1
ATOM 7583 C CA . GLU A 1 1103 ? 229.922 74.891 223.392 1.00 40.99 1103 GLU A CA 1
ATOM 7584 C C . GLU A 1 1103 ? 228.534 75.177 223.997 1.00 36.58 1103 GLU A C 1
ATOM 7585 O O . GLU A 1 1103 ? 227.683 74.293 224.114 1.00 33.90 1103 GLU A O 1
ATOM 7591 N N . LEU A 1 1104 ? 228.294 76.440 224.317 1.00 35.21 1104 LEU A N 1
ATOM 7592 C CA . LEU A 1 1104 ? 227.023 76.858 224.870 1.00 36.19 1104 LEU A CA 1
ATOM 7593 C C . LEU A 1 1104 ? 225.878 76.790 223.826 1.00 33.10 1104 LEU A C 1
ATOM 7594 O O . LEU A 1 1104 ? 224.779 76.351 224.129 1.00 32.31 1104 LEU A O 1
ATOM 7599 N N . ALA A 1 1105 ? 226.147 77.248 222.607 1.00 32.63 1105 ALA A N 1
ATOM 7600 C CA . ALA A 1 1105 ? 225.206 77.120 221.500 1.00 31.97 1105 ALA A CA 1
ATOM 7601 C C . ALA A 1 1105 ? 224.815 75.644 221.261 1.00 31.08 1105 ALA A C 1
ATOM 7602 O O . ALA A 1 1105 ? 223.657 75.351 220.974 1.00 31.34 1105 ALA A O 1
ATOM 7604 N N . ALA A 1 1106 ? 225.786 74.737 221.362 1.00 31.69 1106 ALA A N 1
ATOM 7605 C CA . ALA A 1 1106 ? 225.512 73.308 221.202 1.00 33.25 1106 ALA A CA 1
ATOM 7606 C C . ALA A 1 1106 ? 224.585 72.811 222.318 1.00 34.01 1106 ALA A C 1
ATOM 7607 O O . ALA A 1 1106 ? 223.654 72.043 222.062 1.00 32.34 1106 ALA A O 1
ATOM 7609 N N . LYS A 1 1107 ? 224.820 73.282 223.545 1.00 32.71 1107 LYS A N 1
ATOM 7610 C CA . LYS A 1 1107 ? 223.962 72.920 224.682 1.00 33.99 1107 LYS A CA 1
ATOM 7611 C C . LYS A 1 1107 ? 222.540 73.420 224.541 1.00 32.52 1107 LYS A C 1
ATOM 7612 O O . LYS A 1 1107 ? 221.585 72.675 224.785 1.00 31.98 1107 LYS A O 1
ATOM 7618 N N . ILE A 1 1108 ? 222.405 74.673 224.107 1.00 30.58 1108 ILE A N 1
ATOM 7619 C CA . ILE A 1 1108 ? 221.092 75.255 223.834 1.00 30.47 1108 ILE A CA 1
ATOM 7620 C C . ILE A 1 1108 ? 220.436 74.511 222.685 1.00 30.65 1108 ILE A C 1
ATOM 7621 O O . ILE A 1 1108 ? 219.230 74.186 222.734 1.00 28.67 1108 ILE A O 1
ATOM 7626 N N . GLY A 1 1109 ? 221.221 74.229 221.654 1.00 31.31 1109 GLY A N 1
ATOM 7627 C CA . GLY A 1 1109 ? 220.706 73.488 220.499 1.00 32.40 1109 GLY A CA 1
ATOM 7628 C C . GLY A 1 1109 ? 220.202 72.106 220.869 1.00 32.30 1109 GLY A C 1
ATOM 7629 O O . GLY A 1 1109 ? 219.225 71.648 220.282 1.00 33.92 1109 GLY A O 1
ATOM 7630 N N . ALA A 1 1110 ? 220.875 71.440 221.815 1.00 31.94 1110 ALA A N 1
ATOM 7631 C CA . ALA A 1 1110 ? 220.456 70.108 222.272 1.00 33.39 1110 ALA A CA 1
ATOM 7632 C C . ALA A 1 1110 ? 219.071 70.111 222.930 1.00 32.50 1110 ALA A C 1
ATOM 7633 O O . ALA A 1 1110 ? 218.443 69.058 223.027 1.00 31.43 1110 ALA A O 1
ATOM 7635 N N . LEU A 1 1111 ? 218.597 71.276 223.364 1.00 29.96 1111 LEU A N 1
ATOM 7636 C CA . LEU A 1 1111 ? 217.251 71.400 223.898 1.00 30.31 1111 LEU A CA 1
ATOM 7637 C C . LEU A 1 1111 ? 216.147 71.343 222.853 1.00 30.54 1111 LEU A C 1
ATOM 7638 O O . LEU A 1 1111 ? 215.018 71.042 223.200 1.00 33.81 1111 LEU A O 1
ATOM 7643 N N . LYS A 1 1112 ? 216.465 71.594 221.581 1.00 29.58 1112 LYS A N 1
ATOM 7644 C CA . LYS A 1 1112 ? 215.457 71.647 220.530 1.00 29.85 1112 LYS A CA 1
ATOM 7645 C C . LYS A 1 1112 ? 214.804 70.303 220.230 1.00 29.88 1112 LYS A C 1
ATOM 7646 O O . LYS A 1 1112 ? 213.584 70.239 220.134 1.00 29.05 1112 LYS A O 1
ATOM 7652 N N . PRO A 1 1113 ? 215.601 69.219 220.102 1.00 32.85 1113 PRO A N 1
ATOM 7653 C CA . PRO A 1 1113 ? 214.974 67.897 219.986 1.00 33.31 1113 PRO A CA 1
ATOM 7654 C C . PRO A 1 1113 ? 214.202 67.491 221.253 1.00 33.46 1113 PRO A C 1
ATOM 7655 O O . PRO A 1 1113 ? 213.197 66.788 221.157 1.00 31.75 1113 PRO A O 1
ATOM 7659 N N . ALA A 1 1114 ? 214.673 67.930 222.416 1.00 32.35 1114 ALA A N 1
ATOM 7660 C CA . ALA A 1 1114 ? 213.965 67.657 223.672 1.00 33.00 1114 ALA A CA 1
ATOM 7661 C C . ALA A 1 1114 ? 212.576 68.324 223.651 1.00 32.84 1114 ALA A C 1
ATOM 7662 O O . ALA A 1 1114 ? 211.579 67.699 224.044 1.00 33.74 1114 ALA A O 1
ATOM 7664 N N . LEU A 1 1115 ? 212.522 69.578 223.181 1.00 29.74 1115 LEU A N 1
ATOM 7665 C CA . LEU A 1 1115 ? 211.253 70.293 223.008 1.00 29.76 1115 LEU A CA 1
ATOM 7666 C C . LEU A 1 1115 ? 210.279 69.621 222.043 1.00 29.44 1115 LEU A C 1
ATOM 7667 O O . LEU A 1 1115 ? 209.075 69.617 222.301 1.00 30.13 1115 LEU A O 1
ATOM 7672 N N . GLU A 1 1116 ? 210.781 69.038 220.950 1.00 30.26 1116 GLU A N 1
ATOM 7673 C CA . GLU A 1 1116 ? 209.931 68.196 220.073 1.00 33.29 1116 GLU A CA 1
ATOM 7674 C C . GLU A 1 1116 ? 209.395 66.957 220.799 1.00 32.99 1116 GLU A C 1
ATOM 7675 O O . GLU A 1 1116 ? 208.223 66.597 220.653 1.00 35.81 1116 GLU A O 1
ATOM 7681 N N . ASP A 1 1117 ? 210.264 66.281 221.549 1.00 33.73 1117 ASP A N 1
ATOM 7682 C CA . ASP A 1 1117 ? 209.848 65.141 222.378 1.00 33.00 1117 ASP A CA 1
ATOM 7683 C C . ASP A 1 1117 ? 208.792 65.586 223.395 1.00 32.48 1117 ASP A C 1
ATOM 7684 O O . ASP A 1 1117 ? 207.806 64.870 223.626 1.00 31.86 1117 ASP A O 1
ATOM 7689 N N . LEU A 1 1118 ? 208.980 66.769 223.976 1.00 31.88 1118 LEU A N 1
ATOM 7690 C CA . LEU A 1 1118 ? 207.996 67.328 224.902 1.00 32.99 1118 LEU A CA 1
ATOM 7691 C C . LEU A 1 1118 ? 206.621 67.469 224.236 1.00 32.15 1118 LEU A C 1
ATOM 7692 O O . LEU A 1 1118 ? 205.611 67.136 224.852 1.00 30.48 1118 LEU A O 1
ATOM 7697 N N . ILE A 1 1119 ? 206.597 67.943 222.985 1.00 28.65 1119 ILE A N 1
ATOM 7698 C CA . ILE A 1 1119 ? 205.351 68.082 222.255 1.00 29.98 1119 ILE A CA 1
ATOM 7699 C C . ILE A 1 1119 ? 204.717 66.692 222.043 1.00 30.40 1119 ILE A C 1
ATOM 7700 O O . ILE A 1 1119 ? 203.506 66.531 222.213 1.00 30.54 1119 ILE A O 1
ATOM 7705 N N . THR A 1 1120 ? 205.530 65.690 221.706 1.00 29.91 1120 THR A N 1
ATOM 7706 C CA . THR A 1 1120 ? 205.031 64.323 221.616 1.00 30.37 1120 THR A CA 1
ATOM 7707 C C . THR A 1 1120 ? 204.437 63.872 222.958 1.00 30.56 1120 THR A C 1
ATOM 7708 O O . THR A 1 1120 ? 203.328 63.331 222.997 1.00 30.87 1120 THR A O 1
ATOM 7712 N N . VAL A 1 1121 ? 205.152 64.134 224.049 1.00 31.93 1121 VAL A N 1
ATOM 7713 C CA . VAL A 1 1121 ? 204.679 63.755 225.380 1.00 33.58 1121 VAL A CA 1
ATOM 7714 C C . VAL A 1 1121 ? 203.342 64.444 225.684 1.00 33.83 1121 VAL A C 1
ATOM 7715 O O . VAL A 1 1121 ? 202.428 63.804 226.165 1.00 34.43 1121 VAL A O 1
ATOM 7719 N N . ALA A 1 1122 ? 203.228 65.728 225.349 1.00 33.85 1122 ALA A N 1
ATOM 7720 C CA . ALA A 1 1122 ? 202.002 66.491 225.598 1.00 33.56 1122 ALA A CA 1
ATOM 7721 C C . ALA A 1 1122 ? 200.818 65.978 224.806 1.00 33.09 1122 ALA A C 1
ATOM 7722 O O . ALA A 1 1122 ? 199.696 65.883 225.341 1.00 30.10 1122 ALA A O 1
ATOM 7724 N N . CYS A 1 1123 ? 201.054 65.670 223.530 1.00 31.74 1123 CYS A N 1
ATOM 7725 C CA . CYS A 1 1123 ? 199.968 65.221 222.662 1.00 32.73 1123 CYS A CA 1
ATOM 7726 C C . CYS A 1 1123 ? 199.527 63.788 222.993 1.00 33.81 1123 CYS A C 1
ATOM 7727 O O . CYS A 1 1123 ? 198.387 63.459 222.776 1.00 32.68 1123 CYS A O 1
ATOM 7730 N N . ASP A 1 1124 ? 200.436 62.949 223.487 1.00 36.94 1124 ASP A N 1
ATOM 7731 C CA . ASP A 1 1124 ? 200.089 61.596 223.949 1.00 40.16 1124 ASP A CA 1
ATOM 7732 C C . ASP A 1 1124 ? 199.172 61.637 225.171 1.00 38.64 1124 ASP A C 1
ATOM 7733 O O . ASP A 1 1124 ? 198.318 60.790 225.275 1.00 40.06 1124 ASP A O 1
ATOM 7738 N N . ASN A 1 1125 ? 199.349 62.622 226.057 1.00 39.51 1125 ASN A N 1
ATOM 7739 C CA . ASN A 1 1125 ? 198.554 62.781 227.299 1.00 40.57 1125 ASN A CA 1
ATOM 7740 C C . ASN A 1 1125 ? 198.272 64.247 227.657 1.00 36.97 1125 ASN A C 1
ATOM 7741 O O . ASN A 1 1125 ? 198.909 64.820 228.550 1.00 35.00 1125 ASN A O 1
ATOM 7746 N N . PRO A 1 1126 ? 197.298 64.874 226.961 1.00 35.22 1126 PRO A N 1
ATOM 7747 C CA . PRO A 1 1126 ? 197.065 66.302 227.207 1.00 34.06 1126 PRO A CA 1
ATOM 7748 C C . PRO A 1 1126 ? 196.720 66.636 228.657 1.00 33.97 1126 PRO A C 1
ATOM 7749 O O . PRO A 1 1126 ? 197.133 67.683 229.155 1.00 31.97 1126 PRO A O 1
ATOM 7753 N N . SER A 1 1127 ? 196.021 65.722 229.336 1.00 34.91 1127 SER A N 1
ATOM 7754 C CA . SER A 1 1127 ? 195.568 65.948 230.713 1.00 38.19 1127 SER A CA 1
ATOM 7755 C C . SER A 1 1127 ? 196.730 66.057 231.745 1.00 37.60 1127 SER A C 1
ATOM 7756 O O . SER A 1 1127 ? 196.558 66.682 232.790 1.00 38.27 1127 SER A O 1
ATOM 7759 N N . ASP A 1 1128 ? 197.921 65.552 231.404 1.00 36.54 1128 ASP A N 1
ATOM 7760 C CA . ASP A 1 1128 ? 199.055 65.502 232.322 1.00 39.37 1128 ASP A CA 1
ATOM 7761 C C . ASP A 1 1128 ? 200.149 66.530 232.100 1.00 36.73 1128 ASP A C 1
ATOM 7762 O O . ASP A 1 1128 ? 201.180 66.470 232.757 1.00 37.32 1128 ASP A O 1
ATOM 7767 N N . ILE A 1 1129 ? 199.919 67.516 231.242 1.00 35.71 1129 ILE A N 1
ATOM 7768 C CA . ILE A 1 1129 ? 200.992 68.429 230.863 1.00 35.44 1129 ILE A CA 1
ATOM 7769 C C . ILE A 1 1129 ? 201.531 69.299 231.975 1.00 34.86 1129 ILE A C 1
ATOM 7770 O O . ILE A 1 1129 ? 202.646 69.803 231.860 1.00 36.19 1129 ILE A O 1
ATOM 7775 N N . LEU A 1 1130 ? 200.725 69.576 232.991 1.00 39.08 1130 LEU A N 1
ATOM 7776 C CA . LEU A 1 1130 ? 201.188 70.360 234.154 1.00 41.66 1130 LEU A CA 1
ATOM 7777 C C . LEU A 1 1130 ? 201.686 69.487 235.317 1.00 44.57 1130 LEU A C 1
ATOM 7778 O O . LEU A 1 1130 ? 202.001 69.997 236.393 1.00 44.99 1130 LEU A O 1
ATOM 7783 N N . ARG A 1 1131 ? 201.775 68.177 235.112 1.00 48.48 1131 ARG A N 1
ATOM 7784 C CA . ARG A 1 1131 ? 202.484 67.306 236.072 1.00 49.94 1131 ARG A CA 1
ATOM 7785 C C . ARG A 1 1131 ? 203.325 66.341 235.254 1.00 48.07 1131 ARG A C 1
ATOM 7786 O O . ARG A 1 1131 ? 203.047 65.152 235.149 1.00 43.55 1131 ARG A O 1
ATOM 7794 N N . LEU A 1 1132 ? 204.364 66.921 234.661 1.00 46.65 1132 LEU A N 1
ATOM 7795 C CA . LEU A 1 1132 ? 205.345 66.201 233.867 1.00 45.44 1132 LEU A CA 1
ATOM 7796 C C . LEU A 1 1132 ? 206.305 65.407 234.763 1.00 44.92 1132 LEU A C 1
ATOM 7797 O O . LEU A 1 1132 ? 206.649 65.847 235.878 1.00 38.74 1132 LEU A O 1
ATOM 7802 N N . GLU A 1 1133 ? 206.794 64.281 234.235 1.00 48.47 1133 GLU A N 1
ATOM 7803 C CA . GLU A 1 1133 ? 207.945 63.595 234.838 1.00 49.33 1133 GLU A CA 1
ATOM 7804 C C . GLU A 1 1133 ? 209.050 64.640 234.944 1.00 49.28 1133 GLU A C 1
ATOM 7805 O O . GLU A 1 1133 ? 209.160 65.544 234.095 1.00 47.65 1133 GLU A O 1
ATOM 7811 N N . GLU A 1 1134 ? 209.850 64.510 235.996 1.00 49.61 1134 GLU A N 1
ATOM 7812 C CA . GLU A 1 1134 ? 210.757 65.576 236.450 1.00 49.76 1134 GLU A CA 1
ATOM 7813 C C . GLU A 1 1134 ? 211.776 66.094 235.415 1.00 45.38 1134 GLU A C 1
ATOM 7814 O O . GLU A 1 1134 ? 212.035 67.290 235.390 1.00 40.47 1134 GLU A O 1
ATOM 7820 N N . PRO A 1 1135 ? 212.366 65.206 234.590 1.00 44.94 1135 PRO A N 1
ATOM 7821 C CA . PRO A 1 1135 ? 213.295 65.716 233.571 1.00 44.83 1135 PRO A CA 1
ATOM 7822 C C . PRO A 1 1135 ? 212.634 66.648 232.533 1.00 42.05 1135 PRO A C 1
ATOM 7823 O O . PRO A 1 1135 ? 213.269 67.614 232.102 1.00 43.63 1135 PRO A O 1
ATOM 7827 N N . TYR A 1 1136 ? 211.384 66.377 232.165 1.00 38.00 1136 TYR A N 1
ATOM 7828 C CA . TYR A 1 1136 ? 210.642 67.298 231.317 1.00 35.99 1136 TYR A CA 1
ATOM 7829 C C . TYR A 1 1136 ? 210.173 68.546 232.064 1.00 35.28 1136 TYR A C 1
ATOM 7830 O O . TYR A 1 1136 ? 210.203 69.634 231.491 1.00 34.31 1136 TYR A O 1
ATOM 7839 N N . ALA A 1 1137 ? 209.802 68.436 233.345 1.00 36.65 1137 ALA A N 1
ATOM 7840 C CA . ALA A 1 1137 ? 209.437 69.644 234.131 1.00 36.30 1137 ALA A CA 1
ATOM 7841 C C . ALA A 1 1137 ? 210.599 70.641 234.263 1.00 35.15 1137 ALA A C 1
ATOM 7842 O O . ALA A 1 1137 ? 210.388 71.861 234.210 1.00 34.71 1137 ALA A O 1
ATOM 7844 N N . GLN A 1 1138 ? 211.810 70.119 234.408 1.00 34.64 1138 GLN A N 1
ATOM 7845 C CA . GLN A 1 1138 ? 213.008 70.960 234.471 1.00 35.49 1138 GLN A CA 1
ATOM 7846 C C . GLN A 1 1138 ? 213.362 71.553 233.097 1.00 32.91 1138 GLN A C 1
ATOM 7847 O O . GLN A 1 1138 ? 213.898 72.649 233.032 1.00 33.17 1138 GLN A O 1
ATOM 7853 N N . LEU A 1 1139 ? 213.104 70.818 232.015 1.00 32.26 1139 LEU A N 1
ATOM 7854 C CA . LEU A 1 1139 ? 213.226 71.383 230.669 1.00 31.50 1139 LEU A CA 1
ATOM 7855 C C . LEU A 1 1139 ? 212.340 72.623 230.530 1.00 30.42 1139 LEU A C 1
ATOM 7856 O O . LEU A 1 1139 ? 212.795 73.670 230.077 1.00 30.34 1139 LEU A O 1
ATOM 7861 N N . VAL A 1 1140 ? 211.071 72.489 230.907 1.00 31.30 1140 VAL A N 1
ATOM 7862 C CA . VAL A 1 1140 ? 210.134 73.606 230.863 1.00 31.65 1140 VAL A CA 1
ATOM 7863 C C . VAL A 1 1140 ? 210.681 74.814 231.655 1.00 32.20 1140 VAL A C 1
ATOM 7864 O O . VAL A 1 1140 ? 210.626 75.936 231.159 1.00 30.34 1140 VAL A O 1
ATOM 7868 N N . LYS A 1 1141 ? 211.214 74.578 232.855 1.00 33.54 1141 LYS A N 1
ATOM 7869 C CA . LYS A 1 1141 ? 211.755 75.651 233.687 1.00 36.82 1141 LYS A CA 1
ATOM 7870 C C . LYS A 1 1141 ? 212.942 76.361 233.069 1.00 34.27 1141 LYS A C 1
ATOM 7871 O O . LYS A 1 1141 ? 212.985 77.577 233.076 1.00 33.62 1141 LYS A O 1
ATOM 7877 N N . VAL A 1 1142 ? 213.925 75.610 232.572 1.00 33.42 1142 VAL A N 1
ATOM 7878 C CA . VAL A 1 1142 ? 215.116 76.247 231.989 1.00 32.73 1142 VAL A CA 1
ATOM 7879 C C . VAL A 1 1142 ? 214.790 76.995 230.696 1.00 30.44 1142 VAL A C 1
ATOM 7880 O O . VAL A 1 1142 ? 215.441 77.991 230.362 1.00 32.49 1142 VAL A O 1
ATOM 7884 N N . VAL A 1 1143 ? 213.788 76.519 229.963 1.00 31.68 1143 VAL A N 1
ATOM 7885 C CA . VAL A 1 1143 ? 213.372 77.184 228.707 1.00 29.09 1143 VAL A CA 1
ATOM 7886 C C . VAL A 1 1143 ? 212.675 78.498 229.023 1.00 28.79 1143 VAL A C 1
ATOM 7887 O O . VAL A 1 1143 ? 212.918 79.513 228.350 1.00 29.42 1143 VAL A O 1
ATOM 7891 N N . LYS A 1 1144 ? 211.828 78.499 230.050 1.00 30.02 1144 LYS A N 1
ATOM 7892 C CA . LYS A 1 1144 ? 211.276 79.769 230.572 1.00 30.74 1144 LYS A CA 1
ATOM 7893 C C . LYS A 1 1144 ? 212.374 80.758 230.942 1.00 30.13 1144 LYS A C 1
ATOM 7894 O O . LYS A 1 1144 ? 212.302 81.928 230.594 1.00 31.09 1144 LYS A O 1
ATOM 7900 N N . ASP A 1 1145 ? 213.398 80.280 231.650 1.00 31.60 1145 ASP A N 1
ATOM 7901 C CA . ASP A 1 1145 ? 214.563 81.121 231.997 1.00 31.69 1145 ASP A CA 1
ATOM 7902 C C . ASP A 1 1145 ? 215.311 81.652 230.772 1.00 31.69 1145 ASP A C 1
ATOM 7903 O O . ASP A 1 1145 ? 215.690 82.822 230.727 1.00 28.06 1145 ASP A O 1
ATOM 7908 N N . LEU A 1 1146 ? 215.534 80.780 229.794 1.00 30.71 1146 LEU A N 1
ATOM 7909 C CA . LEU A 1 1146 ? 216.205 81.169 228.545 1.00 30.66 1146 LEU A CA 1
ATOM 7910 C C . LEU A 1 1146 ? 215.456 82.231 227.744 1.00 29.77 1146 LEU A C 1
ATOM 7911 O O . LEU A 1 1146 ? 216.067 83.051 227.055 1.00 30.50 1146 LEU A O 1
ATOM 7916 N N . CYS A 1 1147 ? 214.137 82.202 227.850 1.00 29.60 1147 CYS A N 1
ATOM 7917 C CA . CYS A 1 1147 ? 213.272 83.110 227.111 1.00 31.24 1147 CYS A CA 1
ATOM 7918 C C . CYS A 1 1147 ? 213.045 84.448 227.780 1.00 31.66 1147 CYS A C 1
ATOM 7919 O O . CYS A 1 1147 ? 212.490 85.336 227.152 1.00 30.81 1147 CYS A O 1
ATOM 7922 N N . VAL A 1 1148 ? 213.483 84.605 229.023 1.00 31.09 1148 VAL A N 1
ATOM 7923 C CA . VAL A 1 1148 ? 213.419 85.905 229.687 1.00 31.37 1148 VAL A CA 1
ATOM 7924 C C . VAL A 1 1148 ? 214.164 86.918 228.790 1.00 30.35 1148 VAL A C 1
ATOM 7925 O O . VAL A 1 1148 ? 215.243 86.600 228.287 1.00 29.77 1148 VAL A O 1
ATOM 7929 N N . LYS A 1 1149 ? 213.606 88.116 228.631 1.00 28.60 1149 LYS A N 1
ATOM 7930 C CA . LYS A 1 1149 ? 214.090 89.114 227.675 1.00 29.09 1149 LYS A CA 1
ATOM 7931 C C . LYS A 1 1149 ? 215.590 89.336 227.739 1.00 30.18 1149 LYS A C 1
ATOM 7932 O O . LYS A 1 1149 ? 216.273 89.306 226.706 1.00 29.43 1149 LYS A O 1
ATOM 7938 N N . SER A 1 1150 ? 216.105 89.555 228.956 1.00 28.75 1150 SER A N 1
ATOM 7939 C CA . SER A 1 1150 ? 217.518 89.851 229.185 1.00 28.93 1150 SER A CA 1
ATOM 7940 C C . SER A 1 1150 ? 218.434 88.633 229.331 1.00 28.40 1150 SER A C 1
ATOM 7941 O O . SER A 1 1150 ? 219.622 88.808 229.586 1.00 28.79 1150 SER A O 1
ATOM 7944 N N . ALA A 1 1151 ? 217.930 87.412 229.154 1.00 27.72 1151 ALA A N 1
ATOM 7945 C CA . ALA A 1 1151 ? 218.735 86.229 229.466 1.00 29.08 1151 ALA A CA 1
ATOM 7946 C C . ALA A 1 1151 ? 220.006 86.099 228.623 1.00 30.11 1151 ALA A C 1
ATOM 7947 O O . ALA A 1 1151 ? 220.957 85.442 229.066 1.00 30.09 1151 ALA A O 1
ATOM 7949 N N . GLY A 1 1152 ? 220.054 86.748 227.453 1.00 28.24 1152 GLY A N 1
ATOM 7950 C CA . GLY A 1 1152 ? 221.244 86.726 226.604 1.00 27.56 1152 GLY A CA 1
ATOM 7951 C C . GLY A 1 1152 ? 222.142 87.937 226.711 1.00 29.04 1152 GLY A C 1
ATOM 7952 O O . GLY A 1 1152 ? 223.041 88.112 225.896 1.00 28.03 1152 GLY A O 1
ATOM 7953 N N . ASP A 1 1153 ? 221.920 88.763 227.741 1.00 30.86 1153 ASP A N 1
ATOM 7954 C CA . ASP A 1 1153 ? 222.632 90.040 227.927 1.00 30.11 1153 ASP A CA 1
ATOM 7955 C C . ASP A 1 1153 ? 223.619 90.066 229.122 1.00 33.96 1153 ASP A C 1
ATOM 7956 O O . ASP A 1 1153 ? 224.014 91.141 229.542 1.00 33.95 1153 ASP A O 1
ATOM 7961 N N . PHE A 1 1154 ? 224.041 88.900 229.645 1.00 35.89 1154 PHE A N 1
ATOM 7962 C CA . PHE A 1 1154 ? 224.872 88.852 230.865 1.00 36.72 1154 PHE A CA 1
ATOM 7963 C C . PHE A 1 1154 ? 226.204 89.555 230.652 1.00 36.87 1154 PHE A C 1
ATOM 7964 O O . PHE A 1 1154 ? 227.001 89.160 229.786 1.00 35.35 1154 PHE A O 1
ATOM 7972 N N . GLY A 1 1155 ? 226.404 90.631 231.414 1.00 36.89 1155 GLY A N 1
ATOM 7973 C CA . GLY A 1 1155 ? 227.603 91.443 231.325 1.00 38.31 1155 GLY A CA 1
ATOM 7974 C C . GLY A 1 1155 ? 227.769 92.181 230.007 1.00 42.71 1155 GLY A C 1
ATOM 7975 O O . GLY A 1 1155 ? 228.881 92.559 229.666 1.00 47.25 1155 GLY A O 1
ATOM 7976 N N . LEU A 1 1156 ? 226.679 92.400 229.277 1.00 43.99 1156 LEU A N 1
ATOM 7977 C CA . LEU A 1 1156 ? 226.714 93.079 227.982 1.00 46.59 1156 LEU A CA 1
ATOM 7978 C C . LEU A 1 1156 ? 225.932 94.363 228.058 1.00 45.80 1156 LEU A C 1
ATOM 7979 O O . LEU A 1 1156 ? 224.873 94.408 228.688 1.00 48.89 1156 LEU A O 1
ATOM 7984 N N . GLN A 1 1157 ? 226.419 95.394 227.375 1.00 50.92 1157 GLN A N 1
ATOM 7985 C CA . GLN A 1 1157 ? 225.785 96.704 227.485 1.00 62.56 1157 GLN A CA 1
ATOM 7986 C C . GLN A 1 1157 ? 224.505 96.795 226.669 1.00 62.35 1157 GLN A C 1
ATOM 7987 O O . GLN A 1 1157 ? 223.471 97.047 227.268 1.00 79.62 1157 GLN A O 1
ATOM 7993 N N . ARG A 1 1158 ? 224.531 96.565 225.358 1.00 58.28 1158 ARG A N 1
ATOM 7994 C CA . ARG A 1 1158 ? 223.300 96.629 224.550 1.00 60.95 1158 ARG A CA 1
ATOM 7995 C C . ARG A 1 1158 ? 223.041 98.123 224.259 1.00 64.97 1158 ARG A C 1
ATOM 7996 O O . ARG A 1 1158 ? 221.910 98.562 224.004 1.00 65.93 1158 ARG A O 1
ATOM 8004 N N . SER B 1 138 ? 136.783 87.469 254.959 1.00 79.45 138 SER B N 1
ATOM 8005 C CA . SER B 1 138 ? 137.243 88.279 253.786 1.00 85.54 138 SER B CA 1
ATOM 8006 C C . SER B 1 138 ? 137.818 87.363 252.708 1.00 87.46 138 SER B C 1
ATOM 8007 O O . SER B 1 138 ? 137.174 87.160 251.683 1.00 92.94 138 SER B O 1
ATOM 8010 N N . VAL B 1 139 ? 139.002 86.793 252.947 1.00 84.87 139 VAL B N 1
ATOM 8011 C CA . VAL B 1 139 ? 139.587 85.782 252.040 1.00 80.57 139 VAL B CA 1
ATOM 8012 C C . VAL B 1 139 ? 138.725 84.497 252.048 1.00 72.63 139 VAL B C 1
ATOM 8013 O O . VAL B 1 139 ? 138.457 83.938 250.987 1.00 66.50 139 VAL B O 1
ATOM 8017 N N . ILE B 1 140 ? 138.294 84.057 253.238 1.00 65.01 140 ILE B N 1
ATOM 8018 C CA . ILE B 1 140 ? 137.288 82.982 253.390 1.00 61.03 140 ILE B CA 1
ATOM 8019 C C . ILE B 1 140 ? 136.016 83.282 252.560 1.00 62.05 140 ILE B C 1
ATOM 8020 O O . ILE B 1 140 ? 135.460 82.377 251.924 1.00 56.40 140 ILE B O 1
ATOM 8025 N N . ASP B 1 141 ? 135.578 84.546 252.551 1.00 60.96 141 ASP B N 1
ATOM 8026 C CA . ASP B 1 141 ? 134.347 84.930 251.825 1.00 59.92 141 ASP B CA 1
ATOM 8027 C C . ASP B 1 141 ? 134.541 84.939 250.305 1.00 52.23 141 ASP B C 1
ATOM 8028 O O . ASP B 1 141 ? 133.666 84.489 249.577 1.00 48.48 141 ASP B O 1
ATOM 8033 N N . ARG B 1 142 ? 135.691 85.426 249.843 1.00 52.38 142 ARG B N 1
ATOM 8034 C CA . ARG B 1 142 ? 136.002 85.494 248.407 1.00 56.71 142 ARG B CA 1
ATOM 8035 C C . ARG B 1 142 ? 136.108 84.091 247.784 1.00 55.82 142 ARG B C 1
ATOM 8036 O O . ARG B 1 142 ? 135.741 83.880 246.623 1.00 50.60 142 ARG B O 1
ATOM 8044 N N . ILE B 1 143 ? 136.621 83.147 248.574 1.00 53.55 143 ILE B N 1
ATOM 8045 C CA . ILE B 1 143 ? 136.694 81.730 248.201 1.00 53.14 143 ILE B CA 1
ATOM 8046 C C . ILE B 1 143 ? 135.260 81.156 248.203 1.00 49.90 143 ILE B C 1
ATOM 8047 O O . ILE B 1 143 ? 134.812 80.588 247.199 1.00 46.70 143 ILE B O 1
ATOM 8052 N N . GLN B 1 144 ? 134.525 81.337 249.307 1.00 46.64 144 GLN B N 1
ATOM 8053 C CA . GLN B 1 144 ? 133.112 80.922 249.347 1.00 47.21 144 GLN B CA 1
ATOM 8054 C C . GLN B 1 144 ? 132.230 81.521 248.223 1.00 47.81 144 GLN B C 1
ATOM 8055 O O . GLN B 1 144 ? 131.340 80.843 247.726 1.00 48.79 144 GLN B O 1
ATOM 8061 N N . GLU B 1 145 ? 132.456 82.776 247.850 1.00 46.43 145 GLU B N 1
ATOM 8062 C CA . GLU B 1 145 ? 131.645 83.394 246.809 1.00 49.27 145 GLU B CA 1
ATOM 8063 C C . GLU B 1 145 ? 131.985 82.744 245.453 1.00 45.69 145 GLU B C 1
ATOM 8064 O O . GLU B 1 145 ? 131.083 82.529 244.668 1.00 43.40 145 GLU B O 1
ATOM 8070 N N . GLN B 1 146 ? 133.268 82.456 245.185 1.00 45.14 146 GLN B N 1
ATOM 8071 C CA . GLN B 1 146 ? 133.680 81.708 243.968 1.00 43.89 146 GLN B CA 1
ATOM 8072 C C . GLN B 1 146 ? 133.081 80.252 243.878 1.00 42.98 146 GLN B C 1
ATOM 8073 O O . GLN B 1 146 ? 132.841 79.729 242.768 1.00 41.53 146 GLN B O 1
ATOM 8079 N N . ARG B 1 147 ? 132.817 79.628 245.029 1.00 40.03 147 ARG B N 1
ATOM 8080 C CA . ARG B 1 147 ? 132.228 78.303 245.078 1.00 43.22 147 ARG B CA 1
ATOM 8081 C C . ARG B 1 147 ? 130.735 78.355 244.840 1.00 43.83 147 ARG B C 1
ATOM 8082 O O . ARG B 1 147 ? 130.237 77.549 244.055 1.00 47.33 147 ARG B O 1
ATOM 8090 N N . ASP B 1 148 ? 130.022 79.275 245.507 1.00 44.58 148 ASP B N 1
ATOM 8091 C CA . ASP B 1 148 ? 128.576 79.505 245.270 1.00 44.09 148 ASP B CA 1
ATOM 8092 C C . ASP B 1 148 ? 128.326 79.892 243.811 1.00 40.52 148 ASP B C 1
ATOM 8093 O O . ASP B 1 148 ? 127.361 79.453 243.193 1.00 43.15 148 ASP B O 1
ATOM 8098 N N . MET B 1 149 ? 129.167 80.776 243.311 1.00 36.82 149 MET B N 1
ATOM 8099 C CA . MET B 1 149 ? 129.255 81.055 241.884 1.00 39.28 149 MET B CA 1
ATOM 8100 C C . MET B 1 149 ? 129.423 79.776 241.029 1.00 37.19 149 MET B C 1
ATOM 8101 O O . MET B 1 149 ? 128.646 79.562 240.114 1.00 34.88 149 MET B O 1
ATOM 8106 N N . ASN B 1 150 ? 130.430 78.952 241.328 1.00 37.28 150 ASN B N 1
ATOM 8107 C CA . ASN B 1 150 ? 130.635 77.665 240.611 1.00 40.56 150 ASN B CA 1
ATOM 8108 C C . ASN B 1 150 ? 129.413 76.731 240.707 1.00 41.10 150 ASN B C 1
ATOM 8109 O O . ASN B 1 150 ? 129.032 76.101 239.708 1.00 40.47 150 ASN B O 1
ATOM 8114 N N . GLU B 1 151 ? 128.770 76.710 241.865 1.00 39.35 151 GLU B N 1
ATOM 8115 C CA . GLU B 1 151 ? 127.516 75.974 242.024 1.00 43.77 151 GLU B CA 1
ATOM 8116 C C . GLU B 1 151 ? 126.341 76.565 241.205 1.00 40.57 151 GLU B C 1
ATOM 8117 O O . GLU B 1 151 ? 125.557 75.832 240.631 1.00 42.76 151 GLU B O 1
ATOM 8123 N N . ALA B 1 152 ? 126.216 77.884 241.150 1.00 38.48 152 ALA B N 1
ATOM 8124 C CA . ALA B 1 152 ? 125.236 78.539 240.247 1.00 38.65 152 ALA B CA 1
ATOM 8125 C C . ALA B 1 152 ? 125.545 78.208 238.789 1.00 36.58 152 ALA B C 1
ATOM 8126 O O . ALA B 1 152 ? 124.639 77.972 238.003 1.00 38.71 152 ALA B O 1
ATOM 8128 N N . GLU B 1 153 ? 126.831 78.217 238.432 1.00 37.02 153 GLU B N 1
ATOM 8129 C CA . GLU B 1 153 ? 127.261 77.883 237.063 1.00 35.13 153 GLU B CA 1
ATOM 8130 C C . GLU B 1 153 ? 127.112 76.398 236.720 1.00 36.14 153 GLU B C 1
ATOM 8131 O O . GLU B 1 153 ? 127.044 76.056 235.560 1.00 38.14 153 GLU B O 1
ATOM 8137 N N . ALA B 1 154 ? 127.091 75.529 237.723 1.00 38.13 154 ALA B N 1
ATOM 8138 C CA . ALA B 1 154 ? 126.912 74.095 237.524 1.00 39.56 154 ALA B CA 1
ATOM 8139 C C . ALA B 1 154 ? 125.468 73.724 237.260 1.00 40.51 154 ALA B C 1
ATOM 8140 O O . ALA B 1 154 ? 125.191 72.645 236.765 1.00 42.35 154 ALA B O 1
ATOM 8142 N N . PHE B 1 155 ? 124.538 74.589 237.648 1.00 41.72 155 PHE B N 1
ATOM 8143 C CA . PHE B 1 155 ? 123.108 74.388 237.427 1.00 41.09 155 PHE B CA 1
ATOM 8144 C C . PHE B 1 155 ? 122.842 73.986 235.974 1.00 41.17 155 PHE B C 1
ATOM 8145 O O . PHE B 1 155 ? 123.421 74.572 235.036 1.00 38.08 155 PHE B O 1
ATOM 8153 N N . ASP B 1 156 ? 121.950 73.020 235.780 1.00 40.79 156 ASP B N 1
ATOM 8154 C CA . ASP B 1 156 ? 121.657 72.494 234.444 1.00 41.75 156 ASP B CA 1
ATOM 8155 C C . ASP B 1 156 ? 120.150 72.282 234.247 1.00 43.11 156 ASP B C 1
ATOM 8156 O O . ASP B 1 156 ? 119.567 71.418 234.872 1.00 42.27 156 ASP B O 1
ATOM 8161 N N . VAL B 1 157 ? 119.554 73.078 233.353 1.00 43.52 157 VAL B N 1
ATOM 8162 C CA . VAL B 1 157 ? 118.094 73.117 233.130 1.00 45.06 157 VAL B CA 1
ATOM 8163 C C . VAL B 1 157 ? 117.566 72.121 232.083 1.00 44.37 157 VAL B C 1
ATOM 8164 O O . VAL B 1 157 ? 116.374 71.892 232.002 1.00 48.80 157 VAL B O 1
ATOM 8168 N N . ASN B 1 158 ? 118.429 71.521 231.282 1.00 42.39 158 ASN B N 1
ATOM 8169 C CA . ASN B 1 158 ? 117.932 70.848 230.081 1.00 43.04 158 ASN B CA 1
ATOM 8170 C C . ASN B 1 158 ? 118.621 69.542 229.707 1.00 41.26 158 ASN B C 1
ATOM 8171 O O . ASN B 1 158 ? 118.625 69.185 228.534 1.00 42.32 158 ASN B O 1
ATOM 8176 N N . ALA B 1 159 ? 119.180 68.828 230.676 1.00 37.38 159 ALA B N 1
ATOM 8177 C CA . ALA B 1 159 ? 119.795 67.546 230.389 1.00 37.95 159 ALA B CA 1
ATOM 8178 C C . ALA B 1 159 ? 118.834 66.547 229.744 1.00 38.07 159 ALA B C 1
ATOM 8179 O O . ALA B 1 159 ? 119.247 65.767 228.905 1.00 37.53 159 ALA B O 1
ATOM 8181 N N . ALA B 1 160 ? 117.557 66.576 230.109 1.00 38.98 160 ALA B N 1
ATOM 8182 C CA . ALA B 1 160 ? 116.601 65.567 229.633 1.00 40.40 160 ALA B CA 1
ATOM 8183 C C . ALA B 1 160 ? 116.386 65.590 228.106 1.00 41.80 160 ALA B C 1
ATOM 8184 O O . ALA B 1 160 ? 116.039 64.582 227.518 1.00 43.19 160 ALA B O 1
ATOM 8186 N N . ILE B 1 161 ? 116.634 66.723 227.458 1.00 42.07 161 ILE B N 1
ATOM 8187 C CA . ILE B 1 161 ? 116.590 66.780 225.997 1.00 43.92 161 ILE B CA 1
ATOM 8188 C C . ILE B 1 161 ? 117.945 66.472 225.324 1.00 43.74 161 ILE B C 1
ATOM 8189 O O . ILE B 1 161 ? 118.023 66.419 224.087 1.00 42.48 161 ILE B O 1
ATOM 8194 N N . HIS B 1 162 ? 119.000 66.276 226.117 1.00 41.68 162 HIS B N 1
ATOM 8195 C CA . HIS B 1 162 ? 120.336 66.018 225.571 1.00 42.00 162 HIS B CA 1
ATOM 8196 C C . HIS B 1 162 ? 120.894 64.719 226.105 1.00 42.08 162 HIS B C 1
ATOM 8197 O O . HIS B 1 162 ? 122.013 64.680 226.601 1.00 42.60 162 HIS B O 1
ATOM 8204 N N . GLY B 1 163 ? 120.090 63.661 226.058 1.00 42.77 163 GLY B N 1
ATOM 8205 C CA . GLY B 1 163 ? 120.520 62.328 226.478 1.00 43.05 163 GLY B CA 1
ATOM 8206 C C . GLY B 1 163 ? 120.873 62.173 227.945 1.00 43.81 163 GLY B C 1
ATOM 8207 O O . GLY B 1 163 ? 121.644 61.294 228.308 1.00 43.70 163 GLY B O 1
ATOM 8208 N N . ASN B 1 164 ? 120.328 63.035 228.795 1.00 44.47 164 ASN B N 1
ATOM 8209 C CA . ASN B 1 164 ? 120.715 63.105 230.210 1.00 45.33 164 ASN B CA 1
ATOM 8210 C C . ASN B 1 164 ? 122.197 63.391 230.514 1.00 44.15 164 ASN B C 1
ATOM 8211 O O . ASN B 1 164 ? 122.692 63.102 231.598 1.00 43.65 164 ASN B O 1
ATOM 8216 N N . TRP B 1 165 ? 122.862 64.045 229.566 1.00 41.31 165 TRP B N 1
ATOM 8217 C CA . TRP B 1 165 ? 124.208 64.495 229.752 1.00 39.72 165 TRP B CA 1
ATOM 8218 C C . TRP B 1 165 ? 124.152 65.867 230.400 1.00 38.72 165 TRP B C 1
ATOM 8219 O O . TRP B 1 165 ? 123.462 66.786 229.929 1.00 36.97 165 TRP B O 1
ATOM 8230 N N . THR B 1 166 ? 124.850 65.966 231.522 1.00 37.90 166 THR B N 1
ATOM 8231 C CA . THR B 1 166 ? 124.746 67.095 232.414 1.00 37.75 166 THR B CA 1
ATOM 8232 C C . THR B 1 166 ? 126.140 67.492 232.919 1.00 37.65 166 THR B C 1
ATOM 8233 O O . THR B 1 166 ? 127.111 66.785 232.680 1.00 37.22 166 THR B O 1
ATOM 8237 N N . ILE B 1 167 ? 126.226 68.625 233.599 1.00 37.79 167 ILE B N 1
ATOM 8238 C CA . ILE B 1 167 ? 127.500 69.122 234.105 1.00 38.71 167 ILE B CA 1
ATOM 8239 C C . ILE B 1 167 ? 128.259 68.066 234.953 1.00 40.96 167 ILE B C 1
ATOM 8240 O O . ILE B 1 167 ? 129.440 67.895 234.749 1.00 42.34 167 ILE B O 1
ATOM 8245 N N . GLU B 1 168 ? 127.566 67.359 235.849 1.00 41.55 168 GLU B N 1
ATOM 8246 C CA . GLU B 1 168 ? 128.160 66.349 236.738 1.00 44.19 168 GLU B CA 1
ATOM 8247 C C . GLU B 1 168 ? 128.853 65.187 236.012 1.00 44.58 168 GLU B C 1
ATOM 8248 O O . GLU B 1 168 ? 129.858 64.631 236.505 1.00 43.09 168 GLU B O 1
ATOM 8254 N N . ASN B 1 169 ? 128.294 64.781 234.880 1.00 42.35 169 ASN B N 1
ATOM 8255 C CA . ASN B 1 169 ? 128.748 63.566 234.226 1.00 42.81 169 ASN B CA 1
ATOM 8256 C C . ASN B 1 169 ? 129.486 63.793 232.918 1.00 41.85 169 ASN B C 1
ATOM 8257 O O . ASN B 1 169 ? 130.058 62.847 232.403 1.00 42.19 169 ASN B O 1
ATOM 8262 N N . ALA B 1 170 ? 129.526 65.020 232.399 1.00 40.95 170 ALA B N 1
ATOM 8263 C CA . ALA B 1 170 ? 130.059 65.230 231.059 1.00 40.93 170 ALA B CA 1
ATOM 8264 C C . ALA B 1 170 ? 131.582 65.031 230.988 1.00 42.67 170 ALA B C 1
ATOM 8265 O O . ALA B 1 170 ? 132.072 64.311 230.106 1.00 42.88 170 ALA B O 1
ATOM 8267 N N . LYS B 1 171 ? 132.319 65.689 231.883 1.00 43.80 171 LYS B N 1
ATOM 8268 C CA . LYS B 1 171 ? 133.786 65.585 231.921 1.00 44.86 171 LYS B CA 1
ATOM 8269 C C . LYS B 1 171 ? 134.222 64.149 232.048 1.00 44.92 171 LYS B C 1
ATOM 8270 O O . LYS B 1 171 ? 135.111 63.719 231.319 1.00 45.31 171 LYS B O 1
ATOM 8276 N N . GLU B 1 172 ? 133.580 63.409 232.945 1.00 44.67 172 GLU B N 1
ATOM 8277 C CA . GLU B 1 172 ? 133.861 61.994 233.076 1.00 47.37 172 GLU B CA 1
ATOM 8278 C C . GLU B 1 172 ? 133.653 61.233 231.757 1.00 45.34 172 GLU B C 1
ATOM 8279 O O . GLU B 1 172 ? 134.517 60.439 231.357 1.00 44.23 172 GLU B O 1
ATOM 8285 N N . ARG B 1 173 ? 132.516 61.449 231.107 1.00 41.86 173 ARG B N 1
ATOM 8286 C CA . ARG B 1 173 ? 132.239 60.732 229.878 1.00 42.51 173 ARG B CA 1
ATOM 8287 C C . ARG B 1 173 ? 133.253 61.096 228.794 1.00 41.24 173 ARG B C 1
ATOM 8288 O O . ARG B 1 173 ? 133.723 60.224 228.068 1.00 41.48 173 ARG B O 1
ATOM 8296 N N . LEU B 1 174 ? 133.601 62.376 228.733 1.00 39.61 174 LEU B N 1
ATOM 8297 C CA . LEU B 1 174 ? 134.565 62.884 227.776 1.00 40.37 174 LEU B CA 1
ATOM 8298 C C . LEU B 1 174 ? 135.942 62.315 228.036 1.00 42.12 174 LEU B C 1
ATOM 8299 O O . LEU B 1 174 ? 136.629 61.971 227.089 1.00 42.03 174 LEU B O 1
ATOM 8304 N N . ASN B 1 175 ? 136.344 62.221 229.311 1.00 42.25 175 ASN B N 1
ATOM 8305 C CA . ASN B 1 175 ? 137.600 61.567 229.681 1.00 42.63 175 ASN B CA 1
ATOM 8306 C C . ASN B 1 175 ? 137.637 60.133 229.220 1.00 44.13 175 ASN B C 1
ATOM 8307 O O . ASN B 1 175 ? 138.679 59.691 228.758 1.00 45.37 175 ASN B O 1
ATOM 8312 N N . ILE B 1 176 ? 136.529 59.400 229.391 1.00 44.02 176 ILE B N 1
ATOM 8313 C CA . ILE B 1 176 ? 136.408 58.032 228.903 1.00 45.61 176 ILE B CA 1
ATOM 8314 C C . ILE B 1 176 ? 136.534 58.002 227.377 1.00 45.86 176 ILE B C 1
ATOM 8315 O O . ILE B 1 176 ? 137.222 57.136 226.834 1.00 46.24 176 ILE B O 1
ATOM 8320 N N . TYR B 1 177 ? 135.887 58.945 226.694 1.00 44.30 177 TYR B N 1
ATOM 8321 C CA . TYR B 1 177 ? 135.986 59.037 225.228 1.00 44.90 177 TYR B CA 1
ATOM 8322 C C . TYR B 1 177 ? 137.429 59.310 224.796 1.00 44.71 177 TYR B C 1
ATOM 8323 O O . TYR B 1 177 ? 137.946 58.586 223.964 1.00 45.65 177 TYR B O 1
ATOM 8332 N N . LYS B 1 178 ? 138.076 60.308 225.406 1.00 44.72 178 LYS B N 1
ATOM 8333 C CA . LYS B 1 178 ? 139.464 60.669 225.090 1.00 46.35 178 LYS B CA 1
ATOM 8334 C C . LYS B 1 178 ? 140.458 59.519 225.308 1.00 48.27 178 LYS B C 1
ATOM 8335 O O . LYS B 1 178 ? 141.378 59.354 224.503 1.00 47.18 178 LYS B O 1
ATOM 8341 N N . GLN B 1 179 ? 140.260 58.716 226.364 1.00 48.40 179 GLN B N 1
ATOM 8342 C CA . GLN B 1 179 ? 141.146 57.594 226.650 1.00 49.62 179 GLN B CA 1
ATOM 8343 C C . GLN B 1 179 ? 140.914 56.402 225.690 1.00 50.81 179 GLN B C 1
ATOM 8344 O O . GLN B 1 179 ? 141.848 55.710 225.339 1.00 51.80 179 GLN B O 1
ATOM 8350 N N . THR B 1 180 ? 139.675 56.156 225.286 1.00 53.89 180 THR B N 1
ATOM 8351 C CA . THR B 1 180 ? 139.335 55.097 224.298 1.00 57.56 180 THR B CA 1
ATOM 8352 C C . THR B 1 180 ? 139.881 55.419 222.904 1.00 55.72 180 THR B C 1
ATOM 8353 O O . THR B 1 180 ? 140.310 54.528 222.190 1.00 58.98 180 THR B O 1
ATOM 8357 N N . ASN B 1 181 ? 139.836 56.682 222.524 1.00 53.64 181 ASN B N 1
ATOM 8358 C CA . ASN B 1 181 ? 140.135 57.113 221.152 1.00 55.92 181 ASN B CA 1
ATOM 8359 C C . ASN B 1 181 ? 141.464 57.835 221.012 1.00 56.04 181 ASN B C 1
ATOM 8360 O O . ASN B 1 181 ? 141.691 58.513 220.011 1.00 55.10 181 ASN B O 1
ATOM 8365 N N . ASN B 1 182 ? 142.319 57.700 222.030 1.00 57.52 182 ASN B N 1
ATOM 8366 C CA . ASN B 1 182 ? 143.636 58.308 222.037 1.00 60.03 182 ASN B CA 1
ATOM 8367 C C . ASN B 1 182 ? 143.670 59.794 221.624 1.00 58.37 182 ASN B C 1
ATOM 8368 O O . ASN B 1 182 ? 144.542 60.209 220.861 1.00 62.68 182 ASN B O 1
ATOM 8373 N N . ILE B 1 183 ? 142.717 60.585 222.130 1.00 55.88 183 ILE B N 1
ATOM 8374 C CA . ILE B 1 183 ? 142.621 62.018 221.847 1.00 53.79 183 ILE B CA 1
ATOM 8375 C C . ILE B 1 183 ? 143.485 62.786 222.855 1.00 56.23 183 ILE B C 1
ATOM 8376 O O . ILE B 1 183 ? 143.197 62.793 224.049 1.00 58.17 183 ILE B O 1
ATOM 8381 N N . ARG B 1 184 ? 144.532 63.445 222.374 1.00 59.77 184 ARG B N 1
ATOM 8382 C CA . ARG B 1 184 ? 145.456 64.198 223.249 1.00 64.31 184 ARG B CA 1
ATOM 8383 C C . ARG B 1 184 ? 145.133 65.679 223.378 1.00 57.18 184 ARG B C 1
ATOM 8384 O O . ARG B 1 184 ? 145.684 66.333 224.244 1.00 57.61 184 ARG B O 1
ATOM 8392 N N . ASP B 1 185 ? 144.228 66.192 222.559 1.00 57.64 185 ASP B N 1
ATOM 8393 C CA . ASP B 1 185 ? 143.827 67.610 222.646 1.00 59.90 185 ASP B CA 1
ATOM 8394 C C . ASP B 1 185 ? 143.312 67.945 224.044 1.00 58.52 185 ASP B C 1
ATOM 8395 O O . ASP B 1 185 ? 142.623 67.130 224.669 1.00 55.38 185 ASP B O 1
ATOM 8400 N N . ASP B 1 186 ? 143.690 69.127 224.531 1.00 58.31 186 ASP B N 1
ATOM 8401 C CA . ASP B 1 186 ? 143.236 69.651 225.815 1.00 55.99 186 ASP B CA 1
ATOM 8402 C C . ASP B 1 186 ? 142.471 70.961 225.588 1.00 49.33 186 ASP B C 1
ATOM 8403 O O . ASP B 1 186 ? 142.464 71.503 224.482 1.00 43.88 186 ASP B O 1
ATOM 8408 N N . TYR B 1 187 ? 141.855 71.481 226.652 1.00 45.32 187 TYR B N 1
ATOM 8409 C CA . TYR B 1 187 ? 141.121 72.746 226.585 1.00 42.10 187 TYR B CA 1
ATOM 8410 C C . TYR B 1 187 ? 142.079 73.864 226.200 1.00 41.08 187 TYR B C 1
ATOM 8411 O O . TYR B 1 187 ? 143.187 73.927 226.699 1.00 43.08 187 TYR B O 1
ATOM 8420 N N . LYS B 1 188 ? 141.635 74.733 225.315 1.00 40.33 188 LYS B N 1
ATOM 8421 C CA . LYS B 1 188 ? 142.309 75.994 225.032 1.00 43.03 188 LYS B CA 1
ATOM 8422 C C . LYS B 1 188 ? 141.560 77.110 225.784 1.00 41.03 188 LYS B C 1
ATOM 8423 O O . LYS B 1 188 ? 140.387 77.368 225.513 1.00 38.39 188 LYS B O 1
ATOM 8429 N N . TYR B 1 189 ? 142.245 77.745 226.729 1.00 39.04 189 TYR B N 1
ATOM 8430 C CA . TYR B 1 189 ? 141.680 78.815 227.551 1.00 39.17 189 TYR B CA 1
ATOM 8431 C C . TYR B 1 189 ? 142.030 80.195 227.020 1.00 40.65 189 TYR B C 1
ATOM 8432 O O . TYR B 1 189 ? 143.172 80.452 226.657 1.00 45.42 189 TYR B O 1
ATOM 8441 N N . THR B 1 190 ? 141.048 81.085 227.029 1.00 40.29 190 THR B N 1
ATOM 8442 C CA . THR B 1 190 ? 141.260 82.500 226.732 1.00 41.75 190 THR B CA 1
ATOM 8443 C C . THR B 1 190 ? 140.816 83.374 227.916 1.00 39.90 190 THR B C 1
ATOM 8444 O O . THR B 1 190 ? 139.678 83.281 228.342 1.00 34.78 190 THR B O 1
ATOM 8448 N N . PRO B 1 191 ? 141.734 84.186 228.471 1.00 44.65 191 PRO B N 1
ATOM 8449 C CA . PRO B 1 191 ? 141.371 85.158 229.499 1.00 39.74 191 PRO B CA 1
ATOM 8450 C C . PRO B 1 191 ? 140.459 86.205 228.950 1.00 35.01 191 PRO B C 1
ATOM 8451 O O . PRO B 1 191 ? 140.606 86.617 227.809 1.00 37.10 191 PRO B O 1
ATOM 8455 N N . VAL B 1 192 ? 139.499 86.602 229.764 1.00 31.78 192 VAL B N 1
ATOM 8456 C CA . VAL B 1 192 ? 138.505 87.565 229.389 1.00 32.53 192 VAL B CA 1
ATOM 8457 C C . VAL B 1 192 ? 138.499 88.597 230.490 1.00 30.80 192 VAL B C 1
ATOM 8458 O O . VAL B 1 192 ? 138.659 88.258 231.648 1.00 29.58 192 VAL B O 1
ATOM 8462 N N . GLY B 1 193 ? 138.314 89.854 230.117 1.00 30.98 193 GLY B N 1
ATOM 8463 C CA . GLY B 1 193 ? 138.024 90.923 231.053 1.00 33.93 193 GLY B CA 1
ATOM 8464 C C . GLY B 1 193 ? 139.252 91.620 231.624 1.00 34.34 193 GLY B C 1
ATOM 8465 O O . GLY B 1 193 ? 140.386 91.187 231.392 1.00 32.18 193 GLY B O 1
ATOM 8466 N N . PRO B 1 194 ? 139.035 92.716 232.373 1.00 38.60 194 PRO B N 1
ATOM 8467 C CA . PRO B 1 194 ? 140.134 93.310 233.139 1.00 42.02 194 PRO B CA 1
ATOM 8468 C C . PRO B 1 194 ? 140.586 92.380 234.287 1.00 42.40 194 PRO B C 1
ATOM 8469 O O . PRO B 1 194 ? 139.856 91.445 234.635 1.00 36.72 194 PRO B O 1
ATOM 8473 N N . GLU B 1 195 ? 141.763 92.634 234.853 1.00 41.43 195 GLU B N 1
ATOM 8474 C CA . GLU B 1 195 ? 142.297 91.817 235.966 1.00 47.62 195 GLU B CA 1
ATOM 8475 C C . GLU B 1 195 ? 141.401 91.753 237.219 1.00 44.02 195 GLU B C 1
ATOM 8476 O O . GLU B 1 195 ? 141.398 90.750 237.929 1.00 47.70 195 GLU B O 1
ATOM 8482 N N . HIS B 1 196 ? 140.621 92.799 237.461 1.00 46.62 196 HIS B N 1
ATOM 8483 C CA . HIS B 1 196 ? 139.679 92.835 238.599 1.00 47.93 196 HIS B CA 1
ATOM 8484 C C . HIS B 1 196 ? 138.331 92.157 238.291 1.00 47.54 196 HIS B C 1
ATOM 8485 O O . HIS B 1 196 ? 137.454 92.141 239.139 1.00 48.80 196 HIS B O 1
ATOM 8492 N N . ALA B 1 197 ? 138.113 91.713 237.049 1.00 43.38 197 ALA B N 1
ATOM 8493 C CA . ALA B 1 197 ? 136.909 90.962 236.690 1.00 39.35 197 ALA B CA 1
ATOM 8494 C C . ALA B 1 197 ? 137.280 89.970 235.594 1.00 38.57 197 ALA B C 1
ATOM 8495 O O . ALA B 1 197 ? 136.782 90.022 234.454 1.00 42.60 197 ALA B O 1
ATOM 8497 N N . ARG B 1 198 ? 138.185 89.076 235.964 1.00 38.53 198 ARG B N 1
ATOM 8498 C CA . ARG B 1 198 ? 138.764 88.108 235.050 1.00 39.02 198 ARG B CA 1
ATOM 8499 C C . ARG B 1 198 ? 137.811 86.927 234.906 1.00 36.27 198 ARG B C 1
ATOM 8500 O O . ARG B 1 198 ? 137.387 86.350 235.908 1.00 35.00 198 ARG B O 1
ATOM 8508 N N . SER B 1 199 ? 137.483 86.555 233.672 1.00 30.95 199 SER B N 1
ATOM 8509 C CA . SER B 1 199 ? 136.752 85.282 233.428 1.00 30.72 199 SER B CA 1
ATOM 8510 C C . SER B 1 199 ? 137.463 84.531 232.302 1.00 30.16 199 SER B C 1
ATOM 8511 O O . SER B 1 199 ? 138.559 84.933 231.907 1.00 28.59 199 SER B O 1
ATOM 8514 N N . PHE B 1 200 ? 136.898 83.415 231.852 1.00 30.67 200 PHE B N 1
ATOM 8515 C CA . PHE B 1 200 ? 137.552 82.571 230.845 1.00 32.92 200 PHE B CA 1
ATOM 8516 C C . PHE B 1 200 ? 136.606 82.025 229.780 1.00 32.69 200 PHE B C 1
ATOM 8517 O O . PHE B 1 200 ? 135.458 81.673 230.075 1.00 34.88 200 PHE B O 1
ATOM 8525 N N . LEU B 1 201 ? 137.122 81.909 228.551 1.00 31.84 201 LEU B N 1
ATOM 8526 C CA . LEU B 1 201 ? 136.576 80.995 227.538 1.00 30.35 201 LEU B CA 1
ATOM 8527 C C . LEU B 1 201 ? 137.347 79.683 227.566 1.00 31.48 201 LEU B C 1
ATOM 8528 O O . LEU B 1 201 ? 138.551 79.663 227.857 1.00 31.46 201 LEU B O 1
ATOM 8533 N N . ALA B 1 202 ? 136.649 78.576 227.319 1.00 32.48 202 ALA B N 1
ATOM 8534 C CA . ALA B 1 202 ? 137.280 77.268 227.145 1.00 34.13 202 ALA B CA 1
ATOM 8535 C C . ALA B 1 202 ? 136.777 76.691 225.824 1.00 37.46 202 ALA B C 1
ATOM 8536 O O . ALA B 1 202 ? 135.580 76.662 225.565 1.00 37.14 202 ALA B O 1
ATOM 8538 N N . GLU B 1 203 ? 137.708 76.214 225.012 1.00 39.46 203 GLU B N 1
ATOM 8539 C CA . GLU B 1 203 ? 137.430 75.690 223.689 1.00 42.11 203 GLU B CA 1
ATOM 8540 C C . GLU B 1 203 ? 138.033 74.280 223.611 1.00 42.28 203 GLU B C 1
ATOM 8541 O O . GLU B 1 203 ? 139.089 74.043 224.172 1.00 39.71 203 GLU B O 1
ATOM 8547 N N . LEU B 1 204 ? 137.354 73.358 222.939 1.00 39.56 204 LEU B N 1
ATOM 8548 C CA . LEU B 1 204 ? 137.889 72.023 222.668 1.00 40.86 204 LEU B CA 1
ATOM 8549 C C . LEU B 1 204 ? 137.329 71.480 221.362 1.00 43.31 204 LEU B C 1
ATOM 8550 O O . LEU B 1 204 ? 136.114 71.515 221.151 1.00 40.96 204 LEU B O 1
ATOM 8555 N N . SER B 1 205 ? 138.225 70.965 220.518 1.00 44.19 205 SER B N 1
ATOM 8556 C CA . SER B 1 205 ? 137.874 70.379 219.235 1.00 42.85 205 SER B CA 1
ATOM 8557 C C . SER B 1 205 ? 138.297 68.920 219.201 1.00 43.36 205 SER B C 1
ATOM 8558 O O . SER B 1 205 ? 139.380 68.565 219.664 1.00 44.73 205 SER B O 1
ATOM 8561 N N . ILE B 1 206 ? 137.419 68.069 218.689 1.00 43.17 206 ILE B N 1
ATOM 8562 C CA . ILE B 1 206 ? 137.694 66.653 218.581 1.00 45.14 206 ILE B CA 1
ATOM 8563 C C . ILE B 1 206 ? 137.315 66.229 217.180 1.00 45.95 206 ILE B C 1
ATOM 8564 O O . ILE B 1 206 ? 136.162 66.394 216.763 1.00 45.11 206 ILE B O 1
ATOM 8569 N N . TYR B 1 207 ? 138.291 65.654 216.483 1.00 47.99 207 TYR B N 1
ATOM 8570 C CA . TYR B 1 207 ? 138.065 65.020 215.201 1.00 50.17 207 TYR B CA 1
ATOM 8571 C C . TYR B 1 207 ? 137.483 63.640 215.453 1.00 48.32 207 TYR B C 1
ATOM 8572 O O . TYR B 1 207 ? 138.047 62.856 216.220 1.00 54.81 207 TYR B O 1
ATOM 8581 N N . VAL B 1 208 ? 136.363 63.355 214.791 1.00 46.89 208 VAL B N 1
ATOM 8582 C CA . VAL B 1 208 ? 135.669 62.077 214.878 1.00 49.41 208 VAL B CA 1
ATOM 8583 C C . VAL B 1 208 ? 135.835 61.362 213.524 1.00 50.89 208 VAL B C 1
ATOM 8584 O O . VAL B 1 208 ? 135.179 61.745 212.564 1.00 46.06 208 VAL B O 1
ATOM 8588 N N . PRO B 1 209 ? 136.731 60.342 213.443 1.00 53.66 209 PRO B N 1
ATOM 8589 C CA . PRO B 1 209 ? 136.946 59.616 212.189 1.00 55.33 209 PRO B CA 1
ATOM 8590 C C . PRO B 1 209 ? 135.651 59.060 211.589 1.00 56.11 209 PRO B C 1
ATOM 8591 O O . PRO B 1 209 ? 135.372 59.288 210.414 1.00 54.60 209 PRO B O 1
ATOM 8595 N N . ALA B 1 210 ? 134.859 58.384 212.412 1.00 56.98 210 ALA B N 1
ATOM 8596 C CA . ALA B 1 210 ? 133.571 57.815 212.005 1.00 60.19 210 ALA B CA 1
ATOM 8597 C C . ALA B 1 210 ? 132.635 58.767 211.241 1.00 60.43 210 ALA B C 1
ATOM 8598 O O . ALA B 1 210 ? 131.883 58.308 210.390 1.00 63.40 210 ALA B O 1
ATOM 8600 N N . LEU B 1 211 ? 132.697 60.071 211.523 1.00 61.67 211 LEU B N 1
ATOM 8601 C CA . LEU B 1 211 ? 131.887 61.101 210.831 1.00 60.02 211 LEU B CA 1
ATOM 8602 C C . LEU B 1 211 ? 132.677 61.953 209.838 1.00 58.04 211 LEU B C 1
ATOM 8603 O O . LEU B 1 211 ? 132.091 62.793 209.135 1.00 52.65 211 LEU B O 1
ATOM 8608 N N . ASN B 1 212 ? 133.994 61.752 209.797 1.00 57.00 212 ASN B N 1
ATOM 8609 C CA . ASN B 1 212 ? 134.913 62.658 209.121 1.00 58.43 212 ASN B CA 1
ATOM 8610 C C . ASN B 1 212 ? 134.529 64.106 209.401 1.00 57.31 212 ASN B C 1
ATOM 8611 O O . ASN B 1 212 ? 134.135 64.851 208.498 1.00 53.37 212 ASN B O 1
ATOM 8616 N N . ARG B 1 213 ? 134.638 64.492 210.674 1.00 55.16 213 ARG B N 1
ATOM 8617 C CA . ARG B 1 213 ? 134.146 65.784 211.112 1.00 50.45 213 ARG B CA 1
ATOM 8618 C C . ARG B 1 213 ? 134.803 66.154 212.409 1.00 50.13 213 ARG B C 1
ATOM 8619 O O . ARG B 1 213 ? 135.046 65.290 213.273 1.00 49.08 213 ARG B O 1
ATOM 8627 N N . THR B 1 214 ? 135.027 67.446 212.570 1.00 46.44 214 THR B N 1
ATOM 8628 C CA . THR B 1 214 ? 135.534 67.982 213.798 1.00 45.50 214 THR B CA 1
ATOM 8629 C C . THR B 1 214 ? 134.362 68.568 214.549 1.00 44.71 214 THR B C 1
ATOM 8630 O O . THR B 1 214 ? 133.599 69.346 213.990 1.00 42.18 214 THR B O 1
ATOM 8634 N N . VAL B 1 215 ? 134.196 68.140 215.799 1.00 44.31 215 VAL B N 1
ATOM 8635 C CA . VAL B 1 215 ? 133.171 68.680 216.692 1.00 40.94 215 VAL B CA 1
ATOM 8636 C C . VAL B 1 215 ? 133.883 69.597 217.676 1.00 39.10 215 VAL B C 1
ATOM 8637 O O . VAL B 1 215 ? 134.883 69.199 218.294 1.00 40.45 215 VAL B O 1
ATOM 8641 N N . THR B 1 216 ? 133.376 70.821 217.786 1.00 36.02 216 THR B N 1
ATOM 8642 C CA . THR B 1 216 ? 133.965 71.869 218.582 1.00 34.85 216 THR B CA 1
ATOM 8643 C C . THR B 1 216 ? 132.951 72.390 219.590 1.00 34.01 216 THR B C 1
ATOM 8644 O O . THR B 1 216 ? 131.779 72.553 219.289 1.00 31.27 216 THR B O 1
ATOM 8648 N N . ALA B 1 217 ? 133.440 72.657 220.792 1.00 35.18 217 ALA B N 1
ATOM 8649 C CA . ALA B 1 217 ? 132.695 73.360 221.811 1.00 35.59 217 ALA B CA 1
ATOM 8650 C C . ALA B 1 217 ? 133.496 74.559 222.286 1.00 33.90 217 ALA B C 1
ATOM 8651 O O . ALA B 1 217 ? 134.718 74.510 222.316 1.00 30.92 217 ALA B O 1
ATOM 8653 N N . ARG B 1 218 ? 132.766 75.623 222.625 1.00 35.93 218 ARG B N 1
ATOM 8654 C CA . ARG B 1 218 ? 133.317 76.915 223.034 1.00 39.19 218 ARG B CA 1
ATOM 8655 C C . ARG B 1 218 ? 132.321 77.481 224.064 1.00 36.65 218 ARG B C 1
ATOM 8656 O O . ARG B 1 218 ? 131.171 77.734 223.737 1.00 33.02 218 ARG B O 1
ATOM 8664 N N . GLU B 1 219 ? 132.746 77.612 225.316 1.00 34.17 219 GLU B N 1
ATOM 8665 C CA . GLU B 1 219 ? 131.881 78.101 226.381 1.00 34.58 219 GLU B CA 1
ATOM 8666 C C . GLU B 1 219 ? 132.699 79.000 227.312 1.00 35.62 219 GLU B C 1
ATOM 8667 O O . GLU B 1 219 ? 133.917 79.007 227.275 1.00 42.64 219 GLU B O 1
ATOM 8673 N N . SER B 1 220 ? 132.010 79.746 228.159 1.00 36.33 220 SER B N 1
ATOM 8674 C CA . SER B 1 220 ? 132.641 80.609 229.135 1.00 34.28 220 SER B CA 1
ATOM 8675 C C . SER B 1 220 ? 132.239 80.242 230.546 1.00 32.70 220 SER B C 1
ATOM 8676 O O . SER B 1 220 ? 131.317 79.458 230.755 1.00 30.22 220 SER B O 1
ATOM 8679 N N . GLY B 1 221 ? 132.972 80.801 231.503 1.00 30.97 221 GLY B N 1
ATOM 8680 C CA . GLY B 1 221 ? 132.665 80.623 232.896 1.00 30.09 221 GLY B CA 1
ATOM 8681 C C . GLY B 1 221 ? 133.491 81.610 233.677 1.00 31.01 221 GLY B C 1
ATOM 8682 O O . GLY B 1 221 ? 134.466 82.169 233.136 1.00 31.60 221 GLY B O 1
ATOM 8683 N N . SER B 1 222 ? 133.174 81.750 234.970 1.00 30.25 222 SER B N 1
ATOM 8684 C CA . SER B 1 222 ? 133.903 82.648 235.867 1.00 30.80 222 SER B CA 1
ATOM 8685 C C . SER B 1 222 ? 135.354 82.246 236.058 1.00 31.51 222 SER B C 1
ATOM 8686 O O . SER B 1 222 ? 136.201 83.094 236.238 1.00 32.45 222 SER B O 1
ATOM 8689 N N . ASN B 1 223 ? 135.616 80.948 236.042 1.00 32.52 223 ASN B N 1
ATOM 8690 C CA . ASN B 1 223 ? 136.963 80.401 236.176 1.00 33.46 223 ASN B CA 1
ATOM 8691 C C . ASN B 1 223 ? 137.125 79.234 235.213 1.00 33.56 223 ASN B C 1
ATOM 8692 O O . ASN B 1 223 ? 136.156 78.845 234.538 1.00 35.09 223 ASN B O 1
ATOM 8697 N N . LYS B 1 224 ? 138.340 78.714 235.111 1.00 33.43 224 LYS B N 1
ATOM 8698 C CA . LYS B 1 224 ? 138.650 77.618 234.187 1.00 36.24 224 LYS B CA 1
ATOM 8699 C C . LYS B 1 224 ? 137.826 76.362 234.457 1.00 37.12 224 LYS B C 1
ATOM 8700 O O . LYS B 1 224 ? 137.484 75.622 233.533 1.00 36.77 224 LYS B O 1
ATOM 8706 N N . LYS B 1 225 ? 137.546 76.116 235.725 1.00 37.48 225 LYS B N 1
ATOM 8707 C CA . LYS B 1 225 ? 136.779 74.948 236.126 1.00 39.58 225 LYS B CA 1
ATOM 8708 C C . LYS B 1 225 ? 135.370 75.016 235.505 1.00 37.73 225 LYS B C 1
ATOM 8709 O O . LYS B 1 225 ? 134.956 74.069 234.832 1.00 35.85 225 LYS B O 1
ATOM 8715 N N . SER B 1 226 ? 134.655 76.138 235.686 1.00 33.72 226 SER B N 1
ATOM 8716 C CA . SER B 1 226 ? 133.290 76.226 235.155 1.00 33.23 226 SER B CA 1
ATOM 8717 C C . SER B 1 226 ? 133.281 76.296 233.625 1.00 32.10 226 SER B C 1
ATOM 8718 O O . SER B 1 226 ? 132.461 75.640 232.992 1.00 33.16 226 SER B O 1
ATOM 8721 N N . ALA B 1 227 ? 134.236 77.024 233.044 1.00 30.21 227 ALA B N 1
ATOM 8722 C CA . ALA B 1 227 ? 134.314 77.140 231.592 1.00 29.91 227 ALA B CA 1
ATOM 8723 C C . ALA B 1 227 ? 134.591 75.784 230.959 1.00 30.42 227 ALA B C 1
ATOM 8724 O O . ALA B 1 227 ? 133.976 75.446 229.960 1.00 29.31 227 ALA B O 1
ATOM 8726 N N . SER B 1 228 ? 135.469 74.984 231.578 1.00 30.15 228 SER B N 1
ATOM 8727 C CA . SER B 1 228 ? 135.812 73.666 231.029 1.00 30.72 228 SER B CA 1
ATOM 8728 C C . SER B 1 228 ? 134.676 72.664 231.222 1.00 31.86 228 SER B C 1
ATOM 8729 O O . SER B 1 228 ? 134.423 71.859 230.321 1.00 31.35 228 SER B O 1
ATOM 8732 N N . LYS B 1 229 ? 133.988 72.697 232.381 1.00 31.98 229 LYS B N 1
ATOM 8733 C CA . LYS B 1 229 ? 132.774 71.867 232.556 1.00 32.43 229 LYS B CA 1
ATOM 8734 C C . LYS B 1 229 ? 131.677 72.153 231.519 1.00 32.08 229 LYS B C 1
ATOM 8735 O O . LYS B 1 229 ? 131.122 71.219 230.907 1.00 30.91 229 LYS B O 1
ATOM 8741 N N . SER B 1 230 ? 131.424 73.438 231.269 1.00 31.90 230 SER B N 1
ATOM 8742 C CA . SER B 1 230 ? 130.434 73.804 230.267 1.00 33.46 230 SER B CA 1
ATOM 8743 C C . SER B 1 230 ? 130.879 73.418 228.873 1.00 34.58 230 SER B C 1
ATOM 8744 O O . SER B 1 230 ? 130.082 72.941 228.084 1.00 35.50 230 SER B O 1
ATOM 8747 N N . CYS B 1 231 ? 132.156 73.629 228.572 1.00 36.30 231 CYS B N 1
ATOM 8748 C CA . CYS B 1 231 ? 132.720 73.241 227.283 1.00 35.35 231 CYS B CA 1
ATOM 8749 C C . CYS B 1 231 ? 132.588 71.723 227.047 1.00 34.89 231 CYS B C 1
ATOM 8750 O O . CYS B 1 231 ? 132.093 71.280 226.010 1.00 34.08 231 CYS B O 1
ATOM 8753 N N . ALA B 1 232 ? 132.990 70.934 228.037 1.00 33.75 232 ALA B N 1
ATOM 8754 C CA . ALA B 1 232 ? 132.818 69.487 227.990 1.00 33.52 232 ALA B CA 1
ATOM 8755 C C . ALA B 1 232 ? 131.364 69.079 227.805 1.00 33.12 232 ALA B C 1
ATOM 8756 O O . ALA B 1 232 ? 131.068 68.150 227.072 1.00 33.92 232 ALA B O 1
ATOM 8758 N N . LEU B 1 233 ? 130.451 69.750 228.493 1.00 33.52 233 LEU B N 1
ATOM 8759 C CA . LEU B 1 233 ? 129.044 69.411 228.379 1.00 34.10 233 LEU B CA 1
ATOM 8760 C C . LEU B 1 233 ? 128.548 69.595 226.940 1.00 33.86 233 LEU B C 1
ATOM 8761 O O . LEU B 1 233 ? 127.898 68.704 226.402 1.00 33.26 233 LEU B O 1
ATOM 8766 N N . SER B 1 234 ? 128.851 70.746 226.346 1.00 34.41 234 SER B N 1
ATOM 8767 C CA . SER B 1 234 ? 128.490 71.006 224.955 1.00 36.05 234 SER B CA 1
ATOM 8768 C C . SER B 1 234 ? 129.040 69.929 224.011 1.00 36.92 234 SER B C 1
ATOM 8769 O O . SER B 1 234 ? 128.330 69.429 223.156 1.00 36.17 234 SER B O 1
ATOM 8772 N N . LEU B 1 235 ? 130.295 69.563 224.206 1.00 36.50 235 LEU B N 1
ATOM 8773 C CA . LEU B 1 235 ? 130.937 68.617 223.321 1.00 38.65 235 LEU B CA 1
ATOM 8774 C C . LEU B 1 235 ? 130.288 67.215 223.432 1.00 37.92 235 LEU B C 1
ATOM 8775 O O . LEU B 1 235 ? 129.972 66.591 222.432 1.00 37.86 235 LEU B O 1
ATOM 8780 N N . VAL B 1 236 ? 130.077 66.759 224.661 1.00 36.35 236 VAL B N 1
ATOM 8781 C CA . VAL B 1 236 ? 129.434 65.488 224.920 1.00 37.47 236 VAL B CA 1
ATOM 8782 C C . VAL B 1 236 ? 128.012 65.472 224.354 1.00 37.47 236 VAL B C 1
ATOM 8783 O O . VAL B 1 236 ? 127.597 64.469 223.761 1.00 36.91 236 VAL B O 1
ATOM 8787 N N . ARG B 1 237 ? 127.281 66.576 224.515 1.00 36.15 237 ARG B N 1
ATOM 8788 C CA . ARG B 1 237 ? 125.910 66.663 223.997 1.00 36.99 237 ARG B CA 1
ATOM 8789 C C . ARG B 1 237 ? 125.832 66.621 222.464 1.00 37.36 237 ARG B C 1
ATOM 8790 O O . ARG B 1 237 ? 124.938 65.975 221.890 1.00 37.14 237 ARG B O 1
ATOM 8798 N N . GLN B 1 238 ? 126.770 67.297 221.818 1.00 35.82 238 GLN B N 1
ATOM 8799 C CA . GLN B 1 238 ? 126.878 67.253 220.380 1.00 37.24 238 GLN B CA 1
ATOM 8800 C C . GLN B 1 238 ? 127.139 65.839 219.920 1.00 38.92 238 GLN B C 1
ATOM 8801 O O . GLN B 1 238 ? 126.457 65.334 219.007 1.00 38.32 238 GLN B O 1
ATOM 8807 N N . LEU B 1 239 ? 128.109 65.198 220.570 1.00 38.83 239 LEU B N 1
ATOM 8808 C CA . LEU B 1 239 ? 128.427 63.807 220.263 1.00 39.12 239 LEU B CA 1
ATOM 8809 C C . LEU B 1 239 ? 127.243 62.874 220.492 1.00 40.85 239 LEU B C 1
ATOM 8810 O O . LEU B 1 239 ? 127.078 61.897 219.728 1.00 39.19 239 LEU B O 1
ATOM 8815 N N . PHE B 1 240 ? 126.454 63.123 221.553 1.00 39.65 240 PHE B N 1
ATOM 8816 C CA . PHE B 1 240 ? 125.227 62.339 221.790 1.00 40.91 240 PHE B CA 1
ATOM 8817 C C . PHE B 1 240 ? 124.251 62.505 220.592 1.00 41.46 240 PHE B C 1
ATOM 8818 O O . PHE B 1 240 ? 123.788 61.524 220.041 1.00 41.21 240 PHE B O 1
ATOM 8826 N N . HIS B 1 241 ? 123.992 63.737 220.181 1.00 40.24 241 HIS B N 1
ATOM 8827 C CA . HIS B 1 241 ? 123.049 63.992 219.072 1.00 42.29 241 HIS B CA 1
ATOM 8828 C C . HIS B 1 241 ? 123.512 63.482 217.708 1.00 44.20 241 HIS B C 1
ATOM 8829 O O . HIS B 1 241 ? 122.673 63.168 216.872 1.00 43.86 241 HIS B O 1
ATOM 8836 N N . LEU B 1 242 ? 124.828 63.424 217.504 1.00 44.28 242 LEU B N 1
ATOM 8837 C CA . LEU B 1 242 ? 125.396 62.852 216.309 1.00 44.53 242 LEU B CA 1
ATOM 8838 C C . LEU B 1 242 ? 125.547 61.334 216.416 1.00 46.47 242 LEU B C 1
ATOM 8839 O O . LEU B 1 242 ? 126.161 60.727 215.544 1.00 46.83 242 LEU B O 1
ATOM 8844 N N . ASN B 1 243 ? 124.998 60.719 217.477 1.00 46.54 243 ASN B N 1
ATOM 8845 C CA . ASN B 1 243 ? 125.043 59.274 217.709 1.00 48.37 243 ASN B CA 1
ATOM 8846 C C . ASN B 1 243 ? 126.466 58.674 217.818 1.00 49.21 243 ASN B C 1
ATOM 8847 O O . ASN B 1 243 ? 126.669 57.497 217.533 1.00 46.90 243 ASN B O 1
ATOM 8852 N N . VAL B 1 244 ? 127.448 59.483 218.229 1.00 49.76 244 VAL B N 1
ATOM 8853 C CA . VAL B 1 244 ? 128.801 58.980 218.541 1.00 51.28 244 VAL B CA 1
ATOM 8854 C C . VAL B 1 244 ? 128.864 58.435 219.969 1.00 51.82 244 VAL B C 1
ATOM 8855 O O . VAL B 1 244 ? 129.638 57.532 220.254 1.00 52.72 244 VAL B O 1
ATOM 8859 N N . ILE B 1 245 ? 128.092 59.009 220.885 1.00 53.64 245 ILE B N 1
ATOM 8860 C CA . ILE B 1 245 ? 128.011 58.451 222.241 1.00 53.62 245 ILE B CA 1
ATOM 8861 C C . ILE B 1 245 ? 126.557 58.195 222.623 1.00 51.57 245 ILE B C 1
ATOM 8862 O O . ILE B 1 245 ? 125.630 58.840 222.121 1.00 49.50 245 ILE B O 1
ATOM 8867 N N . GLU B 1 246 ? 126.405 57.225 223.506 1.00 50.44 246 GLU B N 1
ATOM 8868 C CA . GLU B 1 246 ? 125.132 56.761 223.992 1.00 50.19 246 GLU B CA 1
ATOM 8869 C C . GLU B 1 246 ? 124.440 57.787 224.903 1.00 49.37 246 GLU B C 1
ATOM 8870 O O . GLU B 1 246 ? 125.084 58.728 225.428 1.00 46.56 246 GLU B O 1
ATOM 8876 N N . PRO B 1 247 ? 123.119 57.604 225.109 1.00 49.17 247 PRO B N 1
ATOM 8877 C CA . PRO B 1 247 ? 122.464 58.361 226.188 1.00 49.54 247 PRO B CA 1
ATOM 8878 C C . PRO B 1 247 ? 123.034 57.968 227.550 1.00 49.34 247 PRO B C 1
ATOM 8879 O O . PRO B 1 247 ? 123.480 56.849 227.725 1.00 48.20 247 PRO B O 1
ATOM 8883 N N . PHE B 1 248 ? 123.062 58.892 228.496 1.00 49.53 248 PHE B N 1
ATOM 8884 C CA . PHE B 1 248 ? 123.401 58.521 229.867 1.00 52.02 248 PHE B CA 1
ATOM 8885 C C . PHE B 1 248 ? 122.232 57.698 230.435 1.00 55.03 248 PHE B C 1
ATOM 8886 O O . PHE B 1 248 ? 121.080 58.065 230.299 1.00 57.34 248 PHE B O 1
ATOM 8894 N N . SER B 1 249 ? 122.501 56.527 230.949 1.00 58.52 249 SER B N 1
ATOM 8895 C CA . SER B 1 249 ? 121.480 55.795 231.680 1.00 66.58 249 SER B CA 1
ATOM 8896 C C . SER B 1 249 ? 121.992 55.248 233.011 1.00 66.78 249 SER B C 1
ATOM 8897 O O . SER B 1 249 ? 121.296 54.471 233.631 1.00 75.79 249 SER B O 1
ATOM 8900 N N . GLY B 1 250 ? 123.161 55.700 233.488 1.00 65.95 250 GLY B N 1
ATOM 8901 C CA . GLY B 1 250 ? 123.641 55.349 234.830 1.00 66.07 250 GLY B CA 1
ATOM 8902 C C . GLY B 1 250 ? 122.888 56.219 235.828 1.00 66.20 250 GLY B C 1
ATOM 8903 O O . GLY B 1 250 ? 121.850 56.758 235.472 1.00 67.46 250 GLY B O 1
ATOM 8904 N N . THR B 1 251 ? 123.401 56.374 237.054 1.00 69.27 251 THR B N 1
ATOM 8905 C CA . THR B 1 251 ? 122.735 57.152 238.123 1.00 70.72 251 THR B CA 1
ATOM 8906 C C . THR B 1 251 ? 123.501 58.386 238.627 1.00 71.75 251 THR B C 1
ATOM 8907 O O . THR B 1 251 ? 124.716 58.357 238.763 1.00 72.45 251 THR B O 1
ATOM 8911 N N . LEU B 1 252 ? 122.785 59.468 238.920 1.00 71.79 252 LEU B N 1
ATOM 8912 C CA . LEU B 1 252 ? 123.413 60.641 239.533 1.00 71.66 252 LEU B CA 1
ATOM 8913 C C . LEU B 1 252 ? 123.383 60.536 241.070 1.00 76.36 252 LEU B C 1
ATOM 8914 O O . LEU B 1 252 ? 122.515 59.878 241.636 1.00 79.40 252 LEU B O 1
ATOM 8919 N N . LYS B 1 253 ? 124.318 61.194 241.749 1.00 80.45 253 LYS B N 1
ATOM 8920 C CA . LYS B 1 253 ? 124.306 61.214 243.226 1.00 87.06 253 LYS B CA 1
ATOM 8921 C C . LYS B 1 253 ? 123.325 62.303 243.677 1.00 96.77 253 LYS B C 1
ATOM 8922 O O . LYS B 1 253 ? 123.648 63.494 243.625 1.00 90.89 253 LYS B O 1
ATOM 8928 N N . LYS B 1 254 ? 122.132 61.871 244.112 1.00 118.10 254 LYS B N 1
ATOM 8929 C CA . LYS B 1 254 ? 120.955 62.750 244.325 1.00 120.19 254 LYS B CA 1
ATOM 8930 C C . LYS B 1 254 ? 121.102 63.793 245.451 1.00 127.70 254 LYS B C 1
ATOM 8931 O O . LYS B 1 254 ? 120.443 64.838 245.415 1.00 130.99 254 LYS B O 1
ATOM 8933 N N . LYS B 1 255 ? 121.940 63.499 246.450 1.00 126.07 255 LYS B N 1
ATOM 8934 C CA . LYS B 1 255 ? 122.308 64.442 247.537 1.00 121.47 255 LYS B CA 1
ATOM 8935 C C . LYS B 1 255 ? 121.201 64.842 248.560 1.00 120.38 255 LYS B C 1
ATOM 8936 O O . LYS B 1 255 ? 121.480 65.622 249.480 1.00 114.17 255 LYS B O 1
ATOM 8942 N N . LYS B 1 256 ? 119.973 64.324 248.403 1.00 117.34 256 LYS B N 1
ATOM 8943 C CA . LYS B 1 256 ? 118.829 64.573 249.325 1.00 108.56 256 LYS B CA 1
ATOM 8944 C C . LYS B 1 256 ? 118.629 66.043 249.737 1.00 105.53 256 LYS B C 1
ATOM 8945 O O . LYS B 1 256 ? 117.990 66.327 250.749 1.00 96.65 256 LYS B O 1
ATOM 8951 N N . ASP B 1 257 ? 119.121 66.957 248.898 1.00 110.48 257 ASP B N 1
ATOM 8952 C CA . ASP B 1 257 ? 119.390 68.359 249.279 1.00 110.48 257 ASP B CA 1
ATOM 8953 C C . ASP B 1 257 ? 118.122 69.051 249.788 1.00 104.13 257 ASP B C 1
ATOM 8954 O O . ASP B 1 257 ? 117.021 68.699 249.386 1.00 109.61 257 ASP B O 1
ATOM 8959 N N . GLU B 1 258 ? 118.285 70.042 250.658 1.00 92.20 258 GLU B N 1
ATOM 8960 C CA . GLU B 1 258 ? 117.157 70.558 251.449 1.00 88.46 258 GLU B CA 1
ATOM 8961 C C . GLU B 1 258 ? 116.099 71.336 250.655 1.00 77.01 258 GLU B C 1
ATOM 8962 O O . GLU B 1 258 ? 116.440 72.268 249.934 1.00 71.10 258 GLU B O 1
ATOM 8968 N N . GLN B 1 259 ? 114.826 71.001 250.883 1.00 68.07 259 GLN B N 1
ATOM 8969 C CA . GLN B 1 259 ? 113.673 71.678 250.269 1.00 65.72 259 GLN B CA 1
ATOM 8970 C C . GLN B 1 259 ? 113.304 72.979 250.965 1.00 60.76 259 GLN B C 1
ATOM 8971 O O . GLN B 1 259 ? 113.344 73.061 252.183 1.00 63.85 259 GLN B O 1
ATOM 8977 N N . LEU B 1 260 ? 112.882 73.976 250.202 1.00 54.79 260 LEU B N 1
ATOM 8978 C CA . LEU B 1 260 ? 112.445 75.244 250.788 1.00 54.62 260 LEU B CA 1
ATOM 8979 C C . LEU B 1 260 ? 111.121 75.113 251.533 1.00 56.53 260 LEU B C 1
ATOM 8980 O O . LEU B 1 260 ? 110.268 74.305 251.171 1.00 54.09 260 LEU B O 1
ATOM 8985 N N . LYS B 1 261 ? 110.950 75.931 252.567 1.00 59.78 261 LYS B N 1
ATOM 8986 C CA . LYS B 1 261 ? 109.739 75.897 253.378 1.00 61.66 261 LYS B CA 1
ATOM 8987 C C . LYS B 1 261 ? 108.484 76.139 252.506 1.00 61.21 261 LYS B C 1
ATOM 8988 O O . LYS B 1 261 ? 108.519 76.980 251.600 1.00 60.78 261 LYS B O 1
ATOM 8994 N N . PRO B 1 262 ? 107.370 75.417 252.786 1.00 60.01 262 PRO B N 1
ATOM 8995 C CA . PRO B 1 262 ? 106.169 75.632 251.983 1.00 57.92 262 PRO B CA 1
ATOM 8996 C C . PRO B 1 262 ? 105.555 77.015 252.218 1.00 57.18 262 PRO B C 1
ATOM 8997 O O . PRO B 1 262 ? 105.507 77.468 253.344 1.00 57.24 262 PRO B O 1
ATOM 9001 N N . TYR B 1 263 ? 105.124 77.689 251.156 1.00 55.25 263 TYR B N 1
ATOM 9002 C CA . TYR B 1 263 ? 104.542 79.027 251.263 1.00 53.80 263 TYR B CA 1
ATOM 9003 C C . TYR B 1 263 ? 103.017 78.909 251.253 1.00 54.87 263 TYR B C 1
ATOM 9004 O O . TYR B 1 263 ? 102.462 78.320 250.322 1.00 56.74 263 TYR B O 1
ATOM 9013 N N . PRO B 1 264 ? 102.335 79.476 252.268 1.00 56.01 264 PRO B N 1
ATOM 9014 C CA . PRO B 1 264 ? 100.882 79.261 252.369 1.00 58.68 264 PRO B CA 1
ATOM 9015 C C . PRO B 1 264 ? 100.054 80.043 251.333 1.00 58.42 264 PRO B C 1
ATOM 9016 O O . PRO B 1 264 ? 100.302 81.229 251.079 1.00 61.21 264 PRO B O 1
ATOM 9020 N N . VAL B 1 265 ? 99.078 79.378 250.727 1.00 58.17 265 VAL B N 1
ATOM 9021 C CA . VAL B 1 265 ? 98.176 80.043 249.787 1.00 57.54 265 VAL B CA 1
ATOM 9022 C C . VAL B 1 265 ? 96.743 79.585 250.065 1.00 58.68 265 VAL B C 1
ATOM 9023 O O . VAL B 1 265 ? 96.467 78.398 250.121 1.00 55.96 265 VAL B O 1
ATOM 9027 N N . LYS B 1 266 ? 95.841 80.556 250.194 1.00 60.27 266 LYS B N 1
ATOM 9028 C CA . LYS B 1 266 ? 94.432 80.303 250.441 1.00 63.66 266 LYS B CA 1
ATOM 9029 C C . LYS B 1 266 ? 93.565 81.264 249.615 1.00 62.65 266 LYS B C 1
ATOM 9030 O O . LYS B 1 266 ? 93.914 82.434 249.473 1.00 62.66 266 LYS B O 1
ATOM 9036 N N . LEU B 1 267 ? 92.461 80.746 249.067 1.00 62.30 267 LEU B N 1
ATOM 9037 C CA . LEU B 1 267 ? 91.547 81.474 248.176 1.00 61.04 267 LEU B CA 1
ATOM 9038 C C . LEU B 1 267 ? 90.174 81.567 248.794 1.00 63.88 267 LEU B C 1
ATOM 9039 O O . LEU B 1 267 ? 89.810 80.707 249.579 1.00 61.48 267 LEU B O 1
ATOM 9044 N N . SER B 1 268 ? 89.411 82.595 248.429 1.00 63.22 268 SER B N 1
ATOM 9045 C CA . SER B 1 268 ? 88.050 82.741 248.924 1.00 65.25 268 SER B CA 1
ATOM 9046 C C . SER B 1 268 ? 87.133 81.685 248.271 1.00 68.57 268 SER B C 1
ATOM 9047 O O . SER B 1 268 ? 87.388 81.250 247.129 1.00 66.12 268 SER B O 1
ATOM 9050 N N . PRO B 1 269 ? 86.061 81.264 248.989 1.00 69.86 269 PRO B N 1
ATOM 9051 C CA . PRO B 1 269 ? 85.118 80.299 248.404 1.00 68.84 269 PRO B CA 1
ATOM 9052 C C . PRO B 1 269 ? 84.549 80.806 247.090 1.00 67.68 269 PRO B C 1
ATOM 9053 O O . PRO B 1 269 ? 84.397 80.050 246.128 1.00 64.19 269 PRO B O 1
ATOM 9057 N N . ASN B 1 270 ? 84.243 82.096 247.084 1.00 69.47 270 ASN B N 1
ATOM 9058 C CA . ASN B 1 270 ? 83.780 82.809 245.911 1.00 72.44 270 ASN B CA 1
ATOM 9059 C C . ASN B 1 270 ? 84.692 82.601 244.698 1.00 68.90 270 ASN B C 1
ATOM 9060 O O . ASN B 1 270 ? 84.235 82.254 243.606 1.00 70.52 270 ASN B O 1
ATOM 9065 N N . LEU B 1 271 ? 85.992 82.786 244.906 1.00 67.12 271 LEU B N 1
ATOM 9066 C CA . LEU B 1 271 ? 86.987 82.604 243.831 1.00 64.72 271 LEU B CA 1
ATOM 9067 C C . LEU B 1 271 ? 87.059 81.140 243.359 1.00 62.71 271 LEU B C 1
ATOM 9068 O O . LEU B 1 271 ? 87.067 80.869 242.156 1.00 61.04 271 LEU B O 1
ATOM 9073 N N . ILE B 1 272 ? 87.057 80.211 244.312 1.00 63.85 272 ILE B N 1
ATOM 9074 C CA . ILE B 1 272 ? 87.091 78.779 244.004 1.00 65.09 272 ILE B CA 1
ATOM 9075 C C . ILE B 1 272 ? 85.873 78.369 243.171 1.00 68.30 272 ILE B C 1
ATOM 9076 O O . ILE B 1 272 ? 86.024 77.605 242.223 1.00 69.07 272 ILE B O 1
ATOM 9081 N N . ASN B 1 273 ? 84.690 78.892 243.512 1.00 71.97 273 ASN B N 1
ATOM 9082 C CA . ASN B 1 273 ? 83.465 78.664 242.719 1.00 74.23 273 ASN B CA 1
ATOM 9083 C C . ASN B 1 273 ? 83.640 79.102 241.286 1.00 72.42 273 ASN B C 1
ATOM 9084 O O . ASN B 1 273 ? 83.273 78.369 240.372 1.00 70.25 273 ASN B O 1
ATOM 9089 N N . LYS B 1 274 ? 84.190 80.300 241.088 1.00 72.31 274 LYS B N 1
ATOM 9090 C CA . LYS B 1 274 ? 84.444 80.787 239.733 1.00 69.98 274 LYS B CA 1
ATOM 9091 C C . LYS B 1 274 ? 85.363 79.841 238.968 1.00 65.79 274 LYS B C 1
ATOM 9092 O O . LYS B 1 274 ? 85.130 79.605 237.778 1.00 67.73 274 LYS B O 1
ATOM 9098 N N . ILE B 1 275 ? 86.363 79.271 239.646 1.00 62.90 275 ILE B N 1
ATOM 9099 C CA . ILE B 1 275 ? 87.279 78.314 238.997 1.00 63.11 275 ILE B CA 1
ATOM 9100 C C . ILE B 1 275 ? 86.485 77.095 238.537 1.00 64.90 275 ILE B C 1
ATOM 9101 O O . ILE B 1 275 ? 86.591 76.695 237.372 1.00 66.25 275 ILE B O 1
ATOM 9106 N N . ASP B 1 276 ? 85.673 76.536 239.438 1.00 66.32 276 ASP B N 1
ATOM 9107 C CA . ASP B 1 276 ? 84.821 75.385 239.100 1.00 67.32 276 ASP B CA 1
ATOM 9108 C C . ASP B 1 276 ? 83.933 75.646 237.887 1.00 65.97 276 ASP B C 1
ATOM 9109 O O . ASP B 1 276 ? 83.886 74.823 236.973 1.00 65.53 276 ASP B O 1
ATOM 9114 N N . GLU B 1 277 ? 83.268 76.803 237.865 1.00 66.01 277 GLU B N 1
ATOM 9115 C CA . GLU B 1 277 ? 82.427 77.207 236.717 1.00 65.86 277 GLU B CA 1
ATOM 9116 C C . GLU B 1 277 ? 83.215 77.256 235.416 1.00 65.19 277 GLU B C 1
ATOM 9117 O O . GLU B 1 277 ? 82.721 76.810 234.380 1.00 63.55 277 GLU B O 1
ATOM 9123 N N . VAL B 1 278 ? 84.445 77.777 235.463 1.00 62.56 278 VAL B N 1
ATOM 9124 C CA . VAL B 1 278 ? 85.254 77.853 234.249 1.00 60.91 278 VAL B CA 1
ATOM 9125 C C . VAL B 1 278 ? 85.679 76.457 233.781 1.00 60.59 278 VAL B C 1
ATOM 9126 O O . VAL B 1 278 ? 85.592 76.150 232.591 1.00 60.38 278 VAL B O 1
ATOM 9130 N N . ILE B 1 279 ? 86.140 75.628 234.710 1.00 62.79 279 ILE B N 1
ATOM 9131 C CA . ILE B 1 279 ? 86.459 74.226 234.401 1.00 66.26 279 ILE B CA 1
ATOM 9132 C C . ILE B 1 279 ? 85.268 73.508 233.741 1.00 69.89 279 ILE B C 1
ATOM 9133 O O . ILE B 1 279 ? 85.441 72.850 232.711 1.00 69.60 279 ILE B O 1
ATOM 9138 N N . LYS B 1 280 ? 84.078 73.655 234.323 1.00 70.33 280 LYS B N 1
ATOM 9139 C CA . LYS B 1 280 ? 82.871 73.066 233.735 1.00 77.76 280 LYS B CA 1
ATOM 9140 C C . LYS B 1 280 ? 82.581 73.653 232.346 1.00 78.31 280 LYS B C 1
ATOM 9141 O O . LYS B 1 280 ? 82.437 72.902 231.375 1.00 78.80 280 LYS B O 1
ATOM 9147 N N . GLY B 1 281 ? 82.548 74.985 232.259 1.00 75.96 281 GLY B N 1
ATOM 9148 C CA . GLY B 1 281 ? 82.283 75.695 231.013 1.00 73.92 281 GLY B CA 1
ATOM 9149 C C . GLY B 1 281 ? 83.174 75.313 229.846 1.00 73.75 281 GLY B C 1
ATOM 9150 O O . GLY B 1 281 ? 82.712 75.308 228.703 1.00 71.62 281 GLY B O 1
ATOM 9151 N N . LEU B 1 282 ? 84.447 75.014 230.123 1.00 72.82 282 LEU B N 1
ATOM 9152 C CA . LEU B 1 282 ? 85.409 74.594 229.085 1.00 71.84 282 LEU B CA 1
ATOM 9153 C C . LEU B 1 282 ? 85.666 73.076 229.046 1.00 73.48 282 LEU B C 1
ATOM 9154 O O . LEU B 1 282 ? 86.496 72.616 228.257 1.00 69.60 282 LEU B O 1
ATOM 9159 N N . ASP B 1 283 ? 84.960 72.313 229.886 1.00 76.65 283 ASP B N 1
ATOM 9160 C CA . ASP B 1 283 ? 85.039 70.847 229.901 1.00 77.68 283 ASP B CA 1
ATOM 9161 C C . ASP B 1 283 ? 86.502 70.406 230.074 1.00 74.45 283 ASP B C 1
ATOM 9162 O O . ASP B 1 283 ? 87.029 69.568 229.332 1.00 71.92 283 ASP B O 1
ATOM 9167 N N . LEU B 1 284 ? 87.166 71.008 231.054 1.00 72.70 284 LEU B N 1
ATOM 9168 C CA . LEU B 1 284 ? 88.609 70.821 231.192 1.00 72.23 284 LEU B CA 1
ATOM 9169 C C . LEU B 1 284 ? 88.917 69.566 231.987 1.00 69.90 284 LEU B C 1
ATOM 9170 O O . LEU B 1 284 ? 88.278 69.333 233.012 1.00 68.34 284 LEU B O 1
ATOM 9175 N N . PRO B 1 285 ? 89.901 68.767 231.525 1.00 68.04 285 PRO B N 1
ATOM 9176 C CA . PRO B 1 285 ? 90.405 67.671 232.351 1.00 69.76 285 PRO B CA 1
ATOM 9177 C C . PRO B 1 285 ? 91.194 68.205 233.554 1.00 71.22 285 PRO B C 1
ATOM 9178 O O . PRO B 1 285 ? 92.040 69.100 233.404 1.00 66.20 285 PRO B O 1
ATOM 9182 N N . VAL B 1 286 ? 90.880 67.668 234.729 1.00 72.21 286 VAL B N 1
ATOM 9183 C CA . VAL B 1 286 ? 91.492 68.066 236.002 1.00 71.52 286 VAL B CA 1
ATOM 9184 C C . VAL B 1 286 ? 92.050 66.819 236.676 1.00 72.21 286 VAL B C 1
ATOM 9185 O O . VAL B 1 286 ? 91.344 65.821 236.774 1.00 77.61 286 VAL B O 1
ATOM 9189 N N . VAL B 1 287 ? 93.296 66.865 237.147 1.00 72.39 287 VAL B N 1
ATOM 9190 C CA . VAL B 1 287 ? 93.857 65.739 237.922 1.00 75.93 287 VAL B CA 1
ATOM 9191 C C . VAL B 1 287 ? 93.165 65.688 239.283 1.00 76.41 287 VAL B C 1
ATOM 9192 O O . VAL B 1 287 ? 92.951 66.716 239.912 1.00 73.16 287 VAL B O 1
ATOM 9196 N N . ASN B 1 288 ? 92.800 64.487 239.708 1.00 83.01 288 ASN B N 1
ATOM 9197 C CA . ASN B 1 288 ? 92.198 64.268 241.011 1.00 87.73 288 ASN B CA 1
ATOM 9198 C C . ASN B 1 288 ? 93.238 63.672 241.977 1.00 95.14 288 ASN B C 1
ATOM 9199 O O . ASN B 1 288 ? 93.492 62.464 241.934 1.00 99.30 288 ASN B O 1
ATOM 9204 N N . PRO B 1 289 ? 93.810 64.506 242.880 1.00 100.26 289 PRO B N 1
ATOM 9205 C CA . PRO B 1 289 ? 94.847 64.007 243.801 1.00 103.82 289 PRO B CA 1
ATOM 9206 C C . PRO B 1 289 ? 94.373 63.051 244.922 1.00 111.27 289 PRO B C 1
ATOM 9207 O O . PRO B 1 289 ? 95.226 62.509 245.628 1.00 112.80 289 PRO B O 1
ATOM 9211 N N . ARG B 1 290 ? 93.058 62.847 245.099 1.00 114.36 290 ARG B N 1
ATOM 9212 C CA . ARG B 1 290 ? 92.552 61.699 245.891 1.00 119.75 290 ARG B CA 1
ATOM 9213 C C . ARG B 1 290 ? 93.174 60.393 245.399 1.00 113.21 290 ARG B C 1
ATOM 9214 O O . ARG B 1 290 ? 93.619 59.568 246.198 1.00 106.21 290 ARG B O 1
ATOM 9222 N N . ASN B 1 291 ? 93.211 60.245 244.075 1.00 110.63 291 ASN B N 1
ATOM 9223 C CA . ASN B 1 291 ? 93.808 59.092 243.404 1.00 108.50 291 ASN B CA 1
ATOM 9224 C C . ASN B 1 291 ? 95.306 59.292 243.078 1.00 104.37 291 ASN B C 1
ATOM 9225 O O . ASN B 1 291 ? 95.815 58.700 242.125 1.00 102.52 291 ASN B O 1
ATOM 9230 N N . ILE B 1 292 ? 96.006 60.100 243.888 1.00 105.25 292 ILE B N 1
ATOM 9231 C CA . ILE B 1 292 ? 97.438 60.392 243.712 1.00 102.92 292 ILE B CA 1
ATOM 9232 C C . ILE B 1 292 ? 98.210 59.556 244.736 1.00 106.72 292 ILE B C 1
ATOM 9233 O O . ILE B 1 292 ? 98.011 59.706 245.954 1.00 94.81 292 ILE B O 1
ATOM 9235 N N . LYS B 1 293 ? 99.091 58.694 244.222 1.00 110.89 293 LYS B N 1
ATOM 9236 C CA . LYS B 1 293 ? 99.638 57.547 244.961 1.00 116.63 293 LYS B CA 1
ATOM 9237 C C . LYS B 1 293 ? 100.941 57.758 245.759 1.00 121.71 293 LYS B C 1
ATOM 9238 O O . LYS B 1 293 ? 100.912 57.844 246.991 1.00 117.60 293 LYS B O 1
ATOM 9240 N N . ILE B 1 294 ? 102.054 57.880 245.029 1.00 129.55 294 ILE B N 1
ATOM 9241 C CA . ILE B 1 294 ? 103.429 57.560 245.499 1.00 128.58 294 ILE B CA 1
ATOM 9242 C C . ILE B 1 294 ? 103.872 58.305 246.775 1.00 124.20 294 ILE B C 1
ATOM 9243 O O . ILE B 1 294 ? 103.621 59.498 246.911 1.00 117.15 294 ILE B O 1
ATOM 9248 N N . GLU B 1 295 ? 104.564 57.594 247.672 1.00 120.09 295 GLU B N 1
ATOM 9249 C CA . GLU B 1 295 ? 105.111 58.185 248.912 1.00 120.83 295 GLU B CA 1
ATOM 9250 C C . GLU B 1 295 ? 106.404 57.445 249.386 1.00 120.61 295 GLU B C 1
ATOM 9251 O O . GLU B 1 295 ? 106.546 56.241 249.166 1.00 120.31 295 GLU B O 1
ATOM 9257 N N . LEU B 1 296 ? 107.339 58.179 250.008 1.00 115.74 296 LEU B N 1
ATOM 9258 C CA . LEU B 1 296 ? 108.637 57.643 250.481 1.00 108.09 296 LEU B CA 1
ATOM 9259 C C . LEU B 1 296 ? 109.422 56.934 249.371 1.00 107.74 296 LEU B C 1
ATOM 9260 O O . LEU B 1 296 ? 110.321 57.515 248.761 1.00 100.86 296 LEU B O 1
ATOM 9265 N N . GLY B 1 298 ? 110.233 57.534 245.445 1.00 110.88 298 GLY B N 1
ATOM 9266 C CA . GLY B 1 298 ? 109.062 58.329 245.792 1.00 111.22 298 GLY B CA 1
ATOM 9267 C C . GLY B 1 298 ? 108.999 59.705 245.125 1.00 110.49 298 GLY B C 1
ATOM 9268 O O . GLY B 1 298 ? 109.022 60.706 245.826 1.00 107.20 298 GLY B O 1
ATOM 9269 N N . PRO B 1 299 ? 108.926 59.782 243.774 1.00 109.84 299 PRO B N 1
ATOM 9270 C CA . PRO B 1 299 ? 108.879 61.112 243.137 1.00 101.85 299 PRO B CA 1
ATOM 9271 C C . PRO B 1 299 ? 107.513 61.824 243.243 1.00 98.38 299 PRO B C 1
ATOM 9272 O O . PRO B 1 299 ? 106.471 61.167 243.377 1.00 101.48 299 PRO B O 1
ATOM 9276 N N . PRO B 1 300 ? 107.501 63.169 243.171 1.00 92.53 300 PRO B N 1
ATOM 9277 C CA . PRO B 1 300 ? 106.200 63.871 243.155 1.00 90.76 300 PRO B CA 1
ATOM 9278 C C . PRO B 1 300 ? 105.335 63.475 241.940 1.00 86.24 300 PRO B C 1
ATOM 9279 O O . PRO B 1 300 ? 105.875 63.062 240.907 1.00 81.97 300 PRO B O 1
ATOM 9283 N N . ILE B 1 301 ? 104.015 63.603 242.076 1.00 85.03 301 ILE B N 1
ATOM 9284 C CA . ILE B 1 301 ? 103.056 63.206 241.027 1.00 85.82 301 ILE B CA 1
ATOM 9285 C C . ILE B 1 301 ? 102.527 64.457 240.307 1.00 79.27 301 ILE B C 1
ATOM 9286 O O . ILE B 1 301 ? 102.111 65.390 240.976 1.00 81.32 301 ILE B O 1
ATOM 9291 N N . PRO B 1 302 ? 102.521 64.473 238.953 1.00 73.07 302 PRO B N 1
ATOM 9292 C CA . PRO B 1 302 ? 101.957 65.641 238.259 1.00 70.55 302 PRO B CA 1
ATOM 9293 C C . PRO B 1 302 ? 100.475 65.953 238.560 1.00 71.95 302 PRO B C 1
ATOM 9294 O O . PRO B 1 302 ? 99.673 65.036 238.761 1.00 74.95 302 PRO B O 1
ATOM 9298 N N . LEU B 1 303 ? 100.143 67.247 238.658 1.00 71.20 303 LEU B N 1
ATOM 9299 C CA . LEU B 1 303 ? 98.748 67.722 238.828 1.00 72.13 303 LEU B CA 1
ATOM 9300 C C . LEU B 1 303 ? 98.244 68.437 237.596 1.00 71.29 303 LEU B C 1
ATOM 9301 O O . LEU B 1 303 ? 97.159 69.020 237.625 1.00 72.25 303 LEU B O 1
ATOM 9306 N N . ILE B 1 304 ? 99.036 68.385 236.522 1.00 75.41 304 ILE B N 1
ATOM 9307 C CA . ILE B 1 304 ? 98.688 68.953 235.219 1.00 76.29 304 ILE B CA 1
ATOM 9308 C C . ILE B 1 304 ? 98.583 67.788 234.234 1.00 76.99 304 ILE B C 1
ATOM 9309 O O . ILE B 1 304 ? 99.443 66.910 234.227 1.00 76.12 304 ILE B O 1
ATOM 9314 N N . VAL B 1 305 ? 97.529 67.782 233.418 1.00 73.76 305 VAL B N 1
ATOM 9315 C CA . VAL B 1 305 ? 97.188 66.578 232.628 1.00 78.16 305 VAL B CA 1
ATOM 9316 C C . VAL B 1 305 ? 98.137 66.251 231.461 1.00 72.95 305 VAL B C 1
ATOM 9317 O O . VAL B 1 305 ? 98.433 67.093 230.630 1.00 74.70 305 VAL B O 1
ATOM 9321 N N . SER B 1 324 ? 110.328 75.616 199.511 1.00 78.14 324 SER B N 1
ATOM 9322 C CA . SER B 1 324 ? 110.228 76.938 198.869 1.00 81.97 324 SER B CA 1
ATOM 9323 C C . SER B 1 324 ? 111.498 77.792 199.008 1.00 87.79 324 SER B C 1
ATOM 9324 O O . SER B 1 324 ? 112.280 77.576 199.917 1.00 91.80 324 SER B O 1
ATOM 9327 N N . VAL B 1 325 ? 111.703 78.737 198.087 1.00 91.41 325 VAL B N 1
ATOM 9328 C CA . VAL B 1 325 ? 112.786 79.741 198.163 1.00 82.90 325 VAL B CA 1
ATOM 9329 C C . VAL B 1 325 ? 112.127 81.147 197.999 1.00 75.69 325 VAL B C 1
ATOM 9330 O O . VAL B 1 325 ? 110.932 81.285 197.643 1.00 73.77 325 VAL B O 1
ATOM 9334 N N . ILE B 1 326 ? 112.881 82.185 198.339 1.00 62.70 326 ILE B N 1
ATOM 9335 C CA . ILE B 1 326 ? 112.378 83.564 198.380 1.00 53.12 326 ILE B CA 1
ATOM 9336 C C . ILE B 1 326 ? 112.000 84.038 196.948 1.00 54.32 326 ILE B C 1
ATOM 9337 O O . ILE B 1 326 ? 112.811 83.906 196.039 1.00 44.46 326 ILE B O 1
ATOM 9342 N N . PRO B 1 327 ? 110.779 84.601 196.752 1.00 57.46 327 PRO B N 1
ATOM 9343 C CA . PRO B 1 327 ? 110.435 85.146 195.426 1.00 59.22 327 PRO B CA 1
ATOM 9344 C C . PRO B 1 327 ? 111.408 86.241 194.919 1.00 56.47 327 PRO B C 1
ATOM 9345 O O . PRO B 1 327 ? 111.926 87.043 195.713 1.00 50.86 327 PRO B O 1
ATOM 9349 N N . TRP B 1 328 ? 111.639 86.238 193.607 1.00 50.88 328 TRP B N 1
ATOM 9350 C CA . TRP B 1 328 ? 112.406 87.269 192.895 1.00 51.22 328 TRP B CA 1
ATOM 9351 C C . TRP B 1 328 ? 111.807 87.411 191.493 1.00 53.23 328 TRP B C 1
ATOM 9352 O O . TRP B 1 328 ? 111.194 86.485 190.969 1.00 51.39 328 TRP B O 1
ATOM 9363 N N . ALA B 1 329 ? 112.003 88.567 190.883 1.00 53.08 329 ALA B N 1
ATOM 9364 C CA . ALA B 1 329 ? 111.654 88.759 189.485 1.00 55.66 329 ALA B CA 1
ATOM 9365 C C . ALA B 1 329 ? 112.470 89.949 188.949 1.00 57.76 329 ALA B C 1
ATOM 9366 O O . ALA B 1 329 ? 112.918 90.790 189.730 1.00 50.57 329 ALA B O 1
ATOM 9368 N N . PRO B 1 330 ? 112.649 90.038 187.616 1.00 64.91 330 PRO B N 1
ATOM 9369 C CA . PRO B 1 330 ? 113.263 91.256 187.093 1.00 64.15 330 PRO B CA 1
ATOM 9370 C C . PRO B 1 330 ? 112.357 92.493 187.311 1.00 71.79 330 PRO B C 1
ATOM 9371 O O . PRO B 1 330 ? 111.232 92.362 187.827 1.00 64.43 330 PRO B O 1
ATOM 9375 N N . PRO B 1 331 ? 112.845 93.697 186.950 1.00 84.64 331 PRO B N 1
ATOM 9376 C CA . PRO B 1 331 ? 112.019 94.908 187.073 1.00 80.54 331 PRO B CA 1
ATOM 9377 C C . PRO B 1 331 ? 110.710 94.837 186.277 1.00 75.25 331 PRO B C 1
ATOM 9378 O O . PRO B 1 331 ? 110.664 94.235 185.212 1.00 75.75 331 PRO B O 1
ATOM 9382 N N . GLN B 1 332 ? 109.655 95.432 186.815 1.00 78.38 332 GLN B N 1
ATOM 9383 C CA . GLN B 1 332 ? 108.322 95.412 186.204 1.00 82.87 332 GLN B CA 1
ATOM 9384 C C . GLN B 1 332 ? 107.715 96.801 186.287 1.00 80.55 332 GLN B C 1
ATOM 9385 O O . GLN B 1 332 ? 107.933 97.510 187.285 1.00 68.34 332 GLN B O 1
ATOM 9391 N N . ALA B 1 333 ? 106.923 97.178 185.274 1.00 84.22 333 ALA B N 1
ATOM 9392 C CA . ALA B 1 333 ? 106.139 98.426 185.325 1.00 83.91 333 ALA B CA 1
ATOM 9393 C C . ALA B 1 333 ? 105.101 98.332 186.437 1.00 85.62 333 ALA B C 1
ATOM 9394 O O . ALA B 1 333 ? 104.687 97.235 186.826 1.00 83.23 333 ALA B O 1
ATOM 9396 N N . ASN B 1 334 ? 104.746 99.490 186.985 1.00 92.81 334 ASN B N 1
ATOM 9397 C CA . ASN B 1 334 ? 103.735 99.604 188.036 1.00 100.06 334 ASN B CA 1
ATOM 9398 C C . ASN B 1 334 ? 104.057 98.784 189.330 1.00 95.37 334 ASN B C 1
ATOM 9399 O O . ASN B 1 334 ? 103.141 98.314 190.017 1.00 84.51 334 ASN B O 1
ATOM 9404 N N . TRP B 1 335 ? 105.352 98.637 189.651 1.00 83.56 335 TRP B N 1
ATOM 9405 C CA . TRP B 1 335 ? 105.808 97.923 190.852 1.00 80.22 335 TRP B CA 1
ATOM 9406 C C . TRP B 1 335 ? 106.842 98.760 191.631 1.00 76.87 335 TRP B C 1
ATOM 9407 O O . TRP B 1 335 ? 107.807 99.262 191.053 1.00 78.14 335 TRP B O 1
ATOM 9418 N N . ASN B 1 336 ? 106.612 98.950 192.932 1.00 67.36 336 ASN B N 1
ATOM 9419 C CA . ASN B 1 336 ? 107.600 99.577 193.800 1.00 62.22 336 ASN B CA 1
ATOM 9420 C C . ASN B 1 336 ? 108.382 98.453 194.494 1.00 67.58 336 ASN B C 1
ATOM 9421 O O . ASN B 1 336 ? 107.841 97.733 195.346 1.00 68.21 336 ASN B O 1
ATOM 9426 N N . THR B 1 337 ? 109.653 98.323 194.113 1.00 63.48 337 THR B N 1
ATOM 9427 C CA . THR B 1 337 ? 110.555 97.291 194.647 1.00 61.48 337 THR B CA 1
ATOM 9428 C C . THR B 1 337 ? 110.732 97.395 196.173 1.00 60.98 337 THR B C 1
ATOM 9429 O O . THR B 1 337 ? 110.649 96.392 196.890 1.00 55.24 337 THR B O 1
ATOM 9433 N N . TRP B 1 338 ? 110.931 98.622 196.650 1.00 58.09 338 TRP B N 1
ATOM 9434 C CA . TRP B 1 338 ? 111.262 98.873 198.050 1.00 62.49 338 TRP B CA 1
ATOM 9435 C C . TRP B 1 338 ? 110.111 98.533 198.997 1.00 59.57 338 TRP B C 1
ATOM 9436 O O . TRP B 1 338 ? 110.350 98.005 200.080 1.00 62.44 338 TRP B O 1
ATOM 9447 N N . HIS B 1 339 ? 108.877 98.773 198.554 1.00 62.45 339 HIS B N 1
ATOM 9448 C CA . HIS B 1 339 ? 107.661 98.437 199.331 1.00 65.54 339 HIS B CA 1
ATOM 9449 C C . HIS B 1 339 ? 106.977 97.126 198.907 1.00 63.39 339 HIS B C 1
ATOM 9450 O O . HIS B 1 339 ? 106.065 96.672 199.586 1.00 59.60 339 HIS B O 1
ATOM 9457 N N . ALA B 1 340 ? 107.414 96.523 197.800 1.00 65.04 340 ALA B N 1
ATOM 9458 C CA . ALA B 1 340 ? 106.827 95.268 197.294 1.00 68.05 340 ALA B CA 1
ATOM 9459 C C . ALA B 1 340 ? 105.296 95.363 197.102 1.00 75.60 340 ALA B C 1
ATOM 9460 O O . ALA B 1 340 ? 104.542 94.560 197.648 1.00 75.67 340 ALA B O 1
ATOM 9462 N N . CYS B 1 341 ? 104.851 96.368 196.339 1.00 79.73 341 CYS B N 1
ATOM 9463 C CA . CYS B 1 341 ? 103.414 96.570 196.029 1.00 74.13 341 CYS B CA 1
ATOM 9464 C C . CYS B 1 341 ? 103.259 97.199 194.660 1.00 74.91 341 CYS B C 1
ATOM 9465 O O . CYS B 1 341 ? 104.221 97.781 194.154 1.00 70.36 341 CYS B O 1
ATOM 9468 N N . SER B 1 352 ? 106.195 103.118 181.180 1.00 57.19 352 SER B N 1
ATOM 9469 C CA . SER B 1 352 ? 107.151 102.253 180.504 1.00 55.04 352 SER B CA 1
ATOM 9470 C C . SER B 1 352 ? 108.525 102.472 181.104 1.00 55.24 352 SER B C 1
ATOM 9471 O O . SER B 1 352 ? 108.953 103.608 181.291 1.00 53.38 352 SER B O 1
ATOM 9474 N N . ILE B 1 353 ? 109.200 101.374 181.414 1.00 53.16 353 ILE B N 1
ATOM 9475 C CA . ILE B 1 353 ? 110.498 101.427 182.053 1.00 49.60 353 ILE B CA 1
ATOM 9476 C C . ILE B 1 353 ? 111.550 101.991 181.081 1.00 46.31 353 ILE B C 1
ATOM 9477 O O . ILE B 1 353 ? 112.478 102.679 181.511 1.00 42.65 353 ILE B O 1
ATOM 9482 N N . ASP B 1 354 ? 111.407 101.698 179.793 1.00 42.42 354 ASP B N 1
ATOM 9483 C CA . ASP B 1 354 ? 112.291 102.259 178.781 1.00 43.31 354 ASP B CA 1
ATOM 9484 C C . ASP B 1 354 ? 112.203 103.786 178.724 1.00 43.75 354 ASP B C 1
ATOM 9485 O O . ASP B 1 354 ? 113.229 104.472 178.606 1.00 41.86 354 ASP B O 1
ATOM 9490 N N . ASP B 1 355 ? 110.993 104.321 178.822 1.00 43.28 355 ASP B N 1
ATOM 9491 C CA . ASP B 1 355 ? 110.805 105.780 178.743 1.00 45.29 355 ASP B CA 1
ATOM 9492 C C . ASP B 1 355 ? 111.451 106.451 179.947 1.00 41.39 355 ASP B C 1
ATOM 9493 O O . ASP B 1 355 ? 112.115 107.476 179.811 1.00 40.46 355 ASP B O 1
ATOM 9498 N N . LEU B 1 356 ? 111.241 105.884 181.122 1.00 42.01 356 LEU B N 1
ATOM 9499 C CA . LEU B 1 356 ? 111.905 106.357 182.328 1.00 43.49 356 LEU B CA 1
ATOM 9500 C C . LEU B 1 356 ? 113.422 106.336 182.139 1.00 41.90 356 LEU B C 1
ATOM 9501 O O . LEU B 1 356 ? 114.091 107.295 182.519 1.00 41.15 356 LEU B O 1
ATOM 9506 N N . SER B 1 357 ? 113.963 105.239 181.589 1.00 35.97 357 SER B N 1
ATOM 9507 C CA . SER B 1 357 ? 115.401 105.102 181.378 1.00 34.26 357 SER B CA 1
ATOM 9508 C C . SER B 1 357 ? 115.936 106.233 180.519 1.00 33.92 357 SER B C 1
ATOM 9509 O O . SER B 1 357 ? 116.965 106.818 180.856 1.00 32.56 357 SER B O 1
ATOM 9512 N N . MET B 1 358 ? 115.227 106.564 179.435 1.00 31.91 358 MET B N 1
ATOM 9513 C CA A MET B 1 358 ? 115.615 107.666 178.539 0.50 33.38 358 MET B CA 1
ATOM 9514 C CA B MET B 1 358 ? 115.716 107.638 178.589 0.50 31.91 358 MET B CA 1
ATOM 9515 C C . MET B 1 358 ? 115.637 109.001 179.299 1.00 32.90 358 MET B C 1
ATOM 9516 O O . MET B 1 358 ? 116.531 109.811 179.127 1.00 32.48 358 MET B O 1
ATOM 9525 N N . ASP B 1 359 ? 114.642 109.227 180.155 1.00 34.31 359 ASP B N 1
ATOM 9526 C CA . ASP B 1 359 ? 114.598 110.458 180.980 1.00 35.82 359 ASP B CA 1
ATOM 9527 C C . ASP B 1 359 ? 115.819 110.548 181.940 1.00 35.97 359 ASP B C 1
ATOM 9528 O O . ASP B 1 359 ? 116.439 111.603 182.060 1.00 35.78 359 ASP B O 1
ATOM 9533 N N . TYR B 1 360 ? 116.170 109.439 182.590 1.00 35.96 360 TYR B N 1
ATOM 9534 C CA . TYR B 1 360 ? 117.309 109.438 183.501 1.00 35.95 360 TYR B CA 1
ATOM 9535 C C . TYR B 1 360 ? 118.622 109.671 182.762 1.00 34.89 360 TYR B C 1
ATOM 9536 O O . TYR B 1 360 ? 119.503 110.340 183.268 1.00 34.44 360 TYR B O 1
ATOM 9545 N N . GLU B 1 361 ? 118.764 109.074 181.597 1.00 33.43 361 GLU B N 1
ATOM 9546 C CA . GLU B 1 361 ? 119.969 109.224 180.867 1.00 35.34 361 GLU B CA 1
ATOM 9547 C C . GLU B 1 361 ? 120.160 110.691 180.404 1.00 36.71 361 GLU B C 1
ATOM 9548 O O . GLU B 1 361 ? 121.258 111.241 180.555 1.00 35.23 361 GLU B O 1
ATOM 9554 N N . ARG B 1 362 ? 119.099 111.295 179.874 1.00 36.64 362 ARG B N 1
ATOM 9555 C CA . ARG B 1 362 ? 119.137 112.677 179.439 1.00 39.77 362 ARG B CA 1
ATOM 9556 C C . ARG B 1 362 ? 119.492 113.580 180.576 1.00 37.59 362 ARG B C 1
ATOM 9557 O O . ARG B 1 362 ? 120.343 114.441 180.442 1.00 35.52 362 ARG B O 1
ATOM 9565 N N . SER B 1 363 ? 118.873 113.339 181.715 1.00 37.55 363 SER B N 1
ATOM 9566 C CA . SER B 1 363 ? 119.095 114.168 182.874 1.00 37.02 363 SER B CA 1
ATOM 9567 C C . SER B 1 363 ? 120.546 114.019 183.374 1.00 36.11 363 SER B C 1
ATOM 9568 O O . SER B 1 363 ? 121.195 115.009 183.660 1.00 38.05 363 SER B O 1
ATOM 9571 N N . LEU B 1 364 ? 121.068 112.803 183.418 1.00 36.57 364 LEU B N 1
ATOM 9572 C CA . LEU B 1 364 ? 122.407 112.579 183.961 1.00 36.68 364 LEU B CA 1
ATOM 9573 C C . LEU B 1 364 ? 123.480 113.160 183.027 1.00 35.78 364 LEU B C 1
ATOM 9574 O O . LEU B 1 364 ? 124.400 113.861 183.489 1.00 33.49 364 LEU B O 1
ATOM 9579 N N . ARG B 1 365 ? 123.326 112.893 181.734 1.00 35.17 365 ARG B N 1
ATOM 9580 C CA . ARG B 1 365 ? 124.265 113.410 180.725 1.00 36.60 365 ARG B CA 1
ATOM 9581 C C . ARG B 1 365 ? 124.244 114.968 180.675 1.00 39.19 365 ARG B C 1
ATOM 9582 O O . ARG B 1 365 ? 125.294 115.625 180.481 1.00 38.01 365 ARG B O 1
ATOM 9590 N N . ASP B 1 366 ? 123.059 115.549 180.867 1.00 41.57 366 ASP B N 1
ATOM 9591 C CA . ASP B 1 366 ? 122.909 117.014 180.960 1.00 44.58 366 ASP B CA 1
ATOM 9592 C C . ASP B 1 366 ? 123.704 117.524 182.181 1.00 42.73 366 ASP B C 1
ATOM 9593 O O . ASP B 1 366 ? 124.522 118.432 182.064 1.00 40.35 366 ASP B O 1
ATOM 9598 N N . ARG B 1 367 ? 123.459 116.936 183.337 1.00 39.05 367 ARG B N 1
ATOM 9599 C CA . ARG B 1 367 ? 124.159 117.358 184.547 1.00 42.49 367 ARG B CA 1
ATOM 9600 C C . ARG B 1 367 ? 125.667 117.211 184.472 1.00 41.10 367 ARG B C 1
ATOM 9601 O O . ARG B 1 367 ? 126.362 118.086 184.993 1.00 38.11 367 ARG B O 1
ATOM 9609 N N . ARG B 1 368 ? 126.154 116.117 183.862 1.00 40.70 368 ARG B N 1
ATOM 9610 C CA . ARG B 1 368 ? 127.608 115.896 183.724 1.00 43.16 368 ARG B CA 1
ATOM 9611 C C . ARG B 1 368 ? 128.257 117.085 182.971 1.00 42.19 368 ARG B C 1
ATOM 9612 O O . ARG B 1 368 ? 129.376 117.438 183.267 1.00 42.62 368 ARG B O 1
ATOM 9620 N N . GLN B 1 369 ? 127.553 117.710 182.040 1.00 41.71 369 GLN B N 1
ATOM 9621 C CA . GLN B 1 369 ? 128.080 118.899 181.354 1.00 47.33 369 GLN B CA 1
ATOM 9622 C C . GLN B 1 369 ? 127.846 120.218 182.083 1.00 47.90 369 GLN B C 1
ATOM 9623 O O . GLN B 1 369 ? 128.688 121.095 182.027 1.00 52.50 369 GLN B O 1
ATOM 9629 N N . ASN B 1 370 ? 126.670 120.375 182.677 1.00 47.11 370 ASN B N 1
ATOM 9630 C CA . ASN B 1 370 ? 126.109 121.686 183.008 1.00 48.48 370 ASN B CA 1
ATOM 9631 C C . ASN B 1 370 ? 126.066 122.018 184.487 1.00 47.72 370 ASN B C 1
ATOM 9632 O O . ASN B 1 370 ? 125.932 123.181 184.846 1.00 49.08 370 ASN B O 1
ATOM 9637 N N . ASP B 1 371 ? 126.216 121.016 185.342 1.00 45.28 371 ASP B N 1
ATOM 9638 C CA . ASP B 1 371 ? 126.144 121.213 186.775 1.00 45.40 371 ASP B CA 1
ATOM 9639 C C . ASP B 1 371 ? 127.580 121.240 187.337 1.00 44.26 371 ASP B C 1
ATOM 9640 O O . ASP B 1 371 ? 128.263 120.214 187.394 1.00 42.52 371 ASP B O 1
ATOM 9645 N N . ASN B 1 372 ? 128.036 122.418 187.750 1.00 45.51 372 ASN B N 1
ATOM 9646 C CA . ASN B 1 372 ? 129.447 122.600 188.157 1.00 48.10 372 ASN B CA 1
ATOM 9647 C C . ASN B 1 372 ? 129.783 121.837 189.427 1.00 42.93 372 ASN B C 1
ATOM 9648 O O . ASN B 1 372 ? 130.866 121.268 189.547 1.00 44.13 372 ASN B O 1
ATOM 9653 N N . GLU B 1 373 ? 128.855 121.818 190.372 1.00 40.77 373 GLU B N 1
ATOM 9654 C CA . GLU B 1 373 ? 129.080 121.086 191.595 1.00 42.17 373 GLU B CA 1
ATOM 9655 C C . GLU B 1 373 ? 129.218 119.571 191.306 1.00 40.13 373 GLU B C 1
ATOM 9656 O O . GLU B 1 373 ? 130.087 118.886 191.850 1.00 40.06 373 GLU B O 1
ATOM 9662 N N . TYR B 1 374 ? 128.348 119.062 190.450 1.00 39.91 374 TYR B N 1
ATOM 9663 C CA . TYR B 1 374 ? 128.388 117.673 190.069 1.00 37.88 374 TYR B CA 1
ATOM 9664 C C . TYR B 1 374 ? 129.669 117.374 189.322 1.00 37.04 374 TYR B C 1
ATOM 9665 O O . TYR B 1 374 ? 130.282 116.358 189.566 1.00 36.25 374 TYR B O 1
ATOM 9674 N N . ARG B 1 375 ? 130.058 118.255 188.406 1.00 40.43 375 ARG B N 1
ATOM 9675 C CA . ARG B 1 375 ? 131.337 118.136 187.672 1.00 41.91 375 ARG B CA 1
ATOM 9676 C C . ARG B 1 375 ? 132.536 118.051 188.598 1.00 42.57 375 ARG B C 1
ATOM 9677 O O . ARG B 1 375 ? 133.398 117.209 188.423 1.00 43.75 375 ARG B O 1
ATOM 9685 N N . GLN B 1 376 ? 132.563 118.899 189.617 1.00 45.29 376 GLN B N 1
ATOM 9686 C CA . GLN B 1 376 ? 133.594 118.820 190.631 1.00 47.16 376 GLN B CA 1
ATOM 9687 C C . GLN B 1 376 ? 133.616 117.473 191.341 1.00 45.19 376 GLN B C 1
ATOM 9688 O O . GLN B 1 376 ? 134.693 116.920 191.582 1.00 45.36 376 GLN B O 1
ATOM 9694 N N . PHE B 1 377 ? 132.442 116.963 191.697 1.00 40.28 377 PHE B N 1
ATOM 9695 C CA . PHE B 1 377 ? 132.373 115.696 192.401 1.00 37.79 377 PHE B CA 1
ATOM 9696 C C . PHE B 1 377 ? 132.863 114.560 191.528 1.00 35.67 377 PHE B C 1
ATOM 9697 O O . PHE B 1 377 ? 133.561 113.679 192.026 1.00 34.20 377 PHE B O 1
ATOM 9705 N N . LEU B 1 378 ? 132.520 114.588 190.234 1.00 37.13 378 LEU B N 1
ATOM 9706 C CA . LEU B 1 378 ? 133.057 113.617 189.287 1.00 37.57 378 LEU B CA 1
ATOM 9707 C C . LEU B 1 378 ? 134.584 113.674 189.238 1.00 38.87 378 LEU B C 1
ATOM 9708 O O . LEU B 1 378 ? 135.239 112.632 189.260 1.00 38.13 378 LEU B O 1
ATOM 9713 N N . GLU B 1 379 ? 135.142 114.885 189.183 1.00 41.82 379 GLU B N 1
ATOM 9714 C CA . GLU B 1 379 ? 136.600 115.070 189.220 1.00 43.07 379 GLU B CA 1
ATOM 9715 C C . GLU B 1 379 ? 137.225 114.487 190.465 1.00 38.36 379 GLU B C 1
ATOM 9716 O O . GLU B 1 379 ? 138.244 113.797 190.383 1.00 37.79 379 GLU B O 1
ATOM 9722 N N . PHE B 1 380 ? 136.599 114.722 191.611 1.00 37.23 380 PHE B N 1
ATOM 9723 C CA . PHE B 1 380 ? 137.057 114.128 192.858 1.00 36.16 380 PHE B CA 1
ATOM 9724 C C . PHE B 1 380 ? 136.995 112.585 192.795 1.00 35.04 380 PHE B C 1
ATOM 9725 O O . PHE B 1 380 ? 137.948 111.895 193.159 1.00 33.61 380 PHE B O 1
ATOM 9733 N N . ARG B 1 381 ? 135.863 112.061 192.339 1.00 33.12 381 ARG B N 1
ATOM 9734 C CA . ARG B 1 381 ? 135.592 110.617 192.357 1.00 31.16 381 ARG B CA 1
ATOM 9735 C C . ARG B 1 381 ? 136.568 109.816 191.489 1.00 31.08 381 ARG B C 1
ATOM 9736 O O . ARG B 1 381 ? 136.950 108.687 191.828 1.00 29.36 381 ARG B O 1
ATOM 9744 N N . GLU B 1 382 ? 136.937 110.413 190.360 1.00 32.74 382 GLU B N 1
ATOM 9745 C CA . GLU B 1 382 ? 137.901 109.843 189.417 1.00 36.67 382 GLU B CA 1
ATOM 9746 C C . GLU B 1 382 ? 139.268 109.598 190.011 1.00 34.67 382 GLU B C 1
ATOM 9747 O O . GLU B 1 382 ? 139.990 108.755 189.508 1.00 35.73 382 GLU B O 1
ATOM 9753 N N . LYS B 1 383 ? 139.603 110.332 191.064 1.00 36.45 383 LYS B N 1
ATOM 9754 C CA . LYS B 1 383 ? 140.883 110.192 191.757 1.00 39.59 383 LYS B CA 1
ATOM 9755 C C . LYS B 1 383 ? 140.919 109.132 192.856 1.00 36.24 383 LYS B C 1
ATOM 9756 O O . LYS B 1 383 ? 141.984 108.840 193.366 1.00 36.67 383 LYS B O 1
ATOM 9762 N N . LEU B 1 384 ? 139.784 108.547 193.223 1.00 35.33 384 LEU B N 1
ATOM 9763 C CA . LEU B 1 384 ? 139.782 107.466 194.217 1.00 34.03 384 LEU B CA 1
ATOM 9764 C C . LEU B 1 384 ? 140.504 106.206 193.681 1.00 35.74 384 LEU B C 1
ATOM 9765 O O . LEU B 1 384 ? 140.414 105.906 192.480 1.00 33.97 384 LEU B O 1
ATOM 9770 N N . PRO B 1 385 ? 141.153 105.418 194.574 1.00 32.56 385 PRO B N 1
ATOM 9771 C CA . PRO B 1 385 ? 141.877 104.233 194.106 1.00 31.75 385 PRO B CA 1
ATOM 9772 C C . PRO B 1 385 ? 141.030 103.263 193.317 1.00 32.38 385 PRO B C 1
ATOM 9773 O O . PRO B 1 385 ? 141.511 102.668 192.359 1.00 37.79 385 PRO B O 1
ATOM 9777 N N . ILE B 1 386 ? 139.760 103.109 193.678 1.00 29.96 386 ILE B N 1
ATOM 9778 C CA . ILE B 1 386 ? 138.917 102.114 193.004 1.00 29.01 386 ILE B CA 1
ATOM 9779 C C . ILE B 1 386 ? 138.576 102.493 191.547 1.00 30.01 386 ILE B C 1
ATOM 9780 O O . ILE B 1 386 ? 138.161 101.624 190.780 1.00 25.74 386 ILE B O 1
ATOM 9785 N N . ALA B 1 387 ? 138.707 103.778 191.193 1.00 27.96 387 ALA B N 1
ATOM 9786 C CA . ALA B 1 387 ? 138.309 104.249 189.858 1.00 30.53 387 ALA B CA 1
ATOM 9787 C C . ALA B 1 387 ? 139.155 103.585 188.758 1.00 32.51 387 ALA B C 1
ATOM 9788 O O . ALA B 1 387 ? 138.676 103.340 187.679 1.00 31.56 387 ALA B O 1
ATOM 9790 N N . ALA B 1 388 ? 140.382 103.208 189.094 1.00 35.97 388 ALA B N 1
ATOM 9791 C CA . ALA B 1 388 ? 141.256 102.488 188.187 1.00 35.66 388 ALA B CA 1
ATOM 9792 C C . ALA B 1 388 ? 140.690 101.128 187.822 1.00 36.80 388 ALA B C 1
ATOM 9793 O O . ALA B 1 388 ? 141.084 100.567 186.792 1.00 36.97 388 ALA B O 1
ATOM 9795 N N . MET B 1 389 ? 139.762 100.591 188.613 1.00 33.52 389 MET B N 1
ATOM 9796 C CA . MET B 1 389 ? 139.169 99.284 188.315 1.00 37.04 389 MET B CA 1
ATOM 9797 C C . MET B 1 389 ? 137.672 99.261 187.991 1.00 34.73 389 MET B C 1
ATOM 9798 O O . MET B 1 389 ? 137.043 98.181 187.975 1.00 33.12 389 MET B O 1
ATOM 9803 N N . ARG B 1 390 ? 137.130 100.430 187.654 1.00 34.30 390 ARG B N 1
ATOM 9804 C CA . ARG B 1 390 ? 135.701 100.571 187.434 1.00 35.22 390 ARG B CA 1
ATOM 9805 C C . ARG B 1 390 ? 135.221 99.577 186.382 1.00 34.77 390 ARG B C 1
ATOM 9806 O O . ARG B 1 390 ? 134.259 98.834 186.621 1.00 31.72 390 ARG B O 1
ATOM 9814 N N . SER B 1 391 ? 135.889 99.589 185.223 1.00 35.45 391 SER B N 1
ATOM 9815 C CA . SER B 1 391 ? 135.522 98.730 184.082 1.00 36.57 391 SER B CA 1
ATOM 9816 C C . SER B 1 391 ? 135.597 97.282 184.418 1.00 34.09 391 SER B C 1
ATOM 9817 O O . SER B 1 391 ? 134.675 96.506 184.111 1.00 34.58 391 SER B O 1
ATOM 9820 N N . GLU B 1 392 ? 136.724 96.907 185.006 1.00 33.03 392 GLU B N 1
ATOM 9821 C CA . GLU B 1 392 ? 136.921 95.520 185.363 1.00 35.49 392 GLU B CA 1
ATOM 9822 C C . GLU B 1 392 ? 135.895 95.042 186.404 1.00 32.79 392 GLU B C 1
ATOM 9823 O O . GLU B 1 392 ? 135.288 93.978 186.236 1.00 34.79 392 GLU B O 1
ATOM 9829 N N . ILE B 1 393 ? 135.623 95.871 187.408 1.00 30.61 393 ILE B N 1
ATOM 9830 C CA . ILE B 1 393 ? 134.588 95.554 188.394 1.00 30.84 393 ILE B CA 1
ATOM 9831 C C . ILE B 1 393 ? 133.198 95.406 187.768 1.00 30.07 393 ILE B C 1
ATOM 9832 O O . ILE B 1 393 ? 132.510 94.406 188.011 1.00 29.65 393 ILE B O 1
ATOM 9837 N N . LEU B 1 394 ? 132.821 96.357 186.923 1.00 30.07 394 LEU B N 1
ATOM 9838 C CA . LEU B 1 394 ? 131.528 96.295 186.248 1.00 32.99 394 LEU B CA 1
ATOM 9839 C C . LEU B 1 394 ? 131.368 95.082 185.355 1.00 32.34 394 LEU B C 1
ATOM 9840 O O . LEU B 1 394 ? 130.329 94.446 185.371 1.00 30.64 394 LEU B O 1
ATOM 9845 N N . THR B 1 395 ? 132.416 94.745 184.621 1.00 35.27 395 THR B N 1
ATOM 9846 C CA . THR B 1 395 ? 132.390 93.567 183.769 1.00 37.59 395 THR B CA 1
ATOM 9847 C C . THR B 1 395 ? 132.211 92.298 184.598 1.00 37.34 395 THR B C 1
ATOM 9848 O O . THR B 1 395 ? 131.348 91.473 184.287 1.00 37.59 395 THR B O 1
ATOM 9852 N N . ALA B 1 396 ? 132.978 92.174 185.678 1.00 37.61 396 ALA B N 1
ATOM 9853 C CA . ALA B 1 396 ? 132.831 91.020 186.563 1.00 37.91 396 ALA B CA 1
ATOM 9854 C C . ALA B 1 396 ? 131.405 90.914 187.165 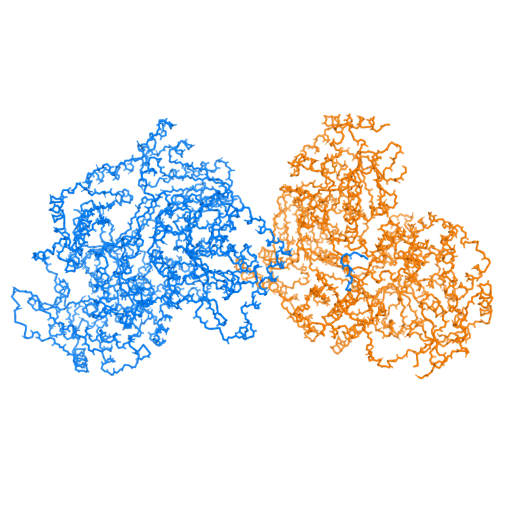1.00 38.45 396 ALA B C 1
ATOM 9855 O O . ALA B 1 396 ? 130.782 89.828 187.129 1.00 38.47 396 ALA B O 1
ATOM 9857 N N . ILE B 1 397 ? 130.865 92.037 187.662 1.00 35.31 397 ILE B N 1
ATOM 9858 C CA . ILE B 1 397 ? 129.521 92.036 188.234 1.00 33.15 397 ILE B CA 1
ATOM 9859 C C . ILE B 1 397 ? 128.477 91.658 187.181 1.00 35.46 397 ILE B C 1
ATOM 9860 O O . ILE B 1 397 ? 127.645 90.760 187.397 1.00 34.72 397 ILE B O 1
ATOM 9865 N N . ASN B 1 398 ? 128.568 92.284 186.008 1.00 38.78 398 ASN B N 1
ATOM 9866 C CA . ASN B 1 398 ? 127.615 92.019 184.924 1.00 42.90 398 ASN B CA 1
ATOM 9867 C C . ASN B 1 398 ? 127.592 90.575 184.478 1.00 42.12 398 ASN B C 1
ATOM 9868 O O . ASN B 1 398 ? 126.526 90.045 184.177 1.00 47.20 398 ASN B O 1
ATOM 9873 N N . ASP B 1 399 ? 128.756 89.921 184.444 1.00 42.24 399 ASP B N 1
ATOM 9874 C CA . ASP B 1 399 ? 128.868 88.556 183.894 1.00 42.96 399 ASP B CA 1
ATOM 9875 C C . ASP B 1 399 ? 128.804 87.427 184.907 1.00 42.25 399 ASP B C 1
ATOM 9876 O O . ASP B 1 399 ? 128.742 86.252 184.519 1.00 41.64 399 ASP B O 1
ATOM 9881 N N . ASN B 1 400 ? 128.736 87.745 186.192 1.00 39.32 400 ASN B N 1
ATOM 9882 C CA . ASN B 1 400 ? 128.672 86.695 187.203 1.00 39.59 400 ASN B CA 1
ATOM 9883 C C . ASN B 1 400 ? 127.554 86.947 188.202 1.00 37.97 400 ASN B C 1
ATOM 9884 O O . ASN B 1 400 ? 127.303 88.082 188.595 1.00 37.22 400 ASN B O 1
ATOM 9889 N N . PRO B 1 401 ? 126.873 85.879 188.641 1.00 39.90 401 PRO B N 1
ATOM 9890 C CA . PRO B 1 401 ? 125.851 86.112 189.680 1.00 39.04 401 PRO B CA 1
ATOM 9891 C C . PRO B 1 401 ? 126.434 86.568 191.047 1.00 36.81 401 PRO B C 1
ATOM 9892 O O . PRO B 1 401 ? 125.750 87.256 191.809 1.00 36.85 401 PRO B O 1
ATOM 9896 N N . VAL B 1 402 ? 127.656 86.143 191.364 1.00 36.38 402 VAL B N 1
ATOM 9897 C CA . VAL B 1 402 ? 128.301 86.482 192.634 1.00 34.84 402 VAL B CA 1
ATOM 9898 C C . VAL B 1 402 ? 129.719 86.931 192.387 1.00 33.12 402 VAL B C 1
ATOM 9899 O O . VAL B 1 402 ? 130.452 86.257 191.707 1.00 36.95 402 VAL B O 1
ATOM 9903 N N . VAL B 1 403 ? 130.094 88.058 192.966 1.00 30.95 403 VAL B N 1
ATOM 9904 C CA . VAL B 1 403 ? 131.446 88.583 192.888 1.00 31.30 403 VAL B CA 1
ATOM 9905 C C . VAL B 1 403 ? 131.932 89.004 194.286 1.00 29.95 403 VAL B C 1
ATOM 9906 O O . VAL B 1 403 ? 131.135 89.457 195.119 1.00 28.79 403 VAL B O 1
ATOM 9910 N N . ILE B 1 404 ? 133.231 88.876 194.532 1.00 28.21 404 ILE B N 1
ATOM 9911 C CA . ILE B 1 404 ? 133.851 89.412 195.752 1.00 29.52 404 ILE B CA 1
ATOM 9912 C C . ILE B 1 404 ? 134.795 90.565 195.394 1.00 29.60 404 ILE B C 1
ATOM 9913 O O . ILE B 1 404 ? 135.644 90.421 194.518 1.00 32.03 404 ILE B O 1
ATOM 9918 N N . ILE B 1 405 ? 134.654 91.688 196.098 1.00 29.55 405 ILE B N 1
ATOM 9919 C CA . ILE B 1 405 ? 135.544 92.842 195.961 1.00 29.41 405 ILE B CA 1
ATOM 9920 C C . ILE B 1 405 ? 136.347 92.980 197.246 1.00 27.69 405 ILE B C 1
ATOM 9921 O O . ILE B 1 405 ? 135.777 93.207 198.313 1.00 26.55 405 ILE B O 1
ATOM 9926 N N . ARG B 1 406 ? 137.657 92.859 197.124 1.00 27.19 406 ARG B N 1
ATOM 9927 C CA . ARG B 1 406 ? 138.586 93.015 198.242 1.00 30.71 406 ARG B CA 1
ATOM 9928 C C . ARG B 1 406 ? 139.395 94.266 197.930 1.00 30.75 406 ARG B C 1
ATOM 9929 O O . ARG B 1 406 ? 140.129 94.305 196.924 1.00 28.88 406 ARG B O 1
ATOM 9937 N N . GLY B 1 407 ? 139.243 95.291 198.763 1.00 27.52 407 GLY B N 1
ATOM 9938 C CA . GLY B 1 407 ? 139.935 96.565 198.562 1.00 27.96 407 GLY B CA 1
ATOM 9939 C C . GLY B 1 407 ? 140.180 97.253 199.878 1.00 27.78 407 GLY B C 1
ATOM 9940 O O . GLY B 1 407 ? 139.372 97.127 200.808 1.00 29.31 407 GLY B O 1
ATOM 9941 N N . ASN B 1 408 ? 141.250 98.034 199.958 1.00 26.30 408 ASN B N 1
ATOM 9942 C CA . ASN B 1 408 ? 141.681 98.573 201.225 1.00 25.94 408 ASN B CA 1
ATOM 9943 C C . ASN B 1 408 ? 140.667 99.563 201.785 1.00 25.24 408 ASN B C 1
ATOM 9944 O O . ASN B 1 408 ? 139.774 100.072 201.071 1.00 25.00 408 ASN B O 1
ATOM 9949 N N . THR B 1 409 ? 140.804 99.806 203.081 1.00 24.78 409 THR B N 1
ATOM 9950 C CA . THR B 1 409 ? 139.951 100.732 203.772 1.00 22.68 409 THR B CA 1
ATOM 9951 C C . THR B 1 409 ? 140.092 102.094 203.095 1.00 22.48 409 THR B C 1
ATOM 9952 O O . THR B 1 409 ? 141.171 102.541 202.749 1.00 20.62 409 THR B O 1
ATOM 9956 N N . GLY B 1 410 ? 138.959 102.652 202.790 1.00 23.22 410 GLY B N 1
ATOM 9957 C CA . GLY B 1 410 ? 138.902 103.923 202.143 1.00 24.69 410 GLY B CA 1
ATOM 9958 C C . GLY B 1 410 ? 139.093 104.004 200.665 1.00 24.61 410 GLY B C 1
ATOM 9959 O O . GLY B 1 410 ? 139.003 105.087 200.123 1.00 25.81 410 GLY B O 1
ATOM 9960 N N . CYS B 1 411 ? 139.240 102.865 200.006 1.00 25.66 411 CYS B N 1
ATOM 9961 C CA . CYS B 1 411 ? 139.556 102.870 198.594 1.00 26.67 411 CYS B CA 1
ATOM 9962 C C . CYS B 1 411 ? 138.380 103.279 197.727 1.00 26.88 411 CYS B C 1
ATOM 9963 O O . CYS B 1 411 ? 138.586 103.691 196.577 1.00 27.42 411 CYS B O 1
ATOM 9966 N N . GLY B 1 412 ? 137.159 103.165 198.256 1.00 28.12 412 GLY B N 1
ATOM 9967 C CA . GLY B 1 412 ? 135.940 103.565 197.528 1.00 27.59 412 GLY B CA 1
ATOM 9968 C C . GLY B 1 412 ? 134.866 102.496 197.272 1.00 28.44 412 GLY B C 1
ATOM 9969 O O . GLY B 1 412 ? 133.997 102.688 196.421 1.00 24.97 412 GLY B O 1
ATOM 9970 N N . LYS B 1 413 ? 134.881 101.393 198.012 1.00 25.34 413 LYS B N 1
ATOM 9971 C CA . LYS B 1 413 ? 133.995 100.268 197.706 1.00 25.44 413 LYS B CA 1
ATOM 9972 C C . LYS B 1 413 ? 132.528 100.654 197.817 1.00 25.17 413 LYS B C 1
ATOM 9973 O O . LYS B 1 413 ? 131.720 100.416 196.922 1.00 23.86 413 LYS B O 1
ATOM 9979 N N . THR B 1 414 ? 132.172 101.250 198.960 1.00 24.87 414 THR B N 1
ATOM 9980 C CA . THR B 1 414 ? 130.770 101.488 199.301 1.00 24.43 414 THR B CA 1
ATOM 9981 C C . THR B 1 414 ? 130.184 102.702 198.607 1.00 24.65 414 THR B C 1
ATOM 9982 O O . THR B 1 414 ? 129.032 102.671 198.171 1.00 26.63 414 THR B O 1
ATOM 9986 N N . THR B 1 415 ? 130.941 103.787 198.591 1.00 25.35 415 THR B N 1
ATOM 9987 C CA . THR B 1 415 ? 130.503 105.016 197.943 1.00 26.33 415 THR B CA 1
ATOM 9988 C C . THR B 1 415 ? 130.446 104.859 196.429 1.00 25.97 415 THR B C 1
ATOM 9989 O O . THR B 1 415 ? 129.563 105.439 195.799 1.00 27.10 415 THR B O 1
ATOM 9993 N N . GLN B 1 416 ? 131.359 104.081 195.862 1.00 26.69 416 GLN B N 1
ATOM 9994 C CA . GLN B 1 416 ? 131.519 104.043 194.396 1.00 26.73 416 GLN B CA 1
ATOM 9995 C C . GLN B 1 416 ? 130.835 102.915 193.661 1.00 26.97 416 GLN B C 1
ATOM 9996 O O . GLN B 1 416 ? 130.215 103.178 192.617 1.00 26.36 416 GLN B O 1
ATOM 10002 N N . ILE B 1 417 ? 130.911 101.675 194.155 1.00 25.91 417 ILE B N 1
ATOM 10003 C CA . ILE B 1 417 ? 130.468 100.541 193.320 1.00 26.73 417 ILE B CA 1
ATOM 10004 C C . ILE B 1 417 ? 128.976 100.620 192.978 1.00 27.86 417 ILE B C 1
ATOM 10005 O O . ILE B 1 417 ? 128.586 100.396 191.814 1.00 26.94 417 ILE B O 1
ATOM 10010 N N . ALA B 1 418 ? 128.148 100.968 193.960 1.00 25.95 418 ALA B N 1
ATOM 10011 C CA . ALA B 1 418 ? 126.719 101.097 193.699 1.00 26.88 418 ALA B CA 1
ATOM 10012 C C . ALA B 1 418 ? 126.489 102.162 192.625 1.00 26.84 418 ALA B C 1
ATOM 10013 O O . ALA B 1 418 ? 125.620 101.979 191.759 1.00 26.78 418 ALA B O 1
ATOM 10015 N N . GLN B 1 419 ? 127.225 103.275 192.705 1.00 25.44 419 GLN B N 1
ATOM 10016 C CA . GLN B 1 419 ? 127.090 104.326 191.685 1.00 28.11 419 GLN B CA 1
ATOM 10017 C C . GLN B 1 419 ? 127.567 103.845 190.309 1.00 26.89 419 GLN B C 1
ATOM 10018 O O . GLN B 1 419 ? 126.907 104.099 189.316 1.00 26.50 419 GLN B O 1
ATOM 10024 N N . TYR B 1 420 ? 128.694 103.135 190.268 1.00 26.55 420 TYR B N 1
ATOM 10025 C CA . TYR B 1 420 ? 129.186 102.586 188.998 1.00 28.16 420 TYR B CA 1
ATOM 10026 C C . TYR B 1 420 ? 128.116 101.744 188.330 1.00 26.98 420 TYR B C 1
ATOM 10027 O O . TYR B 1 420 ? 127.896 101.849 187.140 1.00 25.79 420 TYR B O 1
ATOM 10036 N N . ILE B 1 421 ? 127.455 100.888 189.106 1.00 26.68 421 ILE B N 1
ATOM 10037 C CA . ILE B 1 421 ? 126.448 99.974 188.564 1.00 26.63 421 ILE B CA 1
ATOM 10038 C C . ILE B 1 421 ? 125.273 100.786 188.034 1.00 26.68 421 ILE B C 1
ATOM 10039 O O . ILE B 1 421 ? 124.894 100.651 186.881 1.00 26.24 421 ILE B O 1
ATOM 10044 N N . LEU B 1 422 ? 124.733 101.658 188.880 1.00 26.32 422 LEU B N 1
ATOM 10045 C CA . LEU B 1 422 ? 123.599 102.451 188.522 1.00 27.21 422 LEU B CA 1
ATOM 10046 C C . LEU B 1 422 ? 123.903 103.334 187.311 1.00 28.35 422 LEU B C 1
ATOM 10047 O O . LEU B 1 422 ? 123.089 103.421 186.407 1.00 28.63 422 LEU B O 1
ATOM 10052 N N . ASP B 1 423 ? 125.059 103.975 187.307 1.00 27.45 423 ASP B N 1
ATOM 10053 C CA . ASP B 1 423 ? 125.408 104.895 186.218 1.00 28.51 423 ASP B CA 1
ATOM 10054 C C . ASP B 1 423 ? 125.666 104.169 184.926 1.00 28.68 423 ASP B C 1
ATOM 10055 O O . ASP B 1 423 ? 125.373 104.692 183.849 1.00 30.15 423 ASP B O 1
ATOM 10060 N N . ASP B 1 424 ? 126.146 102.950 185.026 1.00 28.85 424 ASP B N 1
ATOM 10061 C CA . ASP B 1 424 ? 126.327 102.118 183.839 1.00 30.85 424 ASP B CA 1
ATOM 10062 C C . ASP B 1 424 ? 124.967 101.753 183.178 1.00 31.04 424 ASP B C 1
ATOM 10063 O O . ASP B 1 424 ? 124.833 101.798 181.973 1.00 29.20 424 ASP B O 1
ATOM 10068 N N . TYR B 1 425 ? 123.972 101.414 183.986 1.00 29.60 425 TYR B N 1
ATOM 10069 C CA . TYR B 1 425 ? 122.606 101.202 183.485 1.00 30.10 425 TYR B CA 1
ATOM 10070 C C . TYR B 1 425 ? 122.063 102.506 182.914 1.00 29.87 425 TYR B C 1
ATOM 10071 O O . TYR B 1 425 ? 121.600 102.509 181.787 1.00 29.49 425 TYR B O 1
ATOM 10080 N N . ILE B 1 426 ? 122.182 103.622 183.660 1.00 29.21 426 ILE B N 1
ATOM 10081 C CA . ILE B 1 426 ? 121.645 104.902 183.196 1.00 28.97 426 ILE B CA 1
ATOM 10082 C C . ILE B 1 426 ? 122.239 105.287 181.813 1.00 30.58 426 ILE B C 1
ATOM 10083 O O . ILE B 1 426 ? 121.510 105.576 180.889 1.00 26.85 426 ILE B O 1
ATOM 10088 N N . CYS B 1 427 ? 123.570 105.232 181.701 1.00 30.83 427 CYS B N 1
ATOM 10089 C CA . CYS B 1 427 ? 124.263 105.654 180.477 1.00 32.09 427 CYS B CA 1
ATOM 10090 C C . CYS B 1 427 ? 124.209 104.625 179.327 1.00 32.34 427 CYS B C 1
ATOM 10091 O O . CYS B 1 427 ? 124.705 104.871 178.248 1.00 29.80 427 CYS B O 1
ATOM 10094 N N . SER B 1 428 ? 123.611 103.468 179.567 1.00 33.71 428 SER B N 1
ATOM 10095 C CA . SER B 1 428 ? 123.215 102.541 178.487 1.00 34.13 428 SER B CA 1
ATOM 10096 C C . SER B 1 428 ? 121.739 102.636 178.102 1.00 33.19 428 SER B C 1
ATOM 10097 O O . SER B 1 428 ? 121.260 101.805 177.377 1.00 32.47 428 SER B O 1
ATOM 10100 N N . GLY B 1 429 ? 121.009 103.630 178.579 1.00 34.86 429 GLY B N 1
ATOM 10101 C CA . GLY B 1 429 ? 119.575 103.720 178.305 1.00 36.59 429 GLY B CA 1
ATOM 10102 C C . GLY B 1 429 ? 118.764 102.648 179.033 1.00 36.89 429 GLY B C 1
ATOM 10103 O O . GLY B 1 429 ? 117.705 102.292 178.586 1.00 36.70 429 GLY B O 1
ATOM 10104 N N . GLN B 1 430 ? 119.240 102.172 180.175 1.00 35.05 430 GLN B N 1
ATOM 10105 C CA . GLN B 1 430 ? 118.536 101.130 180.925 1.00 36.42 430 GLN B CA 1
ATOM 10106 C C . GLN B 1 430 ? 118.423 101.432 182.426 1.00 34.17 430 GLN B C 1
ATOM 10107 O O . GLN B 1 430 ? 118.288 100.506 183.238 1.00 32.75 430 GLN B O 1
ATOM 10113 N N . GLY B 1 431 ? 118.466 102.717 182.780 1.00 32.56 431 GLY B N 1
ATOM 10114 C CA . GLY B 1 431 ? 118.503 103.161 184.173 1.00 32.86 431 GLY B CA 1
ATOM 10115 C C . GLY B 1 431 ? 117.352 102.631 185.021 1.00 33.53 431 GLY B C 1
ATOM 10116 O O . GLY B 1 431 ? 117.524 102.341 186.221 1.00 33.01 431 GLY B O 1
ATOM 10117 N N . GLY B 1 432 ? 116.184 102.507 184.410 1.00 35.09 432 GLY B N 1
ATOM 10118 C CA . GLY B 1 432 ? 114.998 102.010 185.101 1.00 37.89 432 GLY B CA 1
ATOM 10119 C C . GLY B 1 432 ? 115.017 100.533 185.453 1.00 38.09 432 GLY B C 1
ATOM 10120 O O . GLY B 1 432 ? 114.165 100.090 186.202 1.00 40.58 432 GLY B O 1
ATOM 10121 N N . TYR B 1 433 ? 115.956 99.771 184.892 1.00 39.26 433 TYR B N 1
ATOM 10122 C CA . TYR B 1 433 ? 116.103 98.351 185.175 1.00 38.51 433 TYR B CA 1
ATOM 10123 C C . TYR B 1 433 ? 117.078 98.039 186.317 1.00 38.40 433 TYR B C 1
ATOM 10124 O O . TYR B 1 433 ? 117.396 96.862 186.534 1.00 37.02 433 TYR B O 1
ATOM 10133 N N . ALA B 1 434 ? 117.574 99.065 187.008 1.00 34.98 434 ALA B N 1
ATOM 10134 C CA . ALA B 1 434 ? 118.520 98.892 188.115 1.00 35.86 434 ALA B CA 1
ATOM 10135 C C . ALA B 1 434 ? 117.882 99.266 189.454 1.00 35.19 434 ALA B C 1
ATOM 10136 O O . ALA B 1 434 ? 117.197 100.277 189.565 1.00 36.23 434 ALA B O 1
ATOM 10138 N N . ASN B 1 435 ? 118.108 98.424 190.446 1.00 34.90 435 ASN B N 1
ATOM 10139 C CA . ASN B 1 435 ? 117.704 98.711 191.814 1.00 34.78 435 ASN B CA 1
ATOM 10140 C C . ASN B 1 435 ? 118.661 97.961 192.698 1.00 29.71 435 ASN B C 1
ATOM 10141 O O . ASN B 1 435 ? 118.761 96.741 192.624 1.00 26.81 435 ASN B O 1
ATOM 10146 N N . ILE B 1 436 ? 119.392 98.715 193.507 1.00 30.15 436 ILE B N 1
ATOM 10147 C CA . ILE B 1 436 ? 120.499 98.185 194.258 1.00 30.68 436 ILE B CA 1
ATOM 10148 C C . ILE B 1 436 ? 120.254 98.345 195.762 1.00 29.81 436 ILE B C 1
ATOM 10149 O O . ILE B 1 436 ? 120.032 99.451 196.248 1.00 29.79 436 ILE B O 1
ATOM 10154 N N . TYR B 1 437 ? 120.273 97.215 196.476 1.00 29.89 437 TYR B N 1
ATOM 10155 C CA . TYR B 1 437 ? 120.371 97.189 197.938 1.00 30.46 437 TYR B CA 1
ATOM 10156 C C . TYR B 1 437 ? 121.848 97.151 198.326 1.00 28.79 437 TYR B C 1
ATOM 10157 O O . TYR B 1 437 ? 122.641 96.433 197.698 1.00 29.54 437 TYR B O 1
ATOM 10166 N N . VAL B 1 438 ? 122.211 97.882 199.373 1.00 25.82 438 VAL B N 1
ATOM 10167 C CA . VAL B 1 438 ? 123.546 97.813 199.953 1.00 25.34 438 VAL B CA 1
ATOM 10168 C C . VAL B 1 438 ? 123.366 97.643 201.460 1.00 26.67 438 VAL B C 1
ATOM 10169 O O . VAL B 1 438 ? 122.899 98.578 202.136 1.00 27.60 438 VAL B O 1
ATOM 10173 N N . THR B 1 439 ? 123.738 96.474 201.992 1.00 26.18 439 THR B N 1
ATOM 10174 C CA . THR B 1 439 ? 123.599 96.213 203.428 1.00 26.33 439 THR B CA 1
ATOM 10175 C C . THR B 1 439 ? 124.867 96.673 204.132 1.00 28.37 439 THR B C 1
ATOM 10176 O O . THR B 1 439 ? 125.967 96.578 203.564 1.00 27.26 439 THR B O 1
ATOM 10180 N N . GLN B 1 440 ? 124.705 97.190 205.346 1.00 28.63 440 GLN B N 1
ATOM 10181 C CA . GLN B 1 440 ? 125.817 97.486 206.251 1.00 32.68 440 GLN B CA 1
ATOM 10182 C C . GLN B 1 440 ? 125.470 96.814 207.606 1.00 32.88 440 GLN B C 1
ATOM 10183 O O . GLN B 1 440 ? 124.290 96.657 207.941 1.00 28.78 440 GLN B O 1
ATOM 10189 N N . PRO B 1 441 ? 126.481 96.435 208.388 1.00 31.86 441 PRO B N 1
ATOM 10190 C CA . PRO B 1 441 ? 126.162 95.844 209.691 1.00 33.78 441 PRO B CA 1
ATOM 10191 C C . PRO B 1 441 ? 125.562 96.858 210.696 1.00 32.20 441 PRO B C 1
ATOM 10192 O O . PRO B 1 441 ? 124.707 96.469 211.485 1.00 34.38 441 PRO B O 1
ATOM 10196 N N . ARG B 1 442 ? 125.944 98.132 210.607 1.00 31.11 442 ARG B N 1
ATOM 10197 C CA . ARG B 1 442 ? 125.482 99.151 211.557 1.00 37.71 442 ARG B CA 1
ATOM 10198 C C . ARG B 1 442 ? 124.618 100.263 210.998 1.00 32.27 442 ARG B C 1
ATOM 10199 O O . ARG B 1 442 ? 124.756 100.665 209.848 1.00 27.75 442 ARG B O 1
ATOM 10207 N N . ARG B 1 443 ? 123.741 100.764 211.865 1.00 27.76 443 ARG B N 1
ATOM 10208 C CA . ARG B 1 443 ? 122.738 101.774 211.495 1.00 29.17 443 ARG B CA 1
ATOM 10209 C C . ARG B 1 443 ? 123.426 103.058 211.042 1.00 28.34 443 ARG B C 1
ATOM 10210 O O . ARG B 1 443 ? 123.081 103.661 210.004 1.00 27.17 443 ARG B O 1
ATOM 10218 N N . ILE B 1 444 ? 124.430 103.447 211.818 1.00 28.12 444 ILE B N 1
ATOM 10219 C CA . ILE B 1 444 ? 125.206 104.664 211.551 1.00 33.98 444 ILE B CA 1
ATOM 10220 C C . ILE B 1 444 ? 125.933 104.609 210.206 1.00 32.28 444 ILE B C 1
ATOM 10221 O O . ILE B 1 444 ? 126.024 105.624 209.547 1.00 27.38 444 ILE B O 1
ATOM 10226 N N . SER B 1 445 ? 126.402 103.427 209.809 1.00 31.06 445 SER B N 1
ATOM 10227 C CA . SER B 1 445 ? 126.997 103.214 208.482 1.00 33.16 445 SER B CA 1
ATOM 10228 C C . SER B 1 445 ? 125.999 103.391 207.351 1.00 33.61 445 SER B C 1
ATOM 10229 O O . SER B 1 445 ? 126.277 104.120 206.384 1.00 35.00 445 SER B O 1
ATOM 10232 N N . ALA B 1 446 ? 124.852 102.726 207.458 1.00 29.13 446 ALA B N 1
ATOM 10233 C CA . ALA B 1 446 ? 123.832 102.829 206.425 1.00 29.71 446 ALA B CA 1
ATOM 10234 C C . ALA B 1 446 ? 123.388 104.278 206.188 1.00 30.39 446 ALA B C 1
ATOM 10235 O O . ALA B 1 446 ? 123.338 104.735 205.054 1.00 28.95 446 ALA B O 1
ATOM 10237 N N . ILE B 1 447 ? 123.156 105.013 207.283 1.00 29.48 447 ILE B N 1
ATOM 10238 C CA . ILE B 1 447 ? 122.705 106.386 207.206 1.00 29.35 447 ILE B CA 1
ATOM 10239 C C . ILE B 1 447 ? 123.795 107.325 206.645 1.00 31.50 447 ILE B C 1
ATOM 10240 O O . ILE B 1 447 ? 123.575 108.051 205.668 1.00 27.02 447 ILE B O 1
ATOM 10245 N N . SER B 1 448 ? 124.952 107.297 207.307 1.00 28.61 448 SER B N 1
ATOM 10246 C CA . SER B 1 448 ? 126.106 108.124 206.971 1.00 29.97 448 SER B CA 1
ATOM 10247 C C . SER B 1 448 ? 126.590 107.947 205.527 1.00 28.79 448 SER B C 1
ATOM 10248 O O . SER B 1 448 ? 126.856 108.922 204.823 1.00 31.22 448 SER B O 1
ATOM 10251 N N . VAL B 1 449 ? 126.739 106.709 205.085 1.00 28.00 449 VAL B N 1
ATOM 10252 C CA . VAL B 1 449 ? 127.239 106.488 203.712 1.00 30.90 449 VAL B CA 1
ATOM 10253 C C . VAL B 1 449 ? 126.168 106.861 202.701 1.00 29.11 449 VAL B C 1
ATOM 10254 O O . VAL B 1 449 ? 126.499 107.433 201.639 1.00 28.43 449 VAL B O 1
ATOM 10258 N N . ALA B 1 450 ? 124.900 106.559 203.004 1.00 28.09 450 ALA B N 1
ATOM 10259 C CA . ALA B 1 450 ? 123.807 107.019 202.126 1.00 28.89 450 ALA B CA 1
ATOM 10260 C C . ALA B 1 450 ? 123.842 108.536 201.956 1.00 30.81 450 ALA B C 1
ATOM 10261 O O . ALA B 1 450 ? 123.727 109.046 200.834 1.00 31.40 450 ALA B O 1
ATOM 10263 N N . GLU B 1 451 ? 124.025 109.266 203.059 1.00 32.09 451 GLU B N 1
ATOM 10264 C CA . GLU B 1 451 ? 124.144 110.743 202.975 1.00 35.95 451 GLU B CA 1
ATOM 10265 C C . GLU B 1 451 ? 125.290 111.168 202.054 1.00 32.40 451 GLU B C 1
ATOM 10266 O O . GLU B 1 451 ? 125.127 112.069 201.218 1.00 32.12 451 GLU B O 1
ATOM 10272 N N . ARG B 1 452 ? 126.458 110.544 202.240 1.00 27.94 452 ARG B N 1
ATOM 10273 C CA . ARG B 1 452 ? 127.607 110.825 201.381 1.00 29.75 452 ARG B CA 1
ATOM 10274 C C . ARG B 1 452 ? 127.290 110.571 199.884 1.00 29.23 452 ARG B C 1
ATOM 10275 O O . ARG B 1 452 ? 127.576 111.425 199.038 1.00 28.72 452 ARG B O 1
ATOM 10283 N N . VAL B 1 453 ? 126.676 109.429 199.574 1.00 27.56 453 VAL B N 1
ATOM 10284 C CA . VAL B 1 453 ? 126.427 109.071 198.162 1.00 28.18 453 VAL B CA 1
ATOM 10285 C C . VAL B 1 453 ? 125.417 110.036 197.503 1.00 28.41 453 VAL B C 1
ATOM 10286 O O . VAL B 1 453 ? 125.616 110.483 196.370 1.00 28.30 453 VAL B O 1
ATOM 10290 N N . ALA B 1 454 ? 124.374 110.414 198.246 1.00 29.60 454 ALA B N 1
ATOM 10291 C CA . ALA B 1 454 ? 123.492 111.520 197.811 1.00 29.08 454 ALA B CA 1
ATOM 10292 C C . ALA B 1 454 ? 124.276 112.810 197.487 1.00 30.91 454 ALA B C 1
ATOM 10293 O O . ALA B 1 454 ? 124.066 113.407 196.445 1.00 30.27 454 ALA B O 1
ATOM 10295 N N . ARG B 1 455 ? 125.149 113.239 198.394 1.00 31.89 455 ARG B N 1
ATOM 10296 C CA . ARG B 1 455 ? 125.977 114.400 198.150 1.00 35.41 455 ARG B CA 1
ATOM 10297 C C . ARG B 1 455 ? 126.885 114.241 196.916 1.00 34.45 455 ARG B C 1
ATOM 10298 O O . ARG B 1 455 ? 127.024 115.197 196.164 1.00 31.57 455 ARG B O 1
ATOM 10306 N N . GLU B 1 456 ? 127.475 113.062 196.689 1.00 31.14 456 GLU B N 1
ATOM 10307 C CA . GLU B 1 456 ? 128.326 112.845 195.484 1.00 30.26 456 GLU B CA 1
ATOM 10308 C C . GLU B 1 456 ? 127.541 112.983 194.189 1.00 31.32 456 GLU B C 1
ATOM 10309 O O . GLU B 1 456 ? 128.085 113.335 193.142 1.00 32.52 456 GLU B O 1
ATOM 10315 N N . ARG B 1 457 ? 126.250 112.703 194.265 1.00 32.38 457 ARG B N 1
ATOM 10316 C CA . ARG B 1 457 ? 125.363 112.874 193.123 1.00 33.54 457 ARG B CA 1
ATOM 10317 C C . ARG B 1 457 ? 124.686 114.249 193.103 1.00 35.02 457 ARG B C 1
ATOM 10318 O O . ARG B 1 457 ? 123.881 114.500 192.213 1.00 32.95 457 ARG B O 1
ATOM 10326 N N . CYS B 1 458 ? 125.044 115.129 194.050 1.00 35.69 458 CYS B N 1
ATOM 10327 C CA . CYS B 1 458 ? 124.407 116.452 194.238 1.00 39.98 458 CYS B CA 1
ATOM 10328 C C . CYS B 1 458 ? 122.903 116.393 194.367 1.00 40.57 458 CYS B C 1
ATOM 10329 O O . CYS B 1 458 ? 122.189 117.160 193.712 1.00 39.39 458 CYS B O 1
ATOM 10332 N N . GLU B 1 459 ? 122.438 115.429 195.160 1.00 37.28 459 GLU B N 1
ATOM 10333 C CA . GLU B 1 459 ? 121.035 115.219 195.454 1.00 38.75 459 GLU B CA 1
ATOM 10334 C C . GLU B 1 459 ? 120.865 115.207 196.965 1.00 40.66 459 GLU B C 1
ATOM 10335 O O . GLU B 1 459 ? 121.816 115.061 197.719 1.00 39.03 459 GLU B O 1
ATOM 10341 N N . GLN B 1 460 ? 119.642 115.354 197.431 1.00 46.48 460 GLN B N 1
ATOM 10342 C CA . GLN B 1 460 ? 119.420 114.930 198.808 1.00 46.09 460 GLN B CA 1
ATOM 10343 C C . GLN B 1 460 ? 118.864 113.526 198.738 1.00 43.89 460 GLN B C 1
ATOM 10344 O O . GLN B 1 460 ? 118.383 113.012 197.670 1.00 42.40 460 GLN B O 1
ATOM 10350 N N . LEU B 1 461 ? 118.872 112.937 199.922 1.00 38.38 461 LEU B N 1
ATOM 10351 C CA . LEU B 1 461 ? 118.263 111.659 200.121 1.00 37.13 461 LEU B CA 1
ATOM 10352 C C . LEU B 1 461 ? 116.824 111.673 199.697 1.00 36.54 461 LEU B C 1
ATOM 10353 O O . LEU B 1 461 ? 116.143 112.664 199.882 1.00 35.71 461 LEU B O 1
ATOM 10358 N N . GLY B 1 462 ? 116.369 110.579 199.089 1.00 38.86 462 GLY B N 1
ATOM 10359 C CA . GLY B 1 462 ? 114.977 110.464 198.604 1.00 40.02 462 GLY B CA 1
ATOM 10360 C C . GLY B 1 462 ? 114.798 110.400 197.100 1.00 40.05 462 GLY B C 1
ATOM 10361 O O . GLY B 1 462 ? 113.759 109.978 196.618 1.00 45.53 462 GLY B O 1
ATOM 10362 N N . ASP B 1 463 ? 115.826 110.778 196.349 1.00 39.67 463 ASP B N 1
ATOM 10363 C CA . ASP B 1 463 ? 115.787 110.728 194.888 1.00 35.83 463 ASP B CA 1
ATOM 10364 C C . ASP B 1 463 ? 116.415 109.402 194.402 1.00 35.05 463 ASP B C 1
ATOM 10365 O O . ASP B 1 463 ? 115.724 108.391 194.427 1.00 35.05 463 ASP B O 1
ATOM 10370 N N . THR B 1 464 ? 117.685 109.375 193.966 1.00 33.28 464 THR B N 1
ATOM 10371 C CA . THR B 1 464 ? 118.295 108.117 193.564 1.00 36.73 464 THR B CA 1
ATOM 10372 C C . THR B 1 464 ? 118.793 107.338 194.765 1.00 33.86 464 THR B C 1
ATOM 10373 O O . THR B 1 464 ? 118.850 106.117 194.693 1.00 35.39 464 THR B O 1
ATOM 10377 N N . VAL B 1 465 ? 119.125 108.030 195.859 1.00 33.02 465 VAL B N 1
ATOM 10378 C CA . VAL B 1 465 ? 119.706 107.374 197.038 1.00 32.67 465 VAL B CA 1
ATOM 10379 C C . VAL B 1 465 ? 118.784 107.449 198.269 1.00 32.99 465 VAL B C 1
ATOM 10380 O O . VAL B 1 465 ? 118.259 108.509 198.606 1.00 32.71 465 VAL B O 1
ATOM 10384 N N . GLY B 1 466 ? 118.650 106.324 198.958 1.00 33.02 466 GLY B N 1
ATOM 10385 C CA . GLY B 1 466 ? 117.921 106.272 200.219 1.00 32.10 466 GLY B CA 1
ATOM 10386 C C . GLY B 1 466 ? 118.558 105.384 201.261 1.00 32.41 466 GLY B C 1
ATOM 10387 O O . GLY B 1 466 ? 119.575 104.695 200.984 1.00 30.03 466 GLY B O 1
ATOM 10388 N N . TYR B 1 467 ? 117.997 105.433 202.472 1.00 30.11 467 TYR B N 1
ATOM 10389 C CA . TYR B 1 467 ? 118.344 104.478 203.517 1.00 33.50 467 TYR B CA 1
ATOM 10390 C C . TYR B 1 467 ? 117.107 103.932 204.248 1.00 32.81 467 TYR B C 1
ATOM 10391 O O . TYR B 1 467 ? 116.040 104.553 204.241 1.00 30.35 467 TYR B O 1
ATOM 10400 N N . SER B 1 468 ? 117.290 102.771 204.872 1.00 32.47 468 SER B N 1
ATOM 10401 C CA . SER B 1 468 ? 116.307 102.223 205.796 1.00 32.40 468 SER B CA 1
ATOM 10402 C C . SER B 1 468 ? 116.967 101.469 206.936 1.00 33.28 468 SER B C 1
ATOM 10403 O O . SER B 1 468 ? 117.704 100.506 206.709 1.00 32.84 468 SER B O 1
ATOM 10406 N N . VAL B 1 469 ? 116.741 101.957 208.163 1.00 31.37 469 VAL B N 1
ATOM 10407 C CA . VAL B 1 469 ? 117.141 101.296 209.391 1.00 30.81 469 VAL B CA 1
ATOM 10408 C C . VAL B 1 469 ? 115.903 101.253 210.301 1.00 31.96 469 VAL B C 1
ATOM 10409 O O . VAL B 1 469 ? 114.913 101.924 210.027 1.00 32.06 469 VAL B O 1
ATOM 10413 N N . ARG B 1 470 ? 115.969 100.487 211.383 1.00 31.37 470 ARG B N 1
ATOM 10414 C CA . ARG B 1 470 ? 114.820 100.397 212.296 1.00 32.90 470 ARG B CA 1
ATOM 10415 C C . ARG B 1 470 ? 114.422 101.783 212.781 1.00 30.18 470 ARG B C 1
ATOM 10416 O O . ARG B 1 470 ? 115.289 102.568 213.142 1.00 30.60 470 ARG B O 1
ATOM 10424 N N . PHE B 1 471 ? 113.137 102.098 212.736 1.00 31.19 471 PHE B N 1
ATOM 10425 C CA . PHE B 1 471 ? 112.603 103.390 213.197 1.00 34.92 471 PHE B CA 1
ATOM 10426 C C . PHE B 1 471 ? 112.891 104.591 212.285 1.00 38.28 471 PHE B C 1
ATOM 10427 O O . PHE B 1 471 ? 112.391 105.675 212.576 1.00 38.44 471 PHE B O 1
ATOM 10435 N N . GLU B 1 472 ? 113.685 104.438 211.219 1.00 36.70 472 GLU B N 1
ATOM 10436 C CA . GLU B 1 472 ? 114.079 105.596 210.400 1.00 40.46 472 GLU B CA 1
ATOM 10437 C C . GLU B 1 472 ? 114.394 105.194 208.935 1.00 38.77 472 GLU B C 1
ATOM 10438 O O . GLU B 1 472 ? 115.353 104.460 208.683 1.00 36.31 472 GLU B O 1
ATOM 10444 N N . SER B 1 473 ? 113.592 105.665 207.988 1.00 37.10 473 SER B N 1
ATOM 10445 C CA . SER B 1 473 ? 113.836 105.435 206.560 1.00 36.68 473 SER B CA 1
ATOM 10446 C C . SER B 1 473 ? 113.651 106.706 205.740 1.00 37.17 473 SER B C 1
ATOM 10447 O O . SER B 1 473 ? 112.774 107.503 206.037 1.00 35.36 473 SER B O 1
ATOM 10450 N N . VAL B 1 474 ? 114.498 106.905 204.729 1.00 35.30 474 VAL B N 1
ATOM 10451 C CA . VAL B 1 474 ? 114.206 107.822 203.625 1.00 35.57 474 VAL B CA 1
ATOM 10452 C C . VAL B 1 474 ? 114.314 106.967 202.351 1.00 38.31 474 VAL B C 1
ATOM 10453 O O . VAL B 1 474 ? 115.415 106.592 201.931 1.00 35.24 474 VAL B O 1
ATOM 10457 N N . PHE B 1 475 ? 113.175 106.641 201.758 1.00 39.32 475 PHE B N 1
ATOM 10458 C CA . PHE B 1 475 ? 113.134 105.771 200.596 1.00 40.20 475 PHE B CA 1
ATOM 10459 C C . PHE B 1 475 ? 113.432 106.554 199.322 1.00 41.30 475 PHE B C 1
ATOM 10460 O O . PHE B 1 475 ? 112.989 107.690 199.199 1.00 41.97 475 PHE B O 1
ATOM 10468 N N . PRO B 1 476 ? 114.185 105.945 198.382 1.00 37.30 476 PRO B N 1
ATOM 10469 C CA . PRO B 1 476 ? 114.441 106.591 197.101 1.00 37.35 476 PRO B CA 1
ATOM 10470 C C . PRO B 1 476 ? 113.283 106.327 196.144 1.00 36.67 476 PRO B C 1
ATOM 10471 O O . PRO B 1 476 ? 112.341 105.604 196.484 1.00 38.17 476 PRO B O 1
ATOM 10475 N N . ARG B 1 477 ? 113.381 106.900 194.960 1.00 35.90 477 ARG B N 1
ATOM 10476 C CA . ARG B 1 477 ? 112.458 106.628 193.883 1.00 35.72 477 ARG B CA 1
ATOM 10477 C C . ARG B 1 477 ? 112.376 105.125 193.566 1.00 34.40 477 ARG B C 1
ATOM 10478 O O . ARG B 1 477 ? 113.305 104.376 193.853 1.00 32.89 477 ARG B O 1
ATOM 10486 N N . PRO B 1 478 ? 111.246 104.672 193.003 1.00 34.10 478 PRO B N 1
ATOM 10487 C CA . PRO B 1 478 ? 111.087 103.234 192.816 1.00 34.27 478 PRO B CA 1
ATOM 10488 C C . PRO B 1 478 ? 111.960 102.538 191.752 1.00 35.14 478 PRO B C 1
ATOM 10489 O O . PRO B 1 478 ? 112.069 101.317 191.800 1.00 36.99 478 PRO B O 1
ATOM 10493 N N . TYR B 1 479 ? 112.520 103.259 190.775 1.00 36.74 479 TYR B N 1
ATOM 10494 C CA . TYR B 1 479 ? 113.353 102.631 189.718 1.00 35.18 479 TYR B CA 1
ATOM 10495 C C . TYR B 1 479 ? 114.666 103.368 189.605 1.00 34.06 479 TYR B C 1
ATOM 10496 O O . TYR B 1 479 ? 114.687 104.604 189.716 1.00 34.08 479 TYR B O 1
ATOM 10505 N N . GLY B 1 480 ? 115.750 102.639 189.363 1.00 31.71 480 GLY B N 1
ATOM 10506 C CA . GLY B 1 480 ? 117.064 103.281 189.162 1.00 31.23 480 GLY B CA 1
ATOM 10507 C C . GLY B 1 480 ? 117.608 103.910 190.429 1.00 30.90 480 GLY B C 1
ATOM 10508 O O . GLY B 1 480 ? 118.015 105.069 190.424 1.00 31.06 480 GLY B O 1
ATOM 10509 N N . ALA B 1 481 ? 117.601 103.141 191.514 1.00 29.32 481 ALA B N 1
ATOM 10510 C CA . ALA B 1 481 ? 117.911 103.690 192.814 1.00 30.64 481 ALA B CA 1
ATOM 10511 C C . ALA B 1 481 ? 118.752 102.765 193.653 1.00 29.04 481 ALA B C 1
ATOM 10512 O O . ALA B 1 481 ? 118.882 101.584 193.360 1.00 28.67 481 ALA B O 1
ATOM 10514 N N . ILE B 1 482 ? 119.307 103.344 194.706 1.00 29.72 482 ILE B N 1
ATOM 10515 C CA . ILE B 1 482 ? 120.168 102.659 195.651 1.00 29.71 482 ILE B CA 1
ATOM 10516 C C . ILE B 1 482 ? 119.603 102.857 197.045 1.00 28.81 482 ILE B C 1
ATOM 10517 O O . ILE B 1 482 ? 119.346 103.991 197.448 1.00 28.37 482 ILE B O 1
ATOM 10522 N N . LEU B 1 483 ? 119.394 101.749 197.761 1.00 30.15 483 LEU B N 1
ATOM 10523 C CA . LEU B 1 483 ? 118.887 101.750 199.153 1.00 29.70 483 LEU B CA 1
ATOM 10524 C C . LEU B 1 483 ? 119.911 101.108 200.091 1.00 27.18 483 LEU B C 1
ATOM 10525 O O . LEU B 1 483 ? 120.187 99.915 199.999 1.00 27.16 483 LEU B O 1
ATOM 10530 N N . PHE B 1 484 ? 120.480 101.925 200.960 1.00 26.58 484 PHE B N 1
ATOM 10531 C CA . PHE B 1 484 ? 121.370 101.467 202.040 1.00 28.82 484 PHE B CA 1
ATOM 10532 C C . PHE B 1 484 ? 120.532 101.019 203.244 1.00 28.28 484 PHE B C 1
ATOM 10533 O O . PHE B 1 484 ? 119.627 101.715 203.667 1.00 29.23 484 PHE B O 1
ATOM 10541 N N . CYS B 1 485 ? 120.843 99.869 203.804 1.00 30.66 485 CYS B N 1
ATOM 10542 C CA . CYS B 1 485 ? 120.108 99.394 204.975 1.00 27.91 485 CYS B CA 1
ATOM 10543 C C . CYS B 1 485 ? 120.975 98.506 205.838 1.00 28.86 485 CYS B C 1
ATOM 10544 O O . CYS B 1 485 ? 122.071 98.089 205.441 1.00 26.51 485 CYS B O 1
ATOM 10547 N N . THR B 1 486 ? 120.503 98.260 207.064 1.00 26.67 486 THR B N 1
ATOM 10548 C CA . THR B 1 486 ? 121.085 97.240 207.898 1.00 25.67 486 THR B CA 1
ATOM 10549 C C . THR B 1 486 ? 120.651 95.859 207.411 1.00 26.62 486 THR B C 1
ATOM 10550 O O . THR B 1 486 ? 119.630 95.704 206.731 1.00 29.03 486 THR B O 1
ATOM 10554 N N . VAL B 1 487 ? 121.460 94.864 207.738 1.00 27.35 487 VAL B N 1
ATOM 10555 C CA . VAL B 1 487 ? 121.225 93.518 207.285 1.00 28.73 487 VAL B CA 1
ATOM 10556 C C . VAL B 1 487 ? 119.845 93.078 207.773 1.00 31.10 487 VAL B C 1
ATOM 10557 O O . VAL B 1 487 ? 119.044 92.546 206.994 1.00 31.52 487 VAL B O 1
ATOM 10561 N N . GLY B 1 488 ? 119.545 93.352 209.046 1.00 30.98 488 GLY B N 1
ATOM 10562 C CA . GLY B 1 488 ? 118.237 93.032 209.647 1.00 31.51 488 GLY B CA 1
ATOM 10563 C C . GLY B 1 488 ? 117.042 93.570 208.867 1.00 31.20 488 GLY B C 1
ATOM 10564 O O . GLY B 1 488 ? 116.036 92.885 208.709 1.00 33.20 488 GLY B O 1
ATOM 10565 N N . VAL B 1 489 ? 117.143 94.794 208.368 1.00 30.47 489 VAL B N 1
ATOM 10566 C CA . VAL B 1 489 ? 116.074 95.341 207.507 1.00 31.08 489 VAL B CA 1
ATOM 10567 C C . VAL B 1 489 ? 115.896 94.490 206.264 1.00 31.20 489 VAL B C 1
ATOM 10568 O O . VAL B 1 489 ? 114.755 94.181 205.876 1.00 31.60 489 VAL B O 1
ATOM 10572 N N . LEU B 1 490 ? 116.997 94.115 205.613 1.00 30.84 490 LEU B N 1
ATOM 10573 C CA . LEU B 1 490 ? 116.852 93.318 204.380 1.00 30.83 490 LEU B CA 1
ATOM 10574 C C . LEU B 1 490 ? 116.209 91.978 204.680 1.00 30.62 490 LEU B C 1
ATOM 10575 O O . LEU B 1 490 ? 115.327 91.549 203.945 1.00 32.33 490 LEU B O 1
ATOM 10580 N N . LEU B 1 491 ? 116.636 91.334 205.761 1.00 31.50 491 LEU B N 1
ATOM 10581 C CA . LEU B 1 491 ? 116.013 90.073 206.177 1.00 33.29 491 LEU B CA 1
ATOM 10582 C C . LEU B 1 491 ? 114.515 90.228 206.376 1.00 35.98 491 LEU B C 1
ATOM 10583 O O . LEU B 1 491 ? 113.770 89.384 205.917 1.00 38.09 491 LEU B O 1
ATOM 10588 N N . ARG B 1 492 ? 114.067 91.317 207.005 1.00 38.36 492 ARG B N 1
ATOM 10589 C CA . ARG B 1 492 ? 112.610 91.584 207.142 1.00 44.39 492 ARG B CA 1
ATOM 10590 C C . ARG B 1 492 ? 111.891 91.812 205.839 1.00 44.30 492 ARG B C 1
ATOM 10591 O O . ARG B 1 492 ? 110.741 91.485 205.749 1.00 48.05 492 ARG B O 1
ATOM 10599 N N . LYS B 1 493 ? 112.551 92.410 204.852 1.00 48.13 493 LYS B N 1
ATOM 10600 C CA . LYS B 1 493 ? 111.957 92.622 203.521 1.00 47.66 493 LYS B CA 1
ATOM 10601 C C . LYS B 1 493 ? 111.789 91.314 202.753 1.00 44.76 493 LYS B C 1
ATOM 10602 O O . LYS B 1 493 ? 110.987 91.243 201.835 1.00 44.34 493 LYS B O 1
ATOM 10608 N N . LEU B 1 494 ? 112.581 90.297 203.094 1.00 43.59 494 LEU B N 1
ATOM 10609 C CA . LEU B 1 494 ? 112.507 88.989 202.418 1.00 44.37 494 LEU B CA 1
ATOM 10610 C C . LEU B 1 494 ? 111.128 88.350 202.471 1.00 43.67 494 LEU B C 1
ATOM 10611 O O . LEU B 1 494 ? 110.778 87.570 201.603 1.00 41.40 494 LEU B O 1
ATOM 10616 N N . GLU B 1 495 ? 110.360 88.698 203.491 1.00 50.41 495 GLU B N 1
ATOM 10617 C CA . GLU B 1 495 ? 109.012 88.182 203.707 1.00 54.77 495 GLU B CA 1
ATOM 10618 C C . GLU B 1 495 ? 108.127 88.501 202.499 1.00 55.59 495 GLU B C 1
ATOM 10619 O O . GLU B 1 495 ? 107.405 87.628 201.996 1.00 57.58 495 GLU B O 1
ATOM 10625 N N . ALA B 1 496 ? 108.267 89.712 201.960 1.00 52.42 496 ALA B N 1
ATOM 10626 C CA . ALA B 1 496 ? 107.505 90.131 200.773 1.00 48.06 496 ALA B CA 1
ATOM 10627 C C . ALA B 1 496 ? 108.169 89.764 199.428 1.00 49.15 496 ALA B C 1
ATOM 10628 O O . ALA B 1 496 ? 107.655 90.145 198.394 1.00 50.76 496 ALA B O 1
ATOM 10630 N N . GLY B 1 497 ? 109.293 89.044 199.428 1.00 48.19 497 GLY B N 1
ATOM 10631 C CA . GLY B 1 497 ? 110.048 88.769 198.199 1.00 46.12 497 GLY B CA 1
ATOM 10632 C C . GLY B 1 497 ? 110.952 89.923 197.821 1.00 43.99 497 GLY B C 1
ATOM 10633 O O . GLY B 1 497 ? 110.848 91.004 198.389 1.00 41.33 497 GLY B O 1
ATOM 10634 N N . LEU B 1 498 ? 111.823 89.696 196.836 1.00 45.67 498 LEU B N 1
ATOM 10635 C CA . LEU B 1 498 ? 112.724 90.737 196.319 1.00 47.79 498 LEU B CA 1
ATOM 10636 C C . LEU B 1 498 ? 112.501 91.015 194.833 1.00 44.72 498 LEU B C 1
ATOM 10637 O O . LEU B 1 498 ? 113.454 91.284 194.072 1.00 42.61 498 LEU B O 1
ATOM 10642 N N . ARG B 1 499 ? 111.239 91.017 194.419 1.00 47.76 499 ARG B N 1
ATOM 10643 C CA . ARG B 1 499 ? 110.904 91.341 193.018 1.00 49.26 499 ARG B CA 1
ATOM 10644 C C . ARG B 1 499 ? 111.414 92.740 192.687 1.00 45.28 499 ARG B C 1
ATOM 10645 O O . ARG B 1 499 ? 111.247 93.658 193.488 1.00 44.42 499 ARG B O 1
ATOM 10653 N N . GLY B 1 500 ? 112.090 92.877 191.547 1.00 42.44 500 GLY B N 1
ATOM 10654 C CA . GLY B 1 500 ? 112.596 94.170 191.088 1.00 42.43 500 GLY B CA 1
ATOM 10655 C C . GLY B 1 500 ? 113.938 94.649 191.629 1.00 41.33 500 GLY B C 1
ATOM 10656 O O . GLY B 1 500 ? 114.400 95.725 191.252 1.00 43.01 500 GLY B O 1
ATOM 10657 N N . VAL B 1 501 ? 114.597 93.866 192.483 1.00 37.01 501 VAL B N 1
ATOM 10658 C CA . VAL B 1 501 ? 115.954 94.162 192.882 1.00 33.51 501 VAL B CA 1
ATOM 10659 C C . VAL B 1 501 ? 116.874 93.593 191.827 1.00 33.41 501 VAL B C 1
ATOM 10660 O O . VAL B 1 501 ? 116.780 92.418 191.514 1.00 41.35 501 VAL B O 1
ATOM 10664 N N . SER B 1 502 ? 117.800 94.383 191.297 1.00 30.23 502 SER B N 1
ATOM 10665 C CA . SER B 1 502 ? 118.787 93.848 190.340 1.00 29.18 502 SER B CA 1
ATOM 10666 C C . SER B 1 502 ? 120.093 93.437 190.976 1.00 28.69 502 SER B C 1
ATOM 10667 O O . SER B 1 502 ? 120.743 92.504 190.516 1.00 28.44 502 SER B O 1
ATOM 10670 N N . HIS B 1 503 ? 120.512 94.171 192.010 1.00 29.66 503 HIS B N 1
ATOM 10671 C CA . HIS B 1 503 ? 121.785 93.934 192.664 1.00 28.83 503 HIS B CA 1
ATOM 10672 C C . HIS B 1 503 ? 121.658 94.028 194.186 1.00 30.01 503 HIS B C 1
ATOM 10673 O O . HIS B 1 503 ? 120.982 94.923 194.701 1.00 28.74 503 HIS B O 1
ATOM 10680 N N . ILE B 1 504 ? 122.331 93.117 194.891 1.00 29.81 504 ILE B N 1
ATOM 10681 C CA . ILE B 1 504 ? 122.463 93.173 196.342 1.00 29.94 504 ILE B CA 1
ATOM 10682 C C . ILE B 1 504 ? 123.954 93.181 196.645 1.00 28.18 504 ILE B C 1
ATOM 10683 O O . ILE B 1 504 ? 124.677 92.256 196.301 1.00 29.18 504 ILE B O 1
ATOM 10688 N N . ILE B 1 505 ? 124.392 94.243 197.297 1.00 26.39 505 ILE B N 1
ATOM 10689 C CA . ILE B 1 505 ? 125.751 94.411 197.748 1.00 25.87 505 ILE B CA 1
ATOM 10690 C C . ILE B 1 505 ? 125.712 94.134 199.245 1.00 26.58 505 ILE B C 1
ATOM 10691 O O . ILE B 1 505 ? 125.053 94.861 199.996 1.00 26.67 505 ILE B O 1
ATOM 10696 N N . VAL B 1 506 ? 126.432 93.105 199.659 1.00 25.46 506 VAL B N 1
ATOM 10697 C CA . VAL B 1 506 ? 126.582 92.778 201.083 1.00 28.90 506 VAL B CA 1
ATOM 10698 C C . VAL B 1 506 ? 127.934 93.263 201.546 1.00 25.26 506 VAL B C 1
ATOM 10699 O O . VAL B 1 506 ? 128.969 92.695 201.204 1.00 26.20 506 VAL B O 1
ATOM 10703 N N . ASP B 1 507 ? 127.908 94.359 202.270 1.00 23.73 507 ASP B N 1
ATOM 10704 C CA . ASP B 1 507 ? 129.114 95.102 202.592 1.00 24.76 507 ASP B CA 1
ATOM 10705 C C . ASP B 1 507 ? 129.597 94.699 203.995 1.00 24.78 507 ASP B C 1
ATOM 10706 O O . ASP B 1 507 ? 128.783 94.305 204.856 1.00 22.88 507 ASP B O 1
ATOM 10711 N N . GLU B 1 508 ? 130.908 94.828 204.205 1.00 24.50 508 GLU B N 1
ATOM 10712 C CA . GLU B 1 508 ? 131.544 94.434 205.463 1.00 26.78 508 GLU B CA 1
ATOM 10713 C C . GLU B 1 508 ? 131.166 92.999 205.809 1.00 29.34 508 GLU B C 1
ATOM 10714 O O . GLU B 1 508 ? 130.837 92.668 206.973 1.00 28.35 508 GLU B O 1
ATOM 10720 N N . ILE B 1 509 ? 131.273 92.140 204.792 1.00 31.84 509 ILE B N 1
ATOM 10721 C CA . ILE B 1 509 ? 130.854 90.740 204.900 1.00 35.27 509 ILE B CA 1
ATOM 10722 C C . ILE B 1 509 ? 131.712 89.879 205.868 1.00 31.15 509 ILE B C 1
ATOM 10723 O O . ILE B 1 509 ? 131.325 88.798 206.269 1.00 34.42 509 ILE B O 1
ATOM 10728 N N . HIS B 1 510 ? 132.869 90.376 206.254 1.00 29.06 510 HIS B N 1
ATOM 10729 C CA . HIS B 1 510 ? 133.685 89.718 207.277 1.00 29.10 510 HIS B CA 1
ATOM 10730 C C . HIS B 1 510 ? 133.080 89.755 208.699 1.00 30.37 510 HIS B C 1
ATOM 10731 O O . HIS B 1 510 ? 133.635 89.136 209.607 1.00 30.88 510 HIS B O 1
ATOM 10738 N N . GLU B 1 511 ? 132.021 90.522 208.941 1.00 29.63 511 GLU B N 1
ATOM 10739 C CA . GLU B 1 511 ? 131.578 90.701 210.338 1.00 34.82 511 GLU B CA 1
ATOM 10740 C C . GLU B 1 511 ? 131.227 89.419 211.101 1.00 34.62 511 GLU B C 1
ATOM 10741 O O . GLU B 1 511 ? 131.530 89.328 212.273 1.00 37.81 511 GLU B O 1
ATOM 10747 N N . ARG B 1 512 ? 130.569 88.474 210.448 1.00 30.96 512 ARG B N 1
ATOM 10748 C CA . ARG B 1 512 ? 130.156 87.202 211.060 1.00 30.19 512 ARG B CA 1
ATOM 10749 C C . ARG B 1 512 ? 129.138 87.321 212.215 1.00 31.43 512 ARG B C 1
ATOM 10750 O O . ARG B 1 512 ? 129.009 86.422 213.037 1.00 29.11 512 ARG B O 1
ATOM 10758 N N . ASP B 1 513 ? 128.371 88.400 212.263 1.00 30.97 513 ASP B N 1
ATOM 10759 C CA . ASP B 1 513 ? 127.187 88.413 213.117 1.00 32.21 513 ASP B CA 1
ATOM 10760 C C . ASP B 1 513 ? 126.164 87.438 212.519 1.00 34.13 513 ASP B C 1
ATOM 10761 O O . ASP B 1 513 ? 126.260 87.030 211.331 1.00 32.61 513 ASP B O 1
ATOM 10766 N N . VAL B 1 514 ? 125.191 87.056 213.329 1.00 33.83 514 VAL B N 1
ATOM 10767 C CA . VAL B 1 514 ? 124.270 86.010 212.904 1.00 35.12 514 VAL B CA 1
ATOM 10768 C C . VAL B 1 514 ? 123.442 86.421 211.713 1.00 31.10 514 VAL B C 1
ATOM 10769 O O . VAL B 1 514 ? 123.123 85.574 210.897 1.00 29.82 514 VAL B O 1
ATOM 10773 N N . ASN B 1 515 ? 123.009 87.678 211.684 1.00 29.55 515 ASN B N 1
ATOM 10774 C CA . ASN B 1 515 ? 122.187 88.188 210.582 1.00 31.99 515 ASN B CA 1
ATOM 10775 C C . ASN B 1 515 ? 122.903 88.106 209.244 1.00 30.84 515 ASN B C 1
ATOM 10776 O O . ASN B 1 515 ? 122.310 87.643 208.285 1.00 32.70 515 ASN B O 1
ATOM 10781 N N . SER B 1 516 ? 124.167 88.532 209.196 1.00 31.01 516 SER B N 1
ATOM 10782 C CA . SER B 1 516 ? 124.982 88.443 207.987 1.00 31.98 516 SER B CA 1
ATOM 10783 C C . SER B 1 516 ? 125.135 86.988 207.508 1.00 32.55 516 SER B C 1
ATOM 10784 O O . SER B 1 516 ? 124.885 86.701 206.327 1.00 35.93 516 SER B O 1
ATOM 10787 N N . ASP B 1 517 ? 125.540 86.083 208.402 1.00 31.68 517 ASP B N 1
ATOM 10788 C CA . ASP B 1 517 ? 125.711 84.661 208.024 1.00 31.62 517 ASP B CA 1
ATOM 10789 C C . ASP B 1 517 ? 124.379 84.082 207.558 1.00 30.92 517 ASP B C 1
ATOM 10790 O O . ASP B 1 517 ? 124.349 83.319 206.615 1.00 30.97 517 ASP B O 1
ATOM 10795 N N . PHE B 1 518 ? 123.280 84.496 208.185 1.00 29.69 518 PHE B N 1
ATOM 10796 C CA . PHE B 1 518 ? 121.945 84.034 207.800 1.00 33.42 518 PHE B CA 1
ATOM 10797 C C . PHE B 1 518 ? 121.582 84.519 206.389 1.00 33.14 518 PHE B C 1
ATOM 10798 O O . PHE B 1 518 ? 121.116 83.733 205.533 1.00 33.26 518 PHE B O 1
ATOM 10806 N N . LEU B 1 519 ? 121.838 85.802 206.139 1.00 30.25 519 LEU B N 1
ATOM 10807 C CA . LEU B 1 519 ? 121.648 86.371 204.794 1.00 32.80 519 LEU B CA 1
ATOM 10808 C C . LEU B 1 519 ? 122.473 85.633 203.730 1.00 32.31 519 LEU B C 1
ATOM 10809 O O . LEU B 1 519 ? 121.966 85.375 202.649 1.00 35.04 519 LEU B O 1
ATOM 10814 N N . LEU B 1 520 ? 123.724 85.293 204.030 1.00 33.98 520 LEU B N 1
ATOM 10815 C CA . LEU B 1 520 ? 124.564 84.569 203.054 1.00 38.07 520 LEU B CA 1
ATOM 10816 C C . LEU B 1 520 ? 123.959 83.236 202.628 1.00 37.62 520 LEU B C 1
ATOM 10817 O O . LEU B 1 520 ? 123.909 82.951 201.430 1.00 37.63 520 LEU B O 1
ATOM 10822 N N . VAL B 1 521 ? 123.406 82.481 203.580 1.00 36.42 521 VAL B N 1
ATOM 10823 C CA . VAL B 1 521 ? 122.723 81.224 203.238 1.00 36.66 521 VAL B CA 1
ATOM 10824 C C . VAL B 1 521 ? 121.599 81.465 202.244 1.00 36.73 521 VAL B C 1
ATOM 10825 O O . VAL B 1 521 ? 121.468 80.745 201.232 1.00 35.75 521 VAL B O 1
ATOM 10829 N N . ILE B 1 522 ? 120.791 82.476 202.537 1.00 38.26 522 ILE B N 1
ATOM 10830 C CA . ILE B 1 522 ? 119.617 82.809 201.706 1.00 39.26 522 ILE B CA 1
ATOM 10831 C C . ILE B 1 522 ? 120.052 83.210 200.291 1.00 38.02 522 ILE B C 1
ATOM 10832 O O . ILE B 1 522 ? 119.486 82.732 199.301 1.00 34.53 522 ILE B O 1
ATOM 10837 N N . LEU B 1 523 ? 121.056 84.090 200.217 1.00 36.37 523 LEU B N 1
ATOM 10838 C CA . LEU B 1 523 ? 121.476 84.665 198.924 1.00 37.36 523 LEU B CA 1
ATOM 10839 C C . LEU B 1 523 ? 122.136 83.630 198.040 1.00 36.62 523 LEU B C 1
ATOM 10840 O O . LEU B 1 523 ? 121.914 83.608 196.821 1.00 36.54 523 LEU B O 1
ATOM 10845 N N . ARG B 1 524 ? 122.933 82.751 198.637 1.00 38.32 524 ARG B N 1
ATOM 10846 C CA . ARG B 1 524 ? 123.501 81.662 197.855 1.00 38.56 524 ARG B CA 1
ATOM 10847 C C . ARG B 1 524 ? 122.417 80.783 197.217 1.00 40.00 524 ARG B C 1
ATOM 10848 O O . ARG B 1 524 ? 122.549 80.415 196.038 1.00 39.50 524 ARG B O 1
ATOM 10856 N N . ASP B 1 525 ? 121.356 80.470 197.972 1.00 39.40 525 ASP B N 1
ATOM 10857 C CA . ASP B 1 525 ? 120.197 79.729 197.401 1.00 42.25 525 ASP B CA 1
ATOM 10858 C C . ASP B 1 525 ? 119.478 80.546 196.343 1.00 42.20 525 ASP B C 1
ATOM 10859 O O . ASP B 1 525 ? 119.112 80.011 195.292 1.00 46.01 525 ASP B O 1
ATOM 10864 N N . MET B 1 526 ? 119.324 81.849 196.583 1.00 41.48 526 MET B N 1
ATOM 10865 C CA . MET B 1 526 ? 118.669 82.712 195.588 1.00 42.18 526 MET B CA 1
ATOM 10866 C C . MET B 1 526 ? 119.378 82.777 194.231 1.00 43.30 526 MET B C 1
ATOM 10867 O O . MET B 1 526 ? 118.704 82.702 193.212 1.00 48.18 526 MET B O 1
ATOM 10872 N N . VAL B 1 527 ? 120.699 82.915 194.201 1.00 42.74 527 VAL B N 1
ATOM 10873 C CA . VAL B 1 527 ? 121.395 82.995 192.902 1.00 46.39 527 VAL B CA 1
ATOM 10874 C C . VAL B 1 527 ? 121.364 81.663 192.145 1.00 49.13 527 VAL B C 1
ATOM 10875 O O . VAL B 1 527 ? 121.348 81.656 190.913 1.00 50.37 527 VAL B O 1
ATOM 10879 N N . ASP B 1 528 ? 121.362 80.557 192.894 1.00 52.36 528 ASP B N 1
ATOM 10880 C CA . ASP B 1 528 ? 121.188 79.207 192.344 1.00 57.15 528 ASP B CA 1
ATOM 10881 C C . ASP B 1 528 ? 119.827 79.114 191.626 1.00 57.08 528 ASP B C 1
ATOM 10882 O O . ASP B 1 528 ? 119.737 78.640 190.498 1.00 56.85 528 ASP B O 1
ATOM 10887 N N . THR B 1 529 ? 118.779 79.654 192.250 1.00 56.23 529 THR B N 1
ATOM 10888 C CA . THR B 1 529 ? 117.433 79.696 191.658 1.00 52.99 529 THR B CA 1
ATOM 10889 C C . THR B 1 529 ? 117.252 80.780 190.609 1.00 50.51 529 THR B C 1
ATOM 10890 O O . THR B 1 529 ? 116.543 80.567 189.643 1.00 52.65 529 THR B O 1
ATOM 10894 N N . TYR B 1 530 ? 117.839 81.952 190.821 1.00 48.74 530 TYR B N 1
ATOM 10895 C CA . TYR B 1 530 ? 117.647 83.116 189.948 1.00 50.84 530 TYR B CA 1
ATOM 10896 C C . TYR B 1 530 ? 118.988 83.592 189.411 1.00 51.10 530 TYR B C 1
ATOM 10897 O O . TYR B 1 530 ? 119.605 84.484 189.978 1.00 46.61 530 TYR B O 1
ATOM 10906 N N . PRO B 1 531 ? 119.440 82.997 188.304 1.00 56.01 531 PRO B N 1
ATOM 10907 C CA . PRO B 1 531 ? 120.796 83.303 187.867 1.00 56.45 531 PRO B CA 1
ATOM 10908 C C . PRO B 1 531 ? 120.962 84.704 187.242 1.00 51.48 531 PRO B C 1
ATOM 10909 O O . PRO B 1 531 ? 122.095 85.108 187.019 1.00 54.80 531 PRO B O 1
ATOM 10913 N N . ASP B 1 532 ? 119.874 85.434 186.994 1.00 46.13 532 ASP B N 1
ATOM 10914 C CA . ASP B 1 532 ? 119.960 86.855 186.640 1.00 43.05 532 ASP B CA 1
ATOM 10915 C C . ASP B 1 532 ? 120.146 87.843 187.809 1.00 40.47 532 ASP B C 1
ATOM 10916 O O . ASP B 1 532 ? 120.471 88.999 187.581 1.00 41.22 532 ASP B O 1
ATOM 10921 N N . LEU B 1 533 ? 119.960 87.404 189.044 1.00 38.83 533 LEU B N 1
ATOM 10922 C CA . LEU B 1 533 ? 120.237 88.244 190.202 1.00 38.47 533 LEU B CA 1
ATOM 10923 C C . LEU B 1 533 ? 121.756 88.435 190.314 1.00 35.57 533 LEU B C 1
ATOM 10924 O O . LEU B 1 533 ? 122.523 87.517 190.024 1.00 40.94 533 LEU B O 1
ATOM 10929 N N . HIS B 1 534 ? 122.187 89.610 190.760 1.00 33.22 534 HIS B N 1
ATOM 10930 C CA . HIS B 1 534 ? 123.601 89.853 191.078 1.00 31.68 534 HIS B CA 1
ATOM 10931 C C . HIS B 1 534 ? 123.809 90.087 192.581 1.00 30.12 534 HIS B C 1
ATOM 10932 O O . HIS B 1 534 ? 123.097 90.897 193.191 1.00 29.23 534 HIS B O 1
ATOM 10939 N N . VAL B 1 535 ? 124.804 89.408 193.144 1.00 29.29 535 VAL B N 1
ATOM 10940 C CA . VAL B 1 535 ? 125.236 89.600 194.533 1.00 28.62 535 VAL B CA 1
ATOM 10941 C C . VAL B 1 535 ? 126.700 90.013 194.530 1.00 27.80 535 VAL B C 1
ATOM 10942 O O . VAL B 1 535 ? 127.531 89.381 193.873 1.00 30.47 535 VAL B O 1
ATOM 10946 N N . ILE B 1 536 ? 127.020 91.082 195.251 1.00 27.22 536 ILE B N 1
ATOM 10947 C CA . ILE B 1 536 ? 128.393 91.583 195.360 1.00 26.98 536 ILE B CA 1
ATOM 10948 C C . ILE B 1 536 ? 128.787 91.599 196.843 1.00 27.32 536 ILE B C 1
ATOM 10949 O O . ILE B 1 536 ? 128.127 92.253 197.644 1.00 26.40 536 ILE B O 1
ATOM 10954 N N . LEU B 1 537 ? 129.848 90.879 197.196 1.00 27.43 537 LEU B N 1
ATOM 10955 C CA . LEU B 1 537 ? 130.337 90.807 198.572 1.00 29.74 537 LEU B CA 1
ATOM 10956 C C . LEU B 1 537 ? 131.584 91.653 198.681 1.00 28.66 537 LEU B C 1
ATOM 10957 O O . LEU B 1 537 ? 132.453 91.548 197.831 1.00 26.91 537 LEU B O 1
ATOM 10962 N N . MET B 1 538 ? 131.667 92.512 199.696 1.00 26.80 538 MET B N 1
ATOM 10963 C CA . MET B 1 538 ? 132.762 93.497 199.786 1.00 26.61 538 MET B CA 1
ATOM 10964 C C . MET B 1 538 ? 133.328 93.577 201.191 1.00 25.08 538 MET B C 1
ATOM 10965 O O . MET B 1 538 ? 132.555 93.600 202.158 1.00 23.05 538 MET B O 1
ATOM 10970 N N . SER B 1 539 ? 134.657 93.680 201.268 1.00 24.32 539 SER B N 1
ATOM 10971 C CA . SER B 1 539 ? 135.364 94.000 202.506 1.00 25.97 539 SER B CA 1
ATOM 10972 C C . SER B 1 539 ? 136.835 94.294 202.234 1.00 27.08 539 SER B C 1
ATOM 10973 O O . SER B 1 539 ? 137.416 93.781 201.265 1.00 25.14 539 SER B O 1
ATOM 10976 N N . ALA B 1 540 ? 137.441 95.082 203.109 1.00 23.51 540 ALA B N 1
ATOM 10977 C CA . ALA B 1 540 ? 138.905 95.241 203.144 1.00 25.30 540 ALA B CA 1
ATOM 10978 C C . ALA B 1 540 ? 139.636 94.093 203.818 1.00 25.35 540 ALA B C 1
ATOM 10979 O O . ALA B 1 540 ? 140.838 93.935 203.588 1.00 24.14 540 ALA B O 1
ATOM 10981 N N . THR B 1 541 ? 138.929 93.259 204.590 1.00 25.69 541 THR B N 1
ATOM 10982 C CA . THR B 1 541 ? 139.573 92.390 205.588 1.00 26.42 541 THR B CA 1
ATOM 10983 C C . THR B 1 541 ? 138.833 91.044 205.582 1.00 28.31 541 THR B C 1
ATOM 10984 O O . THR B 1 541 ? 138.018 90.781 206.462 1.00 28.12 541 THR B O 1
ATOM 10988 N N . ILE B 1 542 ? 139.093 90.215 204.581 1.00 31.12 542 ILE B N 1
ATOM 10989 C CA . ILE B 1 542 ? 138.380 88.926 204.410 1.00 34.41 542 ILE B CA 1
ATOM 10990 C C . ILE B 1 542 ? 139.271 87.865 203.857 1.00 31.52 542 ILE B C 1
ATOM 10991 O O . ILE B 1 542 ? 140.223 88.157 203.120 1.00 31.46 542 ILE B O 1
ATOM 10996 N N . ASP B 1 543 ? 138.928 86.628 204.201 1.00 32.13 543 ASP B N 1
ATOM 10997 C CA . ASP B 1 543 ? 139.552 85.456 203.626 1.00 35.30 543 ASP B CA 1
ATOM 10998 C C . ASP B 1 543 ? 138.768 85.189 202.341 1.00 32.52 543 ASP B C 1
ATOM 10999 O O . ASP B 1 543 ? 137.703 84.561 202.364 1.00 31.06 543 ASP B O 1
ATOM 11004 N N . THR B 1 544 ? 139.291 85.681 201.237 1.00 31.50 544 THR B N 1
ATOM 11005 C CA . THR B 1 544 ? 138.596 85.574 199.942 1.00 34.34 544 THR B CA 1
ATOM 11006 C C . THR B 1 544 ? 138.379 84.134 199.478 1.00 36.28 544 THR B C 1
ATOM 11007 O O . THR B 1 544 ? 137.347 83.809 198.889 1.00 33.63 544 THR B O 1
ATOM 11011 N N . THR B 1 545 ? 139.323 83.260 199.779 1.00 38.93 545 THR B N 1
ATOM 11012 C CA . THR B 1 545 ? 139.195 81.851 199.416 1.00 42.47 545 THR B CA 1
ATOM 11013 C C . THR B 1 545 ? 138.006 81.187 200.091 1.00 42.20 545 THR B C 1
ATOM 11014 O O . THR B 1 545 ? 137.288 80.431 199.461 1.00 47.73 545 THR B O 1
ATOM 11018 N N . LYS B 1 546 ? 137.804 81.458 201.367 1.00 40.94 546 LYS B N 1
ATOM 11019 C CA . LYS B 1 546 ? 136.719 80.842 202.114 1.00 41.48 546 LYS B CA 1
ATOM 11020 C C . LYS B 1 546 ? 135.372 81.302 201.568 1.00 40.68 546 LYS B C 1
ATOM 11021 O O . LYS B 1 546 ? 134.451 80.494 201.422 1.00 36.78 546 LYS B O 1
ATOM 11027 N N . PHE B 1 547 ? 135.243 82.602 201.302 1.00 36.70 547 PHE B N 1
ATOM 11028 C CA . PHE B 1 547 ? 133.979 83.120 200.778 1.00 35.21 547 PHE B CA 1
ATOM 11029 C C . PHE B 1 547 ? 133.761 82.629 199.336 1.00 35.35 547 PHE B C 1
ATOM 11030 O O . PHE B 1 547 ? 132.658 82.226 198.989 1.00 33.89 547 PHE B O 1
ATOM 11038 N N . SER B 1 548 ? 134.816 82.640 198.533 1.00 34.55 548 SER B N 1
ATOM 11039 C CA . SER B 1 548 ? 134.745 82.172 197.150 1.00 39.03 548 SER B CA 1
ATOM 11040 C C . SER B 1 548 ? 134.268 80.714 197.097 1.00 41.29 548 SER B C 1
ATOM 11041 O O . SER B 1 548 ? 133.330 80.400 196.356 1.00 38.69 548 SER B O 1
ATOM 11044 N N . LYS B 1 549 ? 134.909 79.857 197.894 1.00 39.60 549 LYS B N 1
ATOM 11045 C CA . LYS B 1 549 ? 134.520 78.454 198.027 1.00 41.87 549 LYS B CA 1
ATOM 11046 C C . LYS B 1 549 ? 133.086 78.278 198.468 1.00 40.82 549 LYS B C 1
ATOM 11047 O O . LYS B 1 549 ? 132.338 77.526 197.840 1.00 38.67 549 LYS B O 1
ATOM 11053 N N . TYR B 1 550 ? 132.669 79.000 199.504 1.00 37.25 550 TYR B N 1
ATOM 11054 C CA . TYR B 1 550 ? 131.274 78.910 199.939 1.00 37.83 550 TYR B CA 1
ATOM 11055 C C . TYR B 1 550 ? 130.281 79.132 198.764 1.00 37.73 550 TYR B C 1
ATOM 11056 O O . TYR B 1 550 ? 129.288 78.389 198.638 1.00 36.74 550 TYR B O 1
ATOM 11065 N N . PHE B 1 551 ? 130.592 80.104 197.898 1.00 37.06 551 PHE B N 1
ATOM 11066 C CA . PHE B 1 551 ? 129.737 80.456 196.761 1.00 39.94 551 PHE B CA 1
ATOM 11067 C C . PHE B 1 551 ? 130.043 79.692 195.461 1.00 43.09 551 PHE B C 1
ATOM 11068 O O . PHE B 1 551 ? 129.573 80.046 194.390 1.00 47.28 551 PHE B O 1
ATOM 11076 N N . GLY B 1 552 ? 130.802 78.622 195.556 1.00 46.54 552 GLY B N 1
ATOM 11077 C CA . GLY B 1 552 ? 131.090 77.822 194.391 1.00 52.69 552 GLY B CA 1
ATOM 11078 C C . GLY B 1 552 ? 132.030 78.544 193.466 1.00 52.19 552 GLY B C 1
ATOM 11079 O O . GLY B 1 552 ? 131.806 78.580 192.265 1.00 53.90 552 GLY B O 1
ATOM 11080 N N . ILE B 1 553 ? 133.073 79.105 194.058 1.00 48.34 553 ILE B N 1
ATOM 11081 C CA . ILE B 1 553 ? 134.200 79.689 193.336 1.00 52.16 553 ILE B CA 1
ATOM 11082 C C . ILE B 1 553 ? 133.765 80.839 192.423 1.00 51.31 553 ILE B C 1
ATOM 11083 O O . ILE B 1 553 ? 133.502 80.658 191.251 1.00 59.53 553 ILE B O 1
ATOM 11088 N N . CYS B 1 554 ? 133.748 82.037 192.955 1.00 51.15 554 CYS B N 1
ATOM 11089 C CA . CYS B 1 554 ? 133.317 83.176 192.195 1.00 46.23 554 CYS B CA 1
ATOM 11090 C C . CYS B 1 554 ? 134.525 84.078 192.004 1.00 45.28 554 CYS B C 1
ATOM 11091 O O . CYS B 1 554 ? 135.535 83.919 192.694 1.00 48.70 554 CYS B O 1
ATOM 11094 N N . PRO B 1 555 ? 134.435 85.039 191.072 1.00 41.37 555 PRO B N 1
ATOM 11095 C CA . PRO B 1 555 ? 135.517 86.017 190.908 1.00 39.23 555 PRO B CA 1
ATOM 11096 C C . PRO B 1 555 ? 135.847 86.786 192.198 1.00 38.07 555 PRO B C 1
ATOM 11097 O O . PRO B 1 555 ? 134.936 87.144 192.979 1.00 36.65 555 PRO B O 1
ATOM 11101 N N . VAL B 1 556 ? 137.135 87.007 192.401 1.00 34.40 556 VAL B N 1
ATOM 11102 C CA . VAL B 1 556 ? 137.632 87.860 193.452 1.00 33.20 556 VAL B CA 1
ATOM 11103 C C . VAL B 1 556 ? 138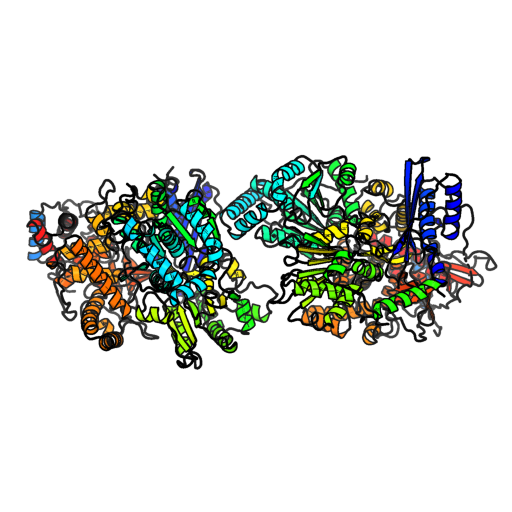.383 89.020 192.801 1.00 34.22 556 VAL B C 1
ATOM 11104 O O . VAL B 1 556 ? 139.371 88.790 192.136 1.00 32.58 556 VAL B O 1
ATOM 11108 N N . LEU B 1 557 ? 137.920 90.256 192.994 1.00 34.31 557 LEU B N 1
ATOM 11109 C CA . LEU B 1 557 ? 138.623 91.440 192.461 1.00 36.28 557 LEU B CA 1
ATOM 11110 C C . LEU B 1 557 ? 139.394 92.193 193.520 1.00 34.08 557 LEU B C 1
ATOM 11111 O O . LEU B 1 557 ? 138.822 92.646 194.510 1.00 32.67 557 LEU B O 1
ATOM 11116 N N . GLU B 1 558 ? 140.693 92.284 193.301 1.00 32.43 558 GLU B N 1
ATOM 11117 C CA . GLU B 1 558 ? 141.608 92.885 194.218 1.00 34.79 558 GLU B CA 1
ATOM 11118 C C . GLU B 1 558 ? 141.797 94.321 193.803 1.00 36.55 558 GLU B C 1
ATOM 11119 O O . GLU B 1 558 ? 142.335 94.564 192.738 1.00 35.60 558 GLU B O 1
ATOM 11125 N N . VAL B 1 559 ? 141.386 95.270 194.649 1.00 33.36 559 VAL B N 1
ATOM 11126 C CA . VAL B 1 559 ? 141.615 96.672 194.356 1.00 35.98 559 VAL B CA 1
ATOM 11127 C C . VAL B 1 559 ? 142.884 97.139 195.029 1.00 35.47 559 VAL B C 1
ATOM 11128 O O . VAL B 1 559 ? 142.942 97.123 196.243 1.00 41.77 559 VAL B O 1
ATOM 11132 N N . PRO B 1 560 ? 143.913 97.549 194.244 1.00 39.75 560 PRO B N 1
ATOM 11133 C CA . PRO B 1 560 ? 145.109 98.054 194.926 1.00 43.63 560 PRO B CA 1
ATOM 11134 C C . PRO B 1 560 ? 144.969 99.531 195.318 1.00 41.00 560 PRO B C 1
ATOM 11135 O O . PRO B 1 560 ? 144.150 100.252 194.748 1.00 40.15 560 PRO B O 1
ATOM 11139 N N . GLY B 1 561 ? 145.735 99.938 196.326 1.00 38.31 561 GLY B N 1
ATOM 11140 C CA . GLY B 1 561 ? 145.923 101.345 196.657 1.00 41.12 561 GLY B CA 1
ATOM 11141 C C . GLY B 1 561 ? 145.083 101.818 197.822 1.00 42.90 561 GLY B C 1
ATOM 11142 O O . GLY B 1 561 ? 144.176 101.121 198.287 1.00 43.94 561 GLY B O 1
ATOM 11143 N N . ARG B 1 562 ? 145.417 103.001 198.320 1.00 42.86 562 ARG B N 1
ATOM 11144 C CA . ARG B 1 562 ? 144.565 103.656 199.287 1.00 44.94 562 ARG B CA 1
ATOM 11145 C C . ARG B 1 562 ? 144.531 105.134 199.029 1.00 38.41 562 ARG B C 1
ATOM 11146 O O . ARG B 1 562 ? 145.332 105.632 198.256 1.00 39.42 562 ARG B O 1
ATOM 11154 N N . ALA B 1 563 ? 143.574 105.827 199.648 1.00 37.11 563 ALA B N 1
ATOM 11155 C CA . ALA B 1 563 ? 143.449 107.273 199.463 1.00 38.36 563 ALA B CA 1
ATOM 11156 C C . ALA B 1 563 ? 144.676 108.025 199.985 1.00 42.01 563 ALA B C 1
ATOM 11157 O O . ALA B 1 563 ? 145.258 108.849 199.253 1.00 41.20 563 ALA B O 1
ATOM 11159 N N . PHE B 1 564 ? 145.082 107.712 201.222 1.00 37.62 564 PHE B N 1
ATOM 11160 C CA . PHE B 1 564 ? 146.224 108.376 201.859 1.00 36.12 564 PHE B CA 1
ATOM 11161 C C . PHE B 1 564 ? 146.920 107.398 202.810 1.00 32.39 564 PHE B C 1
ATOM 11162 O O . PHE B 1 564 ? 146.298 106.474 203.280 1.00 34.16 564 PHE B O 1
ATOM 11170 N N . PRO B 1 565 ? 148.205 107.602 203.089 1.00 32.20 565 PRO B N 1
ATOM 11171 C CA . PRO B 1 565 ? 148.865 106.666 203.987 1.00 33.07 565 PRO B CA 1
ATOM 11172 C C . PRO B 1 565 ? 148.476 106.887 205.469 1.00 32.28 565 PRO B C 1
ATOM 11173 O O . PRO B 1 565 ? 148.058 107.988 205.849 1.00 31.63 565 PRO B O 1
ATOM 11177 N N . VAL B 1 566 ? 148.541 105.816 206.252 1.00 30.75 566 VAL B N 1
ATOM 11178 C CA . VAL B 1 566 ? 148.361 105.875 207.693 1.00 31.37 566 VAL B CA 1
ATOM 11179 C C . VAL B 1 566 ? 149.621 105.303 208.316 1.00 30.57 566 VAL B C 1
ATOM 11180 O O . VAL B 1 566 ? 149.943 104.142 208.079 1.00 32.36 566 VAL B O 1
ATOM 11184 N N . GLN B 1 567 ? 150.312 106.092 209.124 1.00 29.92 567 GLN B N 1
ATOM 11185 C CA . GLN B 1 567 ? 151.483 105.573 209.790 1.00 33.41 567 GLN B CA 1
ATOM 11186 C C . GLN B 1 567 ? 151.054 104.824 211.049 1.00 32.11 567 GLN B C 1
ATOM 11187 O O . GLN B 1 567 ? 150.301 105.364 211.836 1.00 32.04 567 GLN B O 1
ATOM 11193 N N . GLN B 1 568 ? 151.555 103.602 211.228 1.00 31.77 568 GLN B N 1
ATOM 11194 C CA . GLN B 1 568 ? 151.137 102.754 212.324 1.00 35.01 568 GLN B CA 1
ATOM 11195 C C . GLN B 1 568 ? 152.222 102.656 213.367 1.00 31.16 568 GLN B C 1
ATOM 11196 O O . GLN B 1 568 ? 153.384 102.587 213.030 1.00 32.54 568 GLN B O 1
ATOM 11202 N N . PHE B 1 569 ? 151.812 102.716 214.619 1.00 30.14 569 PHE B N 1
ATOM 11203 C CA . PHE B 1 569 ? 152.692 102.575 215.777 1.00 32.07 569 PHE B CA 1
ATOM 11204 C C . PHE B 1 569 ? 152.083 101.591 216.758 1.00 32.02 569 PHE B C 1
ATOM 11205 O O . PHE B 1 569 ? 150.846 101.603 216.990 1.00 29.13 569 PHE B O 1
ATOM 11213 N N . PHE B 1 570 ? 152.943 100.777 217.359 1.00 31.27 570 PHE B N 1
ATOM 11214 C CA . PHE B 1 570 ? 152.515 99.818 218.371 1.00 30.28 570 PHE B CA 1
ATOM 11215 C C . PHE B 1 570 ? 152.930 100.310 219.760 1.00 30.08 570 PHE B C 1
ATOM 11216 O O . PHE B 1 570 ? 153.549 101.383 219.882 1.00 28.31 570 PHE B O 1
ATOM 11224 N N . LEU B 1 571 ? 152.575 99.550 220.799 1.00 27.53 571 LEU B N 1
ATOM 11225 C CA . LEU B 1 571 ? 152.784 99.981 222.153 1.00 28.52 571 LEU B CA 1
ATOM 11226 C C . LEU B 1 571 ? 154.235 100.381 222.444 1.00 30.01 571 LEU B C 1
ATOM 11227 O O . LEU B 1 571 ? 154.469 101.402 223.086 1.00 31.65 571 LEU B O 1
ATOM 11232 N N . GLU B 1 572 ? 155.201 99.598 221.945 1.00 31.42 572 GLU B N 1
ATOM 11233 C CA . GLU B 1 572 ? 156.655 99.878 222.135 1.00 33.56 572 GLU B CA 1
ATOM 11234 C C . GLU B 1 572 ? 157.001 101.221 221.587 1.00 33.29 572 GLU B C 1
ATOM 11235 O O . GLU B 1 572 ? 157.787 101.928 222.169 1.00 32.63 572 GLU B O 1
ATOM 11241 N N . ASP B 1 573 ? 156.486 101.502 220.381 1.00 32.52 573 ASP B N 1
ATOM 11242 C CA . ASP B 1 573 ? 156.799 102.743 219.701 1.00 32.12 573 ASP B CA 1
ATOM 11243 C C . ASP B 1 573 ? 156.186 103.868 220.482 1.00 33.24 573 ASP B C 1
ATOM 11244 O O . ASP B 1 573 ? 156.803 104.916 220.627 1.00 35.92 573 ASP B O 1
ATOM 11249 N N . ILE B 1 574 ? 154.979 103.641 221.026 1.00 30.85 574 ILE B N 1
ATOM 11250 C CA . ILE B 1 574 ? 154.268 104.675 221.754 1.00 31.24 574 ILE B CA 1
ATOM 11251 C C . ILE B 1 574 ? 154.985 105.003 223.070 1.00 33.34 574 ILE B C 1
ATOM 11252 O O . ILE B 1 574 ? 155.156 106.184 223.397 1.00 33.74 574 ILE B O 1
ATOM 11257 N N . ILE B 1 575 ? 155.412 103.968 223.802 1.00 32.93 575 ILE B N 1
ATOM 11258 C CA . ILE B 1 575 ? 156.178 104.162 225.031 1.00 33.91 575 ILE B CA 1
ATOM 11259 C C . ILE B 1 575 ? 157.478 104.901 224.755 1.00 36.22 575 ILE B C 1
ATOM 11260 O O . ILE B 1 575 ? 157.828 105.839 225.488 1.00 38.86 575 ILE B O 1
ATOM 11265 N N . GLN B 1 576 ? 158.190 104.487 223.722 1.00 37.81 576 GLN B N 1
ATOM 11266 C CA . GLN B 1 576 ? 159.483 105.102 223.403 1.00 40.92 576 GLN B CA 1
ATOM 11267 C C . GLN B 1 576 ? 159.371 106.563 222.949 1.00 41.21 576 GLN B C 1
ATOM 11268 O O . GLN B 1 576 ? 160.135 107.388 223.420 1.00 42.68 576 GLN B O 1
ATOM 11274 N N . MET B 1 577 ? 158.411 106.893 222.074 1.00 40.27 577 MET B N 1
ATOM 11275 C CA . MET B 1 577 ? 158.250 108.286 221.637 1.00 41.16 577 MET B CA 1
ATOM 11276 C C . MET B 1 577 ? 157.796 109.222 222.781 1.00 41.79 577 MET B C 1
ATOM 11277 O O . MET B 1 577 ? 158.168 110.385 222.790 1.00 41.20 577 MET B O 1
ATOM 11282 N N . THR B 1 578 ? 156.997 108.713 223.723 1.00 38.36 578 THR B N 1
ATOM 11283 C CA . THR B 1 578 ? 156.500 109.510 224.858 1.00 39.06 578 THR B CA 1
ATOM 11284 C C . THR B 1 578 ? 157.387 109.445 226.104 1.00 39.27 578 THR B C 1
ATOM 11285 O O . THR B 1 578 ? 157.173 110.215 227.032 1.00 39.59 578 THR B O 1
ATOM 11289 N N . ASP B 1 579 ? 158.366 108.541 226.119 1.00 41.41 579 ASP B N 1
ATOM 11290 C CA . ASP B 1 579 ? 159.196 108.259 227.296 1.00 42.56 579 ASP B CA 1
ATOM 11291 C C . ASP B 1 579 ? 158.318 107.900 228.502 1.00 44.03 579 ASP B C 1
ATOM 11292 O O . ASP B 1 579 ? 158.556 108.333 229.642 1.00 43.82 579 ASP B O 1
ATOM 11297 N N . PHE B 1 580 ? 157.280 107.113 228.232 1.00 41.28 580 PHE B N 1
ATOM 11298 C CA . PHE B 1 580 ? 156.269 106.811 229.231 1.00 41.60 580 PHE B CA 1
ATOM 11299 C C . PHE B 1 580 ? 156.820 105.836 230.244 1.00 43.66 580 PHE B C 1
ATOM 11300 O O . PHE B 1 580 ? 157.533 104.897 229.877 1.00 46.85 580 PHE B O 1
ATOM 11308 N N . VAL B 1 581 ? 156.507 106.086 231.514 1.00 44.51 581 VAL B N 1
ATOM 11309 C CA . VAL B 1 581 ? 156.712 105.118 232.597 1.00 44.41 581 VAL B CA 1
ATOM 11310 C C . VAL B 1 581 ? 155.459 105.170 233.462 1.00 43.38 581 VAL B C 1
ATOM 11311 O O . VAL B 1 581 ? 155.082 106.249 233.888 1.00 42.48 581 VAL B O 1
ATOM 11315 N N . PRO B 1 582 ? 154.810 104.018 233.721 1.00 42.14 582 PRO B N 1
ATOM 11316 C CA . PRO B 1 582 ? 153.586 104.063 234.533 1.00 41.18 582 PRO B CA 1
ATOM 11317 C C . PRO B 1 582 ? 153.873 104.449 235.979 1.00 41.03 582 PRO B C 1
ATOM 11318 O O . PRO B 1 582 ? 154.964 104.174 236.458 1.00 41.18 582 PRO B O 1
ATOM 11322 N N . SER B 1 583 ? 152.927 105.116 236.640 1.00 39.68 583 SER B N 1
ATOM 11323 C CA . SER B 1 583 ? 153.206 105.704 237.944 1.00 40.66 583 SER B CA 1
ATOM 11324 C C . SER B 1 583 ? 153.342 104.624 239.028 1.00 43.17 583 SER B C 1
ATOM 11325 O O . SER B 1 583 ? 152.796 103.507 238.901 1.00 40.01 583 SER B O 1
ATOM 11328 N N . ALA B 1 584 ? 154.095 104.976 240.066 1.00 44.90 584 ALA B N 1
ATOM 11329 C CA . ALA B 1 584 ? 154.221 104.175 241.279 1.00 47.66 584 ALA B CA 1
ATOM 11330 C C . ALA B 1 584 ? 152.855 103.693 241.731 1.00 50.70 584 ALA B C 1
ATOM 11331 O O . ALA B 1 584 ? 152.655 102.484 241.919 1.00 47.65 584 ALA B O 1
ATOM 11333 N N . GLU B 1 585 ? 151.910 104.632 241.826 1.00 51.80 585 GLU B N 1
ATOM 11334 C CA . GLU B 1 585 ? 150.560 104.309 242.261 1.00 54.62 585 GLU B CA 1
ATOM 11335 C C . GLU B 1 585 ? 149.856 103.262 241.397 1.00 56.76 585 GLU B C 1
ATOM 11336 O O . GLU B 1 585 ? 149.214 102.388 241.929 1.00 51.94 585 GLU B O 1
ATOM 11342 N N . SER B 1 586 ? 149.975 103.353 240.070 1.00 53.14 586 SER B N 1
ATOM 11343 C CA . SER B 1 586 ? 149.331 102.380 239.172 1.00 52.95 586 SER B CA 1
ATOM 11344 C C . SER B 1 586 ? 149.958 100.981 239.268 1.00 53.80 586 SER B C 1
ATOM 11345 O O . SER B 1 586 ? 149.255 99.976 239.168 1.00 56.19 586 SER B O 1
ATOM 11348 N N . ARG B 1 587 ? 151.275 100.914 239.429 1.00 56.09 587 ARG B N 1
ATOM 11349 C CA . ARG B 1 587 ? 151.949 99.621 239.614 1.00 59.76 587 ARG B CA 1
ATOM 11350 C C . ARG B 1 587 ? 151.482 98.958 240.918 1.00 63.47 587 ARG B C 1
ATOM 11351 O O . ARG B 1 587 ? 151.190 97.758 240.947 1.00 62.23 587 ARG B O 1
ATOM 11359 N N . ARG B 1 588 ? 151.438 99.755 241.986 1.00 61.88 588 ARG B N 1
ATOM 11360 C CA . ARG B 1 588 ? 151.025 99.302 243.313 1.00 63.96 588 ARG B CA 1
ATOM 11361 C C . ARG B 1 588 ? 149.579 98.778 243.277 1.00 66.17 588 ARG B C 1
ATOM 11362 O O . ARG B 1 588 ? 149.290 97.691 243.771 1.00 58.24 588 ARG B O 1
ATOM 11370 N N . LYS B 1 589 ? 148.694 99.537 242.638 1.00 73.43 589 LYS B N 1
ATOM 11371 C CA . LYS B 1 589 ? 147.288 99.154 242.462 1.00 75.43 589 LYS B CA 1
ATOM 11372 C C . LYS B 1 589 ? 147.102 97.781 241.800 1.00 72.07 589 LYS B C 1
ATOM 11373 O O . LYS B 1 589 ? 146.218 97.010 242.191 1.00 69.45 589 LYS B O 1
ATOM 11379 N N . ARG B 1 590 ? 147.927 97.495 240.797 1.00 64.42 590 ARG B N 1
ATOM 11380 C CA . ARG B 1 590 ? 147.835 96.237 240.052 1.00 67.50 590 ARG B CA 1
ATOM 11381 C C . ARG B 1 590 ? 148.341 95.023 240.873 1.00 65.47 590 ARG B C 1
ATOM 11382 O O . ARG B 1 590 ? 147.766 93.935 240.786 1.00 58.33 590 ARG B O 1
ATOM 11390 N N . LYS B 1 591 ? 149.412 95.196 241.642 1.00 60.73 591 LYS B N 1
ATOM 11391 C CA . LYS B 1 591 ? 149.869 94.137 242.562 1.00 71.02 591 LYS B CA 1
ATOM 11392 C C . LYS B 1 591 ? 148.845 93.881 243.687 1.00 72.91 591 LYS B C 1
ATOM 11393 O O . LYS B 1 591 ? 148.625 92.725 244.064 1.00 71.13 591 LYS B O 1
ATOM 11399 N N . GLU B 1 592 ? 148.245 94.960 244.203 1.00 75.18 592 GLU B N 1
ATOM 11400 C CA . GLU B 1 592 ? 147.139 94.903 245.187 1.00 83.01 592 GLU B CA 1
ATOM 11401 C C . GLU B 1 592 ? 145.924 94.058 244.726 1.00 86.89 592 GLU B C 1
ATOM 11402 O O . GLU B 1 592 ? 145.407 93.248 245.508 1.00 79.99 592 GLU B O 1
ATOM 11408 N N . VAL B 1 593 ? 145.478 94.251 243.475 1.00 90.49 593 VAL B N 1
ATOM 11409 C CA . VAL B 1 593 ? 144.416 93.409 242.865 1.00 87.86 593 VAL B CA 1
ATOM 11410 C C . VAL B 1 593 ? 144.930 91.966 242.631 1.00 87.83 593 VAL B C 1
ATOM 11411 O O . VAL B 1 593 ? 144.180 91.010 242.841 1.00 96.89 593 VAL B O 1
ATOM 11415 N N . GLU B 1 594 ? 146.194 91.821 242.215 1.00 81.34 594 GLU B N 1
ATOM 11416 C CA . GLU B 1 594 ? 146.832 90.500 242.012 1.00 78.10 594 GLU B CA 1
ATOM 11417 C C . GLU B 1 594 ? 147.003 89.677 243.317 1.00 85.84 594 GLU B C 1
ATOM 11418 O O . GLU B 1 594 ? 146.749 88.466 243.309 1.00 78.95 594 GLU B O 1
ATOM 11424 N N . ASP B 1 595 ? 147.431 90.326 244.406 1.00 85.57 595 ASP B N 1
ATOM 11425 C CA . ASP B 1 595 ? 147.698 89.642 245.694 1.00 94.36 595 ASP B CA 1
ATOM 11426 C C . ASP B 1 595 ? 146.453 89.089 246.417 1.00 103.96 595 ASP B C 1
ATOM 11427 O O . ASP B 1 595 ? 146.587 88.225 247.295 1.00 112.59 595 ASP B O 1
ATOM 11432 N N . GLU B 1 596 ? 145.264 89.582 246.060 1.00 106.71 596 GLU B N 1
ATOM 11433 C CA . GLU B 1 596 ? 143.989 89.006 246.534 1.00 108.27 596 GLU B CA 1
ATOM 11434 C C . GLU B 1 596 ? 143.583 87.824 245.637 1.00 111.29 596 GLU B C 1
ATOM 11435 O O . GLU B 1 596 ? 142.995 86.827 246.098 1.00 113.68 596 GLU B O 1
ATOM 11441 N N . GLU B 1 597 ? 143.938 87.936 244.358 1.00 118.57 597 GLU B N 1
ATOM 11442 C CA . GLU B 1 597 ? 143.727 86.881 243.380 1.00 116.46 597 GLU B CA 1
ATOM 11443 C C . GLU B 1 597 ? 144.779 85.758 243.523 1.00 112.92 597 GLU B C 1
ATOM 11444 O O . GLU B 1 597 ? 144.532 84.668 243.047 1.00 114.86 597 GLU B O 1
ATOM 11450 N N . GLN B 1 598 ? 145.909 86.010 244.207 1.00 108.91 598 GLN B N 1
ATOM 11451 C CA . GLN B 1 598 ? 146.992 85.003 244.418 1.00 103.83 598 GLN B CA 1
ATOM 11452 C C . GLN B 1 598 ? 146.514 83.707 245.053 1.00 97.78 598 GLN B C 1
ATOM 11453 O O . GLN B 1 598 ? 147.078 82.645 244.783 1.00 97.51 598 GLN B O 1
ATOM 11459 N N . LEU B 1 599 ? 145.533 83.825 245.946 1.00 100.55 599 LEU B N 1
ATOM 11460 C CA . LEU B 1 599 ? 144.908 82.669 246.598 1.00 96.90 599 LEU B CA 1
ATOM 11461 C C . LEU B 1 599 ? 143.851 82.019 245.717 1.00 88.31 599 LEU B C 1
ATOM 11462 O O . LEU B 1 599 ? 143.757 80.795 245.695 1.00 84.88 599 LEU B O 1
ATOM 11467 N N . LEU B 1 600 ? 143.060 82.824 245.003 1.00 86.36 600 LEU B N 1
ATOM 11468 C CA . LEU B 1 600 ? 142.026 82.285 244.093 1.00 85.10 600 LEU B CA 1
ATOM 11469 C C . LEU B 1 600 ? 142.524 82.059 242.649 1.00 78.54 600 LEU B C 1
ATOM 11470 O O . LEU B 1 600 ? 141.744 81.629 241.797 1.00 80.38 600 LEU B O 1
ATOM 11475 N N . SER B 1 601 ? 143.802 82.348 242.376 1.00 72.21 601 SER B N 1
ATOM 11476 C CA . SER B 1 601 ? 144.378 82.214 241.023 1.00 67.82 601 SER B CA 1
ATOM 11477 C C . SER B 1 601 ? 144.353 80.766 240.505 1.00 56.77 601 SER B C 1
ATOM 11478 O O . SER B 1 601 ? 144.510 79.810 241.278 1.00 53.51 601 SER B O 1
ATOM 11481 N N . GLU B 1 602 ? 144.110 80.609 239.211 1.00 48.93 602 GLU B N 1
ATOM 11482 C CA . GLU B 1 602 ? 144.228 79.309 238.569 1.00 47.74 602 GLU B CA 1
ATOM 11483 C C . GLU B 1 602 ? 145.564 79.209 237.890 1.00 47.16 602 GLU B C 1
ATOM 11484 O O . GLU B 1 602 ? 146.329 80.158 237.899 1.00 50.61 602 GLU B O 1
ATOM 11490 N N . ASP B 1 603 ? 145.854 78.028 237.348 1.00 48.17 603 ASP B N 1
ATOM 11491 C CA . ASP B 1 603 ? 147.105 77.772 236.659 1.00 44.97 603 ASP B CA 1
ATOM 11492 C C . ASP B 1 603 ? 147.247 78.721 235.470 1.00 44.85 603 ASP B C 1
ATOM 11493 O O . ASP B 1 603 ? 146.305 78.929 234.715 1.00 39.72 603 ASP B O 1
ATOM 11498 N N . LYS B 1 604 ? 148.413 79.338 235.381 1.00 48.34 604 LYS B N 1
ATOM 11499 C CA . LYS B 1 604 ? 148.824 80.119 234.232 1.00 56.90 604 LYS B CA 1
ATOM 11500 C C . LYS B 1 604 ? 149.379 79.141 233.211 1.00 58.70 604 LYS B C 1
ATOM 11501 O O . LYS B 1 604 ? 150.452 78.587 233.430 1.00 59.22 604 LYS B O 1
ATOM 11507 N N . ASP B 1 605 ? 148.678 78.943 232.098 1.00 63.34 605 ASP B N 1
ATOM 11508 C CA . ASP B 1 605 ? 149.206 78.130 230.997 1.00 72.63 605 ASP B CA 1
ATOM 11509 C C . ASP B 1 605 ? 149.854 79.032 229.943 1.00 85.23 605 ASP B C 1
ATOM 11510 O O . ASP B 1 605 ? 149.677 80.258 229.963 1.00 80.91 605 ASP B O 1
ATOM 11515 N N . GLU B 1 606 ? 150.604 78.418 229.028 1.00 99.28 606 GLU B N 1
ATOM 11516 C CA . GLU B 1 606 ? 151.126 79.103 227.823 1.00 97.95 606 GLU B CA 1
ATOM 11517 C C . GLU B 1 606 ? 150.106 79.962 227.043 1.00 98.10 606 GLU B C 1
ATOM 11518 O O . GLU B 1 606 ? 150.498 80.858 226.286 1.00 102.21 606 GLU B O 1
ATOM 11524 N N . ALA B 1 607 ? 148.817 79.663 227.207 1.00 93.33 607 ALA B N 1
ATOM 11525 C CA . ALA B 1 607 ? 147.734 80.539 226.737 1.00 90.97 607 ALA B CA 1
ATOM 11526 C C . ALA B 1 607 ? 147.588 81.886 227.480 1.00 85.29 607 ALA B C 1
ATOM 11527 O O . ALA B 1 607 ? 146.773 82.711 227.060 1.00 88.05 607 ALA B O 1
ATOM 11529 N N . GLU B 1 608 ? 148.322 82.094 228.579 1.00 77.54 608 GLU B N 1
ATOM 11530 C CA . GLU B 1 608 ? 148.380 83.395 229.277 1.00 75.53 608 GLU B CA 1
ATOM 11531 C C . GLU B 1 608 ? 149.806 83.975 229.332 1.00 67.48 608 GLU B C 1
ATOM 11532 O O . GLU B 1 608 ? 150.219 84.560 230.347 1.00 61.10 608 GLU B O 1
ATOM 11538 N N . ILE B 1 609 ? 150.539 83.835 228.227 1.00 56.35 609 ILE B N 1
ATOM 11539 C CA . ILE B 1 609 ? 151.796 84.560 228.039 1.00 55.01 609 ILE B CA 1
ATOM 11540 C C . ILE B 1 609 ? 151.538 86.064 228.196 1.00 45.83 609 ILE B C 1
ATOM 11541 O O . ILE B 1 609 ? 150.494 86.562 227.811 1.00 43.13 609 ILE B O 1
ATOM 11546 N N . ASN B 1 610 ? 152.487 86.761 228.796 1.00 38.30 610 ASN B N 1
ATOM 11547 C CA . ASN B 1 610 ? 152.437 88.191 228.878 1.00 36.95 610 ASN B CA 1
ATOM 11548 C C . ASN B 1 610 ? 153.231 88.757 227.705 1.00 37.07 610 ASN B C 1
ATOM 11549 O O . ASN B 1 610 ? 154.471 88.814 227.728 1.00 35.76 610 ASN B O 1
ATOM 11554 N N . TYR B 1 611 ? 152.515 89.208 226.681 1.00 36.26 611 TYR B N 1
ATOM 11555 C CA . TYR B 1 611 ? 153.179 89.700 225.472 1.00 35.32 611 TYR B CA 1
ATOM 11556 C C . TYR B 1 611 ? 153.744 91.111 225.623 1.00 34.27 611 TYR B C 1
ATOM 11557 O O . TYR B 1 611 ? 154.478 91.565 224.751 1.00 33.51 611 TYR B O 1
ATOM 11566 N N . ASN B 1 612 ? 153.450 91.784 226.743 1.00 33.20 612 ASN B N 1
ATOM 11567 C CA . ASN B 1 612 ? 154.161 93.009 227.079 1.00 33.21 612 ASN B CA 1
ATOM 11568 C C . ASN B 1 612 ? 155.571 92.791 227.595 1.00 34.32 612 ASN B C 1
ATOM 11569 O O . ASN B 1 612 ? 156.314 93.762 227.744 1.00 33.97 612 ASN B O 1
ATOM 11574 N N . LYS B 1 613 ? 155.940 91.544 227.882 1.00 35.70 613 LYS B N 1
ATOM 11575 C CA . LYS B 1 613 ? 157.312 91.234 228.217 1.00 38.54 613 LYS B CA 1
ATOM 11576 C C . LYS B 1 613 ? 158.065 90.635 227.032 1.00 40.67 613 LYS B C 1
ATOM 11577 O O . LYS B 1 613 ? 159.137 90.110 227.226 1.00 46.10 613 LYS B O 1
ATOM 11583 N N . VAL B 1 614 ? 157.507 90.712 225.821 1.00 39.30 614 VAL B N 1
ATOM 11584 C CA . VAL B 1 614 ? 158.183 90.286 224.611 1.00 39.73 614 VAL B CA 1
ATOM 11585 C C . VAL B 1 614 ? 158.357 91.536 223.755 1.00 40.16 614 VAL B C 1
ATOM 11586 O O . VAL B 1 614 ? 157.376 92.220 223.448 1.00 38.80 614 VAL B O 1
ATOM 11590 N N . CYS B 1 615 ? 159.602 91.827 223.391 1.00 37.88 615 CYS B N 1
ATOM 11591 C CA . CYS B 1 615 ? 159.927 93.024 222.640 1.00 39.07 615 CYS B CA 1
ATOM 11592 C C . CYS B 1 615 ? 161.270 92.864 221.971 1.00 40.58 615 CYS B C 1
ATOM 11593 O O . CYS B 1 615 ? 162.182 92.333 222.576 1.00 41.20 615 CYS B O 1
ATOM 11596 N N . GLU B 1 616 ? 161.407 93.353 220.745 1.00 44.18 616 GLU B N 1
ATOM 11597 C CA . GLU B 1 616 ? 162.673 93.275 220.012 1.00 46.20 616 GLU B CA 1
ATOM 11598 C C . GLU B 1 616 ? 163.671 94.259 220.596 1.00 47.17 616 GLU B C 1
ATOM 11599 O O . GLU B 1 616 ? 163.300 95.363 221.046 1.00 42.41 616 GLU B O 1
ATOM 11605 N N . ASP B 1 617 ? 164.945 93.868 220.550 1.00 52.06 617 ASP B N 1
ATOM 11606 C CA . ASP B 1 617 ? 166.005 94.642 221.197 1.00 56.75 617 ASP B CA 1
ATOM 11607 C C . ASP B 1 617 ? 166.396 95.908 220.448 1.00 53.38 617 ASP B C 1
ATOM 11608 O O . ASP B 1 617 ? 167.207 96.673 220.922 1.00 59.99 617 ASP B O 1
ATOM 11613 N N . LYS B 1 618 ? 165.816 96.145 219.287 1.00 50.25 618 LYS B N 1
ATOM 11614 C CA . LYS B 1 618 ? 165.958 97.461 218.667 1.00 51.16 618 LYS B CA 1
ATOM 11615 C C . LYS B 1 618 ? 165.285 98.592 219.485 1.00 48.69 618 LYS B C 1
ATOM 11616 O O . LYS B 1 618 ? 165.634 99.760 219.306 1.00 46.62 618 LYS B O 1
ATOM 11622 N N . TYR B 1 619 ? 164.379 98.260 220.414 1.00 42.86 619 TYR B N 1
ATOM 11623 C CA . TYR B 1 619 ? 163.815 99.266 221.298 1.00 41.05 619 TYR B CA 1
ATOM 11624 C C . TYR B 1 619 ? 164.754 99.368 222.478 1.00 42.08 619 TYR B C 1
ATOM 11625 O O . TYR B 1 619 ? 165.420 98.392 222.815 1.00 43.73 619 TYR B O 1
ATOM 11634 N N . SER B 1 620 ? 164.813 100.542 223.098 1.00 42.41 620 SER B N 1
ATOM 11635 C CA . SER B 1 620 ? 165.635 100.728 224.296 1.00 45.42 620 SER B CA 1
ATOM 11636 C C . SER B 1 620 ? 165.206 99.836 225.453 1.00 45.23 620 SER B C 1
ATOM 11637 O O . SER B 1 620 ? 164.040 99.432 225.584 1.00 45.44 620 SER B O 1
ATOM 11640 N N . GLN B 1 621 ? 166.171 99.579 226.311 1.00 47.47 621 GLN B N 1
ATOM 11641 C CA . GLN B 1 621 ? 165.968 98.811 227.508 1.00 48.42 621 GLN B CA 1
ATOM 11642 C C . GLN B 1 621 ? 164.884 99.463 228.363 1.00 45.31 621 GLN B C 1
ATOM 11643 O O . GLN B 1 621 ? 164.090 98.773 228.981 1.00 43.20 621 GLN B O 1
ATOM 11649 N N . LYS B 1 622 ? 164.858 100.794 228.393 1.00 44.07 622 LYS B N 1
ATOM 11650 C CA . LYS B 1 622 ? 163.864 101.533 229.156 1.00 44.65 622 LYS B CA 1
ATOM 11651 C C . LYS B 1 622 ? 162.452 101.315 228.618 1.00 43.84 622 LYS B C 1
ATOM 11652 O O . LYS B 1 622 ? 161.507 101.058 229.388 1.00 41.96 622 LYS B O 1
ATOM 11658 N N . THR B 1 623 ? 162.306 101.409 227.297 1.00 39.81 623 THR B N 1
ATOM 11659 C CA . THR B 1 623 ? 161.037 101.090 226.649 1.00 36.87 623 THR B CA 1
ATOM 11660 C C . THR B 1 623 ? 160.587 99.677 227.010 1.00 35.93 623 THR B C 1
ATOM 11661 O O . THR B 1 623 ? 159.439 99.494 227.393 1.00 34.74 623 THR B O 1
ATOM 11665 N N . ARG B 1 624 ? 161.478 98.694 226.935 1.00 37.29 624 ARG B N 1
ATOM 11666 C CA . ARG B 1 624 ? 161.102 97.311 227.246 1.00 41.48 624 ARG B CA 1
ATOM 11667 C C . ARG B 1 624 ? 160.673 97.113 228.710 1.00 42.60 624 ARG B C 1
ATOM 11668 O O . ARG B 1 624 ? 159.674 96.442 228.950 1.00 39.09 624 ARG B O 1
ATOM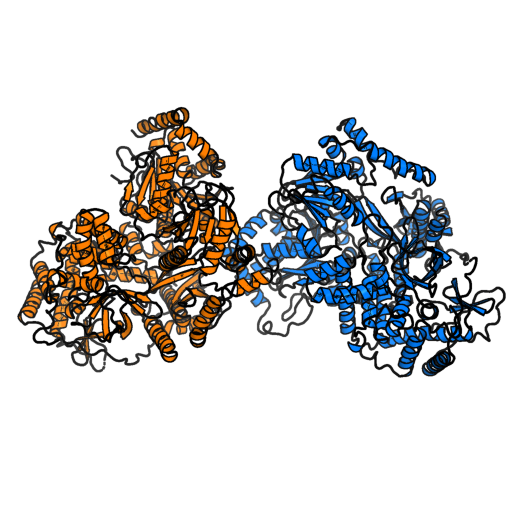 11676 N N . ASN B 1 625 ? 161.387 97.741 229.651 1.00 44.12 625 ASN B N 1
ATOM 11677 C CA . ASN B 1 625 ? 161.046 97.691 231.095 1.00 47.47 625 ASN B CA 1
ATOM 11678 C C . ASN B 1 625 ? 159.671 98.279 231.376 1.00 41.91 625 ASN B C 1
ATOM 11679 O O . ASN B 1 625 ? 158.881 97.718 232.115 1.00 41.17 625 ASN B O 1
ATOM 11684 N N . ALA B 1 626 ? 159.438 99.458 230.819 1.00 41.27 626 ALA B N 1
ATOM 11685 C CA . ALA B 1 626 ? 158.175 100.176 230.980 1.00 39.35 626 ALA B CA 1
ATOM 11686 C C . ALA B 1 626 ? 157.003 99.366 230.411 1.00 39.31 626 ALA B C 1
ATOM 11687 O O . ALA B 1 626 ? 155.968 99.207 231.067 1.00 36.92 626 ALA B O 1
ATOM 11689 N N . MET B 1 627 ? 157.191 98.818 229.212 1.00 39.41 627 MET B N 1
ATOM 11690 C CA . MET B 1 627 ? 156.156 97.978 228.611 1.00 37.49 627 MET B CA 1
ATOM 11691 C C . MET B 1 627 ? 155.854 96.771 229.487 1.00 34.37 627 MET B C 1
ATOM 11692 O O . MET B 1 627 ? 154.687 96.433 229.673 1.00 29.70 627 MET B O 1
ATOM 11697 N N . ALA B 1 628 ? 156.907 96.156 230.025 1.00 36.03 628 ALA B N 1
ATOM 11698 C CA . ALA B 1 628 ? 156.775 95.008 230.936 1.00 37.84 628 ALA B CA 1
ATOM 11699 C C . ALA B 1 628 ? 156.021 95.329 232.229 1.00 38.49 628 ALA B C 1
ATOM 11700 O O . ALA B 1 628 ? 155.496 94.418 232.848 1.00 40.14 628 ALA B O 1
ATOM 11702 N N . MET B 1 629 ? 155.976 96.597 232.641 1.00 40.57 629 MET B N 1
ATOM 11703 C CA . MET B 1 629 ? 155.183 97.006 233.820 1.00 44.21 629 MET B CA 1
ATOM 11704 C C . MET B 1 629 ? 153.692 97.169 233.560 1.00 41.53 629 MET B C 1
ATOM 11705 O O . MET B 1 629 ? 152.917 97.225 234.508 1.00 40.85 629 MET B O 1
ATOM 11710 N N . LEU B 1 630 ? 153.287 97.266 232.298 1.00 37.46 630 LEU B N 1
ATOM 11711 C CA . LEU B 1 630 ? 151.877 97.524 231.962 1.00 36.54 630 LEU B CA 1
ATOM 11712 C C . LEU B 1 630 ? 151.062 96.273 231.831 1.00 33.04 630 LEU B C 1
ATOM 11713 O O . LEU B 1 630 ? 151.444 95.317 231.171 1.00 30.75 630 LEU B O 1
ATOM 11718 N N . SER B 1 631 ? 149.884 96.321 232.404 1.00 33.09 631 SER B N 1
ATOM 11719 C CA . SER B 1 631 ? 148.892 95.291 232.200 1.00 34.04 631 SER B CA 1
ATOM 11720 C C . SER B 1 631 ? 148.423 95.257 230.751 1.00 34.03 631 SER B C 1
ATOM 11721 O O . SER B 1 631 ? 148.118 96.299 230.175 1.00 33.35 631 SER B O 1
ATOM 11724 N N . GLU B 1 632 ? 148.317 94.057 230.211 1.00 34.48 632 GLU B N 1
ATOM 11725 C CA . GLU B 1 632 ? 147.665 93.856 228.930 1.00 37.76 632 GLU B CA 1
ATOM 11726 C C . GLU B 1 632 ? 146.139 93.932 229.006 1.00 39.86 632 GLU B C 1
ATOM 11727 O O . GLU B 1 632 ? 145.494 94.204 228.023 1.00 45.26 632 GLU B O 1
ATOM 11733 N N . SER B 1 633 ? 145.575 93.717 230.177 1.00 42.91 633 SER B N 1
ATOM 11734 C CA . SER B 1 633 ? 144.123 93.683 230.380 1.00 44.22 633 SER B CA 1
ATOM 11735 C C . SER B 1 633 ? 143.507 95.059 230.637 1.00 45.42 633 SER B C 1
ATOM 11736 O O . SER B 1 633 ? 142.418 95.346 230.169 1.00 52.19 633 SER B O 1
ATOM 11739 N N . ASP B 1 634 ? 144.176 95.879 231.435 1.00 42.83 634 ASP B N 1
ATOM 11740 C CA . ASP B 1 634 ? 143.616 97.163 231.868 1.00 42.77 634 ASP B CA 1
ATOM 11741 C C . ASP B 1 634 ? 144.085 98.276 230.954 1.00 37.34 634 ASP B C 1
ATOM 11742 O O . ASP B 1 634 ? 145.172 98.191 230.395 1.00 43.42 634 ASP B O 1
ATOM 11747 N N . VAL B 1 635 ? 143.248 99.294 230.808 1.00 34.55 635 VAL B N 1
ATOM 11748 C CA . VAL B 1 635 ? 143.558 100.484 230.026 1.00 35.89 635 VAL B CA 1
ATOM 11749 C C . VAL B 1 635 ? 144.278 101.465 230.932 1.00 31.38 635 VAL B C 1
ATOM 11750 O O . VAL B 1 635 ? 143.741 101.850 231.955 1.00 35.46 635 VAL B O 1
ATOM 11754 N N . SER B 1 636 ? 145.475 101.877 230.582 1.00 30.11 636 SER B N 1
ATOM 11755 C CA . SER B 1 636 ? 146.169 102.913 231.362 1.00 30.07 636 SER B CA 1
ATOM 11756 C C . SER B 1 636 ? 145.727 104.320 230.899 1.00 30.95 636 SER B C 1
ATOM 11757 O O . SER B 1 636 ? 146.151 104.775 229.824 1.00 30.24 636 SER B O 1
ATOM 11760 N N . PHE B 1 637 ? 144.888 105.011 231.678 1.00 29.35 637 PHE B N 1
ATOM 11761 C CA . PHE B 1 637 ? 144.522 106.397 231.355 1.00 29.48 637 PHE B CA 1
ATOM 11762 C C . PHE B 1 637 ? 145.711 107.330 231.372 1.00 31.84 637 PHE B C 1
ATOM 11763 O O . PHE B 1 637 ? 145.729 108.318 230.647 1.00 30.83 637 PHE B O 1
ATOM 11771 N N . GLU B 1 638 ? 146.713 107.018 232.183 1.00 32.52 638 GLU B N 1
ATOM 11772 C CA . GLU B 1 638 ? 147.981 107.747 232.172 1.00 35.06 638 GLU B CA 1
ATOM 11773 C C . GLU B 1 638 ? 148.641 107.668 230.799 1.00 32.76 638 GLU B C 1
ATOM 11774 O O . GLU B 1 638 ? 149.160 108.677 230.311 1.00 33.19 638 GLU B O 1
ATOM 11780 N N . LEU B 1 639 ? 148.698 106.465 230.227 1.00 31.71 639 LEU B N 1
ATOM 11781 C CA . LEU B 1 639 ? 149.350 106.302 228.922 1.00 34.08 639 LEU B CA 1
ATOM 11782 C C . LEU B 1 639 ? 148.567 107.090 227.856 1.00 31.61 639 LEU B C 1
ATOM 11783 O O . LEU B 1 639 ? 149.166 107.788 227.057 1.00 29.62 639 LEU B O 1
ATOM 11788 N N . LEU B 1 640 ? 147.242 107.020 227.931 1.00 30.41 640 LEU B N 1
ATOM 11789 C CA . LEU B 1 640 ? 146.375 107.773 227.046 1.00 31.11 640 LEU B CA 1
ATOM 11790 C C . LEU B 1 640 ? 146.635 109.273 227.123 1.00 30.65 640 LEU B C 1
ATOM 11791 O O . LEU B 1 640 ? 146.826 109.918 226.100 1.00 30.96 640 LEU B O 1
ATOM 11796 N N . GLU B 1 641 ? 146.747 109.796 228.336 1.00 31.73 641 GLU B N 1
ATOM 11797 C CA . GLU B 1 641 ? 147.032 111.202 228.531 1.00 31.59 641 GLU B CA 1
ATOM 11798 C C . GLU B 1 641 ? 148.365 111.552 227.922 1.00 31.23 641 GLU B C 1
ATOM 11799 O O . GLU B 1 641 ? 148.459 112.529 227.189 1.00 33.56 641 GLU B O 1
ATOM 11805 N N . ALA B 1 642 ? 149.394 110.763 228.219 1.00 31.13 642 ALA B N 1
ATOM 11806 C CA . ALA B 1 642 ? 150.699 110.986 227.638 1.00 31.95 642 ALA B CA 1
ATOM 11807 C C . ALA B 1 642 ? 150.663 110.951 226.101 1.00 31.35 642 ALA B C 1
ATOM 11808 O O . ALA B 1 642 ? 151.349 111.730 225.433 1.00 31.75 642 ALA B O 1
ATOM 11810 N N . LEU B 1 643 ? 149.915 110.022 225.534 1.00 31.53 643 LEU B N 1
ATOM 11811 C CA . LEU B 1 643 ? 149.818 109.951 224.074 1.00 31.45 643 LEU B CA 1
ATOM 11812 C C . LEU B 1 643 ? 149.105 111.200 223.511 1.00 31.69 643 LEU B C 1
ATOM 11813 O O . LEU B 1 643 ? 149.552 111.791 222.504 1.00 29.49 643 LEU B O 1
ATOM 11818 N N . LEU B 1 644 ? 148.029 111.619 224.178 1.00 32.37 644 LEU B N 1
ATOM 11819 C CA . LEU B 1 644 ? 147.277 112.798 223.735 1.00 31.64 644 LEU B CA 1
ATOM 11820 C C . LEU B 1 644 ? 148.137 114.076 223.793 1.00 33.26 644 LEU B C 1
ATOM 11821 O O . LEU B 1 644 ? 148.054 114.914 222.899 1.00 29.77 644 LEU B O 1
ATOM 11826 N N . MET B 1 645 ? 148.981 114.178 224.820 1.00 33.48 645 MET B N 1
ATOM 11827 C CA . MET B 1 645 ? 149.921 115.288 224.947 1.00 37.34 645 MET B CA 1
ATOM 11828 C C . MET B 1 645 ? 150.990 115.236 223.861 1.00 35.99 645 MET B C 1
ATOM 11829 O O . MET B 1 645 ? 151.422 116.275 223.357 1.00 37.19 645 MET B O 1
ATOM 11834 N N . HIS B 1 646 ? 151.473 114.042 223.552 1.00 33.89 646 HIS B N 1
ATOM 11835 C CA . HIS B 1 646 ? 152.478 113.905 222.509 1.00 35.53 646 HIS B CA 1
ATOM 11836 C C . HIS B 1 646 ? 151.888 114.340 221.154 1.00 35.26 646 HIS B C 1
ATOM 11837 O O . HIS B 1 646 ? 152.519 115.072 220.408 1.00 34.35 646 HIS B O 1
ATOM 11844 N N . ILE B 1 647 ? 150.646 113.941 220.891 1.00 36.41 647 ILE B N 1
ATOM 11845 C CA . ILE B 1 647 ? 149.947 114.352 219.676 1.00 35.91 647 ILE B CA 1
ATOM 11846 C C . ILE B 1 647 ? 149.860 115.879 219.636 1.00 37.85 647 ILE B C 1
ATOM 11847 O O . ILE B 1 647 ? 150.202 116.487 218.623 1.00 37.80 647 ILE B O 1
ATOM 11852 N N . LYS B 1 648 ? 149.414 116.474 220.742 1.00 36.96 648 LYS B N 1
ATOM 11853 C CA . LYS B 1 648 ? 149.320 117.934 220.871 1.00 37.95 648 LYS B CA 1
ATOM 11854 C C . LYS B 1 648 ? 150.644 118.607 220.518 1.00 38.55 648 LYS B C 1
ATOM 11855 O O . LYS B 1 648 ? 150.648 119.522 219.707 1.00 39.62 648 LYS B O 1
ATOM 11861 N N . SER B 1 649 ? 151.753 118.123 221.094 1.00 37.49 649 SER B N 1
ATOM 11862 C CA . SER B 1 649 ? 153.083 118.699 220.863 1.00 40.32 649 SER B CA 1
ATOM 11863 C C . SER B 1 649 ? 153.512 118.752 219.365 1.00 43.16 649 SER B C 1
ATOM 11864 O O . SER B 1 649 ? 154.295 119.601 218.992 1.00 46.95 649 SER B O 1
ATOM 11867 N N . LYS B 1 650 ? 153.003 117.855 218.522 1.00 45.75 650 LYS B N 1
ATOM 11868 C CA . LYS B 1 650 ? 153.369 117.830 217.095 1.00 52.30 650 LYS B CA 1
ATOM 11869 C C . LYS B 1 650 ? 152.781 119.012 216.280 1.00 51.90 650 LYS B C 1
ATOM 11870 O O . LYS B 1 650 ? 153.229 119.282 215.150 1.00 49.77 650 LYS B O 1
ATOM 11876 N N . ASN B 1 651 ? 151.761 119.668 216.847 1.00 47.29 651 ASN B N 1
ATOM 11877 C CA . ASN B 1 651 ? 151.059 120.778 216.223 1.00 49.24 651 ASN B CA 1
ATOM 11878 C C . ASN B 1 651 ? 150.454 120.445 214.841 1.00 48.68 651 ASN B C 1
ATOM 11879 O O . ASN B 1 651 ? 150.537 121.247 213.892 1.00 44.89 651 ASN B O 1
ATOM 11884 N N . ILE B 1 652 ? 149.831 119.273 214.760 1.00 41.47 652 ILE B N 1
ATOM 11885 C CA . ILE B 1 652 ? 149.174 118.810 213.546 1.00 41.55 652 ILE B CA 1
ATOM 11886 C C . ILE B 1 652 ? 147.678 118.855 213.821 1.00 38.25 652 ILE B C 1
ATOM 11887 O O . ILE B 1 652 ? 147.206 118.162 214.698 1.00 38.78 652 ILE B O 1
ATOM 11892 N N . PRO B 1 653 ? 146.930 119.713 213.107 1.00 37.10 653 PRO B N 1
ATOM 11893 C CA . PRO B 1 653 ? 145.494 119.739 213.397 1.00 35.67 653 PRO B CA 1
ATOM 11894 C C . PRO B 1 653 ? 144.808 118.455 212.950 1.00 34.08 653 PRO B C 1
ATOM 11895 O O . PRO B 1 653 ? 145.272 117.793 212.008 1.00 34.30 653 PRO B O 1
ATOM 11899 N N . GLY B 1 654 ? 143.689 118.144 213.585 1.00 31.05 654 GLY B N 1
ATOM 11900 C CA . GLY B 1 654 ? 142.913 116.975 213.232 1.00 31.28 654 GLY B CA 1
ATOM 11901 C C . GLY B 1 654 ? 142.286 116.289 214.412 1.00 31.52 654 GLY B C 1
ATOM 11902 O O . GLY B 1 654 ? 142.773 116.382 215.523 1.00 29.72 654 GLY B O 1
ATOM 11903 N N . ALA B 1 655 ? 141.192 115.597 214.133 1.00 30.93 655 ALA B N 1
ATOM 11904 C CA . ALA B 1 655 ? 140.400 114.941 215.147 1.00 30.57 655 ALA B CA 1
ATOM 11905 C C . ALA B 1 655 ? 141.069 113.639 215.556 1.00 30.15 655 ALA B C 1
ATOM 11906 O O . ALA B 1 655 ? 141.816 113.043 214.774 1.00 26.94 655 ALA B O 1
ATOM 11908 N N . ILE B 1 656 ? 140.785 113.234 216.796 1.00 28.16 656 ILE B N 1
ATOM 11909 C CA . ILE B 1 656 ? 141.340 112.031 217.419 1.00 26.71 656 ILE B CA 1
ATOM 11910 C C . ILE B 1 656 ? 140.201 111.088 217.747 1.00 25.21 656 ILE B C 1
ATOM 11911 O O . ILE B 1 656 ? 139.247 111.489 218.405 1.00 25.57 656 ILE B O 1
ATOM 11916 N N . LEU B 1 657 ? 140.296 109.844 217.279 1.00 25.15 657 LEU B N 1
ATOM 11917 C CA . LEU B 1 657 ? 139.258 108.808 217.462 1.00 24.63 657 LEU B CA 1
ATOM 11918 C C . LEU B 1 657 ? 139.837 107.662 218.284 1.00 25.30 657 LEU B C 1
ATOM 11919 O O . LEU B 1 657 ? 140.792 107.006 217.845 1.00 24.21 657 LEU B O 1
ATOM 11924 N N . VAL B 1 658 ? 139.266 107.459 219.473 1.00 25.20 658 VAL B N 1
ATOM 11925 C CA . VAL B 1 658 ? 139.733 106.461 220.441 1.00 25.46 658 VAL B CA 1
ATOM 11926 C C . VAL B 1 658 ? 138.716 105.301 220.507 1.00 25.36 658 VAL B C 1
ATOM 11927 O O . VAL B 1 658 ? 137.544 105.537 220.818 1.00 26.61 658 VAL B O 1
ATOM 11931 N N . PHE B 1 659 ? 139.164 104.077 220.218 1.00 23.04 659 PHE B N 1
ATOM 11932 C CA . PHE B 1 659 ? 138.302 102.894 220.265 1.00 23.57 659 PHE B CA 1
ATOM 11933 C C . PHE B 1 659 ? 138.369 102.198 221.621 1.00 24.10 659 PHE B C 1
ATOM 11934 O O . PHE B 1 659 ? 139.430 101.730 222.028 1.00 24.52 659 PHE B O 1
ATOM 11942 N N . LEU B 1 660 ? 137.224 102.161 222.295 1.00 23.57 660 LEU B N 1
ATOM 11943 C CA . LEU B 1 660 ? 137.072 101.556 223.602 1.00 26.36 660 LEU B CA 1
ATOM 11944 C C . LEU B 1 660 ? 135.957 100.514 223.555 1.00 25.92 660 LEU B C 1
ATOM 11945 O O . LEU B 1 660 ? 135.061 100.613 222.745 1.00 24.74 660 LEU B O 1
ATOM 11950 N N . PRO B 1 661 ? 136.016 99.504 224.437 1.00 27.57 661 PRO B N 1
ATOM 11951 C CA . PRO B 1 661 ? 135.043 98.399 224.309 1.00 26.45 661 PRO B CA 1
ATOM 11952 C C . PRO B 1 661 ? 133.596 98.708 224.736 1.00 26.32 661 PRO B C 1
ATOM 11953 O O . PRO B 1 661 ? 132.694 98.061 224.240 1.00 28.33 661 PRO B O 1
ATOM 11957 N N . GLY B 1 662 ? 133.362 99.688 225.599 1.00 24.51 662 GLY B N 1
ATOM 11958 C CA . GLY B 1 662 ? 132.016 99.972 226.084 1.00 23.99 662 GLY B CA 1
ATOM 11959 C C . GLY B 1 662 ? 131.822 101.275 226.860 1.00 25.30 662 GLY B C 1
ATOM 11960 O O . GLY B 1 662 ? 132.753 102.071 227.033 1.00 23.71 662 GLY B O 1
ATOM 11961 N N . TRP B 1 663 ? 130.583 101.460 227.299 1.00 25.98 663 TRP B N 1
ATOM 11962 C CA . TRP B 1 663 ? 130.093 102.681 227.927 1.00 31.76 663 TRP B CA 1
ATOM 11963 C C . TRP B 1 663 ? 130.942 103.091 229.117 1.00 30.09 663 TRP B C 1
ATOM 11964 O O . TRP B 1 663 ? 131.384 104.225 229.224 1.00 28.44 663 TRP B O 1
ATOM 11975 N N . ASN B 1 664 ? 131.197 102.130 229.989 1.00 30.62 664 ASN B N 1
ATOM 11976 C CA . ASN B 1 664 ? 131.856 102.413 231.238 1.00 35.25 664 ASN B CA 1
ATOM 11977 C C . ASN B 1 664 ? 133.236 103.052 231.020 1.00 30.81 664 ASN B C 1
ATOM 11978 O O . ASN B 1 664 ? 133.574 104.044 231.647 1.00 28.62 664 ASN B O 1
ATOM 11983 N N . LEU B 1 665 ? 134.037 102.463 230.136 1.00 29.54 665 LEU B N 1
ATOM 11984 C CA . LEU B 1 665 ? 135.350 103.013 229.828 1.00 30.16 665 LEU B CA 1
ATOM 11985 C C . LEU B 1 665 ? 135.248 104.363 229.092 1.00 27.97 665 LEU B C 1
ATOM 11986 O O . LEU B 1 665 ? 136.049 105.252 229.345 1.00 27.60 665 LEU B O 1
ATOM 11991 N N . ILE B 1 666 ? 134.255 104.506 228.219 1.00 26.01 666 ILE B N 1
ATOM 11992 C CA . ILE B 1 666 ? 134.054 105.742 227.490 1.00 27.43 666 ILE B CA 1
ATOM 11993 C C . ILE B 1 666 ? 133.818 106.892 228.468 1.00 27.58 666 ILE B C 1
ATOM 11994 O O . ILE B 1 666 ? 134.486 107.911 228.410 1.00 26.26 666 ILE B O 1
ATOM 11999 N N . PHE B 1 667 ? 132.853 106.708 229.359 1.00 31.59 667 PHE B N 1
ATOM 12000 C CA . PHE B 1 667 ? 132.489 107.765 230.290 1.00 31.50 667 PHE B CA 1
ATOM 12001 C C . PHE B 1 667 ? 133.516 107.957 231.373 1.00 28.41 667 PHE B C 1
ATOM 12002 O O . PHE B 1 667 ? 133.749 109.093 231.749 1.00 26.77 667 PHE B O 1
ATOM 12010 N N . ALA B 1 668 ? 134.229 106.901 231.790 1.00 28.27 668 ALA B N 1
ATOM 12011 C CA . ALA B 1 668 ? 135.330 107.092 232.765 1.00 28.29 668 ALA B CA 1
ATOM 12012 C C . ALA B 1 668 ? 136.466 107.876 232.174 1.00 28.52 668 ALA B C 1
ATOM 12013 O O . ALA B 1 668 ? 137.001 108.783 232.805 1.00 27.71 668 ALA B O 1
ATOM 12015 N N . LEU B 1 669 ? 136.844 107.541 230.943 1.00 27.90 669 LEU B N 1
ATOM 12016 C CA . LEU B 1 669 ? 137.910 108.293 230.276 1.00 28.28 669 LEU B CA 1
ATOM 12017 C C . LEU B 1 669 ? 137.512 109.748 229.998 1.00 27.43 669 LEU B C 1
ATOM 12018 O O . LEU B 1 669 ? 138.363 110.652 230.100 1.00 26.54 669 LEU B O 1
ATOM 12023 N N . MET B 1 670 ? 136.257 109.954 229.613 1.00 27.67 670 MET B N 1
ATOM 12024 C CA . MET B 1 670 ? 135.733 111.305 229.380 1.00 30.84 670 MET B CA 1
ATOM 12025 C C . MET B 1 670 ? 135.902 112.156 230.633 1.00 32.74 670 MET B C 1
ATOM 12026 O O . MET B 1 670 ? 136.497 113.241 230.587 1.00 29.61 670 MET B O 1
ATOM 12031 N N . LYS B 1 671 ? 135.400 111.630 231.747 1.00 33.40 671 LYS B N 1
ATOM 12032 C CA . LYS B 1 671 ? 135.552 112.292 233.061 1.00 36.77 671 LYS B CA 1
ATOM 12033 C C . LYS B 1 671 ? 137.001 112.563 233.385 1.00 35.12 671 LYS B C 1
ATOM 12034 O O . LYS B 1 671 ? 137.360 113.691 233.733 1.00 34.09 671 LYS B O 1
ATOM 12040 N N . PHE B 1 672 ? 137.841 111.526 233.272 1.00 32.12 672 PHE B N 1
ATOM 12041 C CA . PHE B 1 672 ? 139.279 111.683 233.509 1.00 32.83 672 PHE B CA 1
ATOM 12042 C C . PHE B 1 672 ? 139.865 112.866 232.696 1.00 33.87 672 PHE B C 1
ATOM 12043 O O . PHE B 1 672 ? 140.546 113.727 233.248 1.00 33.59 672 PHE B O 1
ATOM 12051 N N . LEU B 1 673 ? 139.580 112.898 231.398 1.00 31.54 673 LEU B N 1
ATOM 12052 C CA . LEU B 1 673 ? 140.130 113.940 230.540 1.00 32.69 673 LEU B CA 1
ATOM 12053 C C . LEU B 1 673 ? 139.544 115.329 230.888 1.00 32.73 673 LEU B C 1
ATOM 12054 O O . LEU B 1 673 ? 140.263 116.322 230.863 1.00 32.72 673 LEU B O 1
ATOM 12059 N N . GLN B 1 674 ? 138.249 115.383 231.180 1.00 32.16 674 GLN B N 1
ATOM 12060 C CA . GLN B 1 674 ? 137.590 116.641 231.454 1.00 35.18 674 GLN B CA 1
ATOM 12061 C C . GLN B 1 674 ? 138.101 117.267 232.733 1.00 38.39 674 GLN B C 1
ATOM 12062 O O . GLN B 1 674 ? 138.067 118.485 232.863 1.00 38.20 674 GLN B O 1
ATOM 12068 N N . ASN B 1 675 ? 138.587 116.433 233.650 1.00 38.59 675 ASN B N 1
ATOM 12069 C CA . ASN B 1 675 ? 139.231 116.887 234.871 1.00 40.85 675 ASN B CA 1
ATOM 12070 C C . ASN B 1 675 ? 140.630 117.460 234.691 1.00 38.20 675 ASN B C 1
ATOM 12071 O O . ASN B 1 675 ? 141.149 118.071 235.618 1.00 36.95 675 ASN B O 1
ATOM 12076 N N . THR B 1 676 ? 141.259 117.278 233.539 1.00 34.62 676 THR B N 1
ATOM 12077 C CA . THR B 1 676 ? 142.576 117.879 233.307 1.00 35.57 676 THR B CA 1
ATOM 12078 C C . THR B 1 676 ? 142.480 119.343 232.850 1.00 36.55 676 THR B C 1
ATOM 12079 O O . THR B 1 676 ? 141.490 119.753 232.234 1.00 35.50 676 THR B O 1
ATOM 12083 N N . ASN B 1 677 ? 143.534 120.095 233.122 1.00 37.40 677 ASN B N 1
ATOM 12084 C CA . ASN B 1 677 ? 143.622 121.484 232.673 1.00 41.91 677 ASN B CA 1
ATOM 12085 C C . ASN B 1 677 ? 143.640 121.602 231.155 1.00 40.00 677 ASN B C 1
ATOM 12086 O O . ASN B 1 677 ? 142.975 122.462 230.603 1.00 39.20 677 ASN B O 1
ATOM 12091 N N . ILE B 1 678 ? 144.350 120.696 230.488 1.00 39.14 678 ILE B N 1
ATOM 12092 C CA . ILE B 1 678 ? 144.497 120.765 229.034 1.00 39.28 678 ILE B CA 1
ATOM 12093 C C . ILE B 1 678 ? 143.226 120.286 228.328 1.00 36.38 678 ILE B C 1
ATOM 12094 O O . ILE B 1 678 ? 142.617 121.017 227.537 1.00 38.04 678 ILE B O 1
ATOM 12099 N N . PHE B 1 679 ? 142.821 119.058 228.621 1.00 34.08 679 PHE B N 1
ATOM 12100 C CA . PHE B 1 679 ? 141.774 118.403 227.852 1.00 33.31 679 PHE B CA 1
ATOM 12101 C C . PHE B 1 679 ? 140.395 118.752 228.358 1.00 32.39 679 PHE B C 1
ATOM 12102 O O . PHE B 1 679 ? 139.424 118.539 227.656 1.00 30.85 679 PHE B O 1
ATOM 12110 N N . GLY B 1 680 ? 140.316 119.341 229.544 1.00 33.63 680 GLY B N 1
ATOM 12111 C CA . GLY B 1 680 ? 139.054 119.847 230.046 1.00 33.44 680 GLY B CA 1
ATOM 12112 C C . GLY B 1 680 ? 138.687 121.231 229.573 1.00 34.93 680 GLY B C 1
ATOM 12113 O O . GLY B 1 680 ? 137.613 121.720 229.909 1.00 38.23 680 GLY B O 1
ATOM 12114 N N . ASP B 1 681 ? 139.582 121.882 228.840 1.00 34.47 681 ASP B N 1
ATOM 12115 C CA . ASP B 1 681 ? 139.360 123.241 228.367 1.00 35.16 681 ASP B CA 1
ATOM 12116 C C . ASP B 1 681 ? 138.586 123.181 227.033 1.00 33.74 681 ASP B C 1
ATOM 12117 O O . ASP B 1 681 ? 139.187 122.869 226.003 1.00 32.25 681 ASP B O 1
ATOM 12122 N N . THR B 1 682 ? 137.297 123.523 227.052 1.00 33.15 682 THR B N 1
ATOM 12123 C CA . THR B 1 682 ? 136.439 123.457 225.857 1.00 36.32 682 THR B CA 1
ATOM 12124 C C . THR B 1 682 ? 136.788 124.435 224.719 1.00 37.48 682 THR B C 1
ATOM 12125 O O . THR B 1 682 ? 136.272 124.306 223.605 1.00 39.00 682 THR B O 1
ATOM 12129 N N . SER B 1 683 ? 137.659 125.403 224.986 1.00 36.11 683 SER B N 1
ATOM 12130 C CA . SER B 1 683 ? 138.209 126.237 223.928 1.00 38.70 683 SER B CA 1
ATOM 12131 C C . SER B 1 683 ? 139.308 125.519 223.148 1.00 37.46 683 SER B C 1
ATOM 12132 O O . SER B 1 683 ? 139.704 125.975 222.066 1.00 36.37 683 SER B O 1
ATOM 12135 N N . GLN B 1 684 ? 139.830 124.437 223.716 1.00 37.22 684 GLN B N 1
ATOM 12136 C CA . GLN B 1 684 ? 140.895 123.646 223.094 1.00 38.14 684 GLN B CA 1
ATOM 12137 C C . GLN B 1 684 ? 140.419 122.271 222.616 1.00 35.07 684 GLN B C 1
ATOM 12138 O O . GLN B 1 684 ? 140.924 121.784 221.635 1.00 33.98 684 GLN B O 1
ATOM 12144 N N . TYR B 1 685 ? 139.534 121.629 223.371 1.00 34.69 685 TYR B N 1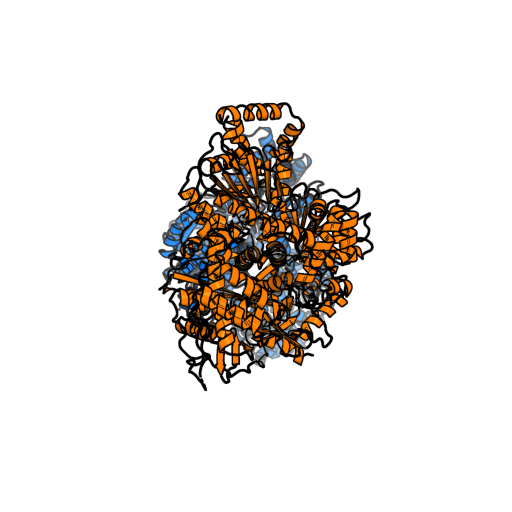
ATOM 12145 C CA . TYR B 1 685 ? 139.114 120.259 223.098 1.00 34.58 685 TYR B CA 1
ATOM 12146 C C . TYR B 1 685 ? 137.641 120.096 223.359 1.00 33.89 685 TYR B C 1
ATOM 12147 O O . TYR B 1 685 ? 137.113 120.640 224.309 1.00 35.84 685 TYR B O 1
ATOM 12156 N N . GLN B 1 686 ? 137.006 119.310 222.511 1.00 33.08 686 GLN B N 1
ATOM 12157 C CA . GLN B 1 686 ? 135.668 118.839 222.727 1.00 35.70 686 GLN B CA 1
ATOM 12158 C C . GLN B 1 686 ? 135.690 117.312 222.666 1.00 34.45 686 GLN B C 1
ATOM 12159 O O . GLN B 1 686 ? 136.145 116.722 221.679 1.00 31.81 686 GLN B O 1
ATOM 12165 N N . ILE B 1 687 ? 135.252 116.683 223.756 1.00 34.11 687 ILE B N 1
ATOM 12166 C CA . ILE B 1 687 ? 135.324 115.243 223.904 1.00 31.98 687 ILE B CA 1
ATOM 12167 C C . ILE B 1 687 ? 133.919 114.706 223.653 1.00 33.02 687 ILE B C 1
ATOM 12168 O O . ILE B 1 687 ? 133.014 115.094 224.354 1.00 33.17 687 ILE B O 1
ATOM 12173 N N . LEU B 1 688 ? 133.745 113.836 222.653 1.00 28.58 688 LEU B N 1
ATOM 12174 C CA . LEU B 1 688 ? 132.424 113.382 222.249 1.00 29.07 688 LEU B CA 1
ATOM 12175 C C . LEU B 1 688 ? 132.339 111.865 222.393 1.00 30.36 688 LEU B C 1
ATOM 12176 O O . LEU B 1 688 ? 133.179 111.155 221.866 1.00 28.79 688 LEU B O 1
ATOM 12181 N N . PRO B 1 689 ? 131.353 111.371 223.145 1.00 32.75 689 PRO B N 1
ATOM 12182 C CA . PRO B 1 689 ? 131.145 109.933 223.183 1.00 31.12 689 PRO B CA 1
ATOM 12183 C C . PRO B 1 689 ? 130.447 109.444 221.905 1.00 28.93 689 PRO B C 1
ATOM 12184 O O . PRO B 1 689 ? 129.753 110.190 221.246 1.00 28.17 689 PRO B O 1
ATOM 12188 N N . CYS B 1 690 ? 130.633 108.177 221.592 1.00 29.49 690 CYS B N 1
ATOM 12189 C CA . CYS B 1 690 ? 130.021 107.567 220.427 1.00 28.59 690 CYS B CA 1
ATOM 12190 C C . CYS B 1 690 ? 129.715 106.114 220.750 1.00 26.98 690 CYS B C 1
ATOM 12191 O O . CYS B 1 690 ? 130.626 105.292 220.949 1.00 24.24 690 CYS B O 1
ATOM 12194 N N . HIS B 1 691 ? 128.426 105.836 220.885 1.00 26.78 691 HIS B N 1
ATOM 12195 C CA . HIS B 1 691 ? 127.907 104.577 221.428 1.00 28.06 691 HIS B CA 1
ATOM 12196 C C . HIS B 1 691 ? 126.486 104.479 220.905 1.00 28.12 691 HIS B C 1
ATOM 12197 O O . HIS B 1 691 ? 125.859 105.514 220.704 1.00 28.61 691 HIS B O 1
ATOM 12204 N N . SER B 1 692 ? 125.951 103.264 220.760 1.00 28.36 692 SER B N 1
ATOM 12205 C CA . SER B 1 692 ? 124.599 103.070 220.220 1.00 30.60 692 SER B CA 1
ATOM 12206 C C . SER B 1 692 ? 123.472 103.671 221.067 1.00 34.68 692 SER B C 1
ATOM 12207 O O . SER B 1 692 ? 122.408 103.973 220.547 1.00 36.11 692 SER B O 1
ATOM 12210 N N . GLN B 1 693 ? 123.731 103.908 222.337 1.00 34.03 693 GLN B N 1
ATOM 12211 C CA . GLN B 1 693 ? 122.712 104.254 223.308 1.00 39.55 693 GLN B CA 1
ATOM 12212 C C . GLN B 1 693 ? 122.872 105.668 223.831 1.00 41.41 693 GLN B C 1
ATOM 12213 O O . GLN B 1 693 ? 122.361 105.986 224.898 1.00 48.85 693 GLN B O 1
ATOM 12219 N N . ILE B 1 694 ? 123.579 106.515 223.082 1.00 39.63 694 ILE B N 1
ATOM 12220 C CA . ILE B 1 694 ? 123.490 107.942 223.307 1.00 46.09 694 ILE B CA 1
ATOM 12221 C C . ILE B 1 694 ? 122.450 108.496 222.305 1.00 44.12 694 ILE B C 1
ATOM 12222 O O . ILE B 1 694 ? 122.184 107.869 221.281 1.00 41.14 694 ILE B O 1
ATOM 12227 N N . PRO B 1 695 ? 121.837 109.655 222.618 1.00 45.75 695 PRO B N 1
ATOM 12228 C CA . PRO B 1 695 ? 120.815 110.208 221.717 1.00 48.76 695 PRO B CA 1
ATOM 12229 C C . PRO B 1 695 ? 121.307 110.343 220.266 1.00 48.30 695 PRO B C 1
ATOM 12230 O O . PRO B 1 695 ? 122.482 110.667 220.039 1.00 46.97 695 PRO B O 1
ATOM 12234 N N . ARG B 1 696 ? 120.427 110.097 219.306 1.00 54.58 696 ARG B N 1
ATOM 12235 C CA . ARG B 1 696 ? 120.770 110.222 217.868 1.00 59.59 696 ARG B CA 1
ATOM 12236 C C . ARG B 1 696 ? 121.519 111.487 217.479 1.00 59.81 696 ARG B C 1
ATOM 12237 O O . ARG B 1 696 ? 122.439 111.438 216.665 1.00 59.81 696 ARG B O 1
ATOM 12245 N N . ASP B 1 697 ? 121.073 112.606 218.046 1.00 64.54 697 ASP B N 1
ATOM 12246 C CA . ASP B 1 697 ? 121.677 113.949 217.898 1.00 66.90 697 ASP B CA 1
ATOM 12247 C C . ASP B 1 697 ? 123.143 113.964 218.249 1.00 60.09 697 ASP B C 1
ATOM 12248 O O . ASP B 1 697 ? 123.955 114.584 217.554 1.00 58.94 697 ASP B O 1
ATOM 12253 N N . GLU B 1 698 ? 123.451 113.337 219.378 1.00 52.70 698 GLU B N 1
ATOM 12254 C CA . GLU B 1 698 ? 124.806 113.327 219.896 1.00 51.67 698 GLU B CA 1
ATOM 12255 C C . GLU B 1 698 ? 125.741 112.438 219.051 1.00 47.45 698 GLU B C 1
ATOM 12256 O O . GLU B 1 698 ? 126.939 112.705 218.980 1.00 47.00 698 GLU B O 1
ATOM 12262 N N . GLN B 1 699 ? 125.186 111.409 218.410 1.00 43.66 699 GLN B N 1
ATOM 12263 C CA . GLN B 1 699 ? 125.950 110.558 217.486 1.00 45.91 699 GLN B CA 1
ATOM 12264 C C . GLN B 1 699 ? 126.333 111.333 216.241 1.00 47.53 699 GLN B C 1
ATOM 12265 O O . GLN B 1 699 ? 127.454 111.197 215.749 1.00 43.25 699 GLN B O 1
ATOM 12271 N N . ARG B 1 700 ? 125.406 112.172 215.767 1.00 50.76 700 ARG B N 1
ATOM 12272 C CA . ARG B 1 700 ? 125.626 112.993 214.573 1.00 50.35 700 ARG B CA 1
ATOM 12273 C C . ARG B 1 700 ? 126.731 114.008 214.802 1.00 44.52 700 ARG B C 1
ATOM 12274 O O . ARG B 1 700 ? 127.490 114.314 213.880 1.00 43.94 700 ARG B O 1
ATOM 12282 N N . LYS B 1 701 ? 126.810 114.545 216.011 1.00 38.25 701 LYS B N 1
ATOM 12283 C CA . LYS B 1 701 ? 127.903 115.446 216.383 1.00 39.05 701 LYS B CA 1
ATOM 12284 C C . LYS B 1 701 ? 129.330 114.948 216.094 1.00 37.81 701 LYS B C 1
ATOM 12285 O O . LYS B 1 701 ? 130.236 115.784 215.901 1.00 35.54 701 LYS B O 1
ATOM 12291 N N . VAL B 1 702 ? 129.557 113.621 216.084 1.00 33.90 702 VAL B N 1
ATOM 12292 C CA . VAL B 1 702 ? 130.913 113.111 215.823 1.00 34.38 702 VAL B CA 1
ATOM 12293 C C . VAL B 1 702 ? 131.363 113.454 214.394 1.00 33.46 702 VAL B C 1
ATOM 12294 O O . VAL B 1 702 ? 132.537 113.656 214.160 1.00 32.76 702 VAL B O 1
ATOM 12298 N N . PHE B 1 703 ? 130.414 113.537 213.466 1.00 33.83 703 PHE B N 1
ATOM 12299 C CA . PHE B 1 703 ? 130.691 113.870 212.066 1.00 36.91 703 PHE B CA 1
ATOM 12300 C C . PHE B 1 703 ? 130.884 115.348 211.782 1.00 38.79 703 PHE B C 1
ATOM 12301 O O . PHE B 1 703 ? 131.489 115.679 210.782 1.00 39.73 703 PHE B O 1
ATOM 12309 N N . GLU B 1 704 ? 130.358 116.205 212.654 1.00 39.66 704 GLU B N 1
ATOM 12310 C CA . GLU B 1 704 ? 130.285 117.644 212.447 1.00 40.21 704 GLU B CA 1
ATOM 12311 C C . GLU B 1 704 ? 131.544 118.381 212.902 1.00 39.15 704 GLU B C 1
ATOM 12312 O O . GLU B 1 704 ? 132.302 117.897 213.760 1.00 32.79 704 GLU B O 1
ATOM 12318 N N . PRO B 1 705 ? 131.768 119.576 212.340 1.00 41.37 705 PRO B N 1
ATOM 12319 C CA . PRO B 1 705 ? 132.960 120.322 212.778 1.00 43.15 705 PRO B CA 1
ATOM 12320 C C . PRO B 1 705 ? 132.821 120.900 214.175 1.00 41.89 705 PRO B C 1
ATOM 12321 O O . PRO B 1 705 ? 131.727 120.942 214.751 1.00 42.83 705 PRO B O 1
ATOM 12325 N N . VAL B 1 706 ? 133.955 121.295 214.722 1.00 42.51 706 VAL B N 1
ATOM 12326 C CA . VAL B 1 706 ? 134.016 121.958 216.019 1.00 42.99 706 VAL B CA 1
ATOM 12327 C C . VAL B 1 706 ? 134.537 123.363 215.742 1.00 43.02 706 VAL B C 1
ATOM 12328 O O . VAL B 1 706 ? 135.048 123.612 214.652 1.00 40.63 706 VAL B O 1
ATOM 12332 N N . PRO B 1 707 ? 134.409 124.292 216.708 1.00 46.43 707 PRO B N 1
ATOM 12333 C CA . PRO B 1 707 ? 134.919 125.647 216.438 1.00 46.75 707 PRO B CA 1
ATOM 12334 C C . PRO B 1 707 ? 136.424 125.696 216.096 1.00 53.26 707 PRO B C 1
ATOM 12335 O O . PRO B 1 707 ? 137.173 124.713 216.311 1.00 52.15 707 PRO B O 1
ATOM 12339 N N . GLU B 1 708 ? 136.858 126.847 215.590 1.00 54.36 708 GLU B N 1
ATOM 12340 C CA . GLU B 1 708 ? 138.254 127.038 215.159 1.00 57.89 708 GLU B CA 1
ATOM 12341 C C . GLU B 1 708 ? 139.215 126.858 216.325 1.00 51.10 708 GLU B C 1
ATOM 12342 O O . GLU B 1 708 ? 138.954 127.326 217.439 1.00 49.96 708 GLU B O 1
ATOM 12348 N N . GLY B 1 709 ? 140.317 126.164 216.058 1.00 46.99 709 GLY B N 1
ATOM 12349 C CA . GLY B 1 709 ? 141.293 125.838 217.088 1.00 46.35 709 GLY B CA 1
ATOM 12350 C C . GLY B 1 709 ? 140.853 124.844 218.162 1.00 44.49 709 GLY B C 1
ATOM 12351 O O . GLY B 1 709 ? 141.579 124.639 219.126 1.00 42.92 709 GLY B O 1
ATOM 12352 N N . VAL B 1 710 ? 139.678 124.225 218.018 1.00 42.38 710 VAL B N 1
ATOM 12353 C CA . VAL B 1 710 ? 139.240 123.192 218.942 1.00 39.28 710 VAL B CA 1
ATOM 12354 C C . VAL B 1 710 ? 139.557 121.853 218.280 1.00 36.73 710 VAL B C 1
ATOM 12355 O O . VAL B 1 710 ? 139.310 121.668 217.100 1.00 34.76 710 VAL B O 1
ATOM 12359 N N . THR B 1 711 ? 140.085 120.925 219.058 1.00 33.05 711 THR B N 1
ATOM 12360 C CA . THR B 1 711 ? 140.337 119.570 218.602 1.00 31.48 711 THR B CA 1
ATOM 12361 C C . THR B 1 711 ? 139.258 118.627 219.138 1.00 32.07 711 THR B C 1
ATOM 12362 O O . THR B 1 711 ? 138.968 118.606 220.321 1.00 33.15 711 THR B O 1
ATOM 12366 N N . LYS B 1 712 ? 138.677 117.866 218.234 1.00 31.08 712 LYS B N 1
ATOM 12367 C CA . LYS B 1 712 ? 137.658 116.903 218.543 1.00 32.43 712 LYS B CA 1
ATOM 12368 C C . LYS B 1 712 ? 138.314 115.594 218.989 1.00 30.69 712 LYS B C 1
ATOM 12369 O O . LYS B 1 712 ? 139.164 115.063 218.281 1.00 32.40 712 LYS B O 1
ATOM 12375 N N . ILE B 1 713 ? 137.949 115.096 220.174 1.00 30.46 713 ILE B N 1
ATOM 12376 C CA . ILE B 1 713 ? 138.354 113.761 220.633 1.00 29.87 713 ILE B CA 1
ATOM 12377 C C . ILE B 1 713 ? 137.076 112.927 220.702 1.00 28.18 713 ILE B C 1
ATOM 12378 O O . ILE B 1 713 ? 136.187 113.236 221.476 1.00 31.15 713 ILE B O 1
ATOM 12383 N N . ILE B 1 714 ? 136.998 111.851 219.930 1.00 26.09 714 ILE B N 1
ATOM 12384 C CA . ILE B 1 714 ? 135.821 110.979 219.926 1.00 26.20 714 ILE B CA 1
ATOM 12385 C C . ILE B 1 714 ? 136.179 109.692 220.683 1.00 24.49 714 ILE B C 1
ATOM 12386 O O . ILE B 1 714 ? 137.208 109.078 220.408 1.00 25.86 714 ILE B O 1
ATOM 12391 N N . LEU B 1 715 ? 135.367 109.322 221.672 1.00 24.96 715 LEU B N 1
ATOM 12392 C CA . LEU B 1 715 ? 135.585 108.121 222.478 1.00 24.73 715 LEU B CA 1
ATOM 12393 C C . LEU B 1 715 ? 134.456 107.167 222.112 1.00 26.17 715 LEU B C 1
ATOM 12394 O O . LEU B 1 715 ? 133.278 107.410 222.454 1.00 26.75 715 LEU B O 1
ATOM 12399 N N . SER B 1 716 ? 134.803 106.115 221.364 1.00 23.88 716 SER B N 1
ATOM 12400 C CA . SER B 1 716 ? 133.825 105.352 220.600 1.00 22.74 716 SER B CA 1
ATOM 12401 C C . SER B 1 716 ? 133.921 103.853 220.814 1.00 22.83 716 SER B C 1
ATOM 12402 O O . SER B 1 716 ? 135.000 103.287 221.001 1.00 21.65 716 SER B O 1
ATOM 12405 N N . THR B 1 717 ? 132.769 103.203 220.722 1.00 23.47 717 THR B N 1
ATOM 12406 C CA . THR B 1 717 ? 132.743 101.759 220.541 1.00 23.42 717 THR B CA 1
ATOM 12407 C C . THR B 1 717 ? 132.975 101.430 219.054 1.00 24.94 717 THR B C 1
ATOM 12408 O O . THR B 1 717 ? 133.174 102.335 218.180 1.00 24.32 717 THR B O 1
ATOM 12412 N N . ASN B 1 718 ? 132.860 100.151 218.755 1.00 25.36 718 ASN B N 1
ATOM 12413 C CA . ASN B 1 718 ? 132.952 99.665 217.389 1.00 28.26 718 ASN B CA 1
ATOM 12414 C C . ASN B 1 718 ? 131.786 100.088 216.495 1.00 27.54 718 ASN B C 1
ATOM 12415 O O . ASN B 1 718 ? 131.755 99.691 215.337 1.00 30.37 718 ASN B O 1
ATOM 12420 N N . ILE B 1 719 ? 130.818 100.882 216.964 1.00 29.43 719 ILE B N 1
ATOM 12421 C CA . ILE B 1 719 ? 129.897 101.459 215.992 1.00 29.18 719 ILE B CA 1
ATOM 12422 C C . ILE B 1 719 ? 130.586 102.348 214.960 1.00 27.00 719 ILE B C 1
ATOM 12423 O O . ILE B 1 719 ? 130.030 102.536 213.890 1.00 26.72 719 ILE B O 1
ATOM 12428 N N . ALA B 1 720 ? 131.770 102.892 215.288 1.00 23.60 720 ALA B N 1
ATOM 12429 C CA . ALA B 1 720 ? 132.581 103.669 214.352 1.00 24.00 720 ALA B CA 1
ATOM 12430 C C . ALA B 1 720 ? 133.725 102.881 213.728 1.00 23.68 720 ALA B C 1
ATOM 12431 O O . ALA B 1 720 ? 134.655 103.477 213.154 1.00 22.95 720 ALA B O 1
ATOM 12433 N N . GLU B 1 721 ? 133.703 101.561 213.842 1.00 22.17 721 GLU B N 1
ATOM 12434 C CA . GLU B 1 721 ? 134.844 100.751 213.423 1.00 22.87 721 GLU B CA 1
ATOM 12435 C C . GLU B 1 721 ? 134.975 100.593 211.902 1.00 22.55 721 GLU B C 1
ATOM 12436 O O . GLU B 1 721 ? 136.076 100.586 211.383 1.00 21.85 721 GLU B O 1
ATOM 12442 N N . THR B 1 722 ? 133.864 100.425 211.201 1.00 24.02 722 THR B N 1
ATOM 12443 C CA . THR B 1 722 ? 133.909 100.200 209.755 1.00 24.95 722 THR B CA 1
ATOM 12444 C C . THR B 1 722 ? 133.113 101.291 209.058 1.00 27.41 722 THR B C 1
ATOM 12445 O O . THR B 1 722 ? 132.409 102.070 209.713 1.00 24.73 722 THR B O 1
ATOM 12449 N N . SER B 1 723 ? 133.251 101.361 207.730 1.00 25.26 723 SER B N 1
ATOM 12450 C CA . SER B 1 723 ? 132.266 102.022 206.851 1.00 26.19 723 SER B CA 1
ATOM 12451 C C . SER B 1 723 ? 132.293 103.561 206.815 1.00 28.51 723 SER B C 1
ATOM 12452 O O . SER B 1 723 ? 132.208 104.156 205.724 1.00 27.54 723 SER B O 1
ATOM 12455 N N . ILE B 1 724 ? 132.456 104.206 207.969 1.00 26.35 724 ILE B N 1
ATOM 12456 C CA . ILE B 1 724 ? 132.233 105.637 208.047 1.00 27.85 724 ILE B CA 1
ATOM 12457 C C . ILE B 1 724 ? 133.481 106.480 207.789 1.00 27.02 724 ILE B C 1
ATOM 12458 O O . ILE B 1 724 ? 134.614 106.075 208.098 1.00 26.22 724 ILE B O 1
ATOM 12463 N N . THR B 1 725 ? 133.225 107.654 207.203 1.00 25.03 725 THR B N 1
ATOM 12464 C CA . THR B 1 725 ? 134.215 108.697 207.038 1.00 25.67 725 THR B CA 1
ATOM 12465 C C . THR B 1 725 ? 133.850 109.865 207.946 1.00 25.57 725 THR B C 1
ATOM 12466 O O . THR B 1 725 ? 132.900 110.579 207.697 1.00 24.52 725 THR B O 1
ATOM 12470 N N . ILE B 1 726 ? 134.608 110.013 209.029 1.00 25.46 726 ILE B N 1
ATOM 12471 C CA . ILE B 1 726 ? 134.532 111.212 209.834 1.00 28.26 726 ILE B CA 1
ATOM 12472 C C . ILE B 1 726 ? 135.646 112.077 209.249 1.00 30.60 726 ILE B C 1
ATOM 12473 O O . ILE B 1 726 ? 136.827 111.729 209.369 1.00 30.35 726 ILE B O 1
ATOM 12478 N N . ASP B 1 727 ? 135.263 113.177 208.592 1.00 31.92 727 ASP B N 1
ATOM 12479 C CA . ASP B 1 727 ? 136.162 113.797 207.629 1.00 34.28 727 ASP B CA 1
ATOM 12480 C C . ASP B 1 727 ? 137.388 114.481 208.217 1.00 34.28 727 ASP B C 1
ATOM 12481 O O . ASP B 1 727 ? 138.347 114.726 207.486 1.00 35.88 727 ASP B O 1
ATOM 12486 N N . ASP B 1 728 ? 137.370 114.773 209.505 1.00 30.93 728 ASP B N 1
ATOM 12487 C CA . ASP B 1 728 ? 138.510 115.444 210.121 1.00 33.43 728 ASP B CA 1
ATOM 12488 C C . ASP B 1 728 ? 139.465 114.522 210.916 1.00 32.65 728 ASP B C 1
ATOM 12489 O O . ASP B 1 728 ? 140.400 115.019 211.529 1.00 30.21 728 ASP B O 1
ATOM 12494 N N . ILE B 1 729 ? 139.276 113.195 210.869 1.00 30.53 729 ILE B N 1
ATOM 12495 C CA . ILE B 1 729 ? 140.130 112.281 211.633 1.00 29.87 729 ILE B CA 1
ATOM 12496 C C . ILE B 1 729 ? 141.531 112.295 211.067 1.00 29.88 729 ILE B C 1
ATOM 12497 O O . ILE B 1 729 ? 141.723 112.102 209.855 1.00 27.58 729 ILE B O 1
ATOM 12502 N N . VAL B 1 730 ? 142.499 112.537 211.939 1.00 27.17 730 VAL B N 1
ATOM 12503 C CA . VAL B 1 730 ? 143.894 112.365 211.602 1.00 28.71 730 VAL B CA 1
ATOM 12504 C C . VAL B 1 730 ? 144.544 111.285 212.468 1.00 29.90 730 VAL B C 1
ATOM 12505 O O . VAL B 1 730 ? 145.518 110.671 212.025 1.00 27.07 730 VAL B O 1
ATOM 12509 N N . PHE B 1 731 ? 144.044 111.075 213.702 1.00 26.76 731 PHE B N 1
ATOM 12510 C CA . PHE B 1 731 ? 144.702 110.168 214.640 1.00 27.58 731 PHE B CA 1
ATOM 12511 C C . PHE B 1 731 ? 143.707 109.168 215.197 1.00 26.39 731 PHE B C 1
ATOM 12512 O O . PHE B 1 731 ? 142.643 109.560 215.669 1.00 25.17 731 PHE B O 1
ATOM 12520 N N . VAL B 1 732 ? 144.062 107.889 215.117 1.00 25.77 732 VAL B N 1
ATOM 12521 C CA . VAL B 1 732 ? 143.276 106.834 215.705 1.00 26.82 732 VAL B CA 1
ATOM 12522 C C . VAL B 1 732 ? 144.083 106.281 216.856 1.00 26.19 732 VAL B C 1
ATOM 12523 O O . VAL B 1 732 ? 145.292 106.065 216.722 1.00 24.89 732 VAL B O 1
ATOM 12527 N N . ILE B 1 733 ? 143.400 106.054 217.977 1.00 26.62 733 ILE B N 1
ATOM 12528 C CA . ILE B 1 733 ? 143.991 105.380 219.145 1.00 26.34 733 ILE B CA 1
ATOM 12529 C C . ILE B 1 733 ? 143.157 104.134 219.427 1.00 25.64 733 ILE B C 1
ATOM 12530 O O . ILE B 1 733 ? 141.962 104.232 219.699 1.00 24.64 733 ILE B O 1
ATOM 12535 N N . ASP B 1 734 ? 143.792 102.969 219.380 1.00 25.41 734 ASP B N 1
ATOM 12536 C CA . ASP B 1 734 ? 143.057 101.728 219.455 1.00 26.00 734 ASP B CA 1
ATOM 12537 C C . ASP B 1 734 ? 143.469 100.981 220.696 1.00 25.91 734 ASP B C 1
ATOM 12538 O O . ASP B 1 734 ? 144.619 100.583 220.800 1.00 27.66 734 ASP B O 1
ATOM 12543 N N . ILE B 1 735 ? 142.516 100.780 221.612 1.00 24.29 735 ILE B N 1
ATOM 12544 C CA . ILE B 1 735 ? 142.745 100.006 222.835 1.00 26.00 735 ILE B CA 1
ATOM 12545 C C . ILE B 1 735 ? 142.791 98.499 222.545 1.00 25.33 735 ILE B C 1
ATOM 12546 O O . ILE B 1 735 ? 143.204 97.732 223.377 1.00 24.52 735 ILE B O 1
ATOM 12551 N N . CYS B 1 736 ? 142.365 98.075 221.356 1.00 25.06 736 CYS B N 1
ATOM 12552 C CA . CYS B 1 736 ? 142.499 96.685 220.900 1.00 25.86 736 CYS B CA 1
ATOM 12553 C C . CYS B 1 736 ? 141.585 95.713 221.621 1.00 27.05 736 CYS B C 1
ATOM 12554 O O . CYS B 1 736 ? 141.887 94.505 221.686 1.00 30.28 736 CYS B O 1
ATOM 12557 N N . LYS B 1 737 ? 140.443 96.194 222.115 1.00 26.83 737 LYS B N 1
ATOM 12558 C CA . LYS B 1 737 ? 139.472 95.296 222.748 1.00 27.33 737 LYS B CA 1
ATOM 12559 C C . LYS B 1 737 ? 138.146 95.380 222.056 1.00 26.75 737 LYS B C 1
ATOM 12560 O O . LYS B 1 737 ? 137.862 96.316 221.303 1.00 27.54 737 LYS B O 1
ATOM 12566 N N . ALA B 1 738 ? 137.311 94.409 222.380 1.00 25.79 738 ALA B N 1
ATOM 12567 C CA . ALA B 1 738 ? 135.929 94.409 221.943 1.00 26.68 738 ALA B CA 1
ATOM 12568 C C . ALA B 1 738 ? 135.107 93.754 223.019 1.00 28.10 738 ALA B C 1
ATOM 12569 O O . ALA B 1 738 ? 135.637 92.976 223.829 1.00 29.75 738 ALA B O 1
ATOM 12571 N N . ARG B 1 739 ? 133.807 94.002 222.982 1.00 29.34 739 ARG B N 1
ATOM 12572 C CA . ARG B 1 739 ? 132.901 93.416 223.941 1.00 30.45 739 ARG B CA 1
ATOM 12573 C C . ARG B 1 739 ? 131.894 92.530 223.291 1.00 29.06 739 ARG B C 1
ATOM 12574 O O . ARG B 1 739 ? 131.309 92.892 222.284 1.00 26.39 739 ARG B O 1
ATOM 12582 N N . MET B 1 740 ? 131.631 91.394 223.919 1.00 31.65 740 MET B N 1
ATOM 12583 C CA . MET B 1 740 ? 130.574 90.475 223.505 1.00 32.88 740 MET B CA 1
ATOM 12584 C C . MET B 1 740 ? 129.590 90.253 224.647 1.00 35.56 740 MET B C 1
ATOM 12585 O O . MET B 1 740 ? 129.982 90.291 225.828 1.00 33.79 740 MET B O 1
ATOM 12590 N N . LYS B 1 741 ? 128.348 89.949 224.298 1.00 32.51 741 LYS B N 1
ATOM 12591 C CA . LYS B 1 741 ? 127.363 89.491 225.259 1.00 34.60 741 LYS B CA 1
ATOM 12592 C C . LYS B 1 741 ? 127.229 87.986 225.097 1.00 34.87 741 LYS B C 1
ATOM 12593 O O . LYS B 1 741 ? 126.835 87.519 224.051 1.00 39.15 741 LYS B O 1
ATOM 12599 N N . LEU B 1 742 ? 127.563 87.241 226.141 1.00 34.15 742 LEU B N 1
ATOM 12600 C CA . LEU B 1 742 ? 127.502 85.766 226.137 1.00 35.22 742 LEU B CA 1
ATOM 12601 C C . LEU B 1 742 ? 126.271 85.252 226.904 1.00 36.37 742 LEU B C 1
ATOM 12602 O O . LEU B 1 742 ? 125.718 85.950 227.766 1.00 36.05 742 LEU B O 1
ATOM 12607 N N . PHE B 1 743 ? 125.837 84.053 226.526 1.00 35.73 743 PHE B N 1
ATOM 12608 C CA . PHE B 1 743 ? 124.728 83.346 227.127 1.00 38.63 743 PHE B CA 1
ATOM 12609 C C . PHE B 1 743 ? 125.109 81.877 227.155 1.00 38.60 743 PHE B C 1
ATOM 12610 O O . PHE B 1 743 ? 125.408 81.316 226.122 1.00 38.61 743 PHE B O 1
ATOM 12618 N N . THR B 1 744 ? 125.086 81.266 228.331 1.00 36.52 744 THR B N 1
ATOM 12619 C CA . THR B 1 744 ? 125.206 79.817 228.459 1.00 37.83 744 THR B CA 1
ATOM 12620 C C . THR B 1 744 ? 123.812 79.234 228.695 1.00 38.94 744 THR B C 1
ATOM 12621 O O . THR B 1 744 ? 123.170 79.500 229.739 1.00 45.76 744 THR B O 1
ATOM 12625 N N . SER B 1 745 ? 123.352 78.422 227.749 1.00 40.69 745 SER B N 1
ATOM 12626 C CA . SER B 1 745 ? 122.002 77.844 227.776 1.00 40.07 745 SER B CA 1
ATOM 12627 C C . SER B 1 745 ? 121.707 76.944 228.976 1.00 37.61 745 SER B C 1
ATOM 12628 O O . SER B 1 745 ? 120.649 77.057 229.584 1.00 36.16 745 SER B O 1
ATOM 12631 N N . HIS B 1 746 ? 122.638 76.078 229.357 1.00 36.21 746 HIS B N 1
ATOM 12632 C CA . HIS B 1 746 ? 122.327 75.089 230.411 1.00 35.49 746 HIS B CA 1
ATOM 12633 C C . HIS B 1 746 ? 122.057 75.687 231.783 1.00 35.00 746 HIS B C 1
ATOM 12634 O O . HIS B 1 746 ? 121.307 75.106 232.569 1.00 34.19 746 HIS B O 1
ATOM 12641 N N . ASN B 1 747 ? 122.638 76.854 232.063 1.00 35.18 747 ASN B N 1
ATOM 12642 C CA . ASN B 1 747 ? 122.428 77.524 233.355 1.00 36.63 747 ASN B CA 1
ATOM 12643 C C . ASN B 1 747 ? 121.669 78.854 233.258 1.00 37.91 747 ASN B C 1
ATOM 12644 O O . ASN B 1 747 ? 121.476 79.500 234.269 1.00 36.87 747 ASN B O 1
ATOM 12649 N N . ASN B 1 748 ? 121.271 79.258 232.046 1.00 39.99 748 ASN B N 1
ATOM 12650 C CA . ASN B 1 748 ? 120.608 80.540 231.800 1.00 41.12 748 ASN B CA 1
ATOM 12651 C C . ASN B 1 748 ? 121.369 81.809 232.229 1.00 39.60 748 ASN B C 1
ATOM 12652 O O . ASN B 1 748 ? 120.752 82.853 232.457 1.00 36.88 748 ASN B O 1
ATOM 12657 N N . LEU B 1 749 ? 122.699 81.733 232.295 1.00 37.51 749 LEU B N 1
ATOM 12658 C CA . LEU B 1 749 ? 123.524 82.877 232.678 1.00 35.07 749 LEU B CA 1
ATOM 12659 C C . LEU B 1 749 ? 123.948 83.714 231.478 1.00 34.96 749 LEU B C 1
ATOM 12660 O O . LEU B 1 749 ? 124.439 83.169 230.506 1.00 35.06 749 LEU B O 1
ATOM 12665 N N . THR B 1 750 ? 123.798 85.033 231.589 1.00 35.13 750 THR B N 1
ATOM 12666 C CA . THR B 1 750 ? 124.359 85.976 230.632 1.00 35.95 750 THR B CA 1
ATOM 12667 C C . THR B 1 750 ? 125.524 86.692 231.294 1.00 33.80 750 THR B C 1
ATOM 12668 O O . THR B 1 750 ? 125.595 86.795 232.529 1.00 33.94 750 THR B O 1
ATOM 12672 N N . SER B 1 751 ? 126.439 87.156 230.460 1.00 30.87 751 SER B N 1
ATOM 12673 C CA . SER B 1 751 ? 127.537 87.986 230.901 1.00 33.36 751 SER B CA 1
ATOM 12674 C C . SER B 1 751 ? 128.052 88.803 229.749 1.00 33.10 751 SER B C 1
ATOM 12675 O O . SER B 1 751 ? 127.808 88.478 228.584 1.00 35.31 751 SER B O 1
ATOM 12678 N N . TYR B 1 752 ? 128.748 89.872 230.087 1.00 31.70 752 TYR B N 1
ATOM 12679 C CA . TYR B 1 752 ? 129.509 90.643 229.134 1.00 38.05 752 TYR B CA 1
ATOM 12680 C C . TYR B 1 752 ? 130.968 90.242 229.236 1.00 36.71 752 TYR B C 1
ATOM 12681 O O . TYR B 1 752 ? 131.488 90.007 230.328 1.00 40.82 752 TYR B O 1
ATOM 12690 N N . ALA B 1 753 ? 131.620 90.128 228.092 1.00 33.34 753 ALA B N 1
ATOM 12691 C CA . ALA B 1 753 ? 133.012 89.719 228.029 1.00 30.53 753 ALA B CA 1
ATOM 12692 C C . ALA B 1 753 ? 133.803 90.776 227.259 1.00 29.31 753 ALA B C 1
ATOM 12693 O O . ALA B 1 753 ? 133.476 91.057 226.114 1.00 30.92 753 ALA B O 1
ATOM 12695 N N . THR B 1 754 ? 134.828 91.346 227.884 1.00 28.06 754 THR B N 1
ATOM 12696 C CA . THR B 1 754 ? 135.774 92.167 227.183 1.00 27.49 754 THR B CA 1
ATOM 12697 C C . THR B 1 754 ? 136.929 91.272 226.719 1.00 28.00 754 THR B C 1
ATOM 12698 O O . THR B 1 754 ? 137.656 90.672 227.515 1.00 26.81 754 THR B O 1
ATOM 12702 N N . VAL B 1 755 ? 137.033 91.139 225.411 1.00 26.78 755 VAL B N 1
ATOM 12703 C CA . VAL B 1 755 ? 138.013 90.251 224.786 1.00 29.77 755 VAL B CA 1
ATOM 12704 C C . VAL B 1 755 ? 138.978 91.067 223.945 1.00 27.37 755 VAL B C 1
ATOM 12705 O O . VAL B 1 755 ? 138.661 92.218 223.604 1.00 25.47 755 VAL B O 1
ATOM 12709 N N . TRP B 1 756 ? 140.127 90.462 223.621 1.00 26.50 756 TRP B N 1
ATOM 12710 C CA . TRP B 1 756 ? 141.003 90.958 222.541 1.00 26.50 756 TRP B CA 1
ATOM 12711 C C . TRP B 1 756 ? 140.244 91.103 221.243 1.00 25.92 756 TRP B C 1
ATOM 12712 O O . TRP B 1 756 ? 139.563 90.192 220.797 1.00 27.13 756 TRP B O 1
ATOM 12723 N N . ALA B 1 757 ? 140.374 92.273 220.644 1.00 25.01 757 ALA B N 1
ATOM 12724 C CA . ALA B 1 757 ? 139.953 92.470 219.277 1.00 24.85 757 ALA B CA 1
ATOM 12725 C C . ALA B 1 757 ? 140.812 91.597 218.331 1.00 24.69 757 ALA B C 1
ATOM 12726 O O . ALA B 1 757 ? 141.889 91.102 218.711 1.00 23.00 757 ALA B O 1
ATOM 12728 N N . SER B 1 758 ? 140.292 91.372 217.128 1.00 23.97 758 SER B N 1
ATOM 12729 C CA . SER B 1 758 ? 140.993 90.593 216.120 1.00 24.88 758 SER B CA 1
ATOM 12730 C C . SER B 1 758 ? 141.839 91.506 215.261 1.00 25.72 758 SER B C 1
ATOM 12731 O O . SER B 1 758 ? 141.655 92.739 215.277 1.00 25.85 758 SER B O 1
ATOM 12734 N N . LYS B 1 759 ? 142.723 90.905 214.458 1.00 25.74 759 LYS B N 1
ATOM 12735 C CA . LYS B 1 759 ? 143.465 91.672 213.458 1.00 26.37 759 LYS B CA 1
ATOM 12736 C C . LYS B 1 759 ? 142.549 92.429 212.498 1.00 24.97 759 LYS B C 1
ATOM 12737 O O . LYS B 1 759 ? 142.826 93.563 212.132 1.00 25.19 759 LYS B O 1
ATOM 12743 N N . THR B 1 760 ? 141.474 91.781 212.091 1.00 23.16 760 THR B N 1
ATOM 12744 C CA . THR B 1 760 ? 140.424 92.411 211.311 1.00 24.95 760 THR B CA 1
ATOM 12745 C C . THR B 1 760 ? 139.851 93.689 211.949 1.00 24.56 760 THR B C 1
ATOM 12746 O O . THR B 1 760 ? 139.758 94.718 211.280 1.00 23.09 760 THR B O 1
ATOM 12750 N N . ASN B 1 761 ? 139.491 93.607 213.224 1.00 23.79 761 ASN B N 1
ATOM 12751 C CA . ASN B 1 761 ? 139.032 94.779 213.921 1.00 24.02 761 ASN B CA 1
ATOM 12752 C C . ASN B 1 761 ? 140.060 95.932 213.882 1.00 23.44 761 ASN B C 1
ATOM 12753 O O . ASN B 1 761 ? 139.698 97.070 213.591 1.00 24.06 761 ASN B O 1
ATOM 12758 N N . LEU B 1 762 ? 141.321 95.628 214.196 1.00 23.79 762 LEU B N 1
ATOM 12759 C CA . LEU B 1 762 ? 142.404 96.631 214.259 1.00 24.64 762 LEU B CA 1
ATOM 12760 C C . LEU B 1 762 ? 142.641 97.317 212.908 1.00 25.13 762 LEU B C 1
ATOM 12761 O O . LEU B 1 762 ? 142.823 98.535 212.839 1.00 23.81 762 LEU B O 1
ATOM 12766 N N . GLU B 1 763 ? 142.581 96.530 211.846 1.00 25.98 763 GLU B N 1
ATOM 12767 C CA . GLU B 1 763 ? 142.737 97.060 210.484 1.00 27.40 763 GLU B CA 1
ATOM 12768 C C . GLU B 1 763 ? 141.556 97.971 210.089 1.00 24.68 763 GLU B C 1
ATOM 12769 O O . GLU B 1 763 ? 141.775 99.034 209.525 1.00 24.41 763 GLU B O 1
ATOM 12775 N N . GLN B 1 764 ? 140.323 97.597 210.443 1.00 22.65 764 GLN B N 1
ATOM 12776 C CA . GLN B 1 764 ? 139.186 98.465 210.193 1.00 22.96 764 GLN B CA 1
ATOM 12777 C C . GLN B 1 764 ? 139.273 99.786 210.965 1.00 24.06 764 GLN B C 1
ATOM 12778 O O . GLN B 1 764 ? 138.996 100.850 210.434 1.00 21.85 764 GLN B O 1
ATOM 12784 N N . ARG B 1 765 ? 139.613 99.683 212.239 1.00 25.18 765 ARG B N 1
ATOM 12785 C CA . ARG B 1 765 ? 139.740 100.870 213.115 1.00 24.22 765 ARG B CA 1
ATOM 12786 C C . ARG B 1 765 ? 140.789 101.837 212.571 1.00 24.20 765 ARG B C 1
ATOM 12787 O O . ARG B 1 765 ? 140.539 103.024 212.467 1.00 22.20 765 ARG B O 1
ATOM 12795 N N . LYS B 1 766 ? 141.943 101.281 212.188 1.00 24.68 766 LYS B N 1
ATOM 12796 C CA . LYS B 1 766 ? 143.031 102.017 211.572 1.00 25.45 766 LYS B CA 1
ATOM 12797 C C . LYS B 1 766 ? 142.564 102.784 210.348 1.00 25.04 766 LYS B C 1
ATOM 12798 O O . LYS B 1 766 ? 142.880 103.976 210.156 1.00 26.02 766 LYS B O 1
ATOM 12804 N N . GLY B 1 767 ? 141.770 102.103 209.539 1.00 24.90 767 GLY B N 1
ATOM 12805 C CA . GLY B 1 767 ? 141.220 102.685 208.347 1.00 23.46 767 GLY B CA 1
ATOM 12806 C C . GLY B 1 767 ? 140.200 103.774 208.541 1.00 24.40 767 GLY B C 1
ATOM 12807 O O . GLY B 1 767 ? 139.666 104.240 207.554 1.00 23.81 767 GLY B O 1
ATOM 12808 N N . ARG B 1 768 ? 139.884 104.200 209.767 1.00 24.23 768 ARG B N 1
ATOM 12809 C CA . ARG B 1 768 ? 139.101 105.424 209.941 1.00 24.61 768 ARG B CA 1
ATOM 12810 C C . ARG B 1 768 ? 139.918 106.678 209.626 1.00 26.53 768 ARG B C 1
ATOM 12811 O O . ARG B 1 768 ? 139.339 107.732 209.393 1.00 25.64 768 ARG B O 1
ATOM 12819 N N . ALA B 1 769 ? 141.216 106.583 209.634 1.00 29.06 769 ALA B N 1
ATOM 12820 C CA . ALA B 1 769 ? 142.121 107.652 209.183 1.00 27.53 769 ALA B CA 1
ATOM 12821 C C . ALA B 1 769 ? 142.641 107.301 207.797 1.00 28.10 769 ALA B C 1
ATOM 12822 O O . ALA B 1 769 ? 142.463 106.173 207.342 1.00 28.42 769 ALA B O 1
ATOM 12824 N N . GLY B 1 770 ? 143.340 108.231 207.160 1.00 26.08 770 GLY B N 1
ATOM 12825 C CA . GLY B 1 770 ? 143.917 107.958 205.851 1.00 28.32 770 GLY B CA 1
ATOM 12826 C C . GLY B 1 770 ? 142.868 107.907 204.744 1.00 26.91 770 GLY B C 1
ATOM 12827 O O . GLY B 1 770 ? 143.096 107.258 203.699 1.00 25.21 770 GLY B O 1
ATOM 12828 N N . ARG B 1 771 ? 141.766 108.637 204.965 1.00 25.49 771 ARG B N 1
ATOM 12829 C CA A ARG B 1 771 ? 140.647 108.669 204.040 0.50 28.27 771 ARG B CA 1
ATOM 12830 C CA B ARG B 1 771 ? 140.631 108.678 204.049 0.50 25.44 771 ARG B CA 1
ATOM 12831 C C . ARG B 1 771 ? 140.610 109.975 203.248 1.00 28.17 771 ARG B C 1
ATOM 12832 O O . ARG B 1 771 ? 140.518 109.961 202.003 1.00 30.01 771 ARG B O 1
ATOM 12847 N N . VAL B 1 772 ? 140.693 111.088 203.962 1.00 29.25 772 VAL B N 1
ATOM 12848 C CA . VAL B 1 772 ? 140.622 112.421 203.408 1.00 33.17 772 VAL B CA 1
ATOM 12849 C C . VAL B 1 772 ? 141.986 113.079 203.416 1.00 33.52 772 VAL B C 1
ATOM 12850 O O . VAL B 1 772 ? 142.220 113.954 202.623 1.00 34.90 772 VAL B O 1
ATOM 12854 N N . ARG B 1 773 ? 142.866 112.714 204.286 1.00 33.08 773 ARG B N 1
ATOM 12855 C CA . ARG B 1 773 ? 144.267 113.159 204.296 1.00 33.91 773 ARG B CA 1
ATOM 12856 C C . ARG B 1 773 ? 145.130 112.095 204.995 1.00 32.65 773 ARG B C 1
ATOM 12857 O O . ARG B 1 773 ? 144.580 111.131 205.519 1.00 32.10 773 ARG B O 1
ATOM 12865 N N . PRO B 1 774 ? 146.472 112.236 204.974 1.00 31.79 774 PRO B N 1
ATOM 12866 C CA . PRO B 1 774 ? 147.292 111.301 205.768 1.00 31.78 774 PRO B CA 1
ATOM 12867 C C . PRO B 1 774 ? 146.944 111.267 207.277 1.00 31.00 774 PRO B C 1
ATOM 12868 O O . PRO B 1 774 ? 146.469 112.247 207.832 1.00 29.32 774 PRO B O 1
ATOM 12872 N N . GLY B 1 775 ? 147.169 110.113 207.899 1.00 32.17 775 GLY B N 1
ATOM 12873 C CA . GLY B 1 775 ? 146.843 109.921 209.297 1.00 32.77 775 GLY B CA 1
ATOM 12874 C C . GLY B 1 775 ? 147.843 109.066 210.040 1.00 31.82 775 GLY B C 1
ATOM 12875 O O . GLY B 1 775 ? 148.901 108.694 209.517 1.00 29.55 775 GLY B O 1
ATOM 12876 N N . PHE B 1 776 ? 147.477 108.757 211.277 1.00 30.90 776 PHE B N 1
ATOM 12877 C CA . PHE B 1 776 ? 148.341 108.041 212.218 1.00 30.10 776 PHE B CA 1
ATOM 12878 C C . PHE B 1 776 ? 147.442 107.121 212.996 1.00 28.20 776 PHE B C 1
ATOM 12879 O O . PHE B 1 776 ? 146.326 107.493 213.329 1.00 28.63 776 PHE B O 1
ATOM 12887 N N . CYS B 1 777 ? 147.941 105.931 213.296 1.00 27.55 777 CYS B N 1
ATOM 12888 C CA . CYS B 1 777 ? 147.213 104.957 214.069 1.00 27.84 777 CYS B CA 1
ATOM 12889 C C . CYS B 1 777 ? 148.131 104.493 215.191 1.00 26.85 777 CYS B C 1
ATOM 12890 O O . CYS B 1 777 ? 149.238 103.983 214.935 1.00 26.72 777 CYS B O 1
ATOM 12893 N N . PHE B 1 778 ? 147.677 104.711 216.420 1.00 25.83 778 PHE B N 1
ATOM 12894 C CA . PHE B 1 778 ? 148.397 104.290 217.618 1.00 27.05 778 PHE B CA 1
ATOM 12895 C C . PHE B 1 778 ? 147.674 103.071 218.184 1.00 26.43 778 PHE B C 1
ATOM 12896 O O . PHE B 1 778 ? 146.613 103.196 218.839 1.00 24.52 778 PHE B O 1
ATOM 12904 N N . THR B 1 779 ? 148.219 101.902 217.864 1.00 27.22 779 THR B N 1
ATOM 12905 C CA . THR B 1 779 ? 147.638 100.612 218.251 1.00 26.70 779 THR B CA 1
ATOM 12906 C C . THR B 1 779 ? 148.268 100.176 219.566 1.00 27.73 779 THR B C 1
ATOM 12907 O O . THR B 1 779 ? 149.470 99.858 219.613 1.00 28.14 779 THR B O 1
ATOM 12911 N N . LEU B 1 780 ? 147.474 100.184 220.635 1.00 28.49 780 LEU B N 1
ATOM 12912 C CA . LEU B 1 780 ? 147.994 100.025 221.983 1.00 31.59 780 LEU B CA 1
ATOM 12913 C C . LEU B 1 780 ? 148.137 98.572 222.447 1.00 28.79 780 LEU B C 1
ATOM 12914 O O . LEU B 1 780 ? 147.653 98.200 223.481 1.00 27.42 780 LEU B O 1
ATOM 12919 N N . CYS B 1 781 ? 148.823 97.754 221.661 1.00 29.34 781 CYS B N 1
ATOM 12920 C CA . CYS B 1 781 ? 149.233 96.419 222.075 1.00 28.53 781 CYS B CA 1
ATOM 12921 C C . CYS B 1 781 ? 150.640 96.231 221.576 1.00 28.84 781 CYS B C 1
ATOM 12922 O O . CYS B 1 781 ? 151.068 96.918 220.623 1.00 28.35 781 CYS B O 1
ATOM 12925 N N . SER B 1 782 ? 151.389 95.329 222.199 1.00 27.79 782 SER B N 1
ATOM 12926 C CA . SER B 1 782 ? 152.767 95.087 221.766 1.00 30.07 782 SER B CA 1
ATOM 12927 C C . SER B 1 782 ? 152.766 94.453 220.367 1.00 29.73 782 SER B C 1
ATOM 12928 O O . SER B 1 782 ? 151.777 93.836 219.953 1.00 30.85 782 SER B O 1
ATOM 12931 N N . ARG B 1 783 ? 153.877 94.575 219.649 1.00 31.10 783 ARG B N 1
ATOM 12932 C CA . ARG B 1 783 ? 154.004 93.884 218.348 1.00 31.52 783 ARG B CA 1
ATOM 12933 C C . ARG B 1 783 ? 153.819 92.373 218.513 1.00 30.54 783 ARG B C 1
ATOM 12934 O O . ARG B 1 783 ? 153.177 91.741 217.697 1.00 31.06 783 ARG B O 1
ATOM 12942 N N . ALA B 1 784 ? 154.328 91.811 219.604 1.00 31.84 784 ALA B N 1
ATOM 12943 C CA . ALA B 1 784 ? 154.182 90.380 219.842 1.00 33.89 784 ALA B CA 1
ATOM 12944 C C . ALA B 1 784 ? 152.729 90.030 220.150 1.00 32.38 784 ALA B C 1
ATOM 12945 O O . ALA B 1 784 ? 152.217 89.018 219.652 1.00 34.87 784 ALA B O 1
ATOM 12947 N N . ARG B 1 785 ? 152.031 90.890 220.895 1.00 31.23 785 ARG B N 1
ATOM 12948 C CA . ARG B 1 785 ? 150.578 90.675 221.122 1.00 29.78 785 ARG B CA 1
ATOM 12949 C C . ARG B 1 785 ? 149.834 90.684 219.796 1.00 28.82 785 ARG B C 1
ATOM 12950 O O . ARG B 1 785 ? 148.982 89.832 219.570 1.00 28.91 785 ARG B O 1
ATOM 12958 N N . PHE B 1 786 ? 150.154 91.645 218.937 1.00 30.02 786 PHE B N 1
ATOM 12959 C CA . PHE B 1 786 ? 149.495 91.744 217.646 1.00 29.81 786 PHE B CA 1
ATOM 12960 C C . PHE B 1 786 ? 149.591 90.437 216.860 1.00 31.72 786 PHE B C 1
ATOM 12961 O O . PHE B 1 786 ? 148.581 89.939 216.369 1.00 30.41 786 PHE B O 1
ATOM 12969 N N . GLN B 1 787 ? 150.799 89.871 216.776 1.00 34.14 787 GLN B N 1
ATOM 12970 C CA . GLN B 1 787 ? 151.010 88.590 216.063 1.00 36.11 787 GLN B CA 1
ATOM 12971 C C . GLN B 1 787 ? 150.212 87.420 216.650 1.00 35.17 787 GLN B C 1
ATOM 12972 O O . GLN B 1 787 ? 149.830 86.510 215.926 1.00 36.38 787 GLN B O 1
ATOM 12978 N N . ALA B 1 788 ? 149.930 87.470 217.945 1.00 33.34 788 ALA B N 1
ATOM 12979 C CA . ALA B 1 788 ? 149.109 86.466 218.625 1.00 32.94 788 ALA B CA 1
ATOM 12980 C C . ALA B 1 788 ? 147.597 86.688 218.575 1.00 31.48 788 ALA B C 1
ATOM 12981 O O . ALA B 1 788 ? 146.838 85.850 219.085 1.00 31.08 788 ALA B O 1
ATOM 12983 N N . LEU B 1 789 ? 147.146 87.822 218.052 1.00 30.08 789 LEU B N 1
ATOM 12984 C CA . LEU B 1 789 ? 145.718 88.054 217.940 1.00 29.19 789 LEU B CA 1
ATOM 12985 C C . LEU B 1 789 ? 145.124 87.102 216.912 1.00 32.90 789 LEU B C 1
ATOM 12986 O O . LEU B 1 789 ? 145.792 86.732 215.941 1.00 31.50 789 LEU B O 1
ATOM 12991 N N . GLU B 1 790 ? 143.865 86.729 217.115 1.00 32.29 790 GLU B N 1
ATOM 12992 C CA . GLU B 1 790 ? 143.099 86.019 216.101 1.00 34.15 790 GLU B CA 1
ATOM 12993 C C . GLU B 1 790 ? 142.938 86.883 214.843 1.00 31.61 790 GLU B C 1
ATOM 12994 O O . GLU B 1 790 ? 142.795 88.112 214.937 1.00 28.75 790 GLU B O 1
ATOM 13000 N N . ASP B 1 791 ? 142.923 86.246 213.678 1.00 29.22 791 ASP B N 1
ATOM 13001 C CA . ASP B 1 791 ? 142.599 86.957 212.433 1.00 31.50 791 ASP B CA 1
ATOM 13002 C C . ASP B 1 791 ? 141.204 87.543 212.493 1.00 31.17 791 ASP B C 1
ATOM 13003 O O . ASP B 1 791 ? 141.006 88.679 212.078 1.00 29.04 791 ASP B O 1
ATOM 13008 N N . ASN B 1 792 ? 140.260 86.774 213.040 1.00 30.64 792 ASN B N 1
ATOM 13009 C CA . ASN B 1 792 ? 138.865 87.202 213.233 1.00 34.61 792 ASN B CA 1
ATOM 13010 C C . ASN B 1 792 ? 138.301 86.737 214.542 1.00 34.30 792 ASN B C 1
ATOM 13011 O O . ASN B 1 792 ? 138.797 85.774 215.109 1.00 39.92 792 ASN B O 1
ATOM 13016 N N . LEU B 1 793 ? 137.275 87.421 215.036 1.00 38.49 793 LEU B N 1
ATOM 13017 C CA . LEU B 1 793 ? 136.545 86.932 216.235 1.00 40.49 793 LEU B CA 1
ATOM 13018 C C . LEU B 1 793 ? 135.642 85.784 215.818 1.00 39.55 793 LEU B C 1
ATOM 13019 O O . LEU B 1 793 ? 135.284 85.658 214.630 1.00 37.89 793 LEU B O 1
ATOM 13024 N N . THR B 1 794 ? 135.304 84.930 216.775 1.00 40.51 794 THR B N 1
ATOM 13025 C CA . THR B 1 794 ? 134.526 83.737 216.457 1.00 42.34 794 THR B CA 1
ATOM 13026 C C . THR B 1 794 ? 133.112 84.197 215.967 1.00 37.69 794 THR B C 1
ATOM 13027 O O . THR B 1 794 ? 132.531 85.145 216.492 1.00 35.19 794 THR B O 1
ATOM 13031 N N . PRO B 1 795 ? 132.581 83.545 214.945 1.00 33.45 795 PRO B N 1
ATOM 13032 C CA . PRO B 1 795 ? 131.255 83.909 214.456 1.00 31.99 795 PRO B CA 1
ATOM 13033 C C . PRO B 1 795 ? 130.171 83.872 215.543 1.00 33.13 795 PRO B C 1
ATOM 13034 O O . PRO B 1 795 ? 130.154 82.977 216.404 1.00 30.71 795 PRO B O 1
ATOM 13038 N N . GLU B 1 796 ? 129.256 84.831 215.477 1.00 30.49 796 GLU B N 1
ATOM 13039 C CA . GLU B 1 796 ? 128.176 84.919 216.436 1.00 32.74 796 GLU B CA 1
ATOM 13040 C C . GLU B 1 796 ? 127.273 83.681 216.450 1.00 33.89 796 GLU B C 1
ATOM 13041 O O . GLU B 1 796 ? 126.785 83.258 217.506 1.00 31.82 796 GLU B O 1
ATOM 13047 N N . MET B 1 797 ? 127.092 83.092 215.279 1.00 33.62 797 MET B N 1
ATOM 13048 C CA . MET B 1 797 ? 126.355 81.837 215.119 1.00 42.08 797 MET B CA 1
ATOM 13049 C C . MET B 1 797 ? 126.718 80.702 216.122 1.00 39.92 797 MET B C 1
ATOM 13050 O O . MET B 1 797 ? 125.882 79.879 216.438 1.00 39.10 797 MET B O 1
ATOM 13055 N N . PHE B 1 798 ? 127.968 80.630 216.558 1.00 46.67 798 PHE B N 1
ATOM 13056 C CA . PHE B 1 798 ? 128.417 79.543 217.430 1.00 50.76 798 PHE B CA 1
ATOM 13057 C C . PHE B 1 798 ? 127.984 79.704 218.881 1.00 50.47 798 PHE B C 1
ATOM 13058 O O . PHE B 1 798 ? 128.026 78.734 219.627 1.00 64.61 798 PHE B O 1
ATOM 13066 N N . ARG B 1 799 ? 127.619 80.913 219.281 1.00 45.31 799 ARG B N 1
ATOM 13067 C CA . ARG B 1 799 ? 127.456 81.228 220.676 1.00 47.19 799 ARG B CA 1
ATOM 13068 C C . ARG B 1 799 ? 126.205 82.053 220.914 1.00 47.70 799 ARG B C 1
ATOM 13069 O O . ARG B 1 799 ? 126.198 82.955 221.753 1.00 57.44 799 ARG B O 1
ATOM 13077 N N . THR B 1 800 ? 125.147 81.761 220.181 1.00 45.76 800 THR B N 1
ATOM 13078 C CA . THR B 1 800 ? 123.908 82.481 220.369 1.00 43.40 800 THR B CA 1
ATOM 13079 C C . THR B 1 800 ? 122.720 81.533 220.238 1.00 36.62 800 THR B C 1
ATOM 13080 O O . THR B 1 800 ? 122.733 80.641 219.412 1.00 37.80 800 THR B O 1
ATOM 13084 N N . PRO B 1 801 ? 121.698 81.683 221.090 1.00 34.11 801 PRO B N 1
ATOM 13085 C CA . PRO B 1 801 ? 120.500 80.831 220.919 1.00 35.00 801 PRO B CA 1
ATOM 13086 C C . PRO B 1 801 ? 119.862 81.043 219.537 1.00 33.99 801 PRO B C 1
ATOM 13087 O O . PRO B 1 801 ? 119.938 82.146 218.988 1.00 32.74 801 PRO B O 1
ATOM 13091 N N . LEU B 1 802 ? 119.280 79.993 218.993 1.00 32.47 802 LEU B N 1
ATOM 13092 C CA . LEU B 1 802 ? 118.930 79.936 217.590 1.00 35.24 802 LEU B CA 1
ATOM 13093 C C . LEU B 1 802 ? 117.428 79.987 217.305 1.00 36.71 802 LEU B C 1
ATOM 13094 O O . LEU B 1 802 ? 117.018 79.874 216.151 1.00 36.92 802 LEU B O 1
ATOM 13099 N N . HIS B 1 803 ? 116.621 80.145 218.346 1.00 36.26 803 HIS B N 1
ATOM 13100 C CA . HIS B 1 803 ? 115.183 80.006 218.195 1.00 36.64 803 HIS B CA 1
ATOM 13101 C C . HIS B 1 803 ? 114.544 81.144 217.378 1.00 35.35 803 HIS B C 1
ATOM 13102 O O . HIS B 1 803 ? 113.602 80.877 216.647 1.00 33.49 803 HIS B O 1
ATOM 13109 N N . GLU B 1 804 ? 115.057 82.378 217.483 1.00 34.67 804 GLU B N 1
ATOM 13110 C CA . GLU B 1 804 ? 114.569 83.502 216.644 1.00 35.63 804 GLU B CA 1
ATOM 13111 C C . GLU B 1 804 ? 114.890 83.258 215.175 1.00 36.15 804 GLU B C 1
ATOM 13112 O O . GLU B 1 804 ? 114.032 83.377 214.305 1.00 36.15 804 GLU B O 1
ATOM 13118 N N . MET B 1 805 ? 116.100 82.813 214.899 1.00 36.62 805 MET B N 1
ATOM 13119 C CA . MET B 1 805 ? 116.459 82.443 213.529 1.00 38.62 805 MET B CA 1
ATOM 13120 C C . MET B 1 805 ? 115.640 81.266 212.975 1.00 36.78 805 MET B C 1
ATOM 13121 O O . MET B 1 805 ? 115.228 81.283 211.828 1.00 33.04 805 MET B O 1
ATOM 13126 N N . ALA B 1 806 ? 115.383 80.254 213.811 1.00 37.16 806 ALA B N 1
ATOM 13127 C CA . ALA B 1 806 ? 114.561 79.103 213.417 1.00 35.98 806 ALA B CA 1
ATOM 13128 C C . ALA B 1 806 ? 113.143 79.515 213.006 1.00 38.19 806 ALA B C 1
ATOM 13129 O O . ALA B 1 806 ? 112.561 78.940 212.082 1.00 38.67 806 ALA B O 1
ATOM 13131 N N . LEU B 1 807 ? 112.584 80.479 213.732 1.00 37.59 807 LEU B N 1
ATOM 13132 C CA . LEU B 1 807 ? 111.279 81.043 213.407 1.00 39.31 807 LEU B CA 1
ATOM 13133 C C . LEU B 1 807 ? 111.321 81.704 212.057 1.00 38.58 807 LEU B C 1
ATOM 13134 O O . LEU B 1 807 ? 110.410 81.534 211.265 1.00 38.02 807 LEU B O 1
ATOM 13139 N N . THR B 1 808 ? 112.389 82.445 211.792 1.00 37.17 808 THR B N 1
ATOM 13140 C CA . THR B 1 808 ? 112.534 83.122 210.504 1.00 37.58 808 THR B CA 1
ATOM 13141 C C . THR B 1 808 ? 112.624 82.104 209.376 1.00 38.49 808 THR B C 1
ATOM 13142 O O . THR B 1 808 ? 111.973 82.280 208.339 1.00 37.95 808 THR B O 1
ATOM 13146 N N . ILE B 1 809 ? 113.373 81.029 209.597 1.00 35.51 809 ILE B N 1
ATOM 13147 C CA . ILE B 1 809 ? 113.505 79.985 208.601 1.00 35.15 809 ILE B CA 1
ATOM 13148 C C . ILE B 1 809 ? 112.118 79.471 208.232 1.00 38.54 809 ILE B C 1
ATOM 13149 O O . ILE B 1 809 ? 111.784 79.352 207.034 1.00 36.00 809 ILE B O 1
ATOM 13154 N N . LYS B 1 810 ? 111.305 79.200 209.253 1.00 38.25 810 LYS B N 1
ATOM 13155 C CA . LYS B 1 810 ? 109.944 78.721 209.049 1.00 43.08 810 LYS B CA 1
ATOM 13156 C C . LYS B 1 810 ? 108.992 79.778 208.445 1.00 44.69 810 LYS B C 1
ATOM 13157 O O . LYS B 1 810 ? 108.220 79.458 207.558 1.00 48.45 810 LYS B O 1
ATOM 13163 N N . LEU B 1 811 ? 109.072 81.026 208.897 1.00 45.93 811 LEU B N 1
ATOM 13164 C CA . LEU B 1 811 ? 108.265 82.102 208.331 1.00 44.82 811 LEU B CA 1
ATOM 13165 C C . LEU B 1 811 ? 108.509 82.231 206.826 1.00 45.44 811 LEU B C 1
ATOM 13166 O O . LEU B 1 811 ? 107.572 82.311 206.055 1.00 43.95 811 LEU B O 1
ATOM 13171 N N . LEU B 1 812 ? 109.780 82.236 206.432 1.00 44.79 812 LEU B N 1
ATOM 13172 C CA . LEU B 1 812 ? 110.182 82.377 205.036 1.00 41.82 812 LEU B CA 1
ATOM 13173 C C . LEU B 1 812 ? 110.065 81.081 204.241 1.00 44.93 812 LEU B C 1
ATOM 13174 O O . LEU B 1 812 ? 110.490 81.030 203.087 1.00 40.58 812 LEU B O 1
ATOM 13179 N N . ARG B 1 813 ? 109.546 80.033 204.880 1.00 48.13 813 ARG B N 1
ATOM 13180 C CA . ARG B 1 813 ? 109.287 78.764 204.242 1.00 52.93 813 ARG B CA 1
ATOM 13181 C C . ARG B 1 813 ? 110.533 78.210 203.533 1.00 49.11 813 ARG B C 1
ATOM 13182 O O . ARG B 1 813 ? 110.454 77.723 202.407 1.00 48.37 813 ARG B O 1
ATOM 13190 N N . LEU B 1 814 ? 111.677 78.281 204.203 1.00 43.83 814 LEU B N 1
ATOM 13191 C CA . LEU B 1 814 ? 112.937 77.760 203.650 1.00 44.67 814 LEU B CA 1
ATOM 13192 C C . LEU B 1 814 ? 113.229 76.320 204.050 1.00 45.46 814 LEU B C 1
ATOM 13193 O O . LEU B 1 814 ? 114.321 75.831 203.826 1.00 49.13 814 LEU B O 1
ATOM 13198 N N . GLY B 1 815 ? 112.251 75.656 204.663 1.00 47.69 815 GLY B N 1
ATOM 13199 C CA . GLY B 1 815 ? 112.300 74.234 204.898 1.00 47.37 815 GLY B CA 1
ATOM 13200 C C . GLY B 1 815 ? 112.743 73.893 206.302 1.00 46.85 815 GLY B C 1
ATOM 13201 O O . GLY B 1 815 ? 112.372 74.557 207.268 1.00 47.13 815 GLY B O 1
ATOM 13202 N N . SER B 1 816 ? 113.541 72.842 206.398 1.00 44.71 816 SER B N 1
ATOM 13203 C CA . SER B 1 816 ? 113.923 72.269 207.664 1.00 43.09 816 SER B CA 1
ATOM 13204 C C . SER B 1 816 ? 114.961 73.143 208.385 1.00 42.84 816 SER B C 1
ATOM 13205 O O . SER B 1 816 ? 115.903 73.678 207.781 1.00 39.83 816 SER B O 1
ATOM 13208 N N . ILE B 1 817 ? 114.789 73.258 209.694 1.00 41.04 817 ILE B N 1
ATOM 13209 C CA . ILE B 1 817 ? 115.697 74.058 210.504 1.00 40.11 817 ILE B CA 1
ATOM 13210 C C . ILE B 1 817 ? 117.129 73.507 210.502 1.00 38.79 817 ILE B C 1
ATOM 13211 O O . ILE B 1 817 ? 118.102 74.275 210.344 1.00 36.13 817 ILE B O 1
ATOM 13216 N N . HIS B 1 818 ? 117.253 72.195 210.660 1.00 39.14 818 HIS B N 1
ATOM 13217 C CA . HIS B 1 818 ? 118.557 71.533 210.633 1.00 40.75 818 HIS B CA 1
ATOM 13218 C C . HIS B 1 818 ? 119.215 71.719 209.273 1.00 38.86 818 HIS B C 1
ATOM 13219 O O . HIS B 1 818 ? 120.390 72.044 209.176 1.00 36.56 818 HIS B O 1
ATOM 13226 N N . HIS B 1 819 ? 118.460 71.451 208.218 1.00 41.69 819 HIS B N 1
ATOM 13227 C CA . HIS B 1 819 ? 119.009 71.475 206.870 1.00 44.51 819 HIS B CA 1
ATOM 13228 C C . HIS B 1 819 ? 119.497 72.874 206.520 1.00 40.96 819 HIS B C 1
ATOM 13229 O O . HIS B 1 819 ? 120.621 73.045 206.039 1.00 41.35 819 HIS B O 1
ATOM 13236 N N . PHE B 1 820 ? 118.672 73.875 206.784 1.00 39.30 820 PHE B N 1
ATOM 13237 C CA . PHE B 1 820 ? 119.059 75.270 206.518 1.00 38.41 820 PHE B CA 1
ATOM 13238 C C . PHE B 1 820 ? 120.321 75.656 207.266 1.00 36.52 820 PHE B C 1
ATOM 13239 O O . PHE B 1 820 ? 121.245 76.233 206.670 1.00 35.42 820 PHE B O 1
ATOM 13247 N N . LEU B 1 821 ? 120.378 75.342 208.560 1.00 35.88 821 LEU B N 1
ATOM 13248 C CA . LEU B 1 821 ? 121.544 75.742 209.368 1.00 35.44 821 LEU B CA 1
ATOM 13249 C C . LEU B 1 821 ? 122.796 74.959 209.023 1.00 34.94 821 LEU B C 1
ATOM 13250 O O . LEU B 1 821 ? 123.906 75.472 209.201 1.00 33.54 821 LEU B O 1
ATOM 13255 N N . SER B 1 822 ? 122.632 73.752 208.495 1.00 35.17 822 SER B N 1
ATOM 13256 C CA . SER B 1 822 ? 123.777 72.961 208.015 1.00 37.96 822 SER B CA 1
ATOM 13257 C C . SER B 1 822 ? 124.457 73.591 206.792 1.00 36.64 822 SER B C 1
ATOM 13258 O O . SER B 1 822 ? 125.581 73.263 206.498 1.00 38.12 822 SER B O 1
ATOM 13261 N N . LYS B 1 823 ? 123.754 74.491 206.102 1.00 36.26 823 LYS B N 1
ATOM 13262 C CA . LYS B 1 823 ? 124.269 75.240 204.945 1.00 36.47 823 LYS B CA 1
ATOM 13263 C C . LYS B 1 823 ? 124.936 76.559 205.285 1.00 36.46 823 LYS B C 1
ATOM 13264 O O . LYS B 1 823 ? 125.438 77.244 204.390 1.00 36.63 823 LYS B O 1
ATOM 13270 N N . ALA B 1 824 ? 124.965 76.920 206.574 1.00 35.67 824 ALA B N 1
ATOM 13271 C CA . ALA B 1 824 ? 125.626 78.139 207.014 1.00 34.92 824 ALA B CA 1
ATOM 13272 C C . ALA B 1 824 ? 127.115 78.059 206.765 1.00 36.56 824 ALA B C 1
ATOM 13273 O O . ALA B 1 824 ? 127.698 76.976 206.745 1.00 35.59 824 ALA B O 1
ATOM 13275 N N . LEU B 1 825 ? 127.727 79.227 206.601 1.00 37.94 825 LEU B N 1
ATOM 13276 C CA . LEU B 1 825 ? 129.161 79.333 206.371 1.00 38.47 825 LEU B CA 1
ATOM 13277 C C . LEU B 1 825 ? 129.904 78.590 207.493 1.00 42.41 825 LEU B C 1
ATOM 13278 O O . LEU B 1 825 ? 130.851 77.868 207.221 1.00 46.29 825 LEU B O 1
ATOM 13283 N N . GLU B 1 826 ? 129.452 78.743 208.736 1.00 43.97 826 GLU B N 1
ATOM 13284 C CA . GLU B 1 826 ? 129.874 77.856 209.823 1.00 43.83 826 GLU B CA 1
ATOM 13285 C C . GLU B 1 826 ? 128.657 77.311 210.564 1.00 38.26 826 GLU B C 1
ATOM 13286 O O . GLU B 1 826 ? 128.040 78.014 211.362 1.00 34.98 826 GLU B O 1
ATOM 13292 N N . PRO B 1 827 ? 128.272 76.070 210.266 1.00 35.34 827 PRO B N 1
ATOM 13293 C CA . PRO B 1 827 ? 127.078 75.554 210.956 1.00 35.44 827 PRO B CA 1
ATOM 13294 C C . PRO B 1 827 ? 127.180 75.631 212.508 1.00 35.74 827 PRO B C 1
ATOM 13295 O O . PRO B 1 827 ? 128.250 75.395 213.069 1.00 33.45 827 PRO B O 1
ATOM 13299 N N . PRO B 1 828 ? 126.094 76.029 213.184 1.00 34.84 828 PRO B N 1
ATOM 13300 C CA . PRO B 1 828 ? 126.109 76.034 214.637 1.00 33.28 828 PRO B CA 1
ATOM 13301 C C . PRO B 1 828 ? 126.131 74.636 215.246 1.00 34.34 828 PRO B C 1
ATOM 13302 O O . PRO B 1 828 ? 125.744 73.662 214.591 1.00 33.63 828 PRO B O 1
ATOM 13306 N N . PRO B 1 829 ? 126.556 74.526 216.514 1.00 32.56 829 PRO B N 1
ATOM 13307 C CA . PRO B 1 829 ? 126.576 73.207 217.151 1.00 33.35 829 PRO B CA 1
ATOM 13308 C C . PRO B 1 829 ? 125.156 72.631 217.282 1.00 33.48 829 PRO B C 1
ATOM 13309 O O . PRO B 1 829 ? 124.212 73.384 217.558 1.00 33.33 829 PRO B O 1
ATOM 13313 N N . VAL B 1 830 ? 125.018 71.324 217.047 1.00 33.02 830 VAL B N 1
ATOM 13314 C CA . VAL B 1 830 ? 123.731 70.675 216.935 1.00 34.81 830 VAL B CA 1
ATOM 13315 C C . VAL B 1 830 ? 122.890 70.680 218.230 1.00 36.52 830 VAL B C 1
ATOM 13316 O O . VAL B 1 830 ? 121.663 70.664 218.153 1.00 35.28 830 VAL B O 1
ATOM 13320 N N . ASP B 1 831 ? 123.531 70.717 219.407 1.00 35.51 831 ASP B N 1
ATOM 13321 C CA . ASP B 1 831 ? 122.772 70.867 220.660 1.00 37.10 831 ASP B CA 1
ATOM 13322 C C . ASP B 1 831 ? 121.998 72.187 220.727 1.00 35.93 831 ASP B C 1
ATOM 13323 O O . ASP B 1 831 ? 120.877 72.206 221.209 1.00 36.91 831 ASP B O 1
ATOM 13328 N N . ALA B 1 832 ? 122.585 73.270 220.244 1.00 34.40 832 ALA B N 1
ATOM 13329 C CA . ALA B 1 832 ? 121.859 74.556 220.161 1.00 36.63 832 ALA B CA 1
ATOM 13330 C C . ALA B 1 832 ? 120.682 74.499 219.170 1.00 35.71 832 ALA B C 1
ATOM 13331 O O . ALA B 1 832 ? 119.636 75.126 219.391 1.00 35.93 832 ALA B O 1
ATOM 13333 N N . VAL B 1 833 ? 120.831 73.713 218.106 1.00 35.49 833 VAL B N 1
ATOM 13334 C CA . VAL B 1 833 ? 119.753 73.573 217.132 1.00 35.64 833 VAL B CA 1
ATOM 13335 C C . VAL B 1 833 ? 118.573 72.842 217.785 1.00 37.56 833 VAL B C 1
ATOM 13336 O O . VAL B 1 833 ? 117.413 73.260 217.673 1.00 38.11 833 VAL B O 1
ATOM 13340 N N . ILE B 1 834 ? 118.896 71.765 218.494 1.00 39.43 834 ILE B N 1
ATOM 13341 C CA . ILE B 1 834 ? 117.909 70.950 219.190 1.00 39.99 834 ILE B CA 1
ATOM 13342 C C . ILE B 1 834 ? 117.161 71.788 220.216 1.00 39.17 834 ILE B C 1
ATOM 13343 O O . ILE B 1 834 ? 115.950 71.698 220.298 1.00 41.09 834 ILE B O 1
ATOM 13348 N N . GLU B 1 835 ? 117.895 72.543 221.020 1.00 38.28 835 GLU B N 1
ATOM 13349 C CA . GLU B 1 835 ? 117.313 73.431 222.032 1.00 40.16 835 GLU B CA 1
ATOM 13350 C C . GLU B 1 835 ? 116.282 74.357 221.403 1.00 36.86 835 GLU B C 1
ATOM 13351 O O . GLU B 1 835 ? 115.189 74.500 221.927 1.00 34.13 835 GLU B O 1
ATOM 13357 N N . ALA B 1 836 ? 116.656 74.973 220.293 1.00 36.09 836 ALA B N 1
ATOM 13358 C CA . ALA B 1 836 ? 115.766 75.882 219.567 1.00 37.41 836 ALA B CA 1
ATOM 13359 C C . ALA B 1 836 ? 114.490 75.197 219.119 1.00 37.45 836 ALA B C 1
ATOM 13360 O O . ALA B 1 836 ? 113.412 75.742 219.297 1.00 38.29 836 ALA B O 1
ATOM 13362 N N . GLU B 1 837 ? 114.604 73.999 218.550 1.00 40.63 837 GLU B N 1
ATOM 13363 C CA . GLU B 1 837 ? 113.423 73.266 218.075 1.00 42.77 837 GLU B CA 1
ATOM 13364 C C . GLU B 1 837 ? 112.500 72.911 219.232 1.00 44.30 837 GLU B C 1
ATOM 13365 O O . GLU B 1 837 ? 111.285 73.136 219.166 1.00 42.39 837 GLU B O 1
ATOM 13371 N N . VAL B 1 838 ? 113.092 72.364 220.297 1.00 42.99 838 VAL B N 1
ATOM 13372 C CA . VAL B 1 838 ? 112.332 71.973 221.482 1.00 42.62 838 VAL B CA 1
ATOM 13373 C C . VAL B 1 838 ? 111.629 73.197 222.092 1.00 43.89 838 VAL B C 1
ATOM 13374 O O . VAL B 1 838 ? 110.459 73.114 222.453 1.00 44.44 838 VAL B O 1
ATOM 13378 N N . LEU B 1 839 ? 112.339 74.319 222.196 1.00 42.31 839 LEU B N 1
ATOM 13379 C CA . LEU B 1 839 ? 111.757 75.534 222.744 1.00 44.57 839 LEU B CA 1
ATOM 13380 C C . LEU B 1 839 ? 110.501 75.961 221.957 1.00 41.48 839 LEU B C 1
ATOM 13381 O O . LEU B 1 839 ? 109.456 76.209 222.532 1.00 38.40 839 LEU B O 1
ATOM 13386 N N . LEU B 1 840 ? 110.628 76.013 220.638 1.00 43.69 840 LEU B N 1
ATOM 13387 C CA . LEU B 1 840 ? 109.528 76.420 219.767 1.00 43.76 840 LEU B CA 1
ATOM 13388 C C . LEU B 1 840 ? 108.353 75.426 219.784 1.00 45.57 840 LEU B C 1
ATOM 13389 O O . LEU B 1 840 ? 107.181 75.843 219.749 1.00 43.35 840 LEU B O 1
ATOM 13394 N N . ARG B 1 841 ? 108.652 74.125 219.868 1.00 47.91 841 ARG B N 1
ATOM 13395 C CA . ARG B 1 841 ? 107.599 73.113 220.019 1.00 48.24 841 ARG B CA 1
ATOM 13396 C C . ARG B 1 841 ? 106.860 73.298 221.329 1.00 47.21 841 ARG B C 1
ATOM 13397 O O . ARG B 1 841 ? 105.627 73.289 221.359 1.00 45.79 841 ARG B O 1
ATOM 13405 N N . GLU B 1 842 ? 107.598 73.479 222.407 1.00 45.37 842 GLU B N 1
ATOM 13406 C CA . GLU B 1 842 ? 106.968 73.606 223.724 1.00 49.18 842 GLU B CA 1
ATOM 13407 C C . GLU B 1 842 ? 106.179 74.899 223.860 1.00 48.78 842 GLU B C 1
ATOM 13408 O O . GLU B 1 842 ? 105.149 74.935 224.525 1.00 48.57 842 GLU B O 1
ATOM 13414 N N . MET B 1 843 ? 106.668 75.951 223.213 1.00 45.88 843 MET B N 1
ATOM 13415 C CA . MET B 1 843 ? 105.988 77.225 223.177 1.00 47.39 843 MET B CA 1
ATOM 13416 C C . MET B 1 843 ? 104.755 77.216 222.227 1.00 48.93 843 MET B C 1
ATOM 13417 O O . MET B 1 843 ? 103.986 78.161 222.224 1.00 47.09 843 MET B O 1
ATOM 13422 N N . ARG B 1 844 ? 104.599 76.161 221.422 1.00 46.78 844 ARG B N 1
ATOM 13423 C CA . ARG B 1 844 ? 103.500 75.960 220.473 1.00 51.11 844 ARG B CA 1
ATOM 13424 C C . ARG B 1 844 ? 103.608 76.849 219.224 1.00 48.20 844 ARG B C 1
ATOM 13425 O O . ARG B 1 844 ? 102.612 77.111 218.562 1.00 50.78 844 ARG B O 1
ATOM 13433 N N . CYS B 1 845 ? 104.825 77.289 218.913 1.00 45.50 845 CYS B N 1
ATOM 13434 C CA . CYS B 1 845 ? 105.142 77.969 217.654 1.00 46.46 845 CYS B CA 1
ATOM 13435 C C . CYS B 1 845 ? 105.234 77.014 216.477 1.00 46.62 845 CYS B C 1
ATOM 13436 O O . CYS B 1 845 ? 105.041 77.417 215.326 1.00 40.64 845 CYS B O 1
ATOM 13439 N N . LEU B 1 846 ? 105.563 75.763 216.787 1.00 48.42 846 LEU B N 1
ATOM 13440 C CA . LEU B 1 846 ? 105.601 74.676 215.835 1.00 52.60 846 LEU B CA 1
ATOM 13441 C C . LEU B 1 846 ? 104.622 73.626 216.297 1.00 57.22 846 LEU B C 1
ATOM 13442 O O . LEU B 1 846 ? 104.506 73.371 217.500 1.00 59.60 846 LEU B O 1
ATOM 13447 N N . ASP B 1 847 ? 103.937 73.003 215.345 1.00 63.04 847 ASP B N 1
ATOM 13448 C CA . ASP B 1 847 ? 102.980 71.935 215.656 1.00 65.46 847 ASP B CA 1
ATOM 13449 C C . ASP B 1 847 ? 103.710 70.572 215.750 1.00 68.11 847 ASP B C 1
ATOM 13450 O O . ASP B 1 847 ? 104.936 70.522 215.839 1.00 67.76 847 ASP B O 1
ATOM 13455 N N . ALA B 1 848 ? 102.952 69.477 215.746 1.00 73.76 848 ALA B N 1
ATOM 13456 C CA . ALA B 1 848 ? 103.514 68.115 215.720 1.00 71.58 848 ALA B CA 1
ATOM 13457 C C . ALA B 1 848 ? 104.360 67.771 214.468 1.00 68.65 848 ALA B C 1
ATOM 13458 O O . ALA B 1 848 ? 105.208 66.892 214.536 1.00 71.39 848 ALA B O 1
ATOM 13460 N N . ASN B 1 849 ? 104.130 68.449 213.343 1.00 67.13 849 ASN B N 1
ATOM 13461 C CA . ASN B 1 849 ? 104.921 68.248 212.114 1.00 67.60 849 ASN B CA 1
ATOM 13462 C C . ASN B 1 849 ? 106.063 69.261 211.905 1.00 67.16 849 ASN B C 1
ATOM 13463 O O . ASN B 1 849 ? 106.590 69.394 210.790 1.00 64.45 849 ASN B O 1
ATOM 13468 N N . ASP B 1 850 ? 106.450 69.968 212.970 1.00 63.18 850 ASP B N 1
ATOM 13469 C CA . ASP B 1 850 ? 107.412 71.073 212.884 1.00 61.36 850 ASP B CA 1
ATOM 13470 C C . ASP B 1 850 ? 107.056 72.164 211.855 1.00 60.23 850 ASP B C 1
ATOM 13471 O O . ASP B 1 850 ? 107.942 72.842 211.319 1.00 56.91 850 ASP B O 1
ATOM 13476 N N . GLU B 1 851 ? 105.754 72.362 211.640 1.00 55.92 851 GLU B N 1
ATOM 13477 C CA . GLU B 1 851 ? 105.266 73.455 210.824 1.00 57.74 851 GLU B CA 1
ATOM 13478 C C . GLU B 1 851 ? 104.792 74.600 211.712 1.00 53.12 851 GLU B C 1
ATOM 13479 O O . GLU B 1 851 ? 104.363 74.410 212.851 1.00 51.10 851 GLU B O 1
ATOM 13485 N N . LEU B 1 852 ? 104.835 75.787 211.136 1.00 48.27 852 LEU B N 1
ATOM 13486 C CA . LEU B 1 852 ? 104.557 76.995 211.849 1.00 45.36 852 LEU B CA 1
ATOM 13487 C C . LEU B 1 852 ? 103.067 77.074 212.198 1.00 45.21 852 LEU B C 1
ATOM 13488 O O . LEU B 1 852 ? 102.226 76.826 211.359 1.00 44.09 852 LEU B O 1
ATOM 13493 N N . THR B 1 853 ? 102.747 77.370 213.450 1.00 44.84 853 THR B N 1
ATOM 13494 C CA . THR B 1 853 ? 101.373 77.614 213.859 1.00 45.35 853 THR B CA 1
ATOM 13495 C C . THR B 1 853 ? 101.081 79.090 213.631 1.00 44.13 853 THR B C 1
ATOM 13496 O O . THR B 1 853 ? 102.000 79.866 213.408 1.00 44.42 853 THR B O 1
ATOM 13500 N N . PRO B 1 854 ? 99.801 79.494 213.693 1.00 45.40 854 PRO B N 1
ATOM 13501 C CA . PRO B 1 854 ? 99.530 80.940 213.619 1.00 44.18 854 PRO B CA 1
ATOM 13502 C C . PRO B 1 854 ? 100.215 81.760 214.726 1.00 41.96 854 PRO B C 1
ATOM 13503 O O . PRO B 1 854 ? 100.658 82.879 214.465 1.00 39.94 854 PRO B O 1
ATOM 13507 N N . LEU B 1 855 ? 100.324 81.204 215.937 1.00 42.42 855 LEU B N 1
ATOM 13508 C CA . LEU B 1 855 ? 101.101 81.866 216.986 1.00 40.87 855 LEU B CA 1
ATOM 13509 C C . LEU B 1 855 ? 102.526 82.085 216.528 1.00 40.15 855 LEU B C 1
ATOM 13510 O O . LEU B 1 855 ? 103.074 83.202 216.637 1.00 39.04 855 LEU B O 1
ATOM 13515 N N . GLY B 1 856 ? 103.142 81.011 216.042 1.00 40.10 856 GLY B N 1
ATOM 13516 C CA . GLY B 1 856 ? 104.537 81.064 215.588 1.00 40.32 856 GLY B CA 1
ATOM 13517 C C . GLY B 1 856 ? 104.766 82.085 214.494 1.00 40.77 856 GLY B C 1
ATOM 13518 O O . GLY B 1 856 ? 105.799 82.778 214.480 1.00 37.23 856 GLY B O 1
ATOM 13519 N N . ARG B 1 857 ? 103.795 82.182 213.571 1.00 40.64 857 ARG B N 1
ATOM 13520 C CA . ARG B 1 857 ? 103.893 83.112 212.445 1.00 40.91 857 ARG B CA 1
ATOM 13521 C C . ARG B 1 857 ? 103.870 84.563 212.921 1.00 39.46 857 ARG B C 1
ATOM 13522 O O . ARG B 1 857 ? 104.679 85.390 212.472 1.00 36.46 857 ARG B O 1
ATOM 13530 N N . LEU B 1 858 ? 102.957 84.859 213.839 1.00 40.84 858 LEU B N 1
ATOM 13531 C CA . LEU B 1 858 ? 102.865 86.175 214.475 1.00 41.00 858 LEU B CA 1
ATOM 13532 C C . LEU B 1 858 ? 104.147 86.519 215.242 1.00 41.17 858 LEU B C 1
ATOM 13533 O O . LEU B 1 858 ? 104.690 87.630 215.078 1.00 37.60 858 LEU B O 1
ATOM 13538 N N . LEU B 1 859 ? 104.640 85.569 216.051 1.00 38.28 859 LEU B N 1
ATOM 13539 C CA . LEU B 1 859 ? 105.855 85.801 216.838 1.00 37.65 859 LEU B CA 1
ATOM 13540 C C . LEU B 1 859 ? 107.092 85.977 215.965 1.00 36.89 859 LEU B C 1
ATOM 13541 O O . LEU B 1 859 ? 107.933 86.827 216.261 1.00 35.19 859 LEU B O 1
ATOM 13546 N N . ALA B 1 860 ? 107.174 85.231 214.860 1.00 39.15 860 ALA B N 1
ATOM 13547 C CA . ALA B 1 860 ? 108.265 85.423 213.885 1.00 39.65 860 ALA B CA 1
ATOM 13548 C C . ALA B 1 860 ? 108.309 86.846 213.331 1.00 39.75 860 ALA B C 1
ATOM 13549 O O . ALA B 1 860 ? 109.360 87.306 212.909 1.00 38.07 860 ALA B O 1
ATOM 13551 N N . ARG B 1 861 ? 107.164 87.528 213.319 1.00 41.78 861 ARG B N 1
ATOM 13552 C CA . ARG B 1 861 ? 107.072 88.893 212.803 1.00 44.83 861 ARG B CA 1
ATOM 13553 C C . ARG B 1 861 ? 107.329 89.989 213.839 1.00 42.57 861 ARG B C 1
ATOM 13554 O O . ARG B 1 861 ? 107.412 91.140 213.466 1.00 48.95 861 ARG B O 1
ATOM 13562 N N . LEU B 1 862 ? 107.400 89.673 215.126 1.00 40.46 862 LEU B N 1
ATOM 13563 C CA . LEU B 1 862 ? 107.627 90.720 216.134 1.00 38.91 862 LEU B CA 1
ATOM 13564 C C . LEU B 1 862 ? 109.110 90.791 216.449 1.00 38.28 862 LEU B C 1
ATOM 13565 O O . LEU B 1 862 ? 109.765 89.758 216.542 1.00 37.55 862 LEU B O 1
ATOM 13570 N N . PRO B 1 863 ? 109.659 92.010 216.596 1.00 39.26 863 PRO B N 1
ATOM 13571 C CA . PRO B 1 863 ? 111.082 92.122 216.862 1.00 38.66 863 PRO B CA 1
ATOM 13572 C C . PRO B 1 863 ? 111.397 91.997 218.364 1.00 39.11 863 PRO B C 1
ATOM 13573 O O . PRO B 1 863 ? 111.984 92.883 218.942 1.00 42.27 863 PRO B O 1
ATOM 13577 N N . ILE B 1 864 ? 110.952 90.917 218.994 1.00 36.75 864 ILE B N 1
ATOM 13578 C CA . ILE B 1 864 ? 111.220 90.637 220.402 1.00 36.97 864 ILE B CA 1
ATOM 13579 C C . ILE B 1 864 ? 111.334 89.130 220.545 1.00 36.87 864 ILE B C 1
ATOM 13580 O O . ILE B 1 864 ? 110.823 88.379 219.706 1.00 35.06 864 ILE B O 1
ATOM 13585 N N . GLU B 1 865 ? 111.943 88.695 221.639 1.00 37.97 865 GLU B N 1
ATOM 13586 C CA . GLU B 1 865 ? 111.912 87.286 222.015 1.00 39.34 865 GLU B CA 1
ATOM 13587 C C . GLU B 1 865 ? 110.507 86.709 221.850 1.00 35.94 865 GLU B C 1
ATOM 13588 O O . GLU B 1 865 ? 109.529 87.322 222.305 1.00 33.37 865 GLU B O 1
ATOM 13594 N N . PRO B 1 866 ? 110.409 85.509 221.253 1.00 36.80 866 PRO B N 1
ATOM 13595 C CA . PRO B 1 866 ? 109.095 84.852 221.088 1.00 40.04 866 PRO B CA 1
ATOM 13596 C C . PRO B 1 866 ? 108.287 84.728 222.388 1.00 38.84 866 PRO B C 1
ATOM 13597 O O . PRO B 1 866 ? 107.074 84.864 222.365 1.00 38.46 866 PRO B O 1
ATOM 13601 N N . ARG B 1 867 ? 108.964 84.443 223.492 1.00 37.93 867 ARG B N 1
ATOM 13602 C CA . ARG B 1 867 ? 108.311 84.314 224.778 1.00 38.78 867 ARG B CA 1
ATOM 13603 C C . ARG B 1 867 ? 107.674 85.639 225.215 1.00 35.27 867 ARG B C 1
ATOM 13604 O O . ARG B 1 867 ? 106.579 85.651 225.752 1.00 35.84 867 ARG B O 1
ATOM 13612 N N . LEU B 1 868 ? 108.354 86.746 224.973 1.00 32.52 868 LEU B N 1
ATOM 13613 C CA . LEU B 1 868 ? 107.755 88.068 225.171 1.00 32.16 868 LEU B CA 1
ATOM 13614 C C . LEU B 1 868 ? 106.606 88.355 224.173 1.00 33.38 868 LEU B C 1
ATOM 13615 O O . LEU B 1 868 ? 105.598 88.964 224.535 1.00 31.00 868 LEU B O 1
ATOM 13620 N N . GLY B 1 869 ? 106.738 87.875 222.938 1.00 34.59 869 GLY B N 1
ATOM 13621 C CA . GLY B 1 869 ? 105.650 87.968 221.941 1.00 35.03 869 GLY B CA 1
ATOM 13622 C C . GLY B 1 869 ? 104.398 87.236 222.378 1.00 36.75 869 GLY B C 1
ATOM 13623 O O . GLY B 1 869 ? 103.289 87.744 222.254 1.00 36.83 869 GLY B O 1
ATOM 13624 N N . LYS B 1 870 ? 104.588 86.037 222.913 1.00 36.74 870 LYS B N 1
ATOM 13625 C CA . LYS B 1 870 ? 103.494 85.238 223.391 1.00 39.20 870 LYS B CA 1
ATOM 13626 C C . LYS B 1 870 ? 102.784 85.931 224.572 1.00 39.33 870 LYS B C 1
ATOM 13627 O O . LYS B 1 870 ? 101.564 85.910 224.670 1.00 36.19 870 LYS B O 1
ATOM 13633 N N . MET B 1 871 ? 103.579 86.537 225.445 1.00 38.75 871 MET B N 1
ATOM 13634 C CA . MET B 1 871 ? 103.062 87.332 226.549 1.00 39.33 871 MET B CA 1
ATOM 13635 C C . MET B 1 871 ? 102.201 88.489 226.026 1.00 38.49 871 MET B C 1
ATOM 13636 O O . MET B 1 871 ? 101.142 88.769 226.588 1.00 37.65 871 MET B O 1
ATOM 13641 N N . MET B 1 872 ? 102.654 89.132 224.959 1.00 39.77 872 MET B N 1
ATOM 13642 C CA . MET B 1 872 ? 101.908 90.209 224.291 1.00 43.32 872 MET B CA 1
ATOM 13643 C C . MET B 1 872 ? 100.536 89.797 223.806 1.00 43.24 872 MET B C 1
ATOM 13644 O O . MET B 1 872 ? 99.569 90.561 223.941 1.00 43.66 872 MET B O 1
ATOM 13649 N N . VAL B 1 873 ? 100.463 88.609 223.214 1.00 43.25 873 VAL B N 1
ATOM 13650 C CA . VAL B 1 873 ? 99.201 88.071 222.730 1.00 43.02 873 VAL B CA 1
ATOM 13651 C C . VAL B 1 873 ? 98.226 87.980 223.901 1.00 43.71 873 VAL B C 1
ATOM 13652 O O . VAL B 1 873 ? 97.076 88.450 223.790 1.00 44.12 873 VAL B O 1
ATOM 13656 N N . LEU B 1 874 ? 98.659 87.406 225.026 1.00 41.35 874 LEU B N 1
ATOM 13657 C CA . LEU B 1 874 ? 97.774 87.356 226.168 1.00 42.77 874 LEU B CA 1
ATOM 13658 C C . LEU B 1 874 ? 97.469 88.747 226.672 1.00 43.71 874 LEU B C 1
ATOM 13659 O O . LEU B 1 874 ? 96.353 89.026 227.084 1.00 45.14 874 LEU B O 1
ATOM 13664 N N . GLY B 1 875 ? 98.462 89.625 226.661 1.00 42.09 875 GLY B N 1
ATOM 13665 C CA . GLY B 1 875 ? 98.221 91.020 226.997 1.00 43.67 875 GLY B CA 1
ATOM 13666 C C . GLY B 1 875 ? 97.046 91.618 226.224 1.00 42.16 875 GLY B C 1
ATOM 13667 O O . GLY B 1 875 ? 96.163 92.256 226.803 1.00 43.47 875 GLY B O 1
ATOM 13668 N N . ALA B 1 876 ? 97.054 91.416 224.914 1.00 41.50 876 ALA B N 1
ATOM 13669 C CA . ALA B 1 876 ? 95.987 91.906 224.052 1.00 42.89 876 ALA B CA 1
ATOM 13670 C C . ALA B 1 876 ? 94.647 91.341 224.519 1.00 42.03 876 ALA B C 1
ATOM 13671 O O . ALA B 1 876 ? 93.720 92.097 224.766 1.00 44.51 876 ALA B O 1
ATOM 13673 N N . VAL B 1 877 ? 94.594 90.033 224.749 1.00 41.15 877 VAL B N 1
ATOM 13674 C CA . VAL B 1 877 ? 93.386 89.358 225.193 1.00 42.15 877 VAL B CA 1
ATOM 13675 C C . VAL B 1 877 ? 92.856 89.896 226.509 1.00 44.17 877 VAL B C 1
ATOM 13676 O O . VAL B 1 877 ? 91.646 90.039 226.685 1.00 46.11 877 VAL B O 1
ATOM 13680 N N . PHE B 1 878 ? 93.768 90.227 227.412 1.00 42.36 878 PHE B N 1
ATOM 13681 C CA . PHE B 1 878 ? 93.415 90.741 228.721 1.00 44.96 878 PHE B CA 1
ATOM 13682 C C . PHE B 1 878 ? 93.235 92.272 228.739 1.00 44.01 878 PHE B C 1
ATOM 13683 O O . PHE B 1 878 ? 92.970 92.823 229.776 1.00 45.96 878 PHE B O 1
ATOM 13691 N N . GLY B 1 879 ? 93.339 92.952 227.596 1.00 43.52 879 GLY B N 1
ATOM 13692 C CA . GLY B 1 879 ? 93.099 94.400 227.527 1.00 43.23 879 GLY B CA 1
ATOM 13693 C C . GLY B 1 879 ? 94.228 95.276 228.047 1.00 43.05 879 GLY B C 1
ATOM 13694 O O . GLY B 1 879 ? 94.023 96.459 228.292 1.00 40.83 879 GLY B O 1
ATOM 13695 N N . CYS B 1 880 ? 95.423 94.704 228.211 1.00 42.68 880 CYS B N 1
ATOM 13696 C CA . CYS B 1 880 ? 96.547 95.425 228.795 1.00 41.20 880 CYS B CA 1
ATOM 13697 C C . CYS B 1 880 ? 97.786 95.366 227.890 1.00 38.50 880 CYS B C 1
ATOM 13698 O O . CYS B 1 880 ? 98.924 95.422 228.352 1.00 36.48 880 CYS B O 1
ATOM 13701 N N . ALA B 1 881 ? 97.560 95.317 226.582 1.00 37.32 881 ALA B N 1
ATOM 13702 C CA . ALA B 1 881 ? 98.664 95.243 225.634 1.00 36.48 881 ALA B CA 1
ATOM 13703 C C . ALA B 1 881 ? 99.611 96.435 225.721 1.00 35.91 881 ALA B C 1
ATOM 13704 O O . ALA B 1 881 ? 100.779 96.288 225.414 1.00 36.33 881 ALA B O 1
ATOM 13706 N N . ASP B 1 882 ? 99.109 97.618 226.077 1.00 37.97 882 ASP B N 1
ATOM 13707 C CA . ASP B 1 882 ? 99.950 98.818 226.161 1.00 40.28 882 ASP B CA 1
ATOM 13708 C C . ASP B 1 882 ? 101.021 98.627 227.249 1.00 36.92 882 ASP B C 1
ATOM 13709 O O . ASP B 1 882 ? 102.217 98.810 226.997 1.00 34.91 882 ASP B O 1
ATOM 13714 N N . LEU B 1 883 ? 100.575 98.243 228.435 1.00 35.30 883 LEU B N 1
ATOM 13715 C CA . LEU B 1 883 ? 101.482 97.940 229.534 1.00 35.33 883 LEU B CA 1
ATOM 13716 C C . LEU B 1 883 ? 102.429 96.786 229.165 1.00 33.75 883 LEU B C 1
ATOM 13717 O O . LEU B 1 883 ? 103.630 96.866 229.475 1.00 32.50 883 LEU B O 1
ATOM 13722 N N . MET B 1 884 ? 101.914 95.731 228.510 1.00 32.20 884 MET B N 1
ATOM 13723 C CA . MET B 1 884 ? 102.764 94.587 228.149 1.00 32.15 884 MET B CA 1
ATOM 13724 C C . MET B 1 884 ? 103.817 94.983 227.121 1.00 30.84 884 MET B C 1
ATOM 13725 O O . MET B 1 884 ? 104.973 94.529 227.199 1.00 29.69 884 MET B O 1
ATOM 13730 N N . ALA B 1 885 ? 103.436 95.828 226.161 1.00 30.89 885 ALA B N 1
ATOM 13731 C CA . ALA B 1 885 ? 104.383 96.272 225.116 1.00 30.45 885 ALA B CA 1
ATOM 13732 C C . ALA B 1 885 ? 105.558 97.048 225.732 1.00 30.45 885 ALA B C 1
ATOM 13733 O O . ALA B 1 885 ? 106.716 96.811 225.383 1.00 27.90 885 ALA B O 1
ATOM 13735 N N . ILE B 1 886 ? 105.250 97.978 226.635 1.00 32.06 886 ILE B N 1
ATOM 13736 C CA . ILE B 1 886 ? 106.291 98.776 227.229 1.00 33.48 886 ILE B CA 1
ATOM 13737 C C . ILE B 1 886 ? 107.209 97.911 228.103 1.00 30.77 886 ILE B C 1
ATOM 13738 O O . ILE B 1 886 ? 108.397 98.096 228.074 1.00 27.12 886 ILE B O 1
ATOM 13743 N N . MET B 1 887 ? 106.658 96.917 228.789 1.00 31.01 887 MET B N 1
ATOM 13744 C CA . MET B 1 887 ? 107.464 95.990 229.567 1.00 29.92 887 MET B CA 1
ATOM 13745 C C . MET B 1 887 ? 108.272 95.031 228.697 1.00 28.71 887 MET B C 1
ATOM 13746 O O . MET B 1 887 ? 109.418 94.738 229.017 1.00 26.98 887 MET B O 1
ATOM 13751 N N . ALA B 1 888 ? 107.704 94.581 227.588 1.00 29.69 888 ALA B N 1
ATOM 13752 C CA . ALA B 1 888 ? 108.460 93.785 226.598 1.00 29.86 888 ALA B CA 1
ATOM 13753 C C . ALA B 1 888 ? 109.623 94.581 226.005 1.00 30.30 888 ALA B C 1
ATOM 13754 O O . ALA B 1 888 ? 110.731 94.068 225.818 1.00 32.06 888 ALA B O 1
ATOM 13756 N N . SER B 1 889 ? 109.349 95.841 225.695 1.00 31.07 889 SER B N 1
ATOM 13757 C CA . SER B 1 889 ? 110.328 96.723 225.108 1.00 29.00 889 SER B CA 1
ATOM 13758 C C . SER B 1 889 ? 111.491 96.962 226.093 1.00 29.31 889 SER B C 1
ATOM 13759 O O . SER B 1 889 ? 112.663 96.793 225.733 1.00 29.45 889 SER B O 1
ATOM 13762 N N . TYR B 1 890 ? 111.172 97.303 227.337 1.00 27.91 890 TYR B N 1
ATOM 13763 C CA . TYR B 1 890 ? 112.171 97.426 228.408 1.00 27.45 890 TYR B CA 1
ATOM 13764 C C . TYR B 1 890 ? 112.992 96.142 228.584 1.00 29.50 890 TYR B C 1
ATOM 13765 O O . TYR B 1 890 ? 114.189 96.203 228.788 1.00 26.43 890 TYR B O 1
ATOM 13774 N N . SER B 1 891 ? 112.325 94.993 228.486 1.00 29.57 891 SER B N 1
ATOM 13775 C CA . SER B 1 891 ? 112.991 93.689 228.509 1.00 30.75 891 SER B CA 1
ATOM 13776 C C . SER B 1 891 ? 113.862 93.348 227.288 1.00 32.28 891 SER B C 1
ATOM 13777 O O . SER B 1 891 ? 114.591 92.353 227.321 1.00 33.98 891 SER B O 1
ATOM 13780 N N . SER B 1 892 ? 113.777 94.137 226.219 1.00 32.89 892 SER B N 1
ATOM 13781 C CA . SER B 1 892 ? 114.455 93.853 224.942 1.00 36.36 892 SER B CA 1
ATOM 13782 C C . SER B 1 892 ? 115.546 94.848 224.589 1.00 38.81 892 SER B C 1
ATOM 13783 O O . SER B 1 892 ? 115.972 94.921 223.429 1.00 41.47 892 SER B O 1
ATOM 13786 N N . THR B 1 893 ? 115.980 95.648 225.555 1.00 39.56 893 THR B N 1
ATOM 13787 C CA . THR B 1 893 ? 117.050 96.602 225.307 1.00 39.83 893 THR B CA 1
ATOM 13788 C C . THR B 1 893 ? 118.019 96.541 226.471 1.00 42.46 893 THR B C 1
ATOM 13789 O O . THR B 1 893 ? 117.634 96.348 227.612 1.00 36.23 893 THR B O 1
ATOM 13793 N N . PHE B 1 894 ? 119.292 96.732 226.160 1.00 46.20 894 PHE B N 1
ATOM 13794 C CA . PHE B 1 894 ? 120.334 96.805 227.179 1.00 46.43 894 PHE B CA 1
ATOM 13795 C C . PHE B 1 894 ? 120.502 98.233 227.660 1.00 41.71 894 PHE B C 1
ATOM 13796 O O . PHE B 1 894 ? 121.223 98.483 228.621 1.00 40.34 894 PHE B O 1
ATOM 13804 N N . SER B 1 895 ? 119.825 99.177 227.001 1.00 38.67 895 SER B N 1
ATOM 13805 C CA . SER B 1 895 ? 119.911 100.584 227.361 1.00 38.75 895 SER B CA 1
ATOM 13806 C C . SER B 1 895 ? 119.273 100.752 228.756 1.00 38.46 895 SER B C 1
ATOM 13807 O O . SER B 1 895 ? 118.186 100.251 229.004 1.00 40.62 895 SER B O 1
ATOM 13810 N N . GLU B 1 896 ? 119.944 101.443 229.664 1.00 36.75 896 GLU B N 1
ATOM 13811 C CA . GLU B 1 896 ? 119.515 101.493 231.086 1.00 35.35 896 GLU B CA 1
ATOM 13812 C C . GLU B 1 896 ? 118.589 102.654 231.388 1.00 35.16 896 GLU B C 1
ATOM 13813 O O . GLU B 1 896 ? 118.796 103.759 230.867 1.00 32.17 896 GLU B O 1
ATOM 13819 N N . VAL B 1 897 ? 117.618 102.429 232.287 1.00 32.70 897 VAL B N 1
ATOM 13820 C CA . VAL B 1 897 ? 116.604 103.448 232.620 1.00 31.79 897 VAL B CA 1
ATOM 13821 C C . VAL B 1 897 ? 117.125 104.539 233.518 1.00 31.61 897 VAL B C 1
ATOM 13822 O O . VAL B 1 897 ? 116.900 105.724 233.251 1.00 32.41 897 VAL B O 1
ATOM 13826 N N . PHE B 1 898 ? 117.813 104.145 234.584 1.00 34.60 898 PHE B N 1
ATOM 13827 C CA . PHE B 1 898 ? 118.308 105.102 235.559 1.00 35.64 898 PHE B CA 1
ATOM 13828 C C . PHE B 1 898 ? 119.791 105.355 235.352 1.00 36.74 898 PHE B C 1
ATOM 13829 O O . PHE B 1 898 ? 120.546 104.439 235.057 1.00 33.86 898 PHE B O 1
ATOM 13837 N N . SER B 1 899 ? 120.207 106.597 235.523 1.00 41.06 899 SER B N 1
ATOM 13838 C CA . SER B 1 899 ? 121.623 106.922 235.534 1.00 48.89 899 SER B CA 1
ATOM 13839 C C . SER B 1 899 ? 122.136 106.898 236.984 1.00 52.74 899 SER B C 1
ATOM 13840 O O . SER B 1 899 ? 121.406 107.234 237.951 1.00 52.92 899 SER B O 1
ATOM 13843 N N . LEU B 1 900 ? 123.369 106.432 237.123 1.00 52.36 900 LEU B N 1
ATOM 13844 C CA . LEU B 1 900 ? 124.138 106.546 238.370 1.00 55.26 900 LEU B CA 1
ATOM 13845 C C . LEU B 1 900 ? 125.203 107.659 238.231 1.00 57.84 900 LEU B C 1
ATOM 13846 O O . LEU B 1 900 ? 126.046 107.609 237.332 1.00 52.06 900 LEU B O 1
ATOM 13851 N N . ASP B 1 901 ? 125.109 108.685 239.093 1.00 63.05 901 ASP B N 1
ATOM 13852 C CA . ASP B 1 901 ? 126.185 109.696 239.306 1.00 63.84 901 ASP B CA 1
ATOM 13853 C C . ASP B 1 901 ? 127.487 109.009 239.684 1.00 58.25 901 ASP B C 1
ATOM 13854 O O . ASP B 1 901 ? 127.482 107.821 239.990 1.00 57.76 901 ASP B O 1
ATOM 13859 N N . ILE B 1 902 ? 128.604 109.736 239.658 1.00 67.60 902 ILE B N 1
ATOM 13860 C CA . ILE B 1 902 ? 129.902 109.147 240.051 1.00 68.90 902 ILE B CA 1
ATOM 13861 C C . ILE B 1 902 ? 129.898 108.738 241.530 1.00 70.76 902 ILE B C 1
ATOM 13862 O O . ILE B 1 902 ? 129.501 109.526 242.412 1.00 59.85 902 ILE B O 1
ATOM 13867 N N . GLY B 1 903 ? 130.337 107.495 241.771 1.00 74.78 903 GLY B N 1
ATOM 13868 C CA . GLY B 1 903 ? 130.351 106.907 243.102 1.00 73.23 903 GLY B CA 1
ATOM 13869 C C . GLY B 1 903 ? 129.000 106.808 243.774 1.00 75.06 903 GLY B C 1
ATOM 13870 O O . GLY B 1 903 ? 128.916 107.040 244.986 1.00 80.67 903 GLY B O 1
ATOM 13871 N N . GLN B 1 904 ? 127.940 106.484 243.020 1.00 73.70 904 GLN B N 1
ATOM 13872 C CA . GLN B 1 904 ? 126.712 105.992 243.671 1.00 71.05 904 GLN B CA 1
ATOM 13873 C C . GLN B 1 904 ? 126.516 104.459 243.532 1.00 66.59 904 GLN B C 1
ATOM 13874 O O . GLN B 1 904 ? 126.531 103.906 242.446 1.00 66.56 904 GLN B O 1
ATOM 13880 N N . ARG B 1 905 ? 126.421 103.779 244.674 1.00 74.38 905 ARG B N 1
ATOM 13881 C CA . ARG B 1 905 ? 126.335 102.313 244.732 1.00 84.13 905 ARG B CA 1
ATOM 13882 C C . ARG B 1 905 ? 124.909 101.771 244.540 1.00 79.49 905 ARG B C 1
ATOM 13883 O O . ARG B 1 905 ? 124.749 100.577 244.284 1.00 81.05 905 ARG B O 1
ATOM 13891 N N . ARG B 1 906 ? 123.890 102.608 244.768 1.00 69.06 906 ARG B N 1
ATOM 13892 C CA . ARG B 1 906 ? 122.482 102.207 244.761 1.00 65.23 906 ARG B CA 1
ATOM 13893 C C . ARG B 1 906 ? 121.666 103.265 244.035 1.00 51.48 906 ARG B C 1
ATOM 13894 O O . ARG B 1 906 ? 122.185 104.326 243.763 1.00 52.33 906 ARG B O 1
ATOM 13902 N N . LEU B 1 907 ? 120.402 102.985 243.720 1.00 45.61 907 LEU B N 1
ATOM 13903 C CA . LEU B 1 907 ? 119.489 104.027 243.262 1.00 41.47 907 LEU B CA 1
ATOM 13904 C C . LEU B 1 907 ? 119.218 105.001 244.400 1.00 41.74 907 LEU B C 1
ATOM 13905 O O . LEU B 1 907 ? 119.156 104.602 245.549 1.00 41.05 907 LEU B O 1
ATOM 13910 N N . ALA B 1 908 ? 119.056 106.276 244.070 1.00 40.09 908 ALA B N 1
ATOM 13911 C CA . ALA B 1 908 ? 118.618 107.283 245.030 1.00 40.97 908 ALA B CA 1
ATOM 13912 C C . ALA B 1 908 ? 117.159 107.082 245.349 1.00 43.56 908 ALA B C 1
ATOM 13913 O O . ALA B 1 908 ? 116.447 106.353 244.626 1.00 45.57 908 ALA B O 1
ATOM 13915 N N . ASN B 1 909 ? 116.701 107.728 246.414 1.00 45.37 909 ASN B N 1
ATOM 13916 C CA . ASN B 1 909 ? 115.319 107.549 246.865 1.00 48.91 909 ASN B CA 1
ATOM 13917 C C . ASN B 1 909 ? 114.276 108.031 245.865 1.00 47.58 909 ASN B C 1
ATOM 13918 O O . ASN B 1 909 ? 113.212 107.422 245.777 1.00 43.52 909 ASN B O 1
ATOM 13923 N N . HIS B 1 910 ? 114.569 109.127 245.155 1.00 44.16 910 HIS B N 1
ATOM 13924 C CA . HIS B 1 910 ? 113.622 109.688 244.161 1.00 44.03 910 HIS B CA 1
ATOM 13925 C C . HIS B 1 910 ? 113.466 108.758 242.957 1.00 41.85 910 HIS B C 1
ATOM 13926 O O . HIS B 1 910 ? 112.448 108.799 242.308 1.00 45.22 910 HIS B O 1
ATOM 13933 N N . GLN B 1 911 ? 114.480 107.938 242.678 1.00 39.72 911 GLN B N 1
ATOM 13934 C CA . GLN B 1 911 ? 114.395 106.921 241.659 1.00 37.42 911 GLN B CA 1
ATOM 13935 C C . GLN B 1 911 ? 113.567 105.735 242.144 1.00 40.42 911 GLN B C 1
ATOM 13936 O O . GLN B 1 911 ? 112.667 105.306 241.440 1.00 36.58 911 GLN B O 1
ATOM 13942 N N . LYS B 1 912 ? 113.860 105.228 243.345 1.00 41.34 912 LYS B N 1
ATOM 13943 C CA . LYS B 1 912 ? 113.108 104.119 243.972 1.00 41.48 912 LYS B CA 1
ATOM 13944 C C . LYS B 1 912 ? 111.646 104.432 244.151 1.00 38.98 912 LYS B C 1
ATOM 13945 O O . LYS B 1 912 ? 110.822 103.550 244.050 1.00 37.95 912 LYS B O 1
ATOM 13951 N N . ALA B 1 913 ? 111.346 105.692 244.441 1.00 38.53 913 ALA B N 1
ATOM 13952 C CA . ALA B 1 913 ? 109.993 106.147 244.676 1.00 39.71 913 ALA B CA 1
ATOM 13953 C C . ALA B 1 913 ? 109.098 105.946 243.478 1.00 38.27 913 ALA B C 1
ATOM 13954 O O . ALA B 1 913 ? 107.903 105.835 243.652 1.00 36.54 913 ALA B O 1
ATOM 13956 N N . LEU B 1 914 ? 109.661 105.857 242.271 1.00 37.85 914 LEU B N 1
ATOM 13957 C CA . LEU B 1 914 ? 108.841 105.581 241.070 1.00 37.55 914 LEU B CA 1
ATOM 13958 C C . LEU B 1 914 ? 108.159 104.189 241.124 1.00 38.67 914 LEU B C 1
ATOM 13959 O O . LEU B 1 914 ? 107.148 103.983 240.453 1.00 38.55 914 LEU B O 1
ATOM 13964 N N . SER B 1 915 ? 108.695 103.268 241.935 1.00 37.19 915 SER B N 1
ATOM 13965 C CA . SER B 1 915 ? 108.067 101.961 242.196 1.00 37.24 915 SER B CA 1
ATOM 13966 C C . SER B 1 915 ? 106.850 102.065 243.162 1.00 39.83 915 SER B C 1
ATOM 13967 O O . SER B 1 915 ? 106.013 101.152 243.217 1.00 37.93 915 SER B O 1
ATOM 13970 N N . GLY B 1 916 ? 106.768 103.158 243.923 1.00 39.47 916 GLY B N 1
ATOM 13971 C CA . GLY B 1 916 ? 105.692 103.359 244.885 1.00 40.38 916 GLY B CA 1
ATOM 13972 C C . GLY B 1 916 ? 105.644 102.239 245.923 1.00 41.19 916 GLY B C 1
ATOM 13973 O O . GLY B 1 916 ? 106.633 101.953 246.573 1.00 39.90 916 GLY B O 1
ATOM 13974 N N . THR B 1 917 ? 104.505 101.570 246.014 1.00 41.74 917 THR B N 1
ATOM 13975 C CA . THR B 1 917 ? 104.295 100.443 246.914 1.00 43.31 917 THR B CA 1
ATOM 13976 C C . THR B 1 917 ? 104.596 99.079 246.265 1.00 43.15 917 THR B C 1
ATOM 13977 O O . THR B 1 917 ? 104.445 98.058 246.929 1.00 43.76 917 THR B O 1
ATOM 13981 N N . LYS B 1 918 ? 105.027 99.045 244.991 1.00 40.23 918 LYS B N 1
ATOM 13982 C CA . LYS B 1 918 ? 104.937 97.808 244.180 1.00 38.44 918 LYS B CA 1
ATOM 13983 C C . LYS B 1 918 ? 106.159 96.893 244.190 1.00 36.15 918 LYS B C 1
ATOM 13984 O O . LYS B 1 918 ? 106.065 95.746 243.741 1.00 35.01 918 LYS B O 1
ATOM 13990 N N . CYS B 1 919 ? 107.284 97.387 244.691 1.00 34.68 919 CYS B N 1
ATOM 13991 C CA . CYS B 1 919 ? 108.522 96.635 244.732 1.00 34.69 919 CYS B CA 1
ATOM 13992 C C . CYS B 1 919 ? 108.844 96.102 243.325 1.00 34.43 919 CYS B C 1
ATOM 13993 O O . CYS B 1 919 ? 109.045 94.899 243.130 1.00 34.65 919 CYS B O 1
ATOM 13996 N N . SER B 1 920 ? 108.868 97.012 242.358 1.00 32.60 920 SER B N 1
ATOM 13997 C CA . SER B 1 920 ? 108.891 96.626 240.970 1.00 31.15 920 SER B CA 1
ATOM 13998 C C . SER B 1 920 ? 109.672 97.607 240.118 1.00 29.81 920 SER B C 1
ATOM 13999 O O . SER B 1 920 ? 109.313 98.786 240.007 1.00 30.23 920 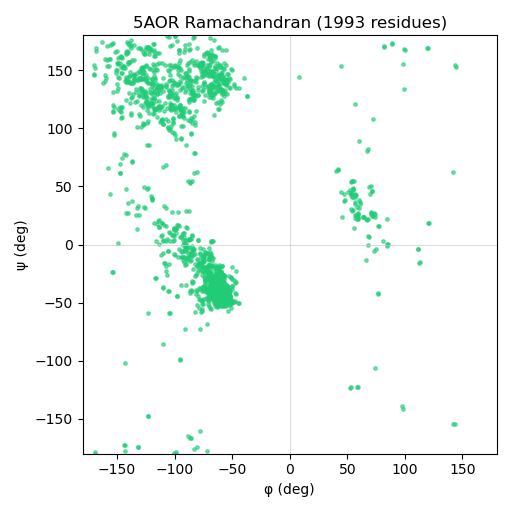SER B O 1
ATOM 14002 N N . ASP B 1 921 ? 110.726 97.101 239.509 1.00 28.39 921 ASP B N 1
ATOM 14003 C CA . ASP B 1 921 ? 111.485 97.845 238.495 1.00 29.01 921 ASP B CA 1
ATOM 14004 C C . ASP B 1 921 ? 110.634 98.175 237.279 1.00 28.60 921 ASP B C 1
ATOM 14005 O O . ASP B 1 921 ? 110.780 99.225 236.678 1.00 27.61 921 ASP B O 1
ATOM 14010 N N . HIS B 1 922 ? 109.759 97.253 236.917 1.00 30.00 922 HIS B N 1
ATOM 14011 C CA . HIS B 1 922 ? 108.910 97.419 235.746 1.00 29.97 922 HIS B CA 1
ATOM 14012 C C . HIS B 1 922 ? 107.951 98.572 235.956 1.00 30.27 922 HIS B C 1
ATOM 14013 O O . HIS B 1 922 ? 107.802 99.408 235.073 1.00 29.42 922 HIS B O 1
ATOM 14020 N N . VAL B 1 923 ? 107.364 98.641 237.144 1.00 31.09 923 VAL B N 1
ATOM 14021 C CA . VAL B 1 923 ? 106.491 99.747 237.515 1.00 31.76 923 VAL B CA 1
ATOM 14022 C C . VAL B 1 923 ? 107.244 101.076 237.526 1.00 32.33 923 VAL B C 1
ATOM 14023 O O . VAL B 1 923 ? 106.747 102.085 236.992 1.00 31.68 923 VAL B O 1
ATOM 14027 N N . ALA B 1 924 ? 108.431 101.084 238.126 1.00 31.95 924 ALA B N 1
ATOM 14028 C CA . ALA B 1 924 ? 109.273 102.288 238.100 1.00 32.25 924 ALA B CA 1
ATOM 14029 C C . ALA B 1 924 ? 109.481 102.770 236.663 1.00 31.02 924 ALA B C 1
ATOM 14030 O O . ALA B 1 924 ? 109.380 103.956 236.389 1.00 31.11 924 ALA B O 1
ATOM 14032 N N . MET B 1 925 ? 109.806 101.842 235.771 1.00 29.44 925 MET B N 1
ATOM 14033 C CA . MET B 1 925 ? 110.030 102.170 234.359 1.00 29.20 925 MET B CA 1
ATOM 14034 C C . MET B 1 925 ? 108.762 102.687 233.705 1.00 28.90 925 MET B C 1
ATOM 14035 O O . MET B 1 925 ? 108.807 103.654 232.962 1.00 27.68 925 MET B O 1
ATOM 14040 N N . ILE B 1 926 ? 107.631 102.058 234.009 1.00 30.13 926 ILE B N 1
ATOM 14041 C CA . ILE B 1 926 ? 106.328 102.509 233.498 1.00 31.27 926 ILE B CA 1
ATOM 14042 C C . ILE B 1 926 ? 105.996 103.935 233.965 1.00 33.11 926 ILE B C 1
ATOM 14043 O O . ILE B 1 926 ? 105.611 104.784 233.142 1.00 32.01 926 ILE B O 1
ATOM 14048 N N . VAL B 1 927 ? 106.172 104.185 235.260 1.00 31.81 927 VAL B N 1
ATOM 14049 C CA . VAL B 1 927 ? 105.883 105.468 235.840 1.00 33.31 927 VAL B CA 1
ATOM 14050 C C . VAL B 1 927 ? 106.814 106.519 235.276 1.00 34.77 927 VAL B C 1
ATOM 14051 O O . VAL B 1 927 ? 106.353 107.616 234.916 1.00 35.24 927 VAL B O 1
ATOM 14055 N N . ALA B 1 928 ? 108.102 106.180 235.162 1.00 33.35 928 ALA B N 1
ATOM 14056 C CA . ALA B 1 928 ? 109.076 107.077 234.550 1.00 33.95 928 ALA B CA 1
ATOM 14057 C C . ALA B 1 928 ? 108.648 107.462 233.117 1.00 34.81 928 ALA B C 1
ATOM 14058 O O . ALA B 1 928 ? 108.706 108.631 232.722 1.00 34.70 928 ALA B O 1
ATOM 14060 N N . SER B 1 929 ? 108.213 106.462 232.369 1.00 34.76 929 SER B N 1
ATOM 14061 C CA . SER B 1 929 ? 107.744 106.646 230.999 1.00 36.37 929 SER B CA 1
ATOM 14062 C C . SER B 1 929 ? 106.511 107.539 230.887 1.00 34.99 929 SER B C 1
ATOM 14063 O O . SER B 1 929 ? 106.473 108.414 230.032 1.00 32.93 929 SER B O 1
ATOM 14066 N N . GLN B 1 930 ? 105.528 107.318 231.748 1.00 34.95 930 GLN B N 1
ATOM 14067 C CA . GLN B 1 930 ? 104.314 108.123 231.791 1.00 38.41 930 GLN B CA 1
ATOM 14068 C C . GLN B 1 930 ? 104.626 109.595 232.039 1.00 40.32 930 GLN B C 1
ATOM 14069 O O . GLN B 1 930 ? 104.070 110.463 231.392 1.00 42.35 930 GLN B O 1
ATOM 14075 N N . MET B 1 931 ? 105.532 109.867 232.967 1.00 38.15 931 MET B N 1
ATOM 14076 C CA . MET B 1 931 ? 105.907 111.240 233.252 1.00 39.22 931 MET B CA 1
ATOM 14077 C C . MET B 1 931 ? 106.751 111.829 232.128 1.00 34.75 931 MET B C 1
ATOM 14078 O O . MET B 1 931 ? 106.458 112.918 231.691 1.00 33.81 931 MET B O 1
ATOM 14083 N N . TRP B 1 932 ? 107.746 111.077 231.659 1.00 32.09 932 TRP B N 1
ATOM 14084 C CA . TRP B 1 932 ? 108.647 111.511 230.609 1.00 32.30 932 TRP B CA 1
ATOM 14085 C C . TRP B 1 932 ? 107.861 111.897 229.361 1.00 34.14 932 TRP B C 1
ATOM 14086 O O . TRP B 1 932 ? 108.123 112.938 228.758 1.00 31.88 932 TRP B O 1
ATOM 14097 N N . ARG B 1 933 ? 106.894 111.057 229.013 1.00 36.66 933 ARG B N 1
ATOM 14098 C CA . ARG B 1 933 ? 106.079 111.210 227.793 1.00 42.71 933 ARG B CA 1
ATOM 14099 C C . ARG B 1 933 ? 105.427 112.615 227.726 1.00 41.96 933 ARG B C 1
ATOM 14100 O O . ARG B 1 933 ? 105.461 113.274 226.689 1.00 39.10 933 ARG B O 1
ATOM 14108 N N . ARG B 1 934 ? 104.866 113.064 228.838 1.00 41.34 934 ARG B N 1
ATOM 14109 C CA . ARG B 1 934 ? 104.250 114.375 228.905 1.00 46.27 934 ARG B CA 1
ATOM 14110 C C . ARG B 1 934 ? 105.301 115.486 228.800 1.00 44.90 934 ARG B C 1
ATOM 14111 O O . ARG B 1 934 ? 105.046 116.505 228.153 1.00 44.36 934 ARG B O 1
ATOM 14119 N N . GLU B 1 935 ? 106.480 115.281 229.391 1.00 41.70 935 GLU B N 1
ATOM 14120 C CA . GLU B 1 935 ? 107.530 116.308 229.318 1.00 42.68 935 GLU B CA 1
ATOM 14121 C C . GLU B 1 935 ? 108.122 116.406 227.894 1.00 40.96 935 GLU B C 1
ATOM 14122 O O . GLU B 1 935 ? 108.430 117.496 227.434 1.00 42.23 935 GLU B O 1
ATOM 14128 N N . LYS B 1 936 ? 108.279 115.278 227.210 1.00 39.38 936 LYS B N 1
ATOM 14129 C CA . LYS B 1 936 ? 108.712 115.265 225.820 1.00 41.34 936 LYS B CA 1
ATOM 14130 C C . LYS B 1 936 ? 107.813 116.139 224.924 1.00 43.06 936 LYS B C 1
ATOM 14131 O O . LYS B 1 936 ? 108.314 116.818 224.043 1.00 39.16 936 LYS B O 1
ATOM 14137 N N . GLN B 1 937 ? 106.507 116.119 225.167 1.00 42.22 937 GLN B N 1
ATOM 14138 C CA . GLN B 1 937 ? 105.571 116.906 224.356 1.00 46.61 937 GLN B CA 1
ATOM 14139 C C . GLN B 1 937 ? 105.722 118.421 224.560 1.00 50.17 937 GLN B C 1
ATOM 14140 O O . GLN B 1 937 ? 105.340 119.180 223.674 1.00 44.76 937 GLN B O 1
ATOM 14146 N N . ARG B 1 938 ? 106.246 118.836 225.720 1.00 50.60 938 ARG B N 1
ATOM 14147 C CA . ARG B 1 938 ? 106.463 120.247 226.037 1.00 53.51 938 ARG B CA 1
ATOM 14148 C C . ARG B 1 938 ? 107.756 120.797 225.459 1.00 52.02 938 ARG B C 1
ATOM 14149 O O . ARG B 1 938 ? 107.990 121.992 225.553 1.00 57.28 938 ARG B O 1
ATOM 14157 N N . GLY B 1 939 ? 108.608 119.947 224.894 1.00 46.60 939 GLY B N 1
ATOM 14158 C CA . GLY B 1 939 ? 109.806 120.430 224.226 1.00 48.65 939 GLY B CA 1
ATOM 14159 C C . GLY B 1 939 ? 111.086 119.919 224.833 1.00 57.43 939 GLY B C 1
ATOM 14160 O O . GLY B 1 939 ? 111.068 119.293 225.905 1.00 57.98 939 GLY B O 1
ATOM 14161 N N . GLU B 1 940 ? 112.187 120.154 224.116 1.00 53.07 940 GLU B N 1
ATOM 14162 C CA . GLU B 1 940 ? 113.526 119.702 224.505 1.00 55.05 940 GLU B CA 1
ATOM 14163 C C . GLU B 1 940 ? 113.965 120.100 225.916 1.00 52.50 940 GLU B C 1
ATOM 14164 O O . GLU B 1 940 ? 114.473 119.259 226.630 1.00 51.22 940 GLU B O 1
ATOM 14170 N N . HIS B 1 941 ? 113.862 121.392 226.250 1.00 50.88 941 HIS B N 1
ATOM 14171 C CA . HIS B 1 941 ? 114.298 121.880 227.555 1.00 50.17 941 HIS B CA 1
ATOM 14172 C C . HIS B 1 941 ? 113.529 121.104 228.613 1.00 51.83 941 HIS B C 1
ATOM 14173 O O . HIS B 1 941 ? 114.142 120.559 229.514 1.00 48.03 941 HIS B O 1
ATOM 14180 N N . MET B 1 942 ? 112.205 121.015 228.461 1.00 47.56 942 MET B N 1
ATOM 14181 C CA . MET B 1 942 ? 111.399 120.327 229.442 1.00 48.94 942 MET B CA 1
ATOM 14182 C C . MET B 1 942 ? 111.757 118.832 229.562 1.00 45.90 942 MET B C 1
ATOM 14183 O O . MET B 1 942 ? 111.853 118.331 230.676 1.00 44.89 942 MET B O 1
ATOM 14188 N N . GLU B 1 943 ? 112.040 118.162 228.445 1.00 43.73 943 GLU B N 1
ATOM 14189 C CA . GLU B 1 943 ? 112.360 116.734 228.454 1.00 43.58 943 GLU B CA 1
ATOM 14190 C C . GLU B 1 943 ? 113.664 116.489 229.207 1.00 47.63 943 GLU B C 1
ATOM 14191 O O . GLU B 1 943 ? 113.741 115.602 230.068 1.00 41.67 943 GLU B O 1
ATOM 14197 N N . ALA B 1 944 ? 114.675 117.282 228.844 1.00 48.71 944 ALA B N 1
ATOM 14198 C CA . ALA B 1 944 ? 116.021 117.201 229.416 1.00 48.77 944 ALA B CA 1
ATOM 14199 C C . ALA B 1 944 ? 116.040 117.527 230.892 1.00 46.79 944 ALA B C 1
ATOM 14200 O O . ALA B 1 944 ? 116.594 116.767 231.674 1.00 51.27 944 ALA B O 1
ATOM 14202 N N . ARG B 1 945 ? 115.380 118.604 231.263 1.00 46.11 945 ARG B N 1
ATOM 14203 C CA . ARG B 1 945 ? 115.253 118.984 232.647 1.00 49.51 945 ARG B CA 1
ATOM 14204 C C . ARG B 1 945 ? 114.628 117.847 233.455 1.00 49.93 945 ARG B C 1
ATOM 14205 O O . ARG B 1 945 ? 115.068 117.574 234.568 1.00 47.70 945 ARG B O 1
ATOM 14213 N N . PHE B 1 946 ? 113.589 117.211 232.907 1.00 45.02 946 PHE B N 1
ATOM 14214 C CA . PHE B 1 946 ? 112.929 116.131 233.608 1.00 43.86 946 PHE B CA 1
ATOM 14215 C C . PHE B 1 946 ? 113.872 114.926 233.804 1.00 39.70 946 PHE B C 1
ATOM 14216 O O . PHE B 1 946 ? 113.978 114.433 234.908 1.00 38.28 946 PHE B O 1
ATOM 14224 N N . CYS B 1 947 ? 114.549 114.495 232.752 1.00 38.11 947 CYS B N 1
ATOM 14225 C CA . CYS B 1 947 ? 115.454 113.378 232.848 1.00 40.98 947 CYS B CA 1
ATOM 14226 C C . CYS B 1 947 ? 116.619 113.639 233.838 1.00 48.81 947 CYS B C 1
ATOM 14227 O O . CYS B 1 947 ? 116.933 112.784 234.657 1.00 44.21 947 CYS B O 1
ATOM 14230 N N . ASP B 1 948 ? 117.182 114.846 233.824 1.00 53.44 948 ASP B N 1
ATOM 14231 C CA . ASP B 1 948 ? 118.186 115.241 234.816 1.00 57.24 948 ASP B CA 1
ATOM 14232 C C . ASP B 1 948 ? 117.657 115.235 236.219 1.00 51.34 948 ASP B C 1
ATOM 14233 O O . ASP B 1 948 ? 118.371 114.850 237.124 1.00 53.78 948 ASP B O 1
ATOM 14238 N N . TRP B 1 949 ? 116.444 115.735 236.401 1.00 50.51 949 TRP B N 1
ATOM 14239 C CA . TRP B 1 949 ? 115.843 115.818 237.709 1.00 50.21 949 TRP B CA 1
ATOM 14240 C C . TRP B 1 949 ? 115.612 114.446 238.353 1.00 54.89 949 TRP B C 1
ATOM 14241 O O . TRP B 1 949 ? 115.820 114.291 239.565 1.00 56.20 949 TRP B O 1
ATOM 14252 N N . LYS B 1 950 ? 115.122 113.498 237.551 1.00 48.14 950 LYS B N 1
ATOM 14253 C CA . LYS B 1 950 ? 114.755 112.181 238.039 1.00 44.73 950 LYS B CA 1
ATOM 14254 C C . LYS B 1 950 ? 115.881 111.195 237.928 1.00 39.66 950 LYS B C 1
ATOM 14255 O O . LYS B 1 950 ? 115.758 110.126 238.463 1.00 41.51 950 LYS B O 1
ATOM 14261 N N . GLY B 1 951 ? 116.953 111.531 237.228 1.00 35.41 951 GLY B N 1
ATOM 14262 C CA . GLY B 1 951 ? 118.044 110.621 236.987 1.00 36.19 951 GLY B CA 1
ATOM 14263 C C . GLY B 1 951 ? 117.657 109.523 236.019 1.00 37.41 951 GLY B C 1
ATOM 14264 O O . GLY B 1 951 ? 117.971 108.352 236.252 1.00 40.39 951 GLY B O 1
ATOM 14265 N N . LEU B 1 952 ? 117.002 109.907 234.921 1.00 36.83 952 LEU B N 1
ATOM 14266 C CA . LEU B 1 952 ? 116.653 108.982 233.843 1.00 36.73 952 LEU B CA 1
ATOM 14267 C C . LEU B 1 952 ? 117.574 109.173 232.665 1.00 34.30 952 LEU B C 1
ATOM 14268 O O . LEU B 1 952 ? 117.989 110.286 232.367 1.00 36.82 952 LEU B O 1
ATOM 14273 N N . GLN B 1 953 ? 117.865 108.080 231.984 1.00 33.69 953 GLN B N 1
ATOM 14274 C CA . GLN B 1 953 ? 118.660 108.115 230.782 1.00 37.62 953 GLN B CA 1
ATOM 14275 C C . GLN B 1 953 ? 117.706 108.422 229.613 1.00 38.20 953 GLN B C 1
ATOM 14276 O O . GLN B 1 953 ? 116.891 107.561 229.203 1.00 34.29 953 GLN B O 1
ATOM 14282 N N . MET B 1 954 ? 117.811 109.651 229.095 1.00 38.67 954 MET B N 1
ATOM 14283 C CA . MET B 1 954 ? 116.908 110.133 228.035 1.00 36.91 954 MET B CA 1
ATOM 14284 C C . MET B 1 954 ? 116.824 109.200 226.830 1.00 33.95 954 MET B C 1
ATOM 14285 O O . MET B 1 954 ? 115.727 108.878 226.367 1.00 32.48 954 MET B O 1
ATOM 14290 N N . SER B 1 955 ? 117.951 108.729 226.340 1.00 34.54 955 SER B N 1
ATOM 14291 C CA . SER B 1 955 ? 117.937 107.841 225.161 1.00 37.85 955 SER B CA 1
ATOM 14292 C C . SER B 1 955 ? 117.186 106.519 225.417 1.00 35.84 955 SER B C 1
ATOM 14293 O O . SER B 1 955 ? 116.519 106.015 224.527 1.00 34.79 955 SER B O 1
ATOM 14296 N N . THR B 1 956 ? 117.302 105.971 226.636 1.00 36.18 956 THR B N 1
ATOM 14297 C CA . THR B 1 956 ? 116.551 104.766 227.037 1.00 31.93 956 THR B CA 1
ATOM 14298 C C . THR B 1 956 ? 115.045 105.002 227.022 1.00 30.32 956 THR B C 1
ATOM 14299 O O . THR B 1 956 ? 114.302 104.182 226.478 1.00 31.00 956 THR B O 1
ATOM 14303 N N . MET B 1 957 ? 114.595 106.122 227.581 1.00 29.39 957 MET B N 1
ATOM 14304 C CA . MET B 1 957 ? 113.161 106.460 227.541 1.00 29.80 957 MET B CA 1
ATOM 14305 C C . MET B 1 957 ? 112.662 106.470 226.076 1.00 30.47 957 MET B C 1
ATOM 14306 O O . MET B 1 957 ? 111.625 105.889 225.764 1.00 28.25 957 MET B O 1
ATOM 14311 N N . ASN B 1 958 ? 113.444 107.067 225.181 1.00 31.22 958 ASN B N 1
ATOM 14312 C CA . ASN B 1 958 ? 113.081 107.143 223.764 1.00 32.58 958 ASN B CA 1
ATOM 14313 C C . ASN B 1 958 ? 113.064 105.773 223.076 1.00 31.89 958 ASN B C 1
ATOM 14314 O O . ASN B 1 958 ? 112.102 105.457 222.388 1.00 33.41 958 ASN B O 1
ATOM 14319 N N . VAL B 1 959 ? 114.094 104.954 223.292 1.00 32.67 959 VAL B N 1
ATOM 14320 C CA . VAL B 1 959 ? 114.157 103.630 222.633 1.00 35.00 959 VAL B CA 1
ATOM 14321 C C . VAL B 1 959 ? 113.066 102.686 223.189 1.00 33.06 959 VAL B C 1
ATOM 14322 O O . VAL B 1 959 ? 112.416 101.953 222.442 1.00 32.11 959 VAL B O 1
ATOM 14326 N N . ILE B 1 960 ? 112.795 102.739 224.489 1.00 32.04 960 ILE B N 1
ATOM 14327 C CA . ILE B 1 960 ? 111.673 101.955 225.046 1.00 30.51 960 ILE B CA 1
ATOM 14328 C C . ILE B 1 960 ? 110.357 102.359 224.372 1.00 30.07 960 ILE B C 1
ATOM 14329 O O . ILE B 1 960 ? 109.548 101.515 224.001 1.00 29.40 960 ILE B O 1
ATOM 14334 N N . TRP B 1 961 ? 110.126 103.663 224.286 1.00 31.41 961 TRP B N 1
ATOM 14335 C CA . TRP B 1 961 ? 108.908 104.186 223.710 1.00 31.16 961 TRP B CA 1
ATOM 14336 C C . TRP B 1 961 ? 108.755 103.791 222.231 1.00 30.71 961 TRP B C 1
ATOM 14337 O O . TRP B 1 961 ? 107.714 103.267 221.822 1.00 30.81 961 TRP B O 1
ATOM 14348 N N . ASP B 1 962 ? 109.792 104.030 221.439 1.00 31.58 962 ASP B N 1
ATOM 14349 C CA . ASP B 1 962 ? 109.753 103.718 220.006 1.00 31.54 962 ASP B CA 1
ATOM 14350 C C . ASP B 1 962 ? 109.486 102.239 219.765 1.00 30.47 962 ASP B C 1
ATOM 14351 O O . ASP B 1 962 ? 108.635 101.876 218.950 1.00 30.27 962 ASP B O 1
ATOM 14356 N N . ALA B 1 963 ? 110.186 101.373 220.491 1.00 29.53 963 ALA B N 1
ATOM 14357 C CA . ALA B 1 963 ? 109.981 99.930 220.340 1.00 28.87 963 ALA B CA 1
ATOM 14358 C C . ALA B 1 963 ? 108.584 99.514 220.774 1.00 29.93 963 ALA B C 1
ATOM 14359 O O . ALA B 1 963 ? 107.950 98.651 220.173 1.00 31.09 963 ALA B O 1
ATOM 14361 N N . LYS B 1 964 ? 108.087 100.143 221.819 1.00 32.64 964 LYS B N 1
ATOM 14362 C CA . LYS B 1 964 ? 106.769 99.823 222.347 1.00 33.05 964 LYS B CA 1
ATOM 14363 C C . LYS B 1 964 ? 105.704 100.190 221.299 1.00 32.69 964 LYS B C 1
ATOM 14364 O O . LYS B 1 964 ? 104.755 99.429 221.060 1.00 31.66 964 LYS B O 1
ATOM 14370 N N . GLN B 1 965 ? 105.852 101.366 220.700 1.00 33.14 965 GLN B N 1
ATOM 14371 C CA . GLN B 1 965 ? 104.895 101.834 219.700 1.00 34.32 965 GLN B CA 1
ATOM 14372 C C . GLN B 1 965 ? 104.924 100.943 218.482 1.00 35.02 965 GLN B C 1
ATOM 14373 O O . GLN B 1 965 ? 103.871 100.636 217.901 1.00 37.29 965 GLN B O 1
ATOM 14379 N N . GLN B 1 966 ? 106.125 100.544 218.083 1.00 34.72 966 GLN B N 1
ATOM 14380 C CA . GLN B 1 966 ? 106.280 99.617 216.978 1.00 36.33 966 GLN B CA 1
ATOM 14381 C C . GLN B 1 966 ? 105.565 98.298 217.252 1.00 37.19 966 GLN B C 1
ATOM 14382 O O . GLN B 1 966 ? 104.863 97.793 216.377 1.00 37.95 966 GLN B O 1
ATOM 14388 N N . LEU B 1 967 ? 105.701 97.758 218.462 1.00 35.63 967 LEU B N 1
ATOM 14389 C CA . LEU B 1 967 ? 105.045 96.496 218.804 1.00 36.44 967 LEU B CA 1
ATOM 14390 C C . LEU B 1 967 ? 103.540 96.597 218.683 1.00 36.40 967 LEU B C 1
ATOM 14391 O O . LEU B 1 967 ? 102.898 95.666 218.167 1.00 33.94 967 LEU B O 1
ATOM 14396 N N . LEU B 1 968 ? 102.985 97.698 219.200 1.00 35.43 968 LEU B N 1
ATOM 14397 C CA . LEU B 1 968 ? 101.549 97.929 219.132 1.00 39.09 968 LEU B CA 1
ATOM 14398 C C . LEU B 1 968 ? 101.065 98.091 217.680 1.00 38.88 968 LEU B C 1
ATOM 14399 O O . LEU B 1 968 ? 100.056 97.505 217.303 1.00 40.63 968 LEU B O 1
ATOM 14404 N N . ASP B 1 969 ? 101.791 98.854 216.878 1.00 39.26 969 ASP B N 1
ATOM 14405 C CA . ASP B 1 969 ? 101.464 98.988 215.445 1.00 44.17 969 ASP B CA 1
ATOM 14406 C C . ASP B 1 969 ? 101.449 97.619 214.740 1.00 43.86 969 ASP B C 1
ATOM 14407 O O . ASP B 1 969 ? 100.510 97.306 214.011 1.00 43.47 969 ASP B O 1
ATOM 14412 N N . LEU B 1 970 ? 102.462 96.790 215.006 1.00 41.88 970 LEU B N 1
ATOM 14413 C CA . LEU B 1 970 ? 102.526 95.458 214.421 1.00 40.42 970 LEU B CA 1
ATOM 14414 C C . LEU B 1 970 ? 101.353 94.602 214.846 1.00 39.57 970 LEU B C 1
ATOM 14415 O O . LEU B 1 970 ? 100.812 93.857 214.030 1.00 36.47 970 LEU B O 1
ATOM 14420 N N . LEU B 1 971 ? 100.956 94.695 216.118 1.00 40.05 971 LEU B N 1
ATOM 14421 C CA . LEU B 1 971 ? 99.784 93.946 216.589 1.00 41.45 971 LEU B CA 1
ATOM 14422 C C . LEU B 1 971 ? 98.507 94.431 215.883 1.00 43.77 971 LEU B C 1
ATOM 14423 O O . LEU B 1 971 ? 97.646 93.607 215.541 1.00 45.34 971 LEU B O 1
ATOM 14428 N N . GLN B 1 972 ? 98.380 95.751 215.690 1.00 44.30 972 GLN B N 1
ATOM 14429 C CA . GLN B 1 972 ? 97.250 96.321 214.929 1.00 48.78 972 GLN B CA 1
ATOM 14430 C C . GLN B 1 972 ? 97.268 95.792 213.498 1.00 45.02 972 GLN B C 1
ATOM 14431 O O . GLN B 1 972 ? 96.252 95.365 213.025 1.00 44.98 972 GLN B O 1
ATOM 14437 N N . GLN B 1 973 ? 98.426 95.786 212.843 1.00 45.88 973 GLN B N 1
ATOM 14438 C CA . GLN B 1 973 ? 98.539 95.209 211.506 1.00 47.90 973 GLN B CA 1
ATOM 14439 C C . GLN B 1 973 ? 98.159 93.737 211.448 1.00 49.63 973 GLN B C 1
ATOM 14440 O O . GLN B 1 973 ? 97.577 93.313 210.463 1.00 48.89 973 GLN B O 1
ATOM 14446 N N . ALA B 1 974 ? 98.464 92.955 212.484 1.00 48.22 974 ALA B N 1
ATOM 14447 C CA . ALA B 1 974 ? 98.031 91.537 212.541 1.00 48.10 974 ALA B CA 1
ATOM 14448 C C . ALA B 1 974 ? 96.537 91.361 212.801 1.00 49.07 974 ALA B C 1
ATOM 14449 O O . ALA B 1 974 ? 96.042 90.233 212.778 1.00 51.76 974 ALA B O 1
ATOM 14451 N N . GLY B 1 975 ? 95.823 92.450 213.085 1.00 49.54 975 GLY B N 1
ATOM 14452 C CA . GLY B 1 975 ? 94.359 92.435 213.219 1.00 47.81 975 GLY B CA 1
ATOM 14453 C C . GLY B 1 975 ? 93.830 92.661 214.614 1.00 47.26 975 GLY B C 1
ATOM 14454 O O . GLY B 1 975 ? 92.618 92.703 214.788 1.00 48.02 975 GLY B O 1
ATOM 14455 N N . PHE B 1 976 ? 94.705 92.773 215.627 1.00 46.16 976 PHE B N 1
ATOM 14456 C CA . PHE B 1 976 ? 94.237 92.990 217.008 1.00 45.56 976 PHE B CA 1
ATOM 14457 C C . PHE B 1 976 ? 93.622 94.403 217.133 1.00 44.72 976 PHE B C 1
ATOM 14458 O O . PHE B 1 976 ? 94.184 95.359 216.600 1.00 41.70 976 PHE B O 1
ATOM 14466 N N . PRO B 1 977 ? 92.486 94.536 217.844 1.00 45.92 977 PRO B N 1
ATOM 14467 C CA . PRO B 1 977 ? 91.767 95.811 217.858 1.00 48.61 977 PRO B CA 1
ATOM 14468 C C . PRO B 1 977 ? 92.440 96.864 218.739 1.00 50.68 977 PRO B C 1
ATOM 14469 O O . PRO B 1 977 ? 93.075 96.503 219.759 1.00 53.86 977 PRO B O 1
ATOM 14473 N N . GLU B 1 978 ? 92.304 98.135 218.339 1.00 50.16 978 GLU B N 1
ATOM 14474 C CA . GLU B 1 978 ? 92.801 99.312 219.101 1.00 54.01 978 GLU B CA 1
ATOM 14475 C C . GLU B 1 978 ? 92.367 99.302 220.573 1.00 51.91 978 GLU B C 1
ATOM 14476 O O . GLU B 1 978 ? 93.127 99.724 221.461 1.00 46.90 978 GLU B O 1
ATOM 14482 N N . GLU B 1 979 ? 91.157 98.803 220.805 1.00 49.10 979 GLU B N 1
ATOM 14483 C CA . GLU B 1 979 ? 90.571 98.744 222.138 1.00 53.90 979 GLU B CA 1
ATOM 14484 C C . GLU B 1 979 ? 91.363 97.885 223.139 1.00 50.16 979 GLU B C 1
ATOM 14485 O O . GLU B 1 979 ? 91.231 98.086 224.325 1.00 48.23 979 GLU B O 1
ATOM 14491 N N . CYS B 1 980 ? 92.161 96.923 222.672 1.00 49.11 980 CYS B N 1
ATOM 14492 C CA . CYS B 1 980 ? 92.922 96.063 223.596 1.00 48.12 980 CYS B CA 1
ATOM 14493 C C . CYS B 1 980 ? 94.230 96.701 224.054 1.00 47.41 980 CYS B C 1
ATOM 14494 O O . CYS B 1 980 ? 94.933 96.109 224.868 1.00 45.59 980 CYS B O 1
ATOM 14497 N N . MET B 1 981 ? 94.549 97.879 223.506 1.00 46.68 981 MET B N 1
ATOM 14498 C CA . MET B 1 981 ? 95.831 98.545 223.719 1.00 50.56 981 MET B CA 1
ATOM 14499 C C . MET B 1 981 ? 95.658 100.042 224.072 1.00 49.12 981 MET B C 1
ATOM 14500 O O . MET B 1 981 ? 96.513 100.866 223.774 1.00 49.54 981 MET B O 1
ATOM 14505 N N . ILE B 1 982 ? 94.545 100.341 224.739 1.00 51.87 982 ILE B N 1
ATOM 14506 C CA . ILE B 1 982 ? 94.264 101.629 225.366 1.00 53.23 982 ILE B CA 1
ATOM 14507 C C . ILE B 1 982 ? 95.246 101.864 226.528 1.00 50.83 982 ILE B C 1
ATOM 14508 O O . ILE B 1 982 ? 95.523 100.955 227.318 1.00 54.41 982 ILE B O 1
ATOM 14513 N N . SER B 1 983 ? 95.781 103.078 226.606 1.00 50.31 983 SER B N 1
ATOM 14514 C CA . SER B 1 983 ? 96.646 103.483 227.712 1.00 52.57 983 SER B CA 1
ATOM 14515 C C . SER B 1 983 ? 95.898 103.409 229.016 1.00 52.98 983 SER B C 1
ATOM 14516 O O . SER B 1 983 ? 94.768 103.861 229.093 1.00 56.06 983 SER B O 1
ATOM 14519 N N . HIS B 1 984 ? 96.536 102.812 230.010 1.00 55.46 984 HIS B N 1
ATOM 14520 C CA . HIS B 1 984 ? 96.058 102.755 231.379 1.00 59.72 984 HIS B CA 1
ATOM 14521 C C . HIS B 1 984 ? 97.172 103.401 232.194 1.00 56.49 984 HIS B C 1
ATOM 14522 O O . HIS B 1 984 ? 98.285 102.865 232.224 1.00 57.31 984 HIS B O 1
ATOM 14529 N N . GLU B 1 985 ? 96.906 104.565 232.795 1.00 52.72 985 GLU B N 1
ATOM 14530 C CA . GLU B 1 985 ? 97.915 105.257 233.605 1.00 53.19 985 GLU B CA 1
ATOM 14531 C C . GLU B 1 985 ? 98.046 104.506 234.928 1.00 49.37 985 GLU B C 1
ATOM 14532 O O . GLU B 1 985 ? 97.049 104.240 235.573 1.00 47.25 985 GLU B O 1
ATOM 14538 N N . VAL B 1 986 ? 99.256 104.072 235.265 1.00 46.75 986 VAL B N 1
ATOM 14539 C CA . VAL B 1 986 ? 99.486 103.351 236.509 1.00 47.64 986 VAL B CA 1
ATOM 14540 C C . VAL B 1 986 ? 99.678 104.356 237.641 1.00 45.65 986 VAL B C 1
ATOM 14541 O O . VAL B 1 986 ? 100.453 105.283 237.505 1.00 44.33 986 VAL B O 1
ATOM 14545 N N . ASP B 1 987 ? 98.946 104.167 238.739 1.00 43.78 987 ASP B N 1
ATOM 14546 C CA . ASP B 1 987 ? 99.184 104.923 239.975 1.00 44.96 987 ASP B CA 1
ATOM 14547 C C . ASP B 1 987 ? 99.979 104.046 240.957 1.00 43.08 987 ASP B C 1
ATOM 14548 O O . ASP B 1 987 ? 99.404 103.233 241.686 1.00 43.07 987 ASP B O 1
ATOM 14553 N N . GLU B 1 988 ? 101.300 104.224 240.949 1.00 42.61 988 GLU B N 1
ATOM 14554 C CA . GLU B 1 988 ? 102.216 103.479 241.842 1.00 44.02 988 GLU B CA 1
ATOM 14555 C C . GLU B 1 988 ? 101.973 103.660 243.339 1.00 47.12 988 GLU B C 1
ATOM 14556 O O . GLU B 1 988 ? 102.365 102.804 244.145 1.00 47.63 988 GLU B O 1
ATOM 14562 N N . ARG B 1 989 ? 101.330 104.765 243.710 1.00 52.02 989 ARG B N 1
ATOM 14563 C CA . ARG B 1 989 ? 101.065 105.089 245.129 1.00 53.62 989 ARG B CA 1
ATOM 14564 C C . ARG B 1 989 ? 99.941 104.286 245.771 1.00 54.71 989 ARG B C 1
ATOM 14565 O O . ARG B 1 989 ? 99.840 104.280 247.000 1.00 57.62 989 ARG B O 1
ATOM 14573 N N . ILE B 1 990 ? 99.109 103.613 244.966 1.00 53.94 990 ILE B N 1
ATOM 14574 C CA . ILE B 1 990 ? 98.054 102.720 245.491 1.00 53.85 990 ILE B CA 1
ATOM 14575 C C . ILE B 1 990 ? 98.674 101.564 246.268 1.00 53.39 990 ILE B C 1
ATOM 14576 O O . ILE B 1 990 ? 99.473 100.812 245.716 1.00 53.38 990 ILE B O 1
ATOM 14581 N N . ASP B 1 991 ? 98.285 101.434 247.538 1.00 55.43 991 ASP B N 1
ATOM 14582 C CA . ASP B 1 991 ? 98.764 100.366 248.410 1.00 60.16 991 ASP B CA 1
ATOM 14583 C C . ASP B 1 991 ? 97.711 99.283 248.464 1.00 58.09 991 ASP B C 1
ATOM 14584 O O . ASP B 1 991 ? 96.803 99.360 249.260 1.00 71.81 991 ASP B O 1
ATOM 14589 N N . GLY B 1 992 ? 97.830 98.276 247.616 1.00 55.51 992 GLY B N 1
ATOM 14590 C CA . GLY B 1 992 ? 96.887 97.172 247.608 1.00 53.49 992 GLY B CA 1
ATOM 14591 C C . GLY B 1 992 ? 96.617 96.737 246.199 1.00 53.90 992 GLY B C 1
ATOM 14592 O O . GLY B 1 992 ? 97.442 96.958 245.302 1.00 54.42 992 GLY B O 1
ATOM 14593 N N . ASP B 1 993 ? 95.444 96.150 245.992 1.00 53.53 993 ASP B N 1
ATOM 14594 C CA . ASP B 1 993 ? 95.074 95.563 244.703 1.00 52.88 993 ASP B CA 1
ATOM 14595 C C . ASP B 1 993 ? 94.869 96.614 243.626 1.00 54.42 993 ASP B C 1
ATOM 14596 O O . ASP B 1 993 ? 94.440 97.721 243.907 1.00 54.46 993 ASP B O 1
ATOM 14601 N N . ASP B 1 994 ? 95.224 96.261 242.394 1.00 55.55 994 ASP B N 1
ATOM 14602 C CA . ASP B 1 994 ? 95.037 97.138 241.224 1.00 57.62 994 ASP B CA 1
ATOM 14603 C C . ASP B 1 994 ? 94.887 96.207 240.015 1.00 57.46 994 ASP B C 1
ATOM 14604 O O . ASP B 1 994 ? 95.902 95.793 239.455 1.00 56.77 994 ASP B O 1
ATOM 14609 N N . PRO B 1 995 ? 93.638 95.857 239.631 1.00 57.06 995 PRO B N 1
ATOM 14610 C CA . PRO B 1 995 ? 93.407 94.737 238.706 1.00 56.35 995 PRO B CA 1
ATOM 14611 C C . PRO B 1 995 ? 94.199 94.753 237.401 1.00 52.22 995 PRO B C 1
ATOM 14612 O O . PRO B 1 995 ? 94.745 93.719 237.025 1.00 53.25 995 PRO B O 1
ATOM 14616 N N . VAL B 1 996 ? 94.284 95.901 236.739 1.00 50.27 996 VAL B N 1
ATOM 14617 C CA . VAL B 1 996 ? 94.974 95.984 235.448 1.00 50.71 996 VAL B CA 1
ATOM 14618 C C . VAL B 1 996 ? 96.481 95.817 235.618 1.00 48.15 996 VAL B C 1
ATOM 14619 O O . VAL B 1 996 ? 97.119 95.028 234.901 1.00 50.13 996 VAL B O 1
ATOM 14623 N N . LEU B 1 997 ? 97.054 96.543 236.563 1.00 44.05 997 LEU B N 1
ATOM 14624 C CA . LEU B 1 997 ? 98.465 96.348 236.862 1.00 42.90 997 LEU B CA 1
ATOM 14625 C C . LEU B 1 997 ? 98.783 94.911 237.297 1.00 41.53 997 LEU B C 1
ATOM 14626 O O . LEU B 1 997 ? 99.761 94.343 236.834 1.00 38.81 997 LEU B O 1
ATOM 14631 N N . ASP B 1 998 ? 97.953 94.336 238.178 1.00 43.05 998 ASP B N 1
ATOM 14632 C CA . ASP B 1 998 ? 98.210 93.006 238.772 1.00 41.13 998 ASP B CA 1
ATOM 14633 C C . ASP B 1 998 ? 98.277 91.889 237.722 1.00 40.97 998 ASP B C 1
ATOM 14634 O O . ASP B 1 998 ? 99.205 91.083 237.736 1.00 39.60 998 ASP B O 1
ATOM 14639 N N . VAL B 1 999 ? 97.337 91.885 236.771 1.00 40.68 999 VAL B N 1
ATOM 14640 C CA . VAL B 1 999 ? 97.386 90.912 235.699 1.00 40.98 999 VAL B CA 1
ATOM 14641 C C . VAL B 1 999 ? 98.582 91.159 234.753 1.00 39.88 999 VAL B C 1
ATOM 14642 O O . VAL B 1 999 ? 99.173 90.213 234.231 1.00 37.93 999 VAL B O 1
ATOM 14646 N N . SER B 1 1000 ? 98.914 92.433 234.536 1.00 39.43 1000 SER B N 1
ATOM 14647 C CA . SER B 1 1000 ? 100.062 92.828 233.739 1.00 40.01 1000 SER B CA 1
ATOM 14648 C C . SER B 1 1000 ? 101.391 92.287 234.314 1.00 37.71 1000 SER B C 1
ATOM 14649 O O . SER B 1 1000 ? 102.188 91.706 233.584 1.00 33.03 1000 SER B O 1
ATOM 14652 N N . LEU B 1 1001 ? 101.602 92.473 235.606 1.00 35.65 1001 LEU B N 1
ATOM 14653 C CA . LEU B 1 1001 ? 102.771 91.906 236.258 1.00 37.04 1001 LEU B CA 1
ATOM 14654 C C . LEU B 1 1001 ? 102.721 90.386 236.314 1.00 38.79 1001 LEU B C 1
ATOM 14655 O O . LEU B 1 1001 ? 103.748 89.748 236.177 1.00 40.27 1001 LEU B O 1
ATOM 14660 N N . ALA B 1 1002 ? 101.539 89.797 236.514 1.00 38.40 1002 ALA B N 1
ATOM 14661 C CA . ALA B 1 1002 ? 101.387 88.326 236.436 1.00 39.52 1002 ALA B CA 1
ATOM 14662 C C . ALA B 1 1002 ? 101.857 87.774 235.089 1.00 38.32 1002 ALA B C 1
ATOM 14663 O O . ALA B 1 1002 ? 102.562 86.759 235.033 1.00 38.24 1002 ALA B O 1
ATOM 14665 N N . LEU B 1 1003 ? 101.471 88.453 234.005 1.00 38.76 1003 LEU B N 1
ATOM 14666 C CA . LEU B 1 1003 ? 101.831 87.994 232.673 1.00 40.09 1003 LEU B CA 1
ATOM 14667 C C . LEU B 1 1003 ? 103.349 88.017 232.445 1.00 38.41 1003 LEU B C 1
ATOM 14668 O O . LEU B 1 1003 ? 103.836 87.305 231.558 1.00 35.41 1003 LEU B O 1
ATOM 14673 N N . LEU B 1 1004 ? 104.069 88.876 233.181 1.00 38.20 1004 LEU B N 1
ATOM 14674 C CA . LEU B 1 1004 ? 105.540 88.882 233.128 1.00 39.27 1004 LEU B CA 1
ATOM 14675 C C . LEU B 1 1004 ? 106.111 87.535 233.504 1.00 37.68 1004 LEU B C 1
ATOM 14676 O O . LEU B 1 1004 ? 107.156 87.173 233.016 1.00 37.02 1004 LEU B O 1
ATOM 14681 N N . CYS B 1 1005 ? 105.434 86.813 234.387 1.00 38.07 1005 CYS B N 1
ATOM 14682 C CA . CYS B 1 1005 ? 105.918 85.488 234.764 1.00 39.09 1005 CYS B CA 1
ATOM 14683 C C . CYS B 1 1005 ? 105.952 84.528 233.577 1.00 38.44 1005 CYS B C 1
ATOM 14684 O O . CYS B 1 1005 ? 106.789 83.647 233.543 1.00 39.53 1005 CYS B O 1
ATOM 14687 N N . LEU B 1 1006 ? 105.047 84.717 232.615 1.00 39.83 1006 LEU B N 1
ATOM 14688 C CA . LEU B 1 1006 ? 105.058 83.972 231.360 1.00 38.16 1006 LEU B CA 1
ATOM 14689 C C . LEU B 1 1006 ? 106.158 84.496 230.450 1.00 36.24 1006 LEU B C 1
ATOM 14690 O O . LEU B 1 1006 ? 106.934 83.732 229.934 1.00 37.28 1006 LEU B O 1
ATOM 14695 N N . GLY B 1 1007 ? 106.211 85.798 230.232 1.00 35.01 1007 GLY B N 1
ATOM 14696 C CA . GLY B 1 1007 ? 107.163 86.367 229.284 1.00 35.05 1007 GLY B CA 1
ATOM 14697 C C . GLY B 1 1007 ? 108.625 86.220 229.667 1.00 33.18 1007 GLY B C 1
ATOM 14698 O O . GLY B 1 1007 ? 109.479 86.097 228.780 1.00 34.99 1007 GLY B O 1
ATOM 14699 N N . LEU B 1 1008 ? 108.904 86.208 230.975 1.00 33.06 1008 LEU B N 1
ATOM 14700 C CA . LEU B 1 1008 ? 110.260 86.102 231.505 1.00 31.17 1008 LEU B CA 1
ATOM 14701 C C . LEU B 1 1008 ? 110.581 84.743 232.105 1.00 33.67 1008 LEU B C 1
ATOM 14702 O O . LEU B 1 1008 ? 111.662 84.559 232.665 1.00 30.64 1008 LEU B O 1
ATOM 14707 N N . TYR B 1 1009 ? 109.661 83.783 231.999 1.00 36.49 1009 TYR B N 1
ATOM 14708 C CA . TYR B 1 1009 ? 109.916 82.422 232.460 1.00 37.64 1009 TYR B CA 1
ATOM 14709 C C . TYR B 1 1009 ? 111.234 81.936 231.816 1.00 38.02 1009 TYR B C 1
ATOM 14710 O O . TYR B 1 1009 ? 111.364 82.095 230.606 1.00 36.03 1009 TYR B O 1
ATOM 14719 N N . PRO B 1 1010 ? 112.168 81.288 232.542 1.00 38.24 1010 PRO B N 1
ATOM 14720 C CA . PRO B 1 1010 ? 112.004 80.725 233.882 1.00 39.39 1010 PRO B CA 1
ATOM 14721 C C . PRO B 1 1010 ? 112.606 81.571 235.013 1.00 40.00 1010 PRO B C 1
ATOM 14722 O O . PRO B 1 1010 ? 112.938 81.051 236.077 1.00 37.68 1010 PRO B O 1
ATOM 14726 N N . ASN B 1 1011 ? 112.685 82.879 234.818 1.00 39.78 1011 ASN B N 1
ATOM 14727 C CA . ASN B 1 1011 ? 113.296 83.750 235.816 1.00 40.29 1011 ASN B CA 1
ATOM 14728 C C . ASN B 1 1011 ? 112.384 84.153 236.982 1.00 38.35 1011 ASN B C 1
ATOM 14729 O O . ASN B 1 1011 ? 111.821 85.257 236.999 1.00 36.75 1011 ASN B O 1
ATOM 14734 N N . ILE B 1 1012 ? 112.221 83.232 237.925 1.00 39.57 1012 ILE B N 1
ATOM 14735 C CA . ILE B 1 1012 ? 111.544 83.491 239.206 1.00 40.41 1012 ILE B CA 1
ATOM 14736 C C . ILE B 1 1012 ? 112.558 83.232 240.306 1.00 39.24 1012 ILE B C 1
ATOM 14737 O O . ILE B 1 1012 ? 113.216 82.200 240.311 1.00 38.68 1012 ILE B O 1
ATOM 14742 N N . CYS B 1 1013 ? 112.705 84.175 241.225 1.00 38.49 1013 CYS B N 1
ATOM 14743 C CA . CYS B 1 1013 ? 113.540 83.951 242.392 1.00 39.56 1013 CYS B CA 1
ATOM 14744 C C . CYS B 1 1013 ? 112.748 84.170 243.654 1.00 39.69 1013 CYS B C 1
ATOM 14745 O O . CYS B 1 1013 ? 111.618 84.672 243.610 1.00 40.92 1013 CYS B O 1
ATOM 14748 N N . VAL B 1 1014 ? 113.355 83.772 244.773 1.00 40.70 1014 VAL B N 1
ATOM 14749 C CA . VAL B 1 1014 ? 112.755 83.862 246.089 1.00 40.12 1014 VAL B CA 1
ATOM 14750 C C . VAL B 1 1014 ? 113.717 84.628 246.972 1.00 39.85 1014 VAL B C 1
ATOM 14751 O O . VAL B 1 1014 ? 114.897 84.261 247.066 1.00 39.40 1014 VAL B O 1
ATOM 14755 N N . HIS B 1 1015 ? 113.211 85.667 247.635 1.00 39.40 1015 HIS B N 1
ATOM 14756 C CA . HIS B 1 1015 ? 114.029 86.495 248.491 1.00 40.06 1015 HIS B CA 1
ATOM 14757 C C . HIS B 1 1015 ? 114.414 85.698 249.731 1.00 44.29 1015 HIS B C 1
ATOM 14758 O O . HIS B 1 1015 ? 113.558 85.047 250.301 1.00 41.99 1015 HIS B O 1
ATOM 14765 N N . LYS B 1 1016 ? 115.691 85.745 250.120 1.00 45.75 1016 LYS B N 1
ATOM 14766 C CA . LYS B 1 1016 ? 116.161 85.059 251.331 1.00 52.20 1016 LYS B CA 1
ATOM 14767 C C . LYS B 1 1016 ? 116.378 86.074 252.451 1.00 48.57 1016 LYS B C 1
ATOM 14768 O O . LYS B 1 1016 ? 115.753 85.968 253.483 1.00 54.03 1016 LYS B O 1
ATOM 14774 N N . GLU B 1 1017 ? 117.251 87.050 252.231 1.00 47.24 1017 GLU B N 1
ATOM 14775 C CA . GLU B 1 1017 ? 117.475 88.146 253.182 1.00 48.38 1017 GLU B CA 1
ATOM 14776 C C . GLU B 1 1017 ? 118.344 89.201 252.505 1.00 42.76 1017 GLU B C 1
ATOM 14777 O O . GLU B 1 1017 ? 119.209 88.863 251.706 1.00 43.76 1017 GLU B O 1
ATOM 14783 N N . LYS B 1 1018 ? 118.109 90.464 252.846 1.00 41.49 1018 LYS B N 1
ATOM 14784 C CA . LYS B 1 1018 ? 118.879 91.589 252.359 1.00 42.46 1018 LYS B CA 1
ATOM 14785 C C . LYS B 1 1018 ? 118.908 91.549 250.799 1.00 41.44 1018 LYS B C 1
ATOM 14786 O O . LYS B 1 1018 ? 117.851 91.478 250.221 1.00 38.66 1018 LYS B O 1
ATOM 14792 N N . ARG B 1 1019 ? 120.077 91.515 250.160 1.00 39.15 1019 ARG B N 1
ATOM 14793 C CA . ARG B 1 1019 ? 120.185 91.369 248.718 1.00 42.29 1019 ARG B CA 1
ATOM 14794 C C . ARG B 1 1019 ? 120.155 89.921 248.241 1.00 43.08 1019 ARG B C 1
ATOM 14795 O O . ARG B 1 1019 ? 120.116 89.715 247.038 1.00 41.47 1019 ARG B O 1
ATOM 14803 N N . LYS B 1 1020 ? 120.228 88.944 249.146 1.00 39.68 1020 LYS B N 1
ATOM 14804 C CA . LYS B 1 1020 ? 120.334 87.546 248.742 1.00 40.35 1020 LYS B CA 1
ATOM 14805 C C . LYS B 1 1020 ? 118.983 86.956 248.345 1.00 38.26 1020 LYS B C 1
ATOM 14806 O O . LYS B 1 1020 ? 117.967 87.154 249.021 1.00 36.11 1020 LYS B O 1
ATOM 14812 N N . VAL B 1 1021 ? 118.992 86.234 247.234 1.00 36.88 1021 VAL B N 1
ATOM 14813 C CA . VAL B 1 1021 ? 117.818 85.534 246.736 1.00 36.87 1021 VAL B CA 1
ATOM 14814 C C . VAL B 1 1021 ? 118.289 84.148 246.331 1.00 36.05 1021 VAL B C 1
ATOM 14815 O O . VAL B 1 1021 ? 119.479 83.903 246.220 1.00 34.86 1021 VAL B O 1
ATOM 14819 N N . LEU B 1 1022 ? 117.335 83.288 246.015 1.00 37.08 1022 LEU B N 1
ATOM 14820 C CA . LEU B 1 1022 ? 117.590 81.971 245.466 1.00 37.30 1022 LEU B CA 1
ATOM 14821 C C . LEU B 1 1022 ? 116.895 81.872 244.110 1.00 39.52 1022 LEU B C 1
ATOM 14822 O O . LEU B 1 1022 ? 115.712 82.235 243.977 1.00 37.96 1022 LEU B O 1
ATOM 14827 N N . THR B 1 1023 ? 117.629 81.362 243.121 1.00 40.55 1023 THR B N 1
ATOM 14828 C CA . THR B 1 1023 ? 117.082 81.010 241.830 1.00 41.44 1023 THR B CA 1
ATOM 14829 C C . THR B 1 1023 ? 116.849 79.497 241.770 1.00 44.24 1023 THR B C 1
ATOM 14830 O O . THR B 1 1023 ? 117.076 78.786 242.757 1.00 44.33 1023 THR B O 1
ATOM 14834 N N . THR B 1 1024 ? 116.359 79.021 240.620 1.00 45.34 1024 THR B N 1
ATOM 14835 C CA . THR B 1 1024 ? 115.975 77.613 240.409 1.00 45.21 1024 THR B CA 1
ATOM 14836 C C . THR B 1 1024 ? 116.892 76.606 241.116 1.00 46.33 1024 THR B C 1
ATOM 14837 O O . THR B 1 1024 ? 118.113 76.652 240.958 1.00 42.75 1024 THR B O 1
ATOM 14841 N N . GLU B 1 1025 ? 116.276 75.706 241.895 1.00 49.83 1025 GLU B N 1
ATOM 14842 C CA . GLU B 1 1025 ? 116.951 74.684 242.722 1.00 50.85 1025 GLU B CA 1
ATOM 14843 C C . GLU B 1 1025 ? 117.872 75.267 243.781 1.00 49.37 1025 GLU B C 1
ATOM 14844 O O . GLU B 1 1025 ? 118.912 74.692 244.087 1.00 50.68 1025 GLU B O 1
ATOM 14850 N N . SER B 1 1026 ? 117.467 76.414 244.335 1.00 47.18 1026 SER B N 1
ATOM 14851 C CA . SER B 1 1026 ? 118.161 77.077 245.436 1.00 45.03 1026 SER B CA 1
ATOM 14852 C C . SER B 1 1026 ? 119.640 77.439 245.189 1.00 45.60 1026 SER B C 1
ATOM 14853 O O . SER B 1 1026 ? 120.472 77.294 246.082 1.00 44.33 1026 SER B O 1
ATOM 14856 N N . LYS B 1 1027 ? 119.952 77.949 243.996 1.00 44.36 1027 LYS B N 1
ATOM 14857 C CA . LYS B 1 1027 ? 121.271 78.527 243.720 1.00 43.57 1027 LYS B CA 1
ATOM 14858 C C . LYS B 1 1027 ? 121.270 79.990 244.146 1.00 40.92 1027 LYS B C 1
ATOM 14859 O O . LYS B 1 1027 ? 120.272 80.687 243.991 1.00 41.84 1027 LYS B O 1
ATOM 14865 N N . ALA B 1 1028 ? 122.383 80.445 244.705 1.00 40.95 1028 ALA B N 1
ATOM 14866 C CA . ALA B 1 1028 ? 122.461 81.780 245.305 1.00 39.72 1028 ALA B CA 1
ATOM 14867 C C . ALA B 1 1028 ? 122.566 82.841 244.223 1.00 37.73 1028 ALA B C 1
ATOM 14868 O O . ALA B 1 1028 ? 123.130 82.596 243.136 1.00 36.00 1028 ALA B O 1
ATOM 14870 N N . ALA B 1 1029 ? 121.976 84.004 244.501 1.00 37.19 1029 ALA B N 1
ATOM 14871 C CA . ALA B 1 1029 ? 122.147 85.179 243.639 1.00 35.18 1029 ALA B CA 1
ATOM 14872 C C . ALA B 1 1029 ? 121.843 86.422 244.429 1.00 36.84 1029 ALA B C 1
ATOM 14873 O O . ALA B 1 1029 ? 121.364 86.338 245.589 1.00 36.66 1029 ALA B O 1
ATOM 14875 N N . LEU B 1 1030 ? 122.141 87.568 243.818 1.00 34.70 1030 LEU B N 1
ATOM 14876 C CA . LEU B 1 1030 ? 121.918 88.868 244.441 1.00 35.98 1030 LEU B CA 1
ATOM 14877 C C . LEU B 1 1030 ? 120.946 89.718 243.645 1.00 36.28 1030 LEU B C 1
ATOM 14878 O O . LEU B 1 1030 ? 120.869 89.619 242.425 1.00 34.26 1030 LEU B O 1
ATOM 14883 N N . LEU B 1 1031 ? 120.213 90.581 244.332 1.00 38.76 1031 LEU B N 1
ATOM 14884 C CA . LEU B 1 1031 ? 119.451 91.614 243.644 1.00 37.01 1031 LEU B CA 1
ATOM 14885 C C . LEU B 1 1031 ? 120.458 92.596 243.053 1.00 37.60 1031 LEU B C 1
ATOM 14886 O O . LEU B 1 1031 ? 121.335 93.089 243.755 1.00 35.86 1031 LEU B O 1
ATOM 14891 N N . HIS B 1 1032 ? 120.310 92.892 241.772 1.00 34.67 1032 HIS B N 1
ATOM 14892 C CA . HIS B 1 1032 ? 121.219 93.792 241.102 1.00 35.22 1032 HIS B CA 1
ATOM 14893 C C . HIS B 1 1032 ? 121.193 95.164 241.800 1.00 33.32 1032 HIS B C 1
ATOM 14894 O O . HIS B 1 1032 ? 120.137 95.648 242.256 1.00 31.38 1032 HIS B O 1
ATOM 14901 N N . LYS B 1 1033 ? 122.351 95.805 241.863 1.00 36.14 1033 LYS B N 1
ATOM 14902 C CA . LYS B 1 1033 ? 122.499 97.120 242.546 1.00 38.47 1033 LYS B CA 1
ATOM 14903 C C . LYS B 1 1033 ? 121.625 98.245 242.010 1.00 36.77 1033 LYS B C 1
ATOM 14904 O O . LYS B 1 1033 ? 121.378 99.220 242.661 1.00 35.23 1033 LYS B O 1
ATOM 14910 N N . THR B 1 1034 ? 121.141 98.049 240.803 1.00 34.42 1034 THR B N 1
ATOM 14911 C CA . THR B 1 1034 ? 120.411 99.001 240.058 1.00 37.02 1034 THR B CA 1
ATOM 14912 C C . THR B 1 1034 ? 118.877 98.797 240.292 1.00 36.34 1034 THR B C 1
ATOM 14913 O O . THR B 1 1034 ? 118.060 99.579 239.826 1.00 36.05 1034 THR B O 1
ATOM 14917 N N . SER B 1 1035 ? 118.479 97.741 241.005 1.00 33.58 1035 SER B N 1
ATOM 14918 C CA . SER B 1 1035 ? 117.048 97.479 241.251 1.00 32.60 1035 SER B CA 1
ATOM 14919 C C . SER B 1 1035 ? 116.490 98.418 242.307 1.00 33.13 1035 SER B C 1
ATOM 14920 O O . SER B 1 1035 ? 117.151 98.739 243.288 1.00 30.13 1035 SER B O 1
ATOM 14923 N N . VAL B 1 1036 ? 115.239 98.807 242.126 1.00 34.35 1036 VAL B N 1
ATOM 14924 C CA . VAL B 1 1036 ? 114.497 99.502 243.193 1.00 35.20 1036 VAL B CA 1
ATOM 14925 C C . VAL B 1 1036 ? 114.356 98.614 244.433 1.00 34.82 1036 VAL B C 1
ATOM 14926 O O . VAL B 1 1036 ? 114.097 99.111 245.499 1.00 34.54 1036 VAL B O 1
ATOM 14930 N N . ASN B 1 1037 ? 114.506 97.300 244.280 1.00 35.94 1037 ASN B N 1
ATOM 14931 C CA . ASN B 1 1037 ? 114.385 96.382 245.407 1.00 38.10 1037 ASN B CA 1
ATOM 14932 C C . ASN B 1 1037 ? 115.691 96.098 246.171 1.00 38.70 1037 ASN B C 1
ATOM 14933 O O . ASN B 1 1037 ? 115.672 95.403 247.177 1.00 39.70 1037 ASN B O 1
ATOM 14938 N N . CYS B 1 1038 ? 116.796 96.662 245.715 1.00 38.97 1038 CYS B N 1
ATOM 14939 C CA . CYS B 1 1038 ? 118.103 96.397 246.288 1.00 41.20 1038 CYS B CA 1
ATOM 14940 C C . CYS B 1 1038 ? 118.317 97.273 247.491 1.00 45.30 1038 CYS B C 1
ATOM 14941 O O . CYS B 1 1038 ? 118.227 98.494 247.417 1.00 46.42 1038 CYS B O 1
ATOM 14944 N N . SER B 1 1039 ? 118.610 96.634 248.607 1.00 55.95 1039 SER B N 1
ATOM 14945 C CA . SER B 1 1039 ? 118.973 97.326 249.843 1.00 62.56 1039 SER B CA 1
ATOM 14946 C C . SER B 1 1039 ? 119.959 96.462 250.639 1.00 63.26 1039 SER B C 1
ATOM 14947 O O . SER B 1 1039 ? 119.860 95.228 250.652 1.00 58.95 1039 SER B O 1
ATOM 14950 N N . ASN B 1 1040 ? 120.915 97.118 251.290 1.00 71.74 1040 ASN B N 1
ATOM 14951 C CA . ASN B 1 1040 ? 121.804 96.420 252.228 1.00 75.68 1040 ASN B CA 1
ATOM 14952 C C . ASN B 1 1040 ? 121.140 96.229 253.589 1.00 75.36 1040 ASN B C 1
ATOM 14953 O O . ASN B 1 1040 ? 121.558 95.366 254.354 1.00 81.69 1040 ASN B O 1
ATOM 14958 N N . LEU B 1 1041 ? 120.088 97.003 253.865 1.00 73.13 1041 LEU B N 1
ATOM 14959 C CA . LEU B 1 1041 ? 119.307 96.866 255.091 1.00 73.55 1041 LEU B CA 1
ATOM 14960 C C . LEU B 1 1041 ? 118.406 95.621 255.033 1.00 73.80 1041 LEU B C 1
ATOM 14961 O O . LEU B 1 1041 ? 118.164 95.069 253.956 1.00 73.24 1041 LEU B O 1
ATOM 14966 N N . ALA B 1 1042 ? 117.925 95.188 256.198 1.00 70.71 1042 ALA B N 1
ATOM 14967 C CA . ALA B 1 1042 ? 117.237 93.898 256.371 1.00 70.20 1042 ALA B CA 1
ATOM 14968 C C . ALA B 1 1042 ? 115.753 93.967 256.007 1.00 68.38 1042 ALA B C 1
ATOM 14969 O O . ALA B 1 1042 ? 114.867 93.715 256.830 1.00 85.59 1042 ALA B O 1
ATOM 14971 N N . VAL B 1 1043 ? 115.498 94.282 254.755 1.00 62.89 1043 VAL B N 1
ATOM 14972 C CA . VAL B 1 1043 ? 114.147 94.415 254.222 1.00 60.79 1043 VAL B CA 1
ATOM 14973 C C . VAL B 1 1043 ? 113.351 93.090 254.203 1.00 55.93 1043 VAL B C 1
ATOM 14974 O O . VAL B 1 1043 ? 113.919 92.022 254.032 1.00 55.95 1043 VAL B O 1
ATOM 14978 N N . THR B 1 1044 ? 112.042 93.178 254.394 1.00 53.27 1044 THR B N 1
ATOM 14979 C CA . THR B 1 1044 ? 111.114 92.071 254.135 1.00 55.88 1044 THR B CA 1
ATOM 14980 C C . THR B 1 1044 ? 110.083 92.558 253.139 1.00 53.82 1044 THR B C 1
ATOM 14981 O O . THR B 1 1044 ? 109.602 93.674 253.261 1.00 58.85 1044 THR B O 1
ATOM 14985 N N . PHE B 1 1045 ? 109.718 91.712 252.184 1.00 50.10 1045 PHE B N 1
ATOM 14986 C CA . PHE B 1 1045 ? 108.781 92.087 251.128 1.00 44.99 1045 PHE B CA 1
ATOM 14987 C C . PHE B 1 1045 ? 107.418 91.459 251.390 1.00 45.78 1045 PHE B C 1
ATOM 14988 O O . PHE B 1 1045 ? 107.339 90.371 251.947 1.00 42.66 1045 PHE B O 1
ATOM 14996 N N . PRO B 1 1046 ? 106.343 92.131 250.962 1.00 44.81 1046 PRO B N 1
ATOM 14997 C CA . PRO B 1 1046 ? 105.012 91.543 251.151 1.00 46.20 1046 PRO B CA 1
ATOM 14998 C C . PRO B 1 1046 ? 104.882 90.101 250.608 1.00 46.39 1046 PRO B C 1
ATOM 14999 O O . PRO B 1 1046 ? 104.223 89.280 251.237 1.00 47.63 1046 PRO B O 1
ATOM 15003 N N . TYR B 1 1047 ? 105.479 89.825 249.443 1.00 43.77 1047 TYR B N 1
ATOM 15004 C CA . TYR B 1 1047 ? 105.651 88.453 248.936 1.00 43.16 1047 TYR B CA 1
ATOM 15005 C C . TYR B 1 1047 ? 107.145 88.242 248.598 1.00 41.44 1047 TYR B C 1
ATOM 15006 O O . TYR B 1 1047 ? 107.849 89.182 248.233 1.00 39.62 1047 TYR B O 1
ATOM 15015 N N . PRO B 1 1048 ? 107.646 87.005 248.748 1.00 40.92 1048 PRO B N 1
ATOM 15016 C CA . PRO B 1 1048 ? 109.068 86.787 248.497 1.00 39.56 1048 PRO B CA 1
ATOM 15017 C C . PRO B 1 1048 ? 109.438 86.476 247.045 1.00 39.39 1048 PRO B C 1
ATOM 15018 O O . PRO B 1 1048 ? 110.629 86.297 246.755 1.00 39.09 1048 PRO B O 1
ATOM 15022 N N . PHE B 1 1049 ? 108.451 86.379 246.158 1.00 38.07 1049 PHE B N 1
ATOM 15023 C CA . PHE B 1 1049 ? 108.696 85.918 244.812 1.00 38.60 1049 PHE B CA 1
ATOM 15024 C C . PHE B 1 1049 ? 108.964 87.125 243.936 1.00 38.58 1049 PHE B C 1
ATOM 15025 O O . PHE B 1 1049 ? 108.253 88.131 244.051 1.00 38.69 1049 PHE B O 1
ATOM 15033 N N . PHE B 1 1050 ? 109.995 87.021 243.095 1.00 37.17 1050 PHE B N 1
ATOM 15034 C CA . PHE B 1 1050 ? 110.297 88.034 242.102 1.00 37.08 1050 PHE B CA 1
ATOM 15035 C C . PHE B 1 1050 ? 110.447 87.418 240.712 1.00 36.33 1050 PHE B C 1
ATOM 15036 O O . PHE B 1 1050 ? 111.126 86.412 240.539 1.00 38.64 1050 PHE B O 1
ATOM 15044 N N . VAL B 1 1051 ? 109.784 88.016 239.734 1.00 34.25 1051 VAL B N 1
ATOM 15045 C CA . VAL B 1 1051 ? 110.075 87.736 238.334 1.00 33.66 1051 VAL B CA 1
ATOM 15046 C C . VAL B 1 1051 ? 111.187 88.690 237.860 1.00 32.46 1051 VAL B C 1
ATOM 15047 O O . VAL B 1 1051 ? 111.294 89.831 238.331 1.00 32.57 1051 VAL B O 1
ATOM 15051 N N . PHE B 1 1052 ? 112.069 88.225 236.981 1.00 31.59 1052 PHE B N 1
ATOM 15052 C CA . PHE B 1 1052 ? 113.190 89.067 236.592 1.00 30.91 1052 PHE B CA 1
ATOM 15053 C C . PHE B 1 1052 ? 113.619 88.877 235.147 1.00 29.97 1052 PHE B C 1
ATOM 15054 O O . PHE B 1 1052 ? 113.410 87.832 234.546 1.00 29.60 1052 PHE B O 1
ATOM 15062 N N . GLY B 1 1053 ? 114.191 89.930 234.592 1.00 28.68 1053 GLY B N 1
ATOM 15063 C CA . GLY B 1 1053 ? 114.532 89.953 233.193 1.00 29.01 1053 GLY B CA 1
ATOM 15064 C C . GLY B 1 1053 ? 115.767 89.156 232.868 1.00 30.68 1053 GLY B C 1
ATOM 15065 O O . GLY B 1 1053 ? 115.822 88.509 231.851 1.00 30.86 1053 GLY B O 1
ATOM 15066 N N . GLU B 1 1054 ? 116.783 89.215 233.714 1.00 30.71 1054 GLU B N 1
ATOM 15067 C CA . GLU B 1 1054 ? 118.105 88.756 233.308 1.00 34.06 1054 GLU B CA 1
ATOM 15068 C C . GLU B 1 1054 ? 118.846 88.221 234.521 1.00 31.67 1054 GLU B C 1
ATOM 15069 O O . GLU B 1 1054 ? 118.817 88.853 235.581 1.00 29.17 1054 GLU B O 1
ATOM 15075 N N . LYS B 1 1055 ? 119.484 87.065 234.345 1.00 32.42 1055 LYS B N 1
ATOM 15076 C CA . LYS B 1 1055 ? 120.360 86.461 235.347 1.00 37.09 1055 LYS B CA 1
ATOM 15077 C C . LYS B 1 1055 ? 121.799 86.669 234.853 1.00 36.56 1055 LYS B C 1
ATOM 15078 O O . LYS B 1 1055 ? 122.203 86.046 233.862 1.00 37.87 1055 LYS B O 1
ATOM 15084 N N . ILE B 1 1056 ? 122.524 87.592 235.483 1.00 33.28 1056 ILE B N 1
ATOM 15085 C CA . ILE B 1 1056 ? 123.807 88.075 234.981 1.00 37.63 1056 ILE B CA 1
ATOM 15086 C C . ILE B 1 1056 ? 124.929 87.529 235.841 1.00 39.00 1056 ILE B C 1
ATOM 15087 O O . ILE B 1 1056 ? 124.844 87.570 237.089 1.00 39.21 1056 ILE B O 1
ATOM 15092 N N . ARG B 1 1057 ? 125.990 87.067 235.182 1.00 37.05 1057 ARG B N 1
ATOM 15093 C CA . ARG B 1 1057 ? 127.176 86.593 235.881 1.00 41.20 1057 ARG B CA 1
ATOM 15094 C C . ARG B 1 1057 ? 128.255 87.654 235.952 1.00 40.81 1057 ARG B C 1
ATOM 15095 O O . ARG B 1 1057 ? 128.822 88.013 234.935 1.00 43.50 1057 ARG B O 1
ATOM 15103 N N . THR B 1 1058 ? 128.591 88.042 237.173 1.00 44.86 1058 THR B N 1
ATOM 15104 C CA . THR B 1 1058 ? 129.604 89.056 237.537 1.00 51.60 1058 THR B CA 1
ATOM 15105 C C . THR B 1 1058 ? 130.590 88.301 238.475 1.00 54.33 1058 THR B C 1
ATOM 15106 O O . THR B 1 1058 ? 130.839 87.120 238.233 1.00 51.78 1058 THR B O 1
ATOM 15110 N N . ARG B 1 1059 ? 131.202 88.940 239.471 1.00 59.59 1059 ARG B N 1
ATOM 15111 C CA . ARG B 1 1059 ? 131.749 88.232 240.645 1.00 60.49 1059 ARG B CA 1
ATOM 15112 C C . ARG B 1 1059 ? 130.671 87.449 241.403 1.00 55.92 1059 ARG B C 1
ATOM 15113 O O . ARG B 1 1059 ? 130.981 86.461 242.056 1.00 56.35 1059 ARG B O 1
ATOM 15121 N N . ALA B 1 1060 ? 129.417 87.907 241.354 1.00 51.12 1060 ALA B N 1
ATOM 15122 C CA . ALA B 1 1060 ? 128.279 87.109 241.825 1.00 48.22 1060 ALA B CA 1
ATOM 15123 C C . ALA B 1 1060 ? 127.270 86.937 240.698 1.00 47.27 1060 ALA B C 1
ATOM 15124 O O . ALA B 1 1060 ? 127.372 87.570 239.649 1.00 42.82 1060 ALA B O 1
ATOM 15126 N N . VAL B 1 1061 ? 126.298 86.070 240.908 1.00 43.31 1061 VAL B N 1
ATOM 15127 C CA . VAL B 1 1061 ? 125.148 85.983 240.015 1.00 38.45 1061 VAL B CA 1
ATOM 15128 C C . VAL B 1 1061 ? 124.163 87.030 240.485 1.00 36.71 1061 VAL B C 1
ATOM 15129 O O . VAL B 1 1061 ? 123.875 87.117 241.686 1.00 37.31 1061 VAL B O 1
ATOM 15133 N N . SER B 1 1062 ? 123.674 87.843 239.552 1.00 34.83 1062 SER B N 1
ATOM 15134 C CA . SER B 1 1062 ? 122.731 88.927 239.854 1.00 36.95 1062 SER B CA 1
ATOM 15135 C C . SER B 1 1062 ? 121.453 88.755 239.081 1.00 35.93 1062 SER B C 1
ATOM 15136 O O . SER B 1 1062 ? 121.498 88.434 237.894 1.00 36.11 1062 SER B O 1
ATOM 15139 N N . CYS B 1 1063 ? 120.327 89.023 239.736 1.00 33.93 1063 CYS B N 1
ATOM 15140 C CA . CYS B 1 1063 ? 119.028 89.117 239.046 1.00 32.33 1063 CYS B CA 1
ATOM 15141 C C . CYS B 1 1063 ? 118.691 90.569 238.782 1.00 31.55 1063 CYS B C 1
ATOM 15142 O O . CYS B 1 1063 ? 118.801 91.410 239.668 1.00 31.86 1063 CYS B O 1
ATOM 15145 N N . LYS B 1 1064 ? 118.321 90.870 237.548 1.00 29.59 1064 LYS B N 1
ATOM 15146 C CA . LYS B 1 1064 ? 118.149 92.239 237.106 1.00 29.57 1064 LYS B CA 1
ATOM 15147 C C . LYS B 1 1064 ? 116.800 92.425 236.407 1.00 28.52 1064 LYS B C 1
ATOM 15148 O O . LYS B 1 1064 ? 116.366 91.543 235.696 1.00 25.79 1064 LYS B O 1
ATOM 15154 N N . GLN B 1 1065 ? 116.193 93.591 236.633 1.00 28.43 1065 GLN B N 1
ATOM 15155 C CA . GLN B 1 1065 ? 114.831 93.929 236.217 1.00 29.28 1065 GLN B CA 1
ATOM 15156 C C . GLN B 1 1065 ? 113.791 93.080 236.975 1.00 30.94 1065 GLN B C 1
ATOM 15157 O O . GLN B 1 1065 ? 113.324 92.074 236.475 1.00 29.94 1065 GLN B O 1
ATOM 15163 N N . LEU B 1 1066 ? 113.487 93.486 238.197 1.00 30.66 1066 LEU B N 1
ATOM 15164 C CA . LEU B 1 1066 ? 112.726 92.638 239.096 1.00 32.94 1066 LEU B CA 1
ATOM 15165 C C . LEU B 1 1066 ? 111.352 93.206 239.423 1.00 31.72 1066 LEU B C 1
ATOM 15166 O O . LEU B 1 1066 ? 111.242 94.376 239.802 1.00 34.65 1066 LEU B O 1
ATOM 15171 N N . SER B 1 1067 ? 110.343 92.359 239.400 1.00 30.93 1067 SER B N 1
ATOM 15172 C CA . SER B 1 1067 ? 109.018 92.696 239.989 1.00 31.77 1067 SER B CA 1
ATOM 15173 C C . SER B 1 1067 ? 108.590 91.649 241.017 1.00 32.51 1067 SER B C 1
ATOM 15174 O O . SER B 1 1067 ? 108.603 90.435 240.748 1.00 32.21 1067 SER B O 1
ATOM 15177 N N . MET B 1 1068 ? 108.186 92.125 242.192 1.00 34.15 1068 MET B N 1
ATOM 15178 C CA . MET B 1 1068 ? 107.525 91.275 243.170 1.00 35.69 1068 MET B CA 1
ATOM 15179 C C . MET B 1 1068 ? 106.222 90.735 242.586 1.00 36.27 1068 MET B C 1
ATOM 15180 O O . MET B 1 1068 ? 105.464 91.493 241.976 1.00 35.91 1068 MET B O 1
ATOM 15185 N N . VAL B 1 1069 ? 106.007 89.429 242.739 1.00 35.98 1069 VAL B N 1
ATOM 15186 C CA . VAL B 1 1069 ? 104.802 88.765 242.255 1.00 37.76 1069 VAL B CA 1
ATOM 15187 C C . VAL B 1 1069 ? 104.164 87.920 243.347 1.00 38.68 1069 VAL B C 1
ATOM 15188 O O . VAL B 1 1069 ? 104.859 87.455 244.260 1.00 39.10 1069 VAL B O 1
ATOM 15192 N N . SER B 1 1070 ? 102.843 87.753 243.257 1.00 42.20 1070 SER B N 1
ATOM 15193 C CA . SER B 1 1070 ? 102.059 87.001 244.288 1.00 44.14 1070 SER B CA 1
ATOM 15194 C C . SER B 1 1070 ? 102.096 85.477 243.959 1.00 44.79 1070 SER B C 1
ATOM 15195 O O . SER B 1 1070 ? 102.460 85.071 242.829 1.00 43.99 1070 SER B O 1
ATOM 15198 N N . PRO B 1 1071 ? 101.848 84.607 244.967 1.00 45.91 1071 PRO B N 1
ATOM 15199 C CA . PRO B 1 1071 ? 102.047 83.159 244.733 1.00 45.72 1071 PRO B CA 1
ATOM 15200 C C . PRO B 1 1071 ? 101.230 82.587 243.591 1.00 45.05 1071 PRO B C 1
ATOM 15201 O O . PRO B 1 1071 ? 101.739 81.762 242.831 1.00 45.35 1071 PRO B O 1
ATOM 15205 N N . LEU B 1 1072 ? 99.983 83.018 243.461 1.00 44.97 1072 LEU B N 1
ATOM 15206 C CA . LEU B 1 1072 ? 99.147 82.516 242.365 1.00 47.12 1072 LEU B CA 1
ATOM 15207 C C . LEU B 1 1072 ? 99.621 82.946 240.992 1.00 46.06 1072 LEU B C 1
ATOM 15208 O O . LEU B 1 1072 ? 99.432 82.223 240.003 1.00 44.27 1072 LEU B O 1
ATOM 15213 N N . GLN B 1 1073 ? 100.206 84.148 240.916 1.00 45.91 1073 GLN B N 1
ATOM 15214 C CA . GLN B 1 1073 ? 100.759 84.639 239.651 1.00 43.97 1073 GLN B CA 1
ATOM 15215 C C . GLN B 1 1073 ? 101.870 83.671 239.204 1.00 43.54 1073 GLN B C 1
ATOM 15216 O O . GLN B 1 1073 ? 101.934 83.304 238.040 1.00 44.80 1073 GLN B O 1
ATOM 15222 N N . VAL B 1 1074 ? 102.697 83.228 240.157 1.00 44.14 1074 VAL B N 1
ATOM 15223 C CA . VAL B 1 1074 ? 103.756 82.240 239.900 1.00 43.86 1074 VAL B CA 1
ATOM 15224 C C . VAL B 1 1074 ? 103.203 80.879 239.516 1.00 43.73 1074 VAL B C 1
ATOM 15225 O O . VAL B 1 1074 ? 103.617 80.298 238.515 1.00 42.64 1074 VAL B O 1
ATOM 15229 N N . ILE B 1 1075 ? 102.247 80.389 240.287 1.00 45.53 1075 ILE B N 1
ATOM 15230 C CA . ILE B 1 1075 ? 101.671 79.052 240.025 1.00 44.96 1075 ILE B CA 1
ATOM 15231 C C . ILE B 1 1075 ? 100.970 78.973 238.654 1.00 45.65 1075 ILE B C 1
ATOM 15232 O O . ILE B 1 1075 ? 101.125 77.998 237.931 1.00 46.44 1075 ILE B O 1
ATOM 15237 N N . LEU B 1 1076 ? 100.255 80.021 238.286 1.00 45.05 1076 LEU B N 1
ATOM 15238 C CA . LEU B 1 1076 ? 99.531 80.035 237.037 1.00 46.93 1076 LEU B CA 1
ATOM 15239 C C . LEU B 1 1076 ? 100.442 80.318 235.838 1.00 47.26 1076 LEU B C 1
ATOM 15240 O O . LEU B 1 1076 ? 100.454 79.553 234.877 1.00 47.08 1076 LEU B O 1
ATOM 15245 N N . PHE B 1 1077 ? 101.175 81.426 235.887 1.00 43.01 1077 PHE B N 1
ATOM 15246 C CA . PHE B 1 1077 ? 101.910 81.912 234.729 1.00 43.05 1077 PHE B CA 1
ATOM 15247 C C . PHE B 1 1077 ? 103.400 81.666 234.795 1.00 42.90 1077 PHE B C 1
ATOM 15248 O O . PHE B 1 1077 ? 104.066 81.774 233.765 1.00 48.33 1077 PHE B O 1
ATOM 15256 N N . GLY B 1 1078 ? 103.940 81.366 235.972 1.00 42.20 1078 GLY B N 1
ATOM 15257 C CA . GLY B 1 1078 ? 105.393 81.190 236.161 1.00 43.59 1078 GLY B CA 1
ATOM 15258 C C . GLY B 1 1078 ? 105.868 79.760 236.413 1.00 44.83 1078 GLY B C 1
ATOM 15259 O O . GLY B 1 1078 ? 106.866 79.555 237.104 1.00 46.74 1078 GLY B O 1
ATOM 15260 N N . SER B 1 1079 ? 105.189 78.784 235.811 1.00 45.19 1079 SER B N 1
ATOM 15261 C CA . SER B 1 1079 ? 105.417 77.364 236.094 1.00 47.30 1079 SER B CA 1
ATOM 15262 C C . SER B 1 1079 ? 105.219 76.500 234.857 1.00 49.23 1079 SER B C 1
ATOM 15263 O O . SER B 1 1079 ? 104.390 76.825 234.016 1.00 48.33 1079 SER B O 1
ATOM 15266 N N . ARG B 1 1080 ? 105.973 75.408 234.760 1.00 54.11 1080 ARG B N 1
ATOM 15267 C CA . ARG B 1 1080 ? 105.692 74.341 233.800 1.00 60.31 1080 ARG B CA 1
ATOM 15268 C C . ARG B 1 1080 ? 105.091 73.116 234.457 1.00 60.23 1080 ARG B C 1
ATOM 15269 O O . ARG B 1 1080 ? 104.200 72.509 233.883 1.00 61.23 1080 ARG B O 1
ATOM 15277 N N . LYS B 1 1081 ? 105.589 72.759 235.644 1.00 62.02 1081 LYS B N 1
ATOM 15278 C CA . LYS B 1 1081 ? 105.083 71.627 236.433 1.00 61.11 1081 LYS B CA 1
ATOM 15279 C C . LYS B 1 1081 ? 104.450 72.087 237.746 1.00 59.24 1081 LYS B C 1
ATOM 15280 O O . LYS B 1 1081 ? 104.992 72.943 238.458 1.00 54.28 1081 LYS B O 1
ATOM 15286 N N . ILE B 1 1082 ? 103.301 71.504 238.058 1.00 56.97 1082 ILE B N 1
ATOM 15287 C CA . ILE B 1 1082 ? 102.673 71.666 239.349 1.00 59.83 1082 ILE B CA 1
ATOM 15288 C C . ILE B 1 1082 ? 102.442 70.245 239.839 1.00 64.79 1082 ILE B C 1
ATOM 15289 O O . ILE B 1 1082 ? 101.545 69.578 239.343 1.00 65.34 1082 ILE B O 1
ATOM 15294 N N . ASP B 1 1083 ? 103.279 69.793 240.778 1.00 66.18 1083 ASP B N 1
ATOM 15295 C CA . ASP B 1 1083 ? 103.272 68.415 241.279 1.00 68.14 1083 ASP B CA 1
ATOM 15296 C C . ASP B 1 1083 ? 102.882 68.332 242.748 1.00 70.90 1083 ASP B C 1
ATOM 15297 O O . ASP B 1 1083 ? 103.038 69.299 243.490 1.00 70.03 1083 ASP B O 1
ATOM 15302 N N . LEU B 1 1084 ? 102.353 67.171 243.145 1.00 72.43 1084 LEU B N 1
ATOM 15303 C CA . LEU B 1 1084 ? 102.068 66.867 244.542 1.00 74.89 1084 LEU B CA 1
ATOM 15304 C C . LEU B 1 1084 ? 103.263 66.098 245.077 1.00 71.77 1084 LEU B C 1
ATOM 15305 O O . LEU B 1 1084 ? 103.617 65.049 244.534 1.00 70.55 1084 LEU B O 1
ATOM 15310 N N . ALA B 1 1085 ? 103.895 66.653 246.106 1.00 68.43 1085 ALA B N 1
ATOM 15311 C CA . ALA B 1 1085 ? 105.008 66.016 246.789 1.00 69.20 1085 ALA B CA 1
ATOM 15312 C C . ALA B 1 1085 ? 104.470 65.368 248.051 1.00 71.47 1085 ALA B C 1
ATOM 15313 O O . ALA B 1 1085 ? 103.270 65.440 248.331 1.00 71.35 1085 ALA B O 1
ATOM 15315 N N . ALA B 1 1086 ? 105.369 64.722 248.784 1.00 72.57 1086 ALA B N 1
ATOM 15316 C CA . ALA B 1 1086 ? 105.095 64.169 250.107 1.00 74.28 1086 ALA B CA 1
ATOM 15317 C C . ALA B 1 1086 ? 104.443 65.195 251.049 1.00 75.60 1086 ALA B C 1
ATOM 15318 O O . ALA B 1 1086 ? 104.665 66.412 250.941 1.00 77.66 1086 ALA B O 1
ATOM 15320 N N . ASN B 1 1087 ? 103.653 64.676 251.980 1.00 76.96 1087 ASN B N 1
ATOM 15321 C CA . ASN B 1 1087 ? 102.949 65.465 253.008 1.00 79.43 1087 ASN B CA 1
ATOM 15322 C C . ASN B 1 1087 ? 102.030 66.560 252.460 1.00 74.60 1087 ASN B C 1
ATOM 15323 O O . ASN B 1 1087 ? 101.905 67.637 253.055 1.00 75.41 1087 ASN B O 1
ATOM 15328 N N . ASN B 1 1088 ? 101.382 66.270 251.335 1.00 74.44 1088 ASN B N 1
ATOM 15329 C CA . ASN B 1 1088 ? 100.444 67.200 250.691 1.00 77.83 1088 ASN B CA 1
ATOM 15330 C C . ASN B 1 1088 ? 101.028 68.576 250.290 1.00 73.03 1088 ASN B C 1
ATOM 15331 O O . ASN B 1 1088 ? 100.283 69.554 250.130 1.00 72.05 1088 ASN B O 1
ATOM 15336 N N . ILE B 1 1089 ? 102.351 68.654 250.128 1.00 72.76 1089 ILE B N 1
ATOM 15337 C CA . ILE B 1 1089 ? 103.007 69.885 249.675 1.00 68.25 1089 ILE B CA 1
ATOM 15338 C C . ILE B 1 1089 ? 102.966 69.866 248.157 1.00 64.29 1089 ILE B C 1
ATOM 15339 O O . ILE B 1 1089 ? 103.292 68.859 247.522 1.00 61.78 1089 ILE B O 1
ATOM 15344 N N . VAL B 1 1090 ? 102.565 70.984 247.576 1.00 64.33 1090 VAL B N 1
ATOM 15345 C CA . VAL B 1 1090 ? 102.524 71.073 246.120 1.00 64.94 1090 VAL B CA 1
ATOM 15346 C C . VAL B 1 1090 ? 103.802 71.815 245.712 1.00 63.28 1090 VAL B C 1
ATOM 15347 O O . VAL B 1 1090 ? 104.149 72.865 246.287 1.00 60.08 1090 VAL B O 1
ATOM 15351 N N . ARG B 1 1091 ? 104.527 71.209 244.781 1.00 61.80 1091 ARG B N 1
ATOM 15352 C CA . ARG B 1 1091 ? 105.812 71.681 244.358 1.00 59.55 1091 ARG B CA 1
ATOM 15353 C C . ARG B 1 1091 ? 105.764 72.122 242.897 1.00 57.67 1091 ARG B C 1
ATOM 15354 O O . ARG B 1 1091 ? 105.290 71.399 242.031 1.00 56.74 1091 ARG B O 1
ATOM 15362 N N . VAL B 1 1092 ? 106.261 73.328 242.657 1.00 53.06 1092 VAL B N 1
ATOM 15363 C CA . VAL B 1 1092 ? 106.284 73.940 241.343 1.00 53.72 1092 VAL B CA 1
ATOM 15364 C C . VAL B 1 1092 ? 107.707 73.875 240.817 1.00 52.35 1092 VAL B C 1
ATOM 15365 O O . VAL B 1 1092 ? 108.651 74.263 241.529 1.00 49.18 1092 VAL B O 1
ATOM 15369 N N . ASP B 1 1093 ? 107.845 73.365 239.588 1.00 49.54 1093 ASP B N 1
ATOM 15370 C CA . ASP B 1 1093 ? 109.126 73.238 238.879 1.00 49.82 1093 ASP B CA 1
ATOM 15371 C C . ASP B 1 1093 ? 110.229 72.628 239.734 1.00 50.59 1093 ASP B C 1
ATOM 15372 O O . ASP B 1 1093 ? 111.391 73.038 239.634 1.00 49.64 1093 ASP B O 1
ATOM 15377 N N . ASN B 1 1094 ? 109.856 71.649 240.563 1.00 49.94 1094 ASN B N 1
ATOM 15378 C CA . ASN B 1 1094 ? 110.786 70.931 241.432 1.00 52.45 1094 ASN B CA 1
ATOM 15379 C C . ASN B 1 1094 ? 111.594 71.743 242.463 1.00 51.61 1094 ASN B C 1
ATOM 15380 O O . ASN B 1 1094 ? 112.622 71.277 242.934 1.00 48.82 1094 ASN B O 1
ATOM 15385 N N . TRP B 1 1095 ? 111.118 72.935 242.832 1.00 52.74 1095 TRP B N 1
ATOM 15386 C CA . TRP B 1 1095 ? 111.761 73.703 243.918 1.00 51.49 1095 TRP B CA 1
ATOM 15387 C C . TRP B 1 1095 ? 110.921 74.696 244.722 1.00 49.28 1095 TRP B C 1
ATOM 15388 O O . TRP B 1 1095 ? 111.323 75.024 245.825 1.00 47.35 1095 TRP B O 1
ATOM 15399 N N . LEU B 1 1096 ? 109.809 75.217 244.199 1.00 47.52 1096 LEU B N 1
ATOM 15400 C CA . LEU B 1 1096 ? 108.978 76.142 244.982 1.00 47.68 1096 LEU B CA 1
ATOM 15401 C C . LEU B 1 1096 ? 107.880 75.343 245.633 1.00 50.88 1096 LEU B C 1
ATOM 15402 O O . LEU B 1 1096 ? 107.057 74.740 244.931 1.00 50.07 1096 LEU B O 1
ATOM 15407 N N . ASN B 1 1097 ? 107.871 75.348 246.963 1.00 49.84 1097 ASN B N 1
ATOM 15408 C CA . ASN B 1 1097 ? 106.899 74.573 247.711 1.00 50.32 1097 ASN B CA 1
ATOM 15409 C C . ASN B 1 1097 ? 105.786 75.457 248.252 1.00 50.75 1097 ASN B C 1
ATOM 15410 O O . ASN B 1 1097 ? 106.024 76.560 248.764 1.00 51.42 1097 ASN B O 1
ATOM 15415 N N . PHE B 1 1098 ? 104.562 74.964 248.116 1.00 52.92 1098 PHE B N 1
ATOM 15416 C CA . PHE B 1 1098 ? 103.366 75.704 248.496 1.00 54.69 1098 PHE B CA 1
ATOM 15417 C C . PHE B 1 1098 ? 102.491 74.840 249.387 1.00 58.12 1098 PHE B C 1
ATOM 15418 O O . PHE B 1 1098 ? 102.293 73.649 249.110 1.00 56.19 1098 PHE B O 1
ATOM 15426 N N . ASP B 1 1099 ? 102.003 75.452 250.461 1.00 61.40 1099 ASP B N 1
ATOM 15427 C CA . ASP B 1 1099 ? 100.973 74.880 251.295 1.00 61.60 1099 ASP B CA 1
ATOM 15428 C C . ASP B 1 1099 ? 99.639 75.423 250.789 1.00 60.32 1099 ASP B C 1
ATOM 15429 O O . ASP B 1 1099 ? 99.179 76.499 251.159 1.00 61.82 1099 ASP B O 1
ATOM 15434 N N . ILE B 1 1100 ? 99.054 74.664 249.882 1.00 60.86 1100 ILE B N 1
ATOM 15435 C CA . ILE B 1 1100 ? 97.792 74.998 249.248 1.00 60.82 1100 ILE B CA 1
ATOM 15436 C C . ILE B 1 1100 ? 97.079 73.649 249.052 1.00 63.34 1100 ILE B C 1
ATOM 15437 O O . ILE B 1 1100 ? 97.730 72.604 248.928 1.00 60.04 1100 ILE B O 1
ATOM 15442 N N . GLU B 1 1101 ? 95.753 73.674 249.044 1.00 68.39 1101 GLU B N 1
ATOM 15443 C CA . GLU B 1 1101 ? 94.966 72.432 248.915 1.00 75.23 1101 GLU B CA 1
ATOM 15444 C C . GLU B 1 1101 ? 95.357 71.757 247.586 1.00 74.06 1101 GLU B C 1
ATOM 15445 O O . GLU B 1 1101 ? 95.268 72.404 246.548 1.00 72.44 1101 GLU B O 1
ATOM 15451 N N . PRO B 1 1102 ? 95.842 70.491 247.610 1.00 71.33 1102 PRO B N 1
ATOM 15452 C CA . PRO B 1 1102 ? 96.290 69.885 246.333 1.00 69.69 1102 PRO B CA 1
ATOM 15453 C C . PRO B 1 1102 ? 95.216 69.840 245.224 1.00 71.95 1102 PRO B C 1
ATOM 15454 O O . PRO B 1 1102 ? 95.521 70.080 244.053 1.00 72.57 1102 PRO B O 1
ATOM 15458 N N . GLU B 1 1103 ? 93.967 69.584 245.604 1.00 75.23 1103 GLU B N 1
ATOM 15459 C CA . GLU B 1 1103 ? 92.847 69.633 244.664 1.00 75.56 1103 GLU B CA 1
ATOM 15460 C C . GLU B 1 1103 ? 92.726 70.998 243.998 1.00 73.18 1103 GLU B C 1
ATOM 15461 O O . GLU B 1 1103 ? 92.378 71.086 242.837 1.00 73.85 1103 GLU B O 1
ATOM 15467 N N . LEU B 1 1104 ? 92.908 72.055 244.782 1.00 73.05 1104 LEU B N 1
ATOM 15468 C CA . LEU B 1 1104 ? 92.793 73.419 244.288 1.00 72.24 1104 LEU B CA 1
ATOM 15469 C C . LEU B 1 1104 ? 93.949 73.735 243.324 1.00 72.62 1104 LEU B C 1
ATOM 15470 O O . LEU B 1 1104 ? 93.736 74.336 242.276 1.00 71.46 1104 LEU B O 1
ATOM 15475 N N . ALA B 1 1105 ? 95.159 73.294 243.671 1.00 69.76 1105 ALA B N 1
ATOM 15476 C CA . ALA B 1 1105 ? 96.315 73.403 242.777 1.00 65.91 1105 ALA B CA 1
ATOM 15477 C C . ALA B 1 1105 ? 96.089 72.688 241.449 1.00 65.04 1105 ALA B C 1
ATOM 15478 O O . ALA B 1 1105 ? 96.446 73.202 240.387 1.00 61.89 1105 ALA B O 1
ATOM 15480 N N . ALA B 1 1106 ? 95.466 71.517 241.498 1.00 65.70 1106 ALA B N 1
ATOM 15481 C CA . ALA B 1 1106 ? 95.102 70.797 240.263 1.00 65.30 1106 ALA B CA 1
ATOM 15482 C C . ALA B 1 1106 ? 94.108 71.603 239.401 1.00 61.77 1106 ALA B C 1
ATOM 15483 O O . ALA B 1 1106 ? 94.232 71.645 238.183 1.00 62.22 1106 ALA B O 1
ATOM 15485 N N . LYS B 1 1107 ? 93.126 72.230 240.048 1.00 61.89 1107 LYS B N 1
ATOM 15486 C CA . LYS B 1 1107 ? 92.130 73.054 239.352 1.00 61.93 1107 LYS B CA 1
ATOM 15487 C C . LYS B 1 1107 ? 92.766 74.266 238.681 1.00 61.88 1107 LYS B C 1
ATOM 15488 O O . LYS B 1 1107 ? 92.442 74.587 237.541 1.00 59.97 1107 LYS B O 1
ATOM 15494 N N . ILE B 1 1108 ? 93.649 74.941 239.410 1.00 60.27 1108 ILE B N 1
ATOM 15495 C CA . ILE B 1 1108 ? 94.367 76.091 238.873 1.00 55.96 1108 ILE B CA 1
ATOM 15496 C C . ILE B 1 1108 ? 95.282 75.622 237.746 1.00 53.81 1108 ILE B C 1
ATOM 15497 O O . ILE B 1 1108 ? 95.342 76.257 236.693 1.00 50.72 1108 ILE B O 1
ATOM 15502 N N . GLY B 1 1109 ? 95.956 74.494 237.962 1.00 53.95 1109 GLY B N 1
ATOM 15503 C CA . GLY B 1 1109 ? 96.795 73.887 236.945 1.00 53.79 1109 GLY B CA 1
ATOM 15504 C C . GLY B 1 1109 ? 96.043 73.555 235.664 1.00 57.62 1109 GLY B C 1
ATOM 15505 O O . GLY B 1 1109 ? 96.584 73.724 234.570 1.00 55.40 1109 GLY B O 1
ATOM 15506 N N . ALA B 1 1110 ? 94.792 73.095 235.789 1.00 61.81 1110 ALA B N 1
ATOM 15507 C CA . ALA B 1 1110 ? 93.957 72.791 234.611 1.00 62.72 1110 ALA B CA 1
ATOM 15508 C C . ALA B 1 1110 ? 93.657 74.010 233.737 1.00 62.05 1110 ALA B C 1
ATOM 15509 O O . ALA B 1 1110 ? 93.280 73.865 232.576 1.00 61.71 1110 ALA B O 1
ATOM 15511 N N . LEU B 1 1111 ? 93.793 75.208 234.294 1.00 60.36 1111 LEU B N 1
ATOM 15512 C CA . LEU B 1 1111 ? 93.623 76.432 233.510 1.00 57.66 1111 LEU B CA 1
ATOM 15513 C C . LEU B 1 1111 ? 94.764 76.714 232.541 1.00 56.68 1111 LEU B C 1
ATOM 15514 O O . LEU B 1 1111 ? 94.573 77.466 231.594 1.00 55.12 1111 LEU B O 1
ATOM 15519 N N . LYS B 1 1112 ? 95.935 76.116 232.761 1.00 56.43 1112 LYS B N 1
ATOM 15520 C CA . LYS B 1 1112 ? 97.131 76.417 231.947 1.00 54.93 1112 LYS B CA 1
ATOM 15521 C C . LYS B 1 1112 ? 97.015 75.926 230.505 1.00 54.40 1112 LYS B C 1
ATOM 15522 O O . LYS B 1 1112 ? 97.300 76.688 229.595 1.00 51.93 1112 LYS B O 1
ATOM 15528 N N . PRO B 1 1113 ? 96.557 74.677 230.286 1.00 54.59 1113 PRO B N 1
ATOM 15529 C CA . PRO B 1 1113 ? 96.240 74.269 228.910 1.00 54.13 1113 PRO B CA 1
ATOM 15530 C C . PRO B 1 1113 ? 95.105 75.079 228.276 1.00 52.12 1113 PRO B C 1
ATOM 15531 O O . PRO B 1 1113 ? 95.101 75.288 227.064 1.00 52.28 1113 PRO B O 1
ATOM 15535 N N . ALA B 1 1114 ? 94.148 75.529 229.084 1.00 52.09 1114 ALA B N 1
ATOM 15536 C CA . ALA B 1 1114 ? 93.063 76.379 228.576 1.00 52.61 1114 ALA B CA 1
ATOM 15537 C C . ALA B 1 1114 ? 93.590 77.710 228.053 1.00 50.78 1114 ALA B C 1
ATOM 15538 O O . ALA B 1 1114 ? 93.193 78.175 226.959 1.00 53.08 1114 ALA B O 1
ATOM 15540 N N . LEU B 1 1115 ? 94.513 78.299 228.820 1.00 49.75 1115 LEU B N 1
ATOM 15541 C CA . LEU B 1 1115 ? 95.182 79.523 228.421 1.00 46.29 1115 LEU B CA 1
ATOM 15542 C C . LEU B 1 1115 ? 95.952 79.366 227.117 1.00 45.26 1115 LEU B C 1
ATOM 15543 O O . LEU B 1 1115 ? 95.976 80.304 226.317 1.00 45.23 1115 LEU B O 1
ATOM 15548 N N . GLU B 1 1116 ? 96.575 78.207 226.891 1.00 45.65 1116 GLU B N 1
ATOM 15549 C CA . GLU B 1 1116 ? 97.220 77.921 225.592 1.00 45.25 1116 GLU B CA 1
ATOM 15550 C C . GLU B 1 1116 ? 96.191 77.865 224.454 1.00 46.96 1116 GLU B C 1
ATOM 15551 O O . GLU B 1 1116 ? 96.420 78.401 223.363 1.00 44.61 1116 GLU B O 1
ATOM 15557 N N . ASP B 1 1117 ? 95.077 77.189 224.708 1.00 49.43 1117 ASP B N 1
ATOM 15558 C CA . ASP B 1 1117 ? 93.983 77.137 223.742 1.00 52.27 1117 ASP B CA 1
ATOM 15559 C C . ASP B 1 1117 ? 93.438 78.549 223.462 1.00 52.56 1117 ASP B C 1
ATOM 15560 O O . ASP B 1 1117 ? 93.157 78.895 222.299 1.00 49.21 1117 ASP B O 1
ATOM 15565 N N . LEU B 1 1118 ? 93.358 79.375 224.510 1.00 52.56 1118 LEU B N 1
ATOM 15566 C CA . LEU B 1 1118 ? 92.965 80.781 224.337 1.00 52.15 1118 LEU B CA 1
ATOM 15567 C C . LEU B 1 1118 ? 93.899 81.515 223.369 1.00 51.34 1118 LEU B C 1
ATOM 15568 O O . LEU B 1 1118 ? 93.442 82.277 222.501 1.00 48.61 1118 LEU B O 1
ATOM 15573 N N . ILE B 1 1119 ? 95.202 81.281 223.508 1.00 48.69 1119 ILE B N 1
ATOM 15574 C CA . ILE B 1 1119 ? 96.178 81.922 222.629 1.00 46.27 1119 ILE B CA 1
ATOM 15575 C C . ILE B 1 1119 ? 95.933 81.447 221.184 1.00 46.19 1119 ILE B C 1
ATOM 15576 O O . ILE B 1 1119 ? 96.000 82.234 220.254 1.00 47.19 1119 ILE B O 1
ATOM 15581 N N . THR B 1 1120 ? 95.689 80.159 220.995 1.00 47.72 1120 THR B N 1
ATOM 15582 C CA . THR B 1 1120 ? 95.345 79.645 219.669 1.00 50.24 1120 THR B CA 1
ATOM 15583 C C . THR B 1 1120 ? 94.081 80.340 219.124 1.00 49.66 1120 THR B C 1
ATOM 15584 O O . THR B 1 1120 ? 94.064 80.785 217.985 1.00 50.26 1120 THR B O 1
ATOM 15588 N N . VAL B 1 1121 ? 93.056 80.463 219.962 1.00 49.63 1121 VAL B N 1
ATOM 15589 C CA . VAL B 1 1121 ? 91.823 81.135 219.566 1.00 51.99 1121 VAL B CA 1
ATOM 15590 C C . VAL B 1 1121 ? 92.102 82.582 219.153 1.00 51.14 1121 VAL B C 1
ATOM 15591 O O . VAL B 1 1121 ? 91.605 83.043 218.129 1.00 53.67 1121 VAL B O 1
ATOM 15595 N N . ALA B 1 1122 ? 92.952 83.273 219.908 1.00 49.75 1122 ALA B N 1
ATOM 15596 C CA . ALA B 1 1122 ? 93.305 84.667 219.621 1.00 47.21 1122 ALA B CA 1
ATOM 15597 C C . ALA B 1 1122 ? 94.067 84.820 218.336 1.00 47.03 1122 ALA B C 1
ATOM 15598 O O . ALA B 1 1122 ? 93.803 85.753 217.552 1.00 44.34 1122 ALA B O 1
ATOM 15600 N N . CYS B 1 1123 ? 95.031 83.932 218.122 1.00 45.00 1123 CYS B N 1
ATOM 15601 C CA . CYS B 1 1123 ? 95.856 84.035 216.919 1.00 44.96 1123 CYS B CA 1
ATOM 15602 C C . CYS B 1 1123 ? 95.082 83.601 215.658 1.00 46.41 1123 CYS B C 1
ATOM 15603 O O . CYS B 1 1123 ? 95.389 84.077 214.584 1.00 48.50 1123 CYS B O 1
ATOM 15606 N N . ASP B 1 1124 ? 94.105 82.707 215.788 1.00 48.87 1124 ASP B N 1
ATOM 15607 C CA . ASP B 1 1124 ? 93.225 82.346 214.658 1.00 53.44 1124 ASP B CA 1
ATOM 15608 C C . ASP B 1 1124 ? 92.379 83.518 214.190 1.00 53.85 1124 ASP B C 1
ATOM 15609 O O . ASP B 1 1124 ? 92.094 83.615 213.022 1.00 53.46 1124 ASP B O 1
ATOM 15614 N N . ASN B 1 1125 ? 91.978 84.382 215.122 1.00 57.79 1125 ASN B N 1
ATOM 15615 C CA . ASN B 1 1125 ? 91.087 85.496 214.863 1.00 56.68 1125 ASN B CA 1
ATOM 15616 C C . ASN B 1 1125 ? 91.416 86.730 215.720 1.00 53.15 1125 ASN B C 1
ATOM 15617 O O . ASN B 1 1125 ? 90.695 87.033 216.692 1.00 50.60 1125 ASN B O 1
ATOM 15622 N N . PRO B 1 1126 ? 92.502 87.450 215.377 1.00 52.59 1126 PRO B N 1
ATOM 15623 C CA . PRO B 1 1126 ? 92.899 88.587 216.229 1.00 51.55 1126 PRO B CA 1
ATOM 15624 C C . PRO B 1 1126 ? 91.810 89.651 216.409 1.00 54.51 1126 PRO B C 1
ATOM 15625 O O . PRO B 1 1126 ? 91.692 90.204 217.505 1.00 48.67 1126 PRO B O 1
ATOM 15629 N N . SER B 1 1127 ? 90.972 89.865 215.377 1.00 57.66 1127 SER B N 1
ATOM 15630 C CA . SER B 1 1127 ? 89.905 90.884 215.443 1.00 55.50 1127 SER B CA 1
ATOM 15631 C C . SER B 1 1127 ? 88.846 90.630 216.485 1.00 54.35 1127 SER B C 1
ATOM 15632 O O . SER B 1 1127 ? 88.190 91.564 216.888 1.00 55.74 1127 SER B O 1
ATOM 15635 N N . ASP B 1 1128 ? 88.678 89.383 216.922 1.00 55.67 1128 ASP B N 1
ATOM 15636 C CA . ASP B 1 1128 ? 87.587 89.008 217.807 1.00 56.42 1128 ASP B CA 1
ATOM 15637 C C . ASP B 1 1128 ? 87.971 88.776 219.264 1.00 55.63 1128 ASP B C 1
ATOM 15638 O O . ASP B 1 1128 ? 87.146 88.294 220.041 1.00 53.34 1128 ASP B O 1
ATOM 15643 N N . ILE B 1 1129 ? 89.195 89.131 219.656 1.00 52.62 1129 ILE B N 1
ATOM 15644 C CA . ILE B 1 1129 ? 89.679 88.780 221.003 1.00 49.50 1129 ILE B CA 1
ATOM 15645 C C . ILE B 1 1129 ? 88.922 89.429 222.159 1.00 51.09 1129 ILE B C 1
ATOM 15646 O O . ILE B 1 1129 ? 88.926 88.888 223.278 1.00 50.49 1129 ILE B O 1
ATOM 15651 N N . LEU B 1 1130 ? 88.272 90.565 221.905 1.00 51.50 1130 LEU B N 1
ATOM 15652 C CA . LEU B 1 1130 ? 87.441 91.212 222.927 1.00 55.55 1130 LEU B CA 1
ATOM 15653 C C . LEU B 1 1130 ? 85.942 90.844 222.843 1.00 59.66 1130 LEU B C 1
ATOM 15654 O O . LEU B 1 1130 ? 85.128 91.392 223.579 1.00 64.16 1130 LEU B O 1
ATOM 15659 N N . ARG B 1 1131 ? 85.579 89.907 221.975 1.00 61.54 1131 ARG B N 1
ATOM 15660 C CA . ARG B 1 1131 ? 84.237 89.318 222.003 1.00 62.56 1131 ARG B CA 1
ATOM 15661 C C . ARG B 1 1131 ? 84.387 87.815 221.816 1.00 60.31 1131 ARG B C 1
ATOM 15662 O O . ARG B 1 1131 ? 84.091 87.260 220.772 1.00 59.76 1131 ARG B O 1
ATOM 15670 N N . LEU B 1 1132 ? 84.895 87.188 222.869 1.00 58.43 1132 LEU B N 1
ATOM 15671 C CA . LEU B 1 1132 ? 85.120 85.748 222.924 1.00 57.73 1132 LEU B CA 1
ATOM 15672 C C . LEU B 1 1132 ? 83.835 84.982 223.161 1.00 59.70 1132 LEU B C 1
ATOM 15673 O O . LEU B 1 1132 ? 82.938 85.457 223.880 1.00 56.96 1132 LEU B O 1
ATOM 15678 N N . GLU B 1 1133 ? 83.779 83.760 222.631 1.00 62.50 1133 GLU B N 1
ATOM 15679 C CA . GLU B 1 1133 ? 82.745 82.806 223.040 1.00 66.65 1133 GLU B CA 1
ATOM 15680 C C . GLU B 1 1133 ? 82.804 82.679 224.555 1.00 66.29 1133 GLU B C 1
ATOM 15681 O O . GLU B 1 1133 ? 83.884 82.783 225.144 1.00 65.21 1133 GLU B O 1
ATOM 15687 N N . GLU B 1 1134 ? 81.636 82.465 225.161 1.00 65.70 1134 GLU B N 1
ATOM 15688 C CA . GLU B 1 1134 ? 81.416 82.643 226.602 1.00 65.68 1134 GLU B CA 1
ATOM 15689 C C . GLU B 1 1134 ? 82.359 81.835 227.523 1.00 67.79 1134 GLU B C 1
ATOM 15690 O O . GLU B 1 1134 ? 82.784 82.355 228.555 1.00 63.44 1134 GLU B O 1
ATOM 15696 N N . PRO B 1 1135 ? 82.677 80.566 227.171 1.00 68.93 1135 PRO B N 1
ATOM 15697 C CA . PRO B 1 1135 ? 83.565 79.800 228.065 1.00 68.37 1135 PRO B CA 1
ATOM 15698 C C . PRO B 1 1135 ? 84.971 80.379 228.138 1.00 65.26 1135 PRO B C 1
ATOM 15699 O O . PRO B 1 1135 ? 85.602 80.326 229.196 1.00 64.52 1135 PRO B O 1
ATOM 15703 N N . TYR B 1 1136 ? 85.448 80.935 227.028 1.00 62.83 1136 TYR B N 1
ATOM 15704 C CA . TYR B 1 1136 ? 86.731 81.638 227.034 1.00 59.50 1136 TYR B CA 1
ATOM 15705 C C . TYR B 1 1136 ? 86.643 83.015 227.692 1.00 59.12 1136 TYR B C 1
ATOM 15706 O O . TYR B 1 1136 ? 87.578 83.399 228.397 1.00 57.80 1136 TYR B O 1
ATOM 15715 N N . ALA B 1 1137 ? 85.533 83.740 227.523 1.00 57.54 1137 ALA B N 1
ATOM 15716 C CA . ALA B 1 1137 ? 85.367 85.028 228.219 1.00 57.10 1137 ALA B CA 1
ATOM 15717 C C . ALA B 1 1137 ? 85.395 84.867 229.746 1.00 57.97 1137 ALA B C 1
ATOM 15718 O O . ALA B 1 1137 ? 85.952 85.724 230.454 1.00 59.11 1137 ALA B O 1
ATOM 15720 N N . GLN B 1 1138 ? 84.820 83.773 230.243 1.00 59.51 1138 GLN B N 1
ATOM 15721 C CA . GLN B 1 1138 ? 84.831 83.475 231.677 1.00 61.43 1138 GLN B CA 1
ATOM 15722 C C . GLN B 1 1138 ? 86.206 83.020 232.152 1.00 57.38 1138 GLN B C 1
ATOM 15723 O O . GLN B 1 1138 ? 86.576 83.281 233.297 1.00 59.45 1138 GLN B O 1
ATOM 15729 N N . LEU B 1 1139 ? 86.953 82.319 231.303 1.00 54.44 1139 LEU B N 1
ATOM 15730 C CA . LEU B 1 1139 ? 88.363 82.020 231.608 1.00 53.51 1139 LEU B CA 1
ATOM 15731 C C . LEU B 1 1139 ? 89.170 83.307 231.826 1.00 50.71 1139 LEU B C 1
ATOM 15732 O O . LEU B 1 1139 ? 89.868 83.435 232.824 1.00 50.70 1139 LEU B O 1
ATOM 15737 N N . VAL B 1 1140 ? 89.034 84.261 230.907 1.00 50.47 1140 VAL B N 1
ATOM 15738 C CA . VAL B 1 1140 ? 89.684 85.569 231.026 1.00 50.41 1140 VAL B CA 1
ATOM 15739 C C . VAL B 1 1140 ? 89.318 86.259 232.351 1.00 51.33 1140 VAL B C 1
ATOM 15740 O O . VAL B 1 1140 ? 90.203 86.741 233.055 1.00 47.77 1140 VAL B O 1
ATOM 15744 N N . LYS B 1 1141 ? 88.038 86.244 232.717 1.00 55.82 1141 LYS B N 1
ATOM 15745 C CA . LYS B 1 1141 ? 87.582 86.843 233.993 1.00 56.62 1141 LYS B CA 1
ATOM 15746 C C . LYS B 1 1141 ? 88.174 86.189 235.234 1.00 55.83 1141 LYS B C 1
ATOM 15747 O O . LYS B 1 1141 ? 88.612 86.893 236.128 1.00 53.75 1141 LYS B O 1
ATOM 15753 N N . VAL B 1 1142 ? 88.147 84.857 235.316 1.00 55.57 1142 VAL B N 1
ATOM 15754 C CA . VAL B 1 1142 ? 88.647 84.182 236.519 1.00 55.21 1142 VAL B CA 1
ATOM 15755 C C . VAL B 1 1142 ? 90.167 84.330 236.649 1.00 53.11 1142 VAL B C 1
ATOM 15756 O O . VAL B 1 1142 ? 90.690 84.323 237.756 1.00 49.97 1142 VAL B O 1
ATOM 15760 N N . VAL B 1 1143 ? 90.858 84.424 235.513 1.00 51.45 1143 VAL B N 1
ATOM 15761 C CA . VAL B 1 1143 ? 92.313 84.581 235.509 1.00 51.52 1143 VAL B CA 1
ATOM 15762 C C . VAL B 1 1143 ? 92.678 85.984 235.986 1.00 49.96 1143 VAL B C 1
ATOM 15763 O O . VAL B 1 1143 ? 93.605 86.134 236.776 1.00 51.50 1143 VAL B O 1
ATOM 15767 N N . LYS B 1 1144 ? 91.930 86.991 235.547 1.00 48.86 1144 LYS B N 1
ATOM 15768 C CA . LYS B 1 1144 ? 92.045 88.338 236.120 1.00 50.13 1144 LYS B CA 1
ATOM 15769 C C . LYS B 1 1144 ? 91.840 88.336 237.636 1.00 50.26 1144 LYS B C 1
ATOM 15770 O O . LYS B 1 1144 ? 92.632 88.944 238.353 1.00 50.76 1144 LYS B O 1
ATOM 15776 N N . ASP B 1 1145 ? 90.810 87.638 238.114 1.00 51.11 1145 ASP B N 1
ATOM 15777 C CA . ASP B 1 1145 ? 90.581 87.490 239.570 1.00 52.73 1145 ASP B CA 1
ATOM 15778 C C . ASP B 1 1145 ? 91.737 86.796 240.284 1.00 50.42 1145 ASP B C 1
ATOM 15779 O O . ASP B 1 1145 ? 92.141 87.225 241.353 1.00 49.87 1145 ASP B O 1
ATOM 15784 N N . LEU B 1 1146 ? 92.242 85.714 239.690 1.00 50.71 1146 LEU B N 1
ATOM 15785 C CA . LEU B 1 1146 ? 93.364 84.957 240.258 1.00 52.49 1146 LEU B CA 1
ATOM 15786 C C . LEU B 1 1146 ? 94.654 85.782 240.381 1.00 49.73 1146 LEU B C 1
ATOM 15787 O O . LEU B 1 1146 ? 95.449 85.573 241.299 1.00 48.48 1146 LEU B O 1
ATOM 15792 N N . CYS B 1 1147 ? 94.830 86.705 239.446 1.00 49.37 1147 CYS B N 1
ATOM 15793 C CA . CYS B 1 1147 ? 96.020 87.548 239.379 1.00 47.74 1147 CYS B CA 1
ATOM 15794 C C . CYS B 1 1147 ? 95.963 88.793 240.246 1.00 47.84 1147 CYS B C 1
ATOM 15795 O O . CYS B 1 1147 ? 96.969 89.469 240.392 1.00 46.07 1147 CYS B O 1
ATOM 15798 N N . VAL B 1 1148 ? 94.803 89.115 240.822 1.00 51.27 1148 VAL B N 1
ATOM 15799 C CA . VAL B 1 1148 ? 94.694 90.224 241.779 1.00 50.88 1148 VAL B CA 1
ATOM 15800 C C . VAL B 1 1148 ? 95.718 89.958 242.882 1.00 48.77 1148 VAL B C 1
ATOM 15801 O O . VAL B 1 1148 ? 95.850 88.819 243.342 1.00 49.24 1148 VAL B O 1
ATOM 15805 N N . LYS B 1 1149 ? 96.431 91.009 243.304 1.00 48.92 1149 LYS B N 1
ATOM 15806 C CA . LYS B 1 1149 ? 97.580 90.888 244.238 1.00 49.69 1149 LYS B CA 1
ATOM 15807 C C . LYS B 1 1149 ? 97.292 90.018 245.471 1.00 51.29 1149 LYS B C 1
ATOM 15808 O O . LYS B 1 1149 ? 98.069 89.096 245.780 1.00 49.85 1149 LYS B O 1
ATOM 15814 N N . SER B 1 1150 ? 96.162 90.291 246.127 1.00 49.98 1150 SER B N 1
ATOM 15815 C CA . SER B 1 1150 ? 95.784 89.589 247.366 1.00 53.51 1150 SER B CA 1
ATOM 15816 C C . SER B 1 1150 ? 95.011 88.276 247.173 1.00 53.16 1150 SER B C 1
ATOM 15817 O O . SER B 1 1150 ? 94.589 87.681 248.151 1.00 54.60 1150 SER B O 1
ATOM 15820 N N . ALA B 1 1151 ? 94.824 87.809 245.945 1.00 52.38 1151 ALA B N 1
ATOM 15821 C CA . ALA B 1 1151 ? 93.911 86.676 245.716 1.00 54.76 1151 ALA B CA 1
ATOM 15822 C C . ALA B 1 1151 ? 94.332 85.388 246.418 1.00 56.39 1151 ALA B C 1
ATOM 15823 O O . ALA B 1 1151 ? 93.486 84.532 246.673 1.00 62.21 1151 ALA B O 1
ATOM 15825 N N . GLY B 1 1152 ? 95.613 85.253 246.757 1.00 53.28 1152 GLY B N 1
ATOM 15826 C CA . GLY B 1 1152 ? 96.103 84.064 247.459 1.00 53.03 1152 GLY B CA 1
ATOM 15827 C C . GLY B 1 1152 ? 96.260 84.218 248.957 1.00 52.60 1152 GLY B C 1
ATOM 15828 O O . GLY B 1 1152 ? 96.888 83.370 249.596 1.00 50.24 1152 GLY B O 1
ATOM 15829 N N . ASP B 1 1153 ? 95.689 85.288 249.509 1.00 53.65 1153 ASP B N 1
ATOM 15830 C CA . ASP B 1 1153 ? 95.863 85.647 250.911 1.00 54.56 1153 ASP B CA 1
ATOM 15831 C C . ASP B 1 1153 ? 94.585 85.484 251.768 1.00 60.45 1153 ASP B C 1
ATOM 15832 O O . ASP B 1 1153 ? 94.524 86.049 252.864 1.00 60.53 1153 ASP B O 1
ATOM 15837 N N . PHE B 1 1154 ? 93.594 84.716 251.308 1.00 59.45 1154 PHE B N 1
ATOM 15838 C CA . PHE B 1 1154 ? 92.312 84.615 252.015 1.00 64.17 1154 PHE B CA 1
ATOM 15839 C C . PHE B 1 1154 ? 92.479 84.048 253.426 1.00 65.12 1154 PHE B C 1
ATOM 15840 O O . PHE B 1 1154 ? 92.928 82.911 253.611 1.00 68.26 1154 PHE B O 1
ATOM 15848 N N . GLY B 1 1155 ? 92.144 84.876 254.412 1.00 67.22 1155 GLY B N 1
ATOM 15849 C CA . GLY B 1 1155 ? 92.266 84.516 255.828 1.00 69.63 1155 GLY B CA 1
ATOM 15850 C C . GLY B 1 1155 ? 93.690 84.332 256.306 1.00 69.75 1155 GLY B C 1
ATOM 15851 O O . GLY B 1 1155 ? 93.905 83.679 257.311 1.00 73.79 1155 GLY B O 1
ATOM 15852 N N . LEU B 1 1156 ? 94.662 84.900 255.589 1.00 71.83 1156 LEU B N 1
ATOM 15853 C CA . LEU B 1 1156 ? 96.082 84.751 255.921 1.00 73.89 1156 LEU B CA 1
ATOM 15854 C C . LEU B 1 1156 ? 96.685 86.095 256.253 1.00 75.03 1156 LEU B C 1
ATOM 15855 O O . LEU B 1 1156 ? 96.320 87.103 255.648 1.00 70.15 1156 LEU B O 1
ATOM 15860 N N . GLN B 1 1157 ? 97.625 86.083 257.197 1.00 80.67 1157 GLN B N 1
ATOM 15861 C CA . GLN B 1 1157 ? 98.426 87.239 257.543 1.00 86.16 1157 GLN B CA 1
ATOM 15862 C C . GLN B 1 1157 ? 99.829 87.084 256.945 1.00 84.84 1157 GLN B C 1
ATOM 15863 O O . GLN B 1 1157 ? 100.510 86.070 257.146 1.00 86.62 1157 GLN B O 1
ATOM 15869 N N . ARG B 1 1158 ? 100.244 88.110 256.214 1.00 82.35 1158 ARG B N 1
ATOM 15870 C CA . ARG B 1 1158 ? 101.536 88.133 255.539 1.00 79.98 1158 ARG B CA 1
ATOM 15871 C C . ARG B 1 1158 ? 102.512 88.922 256.387 1.00 79.01 1158 ARG B C 1
ATOM 15872 O O . ARG B 1 1158 ? 103.205 89.786 255.871 1.00 82.41 1158 ARG B O 1
#

Sequence (2001 aa):
LGEAYRPLEQRDMNEAEAFDVNAAIHGNWTIENAKERLNIYKQTNNIRDDYKYTPVGPEHARSFLAELSIYVPALNRTVTARESGSNKKSASKSCALSLVRQLFHLNVIEPFSGTLKKDEQLKPYPVKLSPNLINKIDEVIKGLDLPVVNPRNIKIELDGPPIPLIVNLSRIESSVIPWAPPQANWNTWHACNIDEGELATTSIDDLSMDYERSLRDRRQNDNEYRQFLEFREKLPIAAMRSEILTAINDNPVVIIRGNTGCGKTTQIAQYILDDYICSGQGGYANIYVTQPRRISAISVAERVARERCEQLGDTVGYSVRFESVFPRPYGAILFCTVGVLLRKLEAGLRGVSHIIVDEIHERDVNSDFLLVILRDMVDTYPDLHVILMSATIDTTKFSKYFGICPVLEVPGRAFPVQQFFLEDIIQMTDFVPSAESRRKRKEVEDEEQLLSEDKDEAEINYNKVCEDKYSQKTRNAMAMLSESDVSFELLEALLMHIKSKNIPGAILVFLPGWNLIFALMKFLQNTNIFGDTSQYQILPCHSQIPRDEQRKVFEPVPEGVTKIILSTNIAETSITIDDIVFVIDICKARMKLFTSHNNLTSYATVWASKTNLEQRKGRAGRRVRPGFCFTLCSRARFQALEDNLTPEMFRTPLHEMALTIKLLRLGSIHHFLSKALEPPPVDAVIEAEVLLREMRCLDANDELTPLGRLLARLPIEPRLGKMMVLGAVFGCADLMAIMASYSSTFSEVFSLDIGQRRLANHQKALSGTKCSDHVAMIVASQMWRREKQRGEHMEARFCDWKGLQMSTMNVIWDAKQQLLDLLQQAGFPEECMISHEVDERIDGDDPVLDVSLALLCLGLYPNICVHKEKRKVLTTESKAALLHKTSVNCSNLAVTFPYPFFVFGEKIRTRAVSCKQLSMVSSPLQVILFGSRKIDLAANNIVRVDNWLNFDIEPELAAKIGALKPALEDLITVACDNPSDILRLEEPYAQLVKVVKDLCVKSAGDFGLQRSVIDRIQEQRDMNEAEAFDVNAAIHGNWTIENAKERLNIYKQTNNIRDDYKYTPVGPEHARSFLAELSIYVPALNRTVTARESGSNKKSASKSCALSLVRQLFHLNVIEPFSGTLKKKKDEQLKPYPVKLSPNLINKIDEVIKGLDLPVVNPRNIKIELGPPIPLIVSVIPWAPPQANWNTWHACSIDDLSMMDYERSLRDRRQNDNEYRQFLEFREKLPIAAMRSEILTAINDNPVVIIRGNTGCGKTTQIAQYILDDYICSGQGGYANIYVTQPRRISAISVAERVARERCEQLGDTVGYSVRFESVFPRPYGAILFCTVGVLLRKLEAGLRGVSHIIVDEIHERDVNSDFLLVILRDMVDTYPDLHVILMSATIDTTKFSKYFGICPVLEVPGRAFPVQQFFLEDIIQMTDFVPSAESRRKRKEVEDEEQLLSEDKDEAEINYNKVCEDKYSQKTRNAMAMLSESDVSFELLEALLMHIKSKNIPGAILVFLPGWNLIFALMKFLQNTNIFGDTSQYQILPCHSQIPRDEQRKVFEPVPEGVTKIILSTNIAETSITIDDIVFVIDICKARMKLFTSHNNLTSYATVWASKTNLEQRKGRAGRRVRPGFCFTLCSRARFQALEDNLTPEMFRTPLHEMALTIKLLRLGSIHHFLSKALEPPPVDAVIEAEVLLREMRCLDANDELTPLGRLLARLPIEPRLGKMMVLGAVFGCADLMAIMASYSSTFSEVFSLDIGQRRLANHQKALSGTKCSDHVAMIVASQMWRREKQRGEHMEARFCDWKGLQMSTMNVIWDAKQQLLDLLQQAGFPEECMISHEVDERIDGDDPVLDVSLALLCLGLYPNICVHKEKRKVLTTESKAALLHKTSVNCSNLAVTFPYPFFVFGEKIRTRAVSCKQLSMVSPLQVILFGSRKIDLAANNIVRVDNWLNFDIEPELAAKIGALKPALEDLITVACDNPSDILRLEEPYAQLVKVVKDLCVKSAGDFGLQR

Foldseek 3Di:
DDPVPDPPVLPLQLVLLQFFDDCVLQLNQGLVCLVVVVVVVCVVPVPPDDWQWAWFFFLLFIWIKTKDWDQDPVVRDIQMFIAIGSYPSSNVSLRSSLRSSLCCVVVVDHRDDDDDDFDPFDDFAAFDFDPVLLVLLVVLCVLVVFDFDDCVPVPDLDDDDFFFGFDQDFDAPQDAQDAAFADQQAQLLVLDGNPDDPSPPDGLLNVLVVLLVVLVCCCPPPVQLVVLVVVVCPQLCVVCLVVLLVQQQVFQEEEEAEAQQRQPLLPNLVSNQVVCSNVSRLQRAEEEEADQFPCLLVQSLCVSCVNNVHDAAAQTWEDEAPDIRDYDRGNHYYYYHLVVVLLCSLSGRYHHQEYEYEPLQAQEPSSLLVLLSSLVVCVVPVRHHYYYYDNADDVVLSCVLSVHGYYHYRDDHLFAAAEAEQLRLCQLLVDADDPVVLVVVVVSVVVCVVVDDDDDPSNDDCLQDDDVVGPPSSSVRSVSDDLNDDDLSSVVSSVVSVVVVVDAFAEEEEDADDQVLVVSVVVQLPDPQSVDQLAEDEAEADPQADPVSNVVQLDDDDDNHYYYYYYYCSLQANHASPGHAEYEYSQWYKDWAASVRSRAIEITIRGAAPSSQSSSSSNHRNNYYHYYYYYDGPSVNVVGHSHDDRNLAGDQCQLVLLSCQLSSVDDQQVSQVSGSDRYSVVSSSVNLVVCDVVVQADPVRHGALLSNLLNSAPFPSLLSLLLLVLLLLLNNLLSLLLRQLLGDPRDFFDDDVPRQADDPLLLCQLAQWQFPSSSLLSLLVVLVVQVVVHDVSSVVSCVVSRTRSSSSVSSVSSSVVRVVSLVVLQADPRSNDDDRDDSNDNFWDLSVLVSQLSLLRSQPPAKWFDDWQQWIAHPPGSIFGEDRYGSNHDNDTDDHPGGMWGASGFYDTSTTYTHRITDAAPLSCLQRNADTWTQHNPRWTDGPSRRTHDDHSSSSSSSSSLNSVVVNLSSVCSVHNNCSNPDDVSVVSSSVSSSCSSTRCSRQVVHDD/DLVVLVVLVVLQLVLLQFFDDCVLQLNQGLVCQVVVVVVVCVVPVPPWDWQWAWFFFLLFIWIKTKTWDQDPVVRDIQMFIAIGSYPSSNVSLRSSLRSSLCCVVVVDHRDDDDDPPVCDDFDDFAAFDFDPVLLVLLVVLCVLVVFDFDDCVPPDADPHDFFFGFDDAFDEAFDDPPAQQVVLPVLLVVLQVLLVVLVCCCPPPVQLVVLVVVVCPALCVVCLVVLQVQQQPFQEEEEAEAQQRQDLLPNLVSNLVVCSNVSRNQRAEEEEADQFPCLLVQSLQVSCVNNPHGQAAQTWEDEPPDIRDYDRGNHYYYYHLVVVLLCSLSGRYHHQEYEYEPLQAQEPSSLLVLLSSLVVCVVPVRHHYYYYDNADDCVLSCVLSPHGYYHYRDDHLFAAAEDEQLRLCQLLVDADDPVVLVVVVVSVVSCVVVPDDDDPSNDDCLQDDDPVGDPSSSVRSVSDDLNDDDLSSVVSSVVSVVVVVDAFAEEEEDADDVVLVVSVVVQLPDPQSVDQLAEDEAEAEPLADPVSNVVQLDDDDPNHYYYYYYYCSLQANHASPGHAEYEYSQWYKDWFASPRSRAIEITIRGAALSSQSSSSSNHRNNYYHYYYYYHHPSVNVVGHSHDDRNLQTDQCQLVLLSCQSSPVDDQQVSQVSGSDRYRVVSSSVNQVVCDVLVCADPVRHGALLSNLLNSAPFPSLLSLLLLVLLLLLNNLLSLLLRLLLGDPRDFFADDPPDQADDPLQLCQLAQWQFPSSSLLSLLVVLVVQVVVHDVSNVVSCVVSRTSSSSSVSSVSSSVVRVVSLVVLQADPRSNDDDRDDSNDNFWDLSVLVSQLSLLRSQPPAKWFADWQQWIAHPPRSIFGEHRHGSNHGNDTDDHPGGMWGASHFYDTSGTYGHRITDAAPLSCLQRNADTFTQGPPRWTDGPNHRTHDDHSSSSSSSSSLNVVVVVLSSVCSVHNNCSNPDDDSVVSSSVSSSCSSTRCSRQVVHDD

Nearest PDB structures (foldseek):
  5aor-assembly2_B  TM=1.001E+00  e=0.000E+00  Drosophila melanogaster
  5aor-assembly1_A  TM=9.955E-01  e=0.000E+00  Drosophila melanogaster
  8b9i-assembly1_A  TM=9.833E-01  e=0.000E+00  Drosophila melanogaster
  8b9g-assembly1_A  TM=9.850E-01  e=0.000E+00  Drosophila melanogaster
  8pjb-assembly1_A  TM=9.838E-01  e=0.000E+00  Drosophila melanogaster

InterPro domains:
  IPR001650 Helicase, C-terminal domain-like [PF00271] (640-772)
  IPR001650 Helicase, C-terminal domain-like [PS51194] (639-813)
  IPR001650 Helicase, C-terminal domain-like [SM00490] (667-773)
  IPR002464 DNA/RNA helicase, ATP-dependent, DEAH-box type, conserved site [PS00690] (502-511)
  IPR007502 Helicase-associated domain [SM00847] (835-926)
  IPR011545 DEAD/DEAH-box helicase domain [PF00270] (392-543)
  IPR011709 DEAD-box helicase, OB fold [PF07717] (1002-1079)
  IPR014001 Helicase superfamily 1/2, ATP-binding domain [PS51192] (394-560)
  IPR014001 Helicase superfamily 1/2, ATP-binding domain [SM00487] (382-569)
  IPR014720 Double-stranded RNA-binding domain [PF00035] (4-68)
  IPR014720 Double-stranded RNA-binding domain [PF00035] (171-239)
  IPR014720 Double-stranded RNA-binding domain [PS50137] (2-70)
  IPR014720 Double-stranded RNA-binding domain [PS50137] (169-241)
  IPR014720 Double-stranded RNA-binding domain [SM00358] (3-69)
  IPR014720 Double-stranded RNA-binding domain [SM00358] (170-240)
  IPR027417 P-loop containing nucleoside triphosphate hydrolase [G3DSA:3.40.50.300] (335-559)
  IPR027417 P-loop containing nucleoside triphosphate hydrolase [G3DSA:3.40.50.300] (608-792)
  IPR027417 P-loop containing nucleoside triphosphate hydrolase [SSF52540] (381-973)
  IPR044445 DHX9, first double-stranded RNA binding domain [cd19854] (2-70)
  IPR044446 DHX9, second double-stranded RNA binding domain [cd19855] (167-241)

Solvent-accessible surface area: 85667 Å² total; per-residue (Å²): 175,15,130,28,15,127,64,103,192,84,198,81,9,56,96,5,8,32,17,33,70,22,8,89,56,0,12,46,7,22,5,115,22,0,64,106,40,2,78,71,17,39,132,98,62,135,33,231,64,104,33,102,32,46,37,4,12,38,32,133,59,54,11,18,38,0,44,4,42,0,105,3,98,100,66,116,106,77,6,20,1,70,45,13,2,23,29,14,118,12,0,1,43,6,0,0,3,10,0,1,4,8,0,43,38,32,135,43,8,80,77,64,118,30,136,59,207,148,179,91,90,43,184,47,35,54,4,110,8,30,86,96,14,48,85,78,0,51,120,5,22,174,44,11,123,18,72,54,28,79,10,183,119,30,173,99,58,131,137,43,108,39,66,81,1,24,61,136,132,44,111,201,210,75,27,73,5,36,33,31,85,32,111,52,41,30,20,11,1,92,26,60,81,28,119,133,66,109,32,86,107,28,50,13,76,71,25,0,84,61,33,28,105,52,10,99,82,50,95,112,103,45,46,94,7,54,115,42,34,91,97,18,123,169,26,24,0,27,96,25,115,76,100,0,19,79,14,4,88,103,42,54,8,0,0,0,44,0,42,6,14,0,8,17,18,27,0,0,0,1,13,3,0,22,70,45,4,66,80,14,80,0,1,63,1,4,0,2,0,0,0,30,32,99,16,0,0,10,18,8,0,41,76,0,3,132,2,5,38,25,152,46,30,58,2,0,0,14,7,4,85,79,53,47,52,68,8,42,38,5,0,0,0,0,0,0,17,5,26,23,0,18,98,45,1,68,52,4,4,88,1,0,10,2,0,1,0,3,11,1,14,48,21,38,29,59,3,0,6,0,0,1,2,0,63,45,4,16,125,59,40,94,105,0,22,1,0,0,1,0,12,17,31,81,28,75,75,6,9,134,26,23,60,127,14,47,55,11,91,1,97,38,80,27,77,91,22,101,52,36,19,9,2,24,0,2,79,58,29,90,15,68,6,41,54,123,44,86,151,119,59,128,114,33,76,80,118,60,122,160,127,73,61,113,161,62,158,52,23,77,47,50,4,137,71,30,96,123,155,24,52,105,111,5,55,72,1,0,31,68,17,17,28,28,54,32,30,42,62,9,2,53,27,0,4,77,37,8,84,85,112,136,72,100,14,2,3,0,2,2,5,16,11,89,105,44,0,38,24,1,17,116,65,0,87,134,28,144,53,3,28,55,113,78,56,13,56,13,16,17,0,23,64,43,8,28,86,90,69,24,77,93,0,45,70,120,33,88,174,66,18,36,2,0,0,0,0,11,67,21,0,2,0,14,1,57,6,86,28,5,4,4,0,0,0,8,0,18,14,124,24,55,18,69,13,41,8,5,41,8,15,6,91,2,26,13,49,1,1,48,17,22,5,78,3,6,39,2,4,1,0,43,64,89,74,3,40,0,8,0,24,3,0,93,22,33,41,131,44,11,94,94,67,53,50,13,50,1,43,72,33,63,1,18,82,19,0,3,28,0,24,17,8,129,30,15,58,6,66,110,3,3,67,55,6,20,52,53,7,16,23,13,18,5,34,30,3,12,27,47,0,95,97,12,97,0,5,60,112,118,38,95,20,26,60,10,0,93,14,2,5,111,5,38,11,73,2,68,6,0,10,0,0,0,0,0,0,5,7,20,1,0,14,4,0,0,8,0,0,2,19,30,55,27,116,6,73,10,20,57,51,107,97,75,52,162,67,5,37,125,87,5,47,61,10,4,40,47,0,25,0,10,0,0,1,1,3,4,0,1,16,74,2,43,105,30,88,140,158,32,138,139,56,6,37,124,24,4,120,178,35,13,9,27,46,10,0,1,31,54,1,46,55,8,8,70,56,1,14,77,42,0,71,143,41,31,4,30,116,110,0,20,95,68,65,97,11,66,31,189,70,129,29,62,24,85,54,2,1,3,0,4,0,0,0,0,25,3,16,36,56,24,6,0,21,23,127,73,94,56,102,1,28,5,34,94,42,38,32,5,48,0,39,85,29,1,13,9,2,20,73,143,79,49,121,28,72,11,31,6,0,0,3,20,38,15,21,26,86,217,32,6,9,0,20,22,0,0,3,2,5,0,3,6,0,0,3,12,2,9,144,109,1,12,6,6,46,123,80,33,0,37,0,28,73,14,6,6,0,79,6,109,15,46,11,0,0,55,0,0,6,0,30,19,0,8,52,6,0,2,44,54,0,13,82,83,25,60,58,3,84,172,31,143,109,49,34,23,62,0,11,119,2,0,73,43,2,0,30,25,48,15,1,24,97,77,51,170,99,96,60,146,91,50,50,90,46,45,155,50,7,23,90,5,5,39,11,28,74,22,19,87,56,0,10,69,7,15,12,97,8,0,75,116,40,4,75,88,18,41,142,108,65,112,32,164,71,104,34,101,35,46,34,4,12,38,43,126,59,69,11,14,42,0,48,4,42,0,105,2,98,67,16,116,39,77,6,35,3,62,42,14,2,14,16,17,105,8,0,1,62,4,0,0,2,8,0,1,5,10,1,44,38,7,92,31,6,82,75,42,108,51,131,76,163,95,157,200,97,144,77,46,185,47,35,52,1,97,7,29,84,97,13,47,89,88,0,53,126,6,22,168,46,32,130,27,83,53,34,73,19,187,132,27,80,91,110,184,72,89,36,46,74,1,46,105,102,56,3,54,32,17,75,28,76,66,153,61,34,11,2,95,26,94,95,18,76,77,60,0,94,86,33,28,179,63,23,129,82,59,120,116,100,39,109,109,7,104,127,40,26,107,97,18,109,167,26,24,0,16,96,25,109,84,99,0,27,82,14,3,96,99,41,55,7,0,0,0,44,0,42,4,12,0,8,17,17,28,0,0,0,0,13,3,0,23,69,41,4,53,70,26,89,0,1,76,1,2,0,2,0,0,0,32,26,86,18,0,0,34,17,7,0,69,71,0,2,129,2,6,27,37,157,32,30,63,4,0,0,14,6,4,87,68,38,47,52,68,8,47,51,19,0,0,0,0,0,0,17,6,25,23,0,17,100,45,1,70,53,4,4,84,1,0,8,3,0,1,0,3,10,2,12,47,20,39,30,58,4,1,5,0,0,0,2,0,51,25,0,12,112,70,46,95,106,0,23,1,0,0,0,0,11,18,29,42,26,38,74,6,11,132,27,21,57,128,13,46,55,11,91,1,97,37,78,26,75,90,20,101,50,41,18,8,2,24,0,2,79,59,28,91,16,69,5,43,52,123,44,102,134,130,71,113,85,46,70,62,87,68,109,108,42,64,60,121,158,37,140,41,36,80,57,50,4,140,71,26,97,120,152,19,52,106,109,5,68,73,1,0,34,76,18,22,28,26,55,33,30,42,60,8,2,52,27,0,3,77,36,8,80,87,112,134,70,102,13,2,3,0,2,2,5,14,8,86,118,44,0,49,39,1,16,95,63,0,85,131,30,144,52,2,27,57,111,78,62,14,56,14,14,17,0,22,64,45,8,43,98,92,70,28,124,83,0,52,82,121,32,83,171,75,18,34,2,0,0,0,0,10,69,24,0,2,0,14,1,57,4,86,28,7,4,5,0,0,0,10,0,19,14,113,22,63,18,66,11,40,7,5,36,8,16,6,90,2,24,11,50,1,2,46,14,22,3,73,3,5,38,2,5,1,0,45,74,92,72,2,36,0,8,0,23,2,0,82,22,33,43,119,43,10,94,53,65,48,51,10,54,2,38,62,35,60,1,19,83,21,0,4,28,0,25,18,14,177,21,38,52,6,34,72,1,1,18,56,6,22,44,42,2,24,7,12,18,0,33,30,3,15,26,43,0,90,87,11,103,0,5,60,109,118,39,96,21,28,58,8,0,91,14,3,7,110,5,40,11,73,2,62,6,0,10,0,0,0,0,0,0,6,7,21,1,0,15,4,0,0,9,0,0,2,19,30,55,29,111,6,70,9,26,47,61,111,150,62,39,155,52,8,34,126,81,3,53,60,9,4,39,49,0,26,0,11,0,0,0,2,3,4,0,2,32,43,0,69,125,41,75,152,157,32,152,118,43,13,35,146,18,4,120,172,25,11,9,28,50,15,0,1,35,50,1,38,52,11,8,70,54,1,12,76,44,0,73,145,42,29,4,28,121,109,0,17,95,85,67,123,8,67,27,197,70,130,30,61,25,84,54,2,2,3,0,4,0,0,0,0,26,4,15,36,42,18,6,0,22,24,128,80,94,48,107,1,18,4,27,89,40,35,47,5,45,0,38,70,29,1,14,8,0,21,99,144,80,53,123,21,69,12,32,6,0,0,2,20,37,14,23,25,85,157,13,5,8,0,18,22,0,0,3,2,4,0,4,6,0,1,2,11,2,9,132,101,0,9,21,10,59,140,90,33,1,36,0,27,66,13,6,7,0,65,3,104,11,59,16,0,0,39,0,0,4,0,34,48,1,9,42,63,0,2,65,55,0,14,96,72,24,57,46,3,80,170,33,127,122,47,43,29,83,0,10,118,2,0,75,41,2,1,31,27,48,15,1,23,106,81,57,176,89

Secondary structure (DSSP, 8-state):
--TTT-----HHHHHHHH--S-GGGTTT--HHHHHHHHHHHHHHTT----PEEEEES-GGG-EEEEEEEEEEGGGTEEEEEEEEESSHHHHHHHHHHHHHHHHHHTTSSPPP-SPP-----PPPEE-B--HHHHHHHHHHHHHTT-----GGG----SSS--EE-------------------TTEETTTTEE--SSSSSS--HHHHHHHHHHHHHHHHHH-HHHHHHHHHHHTSGGGGGHHHHHHHHHH-SEEEEEE-TTSSHHHHHHHHHHHHHHHTT-GGG-EEEEEESSHHHHHHHHHHHHHHTT--TTSSEEEEETTEEE---SSSEEEEEEHHHHHHHGGG--TT--EEEEESGGG--HHHHHHHHHHHHHHHH-TT-EEEEEESS--HHHHHHHTTS--EEEE---SS-EEEE-HHHHHHHHT----HHHHHHHHHHHHHHHHH-----GGG--GGG---TTS-HHHHHHHHHS-SSS--HHHHHHHHHHHHHTT---EEEEE-SSHHHHHHHHHHHHTSTTTT-TTTEEEEEE-TTS-HHHHHTTTS---TTPEEEEEE-GGGSSS---TTEEEEEE--EEEEEEEEGGGTEEEEEEEEPPHHHHHHHHTTSSSSS-EEEEE-S-HHHHHHS-SSPPPGGGGS--HHHHHHHHHTT---HHHHHHTSSSPPPHHHHHHHHHHHHHTTSB-TTSPBPHHHHHHHTSSS-HHHHHHHHHHHHTT-HHHHHHHHHHTT----SB---TT--S--HHHHGGGTTS-BHHHHHHHHHHHHHHHHHT-HHHHHHHHHHHTB-HHHHHHHHHHHHHHHHHHHHTT--GGGG------TT--S--HHHHHHHHHHHHHTTT-EEEEEETTEEEEGGGEEEEE-TTSTT--SS----SS-EEEEEEEEESSSEEEEEEEEE-HHHHHHHS-S-EEE-GGG-EEETTTEEEES-HHHHHHHHHHHHHHHHHHHHHHH-GGGTTS--HHHHHHHHHHHHHHSTTTTBTT---/-HHHHHHHHHHHHHHHH--S-GGGTTT--HHHHHHHHHHHHHHTT----PEEEEES-GGG-EEEEEEEEEEGGGTEEEEEEEEESSHHHHHHHHHHHHHHHHHHTTSSPPP-S----TTPPPPPPEE-B--HHHHHHHHHHHHHHT-----GGG------PPEE------------TT--TTTT--HHHHHHHHHHHHHHHHHH-HHHHHHHHHHHTSGGGGGHHHHHHHHHH-SEEEEEE-TTSSHHHHHHHHHHHHHHTTT-GGG-EEEEEESSHHHHHHHHHHHHHHTT--TTSSEEEEETTEEE---SSSEEEEEEHHHHHHHGGG--TT--EEEEESGGG--HHHHHHHHHHHHHHHH-TT-EEEEEESS--HHHHHHHTTS--EEEE---SS-EEEE-HHHHHHHHT----HHHHHHHHHHHHHHHHH-----GGG--GGG---TTS-HHHHHHHHHS-SSS--HHHHHHHHHHHHHTT---EEEEE-SSHHHHHHHHHHHHTSTTTT-TTTEEEEEE-TTS-HHHHHTTTS---TTPEEEEEE-GGGSSS---TTEEEEEE--EEEEEEEEGGGTEEEEEEEEPPHHHHHHHHTTSSSSS-EEEEE-S-HHHHHHS-SSPPPGGGGS--HHHHHHHHHTT---HHHHHHTSSSPPPHHHHHHHHHHHHHTTSB-TTSPBPHHHHHHHTSSS-HHHHHHHHHHHHTT-HHHHHHHHHHTT----SB---TT--S--HHHHGGGTTS-BHHHHHHHHHHHHHHHHHT-HHHHHHHHHHHTB-HHHHHHHHHHHHHHHHHHHHTT--GGGG------TT--S--HHHHHHHHHHHHHTTT-EEEEEETTEEEETTTEEEEE-TTSTT--SS----SS-EEEEEEEEESSSEEEEEEEEE-HHHHHHHS-S-EEE-GGG-EEETTTEEEES-HHHHHHHHHHHHHHHHHHHHHHH-GGGTTS--HHHHHHHHHHHHHHSTTTTBTT---

Organism: Drosophila melanogaster (NCBI:txid7227)

GO terms:
  GO:0003724 RNA helicase activity (F, IDA)
  GO:0034458 3'-5' RNA helicase activity (F, IMP)
  GO:0000805 X chromosome (C, IDA)
  GO:0001069 regulatory region RNA binding (F, IDA)
  GO:0042714 dosage compensation complex assembly (P, IDA)
  GO:0016456 X chromosome located dosage compensation complex, transcription activating (C, IDA)
  GO:0072487 MSL complex (C, IDA)
  GO:0009047 dosage compensation by hyperactivation of X chromosome (P, IDA)
  GO:0106222 lncRNA binding (F, IDA)
  GO:0005634 nucleus (C, EXP)
  GO:0005694 chromosome (C, EXP)
  GO:0016887 ATP hydrolysis activity (F, EXP)
  GO:0000228 nuclear chromosome (C, IDA)
  GO:0000785 chromatin (C, IDA)
  GO:0005634 nucleus (C, IDA)
  GO:0005694 chromosome (C, IDA)
  GO:0005829 cytosol (C, IDA)
  GO:0003682 chromatin binding (F, IDA)
  GO:0045433 male courtship behavior, veined wing generated song production (P, IGI)
  GO:0004386 helicase activity (F, TAS)

Radius of gyration: 47.05 Å; Cα contacts (8 Å, |Δi|>4): 3824; chains: 2; bounding box: 158×76×92 Å